Protein 8ISK (pdb70)

Sequence (1693 aa):
QHIQRGKLIQPFGCLLALDEKSFRVIAFSENAPEMLTTKLGIGTNVRSLFTDPGATALQKALGFADVSLLNPILVQCKTSGKPFYAIVHRATGCLVVDFEPVKPTEFPATAAGALQSYKLAAKAISKIQSLPGGSMQALCNTVVKEVFDLTGYDRVMAYKFHEDEHGEVFAEITKPGIEPYLGLHYPATDIPQAARFLFMKNKVRMICDCRARSVKIIEDEALSIDISLCGSTLRAPHSCHLQYMENMNSIASLVMAVVVNENKRKKLWGLIVCHHESPRYVPFPLRYACEFLAQVFAVHVNKEFELEKQIREKSILRMQTMLSDMLFKESSPLSIVSGSPNIMDLVKCDGAALLYGDKVWRLQTAPTESQIRDIAFWLSEVHGDSTGLSTDSLQDAGYPGAASLGDMICGMAVAKITSKDILFWFRSHTAAEIKWGGAFLEVVKMKSLPWSDYEMDAIHSLQLILRGTLNDKFTRVEGDYRAIIHNPNPLIPPIFGADQFGWCSEWNAAMTKLTGWHRDEVIDRMLLGEVFDSSNASCLLKSKDAFVRLCIIINSALAGEEAEKAPIGFFDRDGKYIECLLSVNRKVNADGVVTGVFCFIHVPSDDLQHALHVQQASEQTALRRLKAFSYMRHAIDKPLSGMLYSRETLKGTDLDEEQMRQVRVADNCHRQLNKILADLDQDNITDKSSCLDLDMAEFVLQDVVVSAVSQVLIGCQGKGIRVACNLPERSMKQKVYGDGIRLQQILSDFLFVSVKFSPAGGSVDISSKLTKHLIDFELRIKHQGAGVPAEILSQMYGEDNREQSEEGLSLLVSRNLLRLMNGDIRHLREAGMSTFILTAELAAALQHIQRGKLIQPFGCLLALDEKSFRVIAFSENAPEMLTTKLGIGTNVRSLFTDPGATALQKALGFADVSLLNPILVQCKTSGKPFYAIVHRATGCLVVDFEPVKPTEFPATAAGALQSYKLAAKAISKIQSLPGGSMQALCNTVVKEVFDLTGYDRVMAYKFHEDEHGEVFAEITKPGIEPYLGLHYPATDIPQAARFLFMKNKVRMICDCRARSVKIIEDEALSIDISLCGSTLRAPHSCHLQYMENMNSIASLVMAVVVNENQKRKKLWGLIVCHHESPRYVPFPLRYACEFLAQVFAVHVNKEFELEKQIREKSILRMQTMLSDMLFKESSPLSIVSGSPNIMDLVKCDGAALLYGDKVWRLQTAPTESQIRDIAFWLSEVHGDSTGLSTDSLQDAGYPGAASLGDMICGMAVAKITSKDILFWFRSHTAAEIKWGGAFLEVVKMKSLPWSDYEMDAIHSLQLILRGTLNVMDKFTRVEGDYRAIIHNPNPLIPPIFGADQFGWCSEWNAAMTKLTGWHRDEVIDRMLLGEVFDSSNASCLLKSKDAFVRLCIIINSALAGEEAEKAPIGFFDRDGKYIECLLSVNRKVNADGVVTGVFCFIHVPSDDLQHALHVQQASEQTALRRLKAFSYMRHAIDKPLSGMLYSRETLKGTDLDEEQMRQVRVADNCHRQLNKILADLDQDNITDKSSCLDLDMAEFVLQDVVVSAVSQVLIGCQGKGIRVACNLPERSMKQKVYGDGIRLQQILSDFLFVSVKFSPAGGSVDISSKLTKLIDFELRIKHQGAGVPAEILSQMYGEDNREQSEEGLSLLVSRNLLRLMNGDIRHLREAGMSTFILTAELAAA

InterPro domains:
  IPR000014 PAS domain [PS50112] (620-690)
  IPR000014 PAS domain [PS50112] (750-834)
  IPR000014 PAS domain [SM00091] (622-688)
  IPR000014 PAS domain [SM00091] (752-821)
  IPR000014 PAS domain [TIGR00229] (627-741)
  IPR000014 PAS domain [cd00130] (631-737)
  IPR000014 PAS domain [cd00130] (764-875)
  IPR001294 Phytochrome [PR01033] (134-156)
  IPR001294 Phytochrome [PR01033] (234-253)
  IPR001294 Phytochrome [PR01033] (319-340)
  IPR001294 Phytochrome [PR01033] (435-455)
  IPR001294 Phytochrome [PR01033] (520-539)
  IPR001294 Phytochrome [PR01033] (553-571)
  IPR001294 Phytochrome [PR01033] (623-639)
  IPR001294 Phytochrome [PR01033] (642-657)
  IPR001294 Phytochrome [PR01033] (715-732)
  IPR001294 Phytochrome [PR01033] (735-755)
  IPR003018 GAF domain [PF01590] (220-401)
  IPR003018 GAF domain [SM00065] (219-414)
  IPR003594 Histidine kinase/HSP90-like ATPase domain [PF02518] (1011-1121)

B-factor: mean 115.32, std 56.43, range [4.32, 259.63]

Organism: Zea mays (NCBI:txid4577)

Solvent-accessible surface area: 82871 Å² total; per-residue (Å²): 189,96,45,52,114,30,108,83,0,13,56,33,6,2,0,2,4,2,54,36,180,51,47,86,6,31,0,25,0,85,36,0,38,113,71,10,58,126,240,19,33,96,17,98,57,8,94,61,36,6,44,100,98,7,2,51,47,2,54,121,1,8,56,72,93,63,6,75,42,45,18,10,14,57,1,55,4,134,83,76,38,84,40,6,8,0,0,2,46,122,42,96,52,25,2,9,2,0,1,0,30,12,105,99,119,103,152,77,12,102,12,62,19,36,39,46,1,15,138,84,1,34,134,0,5,49,76,0,91,50,56,108,51,56,53,39,80,36,5,1,63,14,4,2,91,8,0,39,97,34,8,22,0,23,6,0,10,6,26,46,21,59,161,93,77,28,0,31,3,36,1,21,54,39,97,134,76,43,86,98,54,104,21,26,23,29,34,39,113,37,36,81,129,40,28,34,120,14,18,95,121,38,41,32,32,4,3,18,31,15,167,63,205,29,30,107,12,76,62,35,157,95,64,108,112,59,9,21,6,14,22,4,32,0,26,20,32,82,72,80,83,50,100,90,10,110,88,26,92,1,29,0,7,0,19,0,0,0,36,1,24,65,136,204,165,70,81,21,7,0,8,2,16,0,18,20,80,55,66,85,65,4,52,28,7,30,8,78,0,0,38,23,1,1,37,1,2,8,25,22,0,17,108,18,54,79,79,103,105,57,119,138,62,73,42,39,15,162,18,32,54,46,1,2,52,7,68,58,117,158,14,54,4,87,44,3,19,104,29,107,36,36,2,35,85,6,5,155,21,72,0,0,0,0,16,53,48,102,130,31,84,123,32,133,79,19,4,76,65,61,35,0,106,71,4,18,139,18,7,63,123,81,58,55,127,19,20,3,8,0,0,18,2,6,87,71,6,50,14,110,38,24,68,116,71,37,76,124,26,4,1,0,1,8,0,34,1,55,100,130,7,11,1,0,0,2,19,23,36,60,100,43,108,67,80,83,26,59,92,164,113,104,83,82,143,74,110,11,98,87,30,58,107,51,29,3,22,0,2,5,0,1,0,43,11,0,64,48,60,77,155,132,157,101,32,4,12,43,8,42,91,178,51,124,102,90,133,33,92,54,44,34,1,16,7,8,2,2,48,66,123,9,56,4,48,72,7,35,80,28,0,30,180,44,4,36,45,101,106,124,70,0,55,104,72,24,5,30,8,33,0,8,15,32,91,125,23,14,0,68,10,128,46,75,29,22,27,4,125,18,14,28,35,7,35,36,1,10,57,31,117,95,34,139,62,19,93,26,9,0,61,14,117,133,50,129,95,21,97,0,15,2,6,0,47,81,72,80,79,107,125,60,92,33,48,0,0,24,0,13,2,3,79,8,56,123,107,2,38,89,25,42,103,25,88,96,30,18,96,98,51,5,99,104,58,62,75,24,22,64,38,4,77,36,2,8,82,16,0,12,30,0,2,75,48,6,28,96,24,7,88,59,40,137,59,100,158,104,19,92,147,23,5,102,11,10,22,18,2,5,108,4,6,64,65,7,12,60,37,122,77,152,87,49,106,26,65,155,74,21,65,154,132,48,70,141,53,85,37,47,0,54,33,12,7,72,2,0,20,5,7,10,40,70,31,4,122,69,89,46,12,203,47,43,61,108,36,69,119,230,38,2,100,57,106,0,84,20,12,5,27,41,4,1,5,0,2,2,2,1,6,67,2,9,7,99,63,6,64,100,66,6,30,1,48,4,48,7,127,31,64,175,178,113,0,60,3,48,2,104,4,79,6,86,26,73,10,11,41,76,116,16,15,52,16,1,110,22,60,130,40,128,148,44,57,108,22,0,53,9,1,6,26,2,84,9,17,1,106,31,30,100,1,53,16,145,22,81,152,122,110,44,40,6,13,5,7,4,38,6,60,12,36,16,86,94,108,161,44,50,150,28,41,77,0,6,62,31,0,0,2,2,1,3,46,59,192,50,60,118,1,32,2,23,0,89,36,0,38,117,59,10,54,101,233,18,24,97,28,37,69,5,120,64,32,7,33,101,113,4,2,78,42,2,29,108,0,12,52,58,67,64,14,68,24,47,13,8,10,34,0,50,7,137,91,62,42,121,18,6,10,0,0,5,41,125,36,130,33,13,10,4,1,0,4,0,40,16,92,93,126,110,90,119,26,67,79,28,22,27,35,48,30,20,97,79,0,42,145,8,13,72,68,1,89,57,51,88,48,52,56,33,81,42,5,0,65,19,1,2,103,16,1,36,99,33,8,24,0,14,5,0,18,1,18,37,25,61,168,80,88,23,1,34,2,39,0,21,49,35,81,134,82,46,83,90,56,103,29,35,20,34,59,42,112,39,27,79,125,22,27,32,105,28,27,74,133,37,71,20,35,3,4,15,34,5,176,38,204,42,29,122,16,69,67,40,178,89,49,117,125,77,11,47,5,30,43,0,17,0,20,17,30,78,93,78,64,39,88,79,8,76,126,45,67,2,18,0,4,0,18,2,7,1,37,0,27,79,114,202,126,185,66,79,22,10,0,10,2,15,0,11,17,74,58,70,82,53,4,47,24,10,31,11,69,0,1,45,31,1,5,39,2,0,8,12,24,0,18,118,17,46,81,70,95,94,48,107,162,51,68,28,45,11,155,7,28,40,41,1,1,57,3,59,66,101,143,10,53,7,88,57,6,17,85,32,101,51,30,1,39,69,12,10,158,20,57,0,0,1,3,24,42,61,129,76,23,98,99,34,144,65,22,5,71,74,83,28,1,110,74,0,23,139,26,16,71,109,86,45,54,146,22,18,7,1,1,3,32,1,9,97,46,16,44,6,115,41,13,102,95,20,28,76,107,20,3,0,1,0,2,1,55,1,48,83,164,20,8,1,0,0,4,20,44,35,76,96,48,83,51,101,52,25,103,131,120,116,62,80,67,136,56,79,8,94,110,18,46,100,68,23,5,18,1,4,24,0,1,11,54,9,3,37,48,45,89,154,85,141,136,39,97,10,5,55,11,58,104,164,176,54,73,99,27,134,22,101,64,38,41,1,18,6,6,1,5,40,81,132,12,60,3,50,59,5,45,79,25,0,29,182,42,2,28,52,111,120,128,78,0,46,113,76,25,5,30,11,35,0,7,17,35,89,124,22,14,0,70,11,130,52,84,48,31,24,3,93,12,12,12,23,10,13,21,0,33,64,36,122,98,30,133,92,12,76,22,8,0,64,21,113,135,51,138,77,17,102,2,11,2,6,0,32,77,56,81,84,104,133,56,90,41,47,0,1,10,0,8,0,5,69,5,55,115,102,1,33,56,31,74,55,72,37,56,48,70,54,61,80,16,95,149,25,118,114,26,37,41,46,0,71,33,4,5,56,20,0,13,24,2,8,73,49,5,30,98,46,16,88,58,51,148,28,89,153,98,19,82,131,36,7,131,10,9,34,20,0,0,151,5,4,62,46,26,12,66,47,27,72,78,117,7,23,82,47,94,77,65,64,98,98,50,87,102,48,103,29,41,1,73,59,7,6,28,1,2,23,14,10,11,38,60,32,2,125,70,90,46,14,131,39,46,51,104,35,70,129,225,34,7,121,58,93,0,93,4,10,7,34,43,9,0,15,0,3,3,3,1,2,63,1,0,8,100,46,1,82,78,53,9,38,0,47,3,33,16,128,39,56,173,150,1,65,3,36,1,110,0,63,3,94,30,78,3,12,42,78,112,22,47,72,13,8,124,25,72,85,70,152,136,26,42,102,16,0,29,4,3,2,20,0,28,64,15,0,118,52,31,124,5,55,12,132,49,83,141,102,106,26,52,0,3,8,28,4,18,9,76,15,39,49,98

Foldseek 3Di:
DCLQVDQWFFPQWWKFKAALPQRWTFKTFPCCCVVQPCNPDRDNHCLVQFDPVLSVVVVVLSVDPDNQQQQFRWTAGPPPGFTWGWGWDADPRIIMIITGGDDCVCVPPVPRGLPVLQVLAPVLLVVLVQDDAQDPLVSQASLLVSLCVLPVFAKKFWWFADPQQKIAGSDMDGDPPDDDDHQAIGDNVPDDVVNQVLCVVPFKAWFQFLPDDITGMDGHPPDDDRPRCSPDNRDHDDPVRSVVCVVVLFTIKMKGWQWAVPVVRIGTRTMIIGGHNHGDDDDDSSVSNSNVSSPSSSVSVVVSVVVVVLVVLVVLVVLLVVLLVCLQDLAAPVRQCPHPNHPCVLFPAQWKWWQDPNDIDIGGQDADPVVVVLVLVCCCPPPVQAQWEKAQADPQLPRPDPPVSPSQWGIKIWGHLDNRIIIIGIHGADWDKGAHPNGDIDTDSGGHDAQDLVSVLSVVLVSVSNSVSVDDDFAHAYYRRPDGDGDHDNPHFWKWWAWPVQFTDGGDVNNCVVQVDDPVVRGRDHVQPADEYQPHHQKHFDHVVLSVVVVVQQVVQQVQDKDWFDWGWIAGNVRDIAIWGKTKHWAADPVGHTTIIMMTIGRGDPVSVVVVVVVVVPVVVVVVVVVVVVVVLVVVPPVLVVVVVVLVVVVVDDDDPVCVLVSVLVVLVSVLVVVVSVVPPVNFPFAQVTDLPADKAKDALLSLVVSLCVLCVVLCVVLVEAEEEPEDPVVRGFMFIGHRSLVSLLSNLVVVQQSVPAHRPKYKYWYWDWDPVKTKIKIKIKIFAQTHDPLLVVLLVAPPNNDADPSSVSSVSSQRVQSSQPKHWDWDDDDGMIMIIIIGMTGGD/DVCQFQPFWFFPQWKKFWAFLVQQWTFWIFPCCCVVLQCHHDTGDHPLVFWDPVQSVVVVVLSPDDVNQQFAFGWTFTDRPGFTWTWGWDDDDRGGMIMIGGDDVVVVVCPDDGLPPCLVVLVVLLVVLVPDDAQDPLVSQASLQVVLCVLPVFFKKFWWFQDPQRKTAGSDIDGDPPDDDDHQAIEGNVPQDPVNQVLCVPAFKAKDFFLPGDITGMDGHPPDPDDRTCSNPNRRDDDPVVSVVCVVVQFTIKMKGWAWAFPVVGRIHTRTMIIGTHNHGDDDDDSSRSSSNVSSDVSRVSVNVNVVVVVVVVQVVVVVLLVVLLVCLLDQNAPVNQCPDPVHPPPLDPFQWKKKAPPNDIDIGHDDDDPPVVVVVLVVCCVPPPPAFWEWFFAPVQLPDPDDVSVPQFFGTWTKADLDSGIIMITTHTADWDWGQHVCGDTDTDGSGHDFQDLVNSLSRVQVSVSNSVSVPRPPHWYFRPPGNDTDTDPRDHDHFFKWKAWPVQFTDDGDDNNCVVQVDDPVRRGRHHPQPADEDCPDHQKHFDDVVLSVVVVVQQVVQQVPDWDDWQWGWIAGNVRDIDIWTKTKHWDADPVGHTTIIMMTIDHGDPVVCPPPNPCDDVNVCPCPCVPPCVVVLVVVVVVLVVVVVVLVVVVVDDDDPVVVLVSVLVVLVSVLVVVVVVCVDVCCVVPVPDDQDFDKDKDFQLSLVVSLCVLCVVLCVVQVEEEEEPEDPVVRGFIWITHSSLVSLLSSLVVNQQSVQAGHPKYWYWYWDWDDCIKIKIKIKIADQPDDPVLVVLLVDQSPPVHDPSSNSNVVSVVNLPSQPKDWDWDADPRMIMIMIIGRTHGD

Nearest PDB structures (foldseek):
  8isk-assembly1_B  TM=1.001E+00  e=0.000E+00  Zea mays
  6tc7-assembly1_AAA  TM=9.456E-01  e=2.315E-41  Glycine max
  4our-assembly1_A  TM=8.450E-01  e=6.645E-46  Arabidopsis thaliana
  6tc5-assembly1_AAA  TM=9.292E-01  e=2.744E-36  Sorghum bicolor
  6tby-assembly1_AAA  TM=9.387E-01  e=8.012E-36  Sorghum bicolor

Radius of gyration: 43.28 Å; Cα contacts (8 Å, |Δi|>4): 2966; chains: 2; bounding box: 94×112×129 Å

Secondary structure (DSSP, 8-state):
--TTT--EE-SSSEEEEE-SSS--EEEEETTHHHHHT---SS-S-SGGGB-HHHHHHHHHHHHSS--GGG--EEEEBTTT--EEEEEEEEETTEEEEEEEE--GGGS-----STTHHHHTTHHHHHHHTTS-SS-HHHHHHHHHHHHHHHH--SEEEEEEE-TTS-EEEEEEEE-TTS---TT-B--TTSS-HHHHHHHHH-SEEEES-SSSPPEEEE--SS--S---TTS-TTBPPPHHHHHHHHHTT-SEEEEEEEEEE----EEEEEEEEEEESS-----HHHHHHHHHHHHHHHHHHHHHHHHHHHHHHHHHHHHHHHHHHHHHS---TTTTTTSSS-TTTTS--SEEEEEETTEEEEEES---HHHHHHHHHHHHHHTSS-SEEEES-STTTT-S-SSSS-TT--EEEEEBSSSS-EEEEEE----EEEEE---EEEEE-S------HHHHHHHHHHHHHHHHHH------B--SSS---------PPPEEEEBTTSBEEEE-HHHHHHH---HHHHTTSBIIIIIS-SSSSSS-BS-HHHHHHHHHHHHHHHTT--EEEEEEEEE-TTS-EEEEEEEEEEEE-TTS-EEEEEEEEE---HHHHHHHHHHHHHHHHHHHHHHHHHHHHHHTHHHHHHHHHHHHHHHHS---GGGHHHHHHHHHHHHHHHHHHT-TTTT---TTTS------EEE-HHHHHHHHHHHHHHHHHHHT-EEEEE--HHHHT--EEE--HHHHHHHHHHHHHHHHTPPTT-EEEEEEEEE--EEEEEEEEEE-SS-S-HHHHHHHH-S-SSS--HHHHHHHHHHHHHHHTT-EEEEEE-SS-EEEEEEEEEEE-/-HHHHH--EE-TTSEEEEE-TTT-BEEEEETTHHHHH-----TT-BTTTTB-HHHHHHHHHHHHSS--GGG--EEEEBTTT--EEEEEEE--SS--EEEEEEPPGGGGGG-S-STTSSSSSTHHHHHTTTTS-SS-HHHHHHHHHHHHHHHH--SEEEEEEE-TTS-EEEEEEEE-TTS---TT-EE-TTSS-HHHHHHHHHS-EEE-S-SSSPPEEEE--TT-SS----SS-S-BPPPTTHHHHHHHTT----EEEEEEEE-----EEEEEEEEEE-SS-----HHHHHHHHHHHHHHHHHHHHHHHHHHHHHHHHHHHHHHHHHHHHHS---HHHHHHSSS-TTSSS--SEEEEEETTEEEEEES---HHHHHHHHHHHHHHSSS---BEES-HHHHT-S--TTT-SS--EEEEEESSSS-EEEEEEPPPPEEEE-----EEEE-S-PPP--HHHHHHHHHHHHHHHHHH---S---B---SSS--B---------EEEEETTSBEEEE-HHHHHHH---GGGTSSSBTBTTTEESSSSSEEBS-HHHHHHHHHHHHHHHHTPPPS-EEEEEE-TTS-EEEEEEEEEEEE-TTS-EEEEEEEEE---HHHHHTTTTS-SHHHH-TTTTTTTHHHHHHTHHHHHHHHHHHHHHHHS---HHHHHHHHHHHHHHHHHHHHHHTTSGGGTSSTTS------EEEEHHHHHHHHHHHHHHHHHHHT-EEEEE--HHHHTSEEEE-HHHHHHHHHHHHHHHHHHS-TT-EEEEEEEEE--EEEEEEEEE-SS-S-HHHHHHHT-TT-TT--HHHHHHHHHHHHHGGGT--EEEEEETTEEEEEEEEEEEE-

Structure (mmCIF, N/CA/C/O backbone):
data_8ISK
#
_entry.id   8ISK
#
_cell.length_a   1.00
_cell.length_b   1.00
_cell.length_c   1.00
_cell.angle_alpha   90.00
_cell.angle_beta   90.00
_cell.angle_gamma   90.00
#
_symmetry.space_group_name_H-M   'P 1'
#
loop_
_entity.id
_entity.type
_entity.pdbx_description
1 polymer Phytochrome
2 non-polymer '3-[5-[[(3~{R},4~{R})-3-ethyl-4-methyl-5-oxidanylidene-3,4-dihydropyrrol-2-yl]methyl]-2-[[5-[(4-ethyl-3-methyl-5-oxidanylidene-pyrrol-2-yl)methyl]-3-(3-hydroxy-3-oxopropyl)-4-methyl-1~{H}-pyrrol-2-yl]methyl]-4-methyl-1~{H}-pyrrol-3-yl]propanoic acid'
#
loop_
_atom_site.group_PDB
_atom_site.id
_atom_site.type_symbol
_atom_site.label_atom_id
_atom_site.label_alt_id
_atom_site.label_comp_id
_atom_site.label_asym_id
_atom_site.label_entity_id
_atom_site.label_seq_id
_atom_site.pdbx_PDB_ins_code
_atom_site.Cartn_x
_atom_site.Cartn_y
_atom_site.Cartn_z
_atom_site.occupancy
_atom_site.B_iso_or_equiv
_atom_site.auth_seq_id
_atom_site.auth_comp_id
_atom_site.auth_asym_id
_atom_site.auth_atom_id
_atom_site.pdbx_PDB_model_num
ATOM 1 N N . GLN A 1 73 ? 115.745 153.349 88.415 1.00 134.98 73 GLN A N 1
ATOM 2 C CA . GLN A 1 73 ? 114.417 153.497 87.832 1.00 135.75 73 GLN A CA 1
ATOM 3 C C . GLN A 1 73 ? 114.072 152.307 86.945 1.00 135.38 73 GLN A C 1
ATOM 4 O O . GLN A 1 73 ? 113.027 151.679 87.116 1.00 134.90 73 GLN A O 1
ATOM 10 N N . HIS A 1 74 ? 114.954 151.999 85.996 1.00 128.75 74 HIS A N 1
ATOM 11 C CA . HIS A 1 74 ? 114.788 150.840 85.118 1.00 128.03 74 HIS A CA 1
ATOM 12 C C . HIS A 1 74 ? 115.605 149.647 85.590 1.00 128.07 74 HIS A C 1
ATOM 13 O O . HIS A 1 74 ? 116.099 148.854 84.781 1.00 127.60 74 HIS A O 1
ATOM 20 N N . ILE A 1 75 ? 115.755 149.498 86.905 1.00 127.64 75 ILE A N 1
ATOM 21 C CA . ILE A 1 75 ? 116.560 148.439 87.506 1.00 127.24 75 ILE A CA 1
ATOM 22 C C . ILE A 1 75 ? 115.907 147.079 87.299 1.00 126.07 75 ILE A C 1
ATOM 23 O O . ILE A 1 75 ? 116.522 146.038 87.559 1.00 124.81 75 ILE A O 1
ATOM 28 N N . GLN A 1 76 ? 114.659 147.075 86.833 1.00 128.60 76 GLN A N 1
ATOM 29 C CA . GLN A 1 76 ? 113.937 145.829 86.608 1.00 128.42 76 GLN A CA 1
ATOM 30 C C . GLN A 1 76 ? 113.317 145.809 85.217 1.00 127.96 76 GLN A C 1
ATOM 31 O O . GLN A 1 76 ? 112.890 144.755 84.735 1.00 127.77 76 GLN A O 1
ATOM 37 N N . ARG A 1 77 ? 113.264 146.971 84.563 1.00 123.83 77 ARG A N 1
ATOM 38 C CA . ARG A 1 77 ? 112.634 147.055 83.250 1.00 124.09 77 ARG A CA 1
ATOM 39 C C . ARG A 1 77 ? 113.528 146.474 82.161 1.00 123.90 77 ARG A C 1
ATOM 40 O O . ARG A 1 77 ? 113.031 145.888 81.191 1.00 123.69 77 ARG A O 1
ATOM 48 N N . GLY A 1 78 ? 114.844 146.626 82.299 1.00 120.24 78 GLY A N 1
ATOM 49 C CA . GLY A 1 78 ? 115.774 146.172 81.282 1.00 118.42 78 GLY A CA 1
ATOM 50 C C . GLY A 1 78 ? 115.763 144.675 81.054 1.00 117.86 78 GLY A C 1
ATOM 51 O O . GLY A 1 78 ? 116.091 143.897 81.955 1.00 119.02 78 GLY A O 1
ATOM 52 N N . LYS A 1 79 ? 115.387 144.260 79.847 1.00 106.14 79 LYS A N 1
ATOM 53 C CA . LYS A 1 79 ? 115.333 142.845 79.482 1.00 107.31 79 LYS A CA 1
ATOM 54 C C . LYS A 1 79 ? 116.635 142.378 78.828 1.00 106.56 79 LYS A C 1
ATOM 55 O O . LYS A 1 79 ? 116.642 141.756 77.766 1.00 106.96 79 LYS A O 1
ATOM 61 N N . LEU A 1 80 ? 117.758 142.652 79.485 1.00 95.16 80 LEU A N 1
ATOM 62 C CA . LEU A 1 80 ? 119.075 142.323 78.963 1.00 95.42 80 LEU A CA 1
ATOM 63 C C . LEU A 1 80 ? 119.858 141.526 79.996 1.00 95.21 80 LEU A C 1
ATOM 64 O O . LEU A 1 80 ? 119.762 141.789 81.199 1.00 97.99 80 LEU A O 1
ATOM 69 N N . ILE A 1 81 ? 120.626 140.547 79.523 1.00 81.94 81 ILE A N 1
ATOM 70 C CA . ILE A 1 81 ? 121.415 139.671 80.379 1.00 80.35 81 ILE A CA 1
ATOM 71 C C . ILE A 1 81 ? 122.808 139.526 79.785 1.00 79.36 81 ILE A C 1
ATOM 72 O O . ILE A 1 81 ? 122.967 139.466 78.561 1.00 83.28 81 ILE A O 1
ATOM 77 N N . GLN A 1 82 ? 123.814 139.475 80.648 1.00 63.27 82 GLN A N 1
ATOM 78 C CA . GLN A 1 82 ? 125.185 139.268 80.189 1.00 64.69 82 GLN A CA 1
ATOM 79 C C . GLN A 1 82 ? 125.365 137.824 79.741 1.00 58.90 82 GLN A C 1
ATOM 80 O O . GLN A 1 82 ? 125.128 136.904 80.533 1.00 55.59 82 GLN A O 1
ATOM 86 N N . PRO A 1 83 ? 125.775 137.577 78.498 1.00 69.05 83 PRO A N 1
ATOM 87 C CA . PRO A 1 83 ? 125.801 136.200 77.987 1.00 73.75 83 PRO A CA 1
ATOM 88 C C . PRO A 1 83 ? 126.917 135.344 78.563 1.00 73.33 83 PRO A C 1
ATOM 89 O O . PRO A 1 83 ? 127.894 135.036 77.874 1.00 71.90 83 PRO A O 1
ATOM 93 N N . PHE A 1 84 ? 126.779 134.951 79.829 1.00 66.30 84 PHE A N 1
ATOM 94 C CA . PHE A 1 84 ? 127.605 133.900 80.399 1.00 62.36 84 PHE A CA 1
ATOM 95 C C . PHE A 1 84 ? 126.766 132.792 81.016 1.00 62.24 84 PHE A C 1
ATOM 96 O O . PHE A 1 84 ? 127.321 131.903 81.672 1.00 66.44 84 PHE A O 1
ATOM 104 N N . GLY A 1 85 ? 125.455 132.812 80.808 1.00 62.15 85 GLY A N 1
ATOM 105 C CA . GLY A 1 85 ? 124.580 131.776 81.315 1.00 63.71 85 GLY A CA 1
ATOM 106 C C . GLY A 1 85 ? 123.193 131.935 80.738 1.00 64.23 85 GLY A C 1
ATOM 107 O O . GLY A 1 85 ? 122.852 132.976 80.165 1.00 65.86 85 GLY A O 1
ATOM 108 N N . CYS A 1 86 ? 122.398 130.884 80.895 1.00 74.30 86 CYS A N 1
ATOM 109 C CA . CYS A 1 86 ? 121.036 130.876 80.384 1.00 72.72 86 CYS A CA 1
ATOM 110 C C . CYS A 1 86 ? 120.043 131.221 81.490 1.00 69.21 86 CYS A C 1
ATOM 111 O O . CYS A 1 86 ? 120.333 131.094 82.681 1.00 73.10 86 CYS A O 1
ATOM 114 N N . LEU A 1 87 ? 118.854 131.652 81.078 1.00 66.24 87 LEU A N 1
ATOM 115 C CA . LEU A 1 87 ? 117.808 132.038 82.017 1.00 69.00 87 LEU A CA 1
ATOM 116 C C . LEU A 1 87 ? 116.455 131.582 81.493 1.00 74.69 87 LEU A C 1
ATOM 117 O O . LEU A 1 87 ? 116.159 131.747 80.305 1.00 80.52 87 LEU A O 1
ATOM 122 N N . LEU A 1 88 ? 115.639 131.013 82.378 1.00 82.58 88 LEU A N 1
ATOM 123 C CA . LEU A 1 88 ? 114.277 130.618 82.051 1.00 80.68 88 LEU A CA 1
ATOM 124 C C . LEU A 1 88 ? 113.324 131.160 83.107 1.00 83.48 88 LEU A C 1
ATOM 125 O O . LEU A 1 88 ? 113.708 131.379 84.260 1.00 87.10 88 LEU A O 1
ATOM 130 N N . ALA A 1 89 ? 112.075 131.372 82.702 1.00 91.08 89 ALA A N 1
ATOM 131 C CA . ALA A 1 89 ? 111.019 131.816 83.599 1.00 92.86 89 ALA A CA 1
ATOM 132 C C . ALA A 1 89 ? 109.990 130.705 83.759 1.00 95.83 89 ALA A C 1
ATOM 133 O O . ALA A 1 89 ? 109.668 130.004 82.796 1.00 95.26 89 ALA A O 1
ATOM 135 N N . LEU A 1 90 ? 109.475 130.552 84.977 1.00 106.19 90 LEU A N 1
ATOM 136 C CA . LEU A 1 90 ? 108.598 129.447 85.335 1.00 105.79 90 LEU A CA 1
ATOM 137 C C . LEU A 1 90 ? 107.353 129.978 86.032 1.00 107.36 90 LEU A C 1
ATOM 138 O O . LEU A 1 90 ? 107.435 130.875 86.881 1.00 105.81 90 LEU A O 1
ATOM 143 N N . ASP A 1 91 ? 106.207 129.409 85.668 1.00 119.65 91 ASP A N 1
ATOM 144 C CA . ASP A 1 91 ? 104.941 129.779 86.281 1.00 119.33 91 ASP A CA 1
ATOM 145 C C . ASP A 1 91 ? 104.906 129.346 87.742 1.00 119.62 91 ASP A C 1
ATOM 146 O O . ASP A 1 91 ? 105.544 128.368 88.142 1.00 119.15 91 ASP A O 1
ATOM 151 N N . GLU A 1 92 ? 104.148 130.097 88.544 1.00 119.82 92 GLU A N 1
ATOM 152 C CA . GLU A 1 92 ? 104.060 129.800 89.970 1.00 120.46 92 GLU A CA 1
ATOM 153 C C . GLU A 1 92 ? 103.387 128.457 90.223 1.00 120.18 92 GLU A C 1
ATOM 154 O O . GLU A 1 92 ? 103.820 127.695 91.096 1.00 118.53 92 GLU A O 1
ATOM 160 N N . LYS A 1 93 ? 102.329 128.147 89.476 1.00 127.60 93 LYS A N 1
ATOM 161 C CA . LYS A 1 93 ? 101.537 126.944 89.700 1.00 128.29 93 LYS A CA 1
ATOM 162 C C . LYS A 1 93 ? 101.760 125.873 88.644 1.00 127.96 93 LYS A C 1
ATOM 163 O O . LYS A 1 93 ? 102.024 124.715 88.984 1.00 126.98 93 LYS A O 1
ATOM 169 N N . SER A 1 94 ? 101.656 126.228 87.361 1.00 124.50 94 SER A N 1
ATOM 170 C CA . SER A 1 94 ? 101.786 125.235 86.301 1.00 124.32 94 SER A CA 1
ATOM 171 C C . SER A 1 94 ? 103.200 124.685 86.182 1.00 123.72 94 SER A C 1
ATOM 172 O O . SER A 1 94 ? 103.384 123.621 85.582 1.00 121.79 94 SER A O 1
ATOM 175 N N . PHE A 1 95 ? 104.194 125.382 86.738 1.00 119.70 95 PHE A N 1
ATOM 176 C CA . PHE A 1 95 ? 105.597 124.974 86.652 1.00 118.31 95 PHE A CA 1
ATOM 177 C C . PHE A 1 95 ? 106.025 124.791 85.197 1.00 118.79 95 PHE A C 1
ATOM 178 O O . PHE A 1 95 ? 106.743 123.850 84.853 1.00 118.89 95 PHE A O 1
ATOM 186 N N . ARG A 1 96 ? 105.576 125.700 84.338 1.00 117.48 96 ARG A N 1
ATOM 187 C CA . ARG A 1 96 ? 105.863 125.661 82.914 1.00 118.49 96 ARG A CA 1
ATOM 188 C C . ARG A 1 96 ? 106.635 126.910 82.509 1.00 117.15 96 ARG A C 1
ATOM 189 O O . ARG A 1 96 ? 106.539 127.960 83.147 1.00 115.85 96 ARG A O 1
ATOM 197 N N . VAL A 1 97 ? 107.412 126.778 81.439 1.00 112.26 97 VAL A N 1
ATOM 198 C CA . VAL A 1 97 ? 108.268 127.863 80.975 1.00 111.47 97 VAL A CA 1
ATOM 199 C C . VAL A 1 97 ? 107.436 128.888 80.215 1.00 111.24 97 VAL A C 1
ATOM 200 O O . VAL A 1 97 ? 106.588 128.536 79.386 1.00 110.95 97 VAL A O 1
ATOM 204 N N . ILE A 1 98 ? 107.674 130.168 80.505 1.00 107.19 98 ILE A N 1
ATOM 205 C CA . ILE A 1 98 ? 107.002 131.262 79.812 1.00 106.40 98 ILE A CA 1
ATOM 206 C C . ILE A 1 98 ? 108.005 131.999 78.935 1.00 108.43 98 ILE A C 1
ATOM 207 O O . ILE A 1 98 ? 107.750 132.244 77.750 1.00 109.18 98 ILE A O 1
ATOM 212 N N . ALA A 1 99 ? 109.156 132.351 79.507 1.00 103.14 99 ALA A N 1
ATOM 213 C CA . ALA A 1 99 ? 110.146 133.158 78.810 1.00 100.51 99 ALA A CA 1
ATOM 214 C C . ALA A 1 99 ? 111.503 132.476 78.869 1.00 98.09 99 ALA A C 1
ATOM 215 O O . ALA A 1 99 ? 111.833 131.791 79.842 1.00 97.01 99 ALA A O 1
ATOM 217 N N . PHE A 1 100 ? 112.292 132.680 77.817 1.00 95.08 100 PHE A N 1
ATOM 218 C CA . PHE A 1 100 ? 113.604 132.063 77.704 1.00 95.82 100 PHE A CA 1
ATOM 219 C C . PHE A 1 100 ? 114.570 133.049 77.068 1.00 99.01 100 PHE A C 1
ATOM 220 O O . PHE A 1 100 ? 114.171 133.958 76.335 1.00 102.83 100 PHE A O 1
ATOM 228 N N . SER A 1 101 ? 115.853 132.857 77.360 1.00 88.67 101 SER A N 1
ATOM 229 C CA . SER A 1 101 ? 116.890 133.689 76.778 1.00 86.40 101 SER A CA 1
ATOM 230 C C . SER A 1 101 ? 117.157 133.272 75.335 1.00 90.04 101 SER A C 1
ATOM 231 O O . SER A 1 101 ? 116.900 132.136 74.930 1.00 93.30 101 SER A O 1
ATOM 234 N N . GLU A 1 102 ? 117.676 134.221 74.552 1.00 91.63 102 GLU A N 1
ATOM 235 C CA . GLU A 1 102 ? 117.934 133.956 73.140 1.00 92.58 102 GLU A CA 1
ATOM 236 C C . GLU A 1 102 ? 118.984 132.866 72.962 1.00 92.59 102 GLU A C 1
ATOM 237 O O . GLU A 1 102 ? 118.884 132.042 72.045 1.00 94.39 102 GLU A O 1
ATOM 243 N N . ASN A 1 103 ? 120.001 132.846 73.823 1.00 91.64 103 ASN A N 1
ATOM 244 C CA . ASN A 1 103 ? 121.052 131.841 73.737 1.00 94.29 103 ASN A CA 1
ATOM 245 C C . ASN A 1 103 ? 120.697 130.540 74.446 1.00 97.04 103 ASN A C 1
ATOM 246 O O . ASN A 1 103 ? 121.456 129.571 74.340 1.00 95.19 103 ASN A O 1
ATOM 251 N N . ALA A 1 104 ? 119.577 130.500 75.170 1.00 100.05 104 ALA A N 1
ATOM 252 C CA . ALA A 1 104 ? 119.187 129.278 75.872 1.00 96.97 104 ALA A CA 1
ATOM 253 C C . ALA A 1 104 ? 118.936 128.097 74.940 1.00 98.63 104 ALA A C 1
ATOM 254 O O . ALA A 1 104 ? 119.409 126.989 75.251 1.00 99.61 104 ALA A O 1
ATOM 256 N N . PRO A 1 105 ? 118.196 128.228 73.831 1.00 101.25 105 PRO A N 1
ATOM 257 C CA . PRO A 1 105 ? 117.975 127.048 72.975 1.00 101.92 105 PRO A CA 1
ATOM 258 C C . PRO A 1 105 ? 119.256 126.436 72.434 1.00 101.64 105 PRO A C 1
ATOM 259 O O . PRO A 1 105 ? 119.325 125.210 72.279 1.00 101.89 105 PRO A O 1
ATOM 263 N N . GLU A 1 106 ? 120.274 127.249 72.145 1.00 101.34 106 GLU A N 1
ATOM 264 C CA . GLU A 1 106 ? 121.520 126.702 71.616 1.00 102.77 106 GLU A CA 1
ATOM 265 C C . GLU A 1 106 ? 122.320 125.998 72.704 1.00 104.42 106 GLU A C 1
ATOM 266 O O . GLU A 1 106 ? 122.928 124.950 72.455 1.00 103.07 106 GLU A O 1
ATOM 272 N N . MET A 1 107 ? 122.331 126.553 73.916 1.00 102.37 107 MET A N 1
ATOM 273 C CA . MET A 1 107 ? 123.130 125.997 74.999 1.00 102.24 107 MET A CA 1
ATOM 274 C C . MET A 1 107 ? 122.425 124.888 75.769 1.00 99.92 107 MET A C 1
ATOM 275 O O . MET A 1 107 ? 123.075 124.218 76.578 1.00 94.12 107 MET A O 1
ATOM 280 N N . LEU A 1 108 ? 121.125 124.676 75.551 1.00 106.58 108 LEU A N 1
ATOM 281 C CA . LEU A 1 108 ? 120.385 123.667 76.294 1.00 106.85 108 LEU A CA 1
ATOM 282 C C . LEU A 1 108 ? 119.852 122.522 75.447 1.00 108.11 108 LEU A C 1
ATOM 283 O O . LEU A 1 108 ? 119.595 121.447 75.998 1.00 107.61 108 LEU A O 1
ATOM 288 N N . THR A 1 109 ? 119.680 122.710 74.143 1.00 115.17 109 THR A N 1
ATOM 289 C CA . THR A 1 109 ? 119.090 121.687 73.286 1.00 116.67 109 THR A CA 1
ATOM 290 C C . THR A 1 109 ? 120.062 121.113 72.270 1.00 116.11 109 THR A C 1
ATOM 291 O O . THR A 1 109 ? 120.225 119.891 72.205 1.00 115.69 109 THR A O 1
ATOM 295 N N . THR A 1 110 ? 120.712 121.954 71.475 1.00 119.31 110 THR A N 1
ATOM 296 C CA . THR A 1 110 ? 121.612 121.477 70.433 1.00 120.25 110 THR A CA 1
ATOM 297 C C . THR A 1 110 ? 123.002 121.196 70.993 1.00 120.71 110 THR A C 1
ATOM 298 O O . THR A 1 110 ? 123.179 121.061 72.204 1.00 118.93 110 THR A O 1
ATOM 302 N N . LYS A 1 123 ? 112.176 121.298 70.521 1.00 129.70 123 LYS A N 1
ATOM 303 C CA . LYS A 1 123 ? 112.594 122.692 70.427 1.00 131.69 123 LYS A CA 1
ATOM 304 C C . LYS A 1 123 ? 112.268 123.448 71.711 1.00 131.00 123 LYS A C 1
ATOM 305 O O . LYS A 1 123 ? 111.289 123.141 72.390 1.00 131.10 123 LYS A O 1
ATOM 311 N N . LEU A 1 124 ? 113.097 124.439 72.039 1.00 118.83 124 LEU A N 1
ATOM 312 C CA . LEU A 1 124 ? 112.888 125.255 73.238 1.00 118.48 124 LEU A CA 1
ATOM 313 C C . LEU A 1 124 ? 112.053 126.488 72.894 1.00 119.60 124 LEU A C 1
ATOM 314 O O . LEU A 1 124 ? 112.525 127.625 72.868 1.00 121.95 124 LEU A O 1
ATOM 319 N N . GLY A 1 125 ? 110.777 126.235 72.623 1.00 119.16 125 GLY A N 1
ATOM 320 C CA . GLY A 1 125 ? 109.814 127.309 72.504 1.00 119.17 125 GLY A CA 1
ATOM 321 C C . GLY A 1 125 ? 109.123 127.522 73.833 1.00 119.30 125 GLY A C 1
ATOM 322 O O . GLY A 1 125 ? 109.764 127.912 74.814 1.00 116.67 125 GLY A O 1
ATOM 323 N N . ILE A 1 126 ? 107.820 127.275 73.883 1.00 120.75 126 ILE A N 1
ATOM 324 C CA . ILE A 1 126 ? 107.092 127.192 75.146 1.00 121.27 126 ILE A CA 1
ATOM 325 C C . ILE A 1 126 ? 107.000 125.705 75.467 1.00 120.72 126 ILE A C 1
ATOM 326 O O . ILE A 1 126 ? 106.043 125.021 75.101 1.00 119.22 126 ILE A O 1
ATOM 331 N N . GLY A 1 127 ? 108.019 125.195 76.156 1.00 118.94 127 GLY A N 1
ATOM 332 C CA . GLY A 1 127 ? 108.062 123.786 76.476 1.00 117.41 127 GLY A CA 1
ATOM 333 C C . GLY A 1 127 ? 107.034 123.395 77.518 1.00 117.84 127 GLY A C 1
ATOM 334 O O . GLY A 1 127 ? 106.475 124.227 78.232 1.00 117.50 127 GLY A O 1
ATOM 335 N N . THR A 1 128 ? 106.781 122.088 77.603 1.00 121.54 128 THR A N 1
ATOM 336 C CA . THR A 1 128 ? 105.774 121.586 78.531 1.00 121.57 128 THR A CA 1
ATOM 337 C C . THR A 1 128 ? 106.329 121.457 79.945 1.00 122.27 128 THR A C 1
ATOM 338 O O . THR A 1 128 ? 105.634 121.761 80.921 1.00 121.23 128 THR A O 1
ATOM 342 N N . ASN A 1 129 ? 107.574 121.005 80.078 1.00 122.68 129 ASN A N 1
ATOM 343 C CA . ASN A 1 129 ? 108.186 120.845 81.388 1.00 122.24 129 ASN A CA 1
ATOM 344 C C . ASN A 1 129 ? 109.700 120.882 81.249 1.00 121.27 129 ASN A C 1
ATOM 345 O O . ASN A 1 129 ? 110.253 120.501 80.213 1.00 121.73 129 ASN A O 1
ATOM 350 N N . VAL A 1 130 ? 110.364 121.345 82.311 1.00 112.66 130 VAL A N 1
ATOM 351 C CA . VAL A 1 130 ? 111.825 121.363 82.344 1.00 113.43 130 VAL A CA 1
ATOM 352 C C . VAL A 1 130 ? 112.422 120.040 82.792 1.00 112.59 130 VAL A C 1
ATOM 353 O O . VAL A 1 130 ? 113.634 119.838 82.643 1.00 111.23 130 VAL A O 1
ATOM 357 N N . ARG A 1 131 ? 111.609 119.134 83.344 1.00 109.78 131 ARG A N 1
ATOM 358 C CA . ARG A 1 131 ? 112.125 117.839 83.778 1.00 110.40 131 ARG A CA 1
ATOM 359 C C . ARG A 1 131 ? 112.656 117.032 82.599 1.00 111.67 131 ARG A C 1
ATOM 360 O O . ARG A 1 131 ? 113.708 116.389 82.700 1.00 113.46 131 ARG A O 1
ATOM 368 N N . SER A 1 132 ? 111.947 117.062 81.468 1.00 112.52 132 SER A N 1
ATOM 369 C CA . SER A 1 132 ? 112.372 116.312 80.292 1.00 112.04 132 SER A CA 1
ATOM 370 C C . SER A 1 132 ? 113.665 116.848 79.690 1.00 111.59 132 SER A C 1
ATOM 371 O O . SER A 1 132 ? 114.271 116.170 78.855 1.00 110.67 132 SER A O 1
ATOM 374 N N . LEU A 1 133 ? 114.093 118.050 80.082 1.00 108.41 133 LEU A N 1
ATOM 375 C CA . LEU A 1 133 ? 115.334 118.600 79.543 1.00 109.35 133 LEU A CA 1
ATOM 376 C C . LEU A 1 133 ? 116.556 117.949 80.179 1.00 107.71 133 LEU A C 1
ATOM 377 O O . LEU A 1 133 ? 117.588 117.779 79.519 1.00 105.94 133 LEU A O 1
ATOM 382 N N . PHE A 1 134 ? 116.464 117.580 81.452 1.00 100.43 134 PHE A N 1
ATOM 383 C CA . PHE A 1 134 ? 117.593 117.056 82.206 1.00 100.66 134 PHE A CA 1
ATOM 384 C C . PHE A 1 134 ? 117.356 115.600 82.589 1.00 102.47 134 PHE A C 1
ATOM 385 O O . PHE A 1 134 ? 116.231 115.096 82.565 1.00 104.32 134 PHE A O 1
ATOM 393 N N . THR A 1 135 ? 118.448 114.924 82.944 1.00 107.30 135 THR A N 1
ATOM 394 C CA . THR A 1 135 ? 118.374 113.535 83.371 1.00 107.05 135 THR A CA 1
ATOM 395 C C . THR A 1 135 ? 117.622 113.427 84.697 1.00 105.98 135 THR A C 1
ATOM 396 O O . THR A 1 135 ? 117.388 114.419 85.394 1.00 105.08 135 THR A O 1
ATOM 400 N N . ASP A 1 136 ? 117.240 112.195 85.044 1.00 108.54 136 ASP A N 1
ATOM 401 C CA . ASP A 1 136 ? 116.394 111.949 86.249 1.00 108.64 136 ASP A CA 1
ATOM 402 C C . ASP A 1 136 ? 116.923 112.629 87.517 1.00 107.99 136 ASP A C 1
ATOM 403 O O . ASP A 1 136 ? 116.207 113.513 88.022 1.00 108.18 136 ASP A O 1
ATOM 408 N N . PRO A 1 137 ? 118.099 112.275 88.083 1.00 106.18 137 PRO A N 1
ATOM 409 C CA . PRO A 1 137 ? 118.523 112.851 89.366 1.00 106.70 137 PRO A CA 1
ATOM 410 C C . PRO A 1 137 ? 118.346 114.376 89.378 1.00 107.70 137 PRO A C 1
ATOM 411 O O . PRO A 1 137 ? 117.643 114.874 90.238 1.00 106.80 137 PRO A O 1
ATOM 415 N N . GLY A 1 138 ? 118.968 115.072 88.427 1.00 104.66 138 GLY A N 1
ATOM 416 C CA . GLY A 1 138 ? 118.907 116.522 88.417 1.00 102.34 138 GLY A CA 1
ATOM 417 C C . GLY A 1 138 ? 117.494 117.044 88.250 1.00 103.66 138 GLY A C 1
ATOM 418 O O . GLY A 1 138 ? 117.104 118.015 88.901 1.00 103.75 138 GLY A O 1
ATOM 419 N N . ALA A 1 139 ? 116.714 116.418 87.365 1.00 102.09 139 ALA A N 1
ATOM 420 C CA . ALA A 1 139 ? 115.332 116.844 87.174 1.00 102.93 139 ALA A CA 1
ATOM 421 C C . ALA A 1 139 ? 114.512 116.650 88.444 1.00 103.33 139 ALA A C 1
ATOM 422 O O . ALA A 1 139 ? 113.721 117.524 88.820 1.00 101.79 139 ALA A O 1
ATOM 424 N N . THR A 1 140 ? 114.687 115.510 89.118 1.00 103.36 140 THR A N 1
ATOM 425 C CA . THR A 1 140 ? 113.978 115.275 90.371 1.00 102.67 140 THR A CA 1
ATOM 426 C C . THR A 1 140 ? 114.377 116.297 91.426 1.00 104.58 140 THR A C 1
ATOM 427 O O . THR A 1 140 ? 113.518 116.839 92.132 1.00 106.48 140 THR A O 1
ATOM 431 N N . ALA A 1 141 ? 115.679 116.577 91.545 1.00 100.79 141 ALA A N 1
ATOM 432 C CA . ALA A 1 141 ? 116.134 117.561 92.521 1.00 98.03 141 ALA A CA 1
ATOM 433 C C . ALA A 1 141 ? 115.572 118.944 92.215 1.00 94.18 141 ALA A C 1
ATOM 434 O O . ALA A 1 141 ? 115.157 119.668 93.125 1.00 92.36 141 ALA A O 1
ATOM 436 N N . LEU A 1 142 ? 115.553 119.326 90.936 1.00 92.22 142 LEU A N 1
ATOM 437 C CA . LEU A 1 142 ? 115.023 120.630 90.556 1.00 93.59 142 LEU A CA 1
ATOM 438 C C . LEU A 1 142 ? 113.531 120.729 90.847 1.00 97.03 142 LEU A C 1
ATOM 439 O O . LEU A 1 142 ? 113.058 121.758 91.346 1.00 99.34 142 LEU A O 1
ATOM 444 N N . GLN A 1 143 ? 112.772 119.673 90.541 1.00 102.61 143 GLN A N 1
ATOM 445 C CA . GLN A 1 143 ? 111.342 119.684 90.837 1.00 103.20 143 GLN A CA 1
ATOM 446 C C . GLN A 1 143 ? 111.094 119.774 92.336 1.00 103.39 143 GLN A C 1
ATOM 447 O O . GLN A 1 143 ? 110.215 120.522 92.785 1.00 100.25 143 GLN A O 1
ATOM 453 N N . LYS A 1 144 ? 111.866 119.029 93.131 1.00 105.02 144 LYS A N 1
ATOM 454 C CA . LYS A 1 144 ? 111.730 119.112 94.580 1.00 103.05 144 LYS A CA 1
ATOM 455 C C . LYS A 1 144 ? 112.033 120.519 95.077 1.00 102.00 144 LYS A C 1
ATOM 456 O O . LYS A 1 144 ? 111.265 121.092 95.857 1.00 101.30 144 LYS A O 1
ATOM 462 N N . ALA A 1 145 ? 113.138 121.106 94.609 1.00 97.74 145 ALA A N 1
ATOM 463 C CA . ALA A 1 145 ? 113.515 122.445 95.053 1.00 97.31 145 ALA A CA 1
ATOM 464 C C . ALA A 1 145 ? 112.453 123.469 94.678 1.00 97.37 145 ALA A C 1
ATOM 465 O O . ALA A 1 145 ? 112.140 124.367 95.470 1.00 97.44 145 ALA A O 1
ATOM 467 N N . LEU A 1 146 ? 111.893 123.357 93.472 1.00 99.71 146 LEU A N 1
ATOM 468 C CA . LEU A 1 146 ? 110.771 124.213 93.104 1.00 98.86 146 LEU A CA 1
ATOM 469 C C . LEU A 1 146 ? 109.559 123.952 93.988 1.00 100.78 146 LEU A C 1
ATOM 470 O O . LEU A 1 146 ? 108.725 124.844 94.179 1.00 99.74 146 LEU A O 1
ATOM 475 N N . GLY A 1 147 ? 109.443 122.738 94.531 1.00 102.61 147 GLY A N 1
ATOM 476 C CA . GLY A 1 147 ? 108.319 122.429 95.401 1.00 101.42 147 GLY A CA 1
ATOM 477 C C . GLY A 1 147 ? 108.346 123.187 96.717 1.00 101.20 147 GLY A C 1
ATOM 478 O O . GLY A 1 147 ? 107.301 123.617 97.213 1.00 99.97 147 GLY A O 1
ATOM 479 N N . PHE A 1 148 ? 109.530 123.356 97.304 1.00 97.61 148 PHE A N 1
ATOM 480 C CA . PHE A 1 148 ? 109.633 123.972 98.622 1.00 96.91 148 PHE A CA 1
ATOM 481 C C . PHE A 1 148 ? 109.159 125.421 98.598 1.00 98.48 148 PHE A C 1
ATOM 482 O O . PHE A 1 148 ? 109.299 126.132 97.600 1.00 98.04 148 PHE A O 1
ATOM 490 N N . ALA A 1 149 ? 108.575 125.849 99.721 1.00 98.56 149 ALA A N 1
ATOM 491 C CA . ALA A 1 149 ? 108.173 127.244 99.866 1.00 97.38 149 ALA A CA 1
ATOM 492 C C . ALA A 1 149 ? 109.381 128.171 99.837 1.00 94.64 149 ALA A C 1
ATOM 493 O O . ALA A 1 149 ? 109.344 129.233 99.205 1.00 92.81 149 ALA A O 1
ATOM 495 N N . ASP A 1 150 ? 110.458 127.788 100.515 1.00 87.81 150 ASP A N 1
ATOM 496 C CA . ASP A 1 150 ? 111.706 128.538 100.496 1.00 87.77 150 ASP A CA 1
ATOM 497 C C . ASP A 1 150 ? 112.680 127.852 99.547 1.00 87.47 150 ASP A C 1
ATOM 498 O O . ASP A 1 150 ? 112.920 126.645 99.660 1.00 89.39 150 ASP A O 1
ATOM 503 N N . VAL A 1 151 ? 113.237 128.624 98.619 1.00 69.14 151 VAL A N 1
ATOM 504 C CA . VAL A 1 151 ? 114.100 128.076 97.583 1.00 66.46 151 VAL A CA 1
ATOM 505 C C . VAL A 1 151 ? 115.554 128.512 97.746 1.00 61.83 151 VAL A C 1
ATOM 506 O O . VAL A 1 151 ? 116.453 127.817 97.244 1.00 61.94 151 VAL A O 1
ATOM 510 N N . SER A 1 152 ? 115.822 129.597 98.474 1.00 56.49 152 SER A N 1
ATOM 511 C CA . SER A 1 152 ? 117.183 130.089 98.642 1.00 58.81 152 SER A CA 1
ATOM 512 C C . SER A 1 152 ? 118.074 129.129 99.419 1.00 61.40 152 SER A C 1
ATOM 513 O O . SER A 1 152 ? 119.296 129.311 99.415 1.00 64.50 152 SER A O 1
ATOM 516 N N . LEU A 1 153 ? 117.504 128.123 100.082 1.00 66.54 153 LEU A N 1
ATOM 517 C CA . LEU A 1 153 ? 118.292 127.179 100.863 1.00 66.22 153 LEU A CA 1
ATOM 518 C C . LEU A 1 153 ? 118.938 126.096 100.010 1.00 64.88 153 LEU A C 1
ATOM 519 O O . LEU A 1 153 ? 119.767 125.338 100.526 1.00 68.49 153 LEU A O 1
ATOM 524 N N . LEU A 1 154 ? 118.589 126.006 98.730 1.00 57.44 154 LEU A N 1
ATOM 525 C CA . LEU A 1 154 ? 119.097 124.979 97.828 1.00 57.08 154 LEU A CA 1
ATOM 526 C C . LEU A 1 154 ? 119.536 125.597 96.508 1.00 59.14 154 LEU A C 1
ATOM 527 O O . LEU A 1 154 ? 119.238 125.077 95.430 1.00 59.73 154 LEU A O 1
ATOM 532 N N . ASN A 1 155 ? 120.241 126.728 96.574 1.00 56.67 155 ASN A N 1
ATOM 533 C CA . ASN A 1 155 ? 120.589 127.459 95.357 1.00 54.59 155 ASN A CA 1
ATOM 534 C C . ASN A 1 155 ? 121.494 126.672 94.412 1.00 60.97 155 ASN A C 1
ATOM 535 O O . ASN A 1 155 ? 121.177 126.608 93.211 1.00 71.10 155 ASN A O 1
ATOM 540 N N . PRO A 1 156 ? 122.616 126.062 94.851 1.00 42.50 156 PRO A N 1
ATOM 541 C CA . PRO A 1 156 ? 123.450 125.301 93.908 1.00 35.52 156 PRO A CA 1
ATOM 542 C C . PRO A 1 156 ? 122.861 123.925 93.639 1.00 51.58 156 PRO A C 1
ATOM 543 O O . PRO A 1 156 ? 122.905 123.035 94.494 1.00 60.14 156 PRO A O 1
ATOM 547 N N . ILE A 1 157 ? 122.316 123.744 92.439 1.00 55.16 157 ILE A N 1
ATOM 548 C CA . ILE A 1 157 ? 121.753 122.471 92.005 1.00 45.23 157 ILE A CA 1
ATOM 549 C C . ILE A 1 157 ? 122.464 122.056 90.728 1.00 57.63 157 ILE A C 1
ATOM 550 O O . ILE A 1 157 ? 122.181 122.598 89.651 1.00 69.22 157 ILE A O 1
ATOM 555 N N . LEU A 1 158 ? 123.380 121.101 90.842 1.00 60.38 158 LEU A N 1
ATOM 556 C CA . LEU A 1 158 ? 124.129 120.604 89.697 1.00 57.83 158 LEU A CA 1
ATOM 557 C C . LEU A 1 158 ? 123.201 119.751 88.839 1.00 58.22 158 LEU A C 1
ATOM 558 O O . LEU A 1 158 ? 122.600 118.792 89.335 1.00 66.85 158 LEU A O 1
ATOM 563 N N . VAL A 1 159 ? 123.084 120.098 87.556 1.00 69.95 159 VAL A N 1
ATOM 564 C CA . VAL A 1 159 ? 122.216 119.383 86.632 1.00 75.65 159 VAL A CA 1
ATOM 565 C C . VAL A 1 159 ? 123.000 119.058 85.369 1.00 78.49 159 VAL A C 1
ATOM 566 O O . VAL A 1 159 ? 124.037 119.657 85.075 1.00 79.82 159 VAL A O 1
ATOM 570 N N . GLN A 1 160 ? 122.481 118.089 84.616 1.00 90.16 160 GLN A N 1
ATOM 571 C CA . GLN A 1 160 ? 123.100 117.630 83.382 1.00 90.52 160 GLN A CA 1
ATOM 572 C C . GLN A 1 160 ? 122.050 117.608 82.282 1.00 91.92 160 GLN A C 1
ATOM 573 O O . GLN A 1 160 ? 120.886 117.283 82.532 1.00 93.10 160 GLN A O 1
ATOM 579 N N . CYS A 1 161 ? 122.465 117.946 81.065 1.00 105.13 161 CYS A N 1
ATOM 580 C CA . CYS A 1 161 ? 121.590 117.896 79.902 1.00 107.62 161 CYS A CA 1
ATOM 581 C C . CYS A 1 161 ? 121.822 116.585 79.164 1.00 106.98 161 CYS A C 1
ATOM 582 O O . CYS A 1 161 ? 122.970 116.205 78.910 1.00 107.15 161 CYS A O 1
ATOM 585 N N . LYS A 1 162 ? 120.730 115.900 78.821 1.00 111.69 162 LYS A N 1
ATOM 586 C CA . LYS A 1 162 ? 120.829 114.563 78.246 1.00 112.96 162 LYS A CA 1
ATOM 587 C C . LYS A 1 162 ? 121.529 114.551 76.892 1.00 114.54 162 LYS A C 1
ATOM 588 O O . LYS A 1 162 ? 121.964 113.483 76.447 1.00 113.31 162 LYS A O 1
ATOM 594 N N . THR A 1 163 ? 121.640 115.702 76.225 1.00 120.01 163 THR A N 1
ATOM 595 C CA . THR A 1 163 ? 122.262 115.734 74.904 1.00 119.43 163 THR A CA 1
ATOM 596 C C . THR A 1 163 ? 123.736 115.347 74.974 1.00 118.41 163 THR A C 1
ATOM 597 O O . THR A 1 163 ? 124.190 114.453 74.250 1.00 118.30 163 THR A O 1
ATOM 601 N N . SER A 1 164 ? 124.502 116.009 75.847 1.00 109.73 164 SER A N 1
ATOM 602 C CA . SER A 1 164 ? 125.925 115.715 75.958 1.00 109.41 164 SER A CA 1
ATOM 603 C C . SER A 1 164 ? 126.436 115.748 77.395 1.00 110.72 164 SER A C 1
ATOM 604 O O . SER A 1 164 ? 127.657 115.701 77.599 1.00 109.85 164 SER A O 1
ATOM 607 N N . GLY A 1 165 ? 125.558 115.819 78.389 1.00 106.67 165 GLY A N 1
ATOM 608 C CA . GLY A 1 165 ? 126.000 115.833 79.775 1.00 104.33 165 GLY A CA 1
ATOM 609 C C . GLY A 1 165 ? 126.826 117.042 80.160 1.00 105.17 165 GLY A C 1
ATOM 610 O O . GLY A 1 165 ? 127.828 116.903 80.872 1.00 105.02 165 GLY A O 1
ATOM 611 N N . LYS A 1 166 ? 126.429 118.226 79.707 1.00 95.08 166 LYS A N 1
ATOM 612 C CA . LYS A 1 166 ? 127.123 119.450 80.093 1.00 92.61 166 LYS A CA 1
ATOM 613 C C . LYS A 1 166 ? 126.682 119.868 81.491 1.00 91.40 166 LYS A C 1
ATOM 614 O O . LYS A 1 166 ? 125.484 120.075 81.714 1.00 91.30 166 LYS A O 1
ATOM 620 N N . PRO A 1 167 ? 127.600 120.006 82.449 1.00 86.98 167 PRO A N 1
ATOM 621 C CA . PRO A 1 167 ? 127.207 120.311 83.836 1.00 88.16 167 PRO A CA 1
ATOM 622 C C . PRO A 1 167 ? 126.830 121.778 83.991 1.00 86.04 167 PRO A C 1
ATOM 623 O O . PRO A 1 167 ? 127.595 122.669 83.613 1.00 86.03 167 PRO A O 1
ATOM 627 N N . PHE A 1 168 ? 125.650 122.027 84.558 1.00 71.66 168 PHE A N 1
ATOM 628 C CA . PHE A 1 168 ? 125.139 123.374 84.782 1.00 69.04 168 PHE A CA 1
ATOM 629 C C . PHE A 1 168 ? 124.791 123.563 86.251 1.00 68.82 168 PHE A C 1
ATOM 630 O O . PHE A 1 168 ? 124.096 122.728 86.841 1.00 73.52 168 PHE A O 1
ATOM 638 N N . TYR A 1 169 ? 125.272 124.656 86.838 1.00 55.66 169 TYR A N 1
ATOM 639 C CA . TYR A 1 169 ? 124.723 125.116 88.103 1.00 49.09 169 TYR A CA 1
ATOM 640 C C . TYR A 1 169 ? 123.363 125.756 87.860 1.00 46.93 169 TYR A C 1
ATOM 641 O O . TYR A 1 169 ? 123.214 126.645 87.017 1.00 60.72 169 TYR A O 1
ATOM 650 N N . ALA A 1 170 ? 122.364 125.300 88.611 1.00 45.69 170 ALA A N 1
ATOM 651 C CA . ALA A 1 170 ? 120.982 125.746 88.436 1.00 53.58 170 ALA A CA 1
ATOM 652 C C . ALA A 1 170 ? 120.550 126.467 89.707 1.00 62.24 170 ALA A C 1
ATOM 653 O O . ALA A 1 170 ? 120.279 125.828 90.728 1.00 70.30 170 ALA A O 1
ATOM 655 N N . ILE A 1 171 ? 120.481 127.792 89.637 1.00 62.84 171 ILE A N 1
ATOM 656 C CA . ILE A 1 171 ? 120.104 128.632 90.767 1.00 59.01 171 ILE A CA 1
ATOM 657 C C . ILE A 1 171 ? 118.684 129.123 90.542 1.00 59.25 171 ILE A C 1
ATOM 658 O O . ILE A 1 171 ? 118.367 129.653 89.471 1.00 62.56 171 ILE A O 1
ATOM 663 N N . VAL A 1 172 ? 117.827 128.961 91.545 1.00 59.91 172 VAL A N 1
ATOM 664 C CA . VAL A 1 172 ? 116.407 129.258 91.418 1.00 62.19 172 VAL A CA 1
ATOM 665 C C . VAL A 1 172 ? 116.058 130.404 92.357 1.00 64.70 172 VAL A C 1
ATOM 666 O O . VAL A 1 172 ? 116.341 130.335 93.558 1.00 68.22 172 VAL A O 1
ATOM 670 N N . HIS A 1 173 ? 115.441 131.449 91.808 1.00 73.71 173 HIS A N 1
ATOM 671 C CA . HIS A 1 173 ? 114.921 132.566 92.583 1.00 74.30 173 HIS A CA 1
ATOM 672 C C . HIS A 1 173 ? 113.407 132.603 92.438 1.00 75.61 173 HIS A C 1
ATOM 673 O O . HIS A 1 173 ? 112.864 132.204 91.404 1.00 75.29 173 HIS A O 1
ATOM 680 N N . ARG A 1 174 ? 112.728 133.077 93.477 1.00 98.15 174 ARG A N 1
ATOM 681 C CA . ARG A 1 174 ? 111.269 133.136 93.517 1.00 99.13 174 ARG A CA 1
ATOM 682 C C . ARG A 1 174 ? 110.861 134.563 93.852 1.00 101.61 174 ARG A C 1
ATOM 683 O O . ARG A 1 174 ? 111.065 135.020 94.982 1.00 102.46 174 ARG A O 1
ATOM 691 N N . ALA A 1 175 ? 110.286 135.273 92.880 1.00 109.74 175 ALA A N 1
ATOM 692 C CA . ALA A 1 175 ? 109.946 136.671 93.102 1.00 109.88 175 ALA A CA 1
ATOM 693 C C . ALA A 1 175 ? 108.799 137.080 92.193 1.00 112.37 175 ALA A C 1
ATOM 694 O O . ALA A 1 175 ? 108.629 136.537 91.098 1.00 111.47 175 ALA A O 1
ATOM 696 N N . THR A 1 176 ? 108.014 138.050 92.669 1.00 118.56 176 THR A N 1
ATOM 697 C CA . THR A 1 176 ? 106.921 138.653 91.900 1.00 118.67 176 THR A CA 1
ATOM 698 C C . THR A 1 176 ? 105.947 137.599 91.377 1.00 117.23 176 THR A C 1
ATOM 699 O O . THR A 1 176 ? 105.411 137.720 90.274 1.00 116.59 176 THR A O 1
ATOM 703 N N . GLY A 1 177 ? 105.713 136.557 92.172 1.00 113.32 177 GLY A N 1
ATOM 704 C CA . GLY A 1 177 ? 104.796 135.507 91.781 1.00 114.45 177 GLY A CA 1
ATOM 705 C C . GLY A 1 177 ? 105.280 134.610 90.666 1.00 114.42 177 GLY A C 1
ATOM 706 O O . GLY A 1 177 ? 104.463 133.908 90.061 1.00 113.64 177 GLY A O 1
ATOM 707 N N . CYS A 1 178 ? 106.577 134.613 90.365 1.00 107.84 178 CYS A N 1
ATOM 708 C CA . CYS A 1 178 ? 107.121 133.775 89.309 1.00 107.03 178 CYS A CA 1
ATOM 709 C C . CYS A 1 178 ? 108.485 133.246 89.729 1.00 106.75 178 CYS A C 1
ATOM 710 O O . CYS A 1 178 ? 109.178 133.837 90.564 1.00 107.08 178 CYS A O 1
ATOM 713 N N . LEU A 1 179 ? 108.868 132.121 89.133 1.00 94.28 179 LEU A N 1
ATOM 714 C CA . LEU A 1 179 ? 110.177 131.530 89.361 1.00 94.13 179 LEU A CA 1
ATOM 715 C C . LEU A 1 179 ? 111.110 131.930 88.227 1.00 91.14 179 LEU A C 1
ATOM 716 O O . LEU A 1 179 ? 110.685 132.048 87.076 1.00 89.95 179 LEU A O 1
ATOM 721 N N . VAL A 1 180 ? 112.378 132.151 88.552 1.00 72.82 180 VAL A N 1
ATOM 722 C CA . VAL A 1 180 ? 113.399 132.431 87.553 1.00 71.28 180 VAL A CA 1
ATOM 723 C C . VAL A 1 180 ? 114.585 131.516 87.820 1.00 71.99 180 VAL A C 1
ATOM 724 O O . VAL A 1 180 ? 115.130 131.505 88.929 1.00 79.89 180 VAL A O 1
ATOM 728 N N . VAL A 1 181 ? 114.978 130.745 86.811 1.00 60.01 181 VAL A N 1
ATOM 729 C CA . VAL A 1 181 ? 116.050 129.769 86.940 1.00 61.45 181 VAL A CA 1
ATOM 730 C C . VAL A 1 181 ? 117.213 130.212 86.068 1.00 61.64 181 VAL A C 1
ATOM 731 O O . VAL A 1 181 ? 117.039 130.489 84.874 1.00 66.69 181 VAL A O 1
ATOM 735 N N . ASP A 1 182 ? 118.396 130.284 86.667 1.00 68.40 182 ASP A N 1
ATOM 736 C CA . ASP A 1 182 ? 119.619 130.650 85.976 1.00 72.77 182 ASP A CA 1
ATOM 737 C C . ASP A 1 182 ? 120.524 129.430 85.895 1.00 74.10 182 ASP A C 1
ATOM 738 O O . ASP A 1 182 ? 120.722 128.724 86.890 1.00 80.29 182 ASP A O 1
ATOM 743 N N . PHE A 1 183 ? 121.070 129.188 84.710 1.00 66.36 183 PHE A N 1
ATOM 744 C CA . PHE A 1 183 ? 121.942 128.047 84.455 1.00 63.43 183 PHE A CA 1
ATOM 745 C C . PHE A 1 183 ? 123.309 128.596 84.070 1.00 60.26 183 PHE A C 1
ATOM 746 O O . PHE A 1 183 ? 123.474 129.174 82.992 1.00 68.42 183 PHE A O 1
ATOM 754 N N . GLU A 1 184 ? 124.270 128.421 84.955 1.00 52.10 184 GLU A N 1
ATOM 755 C CA . GLU A 1 184 ? 125.639 128.849 84.707 1.00 52.02 184 GLU A CA 1
ATOM 756 C C . GLU A 1 184 ? 126.500 127.641 84.392 1.00 61.31 184 GLU A C 1
ATOM 757 O O . GLU A 1 184 ? 126.463 126.654 85.141 1.00 74.00 184 GLU A O 1
ATOM 763 N N . PRO A 1 185 ? 127.275 127.660 83.310 1.00 68.52 185 PRO A N 1
ATOM 764 C CA . PRO A 1 185 ? 128.080 126.484 82.967 1.00 69.78 185 PRO A CA 1
ATOM 765 C C . PRO A 1 185 ? 129.094 126.164 84.054 1.00 71.92 185 PRO A C 1
ATOM 766 O O . PRO A 1 185 ? 129.687 127.053 84.668 1.00 68.27 185 PRO A O 1
ATOM 770 N N . VAL A 1 186 ? 129.291 124.871 84.281 1.00 87.65 186 VAL A N 1
ATOM 771 C CA . VAL A 1 186 ? 130.292 124.377 85.218 1.00 89.23 186 VAL A CA 1
ATOM 772 C C . VAL A 1 186 ? 131.542 124.068 84.407 1.00 90.13 186 VAL A C 1
ATOM 773 O O . VAL A 1 186 ? 131.546 123.153 83.577 1.00 90.26 186 VAL A O 1
ATOM 777 N N . LYS A 1 187 ? 132.599 124.836 84.644 1.00 107.66 187 LYS A N 1
ATOM 778 C CA . LYS A 1 187 ? 133.796 124.716 83.829 1.00 109.75 187 LYS A CA 1
ATOM 779 C C . LYS A 1 187 ? 134.431 123.342 84.030 1.00 111.15 187 LYS A C 1
ATOM 780 O O . LYS A 1 187 ? 134.475 122.834 85.158 1.00 108.65 187 LYS A O 1
ATOM 786 N N . PRO A 1 188 ? 134.924 122.706 82.962 1.00 128.91 188 PRO A N 1
ATOM 787 C CA . PRO A 1 188 ? 135.548 121.382 83.113 1.00 128.44 188 PRO A CA 1
ATOM 788 C C . PRO A 1 188 ? 136.860 121.402 83.880 1.00 128.71 188 PRO A C 1
ATOM 789 O O . PRO A 1 188 ? 137.434 120.327 84.100 1.00 128.16 188 PRO A O 1
ATOM 793 N N . THR A 1 189 ? 137.359 122.577 84.272 1.00 132.57 189 THR A N 1
ATOM 794 C CA . THR A 1 189 ? 138.549 122.642 85.114 1.00 133.81 189 THR A CA 1
ATOM 795 C C . THR A 1 189 ? 138.339 121.855 86.402 1.00 134.04 189 THR A C 1
ATOM 796 O O . THR A 1 189 ? 139.061 120.894 86.688 1.00 132.63 189 THR A O 1
ATOM 800 N N . GLU A 1 190 ? 137.347 122.252 87.191 1.00 141.21 190 GLU A N 1
ATOM 801 C CA . GLU A 1 190 ? 136.903 121.483 88.345 1.00 141.24 190 GLU A CA 1
ATOM 802 C C . GLU A 1 190 ? 135.663 120.683 87.958 1.00 141.55 190 GLU A C 1
ATOM 803 O O . GLU A 1 190 ? 134.535 121.018 88.327 1.00 140.89 190 GLU A O 1
ATOM 809 N N . PHE A 1 191 ? 135.878 119.616 87.189 1.00 146.63 191 PHE A N 1
ATOM 810 C CA . PHE A 1 191 ? 134.758 118.753 86.826 1.00 146.14 191 PHE A CA 1
ATOM 811 C C . PHE A 1 191 ? 134.105 118.082 88.033 1.00 146.59 191 PHE A C 1
ATOM 812 O O . PHE A 1 191 ? 132.863 118.034 88.071 1.00 146.37 191 PHE A O 1
ATOM 820 N N . PRO A 1 192 ? 134.839 117.550 89.038 1.00 146.98 192 PRO A N 1
ATOM 821 C CA . PRO A 1 192 ? 134.130 117.038 90.225 1.00 146.12 192 PRO A CA 1
ATOM 822 C C . PRO A 1 192 ? 133.969 118.122 91.292 1.00 144.46 192 PRO A C 1
ATOM 823 O O . PRO A 1 192 ? 134.631 118.141 92.331 1.00 143.79 192 PRO A O 1
ATOM 827 N N . ALA A 1 193 ? 133.067 119.068 91.018 1.00 128.41 193 ALA A N 1
ATOM 828 C CA . ALA A 1 193 ? 132.854 120.180 91.942 1.00 128.30 193 ALA A CA 1
ATOM 829 C C . ALA A 1 193 ? 132.363 119.680 93.296 1.00 128.58 193 ALA A C 1
ATOM 830 O O . ALA A 1 193 ? 132.872 120.093 94.344 1.00 128.99 193 ALA A O 1
ATOM 832 N N . THR A 1 194 ? 131.369 118.790 93.286 1.00 111.17 194 THR A N 1
ATOM 833 C CA . THR A 1 194 ? 130.889 118.085 94.473 1.00 110.30 194 THR A CA 1
ATOM 834 C C . THR A 1 194 ? 130.465 119.014 95.607 1.00 110.88 194 THR A C 1
ATOM 835 O O . THR A 1 194 ? 130.373 118.578 96.759 1.00 110.50 194 THR A O 1
ATOM 839 N N . ALA A 1 195 ? 130.207 120.288 95.307 1.00 91.75 195 ALA A N 1
ATOM 840 C CA . ALA A 1 195 ? 129.735 121.197 96.347 1.00 88.12 195 ALA A CA 1
ATOM 841 C C . ALA A 1 195 ? 128.240 121.019 96.590 1.00 86.14 195 ALA A C 1
ATOM 842 O O . ALA A 1 195 ? 127.826 120.552 97.655 1.00 85.76 195 ALA A O 1
ATOM 844 N N . ALA A 1 196 ? 127.422 121.372 95.595 1.00 73.12 196 ALA A N 1
ATOM 845 C CA . ALA A 1 196 ? 125.992 121.073 95.565 1.00 71.47 196 ALA A CA 1
ATOM 846 C C . ALA A 1 196 ? 125.256 121.404 96.859 1.00 73.12 196 ALA A C 1
ATOM 847 O O . ALA A 1 196 ? 124.282 120.728 97.205 1.00 70.66 196 ALA A O 1
ATOM 849 N N . GLY A 1 197 ? 125.700 122.425 97.580 1.00 70.39 197 GLY A N 1
ATOM 850 C CA . GLY A 1 197 ? 125.044 122.774 98.828 1.00 67.72 197 GLY A CA 1
ATOM 851 C C . GLY A 1 197 ? 125.690 123.986 99.460 1.00 68.81 197 GLY A C 1
ATOM 852 O O . GLY A 1 197 ? 126.746 124.459 99.027 1.00 70.44 197 GLY A O 1
ATOM 853 N N . ALA A 1 198 ? 125.028 124.484 100.505 1.00 52.65 198 ALA A N 1
ATOM 854 C CA . ALA A 1 198 ? 125.497 125.630 101.269 1.00 53.40 198 ALA A CA 1
ATOM 855 C C . ALA A 1 198 ? 126.437 125.234 102.402 1.00 52.73 198 ALA A C 1
ATOM 856 O O . ALA A 1 198 ? 126.642 126.024 103.330 1.00 52.07 198 ALA A O 1
ATOM 858 N N . LEU A 1 199 ? 127.006 124.032 102.347 1.00 49.77 199 LEU A N 1
ATOM 859 C CA . LEU A 1 199 ? 127.945 123.549 103.352 1.00 50.18 199 LEU A CA 1
ATOM 860 C C . LEU A 1 199 ? 129.386 123.538 102.871 1.00 51.45 199 LEU A C 1
ATOM 861 O O . LEU A 1 199 ? 130.284 123.923 103.623 1.00 51.48 199 LEU A O 1
ATOM 866 N N . GLN A 1 200 ? 129.635 123.105 101.631 1.00 53.85 200 GLN A N 1
ATOM 867 C CA . GLN A 1 200 ? 130.985 123.172 101.081 1.00 56.30 200 GLN A CA 1
ATOM 868 C C . GLN A 1 200 ? 131.403 124.610 100.809 1.00 57.37 200 GLN A C 1
ATOM 869 O O . GLN A 1 200 ? 132.599 124.930 100.857 1.00 57.48 200 GLN A O 1
ATOM 875 N N . SER A 1 201 ? 130.437 125.488 100.530 1.00 42.88 201 SER A N 1
ATOM 876 C CA . SER A 1 201 ? 130.762 126.894 100.329 1.00 39.27 201 SER A CA 1
ATOM 877 C C . SER A 1 201 ? 131.430 127.478 101.565 1.00 43.85 201 SER A C 1
ATOM 878 O O . SER A 1 201 ? 132.412 128.220 101.453 1.00 52.54 201 SER A O 1
ATOM 881 N N . TYR A 1 202 ? 130.928 127.141 102.756 1.00 34.98 202 TYR A N 1
ATOM 882 C CA . TYR A 1 202 ? 131.592 127.579 103.978 1.00 35.53 202 TYR A CA 1
ATOM 883 C C . TYR A 1 202 ? 133.009 127.023 104.052 1.00 41.23 202 TYR A C 1
ATOM 884 O O . TYR A 1 202 ? 133.969 127.769 104.276 1.00 41.08 202 TYR A O 1
ATOM 893 N N . LYS A 1 203 ? 133.157 125.705 103.874 1.00 46.12 203 LYS A N 1
ATOM 894 C CA . LYS A 1 203 ? 134.462 125.078 104.057 1.00 48.75 203 LYS A CA 1
ATOM 895 C C . LYS A 1 203 ? 135.480 125.582 103.046 1.00 42.95 203 LYS A C 1
ATOM 896 O O . LYS A 1 203 ? 136.684 125.390 103.246 1.00 48.53 203 LYS A O 1
ATOM 902 N N . LEU A 1 204 ? 135.024 126.212 101.961 1.00 29.27 204 LEU A N 1
ATOM 903 C CA . LEU A 1 204 ? 135.950 126.921 101.087 1.00 35.17 204 LEU A CA 1
ATOM 904 C C . LEU A 1 204 ? 136.626 128.094 101.789 1.00 39.49 204 LEU A C 1
ATOM 905 O O . LEU A 1 204 ? 137.699 128.526 101.353 1.00 33.54 204 LEU A O 1
ATOM 910 N N . ALA A 1 205 ? 136.031 128.619 102.859 1.00 40.45 205 ALA A N 1
ATOM 911 C CA . ALA A 1 205 ? 136.492 129.842 103.513 1.00 38.35 205 ALA A CA 1
ATOM 912 C C . 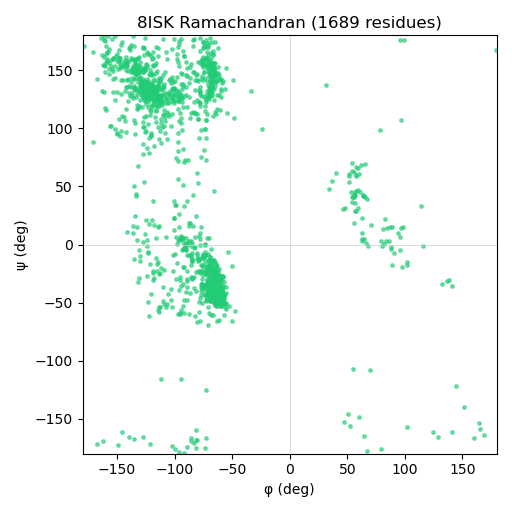ALA A 1 205 ? 136.508 129.683 105.030 1.00 38.96 205 ALA A C 1
ATOM 913 O O . ALA A 1 205 ? 135.981 130.515 105.772 1.00 38.94 205 ALA A O 1
ATOM 915 N N . ALA A 1 206 ? 137.116 128.601 105.518 1.00 37.16 206 ALA A N 1
ATOM 916 C CA . ALA A 1 206 ? 137.228 128.389 106.957 1.00 38.25 206 ALA A CA 1
ATOM 917 C C . ALA A 1 206 ? 138.493 129.007 107.544 1.00 34.89 206 ALA A C 1
ATOM 918 O O . ALA A 1 206 ? 138.468 129.522 108.669 1.00 39.59 206 ALA A O 1
ATOM 920 N N . LYS A 1 207 ? 139.603 128.961 106.804 1.00 33.80 207 LYS A N 1
ATOM 921 C CA . LYS A 1 207 ? 140.860 129.504 107.314 1.00 36.10 207 LYS A CA 1
ATOM 922 C C . LYS A 1 207 ? 140.786 131.018 107.483 1.00 39.44 207 LYS A C 1
ATOM 923 O O . LYS A 1 207 ? 141.326 131.566 108.452 1.00 38.73 207 LYS A O 1
ATOM 929 N N . ALA A 1 208 ? 140.124 131.713 106.555 1.00 32.83 208 ALA A N 1
ATOM 930 C CA . ALA A 1 208 ? 139.958 133.156 106.698 1.00 32.73 208 ALA A CA 1
ATOM 931 C C . ALA A 1 208 ? 139.139 133.491 107.937 1.00 33.29 208 ALA A C 1
ATOM 932 O O . ALA A 1 208 ? 139.473 134.422 108.680 1.00 35.53 208 ALA A O 1
ATOM 934 N N . ILE A 1 209 ? 138.064 132.737 108.178 1.00 34.78 209 ILE A N 1
ATOM 935 C CA . ILE A 1 209 ? 137.244 132.957 109.366 1.00 30.24 209 ILE A CA 1
ATOM 936 C C . ILE A 1 209 ? 138.064 132.721 110.626 1.00 36.45 209 ILE A C 1
ATOM 937 O O . ILE A 1 209 ? 137.973 133.482 111.598 1.00 36.21 209 ILE A O 1
ATOM 942 N N . SER A 1 210 ? 138.883 131.666 110.629 1.00 43.67 210 SER A N 1
ATOM 943 C CA . SER A 1 210 ? 139.748 131.408 111.776 1.00 43.12 210 SER A CA 1
ATOM 944 C C . SER A 1 210 ? 140.736 132.549 111.986 1.00 44.06 210 SER A C 1
ATOM 945 O O . SER A 1 210 ? 141.050 132.907 113.128 1.00 41.72 210 SER A O 1
ATOM 948 N N . LYS A 1 211 ? 141.242 133.127 110.895 1.00 42.49 211 LYS A N 1
ATOM 949 C CA . LYS A 1 211 ? 142.159 134.258 111.004 1.00 42.05 211 LYS A CA 1
ATOM 950 C C . LYS A 1 211 ? 141.467 135.476 111.609 1.00 46.24 211 LYS A C 1
ATOM 951 O O . LYS A 1 211 ? 142.023 136.150 112.484 1.00 46.99 211 LYS A O 1
ATOM 957 N N . ILE A 1 212 ? 140.251 135.779 111.147 1.00 46.76 212 ILE A N 1
ATOM 958 C CA . ILE A 1 212 ? 139.537 136.953 111.645 1.00 39.15 212 ILE A CA 1
ATOM 959 C C . ILE A 1 212 ? 139.161 136.793 113.113 1.00 41.26 212 ILE A C 1
ATOM 960 O O . ILE A 1 212 ? 139.179 137.769 113.874 1.00 42.78 212 ILE A O 1
ATOM 965 N N . GLN A 1 213 ? 138.824 135.579 113.540 1.00 41.60 213 GLN A N 1
ATOM 966 C CA . GLN A 1 213 ? 138.331 135.356 114.893 1.00 44.63 213 GLN A CA 1
ATOM 967 C C . GLN A 1 213 ? 139.424 135.410 115.953 1.00 47.04 213 GLN A C 1
ATOM 968 O O . GLN A 1 213 ? 139.104 135.382 117.145 1.00 50.77 213 GLN A O 1
ATOM 974 N N . SER A 1 214 ? 140.696 135.482 115.557 1.00 47.46 214 SER A N 1
ATOM 975 C CA . SER A 1 214 ? 141.801 135.511 116.507 1.00 48.97 214 SER A CA 1
ATOM 976 C C . SER A 1 214 ? 142.384 136.899 116.735 1.00 55.15 214 SER A C 1
ATOM 977 O O . SER A 1 214 ? 143.213 137.057 117.636 1.00 57.30 214 SER A O 1
ATOM 980 N N . LEU A 1 215 ? 141.981 137.890 115.951 1.00 63.54 215 LEU A N 1
ATOM 981 C CA . LEU A 1 215 ? 142.546 139.227 116.078 1.00 62.37 215 LEU A CA 1
ATOM 982 C C . LEU A 1 215 ? 142.119 139.865 117.398 1.00 61.95 215 LEU A C 1
ATOM 983 O O . LEU A 1 215 ? 140.936 139.798 117.760 1.00 61.44 215 LEU A O 1
ATOM 988 N N . PRO A 1 216 ? 143.038 140.476 118.144 1.00 58.66 216 PRO A N 1
ATOM 989 C CA . PRO A 1 216 ? 142.624 141.289 119.293 1.00 56.83 216 PRO A CA 1
ATOM 990 C C . PRO A 1 216 ? 141.818 142.495 118.834 1.00 61.66 216 PRO A C 1
ATOM 991 O O . PRO A 1 216 ? 142.078 143.074 117.777 1.00 62.87 216 PRO A O 1
ATOM 995 N N . GLY A 1 217 ? 140.834 142.878 119.646 1.00 54.77 217 GLY A N 1
ATOM 996 C CA . GLY A 1 217 ? 139.926 143.937 119.263 1.00 49.88 217 GLY A CA 1
ATOM 997 C C . GLY A 1 217 ? 140.467 145.328 119.536 1.00 43.35 217 GLY A C 1
ATOM 998 O O . GLY A 1 217 ? 141.550 145.517 120.088 1.00 48.38 217 GLY A O 1
ATOM 999 N N . GLY A 1 218 ? 139.674 146.322 119.134 1.00 38.03 218 GLY A N 1
ATOM 1000 C CA . GLY A 1 218 ? 139.970 147.714 119.373 1.00 46.15 218 GLY A CA 1
ATOM 1001 C C . GLY A 1 218 ? 140.531 148.467 118.184 1.00 46.57 218 GLY A C 1
ATOM 1002 O O . GLY A 1 218 ? 140.498 149.704 118.182 1.00 46.91 218 GLY A O 1
ATOM 1003 N N . SER A 1 219 ? 141.043 147.764 117.174 1.00 40.10 219 SER A N 1
ATOM 1004 C CA . SER A 1 219 ? 141.647 148.390 116.002 1.00 42.50 219 SER A CA 1
ATOM 1005 C C . SER A 1 219 ? 140.822 148.036 114.771 1.00 43.47 219 SER A C 1
ATOM 1006 O O . SER A 1 219 ? 140.742 146.864 114.387 1.00 50.29 219 SER A O 1
ATOM 1009 N N . MET A 1 220 ? 140.218 149.051 114.148 1.00 44.37 220 MET A N 1
ATOM 1010 C CA . MET A 1 220 ? 139.428 148.816 112.943 1.00 49.59 220 MET A CA 1
ATOM 1011 C C . MET A 1 220 ? 140.319 148.597 111.725 1.00 52.00 220 MET A C 1
ATOM 1012 O O . MET A 1 220 ? 139.992 147.790 110.845 1.00 60.16 220 MET A O 1
ATOM 1017 N N . GLN A 1 221 ? 141.445 149.314 111.655 1.00 36.39 221 GLN A N 1
ATOM 1018 C CA . GLN A 1 221 ? 142.310 149.237 110.482 1.00 35.81 221 GLN A CA 1
ATOM 1019 C C . GLN A 1 221 ? 142.885 147.837 110.305 1.00 44.17 221 GLN A C 1
ATOM 1020 O O . GLN A 1 221 ? 142.975 147.334 109.179 1.00 48.73 221 GLN A O 1
ATOM 1026 N N . ALA A 1 222 ? 143.292 147.197 111.403 1.00 36.67 222 ALA A N 1
ATOM 1027 C CA . ALA A 1 222 ? 143.818 145.839 111.313 1.00 37.11 222 ALA A CA 1
ATOM 1028 C C . ALA A 1 222 ? 142.757 144.871 110.807 1.00 42.26 222 ALA A C 1
ATOM 1029 O O . ALA A 1 222 ? 143.048 143.994 109.983 1.00 49.62 222 ALA A O 1
ATOM 1031 N N . LEU A 1 223 ? 141.522 145.009 111.296 1.00 41.01 223 LEU A N 1
ATOM 1032 C CA . LEU A 1 223 ? 140.437 144.153 110.825 1.00 38.83 223 LEU A CA 1
ATOM 1033 C C . LEU A 1 223 ? 140.177 144.356 109.340 1.00 38.26 223 LEU A C 1
ATOM 1034 O O . LEU A 1 223 ? 139.987 143.384 108.598 1.00 38.90 223 LEU A O 1
ATOM 1039 N N . CYS A 1 224 ? 140.164 145.612 108.886 1.00 36.60 224 CYS A N 1
ATOM 1040 C CA . CYS A 1 224 ? 139.956 145.875 107.466 1.00 32.00 224 CYS A CA 1
ATOM 1041 C C . CYS A 1 224 ? 141.083 145.288 106.625 1.00 41.42 224 CYS A C 1
ATOM 1042 O O . CYS A 1 224 ? 140.836 144.681 105.575 1.00 53.62 224 CYS A O 1
ATOM 1045 N N . ASN A 1 225 ? 142.329 145.451 107.078 1.00 36.53 225 ASN A N 1
ATOM 1046 C CA . ASN A 1 225 ? 143.468 144.896 106.352 1.00 37.21 225 ASN A CA 1
ATOM 1047 C C . ASN A 1 225 ? 143.368 143.380 106.254 1.00 39.01 225 ASN A C 1
ATOM 1048 O O . ASN A 1 225 ? 143.571 142.799 105.181 1.00 42.28 225 ASN A O 1
ATOM 1053 N N . THR A 1 226 ? 143.052 142.721 107.371 1.00 33.10 226 THR A N 1
ATOM 1054 C CA . THR A 1 226 ? 142.943 141.265 107.372 1.00 31.53 226 THR A CA 1
ATOM 1055 C C . THR A 1 226 ? 141.823 140.795 106.453 1.00 39.20 226 THR A C 1
ATOM 1056 O O . THR A 1 226 ? 142.000 139.852 105.673 1.00 40.88 226 THR A O 1
ATOM 1060 N N . VAL A 1 227 ? 140.658 141.443 106.529 1.00 36.52 227 VAL A N 1
ATOM 1061 C CA . VAL A 1 227 ? 139.526 141.030 105.706 1.00 29.29 227 VAL A CA 1
ATOM 1062 C C . VAL A 1 227 ? 139.849 141.195 104.229 1.00 32.09 227 VAL A C 1
ATOM 1063 O O . VAL A 1 227 ? 139.577 140.303 103.413 1.00 39.90 227 VAL A O 1
ATOM 1067 N N . VAL A 1 228 ? 140.448 142.330 103.858 1.00 31.58 228 VAL A N 1
ATOM 1068 C CA . VAL A 1 228 ? 140.742 142.567 102.449 1.00 31.92 228 VAL A CA 1
ATOM 1069 C C . VAL A 1 228 ? 141.820 141.606 101.957 1.00 35.84 228 VAL A C 1
ATOM 1070 O O . VAL A 1 228 ? 141.768 141.128 100.818 1.00 39.50 228 VAL A O 1
ATOM 1074 N N . LYS A 1 229 ? 142.793 141.276 102.815 1.00 39.97 229 LYS A N 1
ATOM 1075 C CA . LYS A 1 229 ? 143.825 140.322 102.424 1.00 38.19 229 LYS A CA 1
ATOM 1076 C C . LYS A 1 229 ? 143.244 138.929 102.211 1.00 36.33 229 LYS A C 1
ATOM 1077 O O . LYS A 1 229 ? 143.595 138.242 101.243 1.00 36.66 229 LYS A O 1
ATOM 1083 N N . GLU A 1 230 ? 142.360 138.490 103.111 1.00 31.02 230 GLU A N 1
ATOM 1084 C CA . GLU A 1 230 ? 141.744 137.177 102.947 1.00 36.13 230 GLU A CA 1
ATOM 1085 C C . GLU A 1 230 ? 140.865 137.127 101.704 1.00 39.44 230 GLU A C 1
ATOM 1086 O O . GLU A 1 230 ? 140.848 136.117 100.993 1.00 44.16 230 GLU A O 1
ATOM 1092 N N . VAL A 1 231 ? 140.127 138.205 101.423 1.00 33.14 231 VAL A N 1
ATOM 1093 C CA . VAL A 1 231 ? 139.311 138.241 100.211 1.00 26.51 231 VAL A CA 1
ATOM 1094 C C . VAL A 1 231 ? 140.196 138.188 98.970 1.00 34.86 231 VAL A C 1
ATOM 1095 O O . VAL A 1 231 ? 139.889 137.484 97.997 1.00 42.34 231 VAL A O 1
ATOM 1099 N N . PHE A 1 232 ? 141.313 138.920 98.988 1.00 41.21 232 PHE A N 1
ATOM 1100 C CA . PHE A 1 232 ? 142.249 138.884 97.868 1.00 46.07 232 PHE A CA 1
ATOM 1101 C C . PHE A 1 232 ? 142.807 137.483 97.658 1.00 42.09 232 PHE A C 1
ATOM 1102 O O . PHE A 1 232 ? 142.926 137.018 96.519 1.00 33.73 232 PHE A O 1
ATOM 1110 N N . ASP A 1 233 ? 143.161 136.797 98.748 1.00 42.60 233 ASP A N 1
ATOM 1111 C CA . ASP A 1 233 ? 143.661 135.431 98.629 1.00 41.01 233 ASP A CA 1
ATOM 1112 C C . ASP A 1 233 ? 142.588 134.493 98.090 1.00 40.37 233 ASP A C 1
ATOM 1113 O O . ASP A 1 233 ? 142.879 133.617 97.267 1.00 41.95 233 ASP A O 1
ATOM 1118 N N . LEU A 1 234 ? 141.345 134.659 98.544 1.00 47.64 234 LEU A N 1
ATOM 1119 C CA . LEU A 1 234 ? 140.270 133.756 98.140 1.00 46.29 234 LEU A CA 1
ATOM 1120 C C . LEU A 1 234 ? 139.920 133.929 96.667 1.00 42.94 234 LEU A C 1
ATOM 1121 O O . LEU A 1 234 ? 140.029 132.985 95.876 1.00 39.01 234 LEU A O 1
ATOM 1126 N N . THR A 1 235 ? 139.489 135.131 96.280 1.00 40.74 235 THR A N 1
ATOM 1127 C CA . THR A 1 235 ? 139.011 135.328 94.913 1.00 36.63 235 THR A CA 1
ATOM 1128 C C . THR A 1 235 ? 140.154 135.272 93.906 1.00 44.27 235 THR A C 1
ATOM 1129 O O . THR A 1 235 ? 140.019 134.657 92.841 1.00 44.71 235 THR A O 1
ATOM 1133 N N . GLY A 1 236 ? 141.283 135.897 94.224 1.00 45.17 236 GLY A N 1
ATOM 1134 C CA . GLY A 1 236 ? 142.388 135.986 93.294 1.00 46.29 236 GLY A CA 1
ATOM 1135 C C . GLY A 1 236 ? 142.324 137.154 92.338 1.00 44.63 236 GLY A C 1
ATOM 1136 O O . GLY A 1 236 ? 143.056 137.155 91.340 1.00 45.58 236 GLY A O 1
ATOM 1137 N N . TYR A 1 237 ? 141.475 138.142 92.605 1.00 45.21 237 TYR A N 1
ATOM 1138 C CA . TYR A 1 237 ? 141.388 139.314 91.748 1.00 46.00 237 TYR A CA 1
ATOM 1139 C C . TYR A 1 237 ? 142.639 140.172 91.893 1.00 45.71 237 TYR A C 1
ATOM 1140 O O . TYR A 1 237 ? 143.349 140.112 92.900 1.00 43.44 237 TYR A O 1
ATOM 1149 N N . ASP A 1 238 ? 142.909 140.975 90.863 1.00 65.59 238 ASP A N 1
ATOM 1150 C CA . ASP A 1 238 ? 144.087 141.836 90.886 1.00 66.69 238 ASP A CA 1
ATOM 1151 C C . ASP A 1 238 ? 143.980 142.902 91.969 1.00 63.35 238 ASP A C 1
ATOM 1152 O O . ASP A 1 238 ? 144.938 143.139 92.713 1.00 64.33 238 ASP A O 1
ATOM 1157 N N . ARG A 1 239 ? 142.826 143.558 92.070 1.00 62.66 239 ARG A N 1
ATOM 1158 C CA . ARG A 1 239 ? 142.662 144.708 92.948 1.00 58.24 239 ARG A CA 1
ATOM 1159 C C . ARG A 1 239 ? 141.478 144.488 93.877 1.00 58.17 239 ARG A C 1
ATOM 1160 O O . ARG A 1 239 ? 140.429 144.009 93.446 1.00 69.78 239 ARG A O 1
ATOM 1168 N N . VAL A 1 240 ? 141.650 144.812 95.157 1.00 39.48 240 VAL A N 1
ATOM 1169 C CA . VAL A 1 240 ? 140.573 144.717 96.136 1.00 35.30 240 VAL A CA 1
ATOM 1170 C C . VAL A 1 240 ? 140.652 145.912 97.074 1.00 40.61 240 VAL A C 1
ATOM 1171 O O . VAL A 1 240 ? 141.740 146.370 97.435 1.00 61.53 240 VAL A O 1
ATOM 1175 N N . MET A 1 241 ? 139.487 146.426 97.462 1.00 31.12 241 MET A N 1
ATOM 1176 C CA . MET A 1 241 ? 139.439 147.504 98.439 1.00 34.47 241 MET A CA 1
ATOM 1177 C C . MET A 1 241 ? 138.246 147.323 99.361 1.00 37.56 241 MET A C 1
ATOM 1178 O O . MET A 1 241 ? 137.264 146.656 99.025 1.00 58.79 241 MET A O 1
ATOM 1183 N N . ALA A 1 242 ? 138.346 147.953 100.528 1.00 28.82 242 ALA A N 1
ATOM 1184 C CA . ALA A 1 242 ? 137.210 148.194 101.404 1.00 20.01 242 ALA A CA 1
ATOM 1185 C C . ALA A 1 242 ? 136.784 149.645 101.216 1.00 25.18 242 ALA A C 1
ATOM 1186 O O . ALA A 1 242 ? 137.605 150.558 101.355 1.00 48.84 242 ALA A O 1
ATOM 1188 N N . TYR A 1 243 ? 135.516 149.851 100.880 1.00 26.58 243 TYR A N 1
ATOM 1189 C CA . TYR A 1 243 ? 134.981 151.166 100.556 1.00 26.97 243 TYR A CA 1
ATOM 1190 C C . TYR A 1 243 ? 134.040 151.583 101.677 1.00 42.44 243 TYR A C 1
ATOM 1191 O O . TYR A 1 243 ? 132.972 150.987 101.838 1.00 60.87 243 TYR A O 1
ATOM 1200 N N . LYS A 1 244 ? 134.430 152.602 102.441 1.00 40.71 244 LYS A N 1
ATOM 1201 C CA . LYS A 1 244 ? 133.736 153.004 103.658 1.00 37.27 244 LYS A CA 1
ATOM 1202 C C . LYS A 1 244 ? 132.878 154.231 103.387 1.00 39.36 244 LYS A C 1
ATOM 1203 O O . LYS A 1 244 ? 133.341 155.187 102.754 1.00 50.07 244 LYS A O 1
ATOM 1209 N N . PHE A 1 245 ? 131.635 154.206 103.864 1.00 40.28 245 PHE A N 1
ATOM 1210 C CA . PHE A 1 245 ? 130.731 155.340 103.721 1.00 43.08 245 PHE A CA 1
ATOM 1211 C C . PHE A 1 245 ? 130.793 156.204 104.974 1.00 42.44 245 PHE A C 1
ATOM 1212 O O . PHE A 1 245 ? 130.688 155.692 106.093 1.00 40.67 245 PHE A O 1
ATOM 1220 N N . HIS A 1 246 ? 130.968 157.509 104.782 1.00 50.98 246 HIS A N 1
ATOM 1221 C CA . HIS A 1 246 ? 131.004 158.454 105.886 1.00 51.76 246 HIS A CA 1
ATOM 1222 C C . HIS A 1 246 ? 129.588 158.949 106.173 1.00 52.27 246 HIS A C 1
ATOM 1223 O O . HIS A 1 246 ? 128.609 158.480 105.587 1.00 51.96 246 HIS A O 1
ATOM 1230 N N . GLU A 1 247 ? 129.466 159.915 107.086 1.00 53.54 247 GLU A N 1
ATOM 1231 C CA . GLU A 1 247 ? 128.149 160.434 107.439 1.00 55.24 247 GLU A CA 1
ATOM 1232 C C . GLU A 1 247 ? 127.551 161.254 106.301 1.00 55.91 247 GLU A C 1
ATOM 1233 O O . GLU A 1 247 ? 126.332 161.241 106.094 1.00 52.98 247 GLU A O 1
ATOM 1239 N N . ASP A 1 248 ? 128.390 161.973 105.556 1.00 56.73 248 ASP A N 1
ATOM 1240 C CA . ASP A 1 248 ? 127.942 162.755 104.412 1.00 56.82 248 ASP A CA 1
ATOM 1241 C C . ASP A 1 248 ? 127.895 161.938 103.125 1.00 57.64 248 ASP A C 1
ATOM 1242 O O . ASP A 1 248 ? 127.887 162.519 102.034 1.00 58.67 248 ASP A O 1
ATOM 1247 N N . GLU A 1 249 ? 127.880 160.610 103.233 1.00 56.92 249 GLU A N 1
ATOM 1248 C CA . GLU A 1 249 ? 127.730 159.674 102.122 1.00 54.79 249 GLU A CA 1
ATOM 1249 C C . GLU A 1 249 ? 128.889 159.718 101.132 1.00 56.34 249 GLU A C 1
ATOM 1250 O O . GLU A 1 249 ? 128.839 159.033 100.104 1.00 55.85 249 GLU A O 1
ATOM 1256 N N . HIS A 1 250 ? 129.933 160.496 101.406 1.00 59.39 250 HIS A N 1
ATOM 1257 C CA . HIS A 1 250 ? 131.110 160.484 100.550 1.00 59.97 250 HIS A CA 1
ATOM 1258 C C . HIS A 1 250 ? 132.001 159.311 100.945 1.00 58.41 250 HIS A C 1
ATOM 1259 O O . HIS A 1 250 ? 132.253 159.079 102.132 1.00 60.91 250 HIS A O 1
ATOM 1266 N N . GLY A 1 251 ? 132.453 158.558 99.949 1.00 51.35 251 GLY A N 1
ATOM 1267 C CA . GLY A 1 251 ? 133.120 157.287 100.176 1.00 46.90 251 GLY A CA 1
ATOM 1268 C C . GLY A 1 251 ? 134.630 157.433 100.215 1.00 43.96 251 GLY A C 1
ATOM 1269 O O . GLY A 1 251 ? 135.217 158.162 99.415 1.00 53.72 251 GLY A O 1
ATOM 1270 N N . GLU A 1 252 ? 135.247 156.731 101.160 1.00 43.84 252 GLU A N 1
ATOM 1271 C CA . GLU A 1 252 ? 136.694 156.730 101.322 1.00 44.33 252 GLU A CA 1
ATOM 1272 C C . GLU A 1 252 ? 137.220 155.304 101.224 1.00 52.74 252 GLU A C 1
ATOM 1273 O O . GLU A 1 252 ? 136.641 154.377 101.800 1.00 71.41 252 GLU A O 1
ATOM 1279 N N . VAL A 1 253 ? 138.314 155.128 100.486 1.00 30.70 253 VAL A N 1
ATOM 1280 C CA . VAL A 1 253 ? 138.939 153.816 100.331 1.00 34.40 253 VAL A CA 1
ATOM 1281 C C . VAL A 1 253 ? 139.715 153.537 101.615 1.00 33.88 253 VAL A C 1
ATOM 1282 O O . VAL A 1 253 ? 140.835 154.020 101.794 1.00 47.09 253 VAL A O 1
ATOM 1286 N N . PHE A 1 254 ? 139.119 152.756 102.519 1.00 34.70 254 PHE A N 1
ATOM 1287 C CA . PHE A 1 254 ? 139.722 152.560 103.833 1.00 39.28 254 PHE A CA 1
ATOM 1288 C C . PHE A 1 254 ? 140.941 151.649 103.757 1.00 42.22 254 PHE A C 1
ATOM 1289 O O . PHE A 1 254 ? 141.926 151.860 104.476 1.00 55.02 254 PHE A O 1
ATOM 1297 N N . ALA A 1 255 ? 140.900 150.636 102.893 1.00 32.39 255 ALA A N 1
ATOM 1298 C CA . ALA A 1 255 ? 142.011 149.709 102.736 1.00 32.39 255 ALA A CA 1
ATOM 1299 C C . ALA A 1 255 ? 142.050 149.233 101.292 1.00 37.64 255 ALA A C 1
ATOM 1300 O O . ALA A 1 255 ? 141.103 149.426 100.528 1.00 56.46 255 ALA A O 1
ATOM 1302 N N . GLU A 1 256 ? 143.158 148.591 100.927 1.00 41.93 256 GLU A N 1
ATOM 1303 C CA . GLU A 1 256 ? 143.355 148.137 99.558 1.00 48.52 256 GLU A CA 1
ATOM 1304 C C . GLU A 1 256 ? 144.535 147.178 99.516 1.00 51.66 256 GLU A C 1
ATOM 1305 O O . GLU A 1 256 ? 145.524 147.377 100.225 1.00 64.60 256 GLU A O 1
ATOM 1311 N N . ILE A 1 257 ? 144.422 146.144 98.686 1.00 43.74 257 ILE A N 1
ATOM 1312 C CA . ILE A 1 257 ? 145.512 145.217 98.412 1.00 44.91 257 ILE A CA 1
ATOM 1313 C C . ILE A 1 257 ? 145.576 145.011 96.905 1.00 49.45 257 ILE A C 1
ATOM 1314 O O . ILE A 1 257 ? 144.565 144.676 96.278 1.00 63.95 257 ILE A O 1
ATOM 1319 N N . THR A 1 258 ? 146.755 145.223 96.324 1.00 59.09 258 THR A N 1
ATOM 1320 C CA . THR A 1 258 ? 146.936 145.143 94.883 1.00 63.05 258 THR A CA 1
ATOM 1321 C C . THR A 1 258 ? 148.180 144.335 94.547 1.00 65.95 258 THR A C 1
ATOM 1322 O O . THR A 1 258 ? 149.141 144.290 95.319 1.00 68.39 258 THR A O 1
ATOM 1326 N N . LYS A 1 259 ? 148.148 143.693 93.382 1.00 71.63 259 LYS A N 1
ATOM 1327 C CA . LYS A 1 259 ? 149.338 143.050 92.857 1.00 73.35 259 LYS A CA 1
ATOM 1328 C C . LYS A 1 259 ? 150.334 144.110 92.388 1.00 76.36 259 LYS A C 1
ATOM 1329 O O . LYS A 1 259 ? 149.945 145.234 92.062 1.00 75.76 259 LYS A O 1
ATOM 1335 N N . PRO A 1 260 ? 151.628 143.785 92.363 1.00 89.54 260 PRO A N 1
ATOM 1336 C CA . PRO A 1 260 ? 152.623 144.774 91.932 1.00 87.56 260 PRO A CA 1
ATOM 1337 C C . PRO A 1 260 ? 152.364 145.256 90.512 1.00 88.70 260 PRO A C 1
ATOM 1338 O O . PRO A 1 260 ? 151.963 144.487 89.635 1.00 86.21 260 PRO A O 1
ATOM 1342 N N . GLY A 1 261 ? 152.597 146.547 90.295 1.00 100.83 261 GLY A N 1
ATOM 1343 C CA . GLY A 1 261 ? 152.371 147.164 89.006 1.00 100.53 261 GLY A CA 1
ATOM 1344 C C . GLY A 1 261 ? 151.036 147.854 88.842 1.00 100.30 261 GLY A C 1
ATOM 1345 O O . GLY A 1 261 ? 150.728 148.310 87.734 1.00 99.25 261 GLY A O 1
ATOM 1346 N N . ILE A 1 262 ? 150.238 147.956 89.903 1.00 95.19 262 ILE A N 1
ATOM 1347 C CA . ILE A 1 262 ? 148.918 148.575 89.862 1.00 94.33 262 ILE A CA 1
ATOM 1348 C C . ILE A 1 262 ? 148.971 149.853 90.689 1.00 96.39 262 ILE A C 1
ATOM 1349 O O . ILE A 1 262 ? 149.502 149.851 91.805 1.00 96.09 262 ILE A O 1
ATOM 1354 N N . GLU A 1 263 ? 148.431 150.935 90.142 1.00 89.95 263 GLU A N 1
ATOM 1355 C CA . GLU A 1 263 ? 148.454 152.225 90.826 1.00 86.18 263 GLU A CA 1
ATOM 1356 C C . GLU A 1 263 ? 147.603 152.180 92.090 1.00 83.11 263 GLU A C 1
ATOM 1357 O O . GLU A 1 263 ? 146.416 151.836 92.015 1.00 80.08 263 GLU A O 1
ATOM 1363 N N . PRO A 1 264 ? 148.155 152.503 93.256 1.00 73.04 264 PRO A N 1
ATOM 1364 C CA . PRO A 1 264 ? 147.364 152.463 94.489 1.00 72.35 264 PRO A CA 1
ATOM 1365 C C . PRO A 1 264 ? 146.396 153.632 94.592 1.00 71.67 264 PRO A C 1
ATOM 1366 O O . PRO A 1 264 ? 146.658 154.736 94.113 1.00 75.16 264 PRO A O 1
ATOM 1370 N N . TYR A 1 265 ? 145.263 153.369 95.249 1.00 68.79 265 TYR A N 1
ATOM 1371 C CA . TYR A 1 265 ? 144.203 154.357 95.434 1.00 69.54 265 TYR A CA 1
ATOM 1372 C C . TYR A 1 265 ? 143.840 154.546 96.904 1.00 69.63 265 TYR A C 1
ATOM 1373 O O . TYR A 1 265 ? 142.741 155.020 97.210 1.00 73.97 265 TYR A O 1
ATOM 1382 N N . LEU A 1 266 ? 144.733 154.175 97.820 1.00 51.34 266 LEU A N 1
ATOM 1383 C CA . LEU A 1 266 ? 144.429 154.245 99.244 1.00 54.80 266 LEU A CA 1
ATOM 1384 C C . LEU A 1 266 ? 144.238 155.690 99.690 1.00 55.52 266 LEU A C 1
ATOM 1385 O O . LEU A 1 266 ? 145.031 156.570 99.345 1.00 57.05 266 LEU A O 1
ATOM 1390 N N . GLY A 1 267 ? 143.179 155.930 100.462 1.00 57.44 267 GLY A N 1
ATOM 1391 C CA . GLY A 1 267 ? 142.945 157.224 101.068 1.00 51.98 267 GLY A CA 1
ATOM 1392 C C . GLY A 1 267 ? 142.339 158.274 100.164 1.00 49.67 267 GLY A C 1
ATOM 1393 O O . GLY A 1 267 ? 142.087 159.393 100.629 1.00 54.96 267 GLY A O 1
ATOM 1394 N N . LEU A 1 268 ? 142.090 157.961 98.897 1.00 54.80 268 LEU A N 1
ATOM 1395 C CA . LEU A 1 268 ? 141.546 158.941 97.965 1.00 61.89 268 LEU A CA 1
ATOM 1396 C C . LEU A 1 268 ? 140.034 159.028 98.135 1.00 65.90 268 LEU A C 1
ATOM 1397 O O . LEU A 1 268 ? 139.314 158.069 97.840 1.00 75.25 268 LEU A O 1
ATOM 1402 N N . HIS A 1 269 ? 139.553 160.175 98.607 1.00 60.83 269 HIS A N 1
ATOM 1403 C CA . HIS A 1 269 ? 138.129 160.365 98.842 1.00 61.38 269 HIS A CA 1
ATOM 1404 C C . HIS A 1 269 ? 137.387 160.562 97.525 1.00 65.24 269 HIS A C 1
ATOM 1405 O O . HIS A 1 269 ? 137.959 161.007 96.525 1.00 70.02 269 HIS A O 1
ATOM 1412 N N . TYR A 1 270 ? 136.099 160.230 97.534 1.00 60.04 270 TYR A N 1
ATOM 1413 C CA . TYR A 1 270 ? 135.263 160.285 96.347 1.00 58.74 270 TYR A CA 1
ATOM 1414 C C . TYR A 1 270 ? 133.953 160.992 96.660 1.00 62.19 270 TYR A C 1
ATOM 1415 O O . TYR A 1 270 ? 133.499 160.987 97.809 1.00 62.33 270 TYR A O 1
ATOM 1424 N N . PRO A 1 271 ? 133.326 161.615 95.662 1.00 76.59 271 PRO A N 1
ATOM 1425 C CA . PRO A 1 271 ? 132.070 162.326 95.914 1.00 77.81 271 PRO A CA 1
ATOM 1426 C C . PRO A 1 271 ? 130.938 161.376 96.271 1.00 76.48 271 PRO A C 1
ATOM 1427 O O . PRO A 1 271 ? 130.944 160.195 95.916 1.00 75.89 271 PRO A O 1
ATOM 1431 N N . ALA A 1 272 ? 129.954 161.916 96.995 1.00 76.23 272 ALA A N 1
ATOM 1432 C CA . ALA A 1 272 ? 128.805 161.134 97.431 1.00 74.73 272 ALA A CA 1
ATOM 1433 C C . ALA A 1 272 ? 127.837 160.813 96.301 1.00 74.95 272 ALA A C 1
ATOM 1434 O O . ALA A 1 272 ? 126.922 160.009 96.507 1.00 74.52 272 ALA A O 1
ATOM 1436 N N . THR A 1 273 ? 128.003 161.417 95.127 1.00 81.61 273 THR A N 1
ATOM 1437 C CA . THR A 1 273 ? 127.112 161.173 94.001 1.00 83.94 273 THR A CA 1
ATOM 1438 C C . THR A 1 273 ? 127.578 160.029 93.112 1.00 86.39 273 THR A C 1
ATOM 1439 O O . THR A 1 273 ? 126.924 159.740 92.106 1.00 85.71 273 THR A O 1
ATOM 1443 N N . ASP A 1 274 ? 128.689 159.376 93.455 1.00 90.82 274 ASP A N 1
ATOM 1444 C CA . ASP A 1 274 ? 129.163 158.256 92.650 1.00 88.36 274 ASP A CA 1
ATOM 1445 C C . ASP A 1 274 ? 128.253 157.043 92.798 1.00 87.43 274 ASP A C 1
ATOM 1446 O O . ASP A 1 274 ? 128.082 156.269 91.847 1.00 86.40 274 ASP A O 1
ATOM 1451 N N . ILE A 1 275 ? 127.666 156.858 93.975 1.00 81.08 275 ILE A N 1
ATOM 1452 C CA . ILE A 1 275 ? 126.803 155.721 94.267 1.00 78.56 275 ILE A CA 1
ATOM 1453 C C . ILE A 1 275 ? 125.380 156.250 94.439 1.00 75.60 275 ILE A C 1
ATOM 1454 O O . ILE A 1 275 ? 125.071 156.873 95.467 1.00 77.07 275 ILE A O 1
ATOM 1459 N N . PRO A 1 276 ? 124.495 156.056 93.466 1.00 75.54 276 PRO A N 1
ATOM 1460 C CA . PRO A 1 276 ? 123.090 156.420 93.665 1.00 78.18 276 PRO A CA 1
ATOM 1461 C C . PRO A 1 276 ? 122.436 155.534 94.714 1.00 76.27 276 PRO A C 1
ATOM 1462 O O . PRO A 1 276 ? 122.873 154.415 94.988 1.00 80.27 276 PRO A O 1
ATOM 1466 N N . GLN A 1 277 ? 121.366 156.064 95.314 1.00 77.51 277 GLN A N 1
ATOM 1467 C CA . GLN A 1 277 ? 120.670 155.345 96.377 1.00 79.06 277 GLN A CA 1
ATOM 1468 C C . GLN A 1 277 ? 120.041 154.047 95.890 1.00 86.28 277 GLN A C 1
ATOM 1469 O O . GLN A 1 277 ? 119.799 153.148 96.704 1.00 90.63 277 GLN A O 1
ATOM 1475 N N . ALA A 1 278 ? 119.766 153.930 94.589 1.00 82.61 278 ALA A N 1
ATOM 1476 C CA . ALA A 1 278 ? 119.229 152.683 94.055 1.00 79.41 278 ALA A CA 1
ATOM 1477 C C . ALA A 1 278 ? 120.222 151.541 94.227 1.00 75.46 278 ALA A C 1
ATOM 1478 O O . ALA A 1 278 ? 119.834 150.416 94.561 1.00 71.75 278 ALA A O 1
ATOM 1480 N N . ALA A 1 279 ? 121.509 151.812 93.997 1.00 73.43 279 ALA A N 1
ATOM 1481 C CA . ALA A 1 279 ? 122.527 150.789 94.206 1.00 74.72 279 ALA A CA 1
ATOM 1482 C C . ALA A 1 279 ? 122.586 150.362 95.667 1.00 75.78 279 ALA A C 1
ATOM 1483 O O . ALA A 1 279 ? 122.723 149.171 95.966 1.00 78.79 279 ALA A O 1
ATOM 1485 N N . ARG A 1 280 ? 122.488 151.319 96.592 1.00 65.61 280 ARG A N 1
ATOM 1486 C CA . ARG A 1 280 ? 122.498 150.976 98.011 1.00 64.34 280 ARG A CA 1
ATOM 1487 C C . ARG A 1 280 ? 121.279 150.144 98.388 1.00 66.28 280 ARG A C 1
ATOM 1488 O O . ARG A 1 280 ? 121.387 149.188 99.165 1.00 69.30 280 ARG A O 1
ATOM 1496 N N . PHE A 1 281 ? 120.108 150.492 97.849 1.00 67.53 281 PHE A N 1
ATOM 1497 C CA . PHE A 1 281 ? 118.915 149.688 98.099 1.00 69.78 281 PHE A CA 1
ATOM 1498 C C . PHE A 1 281 ? 119.086 148.272 97.560 1.00 75.80 281 PHE A C 1
ATOM 1499 O O . PHE A 1 281 ? 118.733 147.294 98.233 1.00 74.56 281 PHE A O 1
ATOM 1507 N N . LEU A 1 282 ? 119.641 148.141 96.353 1.00 74.79 282 LEU A N 1
ATOM 1508 C CA . LEU A 1 282 ? 119.873 146.818 95.783 1.00 69.97 282 LEU A CA 1
ATOM 1509 C C . LEU A 1 282 ? 120.842 146.014 96.642 1.00 68.00 282 LEU A C 1
ATOM 1510 O O . LEU A 1 282 ? 120.630 144.818 96.876 1.00 68.71 282 LEU A O 1
ATOM 1515 N N . PHE A 1 283 ? 121.912 146.654 97.120 1.00 60.22 283 PHE A N 1
ATOM 1516 C CA . PHE A 1 283 ? 122.888 145.955 97.949 1.00 60.78 283 PHE A CA 1
ATOM 1517 C C . PHE A 1 283 ? 122.309 145.584 99.306 1.00 59.72 283 PHE A C 1
ATOM 1518 O O . PHE A 1 283 ? 122.736 144.593 99.910 1.00 58.96 283 PHE A O 1
ATOM 1526 N N . MET A 1 284 ? 121.349 146.362 99.805 1.00 56.45 284 MET A N 1
ATOM 1527 C CA . MET A 1 284 ? 120.619 145.943 100.995 1.00 58.50 284 MET A CA 1
ATOM 1528 C C . MET A 1 284 ? 119.650 144.811 100.678 1.00 62.61 284 MET A C 1
ATOM 1529 O O . MET A 1 284 ? 119.250 144.069 101.582 1.00 63.44 284 MET A O 1
ATOM 1534 N N . LYS A 1 285 ? 119.264 144.666 99.409 1.00 57.85 285 LYS A N 1
ATOM 1535 C CA . LYS A 1 285 ? 118.440 143.536 98.990 1.00 59.79 285 LYS A CA 1
ATOM 1536 C C . LYS A 1 285 ? 119.299 142.367 98.509 1.00 59.70 285 LYS A C 1
ATOM 1537 O O . LYS A 1 285 ? 119.220 141.264 99.060 1.00 56.24 285 LYS A O 1
ATOM 1543 N N . ASN A 1 286 ? 120.123 142.594 97.489 1.00 63.44 286 ASN A N 1
ATOM 1544 C CA . ASN A 1 286 ? 121.019 141.578 96.947 1.00 59.21 286 ASN A CA 1
ATOM 1545 C C . ASN A 1 286 ? 122.435 141.874 97.420 1.00 63.29 286 ASN A C 1
ATOM 1546 O O . ASN A 1 286 ? 122.968 142.955 97.152 1.00 71.58 286 ASN A O 1
ATOM 1551 N N . LYS A 1 287 ? 123.050 140.907 98.096 1.00 47.71 287 LYS A N 1
ATOM 1552 C CA . LYS A 1 287 ? 124.325 141.122 98.764 1.00 43.97 287 LYS A CA 1
ATOM 1553 C C . LYS A 1 287 ? 125.529 140.859 97.867 1.00 45.25 287 LYS A C 1
ATOM 1554 O O . LYS A 1 287 ? 126.666 140.965 98.337 1.00 67.57 287 LYS A O 1
ATOM 1560 N N . VAL A 1 288 ? 125.315 140.519 96.599 1.00 30.53 288 VAL A N 1
ATOM 1561 C CA . VAL A 1 288 ? 126.401 140.205 95.677 1.00 26.84 288 VAL A CA 1
ATOM 1562 C C . VAL A 1 288 ? 126.058 140.767 94.306 1.00 35.70 288 VAL A C 1
ATOM 1563 O O . VAL A 1 288 ? 124.927 140.619 93.829 1.00 51.13 288 VAL A O 1
ATOM 1567 N N . ARG A 1 289 ? 127.037 141.402 93.662 1.00 45.79 289 ARG A N 1
ATOM 1568 C CA . ARG A 1 289 ? 126.894 141.819 92.270 1.00 48.33 289 ARG A CA 1
ATOM 1569 C C . ARG A 1 289 ? 128.177 141.483 91.530 1.00 52.52 289 ARG A C 1
ATOM 1570 O O . ARG A 1 289 ? 129.261 141.894 91.951 1.00 65.30 289 ARG A O 1
ATOM 1578 N N . MET A 1 290 ? 128.054 140.751 90.428 1.00 42.33 290 MET A N 1
ATOM 1579 C CA . MET A 1 290 ? 129.202 140.216 89.715 1.00 40.31 290 MET A CA 1
ATOM 1580 C C . MET A 1 290 ? 129.064 140.487 88.224 1.00 47.46 290 MET A C 1
ATOM 1581 O O . MET A 1 290 ? 127.992 140.285 87.647 1.00 60.57 290 MET A O 1
ATOM 1586 N N . ILE A 1 291 ? 130.149 140.950 87.606 1.00 53.62 291 ILE A N 1
ATOM 1587 C CA . ILE A 1 291 ? 130.203 141.222 86.173 1.00 52.92 291 ILE A CA 1
ATOM 1588 C C . ILE A 1 291 ? 131.472 140.588 85.618 1.00 57.16 291 ILE A C 1
ATOM 1589 O O . ILE A 1 291 ? 132.583 140.971 86.013 1.00 66.77 291 ILE A O 1
ATOM 1594 N N . CYS A 1 292 ? 131.304 139.618 84.710 1.00 49.18 292 CYS A N 1
ATOM 1595 C CA . CYS A 1 292 ? 132.445 138.963 84.072 1.00 52.18 292 CYS A CA 1
ATOM 1596 C C . CYS A 1 292 ? 133.170 139.903 83.117 1.00 57.42 292 CYS A C 1
ATOM 1597 O O . CYS A 1 292 ? 134.406 139.942 83.089 1.00 62.57 292 CYS A O 1
ATOM 1600 N N . ASP A 1 293 ? 132.421 140.645 82.305 1.00 70.88 293 ASP A N 1
ATOM 1601 C CA . ASP A 1 293 ? 133.020 141.484 81.274 1.00 74.26 293 ASP A CA 1
ATOM 1602 C C . ASP A 1 293 ? 132.084 142.644 80.980 1.00 75.39 293 ASP A C 1
ATOM 1603 O O . ASP A 1 293 ? 130.885 142.440 80.769 1.00 80.69 293 ASP A O 1
ATOM 1608 N N . CYS A 1 294 ? 132.637 143.857 80.962 1.00 77.48 294 CYS A N 1
ATOM 1609 C CA . CYS A 1 294 ? 131.838 145.059 80.773 1.00 79.63 294 CYS A CA 1
ATOM 1610 C C . CYS A 1 294 ? 131.678 145.454 79.310 1.00 81.74 294 CYS A C 1
ATOM 1611 O O . CYS A 1 294 ? 130.959 146.419 79.026 1.00 84.00 294 CYS A O 1
ATOM 1614 N N . ARG A 1 295 ? 132.320 144.747 78.380 1.00 86.43 295 ARG A N 1
ATOM 1615 C CA . ARG A 1 295 ? 132.271 145.112 76.971 1.00 91.43 295 ARG A CA 1
ATOM 1616 C C . ARG A 1 295 ? 131.451 144.151 76.120 1.00 91.42 295 ARG A C 1
ATOM 1617 O O . ARG A 1 295 ? 131.007 144.540 75.034 1.00 90.78 295 ARG A O 1
ATOM 1625 N N . ALA A 1 296 ? 131.249 142.915 76.572 1.00 96.14 296 ALA A N 1
ATOM 1626 C CA . ALA A 1 296 ? 130.520 141.939 75.774 1.00 97.11 296 ALA A CA 1
ATOM 1627 C C . ALA A 1 296 ? 129.071 142.372 75.584 1.00 95.29 296 ALA A C 1
ATOM 1628 O O . ALA A 1 296 ? 128.414 142.833 76.521 1.00 94.57 296 ALA A O 1
ATOM 1630 N N . ARG A 1 297 ? 128.577 142.219 74.357 1.00 92.08 297 ARG A N 1
ATOM 1631 C CA . ARG A 1 297 ? 127.204 142.597 74.053 1.00 94.16 297 ARG A CA 1
ATOM 1632 C C . ARG A 1 297 ? 126.225 141.674 74.765 1.00 92.96 297 ARG A C 1
ATOM 1633 O O . ARG A 1 297 ? 126.478 140.478 74.925 1.00 92.34 297 ARG A O 1
ATOM 1641 N N . SER A 1 298 ? 125.105 142.239 75.200 1.00 88.48 298 SER A N 1
ATOM 1642 C CA . SER A 1 298 ? 124.073 141.480 75.888 1.00 88.74 298 SER A CA 1
ATOM 1643 C C . SER A 1 298 ? 123.033 140.961 74.900 1.00 91.84 298 SER A C 1
ATOM 1644 O O . SER A 1 298 ? 122.917 141.438 73.768 1.00 92.34 298 SER A O 1
ATOM 1647 N N . VAL A 1 299 ? 122.270 139.966 75.348 1.00 91.64 299 VAL A N 1
ATOM 1648 C CA . VAL A 1 299 ? 121.191 139.384 74.561 1.00 90.96 299 VAL A CA 1
ATOM 1649 C C . VAL A 1 299 ? 119.884 139.567 75.316 1.00 88.10 299 VAL A C 1
ATOM 1650 O O . VAL A 1 299 ? 119.868 139.784 76.532 1.00 83.04 299 VAL A O 1
ATOM 1654 N N . LYS A 1 300 ? 118.780 139.486 74.579 1.00 91.94 300 LYS A N 1
ATOM 1655 C CA . LYS A 1 300 ? 117.457 139.703 75.138 1.00 91.57 300 LYS A CA 1
ATOM 1656 C C . LYS A 1 300 ? 116.763 138.367 75.401 1.00 91.52 300 LYS A C 1
ATOM 1657 O O . LYS A 1 300 ? 117.285 137.291 75.101 1.00 90.80 300 LYS A O 1
ATOM 1663 N N . ILE A 1 301 ? 115.563 138.440 75.971 1.00 97.34 301 ILE A N 1
ATOM 1664 C CA . ILE A 1 301 ? 114.759 137.264 76.272 1.00 97.66 301 ILE A CA 1
ATOM 1665 C C . ILE A 1 301 ? 113.444 137.358 75.512 1.00 98.07 301 ILE A C 1
ATOM 1666 O O . ILE A 1 301 ? 112.836 138.428 75.406 1.00 98.56 301 ILE A O 1
ATOM 1671 N N . ILE A 1 302 ? 113.014 136.226 74.964 1.00 106.44 302 ILE A N 1
ATOM 1672 C CA . ILE A 1 302 ? 111.768 136.148 74.212 1.00 107.44 302 ILE A CA 1
ATOM 1673 C C . ILE A 1 302 ? 110.633 135.948 75.211 1.00 107.22 302 ILE A C 1
ATOM 1674 O O . ILE A 1 302 ? 110.553 134.911 75.876 1.00 106.93 302 ILE A O 1
ATOM 1679 N N . GLU A 1 303 ? 109.759 136.943 75.319 1.00 119.43 303 GLU A N 1
ATOM 1680 C CA . GLU A 1 303 ? 108.620 136.876 76.221 1.00 119.78 303 GLU A CA 1
ATOM 1681 C C . GLU A 1 303 ? 107.424 136.249 75.516 1.00 121.68 303 GLU A C 1
ATOM 1682 O O . GLU A 1 303 ? 107.284 136.332 74.293 1.00 122.28 303 GLU A O 1
ATOM 1688 N N . ASP A 1 304 ? 106.560 135.616 76.304 1.00 129.49 304 ASP A N 1
ATOM 1689 C CA . ASP A 1 304 ? 105.355 135.010 75.755 1.00 129.13 304 ASP A CA 1
ATOM 1690 C C . ASP A 1 304 ? 104.404 136.094 75.268 1.00 130.71 304 ASP A C 1
ATOM 1691 O O . ASP A 1 304 ? 104.128 137.062 75.983 1.00 129.21 304 ASP A O 1
ATOM 1696 N N . GLU A 1 305 ? 103.907 135.931 74.039 1.00 132.16 305 GLU A N 1
ATOM 1697 C CA . GLU A 1 305 ? 102.982 136.912 73.482 1.00 131.63 305 GLU A CA 1
ATOM 1698 C C . GLU A 1 305 ? 101.674 136.942 74.262 1.00 131.79 305 GLU A C 1
ATOM 1699 O O . GLU A 1 305 ? 101.097 138.015 74.481 1.00 131.11 305 GLU A O 1
ATOM 1705 N N . ALA A 1 306 ? 101.187 135.773 74.683 1.00 136.22 306 ALA A N 1
ATOM 1706 C CA . ALA A 1 306 ? 99.935 135.715 75.432 1.00 135.33 306 ALA A CA 1
ATOM 1707 C C . ALA A 1 306 ? 100.059 136.406 76.785 1.00 135.59 306 ALA A C 1
ATOM 1708 O O . ALA A 1 306 ? 99.140 137.117 77.209 1.00 135.03 306 ALA A O 1
ATOM 1710 N N . LEU A 1 307 ? 101.179 136.209 77.476 1.00 135.95 307 LEU A N 1
ATOM 1711 C CA . LEU A 1 307 ? 101.347 136.788 78.803 1.00 136.13 307 LEU A CA 1
ATOM 1712 C C . LEU A 1 307 ? 101.486 138.303 78.721 1.00 136.53 307 LEU A C 1
ATOM 1713 O O . LEU A 1 307 ? 102.121 138.839 77.809 1.00 136.15 307 LEU A O 1
ATOM 1718 N N . SER A 1 308 ? 100.882 138.994 79.689 1.00 142.22 308 SER A N 1
ATOM 1719 C CA . SER A 1 308 ? 100.956 140.448 79.779 1.00 142.48 308 SER A CA 1
ATOM 1720 C C . SER A 1 308 ? 101.635 140.922 81.057 1.00 142.81 308 SER A C 1
ATOM 1721 O O . SER A 1 308 ? 101.498 142.097 81.419 1.00 142.88 308 SER A O 1
ATOM 1724 N N . ILE A 1 309 ? 102.359 140.048 81.751 1.00 138.66 309 ILE A N 1
ATOM 1725 C CA . ILE A 1 309 ? 103.030 140.382 83.003 1.00 137.91 309 ILE A CA 1
ATOM 1726 C C . ILE A 1 309 ? 104.534 140.279 82.786 1.00 137.56 309 ILE A C 1
ATOM 1727 O O . ILE A 1 309 ? 105.035 139.238 82.344 1.00 136.53 309 ILE A O 1
ATOM 1732 N N . ASP A 1 310 ? 105.248 141.357 83.094 1.00 137.95 310 ASP A N 1
ATOM 1733 C CA . ASP A 1 310 ? 106.692 141.380 82.920 1.00 138.10 310 ASP A CA 1
ATOM 1734 C C . ASP A 1 310 ? 107.375 140.467 83.932 1.00 138.45 310 ASP A C 1
ATOM 1735 O O . ASP A 1 310 ? 106.900 140.278 85.056 1.00 138.50 310 ASP A O 1
ATOM 1740 N N . ILE A 1 311 ? 108.506 139.894 83.515 1.00 133.17 311 ILE A N 1
ATOM 1741 C CA . ILE A 1 311 ? 109.270 139.012 84.395 1.00 131.85 311 ILE A CA 1
ATOM 1742 C C . ILE A 1 311 ? 109.844 139.793 85.571 1.00 132.62 311 ILE A C 1
ATOM 1743 O O . ILE A 1 311 ? 109.790 139.339 86.721 1.00 133.17 311 ILE A O 1
ATOM 1748 N N . SER A 1 312 ? 110.393 140.981 85.301 1.00 126.20 312 SER A N 1
ATOM 1749 C CA . SER A 1 312 ? 111.026 141.825 86.315 1.00 125.80 312 SER A CA 1
ATOM 1750 C C . SER A 1 312 ? 112.185 141.085 86.988 1.00 125.26 312 SER A C 1
ATOM 1751 O O . SER A 1 312 ? 112.161 140.776 88.181 1.00 124.70 312 SER A O 1
ATOM 1754 N N . LEU A 1 313 ? 113.216 140.809 86.187 1.00 103.29 313 LEU A N 1
ATOM 1755 C CA . LEU A 1 313 ? 114.384 140.052 86.636 1.00 100.28 313 LEU A CA 1
ATOM 1756 C C . LEU A 1 313 ? 115.353 140.931 87.438 1.00 99.60 313 LEU A C 1
ATOM 1757 O O . LEU A 1 313 ? 116.560 140.972 87.217 1.00 100.52 313 LEU A O 1
ATOM 1762 N N . CYS A 1 314 ? 114.793 141.587 88.456 1.00 94.94 314 CYS A N 1
ATOM 1763 C CA . CYS A 1 314 ? 115.607 142.435 89.322 1.00 96.84 314 CYS A CA 1
ATOM 1764 C C . CYS A 1 314 ? 116.439 141.605 90.291 1.00 94.31 314 CYS A C 1
ATOM 1765 O O . CYS A 1 314 ? 117.591 141.951 90.581 1.00 92.34 314 CYS A O 1
ATOM 1768 N N . GLY A 1 315 ? 115.876 140.514 90.804 1.00 76.61 315 GLY A N 1
ATOM 1769 C CA . GLY A 1 315 ? 116.557 139.680 91.771 1.00 75.74 315 GLY A CA 1
ATOM 1770 C C . GLY A 1 315 ? 117.481 138.628 91.208 1.00 78.59 315 GLY A C 1
ATOM 1771 O O . GLY A 1 315 ? 118.073 137.865 91.975 1.00 78.88 315 GLY A O 1
ATOM 1772 N N . SER A 1 316 ? 117.622 138.558 89.888 1.00 72.41 316 SER A N 1
ATOM 1773 C CA . SER A 1 316 ? 118.487 137.563 89.272 1.00 68.09 316 SER A CA 1
ATOM 1774 C C . SER A 1 316 ? 119.921 138.071 89.197 1.00 66.48 316 SER A C 1
ATOM 1775 O O . SER A 1 316 ? 120.177 139.277 89.148 1.00 69.16 316 SER A O 1
ATOM 1778 N N . THR A 1 317 ? 120.862 137.130 89.192 1.00 67.44 317 THR A N 1
ATOM 1779 C CA . THR A 1 317 ? 122.281 137.451 89.133 1.00 70.00 317 THR A CA 1
ATOM 1780 C C . THR A 1 317 ? 122.786 137.643 87.710 1.00 72.05 317 THR A C 1
ATOM 1781 O O . THR A 1 317 ? 123.974 137.930 87.523 1.00 70.43 317 THR A O 1
ATOM 1785 N N . LEU A 1 318 ? 121.924 137.486 86.708 1.00 69.21 318 LEU A N 1
ATOM 1786 C CA . LEU A 1 318 ? 122.302 137.639 85.311 1.00 69.01 318 LEU A CA 1
ATOM 1787 C C . LEU A 1 318 ? 121.903 138.993 84.739 1.00 67.65 318 LEU A C 1
ATOM 1788 O O . LEU A 1 318 ? 121.950 139.175 83.519 1.00 71.56 318 LEU A O 1
ATOM 1793 N N . ARG A 1 319 ? 121.512 139.940 85.589 1.00 65.29 319 ARG A N 1
ATOM 1794 C CA . ARG A 1 319 ? 121.074 141.244 85.111 1.00 68.10 319 ARG A CA 1
ATOM 1795 C C . ARG A 1 319 ? 122.218 141.982 84.425 1.00 72.99 319 ARG A C 1
ATOM 1796 O O . ARG A 1 319 ? 123.371 141.924 84.861 1.00 74.90 319 ARG A O 1
ATOM 1804 N N . ALA A 1 320 ? 121.890 142.674 83.336 1.00 79.12 320 ALA A N 1
ATOM 1805 C CA . ALA A 1 320 ? 122.898 143.387 82.570 1.00 77.81 320 ALA A CA 1
ATOM 1806 C C . ALA A 1 320 ? 123.325 144.663 83.295 1.00 82.84 320 ALA A C 1
ATOM 1807 O O . ALA A 1 320 ? 122.550 145.241 84.063 1.00 85.72 320 ALA A O 1
ATOM 1809 N N . PRO A 1 321 ? 124.553 145.123 83.070 1.00 81.98 321 PRO A N 1
ATOM 1810 C CA . PRO A 1 321 ? 125.000 146.369 83.703 1.00 81.45 321 PRO A CA 1
ATOM 1811 C C . PRO A 1 321 ? 124.291 147.586 83.128 1.00 84.16 321 PRO A C 1
ATOM 1812 O O . PRO A 1 321 ? 123.812 147.582 81.991 1.00 85.84 321 PRO A O 1
ATOM 1816 N N . HIS A 1 322 ? 124.229 148.636 83.941 1.00 103.81 322 HIS A N 1
ATOM 1817 C CA . HIS A 1 322 ? 123.642 149.901 83.526 1.00 105.53 322 HIS A CA 1
ATOM 1818 C C . HIS A 1 322 ? 124.687 150.721 82.773 1.00 107.27 322 HIS A C 1
ATOM 1819 O O . HIS A 1 322 ? 125.888 150.618 83.033 1.00 107.34 322 HIS A O 1
ATOM 1826 N N . SER A 1 323 ? 124.216 151.523 81.812 1.00 114.06 323 SER A N 1
ATOM 1827 C CA . SER A 1 323 ? 125.124 152.206 80.890 1.00 114.22 323 SER A CA 1
ATOM 1828 C C . SER A 1 323 ? 126.105 153.120 81.621 1.00 114.50 323 SER A C 1
ATOM 1829 O O . SER A 1 323 ? 127.318 153.055 81.394 1.00 113.12 323 SER A O 1
ATOM 1832 N N . CYS A 1 324 ? 125.596 153.986 82.501 1.00 116.74 324 CYS A N 1
ATOM 1833 C CA . CYS A 1 324 ? 126.480 154.859 83.268 1.00 117.01 324 CYS A CA 1
ATOM 1834 C C . CYS A 1 324 ? 127.389 154.050 84.185 1.00 116.32 324 CYS A C 1
ATOM 1835 O O . CYS A 1 324 ? 128.535 154.442 84.438 1.00 116.80 324 CYS A O 1
ATOM 1838 N N . HIS A 1 325 ? 126.893 152.918 84.690 1.00 108.27 325 HIS A N 1
ATOM 1839 C CA . HIS A 1 325 ? 127.762 152.002 85.418 1.00 108.57 325 HIS A CA 1
ATOM 1840 C C . HIS A 1 325 ? 128.883 151.503 84.521 1.00 108.10 325 HIS A C 1
ATOM 1841 O O . HIS A 1 325 ? 130.026 151.371 84.964 1.00 108.13 325 HIS A O 1
ATOM 1848 N N . LEU A 1 326 ? 128.576 151.219 83.253 1.00 109.12 326 LEU A N 1
ATOM 1849 C CA . LEU A 1 326 ? 129.613 150.786 82.322 1.00 109.52 326 LEU A CA 1
ATOM 1850 C C . LEU A 1 326 ? 130.648 151.885 82.111 1.00 109.34 326 LEU A C 1
ATOM 1851 O O . LEU A 1 326 ? 131.858 151.617 82.065 1.00 106.51 326 LEU A O 1
ATOM 1856 N N . GLN A 1 327 ? 130.189 153.133 81.977 1.00 116.90 327 GLN A N 1
ATOM 1857 C CA . GLN A 1 327 ? 131.109 154.250 81.788 1.00 117.12 327 GLN A CA 1
ATOM 1858 C C . GLN A 1 327 ? 132.011 154.441 83.002 1.00 116.33 327 GLN A C 1
ATOM 1859 O O . GLN A 1 327 ? 133.218 154.665 82.858 1.00 117.87 327 GLN A O 1
ATOM 1865 N N . TYR A 1 328 ? 131.447 154.363 84.209 1.00 108.58 328 TYR A N 1
ATOM 1866 C CA . TYR A 1 328 ? 132.280 154.530 85.397 1.00 109.01 328 TYR A CA 1
ATOM 1867 C C . TYR A 1 328 ? 133.165 153.312 85.634 1.00 110.29 328 TYR A C 1
ATOM 1868 O O . TYR A 1 328 ? 134.222 153.428 86.264 1.00 108.70 328 TYR A O 1
ATOM 1877 N N . MET A 1 329 ? 132.746 152.143 85.146 1.00 102.61 329 MET A N 1
ATOM 1878 C CA . MET A 1 329 ? 133.590 150.956 85.197 1.00 99.01 329 MET A CA 1
ATOM 1879 C C . MET A 1 329 ? 134.826 151.129 84.327 1.00 96.61 329 MET A C 1
ATOM 1880 O O . MET A 1 329 ? 135.954 150.892 84.774 1.00 94.28 329 MET A O 1
ATOM 1885 N N . GLU A 1 330 ? 134.631 151.542 83.072 1.00 111.47 330 GLU A N 1
ATOM 1886 C CA . GLU A 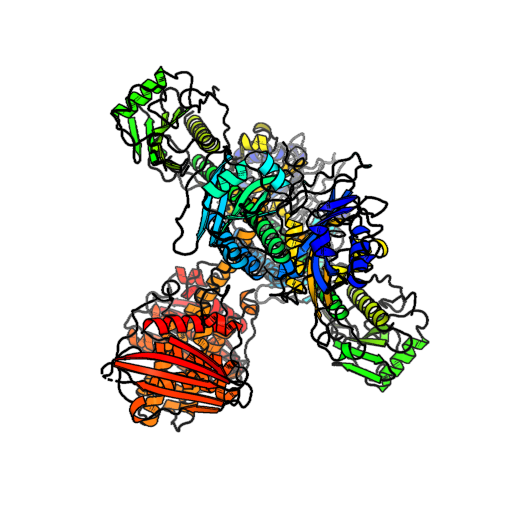1 330 ? 135.776 151.793 82.206 1.00 114.86 330 GLU A CA 1
ATOM 1887 C C . GLU A 1 330 ? 136.580 153.004 82.661 1.00 114.97 330 GLU A C 1
ATOM 1888 O O . GLU A 1 330 ? 137.766 153.104 82.332 1.00 114.09 330 GLU A O 1
ATOM 1894 N N . ASN A 1 331 ? 135.961 153.925 83.405 1.00 113.45 331 ASN A N 1
ATOM 1895 C CA . ASN A 1 331 ? 136.712 155.030 83.992 1.00 112.31 331 ASN A CA 1
ATOM 1896 C C . ASN A 1 331 ? 137.716 154.529 85.024 1.00 111.78 331 ASN A C 1
ATOM 1897 O O . ASN A 1 331 ? 138.841 155.035 85.104 1.00 110.71 331 ASN A O 1
ATOM 1902 N N . MET A 1 332 ? 137.328 153.537 85.821 1.00 97.90 332 MET A N 1
ATOM 1903 C CA . MET A 1 332 ? 138.183 153.015 86.879 1.00 97.19 332 MET A CA 1
ATOM 1904 C C . MET A 1 332 ? 139.211 152.006 86.371 1.00 97.73 332 MET A C 1
ATOM 1905 O O . MET A 1 332 ? 139.914 151.400 87.187 1.00 96.89 332 MET A O 1
ATOM 1910 N N . ASN A 1 333 ? 139.309 151.818 85.053 1.00 90.79 333 ASN A N 1
ATOM 1911 C CA . ASN A 1 333 ? 140.259 150.882 84.447 1.00 90.94 333 ASN A CA 1
ATOM 1912 C C . ASN A 1 333 ? 140.042 149.452 84.936 1.00 90.03 333 ASN A C 1
ATOM 1913 O O . ASN A 1 333 ? 140.989 148.670 85.045 1.00 90.44 333 ASN A O 1
ATOM 1918 N N . SER A 1 334 ? 138.796 149.103 85.245 1.00 84.60 334 SER A N 1
ATOM 1919 C CA . SER A 1 334 ? 138.422 147.746 85.621 1.00 82.43 334 SER A CA 1
ATOM 1920 C C . SER A 1 334 ? 137.493 147.181 84.556 1.00 88.14 334 SER A C 1
ATOM 1921 O O . SER A 1 334 ? 136.622 147.896 84.047 1.00 88.12 334 SER A O 1
ATOM 1924 N N . ILE A 1 335 ? 137.681 145.907 84.217 1.00 77.06 335 ILE A N 1
ATOM 1925 C CA . ILE A 1 335 ? 136.927 145.297 83.126 1.00 68.71 335 ILE A CA 1
ATOM 1926 C C . ILE A 1 335 ? 135.982 144.242 83.689 1.00 69.49 335 ILE A C 1
ATOM 1927 O O . ILE A 1 335 ? 134.953 143.926 83.083 1.00 76.34 335 ILE A O 1
ATOM 1932 N N . ALA A 1 336 ? 136.322 143.696 84.856 1.00 63.86 336 ALA A N 1
ATOM 1933 C CA . ALA A 1 336 ? 135.499 142.711 85.542 1.00 65.35 336 ALA A CA 1
ATOM 1934 C C . ALA A 1 336 ? 135.418 143.093 87.008 1.00 65.99 336 ALA A C 1
ATOM 1935 O O . ALA A 1 336 ? 136.369 143.656 87.556 1.00 68.20 336 ALA A O 1
ATOM 1937 N N . SER A 1 337 ? 134.294 142.783 87.649 1.00 60.16 337 SER A N 1
ATOM 1938 C CA . SER A 1 337 ? 134.114 143.220 89.027 1.00 54.29 337 SER A CA 1
ATOM 1939 C C . SER A 1 337 ? 133.217 142.261 89.793 1.00 58.24 337 SER A C 1
ATOM 1940 O O . SER A 1 337 ? 132.473 141.467 89.215 1.00 74.22 337 SER A O 1
ATOM 1943 N N . LEU A 1 338 ? 133.298 142.361 91.120 1.00 34.79 338 LEU A N 1
ATOM 1944 C CA . LEU A 1 338 ? 132.446 141.578 92.011 1.00 38.37 338 LEU A CA 1
ATOM 1945 C C . LEU A 1 338 ? 132.454 142.281 93.363 1.00 42.30 338 LEU A C 1
ATOM 1946 O O . LEU A 1 338 ? 133.510 142.397 93.992 1.00 58.04 338 LEU A O 1
ATOM 1951 N N . VAL A 1 339 ? 131.289 142.751 93.799 1.00 45.89 339 VAL A N 1
ATOM 1952 C CA . VAL A 1 339 ? 131.172 143.564 95.003 1.00 34.11 339 VAL A CA 1
ATOM 1953 C C . VAL A 1 339 ? 130.138 142.949 95.934 1.00 37.64 339 VAL A C 1
ATOM 1954 O O . VAL A 1 339 ? 129.180 142.294 95.503 1.00 66.70 339 VAL A O 1
ATOM 1958 N N . MET A 1 340 ? 130.356 143.162 97.232 1.00 34.07 340 MET A N 1
ATOM 1959 C CA . MET A 1 340 ? 129.542 142.601 98.299 1.00 43.72 340 MET A CA 1
ATOM 1960 C C . MET A 1 340 ? 129.315 143.665 99.361 1.00 51.48 340 MET A C 1
ATOM 1961 O O . MET A 1 340 ? 130.226 144.428 99.689 1.00 77.94 340 MET A O 1
ATOM 1966 N N . ALA A 1 341 ? 128.098 143.714 99.893 1.00 31.95 341 ALA A N 1
ATOM 1967 C CA . ALA A 1 341 ? 127.712 144.761 100.827 1.00 35.46 341 ALA A CA 1
ATOM 1968 C C . ALA A 1 341 ? 128.010 144.356 102.264 1.00 44.54 341 ALA A C 1
ATOM 1969 O O . ALA A 1 341 ? 127.896 143.183 102.629 1.00 56.78 341 ALA A O 1
ATOM 1971 N N . VAL A 1 342 ? 128.385 145.341 103.078 1.00 30.66 342 VAL A N 1
ATOM 1972 C CA . VAL A 1 342 ? 128.591 145.161 104.510 1.00 25.34 342 VAL A CA 1
ATOM 1973 C C . VAL A 1 342 ? 127.461 145.879 105.235 1.00 36.55 342 VAL A C 1
ATOM 1974 O O . VAL A 1 342 ? 127.343 147.110 105.156 1.00 52.07 342 VAL A O 1
ATOM 1978 N N . VAL A 1 343 ? 126.636 145.113 105.946 1.00 39.19 343 VAL A N 1
ATOM 1979 C CA . VAL A 1 343 ? 125.455 145.627 106.629 1.00 37.78 343 VAL A CA 1
ATOM 1980 C C . VAL A 1 343 ? 125.668 145.468 108.126 1.00 43.11 343 VAL A C 1
ATOM 1981 O O . VAL A 1 343 ? 125.836 144.344 108.617 1.00 49.49 343 VAL A O 1
ATOM 1985 N N . VAL A 1 344 ? 125.662 146.587 108.850 1.00 44.07 344 VAL A N 1
ATOM 1986 C CA . VAL A 1 344 ? 125.839 146.579 110.297 1.00 44.87 344 VAL A CA 1
ATOM 1987 C C . VAL A 1 344 ? 124.676 147.321 110.937 1.00 51.52 344 VAL A C 1
ATOM 1988 O O . VAL A 1 344 ? 124.104 148.242 110.348 1.00 57.64 344 VAL A O 1
ATOM 1992 N N . ASN A 1 345 ? 124.328 146.917 112.155 1.00 54.67 345 ASN A N 1
ATOM 1993 C CA . ASN A 1 345 ? 123.218 147.552 112.854 1.00 56.40 345 ASN A CA 1
ATOM 1994 C C . ASN A 1 345 ? 123.600 148.970 113.259 1.00 61.16 345 ASN A C 1
ATOM 1995 O O . ASN A 1 345 ? 124.687 149.204 113.795 1.00 64.60 345 ASN A O 1
ATOM 2000 N N . GLU A 1 346 ? 122.707 149.917 112.995 1.00 72.62 346 GLU A N 1
ATOM 2001 C CA . GLU A 1 346 ? 122.960 151.321 113.279 1.00 73.34 346 GLU A CA 1
ATOM 2002 C C . GLU A 1 346 ? 122.290 151.727 114.586 1.00 74.05 346 GLU A C 1
ATOM 2003 O O . GLU A 1 346 ? 121.171 151.306 114.893 1.00 73.42 346 GLU A O 1
ATOM 2009 N N . ASN A 1 347 ? 122.995 152.548 115.356 1.00 91.21 347 ASN A N 1
ATOM 2010 C CA . ASN A 1 347 ? 122.517 152.979 116.664 1.00 92.80 347 ASN A CA 1
ATOM 2011 C C . ASN A 1 347 ? 122.513 154.500 116.779 1.00 94.18 347 ASN A C 1
ATOM 2012 O O . ASN A 1 347 ? 122.771 155.049 117.850 1.00 94.83 347 ASN A O 1
ATOM 2017 N N . LYS A 1 363 ? 115.716 145.150 114.357 1.00 96.56 363 LYS A N 1
ATOM 2018 C CA . LYS A 1 363 ? 116.582 146.303 114.575 1.00 96.66 363 LYS A CA 1
ATOM 2019 C C . LYS A 1 363 ? 116.951 146.957 113.247 1.00 94.42 363 LYS A C 1
ATOM 2020 O O . LYS A 1 363 ? 116.948 146.305 112.204 1.00 96.05 363 LYS A O 1
ATOM 2026 N N . ARG A 1 364 ? 117.268 148.248 113.292 1.00 75.13 364 ARG A N 1
ATOM 2027 C CA . ARG A 1 364 ? 117.604 148.974 112.075 1.00 77.68 364 ARG A CA 1
ATOM 2028 C C . ARG A 1 364 ? 119.059 148.734 111.692 1.00 78.61 364 ARG A C 1
ATOM 2029 O O . ARG A 1 364 ? 119.942 148.657 112.550 1.00 79.31 364 ARG A O 1
ATOM 2037 N N . LYS A 1 365 ? 119.303 148.615 110.388 1.00 67.87 365 LYS A N 1
ATOM 2038 C CA . LYS A 1 365 ? 120.618 148.293 109.858 1.00 64.66 365 LYS A CA 1
ATOM 2039 C C . LYS A 1 365 ? 120.967 149.257 108.733 1.00 62.14 365 LYS A C 1
ATOM 2040 O O . LYS A 1 365 ? 120.086 149.774 108.041 1.00 64.67 365 LYS A O 1
ATOM 2046 N N . LYS A 1 366 ? 122.265 149.497 108.554 1.00 58.67 366 LYS A N 1
ATOM 2047 C CA . LYS A 1 366 ? 122.756 150.434 107.557 1.00 56.09 366 LYS A CA 1
ATOM 2048 C C . LYS A 1 366 ? 123.985 149.850 106.873 1.00 60.40 366 LYS A C 1
ATOM 2049 O O . LYS A 1 366 ? 124.570 148.856 107.319 1.00 67.96 366 LYS A O 1
ATOM 2055 N N . LEU A 1 367 ? 124.368 150.486 105.767 1.00 48.16 367 LEU A N 1
ATOM 2056 C CA . LEU A 1 367 ? 125.433 150.005 104.890 1.00 44.81 367 LEU A CA 1
ATOM 2057 C C . LEU A 1 367 ? 126.745 150.675 105.286 1.00 43.58 367 LEU A C 1
ATOM 2058 O O . LEU A 1 367 ? 126.968 151.851 104.990 1.00 54.15 367 LEU A O 1
ATOM 2063 N N . TRP A 1 368 ? 127.616 149.916 105.956 1.00 27.62 368 TRP A N 1
ATOM 2064 C CA . TRP A 1 368 ? 128.926 150.447 106.320 1.00 21.63 368 TRP A CA 1
ATOM 2065 C C . TRP A 1 368 ? 129.765 150.726 105.078 1.00 21.78 368 TRP A C 1
ATOM 2066 O O . TRP A 1 368 ? 130.491 151.728 105.014 1.00 31.59 368 TRP A O 1
ATOM 2077 N N . GLY A 1 369 ? 129.673 149.853 104.081 1.00 30.62 369 GLY A N 1
ATOM 2078 C CA . GLY A 1 369 ? 130.456 150.023 102.874 1.00 37.11 369 GLY A CA 1
ATOM 2079 C C . GLY A 1 369 ? 130.403 148.780 102.009 1.00 35.22 369 GLY A C 1
ATOM 2080 O O . GLY A 1 369 ? 129.548 147.912 102.187 1.00 53.11 369 GLY A O 1
ATOM 2081 N N . LEU A 1 370 ? 131.337 148.721 101.069 1.00 16.38 370 LEU A N 1
ATOM 2082 C CA . LEU A 1 370 ? 131.434 147.621 100.123 1.00 12.69 370 LEU A CA 1
ATOM 2083 C C . LEU A 1 370 ? 132.821 146.998 100.205 1.00 21.15 370 LEU A C 1
ATOM 2084 O O . LEU A 1 370 ? 133.755 147.567 100.775 1.00 51.79 370 LEU A O 1
ATOM 2089 N N . ILE A 1 371 ? 132.944 145.810 99.623 1.00 10.02 371 ILE A N 1
ATOM 2090 C CA . ILE A 1 371 ? 134.225 145.139 99.435 1.00 4.32 371 ILE A CA 1
ATOM 2091 C C . ILE A 1 371 ? 134.362 144.939 97.933 1.00 17.20 371 ILE A C 1
ATOM 2092 O O . ILE A 1 371 ? 133.837 143.970 97.373 1.00 45.56 371 ILE A O 1
ATOM 2097 N N . VAL A 1 372 ? 135.061 145.858 97.274 1.00 45.25 372 VAL A N 1
ATOM 2098 C CA . VAL A 1 372 ? 135.050 145.962 95.819 1.00 47.83 372 VAL A CA 1
ATOM 2099 C C . VAL A 1 372 ? 136.267 145.249 95.252 1.00 54.44 372 VAL A C 1
ATOM 2100 O O . VAL A 1 372 ? 137.406 145.545 95.637 1.00 72.20 372 VAL A O 1
ATOM 2104 N N . CYS A 1 373 ? 136.030 144.322 94.329 1.00 37.91 373 CYS A N 1
ATOM 2105 C CA . CYS A 1 373 ? 137.083 143.591 93.638 1.00 36.05 373 CYS A CA 1
ATOM 2106 C C . CYS A 1 373 ? 137.090 143.964 92.161 1.00 44.92 373 CYS A C 1
ATOM 2107 O O . CYS A 1 373 ? 136.034 144.054 91.527 1.00 62.35 373 CYS A O 1
ATOM 2110 N N . HIS A 1 374 ? 138.287 144.183 91.622 1.00 47.85 374 HIS A N 1
ATOM 2111 C CA . HIS A 1 374 ? 138.481 144.651 90.261 1.00 51.66 374 HIS A CA 1
ATOM 2112 C C . HIS A 1 374 ? 139.568 143.832 89.582 1.00 53.24 374 HIS A C 1
ATOM 2113 O O . HIS A 1 374 ? 140.544 143.413 90.215 1.00 64.85 374 HIS A O 1
ATOM 2120 N N . HIS A 1 375 ? 139.403 143.638 88.276 1.00 50.12 375 HIS A N 1
ATOM 2121 C CA . HIS A 1 375 ? 140.359 142.912 87.458 1.00 56.27 375 HIS A CA 1
ATOM 2122 C C . HIS A 1 375 ? 140.607 143.685 86.170 1.00 64.71 375 HIS A C 1
ATOM 2123 O O . HIS A 1 375 ? 139.782 144.495 85.739 1.00 67.32 375 HIS A O 1
ATOM 2130 N N . GLU A 1 376 ? 141.762 143.426 85.560 1.00 70.62 376 GLU A N 1
ATOM 2131 C CA . GLU A 1 376 ? 142.116 144.067 84.301 1.00 67.13 376 GLU A CA 1
ATOM 2132 C C . GLU A 1 376 ? 141.710 143.248 83.085 1.00 67.89 376 GLU A C 1
ATOM 2133 O O . GLU A 1 376 ? 141.605 143.803 81.987 1.00 72.02 376 GLU A O 1
ATOM 2139 N N . SER A 1 377 ? 141.475 141.952 83.258 1.00 57.63 377 SER A N 1
ATOM 2140 C CA . SER A 1 377 ? 141.000 141.062 82.214 1.00 59.94 377 SER A CA 1
ATOM 2141 C C . SER A 1 377 ? 139.755 140.341 82.708 1.00 63.59 377 SER A C 1
ATOM 2142 O O . SER A 1 377 ? 139.583 140.161 83.917 1.00 66.15 377 SER A O 1
ATOM 2145 N N . PRO A 1 378 ? 138.858 139.945 81.802 1.00 55.39 378 PRO A N 1
ATOM 2146 C CA . PRO A 1 378 ? 137.613 139.300 82.238 1.00 56.40 378 PRO A CA 1
ATOM 2147 C C . PRO A 1 378 ? 137.885 138.041 83.049 1.00 58.05 378 PRO A C 1
ATOM 2148 O O . PRO A 1 378 ? 138.771 137.247 82.728 1.00 61.73 378 PRO A O 1
ATOM 2152 N N . ARG A 1 379 ? 137.107 137.869 84.115 1.00 51.70 379 ARG A N 1
ATOM 2153 C CA . ARG A 1 379 ? 137.312 136.784 85.061 1.00 52.47 379 ARG A CA 1
ATOM 2154 C C . ARG A 1 379 ? 135.967 136.179 85.433 1.00 54.24 379 ARG A C 1
ATOM 2155 O O . ARG A 1 379 ? 134.942 136.864 85.445 1.00 63.58 379 ARG A O 1
ATOM 2163 N N . TYR A 1 380 ? 135.983 134.885 85.739 1.00 44.48 380 TYR A N 1
ATOM 2164 C CA . TYR A 1 380 ? 134.791 134.152 86.139 1.00 43.44 380 TYR A CA 1
ATOM 2165 C C . TYR A 1 380 ? 135.013 133.510 87.500 1.00 51.22 380 TYR A C 1
ATOM 2166 O O . TYR A 1 380 ? 136.100 133.002 87.790 1.00 56.60 380 TYR A O 1
ATOM 2175 N N . VAL A 1 381 ? 133.976 133.539 88.331 1.00 40.26 381 VAL A N 1
ATOM 2176 C CA . VAL A 1 381 ? 134.012 132.929 89.659 1.00 39.45 381 VAL A CA 1
ATOM 2177 C C . VAL A 1 381 ? 132.792 132.028 89.814 1.00 42.67 381 VAL A C 1
ATOM 2178 O O . VAL A 1 381 ? 131.663 132.469 89.554 1.00 50.25 381 VAL A O 1
ATOM 2182 N N . PRO A 1 382 ? 132.963 130.773 90.221 1.00 34.97 382 PRO A N 1
ATOM 2183 C CA . PRO A 1 382 ? 131.805 129.896 90.409 1.00 28.82 382 PRO A CA 1
ATOM 2184 C C . PRO A 1 382 ? 131.038 130.238 91.677 1.00 43.99 382 PRO A C 1
ATOM 2185 O O . PRO A 1 382 ? 131.556 130.861 92.608 1.00 54.46 382 PRO A O 1
ATOM 2189 N N . PHE A 1 383 ? 129.777 129.811 91.695 1.00 40.78 383 PHE A N 1
ATOM 2190 C CA . PHE A 1 383 ? 128.860 130.208 92.763 1.00 37.93 383 PHE A CA 1
ATOM 2191 C C . PHE A 1 383 ? 129.340 129.856 94.171 1.00 35.87 383 PHE A C 1
ATOM 2192 O O . PHE A 1 383 ? 129.164 130.697 95.072 1.00 49.34 383 PHE A O 1
ATOM 2200 N N . PRO A 1 384 ? 129.898 128.668 94.447 1.00 23.44 384 PRO A N 1
ATOM 2201 C CA . PRO A 1 384 ? 130.337 128.390 95.826 1.00 33.07 384 PRO A CA 1
ATOM 2202 C C . PRO A 1 384 ? 131.348 129.389 96.363 1.00 39.84 384 PRO A C 1
ATOM 2203 O O . PRO A 1 384 ? 131.280 129.755 97.544 1.00 49.75 384 PRO A O 1
ATOM 2207 N N . LEU A 1 385 ? 132.275 129.860 95.527 1.00 35.63 385 LEU A N 1
ATOM 2208 C CA . LEU A 1 385 ? 133.228 130.869 95.978 1.00 38.88 385 LEU A CA 1
ATOM 2209 C C . LEU A 1 385 ? 132.530 132.194 96.272 1.00 46.89 385 LEU A C 1
ATOM 2210 O O . LEU A 1 385 ? 132.882 132.890 97.234 1.00 57.96 385 LEU A O 1
ATOM 2215 N N . ARG A 1 386 ? 131.534 132.555 95.456 1.00 33.53 386 ARG A N 1
ATOM 2216 C CA . ARG A 1 386 ? 130.756 133.759 95.724 1.00 28.84 386 ARG A CA 1
ATOM 2217 C C . ARG A 1 386 ? 130.064 133.666 97.078 1.00 37.10 386 ARG A C 1
ATOM 2218 O O . ARG A 1 386 ? 130.094 134.617 97.870 1.00 46.92 386 ARG A O 1
ATOM 2226 N N . TYR A 1 387 ? 129.444 132.517 97.364 1.00 36.08 387 TYR A N 1
ATOM 2227 C CA . TYR A 1 387 ? 128.773 132.339 98.648 1.00 35.76 387 TYR A CA 1
ATOM 2228 C C . TYR A 1 387 ? 129.770 132.374 99.800 1.00 40.75 387 TYR A C 1
ATOM 2229 O O . TYR A 1 387 ? 129.482 132.940 100.862 1.00 54.04 387 TYR A O 1
ATOM 2238 N N . ALA A 1 388 ? 130.945 131.769 99.612 1.00 26.99 388 ALA A N 1
ATOM 2239 C CA . ALA A 1 388 ? 131.965 131.788 100.657 1.00 23.37 388 ALA A CA 1
ATOM 2240 C C . ALA A 1 388 ? 132.394 133.212 100.978 1.00 36.42 388 ALA A C 1
ATOM 2241 O O . ALA A 1 388 ? 132.514 133.593 102.150 1.00 54.25 388 ALA A O 1
ATOM 2243 N N . CYS A 1 389 ? 132.628 134.018 99.943 1.00 43.50 389 CYS A N 1
ATOM 2244 C CA . CYS A 1 389 ? 133.055 135.394 100.173 1.00 42.74 389 CYS A CA 1
ATOM 2245 C C . CYS A 1 389 ? 131.939 136.228 100.793 1.00 44.25 389 CYS A C 1
ATOM 2246 O O . CYS A 1 389 ? 132.203 137.102 101.628 1.00 52.70 389 CYS A O 1
ATOM 2249 N N . GLU A 1 390 ? 130.686 135.977 100.404 1.00 38.69 390 GLU A N 1
ATOM 2250 C CA . GLU A 1 390 ? 129.570 136.676 101.037 1.00 33.88 390 GLU A CA 1
ATOM 2251 C C . GLU A 1 390 ? 129.472 136.330 102.519 1.00 33.57 390 GLU A C 1
ATOM 2252 O O . GLU A 1 390 ? 129.215 137.204 103.358 1.00 49.32 390 GLU A O 1
ATOM 2258 N N . PHE A 1 391 ? 129.677 135.058 102.865 1.00 20.49 391 PHE A N 1
ATOM 2259 C CA . PHE A 1 391 ? 129.668 134.670 104.273 1.00 12.43 391 PHE A CA 1
ATOM 2260 C C . PHE A 1 391 ? 130.831 135.307 105.027 1.00 24.70 391 PHE A C 1
ATOM 2261 O O . PHE A 1 391 ? 130.690 135.685 106.198 1.00 36.72 391 PHE A O 1
ATOM 2269 N N . LEU A 1 392 ? 131.991 135.431 104.375 1.00 32.85 392 LEU A N 1
ATOM 2270 C CA . LEU A 1 392 ? 133.113 136.137 104.990 1.00 26.25 392 LEU A CA 1
ATOM 2271 C C . LEU A 1 392 ? 132.766 137.601 105.247 1.00 31.98 392 LEU A C 1
ATOM 2272 O O . LEU A 1 392 ? 133.125 138.162 106.290 1.00 43.87 392 LEU A O 1
ATOM 2277 N N . ALA A 1 393 ? 132.071 138.236 104.300 1.00 37.54 393 ALA A N 1
ATOM 2278 C CA . ALA A 1 393 ? 131.617 139.609 104.504 1.00 27.54 393 ALA A CA 1
ATOM 2279 C C . ALA A 1 393 ? 130.643 139.700 105.674 1.00 35.74 393 ALA A C 1
ATOM 2280 O O . ALA A 1 393 ? 130.681 140.661 106.452 1.00 37.51 393 ALA A O 1
ATOM 2282 N N . GLN A 1 394 ? 129.759 138.709 105.809 1.00 43.02 394 GLN A N 1
ATOM 2283 C CA . GLN A 1 394 ? 128.855 138.678 106.957 1.00 25.24 394 GLN A CA 1
ATOM 2284 C C . GLN A 1 394 ? 129.629 138.558 108.267 1.00 27.01 394 GLN A C 1
ATOM 2285 O O . GLN A 1 394 ? 129.280 139.198 109.266 1.00 41.99 394 GLN A O 1
ATOM 2291 N N . VAL A 1 395 ? 130.681 137.738 108.282 1.00 24.66 395 VAL A N 1
ATOM 2292 C CA . VAL A 1 395 ? 131.502 137.596 109.486 1.00 21.39 395 VAL A CA 1
ATOM 2293 C C . VAL A 1 395 ? 132.185 138.918 109.827 1.00 32.31 395 VAL A C 1
ATOM 2294 O O . VAL A 1 395 ? 132.261 139.317 110.998 1.00 41.05 395 VAL A O 1
ATOM 2298 N N . PHE A 1 396 ? 132.701 139.614 108.811 1.00 27.13 396 PHE A N 1
ATOM 2299 C CA . PHE A 1 396 ? 133.312 140.924 109.036 1.00 11.06 396 PHE A CA 1
ATOM 2300 C C . PHE A 1 396 ? 132.302 141.919 109.600 1.00 25.06 396 PHE A C 1
ATOM 2301 O O . PHE A 1 396 ? 132.612 142.684 110.529 1.00 43.16 396 PHE A O 1
ATOM 2309 N N . ALA A 1 397 ? 131.082 141.921 109.057 1.00 25.96 397 ALA A N 1
ATOM 2310 C CA . ALA A 1 397 ? 130.047 142.804 109.580 1.00 20.89 397 ALA A CA 1
ATOM 2311 C C . ALA A 1 397 ? 129.687 142.448 111.014 1.00 20.60 397 ALA A C 1
ATOM 2312 O O . ALA A 1 397 ? 129.362 143.336 111.811 1.00 24.86 397 ALA A O 1
ATOM 2314 N N . VAL A 1 398 ? 129.729 141.160 111.359 1.00 25.05 398 VAL A N 1
ATOM 2315 C CA . VAL A 1 398 ? 129.498 140.751 112.742 1.00 15.89 398 VAL A CA 1
ATOM 2316 C C . VAL A 1 398 ? 130.595 141.297 113.649 1.00 20.62 398 VAL A C 1
ATOM 2317 O O . VAL A 1 398 ? 130.323 141.808 114.742 1.00 39.76 398 VAL A O 1
ATOM 2321 N N . HIS A 1 399 ? 131.850 141.217 113.203 1.00 33.03 399 HIS A N 1
ATOM 2322 C CA . HIS A 1 399 ? 132.959 141.658 114.046 1.00 33.21 399 HIS A CA 1
ATOM 2323 C C . HIS A 1 399 ? 133.045 143.175 114.176 1.00 33.31 399 HIS A C 1
ATOM 2324 O O . HIS A 1 399 ? 133.694 143.664 115.104 1.00 39.45 399 HIS A O 1
ATOM 2331 N N . VAL A 1 400 ? 132.420 143.928 113.269 1.00 36.25 400 VAL A N 1
ATOM 2332 C CA . VAL A 1 400 ? 132.453 145.388 113.391 1.00 33.48 400 VAL A CA 1
ATOM 2333 C C . VAL A 1 400 ? 131.704 145.863 114.645 1.00 41.19 400 VAL A C 1
ATOM 2334 O O . VAL A 1 400 ? 132.099 146.851 115.288 1.00 53.79 400 VAL A O 1
ATOM 2338 N N . ASN A 1 401 ? 130.625 145.171 115.017 1.00 33.59 401 ASN A N 1
ATOM 2339 C CA . ASN A 1 401 ? 129.739 145.668 116.069 1.00 26.65 401 ASN A CA 1
ATOM 2340 C C . ASN A 1 401 ? 130.417 145.681 117.437 1.00 36.39 401 ASN A C 1
ATOM 2341 O O . ASN A 1 401 ? 130.181 146.589 118.244 1.00 52.16 401 ASN A O 1
ATOM 2346 N N . LYS A 1 402 ? 131.251 144.682 117.730 1.00 31.39 402 LYS A N 1
ATOM 2347 C CA . LYS A 1 402 ? 131.934 144.674 119.021 1.00 43.87 402 LYS A CA 1
ATOM 2348 C C . LYS A 1 402 ? 132.992 145.769 119.105 1.00 43.15 402 LYS A C 1
ATOM 2349 O O . LYS A 1 402 ? 133.227 146.325 120.188 1.00 52.29 402 LYS A O 1
ATOM 2355 N N . GLU A 1 403 ? 133.628 146.103 117.979 1.00 35.63 403 GLU A N 1
ATOM 2356 C CA . GLU A 1 403 ? 134.487 147.281 117.953 1.00 36.40 403 GLU A CA 1
ATOM 2357 C C . GLU A 1 403 ? 133.679 148.549 118.177 1.00 43.65 403 GLU A C 1
ATOM 2358 O O . GLU A 1 403 ? 134.194 149.524 118.737 1.00 55.82 403 GLU A O 1
ATOM 2364 N N . PHE A 1 404 ? 132.417 148.558 117.745 1.00 39.69 404 PHE A N 1
ATOM 2365 C CA . PHE A 1 404 ? 131.553 149.692 118.072 1.00 35.24 404 PHE A CA 1
ATOM 2366 C C . PHE A 1 404 ? 131.246 149.747 119.567 1.00 40.35 404 PHE A C 1
ATOM 2367 O O . PHE A 1 404 ? 131.169 150.834 120.151 1.00 50.25 404 PHE A O 1
ATOM 2375 N N . GLU A 1 405 ? 131.066 148.585 120.202 1.00 41.66 405 GLU A N 1
ATOM 2376 C CA . GLU A 1 405 ? 130.704 148.551 121.621 1.00 37.94 405 GLU A CA 1
ATOM 2377 C C . GLU A 1 405 ? 131.876 148.931 122.525 1.00 45.17 405 GLU A C 1
ATOM 2378 O O . GLU A 1 405 ? 131.674 149.528 123.598 1.00 55.74 405 GLU A O 1
ATOM 2384 N N . LEU A 1 406 ? 133.098 148.566 122.125 1.00 36.09 406 LEU A N 1
ATOM 2385 C CA . LEU A 1 406 ? 134.270 148.876 122.940 1.00 32.27 406 LEU A CA 1
ATOM 2386 C C . LEU A 1 406 ? 134.410 150.380 123.161 1.00 35.83 406 LEU A C 1
ATOM 2387 O O . LEU A 1 406 ? 134.801 150.824 124.248 1.00 46.18 406 LEU A O 1
ATOM 2392 N N . GLU A 1 407 ? 134.098 151.175 122.137 1.00 31.83 407 GLU A N 1
ATOM 2393 C CA . GLU A 1 407 ? 134.193 152.627 122.263 1.00 35.60 407 GLU A CA 1
ATOM 2394 C C . GLU A 1 407 ? 133.204 153.155 123.295 1.00 42.34 407 GLU A C 1
ATOM 2395 O O . GLU A 1 407 ? 133.531 154.060 124.075 1.00 54.34 407 GLU A O 1
ATOM 2401 N N . LYS A 1 408 ? 131.989 152.603 123.315 1.00 25.94 408 LYS A N 1
ATOM 2402 C CA . LYS A 1 408 ? 131.009 152.992 124.323 1.00 28.71 408 LYS A CA 1
ATOM 2403 C C . LYS A 1 408 ? 131.502 152.659 125.725 1.00 34.51 408 LYS A C 1
ATOM 2404 O O . LYS A 1 408 ? 131.354 153.463 126.657 1.00 39.39 408 LYS A O 1
ATOM 2410 N N . GLN A 1 409 ? 132.091 151.473 125.893 1.00 30.38 409 GLN A N 1
ATOM 2411 C CA . GLN A 1 409 ? 132.622 151.109 127.205 1.00 26.45 409 GLN A CA 1
ATOM 2412 C C . GLN A 1 409 ? 133.734 152.063 127.635 1.00 32.71 409 GLN A C 1
ATOM 2413 O O . GLN A 1 409 ? 133.796 152.481 128.801 1.00 47.41 409 GLN A O 1
ATOM 2419 N N . ILE A 1 410 ? 134.614 152.428 126.699 1.00 27.17 410 ILE A N 1
ATOM 2420 C CA . ILE A 1 410 ? 135.695 153.365 127.006 1.00 26.73 410 ILE A CA 1
ATOM 2421 C C . ILE A 1 410 ? 135.127 154.718 127.420 1.00 35.64 410 ILE A C 1
ATOM 2422 O O . ILE A 1 410 ? 135.602 155.346 128.377 1.00 46.79 410 ILE A O 1
ATOM 2427 N N . ARG A 1 411 ? 134.104 155.188 126.703 1.00 34.10 411 ARG A N 1
ATOM 2428 C CA . ARG A 1 411 ? 133.478 156.465 127.031 1.00 33.64 411 ARG A CA 1
ATOM 2429 C C . ARG A 1 411 ? 132.877 156.443 128.432 1.00 40.61 411 ARG A C 1
ATOM 2430 O O . ARG A 1 411 ? 133.040 157.398 129.207 1.00 50.07 411 ARG A O 1
ATOM 2438 N N . GLU A 1 412 ? 132.183 155.356 128.777 1.00 31.29 412 GLU A N 1
ATOM 2439 C CA . GLU A 1 412 ? 131.590 155.255 130.109 1.00 20.50 412 GLU A CA 1
ATOM 2440 C C . GLU A 1 412 ? 132.665 155.245 131.190 1.00 21.11 412 GLU A C 1
ATOM 2441 O O . GLU A 1 412 ? 132.504 155.873 132.246 1.00 38.44 412 GLU A O 1
ATOM 2447 N N . LYS A 1 413 ? 133.771 154.535 130.947 1.00 18.28 413 LYS A N 1
ATOM 2448 C CA . LYS A 1 413 ? 134.855 154.515 131.926 1.00 20.70 413 LYS A CA 1
ATOM 2449 C C . LYS A 1 413 ? 135.470 155.899 132.107 1.00 26.20 413 LYS A C 1
ATOM 2450 O O . LYS A 1 413 ? 135.819 156.291 133.228 1.00 42.44 413 LYS A O 1
ATOM 2456 N N . SER A 1 414 ? 135.619 156.650 131.014 1.00 23.03 414 SER A N 1
ATOM 2457 C CA . SER A 1 414 ? 136.127 158.015 131.127 1.00 25.03 414 SER A CA 1
ATOM 2458 C C . SER A 1 414 ? 135.186 158.887 131.950 1.00 32.68 414 SER A C 1
ATOM 2459 O O . SER A 1 414 ? 135.634 159.697 132.776 1.00 41.06 414 SER A O 1
ATOM 2462 N N . ILE A 1 415 ? 133.876 158.741 131.732 1.00 33.42 415 ILE A N 1
ATOM 2463 C CA . ILE A 1 415 ? 132.905 159.499 132.520 1.00 23.35 415 ILE A CA 1
ATOM 2464 C C . ILE A 1 415 ? 133.043 159.161 134.001 1.00 26.07 415 ILE A C 1
ATOM 2465 O O . ILE A 1 415 ? 133.025 160.050 134.865 1.00 35.22 415 ILE A O 1
ATOM 2470 N N . LEU A 1 416 ? 133.185 157.870 134.314 1.00 28.90 416 LEU A N 1
ATOM 2471 C CA . LEU A 1 416 ? 133.358 157.458 135.705 1.00 14.58 416 LEU A CA 1
ATOM 2472 C C . LEU A 1 416 ? 134.617 158.070 136.311 1.00 22.79 416 LEU A C 1
ATOM 2473 O O . LEU A 1 416 ? 134.602 158.544 137.455 1.00 41.65 416 LEU A O 1
ATOM 2478 N N . ARG A 1 417 ? 135.719 158.062 135.557 1.00 33.20 417 ARG A N 1
ATOM 2479 C CA . ARG A 1 417 ? 136.968 158.619 136.067 1.00 32.10 417 ARG A CA 1
ATOM 2480 C C . ARG A 1 417 ? 136.837 160.109 136.356 1.00 32.02 417 ARG A C 1
ATOM 2481 O O . ARG A 1 417 ? 137.335 160.601 137.378 1.00 41.21 417 ARG A O 1
ATOM 2489 N N . MET A 1 418 ? 136.172 160.852 135.468 1.00 29.87 418 MET A N 1
ATOM 2490 C CA . MET A 1 418 ? 136.030 162.281 135.726 1.00 30.76 418 MET A CA 1
ATOM 2491 C C . MET A 1 418 ? 135.086 162.553 136.892 1.00 34.76 418 MET A C 1
ATOM 2492 O O . MET A 1 418 ? 135.295 163.513 137.643 1.00 43.17 418 MET A O 1
ATOM 2497 N N . GLN A 1 419 ? 134.059 161.717 137.079 1.00 32.40 419 GLN A N 1
ATOM 2498 C CA . GLN A 1 419 ? 133.231 161.855 138.275 1.00 16.46 419 GLN A CA 1
ATOM 2499 C C . GLN A 1 419 ? 134.056 161.628 139.537 1.00 18.03 419 GLN A C 1
ATOM 2500 O O . GLN A 1 419 ? 133.887 162.338 140.538 1.00 28.34 419 GLN A O 1
ATOM 2506 N N . THR A 1 420 ? 134.951 160.638 139.505 1.00 27.88 420 THR A N 1
ATOM 2507 C CA . THR A 1 420 ? 135.841 160.402 140.640 1.00 22.74 420 THR A CA 1
ATOM 2508 C C . THR A 1 420 ? 136.738 161.609 140.895 1.00 19.07 420 THR A C 1
ATOM 2509 O O . THR A 1 420 ? 136.958 161.999 142.051 1.00 24.36 420 THR A O 1
ATOM 2513 N N . MET A 1 421 ? 137.265 162.214 139.828 1.00 31.04 421 MET A N 1
ATOM 2514 C CA . MET A 1 421 ? 138.091 163.408 139.990 1.00 28.02 421 MET A CA 1
ATOM 2515 C C . MET A 1 421 ? 137.301 164.555 140.609 1.00 35.50 421 MET A C 1
ATOM 2516 O O . MET A 1 421 ? 137.818 165.286 141.461 1.00 41.33 421 MET A O 1
ATOM 2521 N N . LEU A 1 422 ? 136.048 164.737 140.182 1.00 42.95 422 LEU A N 1
ATOM 2522 C CA . LEU A 1 422 ? 135.214 165.790 140.759 1.00 28.96 422 LEU A CA 1
ATOM 2523 C C . LEU A 1 422 ? 134.963 165.544 142.242 1.00 18.95 422 LEU A C 1
ATOM 2524 O O . LEU A 1 422 ? 135.034 166.475 143.060 1.00 23.35 422 LEU A O 1
ATOM 2529 N N . SER A 1 423 ? 134.666 164.295 142.607 1.00 17.65 423 SER A N 1
ATOM 2530 C CA . SER A 1 423 ? 134.466 163.971 144.016 1.00 15.48 423 SER A CA 1
ATOM 2531 C C . SER A 1 423 ? 135.728 164.235 144.827 1.00 11.44 423 SER A C 1
ATOM 2532 O O . SER A 1 423 ? 135.658 164.753 145.947 1.00 22.83 423 SER A O 1
ATOM 2535 N N . ASP A 1 424 ? 136.893 163.876 144.281 1.00 28.60 424 ASP A N 1
ATOM 2536 C CA . ASP A 1 424 ? 138.149 164.158 144.970 1.00 33.32 424 ASP A CA 1
ATOM 2537 C C . ASP A 1 424 ? 138.358 165.659 145.143 1.00 34.30 424 ASP A C 1
ATOM 2538 O O . ASP A 1 424 ? 138.796 166.114 146.206 1.00 34.80 424 ASP A O 1
ATOM 2543 N N . MET A 1 425 ? 138.056 166.442 144.105 1.00 38.35 425 MET A N 1
ATOM 2544 C CA . MET A 1 425 ? 138.204 167.891 144.200 1.00 30.48 425 MET A CA 1
ATOM 2545 C C . MET A 1 425 ? 137.297 168.469 145.278 1.00 29.87 425 MET A C 1
ATOM 2546 O O . MET A 1 425 ? 137.669 169.427 145.964 1.00 37.78 425 MET A O 1
ATOM 2551 N N . LEU A 1 426 ? 136.096 167.910 145.432 1.00 34.97 426 LEU A N 1
ATOM 2552 C CA . LEU A 1 426 ? 135.226 168.354 146.516 1.00 27.12 426 LEU A CA 1
ATOM 2553 C C . LEU A 1 426 ? 135.667 167.834 147.880 1.00 25.04 426 LEU A C 1
ATOM 2554 O O . LEU A 1 426 ? 135.318 168.441 148.899 1.00 24.41 426 LEU A O 1
ATOM 2559 N N . PHE A 1 427 ? 136.413 166.726 147.926 1.00 34.82 427 PHE A N 1
ATOM 2560 C CA . PHE A 1 427 ? 136.802 166.145 149.209 1.00 34.79 427 PHE A CA 1
ATOM 2561 C C . PHE A 1 427 ? 137.694 167.091 150.003 1.00 34.46 427 PHE A C 1
ATOM 2562 O O . PHE A 1 427 ? 137.505 167.267 151.213 1.00 39.43 427 PHE A O 1
ATOM 2570 N N . LYS A 1 428 ? 138.669 167.710 149.347 1.00 42.37 428 LYS A N 1
ATOM 2571 C CA . LYS A 1 428 ? 139.518 168.719 149.964 1.00 43.80 428 LYS A CA 1
ATOM 2572 C C . LYS A 1 428 ? 139.115 170.086 149.434 1.00 40.74 428 LYS A C 1
ATOM 2573 O O . LYS A 1 428 ? 139.079 170.298 148.217 1.00 50.23 428 LYS A O 1
ATOM 2579 N N . GLU A 1 429 ? 138.790 171.003 150.347 1.00 32.21 429 GLU A N 1
ATOM 2580 C CA . GLU A 1 429 ? 138.316 172.326 149.961 1.00 35.86 429 GLU A CA 1
ATOM 2581 C C . GLU A 1 429 ? 139.309 172.992 149.020 1.00 43.62 429 GLU A C 1
ATOM 2582 O O . GLU A 1 429 ? 140.431 173.322 149.415 1.00 48.47 429 GLU A O 1
ATOM 2588 N N . SER A 1 430 ? 138.901 173.187 147.769 1.00 42.77 430 SER A N 1
ATOM 2589 C CA . SER A 1 430 ? 139.789 173.652 146.713 1.00 45.44 430 SER A CA 1
ATOM 2590 C C . SER A 1 430 ? 139.477 175.111 146.407 1.00 46.61 430 SER A C 1
ATOM 2591 O O . SER A 1 430 ? 138.405 175.431 145.884 1.00 43.78 430 SER A O 1
ATOM 2594 N N . SER A 1 431 ? 140.417 175.992 146.735 1.00 61.80 431 SER A N 1
ATOM 2595 C CA . SER A 1 431 ? 140.295 177.391 146.381 1.00 61.52 431 SER A CA 1
ATOM 2596 C C . SER A 1 431 ? 140.603 177.577 144.897 1.00 61.44 431 SER A C 1
ATOM 2597 O O . SER A 1 431 ? 141.228 176.717 144.272 1.00 61.93 431 SER A O 1
ATOM 2600 N N . PRO A 1 432 ? 140.153 178.686 144.302 1.00 65.49 432 PRO A N 1
ATOM 2601 C CA . PRO A 1 432 ? 140.511 178.945 142.898 1.00 65.30 432 PRO A CA 1
ATOM 2602 C C . PRO A 1 432 ? 142.009 179.005 142.661 1.00 69.05 432 PRO A C 1
ATOM 2603 O O . PRO A 1 432 ? 142.465 178.691 141.555 1.00 68.97 432 PRO A O 1
ATOM 2607 N N . LEU A 1 433 ? 142.792 179.394 143.667 1.00 75.70 433 LEU A N 1
ATOM 2608 C CA . LEU A 1 433 ? 144.243 179.434 143.540 1.00 77.64 433 LEU A CA 1
ATOM 2609 C C . LEU A 1 433 ? 144.903 178.084 143.787 1.00 75.45 433 LEU A C 1
ATOM 2610 O O . LEU A 1 433 ? 146.127 177.981 143.663 1.00 76.72 433 LEU A O 1
ATOM 2615 N N . SER A 1 434 ? 144.134 177.055 144.148 1.00 68.26 434 SER A N 1
ATOM 2616 C CA . SER A 1 434 ? 144.722 175.748 144.420 1.00 70.04 434 SER A CA 1
ATOM 2617 C C . SER A 1 434 ? 144.809 174.880 143.171 1.00 70.31 434 SER A C 1
ATOM 2618 O O . SER A 1 434 ? 145.629 173.957 143.123 1.00 67.00 434 SER A O 1
ATOM 2621 N N . ILE A 1 435 ? 143.982 175.152 142.160 1.00 81.86 435 ILE A N 1
ATOM 2622 C CA . ILE A 1 435 ? 143.935 174.285 140.989 1.00 84.23 435 ILE A CA 1
ATOM 2623 C C . ILE A 1 435 ? 145.001 174.627 139.956 1.00 82.83 435 ILE A C 1
ATOM 2624 O O . ILE A 1 435 ? 145.236 173.832 139.038 1.00 76.96 435 ILE A O 1
ATOM 2629 N N . VAL A 1 436 ? 145.648 175.788 140.064 1.00 86.91 436 VAL A N 1
ATOM 2630 C CA . VAL A 1 436 ? 146.676 176.144 139.091 1.00 86.68 436 VAL A CA 1
ATOM 2631 C C . VAL A 1 436 ? 147.921 175.282 139.276 1.00 89.22 436 VAL A C 1
ATOM 2632 O O . VAL A 1 436 ? 148.541 174.848 138.299 1.00 88.69 436 VAL A O 1
ATOM 2636 N N . SER A 1 437 ? 148.306 175.015 140.525 1.00 99.71 437 SER A N 1
ATOM 2637 C CA . SER A 1 437 ? 149.555 174.324 140.811 1.00 99.49 437 SER A CA 1
ATOM 2638 C C . SER A 1 437 ? 149.388 172.971 141.487 1.00 100.48 437 SER A C 1
ATOM 2639 O O . SER A 1 437 ? 150.370 172.224 141.576 1.00 99.18 437 SER A O 1
ATOM 2642 N N . GLY A 1 438 ? 148.195 172.629 141.960 1.00 95.12 438 GLY A N 1
ATOM 2643 C CA . GLY A 1 438 ? 147.995 171.383 142.668 1.00 92.16 438 GLY A CA 1
ATOM 2644 C C . GLY A 1 438 ? 148.027 170.174 141.747 1.00 91.84 438 GLY A C 1
ATOM 2645 O O . GLY A 1 438 ? 148.143 170.272 140.525 1.00 91.98 438 GLY A O 1
ATOM 2646 N N . SER A 1 439 ? 147.931 168.999 142.370 1.00 86.81 439 SER A N 1
ATOM 2647 C CA . SER A 1 439 ? 147.921 167.752 141.608 1.00 89.62 439 SER A CA 1
ATOM 2648 C C . SER A 1 439 ? 146.728 167.645 140.667 1.00 89.71 439 SER A C 1
ATOM 2649 O O . SER A 1 439 ? 146.930 167.304 139.488 1.00 87.03 439 SER A O 1
ATOM 2652 N N . PRO A 1 440 ? 145.477 167.902 141.093 1.00 81.29 440 PRO A N 1
ATOM 2653 C CA . PRO A 1 440 ? 144.373 167.884 140.111 1.00 78.04 440 PRO A CA 1
ATOM 2654 C C . PRO A 1 440 ? 144.178 169.251 139.460 1.00 83.46 440 PRO A C 1
ATOM 2655 O O . PRO A 1 440 ? 143.220 169.989 139.736 1.00 87.36 440 PRO A O 1
ATOM 2659 N N . ASN A 1 441 ? 145.105 169.611 138.577 1.00 88.02 441 ASN A N 1
ATOM 2660 C CA . ASN A 1 441 ? 145.029 170.899 137.909 1.00 88.85 441 ASN A CA 1
ATOM 2661 C C . ASN A 1 441 ? 143.938 170.880 136.840 1.00 88.41 441 ASN A C 1
ATOM 2662 O O . ASN A 1 441 ? 143.376 169.835 136.498 1.00 85.26 441 ASN A O 1
ATOM 2667 N N . ILE A 1 442 ? 143.642 172.066 136.305 1.00 72.50 442 ILE A N 1
ATOM 2668 C CA . ILE A 1 442 ? 142.553 172.210 135.346 1.00 65.61 442 ILE A CA 1
ATOM 2669 C C . ILE A 1 442 ? 142.889 171.640 133.977 1.00 67.77 442 ILE A C 1
ATOM 2670 O O . ILE A 1 442 ? 142.049 171.695 133.073 1.00 73.52 442 ILE A O 1
ATOM 2675 N N . MET A 1 443 ? 144.095 171.097 133.796 1.00 77.42 443 MET A N 1
ATOM 2676 C CA . MET A 1 443 ? 144.432 170.454 132.529 1.00 79.74 443 MET A CA 1
ATOM 2677 C C . MET A 1 443 ? 143.708 169.123 132.371 1.00 80.94 443 MET A C 1
ATOM 2678 O O . MET A 1 443 ? 143.211 168.806 131.283 1.00 79.75 443 MET A O 1
ATOM 2683 N N . ASP A 1 444 ? 143.638 168.329 133.440 1.00 72.43 444 ASP A N 1
ATOM 2684 C CA . ASP A 1 444 ? 143.116 166.972 133.334 1.00 71.95 444 ASP A CA 1
ATOM 2685 C C . ASP A 1 444 ? 141.595 166.912 133.293 1.00 68.85 444 ASP A C 1
ATOM 2686 O O . ASP A 1 444 ? 141.045 165.855 132.964 1.00 67.25 444 ASP A O 1
ATOM 2691 N N . LEU A 1 445 ? 140.905 168.003 133.629 1.00 66.20 445 LEU A N 1
ATOM 2692 C CA . LEU A 1 445 ? 139.445 167.978 133.608 1.00 65.37 445 LEU A CA 1
ATOM 2693 C C . LEU A 1 445 ? 138.915 167.754 132.198 1.00 65.75 445 LEU A C 1
ATOM 2694 O O . LEU A 1 445 ? 137.990 166.961 131.992 1.00 69.91 445 LEU A O 1
ATOM 2699 N N . VAL A 1 446 ? 139.492 168.439 131.216 1.00 69.18 446 VAL A N 1
ATOM 2700 C CA . VAL A 1 446 ? 139.084 168.318 129.822 1.00 69.67 446 VAL A CA 1
ATOM 2701 C C . VAL A 1 446 ? 140.329 168.441 128.954 1.00 74.60 446 VAL A C 1
ATOM 2702 O O . VAL A 1 446 ? 141.231 169.229 129.256 1.00 80.72 446 VAL A O 1
ATOM 2706 N N . LYS A 1 447 ? 140.386 167.643 127.889 1.00 78.80 447 LYS A N 1
ATOM 2707 C CA . LYS A 1 447 ? 141.551 167.636 127.014 1.00 82.93 447 LYS A CA 1
ATOM 2708 C C . LYS A 1 447 ? 141.786 169.018 126.419 1.00 84.42 447 LYS A C 1
ATOM 2709 O O . LYS A 1 447 ? 140.862 169.655 125.905 1.00 84.29 447 LYS A O 1
ATOM 2715 N N . CYS A 1 448 ? 143.033 169.477 126.489 1.00 85.41 448 CYS A N 1
ATOM 2716 C CA . CYS A 1 448 ? 143.403 170.797 125.998 1.00 84.36 448 CYS A CA 1
ATOM 2717 C C . CYS A 1 448 ? 144.917 170.853 125.856 1.00 86.09 448 CYS A C 1
ATOM 2718 O O . CYS A 1 448 ? 145.628 169.898 126.175 1.00 86.29 448 CYS A O 1
ATOM 2721 N N . ASP A 1 449 ? 145.401 171.996 125.370 1.00 89.69 449 ASP A N 1
ATOM 2722 C CA . ASP A 1 449 ? 146.829 172.242 125.239 1.00 89.64 449 ASP A CA 1
ATOM 2723 C C . ASP A 1 449 ? 147.336 173.359 126.141 1.00 87.60 449 ASP A C 1
ATOM 2724 O O . ASP A 1 449 ? 148.551 173.475 126.328 1.00 87.27 449 ASP A O 1
ATOM 2729 N N . GLY A 1 450 ? 146.449 174.177 126.699 1.00 84.90 450 GLY A N 1
ATOM 2730 C CA . GLY A 1 450 ? 146.866 175.219 127.619 1.00 84.63 450 GLY A CA 1
ATOM 2731 C C . GLY A 1 450 ? 145.721 175.649 128.504 1.00 81.92 450 GLY A C 1
ATOM 2732 O O . GLY A 1 450 ? 144.553 175.362 128.224 1.00 87.98 450 GLY A O 1
ATOM 2733 N N . ALA A 1 451 ? 146.064 176.371 129.568 1.00 64.53 451 ALA A N 1
ATOM 2734 C CA . ALA A 1 451 ? 145.054 176.815 130.516 1.00 63.09 451 ALA A CA 1
ATOM 2735 C C . ALA A 1 451 ? 145.459 178.161 131.096 1.00 70.22 451 ALA A C 1
ATOM 2736 O O . ALA A 1 451 ? 146.628 178.549 131.060 1.00 75.39 451 ALA A O 1
ATOM 2738 N N . ALA A 1 452 ? 144.474 178.869 131.642 1.00 70.91 452 ALA A N 1
ATOM 2739 C CA . ALA A 1 452 ? 144.736 180.170 132.241 1.00 70.53 452 ALA A CA 1
ATOM 2740 C C . ALA A 1 452 ? 143.673 180.464 133.287 1.00 73.26 452 ALA A C 1
ATOM 2741 O O . ALA A 1 452 ? 142.579 179.892 133.272 1.00 80.99 452 ALA A O 1
ATOM 2743 N N . LEU A 1 453 ? 144.014 181.375 134.195 1.00 68.27 453 LEU A N 1
ATOM 2744 C CA . LEU A 1 453 ? 143.111 181.790 135.257 1.00 67.24 453 LEU A CA 1
ATOM 2745 C C . LEU A 1 453 ? 143.358 183.261 135.558 1.00 67.33 453 LEU A C 1
ATOM 2746 O O . LEU A 1 453 ? 144.502 183.721 135.540 1.00 74.14 453 LEU A O 1
ATOM 2751 N N . LEU A 1 454 ? 142.280 183.993 135.827 1.00 74.56 454 LEU A N 1
ATOM 2752 C CA . LEU A 1 454 ? 142.347 185.411 136.167 1.00 81.28 454 LEU A CA 1
ATOM 2753 C C . LEU A 1 454 ? 141.594 185.619 137.475 1.00 84.70 454 LEU A C 1
ATOM 2754 O O . LEU A 1 454 ? 140.359 185.664 137.487 1.00 82.77 454 LEU A O 1
ATOM 2759 N N . TYR A 1 455 ? 142.336 185.733 138.575 1.00 90.66 455 TYR A N 1
ATOM 2760 C CA . TYR A 1 455 ? 141.741 185.914 139.892 1.00 86.74 455 TYR A CA 1
ATOM 2761 C C . TYR A 1 455 ? 142.490 187.007 140.638 1.00 91.10 455 TYR A C 1
ATOM 2762 O O . TYR A 1 455 ? 143.724 187.052 140.614 1.00 89.79 455 TYR A O 1
ATOM 2771 N N . GLY A 1 456 ? 141.736 187.884 141.300 1.00 98.10 456 GLY A N 1
ATOM 2772 C CA . GLY A 1 456 ? 142.321 188.958 142.081 1.00 95.67 456 GLY A CA 1
ATOM 2773 C C . GLY A 1 456 ? 143.223 189.848 141.254 1.00 95.77 456 GLY A C 1
ATOM 2774 O O . GLY A 1 456 ? 144.345 190.153 141.666 1.00 97.96 456 GLY A O 1
ATOM 2775 N N . ASP A 1 457 ? 142.738 190.241 140.071 1.00 98.28 457 ASP A N 1
ATOM 2776 C CA . ASP A 1 457 ? 143.501 191.003 139.073 1.00 97.71 457 ASP A CA 1
ATOM 2777 C C . ASP A 1 457 ? 144.902 190.429 138.865 1.00 98.16 457 ASP A C 1
ATOM 2778 O O . ASP A 1 457 ? 145.846 191.150 138.533 1.00 100.79 457 ASP A O 1
ATOM 2783 N N . LYS A 1 458 ? 145.039 189.116 139.041 1.00 91.46 458 LYS A N 1
ATOM 2784 C CA . LYS A 1 458 ? 146.287 188.407 138.802 1.00 92.37 458 LYS A CA 1
ATOM 2785 C C . LYS A 1 458 ? 146.043 187.294 137.793 1.00 93.36 458 LYS A C 1
ATOM 2786 O O . LYS A 1 458 ? 145.040 186.577 137.875 1.00 94.85 458 LYS A O 1
ATOM 2792 N N . VAL A 1 459 ? 146.965 187.153 136.844 1.00 88.78 459 VAL A N 1
ATOM 2793 C CA . VAL A 1 459 ? 146.835 186.209 135.740 1.00 87.66 459 VAL A CA 1
ATOM 2794 C C . VAL A 1 459 ? 147.853 185.094 135.925 1.00 86.09 459 VAL A C 1
ATOM 2795 O O . VAL A 1 459 ? 149.045 185.358 136.133 1.00 88.35 459 VAL A O 1
ATOM 2799 N N . TRP A 1 460 ? 147.382 183.852 135.858 1.00 80.63 460 TRP A N 1
ATOM 2800 C CA . TRP A 1 460 ? 148.230 182.670 135.877 1.00 80.41 460 TRP A CA 1
ATOM 2801 C C . TRP A 1 460 ? 148.020 181.897 134.584 1.00 83.05 460 TRP A C 1
ATOM 2802 O O . TRP A 1 460 ? 146.887 181.757 134.114 1.00 87.83 460 TRP A O 1
ATOM 2813 N N . ARG A 1 461 ? 149.111 181.398 134.008 1.00 82.85 461 ARG A N 1
ATOM 2814 C CA . ARG A 1 461 ? 149.054 180.640 132.767 1.00 84.54 461 ARG A CA 1
ATOM 2815 C C . ARG A 1 461 ? 149.731 179.290 132.952 1.00 83.82 461 ARG A C 1
ATOM 2816 O O . ARG A 1 461 ? 150.661 179.147 133.751 1.00 86.90 461 ARG A O 1
ATOM 2824 N N . LEU A 1 462 ? 149.256 178.300 132.201 1.00 80.43 462 LEU A N 1
ATOM 2825 C CA . LEU A 1 462 ? 149.790 176.947 132.238 1.00 81.44 462 LEU A CA 1
ATOM 2826 C C . LEU A 1 462 ? 149.912 176.431 130.813 1.00 83.50 462 LEU A C 1
ATOM 2827 O O . LEU A 1 462 ? 148.951 176.512 130.039 1.00 87.63 462 LEU A O 1
ATOM 2832 N N . GLN A 1 463 ? 151.080 175.892 130.485 1.00 89.02 463 GLN A N 1
ATOM 2833 C CA . GLN A 1 463 ? 151.384 175.342 129.158 1.00 90.98 463 GLN A CA 1
ATOM 2834 C C . GLN A 1 463 ? 151.244 176.464 128.125 1.00 91.46 463 GLN A C 1
ATOM 2835 O O . GLN A 1 463 ? 151.503 177.637 128.426 1.00 90.56 463 GLN A O 1
ATOM 2841 N N . THR A 1 464 ? 150.836 176.124 126.905 1.00 91.78 464 THR A N 1
ATOM 2842 C CA . THR A 1 464 ? 150.795 177.091 125.814 1.00 91.23 464 THR A CA 1
ATOM 2843 C C . THR A 1 464 ? 149.563 177.977 125.954 1.00 92.84 464 THR A C 1
ATOM 2844 O O . THR A 1 464 ? 148.431 177.482 125.963 1.00 92.18 464 THR A O 1
ATOM 2848 N N . ALA A 1 465 ? 149.784 179.284 126.056 1.00 95.14 465 ALA A N 1
ATOM 2849 C CA . ALA A 1 465 ? 148.709 180.253 126.202 1.00 94.35 465 ALA A CA 1
ATOM 2850 C C . ALA A 1 465 ? 149.236 181.616 125.775 1.00 96.58 465 ALA A C 1
ATOM 2851 O O . ALA A 1 465 ? 150.451 181.848 125.797 1.00 99.60 465 ALA A O 1
ATOM 2853 N N . PRO A 1 466 ? 148.355 182.533 125.379 1.00 101.82 466 PRO A N 1
ATOM 2854 C CA . PRO A 1 466 ? 148.806 183.875 124.992 1.00 103.09 466 PRO A CA 1
ATOM 2855 C C . PRO A 1 466 ? 149.405 184.627 126.173 1.00 102.63 466 PRO A C 1
ATOM 2856 O O . PRO A 1 466 ? 149.383 184.179 127.321 1.00 102.25 466 PRO A O 1
ATOM 2860 N N . THR A 1 467 ? 149.942 185.806 125.867 1.00 110.83 467 THR A N 1
ATOM 2861 C CA . THR A 1 467 ? 150.555 186.638 126.888 1.00 110.63 467 THR A CA 1
ATOM 2862 C C . THR A 1 467 ? 149.484 187.319 127.741 1.00 111.48 467 THR A C 1
ATOM 2863 O O . THR A 1 467 ? 148.282 187.232 127.473 1.00 112.66 467 THR A O 1
ATOM 2867 N N . GLU A 1 468 ? 149.946 188.008 128.789 1.00 109.10 468 GLU A N 1
ATOM 2868 C CA . GLU A 1 468 ? 149.033 188.621 129.750 1.00 109.17 468 GLU A CA 1
ATOM 2869 C C . GLU A 1 468 ? 148.141 189.668 129.089 1.00 111.74 468 GLU A C 1
ATOM 2870 O O . GLU A 1 468 ? 146.931 189.713 129.346 1.00 110.62 468 GLU A O 1
ATOM 2876 N N . SER A 1 469 ? 148.719 190.521 128.239 1.00 117.86 469 SER A N 1
ATOM 2877 C CA . SER A 1 469 ? 147.930 191.554 127.572 1.00 118.02 469 SER A CA 1
ATOM 2878 C C . SER A 1 469 ? 146.870 190.943 126.665 1.00 118.69 469 SER A C 1
ATOM 2879 O O . SER A 1 469 ? 145.736 191.436 126.598 1.00 115.34 469 SER A O 1
ATOM 2882 N N . GLN A 1 470 ? 147.223 189.874 125.950 1.00 117.38 470 GLN A N 1
ATOM 2883 C CA . GLN A 1 470 ? 146.239 189.197 125.114 1.00 113.83 470 GLN A CA 1
ATOM 2884 C C . GLN A 1 470 ? 145.118 188.611 125.962 1.00 113.30 470 GLN A C 1
ATOM 2885 O O . GLN A 1 470 ? 143.947 188.655 125.567 1.00 115.49 470 GLN A O 1
ATOM 2891 N N . ILE A 1 471 ? 145.455 188.058 127.131 1.00 103.82 471 ILE A N 1
ATOM 2892 C CA . ILE A 1 471 ? 144.431 187.539 128.034 1.00 104.78 471 ILE A CA 1
ATOM 2893 C C . ILE A 1 471 ? 143.498 188.659 128.478 1.00 104.38 471 ILE A C 1
ATOM 2894 O O . ILE A 1 471 ? 142.273 188.486 128.524 1.00 104.56 471 ILE A O 1
ATOM 2899 N N . ARG A 1 472 ? 144.062 189.824 128.808 1.00 108.79 472 ARG A N 1
ATOM 2900 C CA . ARG A 1 472 ? 143.235 190.966 129.189 1.00 110.59 472 ARG A CA 1
ATOM 2901 C C . ARG A 1 472 ? 142.300 191.369 128.055 1.00 111.44 472 ARG A C 1
ATOM 2902 O O . ARG A 1 472 ? 141.122 191.665 128.286 1.00 111.31 472 ARG A O 1
ATOM 2910 N N . ASP A 1 473 ? 142.812 191.393 126.822 1.00 114.44 473 ASP A N 1
ATOM 2911 C CA . ASP A 1 473 ? 141.982 191.790 125.687 1.00 115.23 473 ASP A CA 1
ATOM 2912 C C . ASP A 1 473 ? 140.866 190.783 125.423 1.00 112.41 473 ASP A C 1
ATOM 2913 O O . ASP A 1 473 ? 139.730 191.175 125.126 1.00 110.34 473 ASP A O 1
ATOM 2918 N N . ILE A 1 474 ? 141.165 189.485 125.520 1.00 106.06 474 ILE A N 1
ATOM 2919 C CA . ILE A 1 474 ? 140.120 188.478 125.340 1.00 104.82 474 ILE A CA 1
ATOM 2920 C C . ILE A 1 474 ? 139.072 188.599 126.436 1.00 107.12 474 ILE A C 1
ATOM 2921 O O . ILE A 1 474 ? 137.870 188.466 126.180 1.00 108.14 474 ILE A O 1
ATOM 2926 N N . ALA A 1 475 ? 139.506 188.846 127.676 1.00 110.45 475 ALA A N 1
ATOM 2927 C CA . ALA A 1 475 ? 138.551 189.029 128.764 1.00 109.96 475 ALA A CA 1
ATOM 2928 C C . ALA A 1 475 ? 137.659 190.238 128.515 1.00 110.32 475 ALA A C 1
ATOM 2929 O O . ALA A 1 475 ? 136.442 190.180 128.734 1.00 110.56 475 ALA A O 1
ATOM 2931 N N . PHE A 1 476 ? 138.247 191.341 128.045 1.00 106.30 476 PHE A N 1
ATOM 2932 C CA . PHE A 1 476 ? 137.464 192.538 127.760 1.00 106.35 476 PHE A CA 1
ATOM 2933 C C . PHE A 1 476 ? 136.453 192.281 126.648 1.00 107.77 476 PHE A C 1
ATOM 2934 O O . PHE A 1 476 ? 135.291 192.693 126.749 1.00 107.84 476 PHE A O 1
ATOM 2942 N N . TRP A 1 477 ? 136.875 191.600 125.579 1.00 109.10 477 TRP A N 1
ATOM 2943 C CA . TRP A 1 477 ? 135.958 191.331 124.476 1.00 109.72 477 TRP A CA 1
ATOM 2944 C C . TRP A 1 477 ? 134.842 190.386 124.904 1.00 109.63 477 TRP A C 1
ATOM 2945 O O . TRP A 1 477 ? 133.686 190.555 124.494 1.00 107.59 477 TRP A O 1
ATOM 2956 N N . LEU A 1 478 ? 135.167 189.384 125.725 1.00 106.56 478 LEU A N 1
ATOM 2957 C CA . LEU A 1 478 ? 134.138 188.490 126.246 1.00 104.23 478 LEU A CA 1
ATOM 2958 C C . LEU A 1 478 ? 133.137 189.249 127.106 1.00 103.03 478 LEU A C 1
ATOM 2959 O O . LEU A 1 478 ? 131.926 189.019 127.011 1.00 102.72 478 LEU A O 1
ATOM 2964 N N . SER A 1 479 ? 133.624 190.155 127.957 1.00 104.70 479 SER A N 1
ATOM 2965 C CA . SER A 1 479 ? 132.724 190.944 128.790 1.00 106.25 479 SER A CA 1
ATOM 2966 C C . SER A 1 479 ? 131.848 191.873 127.958 1.00 107.20 479 SER A C 1
ATOM 2967 O O . SER A 1 479 ? 130.673 192.072 128.287 1.00 107.02 479 SER A O 1
ATOM 2970 N N . GLU A 1 480 ? 132.394 192.445 126.885 1.00 106.87 480 GLU A N 1
ATOM 2971 C CA . GLU A 1 480 ? 131.651 193.431 126.107 1.00 108.00 480 GLU A CA 1
ATOM 2972 C C . GLU A 1 480 ? 130.643 192.772 125.168 1.00 108.67 480 GLU A C 1
ATOM 2973 O O . GLU A 1 480 ? 129.441 193.049 125.241 1.00 107.83 480 GLU A O 1
ATOM 2979 N N . VAL A 1 481 ? 131.118 191.905 124.273 1.00 108.83 481 VAL A N 1
ATOM 2980 C CA . VAL A 1 481 ? 130.246 191.351 123.240 1.00 108.76 481 VAL A CA 1
ATOM 2981 C C . VAL A 1 481 ? 129.174 190.458 123.856 1.00 109.13 481 VAL A C 1
ATOM 2982 O O . VAL A 1 481 ? 127.985 190.587 123.543 1.00 109.01 481 VAL A O 1
ATOM 2986 N N . HIS A 1 482 ? 129.573 189.544 124.737 1.00 109.64 482 HIS A N 1
ATOM 2987 C CA . HIS A 1 482 ? 128.639 188.629 125.394 1.00 107.19 482 HIS A CA 1
ATOM 2988 C C . HIS A 1 482 ? 128.690 188.887 126.897 1.00 107.55 482 HIS A C 1
ATOM 2989 O O . HIS A 1 482 ? 129.398 188.196 127.634 1.00 109.97 482 HIS A O 1
ATOM 2996 N N . GLY A 1 483 ? 127.919 189.871 127.353 1.00 111.37 483 GLY A N 1
ATOM 2997 C CA . GLY A 1 483 ? 127.847 190.173 128.768 1.00 111.39 483 GLY A CA 1
ATOM 2998 C C . GLY A 1 483 ? 126.847 189.305 129.504 1.00 112.09 483 GLY A C 1
ATOM 2999 O O . GLY A 1 483 ? 127.000 189.044 130.700 1.00 113.19 483 GLY A O 1
ATOM 3000 N N . ASP A 1 484 ? 125.812 188.856 128.790 1.00 104.86 484 ASP A N 1
ATOM 3001 C CA . ASP A 1 484 ? 124.800 188.005 129.409 1.00 107.53 484 ASP A CA 1
ATOM 3002 C C . ASP A 1 484 ? 125.335 186.602 129.671 1.00 107.31 484 ASP A C 1
ATOM 3003 O O . ASP A 1 484 ? 124.979 185.973 130.674 1.00 106.68 484 ASP A O 1
ATOM 3008 N N . SER A 1 485 ? 126.187 186.096 128.783 1.00 93.03 485 SER A N 1
ATOM 3009 C CA . SER A 1 485 ? 126.666 184.726 128.902 1.00 92.31 485 SER A CA 1
ATOM 3010 C C . SER A 1 485 ? 127.672 184.593 130.040 1.00 92.21 485 SER A C 1
ATOM 3011 O O . SER A 1 485 ? 128.478 185.494 130.290 1.00 89.99 485 SER A O 1
ATOM 3014 N N . THR A 1 486 ? 127.620 183.454 130.729 1.00 82.03 486 THR A N 1
ATOM 3015 C CA . THR A 1 486 ? 128.576 183.120 131.777 1.00 76.89 486 THR A CA 1
ATOM 3016 C C . THR A 1 486 ? 129.411 181.895 131.435 1.00 75.36 486 THR A C 1
ATOM 3017 O O . THR A 1 486 ? 130.176 181.424 132.282 1.00 74.09 486 THR A O 1
ATOM 3021 N N . GLY A 1 487 ? 129.273 181.361 130.224 1.00 69.90 487 GLY A N 1
ATOM 3022 C CA . GLY A 1 487 ? 130.069 180.239 129.771 1.00 66.97 487 GLY A CA 1
ATOM 3023 C C . GLY A 1 487 ? 130.044 180.144 128.261 1.00 64.93 487 GLY A C 1
ATOM 3024 O O . GLY A 1 487 ? 128.971 180.203 127.653 1.00 73.19 487 GLY A O 1
ATOM 3025 N N . LEU A 1 488 ? 131.211 180.005 127.638 1.00 60.56 488 LEU A N 1
ATOM 3026 C CA . LEU A 1 488 ? 131.284 180.065 126.186 1.00 67.57 488 LEU A CA 1
ATOM 3027 C C . LEU A 1 488 ? 132.379 179.131 125.694 1.00 66.03 488 LEU A C 1
ATOM 3028 O O . LEU A 1 488 ? 133.340 178.836 126.407 1.00 75.32 488 LEU A O 1
ATOM 3033 N N . SER A 1 489 ? 132.216 178.655 124.461 1.00 65.20 489 SER A N 1
ATOM 3034 C CA . SER A 1 489 ? 133.204 177.779 123.847 1.00 70.47 489 SER A CA 1
ATOM 3035 C C . SER A 1 489 ? 133.164 177.961 122.339 1.00 75.19 489 SER A C 1
ATOM 3036 O O . SER A 1 489 ? 132.105 177.811 121.723 1.00 82.21 489 SER A O 1
ATOM 3039 N N . THR A 1 490 ? 134.314 178.286 121.755 1.00 87.05 490 THR A N 1
ATOM 3040 C CA . THR A 1 490 ? 134.447 178.462 120.315 1.00 87.52 490 THR A CA 1
ATOM 3041 C C . THR A 1 490 ? 135.523 177.527 119.783 1.00 87.68 490 THR A C 1
ATOM 3042 O O . THR A 1 490 ? 136.650 177.515 120.291 1.00 89.55 490 THR A O 1
ATOM 3046 N N . ASP A 1 491 ? 135.172 176.749 118.756 1.00 95.94 491 ASP A N 1
ATOM 3047 C CA . ASP A 1 491 ? 136.171 175.937 118.070 1.00 97.59 491 ASP A CA 1
ATOM 3048 C C . ASP A 1 491 ? 137.152 176.814 117.300 1.00 99.21 491 ASP A C 1
ATOM 3049 O O . ASP A 1 491 ? 138.309 176.430 117.092 1.00 100.86 491 ASP A O 1
ATOM 3054 N N . SER A 1 492 ? 136.706 177.994 116.878 1.00 102.63 492 SER A N 1
ATOM 3055 C CA . SER A 1 492 ? 137.506 178.924 116.095 1.00 103.65 492 SER A CA 1
ATOM 3056 C C . SER A 1 492 ? 137.454 180.304 116.732 1.00 103.55 492 SER A C 1
ATOM 3057 O O . SER A 1 492 ? 136.466 180.657 117.380 1.00 103.38 492 SER A O 1
ATOM 3060 N N . LEU A 1 493 ? 138.520 181.086 116.544 1.00 110.87 493 LEU A N 1
ATOM 3061 C CA . LEU A 1 493 ? 138.605 182.415 117.132 1.00 113.45 493 LEU A CA 1
ATOM 3062 C C . LEU A 1 493 ? 138.713 183.541 116.112 1.00 113.04 493 LEU A C 1
ATOM 3063 O O . LEU A 1 493 ? 138.345 184.674 116.436 1.00 112.53 493 LEU A O 1
ATOM 3068 N N . GLN A 1 494 ? 139.207 183.267 114.903 1.00 115.30 494 GLN A N 1
ATOM 3069 C CA . GLN A 1 494 ? 139.302 184.313 113.887 1.00 115.54 494 GLN A CA 1
ATOM 3070 C C . GLN A 1 494 ? 137.921 184.789 113.452 1.00 116.93 494 GLN A C 1
ATOM 3071 O O . GLN A 1 494 ? 137.652 185.996 113.416 1.00 117.65 494 GLN A O 1
ATOM 3077 N N . ASP A 1 495 ? 137.032 183.855 113.118 1.00 115.36 495 ASP A N 1
ATOM 3078 C CA . ASP A 1 495 ? 135.688 184.180 112.662 1.00 115.30 495 ASP A CA 1
ATOM 3079 C C . ASP A 1 495 ? 134.664 184.157 113.790 1.00 114.55 495 ASP A C 1
ATOM 3080 O O . ASP A 1 495 ? 133.465 184.290 113.527 1.00 113.93 495 ASP A O 1
ATOM 3085 N N . ALA A 1 496 ? 135.110 184.000 115.037 1.00 110.96 496 ALA A N 1
ATOM 3086 C CA . ALA A 1 496 ? 134.199 183.979 116.175 1.00 110.50 496 ALA A CA 1
ATOM 3087 C C . ALA A 1 496 ? 133.602 185.344 116.480 1.00 111.14 496 ALA A C 1
ATOM 3088 O O . ALA A 1 496 ? 132.702 185.432 117.323 1.00 110.88 496 ALA A O 1
ATOM 3090 N N . GLY A 1 497 ? 134.073 186.400 115.828 1.00 108.22 497 GLY A N 1
ATOM 3091 C CA . GLY A 1 497 ? 133.639 187.746 116.129 1.00 107.75 497 GLY A CA 1
ATOM 3092 C C . GLY A 1 497 ? 134.564 188.527 117.032 1.00 109.99 497 GLY A C 1
ATOM 3093 O O . GLY A 1 497 ? 134.148 189.564 117.564 1.00 109.58 497 GLY A O 1
ATOM 3094 N N . TYR A 1 498 ? 135.800 188.068 117.223 1.00 113.84 498 TYR A N 1
ATOM 3095 C CA . TYR A 1 498 ? 136.748 188.733 118.102 1.00 112.66 498 TYR A CA 1
ATOM 3096 C C . TYR A 1 498 ? 137.732 189.531 117.263 1.00 112.99 498 TYR A C 1
ATOM 3097 O O . TYR A 1 498 ? 138.538 188.930 116.536 1.00 111.44 498 TYR A O 1
ATOM 3106 N N . PRO A 1 499 ? 137.708 190.864 117.316 1.00 116.89 499 PRO A N 1
ATOM 3107 C CA . PRO A 1 499 ? 138.694 191.658 116.568 1.00 116.77 499 PRO A CA 1
ATOM 3108 C C . PRO A 1 499 ? 140.095 191.415 117.109 1.00 116.25 499 PRO A C 1
ATOM 3109 O O . PRO A 1 499 ? 140.404 191.763 118.251 1.00 114.69 499 PRO A O 1
ATOM 3113 N N . GLY A 1 500 ? 140.942 190.812 116.280 1.00 118.63 500 GLY A N 1
ATOM 3114 C CA . GLY A 1 500 ? 142.274 190.432 116.703 1.00 116.79 500 GLY A CA 1
ATOM 3115 C C . GLY A 1 500 ? 142.540 188.958 116.486 1.00 119.95 500 GLY A C 1
ATOM 3116 O O . GLY A 1 500 ? 141.847 188.307 115.697 1.00 121.42 500 GLY A O 1
ATOM 3117 N N . ALA A 1 501 ? 143.552 188.425 117.171 1.00 119.69 501 ALA A N 1
ATOM 3118 C CA . ALA A 1 501 ? 143.977 187.028 117.122 1.00 119.14 501 ALA A CA 1
ATOM 3119 C C . ALA A 1 501 ? 144.459 186.600 115.742 1.00 118.66 501 ALA A C 1
ATOM 3120 O O . ALA A 1 501 ? 144.768 185.416 115.552 1.00 117.23 501 ALA A O 1
ATOM 3122 N N . ALA A 1 502 ? 144.537 187.513 114.772 1.00 120.95 502 ALA A N 1
ATOM 3123 C CA . ALA A 1 502 ? 145.044 187.163 113.450 1.00 120.14 502 ALA A CA 1
ATOM 3124 C C . ALA A 1 502 ? 146.560 187.308 113.392 1.00 121.63 502 ALA A C 1
ATOM 3125 O O . ALA A 1 502 ? 147.278 186.338 113.124 1.00 122.31 502 ALA A O 1
ATOM 3127 N N . SER A 1 503 ? 147.062 188.517 113.646 1.00 129.69 503 SER A N 1
ATOM 3128 C CA . SER A 1 503 ? 148.501 188.728 113.708 1.00 130.81 503 SER A CA 1
ATOM 3129 C C . SER A 1 503 ? 149.100 188.205 115.007 1.00 129.13 503 SER A C 1
ATOM 3130 O O . SER A 1 503 ? 150.317 188.011 115.081 1.00 128.69 503 SER A O 1
ATOM 3133 N N . LEU A 1 504 ? 148.271 187.980 116.030 1.00 121.01 504 LEU A N 1
ATOM 3134 C CA . LEU A 1 504 ? 148.770 187.393 117.270 1.00 121.16 504 LEU A CA 1
ATOM 3135 C C . LEU A 1 504 ? 149.275 185.975 117.039 1.00 121.90 504 LEU A C 1
ATOM 3136 O O . LEU A 1 504 ? 150.319 185.583 117.575 1.00 122.83 504 LEU A O 1
ATOM 3141 N N . GLY A 1 505 ? 148.553 185.193 116.239 1.00 123.28 505 GLY A N 1
ATOM 3142 C CA . GLY A 1 505 ? 148.969 183.841 115.928 1.00 123.97 505 GLY A CA 1
ATOM 3143 C C . GLY A 1 505 ? 148.875 182.894 117.106 1.00 125.23 505 GLY A C 1
ATOM 3144 O O . GLY A 1 505 ? 147.776 182.503 117.513 1.00 125.35 505 GLY A O 1
ATOM 3145 N N . ASP A 1 506 ? 150.030 182.513 117.651 1.00 121.17 506 ASP A N 1
ATOM 3146 C CA . ASP A 1 506 ? 150.197 181.615 118.792 1.00 120.81 506 ASP A CA 1
ATOM 3147 C C . ASP A 1 506 ? 149.755 180.186 118.496 1.00 120.20 506 ASP A C 1
ATOM 3148 O O . ASP A 1 506 ? 149.840 179.336 119.390 1.00 120.11 506 ASP A O 1
ATOM 3153 N N . MET A 1 507 ? 149.301 179.891 117.276 1.00 117.86 507 MET A N 1
ATOM 3154 C CA . MET A 1 507 ? 148.892 178.541 116.879 1.00 117.27 507 MET A CA 1
ATOM 3155 C C . MET A 1 507 ? 147.796 178.001 117.800 1.00 118.87 507 MET A C 1
ATOM 3156 O O . MET A 1 507 ? 147.844 176.859 118.259 1.00 118.99 507 MET A O 1
ATOM 3161 N N . ILE A 1 508 ? 146.801 178.840 118.089 1.00 112.80 508 ILE A N 1
ATOM 3162 C CA . ILE A 1 508 ? 145.661 178.461 118.915 1.00 110.51 508 ILE A CA 1
ATOM 3163 C C . ILE A 1 508 ? 144.379 178.796 118.166 1.00 111.48 508 ILE A C 1
ATOM 3164 O O . ILE A 1 508 ? 144.285 179.836 117.503 1.00 111.90 508 ILE A O 1
ATOM 3169 N N . CYS A 1 509 ? 143.411 177.882 118.218 1.00 107.11 509 CYS A N 1
ATOM 3170 C CA . CYS A 1 509 ? 142.091 178.138 117.657 1.00 108.42 509 CYS A CA 1
ATOM 3171 C C . CYS A 1 509 ? 140.968 177.989 118.671 1.00 108.86 509 CYS A C 1
ATOM 3172 O O . CYS A 1 509 ? 140.118 178.883 118.776 1.00 105.71 509 CYS A O 1
ATOM 3175 N N . GLY A 1 510 ? 140.927 176.889 119.425 1.00 95.97 510 GLY A N 1
ATOM 3176 C CA . GLY A 1 510 ? 139.796 176.645 120.301 1.00 92.81 510 GLY A CA 1
ATOM 3177 C C . GLY A 1 510 ? 139.959 177.303 121.659 1.00 89.53 510 GLY A C 1
ATOM 3178 O O . GLY A 1 510 ? 141.047 177.361 122.226 1.00 87.94 510 GLY A O 1
ATOM 3179 N N . MET A 1 511 ? 138.842 177.787 122.195 1.00 83.51 511 MET A N 1
ATOM 3180 C CA . MET A 1 511 ? 138.861 178.438 123.499 1.00 80.32 511 MET A CA 1
ATOM 3181 C C . MET A 1 511 ? 137.564 178.157 124.240 1.00 78.55 511 MET A C 1
ATOM 3182 O O . MET A 1 511 ? 136.476 178.355 123.691 1.00 85.45 511 MET A O 1
ATOM 3187 N N . ALA A 1 512 ? 137.688 177.713 125.487 1.00 58.43 512 ALA A N 1
ATOM 3188 C CA . ALA A 1 512 ? 136.553 177.540 126.383 1.00 56.15 512 ALA A CA 1
ATOM 3189 C C . ALA A 1 512 ? 136.757 178.401 127.621 1.00 60.80 512 ALA A C 1
ATOM 3190 O O . ALA A 1 512 ? 137.833 178.391 128.225 1.00 67.80 512 ALA A O 1
ATOM 3192 N N . VAL A 1 513 ? 135.723 179.152 127.994 1.00 60.57 513 VAL A N 1
ATOM 3193 C CA . VAL A 1 513 ? 135.783 180.067 129.125 1.00 55.74 513 VAL A CA 1
ATOM 3194 C C . VAL A 1 513 ? 134.566 179.830 130.012 1.00 58.52 513 VAL A C 1
ATOM 3195 O O . VAL A 1 513 ? 133.436 179.748 129.518 1.00 70.15 513 VAL A O 1
ATOM 3199 N N . ALA A 1 514 ? 134.805 179.701 131.315 1.00 53.85 514 ALA A N 1
ATOM 3200 C CA . ALA A 1 514 ? 133.754 179.577 132.312 1.00 57.47 514 ALA A CA 1
ATOM 3201 C C . ALA A 1 514 ? 133.869 180.725 133.304 1.00 58.39 514 ALA A C 1
ATOM 3202 O O . ALA A 1 514 ? 134.972 181.079 133.730 1.00 60.05 514 ALA A O 1
ATOM 3204 N N . LYS A 1 515 ? 132.728 181.304 133.666 1.00 64.93 515 LYS A N 1
ATOM 3205 C CA . LYS A 1 515 ? 132.674 182.467 134.548 1.00 66.15 515 LYS A CA 1
ATOM 3206 C C . LYS A 1 515 ? 132.101 182.024 135.891 1.00 69.73 515 LYS A C 1
ATOM 3207 O O . LYS A 1 515 ? 130.889 181.842 136.029 1.00 71.76 515 LYS A O 1
ATOM 3213 N N . ILE A 1 516 ? 132.982 181.853 136.880 1.00 70.05 516 ILE A N 1
ATOM 3214 C CA . ILE A 1 516 ? 132.542 181.427 138.205 1.00 66.86 516 ILE A CA 1
ATOM 3215 C C . ILE A 1 516 ? 131.778 182.544 138.903 1.00 71.19 516 ILE A C 1
ATOM 3216 O O . ILE A 1 516 ? 130.751 182.305 139.551 1.00 68.89 516 ILE A O 1
ATOM 3221 N N . THR A 1 517 ? 132.262 183.777 138.783 1.00 87.36 517 THR A N 1
ATOM 3222 C CA . THR A 1 517 ? 131.678 184.922 139.470 1.00 86.31 517 THR A CA 1
ATOM 3223 C C . THR A 1 517 ? 131.581 186.076 138.477 1.00 87.19 517 THR A C 1
ATOM 3224 O O . THR A 1 517 ? 131.733 185.892 137.267 1.00 88.20 517 THR A O 1
ATOM 3228 N N . SER A 1 518 ? 131.312 187.276 138.996 1.00 100.75 518 SER A N 1
ATOM 3229 C CA . SER A 1 518 ? 131.052 188.420 138.128 1.00 101.03 518 SER A CA 1
ATOM 3230 C C . SER A 1 518 ? 132.267 188.780 137.278 1.00 98.58 518 SER A C 1
ATOM 3231 O O . SER A 1 518 ? 132.127 189.099 136.091 1.00 98.49 518 SER A O 1
ATOM 3234 N N . LYS A 1 519 ? 133.471 188.736 137.860 1.00 93.26 519 LYS A N 1
ATOM 3235 C CA . LYS A 1 519 ? 134.639 189.319 137.209 1.00 94.96 519 LYS A CA 1
ATOM 3236 C C . LYS A 1 519 ? 135.867 188.412 137.241 1.00 98.28 519 LYS A C 1
ATOM 3237 O O . LYS A 1 519 ? 136.994 188.911 137.153 1.00 100.56 519 LYS A O 1
ATOM 3243 N N . ASP A 1 520 ? 135.687 187.098 137.357 1.00 88.60 520 ASP A N 1
ATOM 3244 C CA . ASP A 1 520 ? 136.813 186.170 137.317 1.00 88.31 520 ASP A CA 1
ATOM 3245 C C . ASP A 1 520 ? 136.424 184.938 136.517 1.00 88.38 520 ASP A C 1
ATOM 3246 O O . ASP A 1 520 ? 135.320 184.410 136.682 1.00 88.57 520 ASP A O 1
ATOM 3251 N N . ILE A 1 521 ? 137.334 184.483 135.653 1.00 78.27 521 ILE A N 1
ATOM 3252 C CA . ILE A 1 521 ? 137.044 183.438 134.681 1.00 76.87 521 ILE A CA 1
ATOM 3253 C C . ILE A 1 521 ? 138.166 182.409 134.662 1.00 68.87 521 ILE A C 1
ATOM 3254 O O . ILE A 1 521 ? 139.310 182.701 135.024 1.00 70.63 521 ILE A O 1
ATOM 3259 N N . LEU A 1 522 ? 137.825 181.196 134.232 1.00 51.83 522 LEU A N 1
ATOM 3260 C CA . LEU A 1 522 ? 138.801 180.168 133.915 1.00 53.20 522 LEU A CA 1
ATOM 3261 C C . LEU A 1 522 ? 139.080 180.187 132.411 1.00 55.97 522 LEU A C 1
ATOM 3262 O O . LEU A 1 522 ? 138.450 180.924 131.650 1.00 62.87 522 LEU A O 1
ATOM 3267 N N . PHE A 1 523 ? 140.031 179.367 131.964 1.00 57.55 523 PHE A N 1
ATOM 3268 C CA . PHE A 1 523 ? 140.331 179.317 130.541 1.00 51.14 523 PHE A CA 1
ATOM 3269 C C . PHE A 1 523 ? 140.756 177.910 130.145 1.00 52.16 523 PHE A C 1
ATOM 3270 O O . PHE A 1 523 ? 141.261 177.137 130.961 1.00 63.40 523 PHE A O 1
ATOM 3278 N N . TRP A 1 524 ? 140.539 177.591 128.868 1.00 48.64 524 TRP A N 1
ATOM 3279 C CA . TRP A 1 524 ? 140.998 176.326 128.296 1.00 50.68 524 TRP A CA 1
ATOM 3280 C C . TRP A 1 524 ? 141.321 176.602 126.830 1.00 63.15 524 TRP A C 1
ATOM 3281 O O . TRP A 1 524 ? 140.407 176.801 126.023 1.00 73.35 524 TRP A O 1
ATOM 3292 N N . PHE A 1 525 ? 142.610 176.621 126.498 1.00 79.64 525 PHE A N 1
ATOM 3293 C CA . PHE A 1 525 ? 143.072 176.918 125.149 1.00 77.33 525 PHE A CA 1
ATOM 3294 C C . PHE A 1 525 ? 143.445 175.622 124.443 1.00 78.60 525 PHE A C 1
ATOM 3295 O O . PHE A 1 525 ? 144.131 174.769 125.019 1.00 79.12 525 PHE A O 1
ATOM 3303 N N . ARG A 1 526 ? 143.000 175.484 123.196 1.00 92.56 526 ARG A N 1
ATOM 3304 C CA . ARG A 1 526 ? 143.189 174.278 122.407 1.00 94.84 526 ARG A CA 1
ATOM 3305 C C . ARG A 1 526 ? 143.859 174.647 121.091 1.00 97.71 526 ARG A C 1
ATOM 3306 O O . ARG A 1 526 ? 143.343 175.486 120.340 1.00 96.95 526 ARG A O 1
ATOM 3314 N N . SER A 1 527 ? 144.997 174.017 120.814 1.00 110.32 527 SER A N 1
ATOM 3315 C CA . SER A 1 527 ? 145.751 174.294 119.604 1.00 110.55 527 SER A CA 1
ATOM 3316 C C . SER A 1 527 ? 145.163 173.533 118.422 1.00 111.09 527 SER A C 1
ATOM 3317 O O . SER A 1 527 ? 144.660 172.414 118.561 1.00 108.20 527 SER A O 1
ATOM 3320 N N . HIS A 1 528 ? 145.228 174.157 117.249 1.00 120.02 528 HIS A N 1
ATOM 3321 C CA . HIS A 1 528 ? 144.647 173.562 116.056 1.00 119.90 528 HIS A CA 1
ATOM 3322 C C . HIS A 1 528 ? 145.466 172.369 115.582 1.00 120.10 528 HIS A C 1
ATOM 3323 O O . HIS A 1 528 ? 146.679 172.289 115.796 1.00 119.82 528 HIS A O 1
ATOM 3330 N N . THR A 1 529 ? 144.782 171.434 114.930 1.00 124.67 529 THR A N 1
ATOM 3331 C CA . THR A 1 529 ? 145.398 170.244 114.365 1.00 124.69 529 THR A CA 1
ATOM 3332 C C . THR A 1 529 ? 145.400 170.344 112.846 1.00 126.44 529 THR A C 1
ATOM 3333 O O . THR A 1 529 ? 144.398 170.736 112.239 1.00 127.95 529 THR A O 1
ATOM 3337 N N . ALA A 1 530 ? 146.531 169.995 112.238 1.00 131.25 530 ALA A N 1
ATOM 3338 C CA . ALA A 1 530 ? 146.677 170.045 110.785 1.00 131.85 530 ALA A CA 1
ATOM 3339 C C . ALA A 1 530 ? 145.758 168.997 110.172 1.00 132.25 530 ALA A C 1
ATOM 3340 O O . ALA A 1 530 ? 145.989 167.794 110.304 1.00 131.86 530 ALA A O 1
ATOM 3342 N N . ALA A 1 531 ? 144.706 169.455 109.497 1.00 135.84 531 ALA A N 1
ATOM 3343 C CA . ALA A 1 531 ? 143.720 168.580 108.880 1.00 136.08 531 ALA A CA 1
ATOM 3344 C C . ALA A 1 531 ? 143.727 168.792 107.373 1.00 136.76 531 ALA A C 1
ATOM 3345 O O . ALA A 1 531 ? 143.700 169.933 106.899 1.00 137.04 531 ALA A O 1
ATOM 3347 N N . GLU A 1 532 ? 143.766 167.691 106.627 1.00 134.92 532 GLU A N 1
ATOM 3348 C CA . GLU A 1 532 ? 143.772 167.744 105.175 1.00 134.38 532 GLU A CA 1
ATOM 3349 C C . GLU A 1 532 ? 143.174 166.462 104.619 1.00 134.73 532 GLU A C 1
ATOM 3350 O O . GLU A 1 532 ? 143.376 165.374 105.165 1.00 134.52 532 GLU A O 1
ATOM 3356 N N . ILE A 1 533 ? 142.420 166.606 103.534 1.00 124.00 533 ILE A N 1
ATOM 3357 C CA . ILE A 1 533 ? 141.838 165.476 102.823 1.00 120.93 533 ILE A CA 1
ATOM 3358 C C . ILE A 1 533 ? 142.250 165.569 101.363 1.00 121.18 533 ILE A C 1
ATOM 3359 O O . ILE A 1 533 ? 142.524 166.656 100.844 1.00 123.09 533 ILE A O 1
ATOM 3364 N N . LYS A 1 534 ? 142.307 164.419 100.699 1.00 101.23 534 LYS A N 1
ATOM 3365 C CA . LYS A 1 534 ? 142.742 164.349 99.312 1.00 102.28 534 LYS A CA 1
ATOM 3366 C C . LYS A 1 534 ? 141.661 163.672 98.485 1.00 103.47 534 LYS A C 1
ATOM 3367 O O . LYS A 1 534 ? 141.177 162.596 98.851 1.00 104.68 534 LYS A O 1
ATOM 3373 N N . TRP A 1 535 ? 141.287 164.304 97.377 1.00 110.01 535 TRP A N 1
ATOM 3374 C CA . TRP A 1 535 ? 140.195 163.854 96.526 1.00 108.14 535 TRP A CA 1
ATOM 3375 C C . TRP A 1 535 ? 140.776 163.308 95.228 1.00 111.11 535 TRP A C 1
ATOM 3376 O O . TRP A 1 535 ? 141.337 164.067 94.429 1.00 114.52 535 TRP A O 1
ATOM 3387 N N . GLY A 1 536 ? 140.650 161.995 95.028 1.00 112.68 536 GLY A N 1
ATOM 3388 C CA . GLY A 1 536 ? 141.125 161.399 93.791 1.00 115.16 536 GLY A CA 1
ATOM 3389 C C . GLY A 1 536 ? 140.315 161.833 92.584 1.00 117.27 536 GLY A C 1
ATOM 3390 O O . GLY A 1 536 ? 140.870 162.091 91.512 1.00 117.69 536 GLY A O 1
ATOM 3391 N N . GLY A 1 537 ? 138.998 161.920 92.738 1.00 107.38 537 GLY A N 1
ATOM 3392 C CA . GLY A 1 537 ? 138.127 162.325 91.652 1.00 107.54 537 GLY A CA 1
ATOM 3393 C C . GLY A 1 537 ? 136.697 162.567 92.093 1.00 106.53 537 GLY A C 1
ATOM 3394 O O . GLY A 1 537 ? 136.388 163.597 92.693 1.00 107.00 537 GLY A O 1
ATOM 3395 N N . ALA A 1 559 ? 144.179 164.526 90.696 1.00 147.38 559 ALA A N 1
ATOM 3396 C CA . ALA A 1 559 ? 143.654 164.599 92.054 1.00 146.27 559 ALA A CA 1
ATOM 3397 C C . ALA A 1 559 ? 143.812 166.004 92.626 1.00 147.83 559 ALA A C 1
ATOM 3398 O O . ALA A 1 559 ? 144.574 166.816 92.102 1.00 148.79 559 ALA A O 1
ATOM 3400 N N . PHE A 1 560 ? 143.084 166.285 93.706 1.00 143.79 560 PHE A N 1
ATOM 3401 C CA . PHE A 1 560 ? 143.128 167.584 94.363 1.00 144.22 560 PHE A CA 1
ATOM 3402 C C . PHE A 1 560 ? 143.182 167.361 95.869 1.00 144.21 560 PHE A C 1
ATOM 3403 O O . PHE A 1 560 ? 143.163 166.225 96.349 1.00 143.40 560 PHE A O 1
ATOM 3411 N N . LEU A 1 561 ? 143.235 168.455 96.625 1.00 150.45 561 LEU A N 1
ATOM 3412 C CA . LEU A 1 561 ? 143.268 168.354 98.076 1.00 149.79 561 LEU A CA 1
ATOM 3413 C C . LEU A 1 561 ? 142.558 169.550 98.691 1.00 149.89 561 LEU A C 1
ATOM 3414 O O . LEU A 1 561 ? 142.509 170.634 98.105 1.00 149.59 561 LEU A O 1
ATOM 3419 N N . GLU A 1 562 ? 142.008 169.332 99.883 1.00 147.71 562 GLU A N 1
ATOM 3420 C CA . GLU A 1 562 ? 141.378 170.377 100.679 1.00 148.10 562 GLU A CA 1
ATOM 3421 C C . GLU A 1 562 ? 142.041 170.393 102.048 1.00 148.33 562 GLU A C 1
ATOM 3422 O O . GLU A 1 562 ? 142.027 169.383 102.759 1.00 146.97 562 GLU A O 1
ATOM 3428 N N . VAL A 1 563 ? 142.616 171.536 102.415 1.00 150.60 563 VAL A N 1
ATOM 3429 C CA . VAL A 1 563 ? 143.377 171.683 103.649 1.00 149.41 563 VAL A CA 1
ATOM 3430 C C . VAL A 1 563 ? 142.674 172.705 104.532 1.00 149.49 563 VAL A C 1
ATOM 3431 O O . VAL A 1 563 ? 142.253 173.763 104.051 1.00 148.77 563 VAL A O 1
ATOM 3435 N N . VAL A 1 564 ? 142.530 172.381 105.815 1.00 151.27 564 VAL A N 1
ATOM 3436 C CA . VAL A 1 564 ? 142.013 173.313 106.809 1.00 150.46 564 VAL A CA 1
ATOM 3437 C C . VAL A 1 564 ? 143.019 173.389 107.949 1.00 150.00 564 VAL A C 1
ATOM 3438 O O . VAL A 1 564 ? 143.380 172.363 108.538 1.00 149.94 564 VAL A O 1
ATOM 3442 N N . LYS A 1 565 ? 143.482 174.605 108.248 1.00 143.61 565 LYS A N 1
ATOM 3443 C CA . LYS A 1 565 ? 144.486 174.824 109.282 1.00 144.88 565 LYS A CA 1
ATOM 3444 C C . LYS A 1 565 ? 143.986 175.778 110.359 1.00 144.39 565 LYS A C 1
ATOM 3445 O O . LYS A 1 565 ? 144.793 176.322 111.121 1.00 142.62 565 LYS A O 1
ATOM 3451 N N . MET A 1 566 ? 142.674 175.993 110.437 1.00 131.86 566 MET A N 1
ATOM 3452 C CA . MET A 1 566 ? 142.108 176.971 111.347 1.00 130.81 566 MET A CA 1
ATOM 3453 C C . MET A 1 566 ? 141.008 176.415 112.242 1.00 128.50 566 MET A C 1
ATOM 3454 O O . MET A 1 566 ? 140.428 177.181 113.021 1.00 127.28 566 MET A O 1
ATOM 3459 N N . LYS A 1 567 ? 140.700 175.125 112.155 1.00 124.37 567 LYS A N 1
ATOM 3460 C CA . LYS A 1 567 ? 139.679 174.502 112.986 1.00 124.80 567 LYS A CA 1
ATOM 3461 C C . LYS A 1 567 ? 140.317 173.462 113.897 1.00 125.53 567 LYS A C 1
ATOM 3462 O O . LYS A 1 567 ? 141.167 172.681 113.457 1.00 124.79 567 LYS A O 1
ATOM 3468 N N . SER A 1 568 ? 139.904 173.456 115.161 1.00 114.26 568 SER A N 1
ATOM 3469 C CA . SER A 1 568 ? 140.394 172.508 116.147 1.00 112.42 568 SER A CA 1
ATOM 3470 C C . SER A 1 568 ? 139.359 171.407 116.369 1.00 110.95 568 SER A C 1
ATOM 3471 O O . SER A 1 568 ? 138.342 171.320 115.677 1.00 110.24 568 SER A O 1
ATOM 3474 N N . LEU A 1 569 ? 139.629 170.551 117.349 1.00 103.78 569 LEU A N 1
ATOM 3475 C CA . LEU A 1 569 ? 138.665 169.529 117.722 1.00 101.23 569 LEU A CA 1
ATOM 3476 C C . LEU A 1 569 ? 137.420 170.193 118.310 1.00 102.85 569 LEU A C 1
ATOM 3477 O O . LEU A 1 569 ? 137.528 171.200 119.017 1.00 106.62 569 LEU A O 1
ATOM 3482 N N . PRO A 1 570 ? 136.231 169.664 118.033 1.00 97.29 570 PRO A N 1
ATOM 3483 C CA . PRO A 1 570 ? 135.014 170.270 118.581 1.00 94.19 570 PRO A CA 1
ATOM 3484 C C . PRO A 1 570 ? 134.886 170.039 120.079 1.00 94.32 570 PRO A C 1
ATOM 3485 O O . PRO A 1 570 ? 135.474 169.121 120.654 1.00 96.30 570 PRO A O 1
ATOM 3489 N N . TRP A 1 571 ? 134.100 170.908 120.711 1.00 81.14 571 TRP A N 1
ATOM 3490 C CA . TRP A 1 571 ? 133.812 170.812 122.139 1.00 79.83 571 TRP A CA 1
ATOM 3491 C C . TRP A 1 571 ? 132.624 169.877 122.334 1.00 79.70 571 TRP A C 1
ATOM 3492 O O . TRP A 1 571 ? 131.487 170.228 122.005 1.00 77.45 571 TRP A O 1
ATOM 3503 N N . SER A 1 572 ? 132.889 168.689 122.870 1.00 70.87 572 SER A N 1
ATOM 3504 C CA . SER A 1 572 ? 131.827 167.734 123.129 1.00 68.03 572 SER A CA 1
ATOM 3505 C C . SER A 1 572 ? 130.904 168.246 124.232 1.00 71.08 572 SER A C 1
ATOM 3506 O O . SER A 1 572 ? 131.282 169.082 125.060 1.00 77.16 572 SER A O 1
ATOM 3509 N N . ASP A 1 573 ? 129.670 167.738 124.226 1.00 59.57 573 ASP A N 1
ATOM 3510 C CA . ASP A 1 573 ? 128.694 168.146 125.232 1.00 59.39 573 ASP A CA 1
ATOM 3511 C C . ASP A 1 573 ? 129.148 167.747 126.630 1.00 58.70 573 ASP A C 1
ATOM 3512 O O . ASP A 1 573 ? 128.959 168.499 127.593 1.00 58.20 573 ASP A O 1
ATOM 3517 N N . TYR A 1 574 ? 129.742 166.562 126.760 1.00 59.70 574 TYR A N 1
ATOM 3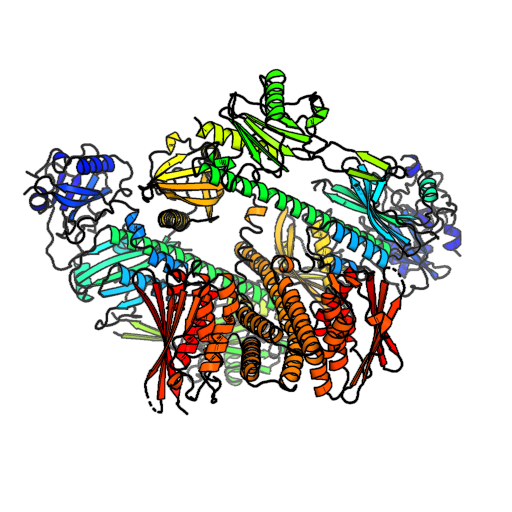518 C CA . TYR A 1 574 ? 130.226 166.084 128.050 1.00 60.30 574 TYR A CA 1
ATOM 3519 C C . TYR A 1 574 ? 131.467 166.848 128.506 1.00 62.09 574 TYR A C 1
ATOM 3520 O O . TYR A 1 574 ? 131.647 167.089 129.710 1.00 66.45 574 TYR A O 1
ATOM 3529 N N . GLU A 1 575 ? 132.317 167.259 127.562 1.00 53.33 575 GLU A N 1
ATOM 3530 C CA . GLU A 1 575 ? 133.477 168.076 127.897 1.00 51.03 575 GLU A CA 1
ATOM 3531 C C . GLU A 1 575 ? 133.084 169.468 128.378 1.00 53.05 575 GLU A C 1
ATOM 3532 O O . GLU A 1 575 ? 133.866 170.108 129.090 1.00 55.04 575 GLU A O 1
ATOM 3538 N N . MET A 1 576 ? 131.901 169.954 127.999 1.00 44.33 576 MET A N 1
ATOM 3539 C CA . MET A 1 576 ? 131.346 171.181 128.560 1.00 45.81 576 MET A CA 1
ATOM 3540 C C . MET A 1 576 ? 130.582 170.917 129.844 1.00 49.52 576 MET A C 1
ATOM 3541 O O . MET A 1 576 ? 130.494 171.796 130.713 1.00 51.24 576 MET A O 1
ATOM 3546 N N . ASP A 1 577 ? 130.031 169.711 129.965 1.00 51.00 577 ASP A N 1
ATOM 3547 C CA . ASP A 1 577 ? 129.370 169.292 131.190 1.00 50.75 577 ASP A CA 1
ATOM 3548 C C . ASP A 1 577 ? 130.354 169.318 132.353 1.00 51.97 577 ASP A C 1
ATOM 3549 O O . ASP A 1 577 ? 130.032 169.788 133.454 1.00 58.21 577 ASP A O 1
ATOM 3554 N N . ALA A 1 578 ? 131.578 168.848 132.101 1.00 41.28 578 ALA A N 1
ATOM 3555 C CA . ALA A 1 578 ? 132.630 168.899 133.114 1.00 31.20 578 ALA A CA 1
ATOM 3556 C C . ALA A 1 578 ? 132.956 170.333 133.518 1.00 35.13 578 ALA A C 1
ATOM 3557 O O . ALA A 1 578 ? 133.143 170.624 134.706 1.00 44.11 578 ALA A O 1
ATOM 3559 N N . ILE A 1 579 ? 133.059 171.238 132.541 1.00 29.10 579 ILE A N 1
ATOM 3560 C CA . ILE A 1 579 ? 133.384 172.628 132.849 1.00 28.37 579 ILE A CA 1
ATOM 3561 C C . ILE A 1 579 ? 132.279 173.263 133.682 1.00 31.19 579 ILE A C 1
ATOM 3562 O O . ILE A 1 579 ? 132.546 174.022 134.623 1.00 40.08 579 ILE A O 1
ATOM 3567 N N . HIS A 1 580 ? 131.021 172.966 133.349 1.00 46.78 580 HIS A N 1
ATOM 3568 C CA . HIS A 1 580 ? 129.909 173.484 134.141 1.00 52.68 580 HIS A CA 1
ATOM 3569 C C . HIS A 1 580 ? 129.965 172.962 135.571 1.00 56.28 580 HIS A C 1
ATOM 3570 O O . HIS A 1 580 ? 129.725 173.714 136.526 1.00 61.59 580 HIS A O 1
ATOM 3577 N N . SER A 1 581 ? 130.287 171.676 135.743 1.00 45.52 581 SER A N 1
ATOM 3578 C CA . SER A 1 581 ? 130.399 171.125 137.091 1.00 30.01 581 SER A CA 1
ATOM 3579 C C . SER A 1 581 ? 131.514 171.801 137.880 1.00 35.89 581 SER A C 1
ATOM 3580 O O . SER A 1 581 ? 131.342 172.123 139.063 1.00 49.78 581 SER A O 1
ATOM 3583 N N . LEU A 1 582 ? 132.670 172.006 137.247 1.00 41.36 582 LEU A N 1
ATOM 3584 C CA . LEU A 1 582 ? 133.784 172.652 137.938 1.00 36.46 582 LEU A CA 1
ATOM 3585 C C . LEU A 1 582 ? 133.430 174.081 138.327 1.00 36.69 582 LEU A C 1
ATOM 3586 O O . LEU A 1 582 ? 133.769 174.540 139.426 1.00 48.23 582 LEU A O 1
ATOM 3591 N N . GLN A 1 583 ? 132.752 174.803 137.431 1.00 46.80 583 GLN A N 1
ATOM 3592 C CA . GLN A 1 583 ? 132.310 176.156 137.752 1.00 48.85 583 GLN A CA 1
ATOM 3593 C C . GLN A 1 583 ? 131.355 176.150 138.938 1.00 51.45 583 GLN A C 1
ATOM 3594 O O . GLN A 1 583 ? 131.469 176.989 139.840 1.00 57.39 583 GLN A O 1
ATOM 3600 N N . LEU A 1 584 ? 130.415 175.202 138.961 1.00 53.48 584 LEU A N 1
ATOM 3601 C CA . LEU A 1 584 ? 129.497 175.102 140.092 1.00 55.24 584 LEU A CA 1
ATOM 3602 C C . LEU A 1 584 ? 130.246 174.833 141.390 1.00 51.70 584 LEU A C 1
ATOM 3603 O O . LEU A 1 584 ? 129.959 175.455 142.419 1.00 50.76 584 LEU A O 1
ATOM 3608 N N . ILE A 1 585 ? 131.212 173.913 141.359 1.00 47.50 585 ILE A N 1
ATOM 3609 C CA . ILE A 1 585 ? 131.945 173.560 142.575 1.00 37.47 585 ILE A CA 1
ATOM 3610 C C . ILE A 1 585 ? 132.729 174.761 143.093 1.00 44.14 585 ILE A C 1
ATOM 3611 O O . ILE A 1 585 ? 132.709 175.068 144.293 1.00 49.74 585 ILE A O 1
ATOM 3616 N N . LEU A 1 586 ? 133.430 175.460 142.195 1.00 59.05 586 LEU A N 1
ATOM 3617 C CA . LEU A 1 586 ? 134.220 176.612 142.616 1.00 55.91 586 LEU A CA 1
ATOM 3618 C C . LEU A 1 586 ? 133.334 177.736 143.141 1.00 58.70 586 LEU A C 1
ATOM 3619 O O . LEU A 1 586 ? 133.655 178.363 144.159 1.00 51.84 586 LEU A O 1
ATOM 3624 N N . ARG A 1 587 ? 132.212 178.004 142.466 1.00 76.61 587 ARG A N 1
ATOM 3625 C CA . ARG A 1 587 ? 131.301 179.041 142.936 1.00 76.22 587 ARG A CA 1
ATOM 3626 C C . ARG A 1 587 ? 130.722 178.689 144.300 1.00 78.80 587 ARG A C 1
ATOM 3627 O O . ARG A 1 587 ? 130.590 179.559 145.169 1.00 79.82 587 ARG A O 1
ATOM 3635 N N . GLY A 1 588 ? 130.369 177.419 144.506 1.00 76.25 588 GLY A N 1
ATOM 3636 C CA . GLY A 1 588 ? 129.834 177.011 145.793 1.00 74.34 588 GLY A CA 1
ATOM 3637 C C . GLY A 1 588 ? 130.854 177.111 146.912 1.00 74.48 588 GLY A C 1
ATOM 3638 O O . GLY A 1 588 ? 130.529 177.551 148.018 1.00 74.35 588 GLY A O 1
ATOM 3639 N N . THR A 1 589 ? 132.096 176.701 146.646 1.00 80.48 589 THR A N 1
ATOM 3640 C CA . THR A 1 589 ? 133.117 176.780 147.684 1.00 81.51 589 THR A CA 1
ATOM 3641 C C . THR A 1 589 ? 133.552 178.216 147.956 1.00 82.22 589 THR A C 1
ATOM 3642 O O . THR A 1 589 ? 134.028 178.504 149.060 1.00 82.72 589 THR A O 1
ATOM 3646 N N . LEU A 1 590 ? 133.402 179.122 146.986 1.00 89.12 590 LEU A N 1
ATOM 3647 C CA . LEU A 1 590 ? 133.667 180.531 147.259 1.00 92.36 590 LEU A CA 1
ATOM 3648 C C . LEU A 1 590 ? 132.521 181.178 148.028 1.00 91.95 590 LEU A C 1
ATOM 3649 O O . LEU A 1 590 ? 132.754 182.030 148.893 1.00 91.02 590 LEU A O 1
ATOM 3654 N N . ASN A 1 591 ? 131.286 180.791 147.730 1.00 98.68 591 ASN A N 1
ATOM 3655 C CA . ASN A 1 591 ? 130.120 181.380 148.382 1.00 98.80 591 ASN A CA 1
ATOM 3656 C C . ASN A 1 591 ? 129.994 180.903 149.825 1.00 100.15 591 ASN A C 1
ATOM 3657 O O . ASN A 1 591 ? 129.753 181.699 150.732 1.00 100.75 591 ASN A O 1
ATOM 3662 N N . ASP A 1 745 ? 120.241 179.879 140.066 1.00 110.75 745 ASP A N 1
ATOM 3663 C CA . ASP A 1 745 ? 120.402 181.286 139.720 1.00 111.21 745 ASP A CA 1
ATOM 3664 C C . ASP A 1 745 ? 120.228 181.497 138.220 1.00 111.76 745 ASP A C 1
ATOM 3665 O O . ASP A 1 745 ? 119.186 181.166 137.653 1.00 111.92 745 ASP A O 1
ATOM 3667 N N . LYS A 1 746 ? 121.254 182.051 137.581 1.00 115.57 746 LYS A N 1
ATOM 3668 C CA . LYS A 1 746 ? 121.255 182.298 136.146 1.00 116.06 746 LYS A CA 1
ATOM 3669 C C . LYS A 1 746 ? 122.195 181.308 135.471 1.00 114.04 746 LYS A C 1
ATOM 3670 O O . LYS A 1 746 ? 123.366 181.201 135.849 1.00 114.02 746 LYS A O 1
ATOM 3676 N N . PHE A 1 747 ? 121.679 180.589 134.473 1.00 108.21 747 PHE A N 1
ATOM 3677 C CA . PHE A 1 747 ? 122.440 179.541 133.793 1.00 109.42 747 PHE A CA 1
ATOM 3678 C C . PHE A 1 747 ? 122.239 179.698 132.290 1.00 111.63 747 PHE A C 1
ATOM 3679 O O . PHE A 1 747 ? 121.262 179.191 131.730 1.00 114.24 747 PHE A O 1
ATOM 3687 N N . THR A 1 748 ? 123.168 180.398 131.643 1.00 90.62 748 THR A N 1
ATOM 3688 C CA . THR A 1 748 ? 123.198 180.508 130.192 1.00 90.23 748 THR A CA 1
ATOM 3689 C C . THR A 1 748 ? 124.610 180.197 129.724 1.00 86.66 748 THR A C 1
ATOM 3690 O O . THR A 1 748 ? 125.580 180.720 130.280 1.00 83.48 748 THR A O 1
ATOM 3694 N N . ARG A 1 749 ? 124.725 179.338 128.712 1.00 77.16 749 ARG A N 1
ATOM 3695 C CA . ARG A 1 749 ? 126.037 178.877 128.262 1.00 77.38 749 ARG A CA 1
ATOM 3696 C C . ARG A 1 749 ? 125.965 178.670 126.754 1.00 76.30 749 ARG A C 1
ATOM 3697 O O . ARG A 1 749 ? 125.499 177.625 126.289 1.00 76.35 749 ARG A O 1
ATOM 3705 N N . VAL A 1 750 ? 126.424 179.664 126.002 1.00 73.70 750 VAL A N 1
ATOM 3706 C CA . VAL A 1 750 ? 126.464 179.564 124.549 1.00 73.28 750 VAL A CA 1
ATOM 3707 C C . VAL A 1 750 ? 127.668 178.728 124.135 1.00 73.91 750 VAL A C 1
ATOM 3708 O O . VAL A 1 750 ? 128.809 179.031 124.499 1.00 82.07 750 VAL A O 1
ATOM 3712 N N . GLU A 1 751 ? 127.411 177.647 123.398 1.00 71.07 751 GLU A N 1
ATOM 3713 C CA . GLU A 1 751 ? 128.475 176.805 122.865 1.00 71.90 751 GLU A CA 1
ATOM 3714 C C . GLU A 1 751 ? 128.540 176.853 121.344 1.00 68.75 751 GLU A C 1
ATOM 3715 O O . GLU A 1 751 ? 129.170 175.981 120.731 1.00 70.64 751 GLU A O 1
ATOM 3721 N N . GLY A 1 752 ? 127.907 177.844 120.722 1.00 86.31 752 GLY A N 1
ATOM 3722 C CA . GLY A 1 752 ? 128.069 178.077 119.300 1.00 90.41 752 GLY A CA 1
ATOM 3723 C C . GLY A 1 752 ? 129.186 179.079 119.058 1.00 87.73 752 GLY A C 1
ATOM 3724 O O . GLY A 1 752 ? 129.309 180.075 119.769 1.00 86.13 752 GLY A O 1
ATOM 3725 N N . ASP A 1 753 ? 130.002 178.795 118.045 1.00 95.66 753 ASP A N 1
ATOM 3726 C CA . ASP A 1 753 ? 131.208 179.575 117.802 1.00 97.49 753 ASP A CA 1
ATOM 3727 C C . ASP A 1 753 ? 130.891 181.036 117.508 1.00 100.77 753 ASP A C 1
ATOM 3728 O O . ASP A 1 753 ? 131.247 181.921 118.291 1.00 100.00 753 ASP A O 1
ATOM 3733 N N . TYR A 1 754 ? 130.216 181.298 116.390 1.00 108.58 754 TYR A N 1
ATOM 3734 C CA . TYR A 1 754 ? 129.879 182.667 116.016 1.00 106.34 754 TYR A CA 1
ATOM 3735 C C . TYR A 1 754 ? 128.411 182.809 115.630 1.00 107.04 754 TYR A C 1
ATOM 3736 O O . TYR A 1 754 ? 127.809 183.864 115.850 1.00 104.87 754 TYR A O 1
ATOM 3745 N N . AR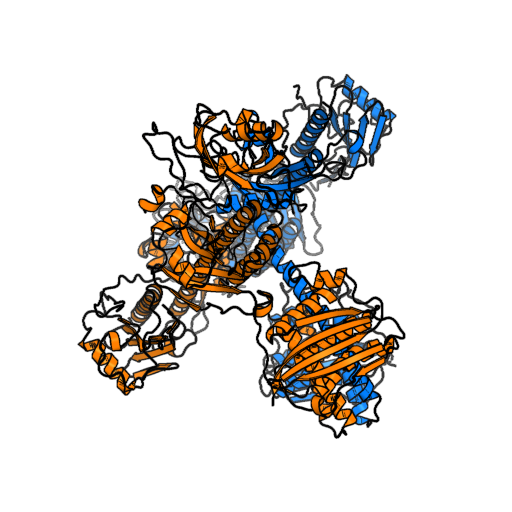G A 1 755 ? 127.830 181.761 115.049 1.00 110.68 755 ARG A N 1
ATOM 3746 C CA . ARG A 1 755 ? 126.461 181.820 114.547 1.00 110.35 755 ARG A CA 1
ATOM 3747 C C . ARG A 1 755 ? 125.449 181.132 115.456 1.00 109.27 755 ARG A C 1
ATOM 3748 O O . ARG A 1 755 ? 124.401 181.714 115.754 1.00 107.76 755 ARG A O 1
ATOM 3756 N N . ALA A 1 756 ? 125.729 179.912 115.902 1.00 103.22 756 ALA A N 1
ATOM 3757 C CA . ALA A 1 756 ? 124.764 179.120 116.649 1.00 101.82 756 ALA A CA 1
ATOM 3758 C C . ALA A 1 756 ? 124.710 179.549 118.112 1.00 102.00 756 ALA A C 1
ATOM 3759 O O . ALA A 1 756 ? 125.650 180.136 118.651 1.00 103.21 756 ALA A O 1
ATOM 3761 N N . ILE A 1 757 ? 123.580 179.244 118.751 1.00 106.44 757 ILE A N 1
ATOM 3762 C CA . ILE A 1 757 ? 123.373 179.504 120.172 1.00 105.33 757 ILE A CA 1
ATOM 3763 C C . ILE A 1 757 ? 122.515 178.382 120.745 1.00 104.67 757 ILE A C 1
ATOM 3764 O O . ILE A 1 757 ? 121.329 178.273 120.415 1.00 108.06 757 ILE A O 1
ATOM 3769 N N . ILE A 1 758 ? 123.112 177.542 121.594 1.00 99.03 758 ILE A N 1
ATOM 3770 C CA . ILE A 1 758 ? 122.391 176.519 122.343 1.00 102.28 758 ILE A CA 1
ATOM 3771 C C . ILE A 1 758 ? 122.933 176.503 123.767 1.00 100.69 758 ILE A C 1
ATOM 3772 O O . ILE A 1 758 ? 124.033 176.986 124.040 1.00 102.12 758 ILE A O 1
ATOM 3777 N N . HIS A 1 759 ? 122.147 175.940 124.679 1.00 95.90 759 HIS A N 1
ATOM 3778 C CA . HIS A 1 759 ? 122.388 176.122 126.111 1.00 96.75 759 HIS A CA 1
ATOM 3779 C C . HIS A 1 759 ? 121.993 174.843 126.846 1.00 97.49 759 HIS A C 1
ATOM 3780 O O . HIS A 1 759 ? 121.902 173.766 126.246 1.00 95.94 759 HIS A O 1
ATOM 3787 N N . ASN A 1 760 ? 121.774 174.968 128.163 1.00 92.12 760 ASN A N 1
ATOM 3788 C CA . ASN A 1 760 ? 121.277 173.941 129.079 1.00 92.11 760 ASN A CA 1
ATOM 3789 C C . ASN A 1 760 ? 122.218 172.750 129.259 1.00 91.70 760 ASN A C 1
ATOM 3790 O O . ASN A 1 760 ? 121.911 171.646 128.792 1.00 89.05 760 ASN A O 1
ATOM 3795 N N . PRO A 1 761 ? 123.363 172.928 129.914 1.00 70.94 761 PRO A N 1
ATOM 3796 C CA . PRO A 1 761 ? 124.165 171.784 130.354 1.00 65.98 761 PRO A CA 1
ATOM 3797 C C . PRO A 1 761 ? 123.817 171.371 131.783 1.00 67.98 761 PRO A C 1
ATOM 3798 O O . PRO A 1 761 ? 123.149 172.093 132.525 1.00 66.80 761 PRO A O 1
ATOM 3802 N N . ASN A 1 762 ? 124.288 170.187 132.153 1.00 58.12 762 ASN A N 1
ATOM 3803 C CA . ASN A 1 762 ? 124.006 169.556 133.433 1.00 58.49 762 ASN A CA 1
ATOM 3804 C C . ASN A 1 762 ? 125.182 169.685 134.401 1.00 57.50 762 ASN A C 1
ATOM 3805 O O . ASN A 1 762 ? 126.261 170.160 134.031 1.00 63.28 762 ASN A O 1
ATOM 3810 N N . PRO A 1 763 ? 124.977 169.359 135.686 1.00 38.84 763 PRO A N 1
ATOM 3811 C CA . PRO A 1 763 ? 126.122 169.252 136.604 1.00 39.42 763 PRO A CA 1
ATOM 3812 C C . PRO A 1 763 ? 126.924 167.960 136.481 1.00 38.03 763 PRO A C 1
ATOM 3813 O O . PRO A 1 763 ? 128.155 167.993 136.415 1.00 40.74 763 PRO A O 1
ATOM 3817 N N . LEU A 1 764 ? 126.231 166.826 136.422 1.00 37.13 764 LEU A N 1
ATOM 3818 C CA . LEU A 1 764 ? 126.808 165.495 136.642 1.00 45.70 764 LEU A CA 1
ATOM 3819 C C . LEU A 1 764 ? 127.824 165.494 137.789 1.00 44.26 764 LEU A C 1
ATOM 3820 O O . LEU A 1 764 ? 129.004 165.188 137.625 1.00 36.59 764 LEU A O 1
ATOM 3825 N N . ILE A 1 765 ? 127.335 165.838 138.976 1.00 40.44 765 ILE A N 1
ATOM 3826 C CA . ILE A 1 765 ? 128.127 165.698 140.197 1.00 19.37 765 ILE A CA 1
ATOM 3827 C C . ILE A 1 765 ? 127.654 164.438 140.910 1.00 26.34 765 ILE A C 1
ATOM 3828 O O . ILE A 1 765 ? 126.439 164.225 141.042 1.00 45.79 765 ILE A O 1
ATOM 3833 N N . PRO A 1 766 ? 128.560 163.576 141.382 1.00 22.39 766 PRO A N 1
ATOM 3834 C CA . PRO A 1 766 ? 128.124 162.296 141.932 1.00 23.25 766 PRO A CA 1
ATOM 3835 C C . PRO A 1 766 ? 127.376 162.489 143.240 1.00 26.74 766 PRO A C 1
ATOM 3836 O O . PRO A 1 766 ? 127.563 163.503 143.933 1.00 30.05 766 PRO A O 1
ATOM 3840 N N . PRO A 1 767 ? 126.519 161.541 143.617 1.00 15.18 767 PRO A N 1
ATOM 3841 C CA . PRO A 1 767 ? 125.799 161.660 144.893 1.00 26.38 767 PRO A CA 1
ATOM 3842 C C . PRO A 1 767 ? 126.743 161.461 146.069 1.00 35.52 767 PRO A C 1
ATOM 3843 O O . PRO A 1 767 ? 127.456 160.459 146.147 1.00 43.90 767 PRO A O 1
ATOM 3847 N N . ILE A 1 768 ? 126.739 162.422 146.989 1.00 33.89 768 ILE A N 1
ATOM 3848 C CA . ILE A 1 768 ? 127.699 162.473 148.083 1.00 26.81 768 ILE A CA 1
ATOM 3849 C C . ILE A 1 768 ? 126.950 162.532 149.407 1.00 34.63 768 ILE A C 1
ATOM 3850 O O . ILE A 1 768 ? 125.933 163.225 149.523 1.00 44.44 768 ILE A O 1
ATOM 3855 N N . PHE A 1 769 ? 127.449 161.804 150.404 1.00 27.69 769 PHE A N 1
ATOM 3856 C CA . PHE A 1 769 ? 126.951 161.940 151.765 1.00 25.79 769 PHE A CA 1
ATOM 3857 C C . PHE A 1 769 ? 128.110 161.725 152.726 1.00 25.29 769 PHE A C 1
ATOM 3858 O O . PHE A 1 769 ? 129.229 161.410 152.317 1.00 37.06 769 PHE A O 1
ATOM 3866 N N . GLY A 1 770 ? 127.842 161.931 154.013 1.00 19.10 770 GLY A N 1
ATOM 3867 C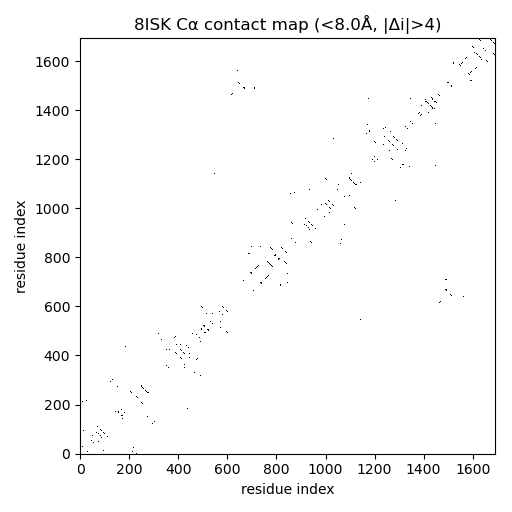 CA . GLY A 1 770 ? 128.879 161.812 155.013 1.00 18.40 770 GLY A CA 1
ATOM 3868 C C . GLY A 1 770 ? 128.301 161.623 156.401 1.00 15.88 770 GLY A C 1
ATOM 3869 O O . GLY A 1 770 ? 127.189 162.059 156.708 1.00 28.93 770 GLY A O 1
ATOM 3870 N N . ALA A 1 771 ? 129.103 160.987 157.246 1.00 17.64 771 ALA A N 1
ATOM 3871 C CA . ALA A 1 771 ? 128.737 160.709 158.625 1.00 22.63 771 ALA A CA 1
ATOM 3872 C C . ALA A 1 771 ? 129.785 161.296 159.558 1.00 28.74 771 ALA A C 1
ATOM 3873 O O . ALA A 1 771 ? 130.980 161.277 159.252 1.00 37.23 771 ALA A O 1
ATOM 3875 N N . ASP A 1 772 ? 129.325 161.816 160.693 1.00 38.27 772 ASP A N 1
ATOM 3876 C CA . ASP A 1 772 ? 130.207 162.398 161.693 1.00 30.31 772 ASP A CA 1
ATOM 3877 C C . ASP A 1 772 ? 131.036 161.300 162.364 1.00 28.04 772 ASP A C 1
ATOM 3878 O O . ASP A 1 772 ? 130.884 160.106 162.087 1.00 41.36 772 ASP A O 1
ATOM 3883 N N . GLN A 1 773 ? 131.929 161.711 163.268 1.00 33.45 773 GLN A N 1
ATOM 3884 C CA . GLN A 1 773 ? 132.759 160.754 163.990 1.00 38.79 773 GLN A CA 1
ATOM 3885 C C . GLN A 1 773 ? 131.946 159.880 164.935 1.00 42.17 773 GLN A C 1
ATOM 3886 O O . GLN A 1 773 ? 132.423 158.813 165.337 1.00 45.23 773 GLN A O 1
ATOM 3892 N N . PHE A 1 774 ? 130.738 160.307 165.301 1.00 36.12 774 PHE A N 1
ATOM 3893 C CA . PHE A 1 774 ? 129.861 159.543 166.176 1.00 31.18 774 PHE A CA 1
ATOM 3894 C C . PHE A 1 774 ? 128.806 158.761 165.406 1.00 33.24 774 PHE A C 1
ATOM 3895 O O . PHE A 1 774 ? 127.917 158.165 166.023 1.00 35.68 774 PHE A O 1
ATOM 3903 N N . GLY A 1 775 ? 128.883 158.747 164.076 1.00 37.54 775 GLY A N 1
ATOM 3904 C CA . GLY A 1 775 ? 127.922 158.047 163.253 1.00 31.14 775 GLY A CA 1
ATOM 3905 C C . GLY A 1 775 ? 126.730 158.868 162.812 1.00 31.80 775 GLY A C 1
ATOM 3906 O O . GLY A 1 775 ? 125.931 158.381 162.001 1.00 29.29 775 GLY A O 1
ATOM 3907 N N . TRP A 1 776 ? 126.578 160.089 163.318 1.00 33.32 776 TRP A N 1
ATOM 3908 C CA . TRP A 1 776 ? 125.476 160.945 162.901 1.00 25.15 776 TRP A CA 1
ATOM 3909 C C . TRP A 1 776 ? 125.683 161.395 161.460 1.00 24.11 776 TRP A C 1
ATOM 3910 O O . TRP A 1 776 ? 126.792 161.774 161.072 1.00 34.51 776 TRP A O 1
ATOM 3921 N N . CYS A 1 777 ? 124.617 161.349 160.666 1.00 29.93 777 CYS A N 1
ATOM 3922 C CA . CYS A 1 777 ? 124.685 161.850 159.301 1.00 30.52 777 CYS A CA 1
ATOM 3923 C C . CYS A 1 777 ? 124.838 163.366 159.312 1.00 38.43 777 CYS A C 1
ATOM 3924 O O . CYS A 1 777 ? 124.154 164.069 160.060 1.00 47.93 777 CYS A O 1
ATOM 3927 N N . SER A 1 778 ? 125.742 163.876 158.473 1.00 30.66 778 SER A N 1
ATOM 3928 C CA . SER A 1 778 ? 126.041 165.299 158.482 1.00 26.51 778 SER A CA 1
ATOM 3929 C C . SER A 1 778 ? 126.146 165.917 157.096 1.00 32.03 778 SER A C 1
ATOM 3930 O O . SER A 1 778 ? 126.583 167.069 156.992 1.00 34.50 778 SER A O 1
ATOM 3933 N N . GLU A 1 779 ? 125.767 165.205 156.037 1.00 33.08 779 GLU A N 1
ATOM 3934 C CA . GLU A 1 779 ? 125.827 165.746 154.689 1.00 30.59 779 GLU A CA 1
ATOM 3935 C C . GLU A 1 779 ? 124.962 164.891 153.776 1.00 27.27 779 GLU A C 1
ATOM 3936 O O . GLU A 1 779 ? 125.044 163.662 153.805 1.00 28.17 779 GLU A O 1
ATOM 3942 N N . TRP A 1 780 ? 124.127 165.552 152.973 1.00 25.83 780 TRP A N 1
ATOM 3943 C CA . TRP A 1 780 ? 123.243 164.849 152.045 1.00 25.77 780 TRP A CA 1
ATOM 3944 C C . TRP A 1 780 ? 123.164 165.698 150.779 1.00 30.20 780 TRP A C 1
ATOM 3945 O O . TRP A 1 780 ? 122.520 166.751 150.776 1.00 35.58 780 TRP A O 1
ATOM 3956 N N . ASN A 1 781 ? 123.819 165.238 149.717 1.00 32.19 781 ASN A N 1
ATOM 3957 C CA . ASN A 1 781 ? 123.905 166.014 148.490 1.00 36.63 781 ASN A CA 1
ATOM 3958 C C . ASN A 1 781 ? 122.564 166.042 147.760 1.00 45.51 781 ASN A C 1
ATOM 3959 O O . ASN A 1 781 ? 121.682 165.208 147.980 1.00 45.09 781 ASN A O 1
ATOM 3964 N N . ALA A 1 782 ? 122.426 167.028 146.868 1.00 41.36 782 ALA A N 1
ATOM 3965 C CA . ALA A 1 782 ? 121.222 167.131 146.049 1.00 33.34 782 ALA A CA 1
ATOM 3966 C C . ALA A 1 782 ? 121.117 165.969 145.070 1.00 33.42 782 ALA A C 1
ATOM 3967 O O . ALA A 1 782 ? 120.016 165.470 144.805 1.00 41.56 782 ALA A O 1
ATOM 3969 N N . ALA A 1 783 ? 122.247 165.539 144.503 1.00 27.49 783 ALA A N 1
ATOM 3970 C CA . ALA A 1 783 ? 122.234 164.372 143.628 1.00 36.46 783 ALA A CA 1
ATOM 3971 C C . ALA A 1 783 ? 121.802 163.126 144.389 1.00 37.36 783 ALA A C 1
ATOM 3972 O O . ALA A 1 783 ? 121.092 162.273 143.845 1.00 39.82 783 ALA A O 1
ATOM 3974 N N . MET A 1 784 ? 122.213 163.006 145.654 1.00 31.09 784 MET A N 1
ATOM 3975 C CA . MET A 1 784 ? 121.734 161.907 146.485 1.00 26.24 784 MET A CA 1
ATOM 3976 C C . MET A 1 784 ? 120.231 162.013 146.713 1.00 32.46 784 MET A C 1
ATOM 3977 O O . MET A 1 784 ? 119.523 160.998 146.731 1.00 42.71 784 MET A O 1
ATOM 3982 N N . THR A 1 785 ? 119.732 163.237 146.903 1.00 35.27 785 THR A N 1
ATOM 3983 C CA . THR A 1 785 ? 118.293 163.452 147.031 1.00 41.59 785 THR A CA 1
ATOM 3984 C C . THR A 1 785 ? 117.553 162.976 145.787 1.00 36.18 785 THR A C 1
ATOM 3985 O O . THR A 1 785 ? 116.516 162.310 145.888 1.00 27.95 785 THR A O 1
ATOM 3989 N N . LYS A 1 786 ? 118.073 163.305 144.603 1.00 32.90 786 LYS A N 1
ATOM 3990 C CA . LYS A 1 786 ? 117.452 162.837 143.368 1.00 26.41 786 LYS A CA 1
ATOM 3991 C C . LYS A 1 786 ? 117.531 161.319 143.247 1.00 26.29 786 LYS A C 1
ATOM 3992 O O . LYS A 1 786 ? 116.576 160.676 142.796 1.00 33.58 786 LYS A O 1
ATOM 3998 N N . LEU A 1 787 ? 118.659 160.730 143.648 1.00 21.96 787 LEU A N 1
ATOM 3999 C CA . LEU A 1 787 ? 118.858 159.294 143.479 1.00 26.76 787 LEU A CA 1
ATOM 4000 C C . LEU A 1 787 ? 117.940 158.490 144.392 1.00 34.62 787 LEU A C 1
ATOM 4001 O O . LEU A 1 787 ? 117.313 157.517 143.957 1.00 42.37 787 LEU A O 1
ATOM 4006 N N . THR A 1 788 ? 117.843 158.880 145.663 1.00 28.09 788 THR A N 1
ATOM 4007 C CA . THR A 1 788 ? 117.072 158.104 146.626 1.00 27.10 788 THR A CA 1
ATOM 4008 C C . THR A 1 788 ? 115.629 158.568 146.744 1.00 38.49 788 THR A C 1
ATOM 4009 O O . THR A 1 788 ? 114.736 157.740 146.962 1.00 43.47 788 THR A O 1
ATOM 4013 N N . GLY A 1 789 ? 115.376 159.867 146.606 1.00 47.27 789 GLY A N 1
ATOM 4014 C CA . GLY A 1 789 ? 114.049 160.420 146.747 1.00 48.56 789 GLY A CA 1
ATOM 4015 C C . GLY A 1 789 ? 113.786 161.093 148.075 1.00 47.37 789 GLY A C 1
ATOM 4016 O O . GLY A 1 789 ? 112.796 161.825 148.195 1.00 47.57 789 GLY A O 1
ATOM 4017 N N . TRP A 1 790 ? 114.636 160.869 149.073 1.00 41.10 790 TRP A N 1
ATOM 4018 C CA . TRP A 1 790 ? 114.482 161.508 150.372 1.00 35.09 790 TRP A CA 1
ATOM 4019 C C . TRP A 1 790 ? 114.978 162.950 150.282 1.00 37.42 790 TRP A C 1
ATOM 4020 O O . TRP A 1 790 ? 115.462 163.402 149.242 1.00 36.83 790 TRP A O 1
ATOM 4031 N N . HIS A 1 791 ? 114.865 163.692 151.380 1.00 48.13 791 HIS A N 1
ATOM 4032 C CA . HIS A 1 791 ? 115.294 165.081 151.432 1.00 50.78 791 HIS A CA 1
ATOM 4033 C C . HIS A 1 791 ? 116.279 165.262 152.578 1.00 45.66 791 HIS A C 1
ATOM 4034 O O . HIS A 1 791 ? 116.282 164.501 153.548 1.00 51.41 791 HIS A O 1
ATOM 4041 N N . ARG A 1 792 ? 117.125 166.287 152.448 1.00 33.43 792 ARG A N 1
ATOM 4042 C CA . ARG A 1 792 ? 118.191 166.506 153.422 1.00 38.86 792 ARG A CA 1
ATOM 4043 C C . ARG A 1 792 ? 117.634 166.742 154.820 1.00 44.50 792 ARG A C 1
ATOM 4044 O O . ARG A 1 792 ? 118.217 166.289 155.814 1.00 47.92 792 ARG A O 1
ATOM 4052 N N . ASP A 1 793 ? 116.502 167.442 154.922 1.00 50.79 793 ASP A N 1
ATOM 4053 C CA . ASP A 1 793 ? 115.949 167.767 156.232 1.00 50.57 793 ASP A CA 1
ATOM 4054 C C . ASP A 1 793 ? 115.319 166.562 156.920 1.00 51.01 793 ASP A C 1
ATOM 4055 O O . ASP A 1 793 ? 115.203 166.561 158.150 1.00 49.78 793 ASP A O 1
ATOM 4060 N N . GLU A 1 794 ? 114.913 165.542 156.165 1.00 47.42 794 GLU A N 1
ATOM 4061 C CA . GLU A 1 794 ? 114.334 164.337 156.744 1.00 45.09 794 GLU A CA 1
ATOM 4062 C C . GLU A 1 794 ? 115.375 163.295 157.134 1.00 43.95 794 GLU A C 1
ATOM 4063 O O . GLU A 1 794 ? 115.022 162.305 157.782 1.00 47.58 794 GLU A O 1
ATOM 4069 N N . VAL A 1 795 ? 116.639 163.491 156.762 1.00 34.17 795 VAL A N 1
ATOM 4070 C CA . VAL A 1 795 ? 117.672 162.485 156.995 1.00 29.58 795 VAL A CA 1
ATOM 4071 C C . VAL A 1 795 ? 118.826 162.994 157.845 1.00 36.26 795 VAL A C 1
ATOM 4072 O O . VAL A 1 795 ? 119.580 162.180 158.410 1.00 41.23 795 VAL A O 1
ATOM 4076 N N . ILE A 1 796 ? 118.999 164.305 158.015 1.00 32.07 796 ILE A N 1
ATOM 4077 C CA . ILE A 1 796 ? 120.158 164.804 158.744 1.00 30.62 796 ILE A CA 1
ATOM 4078 C C . ILE A 1 796 ? 119.979 164.583 160.244 1.00 37.24 796 ILE A C 1
ATOM 4079 O O . ILE A 1 796 ? 118.867 164.409 160.757 1.00 37.07 796 ILE A O 1
ATOM 4084 N N . ASP A 1 797 ? 121.111 164.578 160.953 1.00 35.33 797 ASP A N 1
ATOM 4085 C CA . ASP A 1 797 ? 121.147 164.417 162.409 1.00 34.81 797 ASP A CA 1
ATOM 4086 C C . ASP A 1 797 ? 120.449 163.133 162.854 1.00 34.46 797 ASP A C 1
ATOM 4087 O O . ASP A 1 797 ? 119.704 163.117 163.836 1.00 34.74 797 ASP A O 1
ATOM 4092 N N . ARG A 1 798 ? 120.691 162.047 162.125 1.00 33.08 798 ARG A N 1
ATOM 4093 C CA . ARG A 1 798 ? 120.194 160.732 162.499 1.00 31.44 798 ARG A CA 1
ATOM 4094 C C . ARG A 1 798 ? 121.309 159.718 162.304 1.00 32.75 798 ARG A C 1
ATOM 4095 O O . ARG A 1 798 ? 122.203 159.913 161.476 1.00 43.12 798 ARG A O 1
ATOM 4103 N N . MET A 1 799 ? 121.259 158.643 163.087 1.00 28.84 799 MET A N 1
ATOM 4104 C CA . MET A 1 799 ? 122.296 157.623 163.017 1.00 27.26 799 MET A CA 1
ATOM 4105 C C . MET A 1 799 ? 122.335 157.010 161.624 1.00 27.43 799 MET A C 1
ATOM 4106 O O . MET A 1 799 ? 121.308 156.578 161.092 1.00 40.47 799 MET A O 1
ATOM 4111 N N . LEU A 1 800 ? 123.530 156.972 161.032 1.00 16.75 800 LEU A N 1
ATOM 4112 C CA . LEU A 1 800 ? 123.661 156.482 159.663 1.00 17.59 800 LEU A CA 1
ATOM 4113 C C . LEU A 1 800 ? 123.416 154.982 159.586 1.00 30.65 800 LEU A C 1
ATOM 4114 O O . LEU A 1 800 ? 122.811 154.496 158.624 1.00 43.85 800 LEU A O 1
ATOM 4119 N N . LEU A 1 801 ? 123.871 154.234 160.584 1.00 26.52 801 LEU A N 1
ATOM 4120 C CA . LEU A 1 801 ? 123.723 152.781 160.616 1.00 24.39 801 LEU A CA 1
ATOM 4121 C C . LEU A 1 801 ? 122.688 152.432 161.679 1.00 28.54 801 LEU A C 1
ATOM 4122 O O . LEU A 1 801 ? 123.013 152.329 162.866 1.00 33.15 801 LEU A O 1
ATOM 4127 N N . GLY A 1 802 ? 121.441 152.248 161.252 1.00 34.62 802 GLY A N 1
ATOM 4128 C CA . GLY A 1 802 ? 120.378 151.896 162.171 1.00 41.55 802 GLY A CA 1
ATOM 4129 C C . GLY A 1 802 ? 119.089 152.659 161.945 1.00 44.44 802 GLY A C 1
ATOM 4130 O O . GLY A 1 802 ? 118.001 152.129 162.191 1.00 45.49 802 GLY A O 1
ATOM 4131 N N . GLU A 1 803 ? 119.192 153.901 161.481 1.00 37.72 803 GLU A N 1
ATOM 4132 C CA . GLU A 1 803 ? 118.028 154.741 161.227 1.00 30.07 803 GLU A CA 1
ATOM 4133 C C . GLU A 1 803 ? 117.888 155.160 159.773 1.00 34.67 803 GLU A C 1
ATOM 4134 O O . GLU A 1 803 ? 116.767 155.355 159.299 1.00 44.33 803 GLU A O 1
ATOM 4140 N N . VAL A 1 804 ? 118.995 155.307 159.053 1.00 21.35 804 VAL A N 1
ATOM 4141 C CA . VAL A 1 804 ? 118.940 155.668 157.640 1.00 14.18 804 VAL A CA 1
ATOM 4142 C C . VAL A 1 804 ? 119.171 154.454 156.751 1.00 26.77 804 VAL A C 1
ATOM 4143 O O . VAL A 1 804 ? 118.362 154.150 155.870 1.00 40.79 804 VAL A O 1
ATOM 4147 N N . PHE A 1 805 ? 120.272 153.740 156.973 1.00 21.69 805 PHE A N 1
ATOM 4148 C CA . PHE A 1 805 ? 120.611 152.537 156.218 1.00 19.96 805 PHE A CA 1
ATOM 4149 C C . PHE A 1 805 ? 120.545 151.356 157.178 1.00 30.72 805 PHE A C 1
ATOM 4150 O O . PHE A 1 805 ? 121.543 151.012 157.819 1.00 45.91 805 PHE A O 1
ATOM 4158 N N . ASP A 1 806 ? 119.374 150.731 157.275 1.00 23.82 806 ASP A N 1
ATOM 4159 C CA . ASP A 1 806 ? 119.177 149.617 158.191 1.00 25.92 806 ASP A CA 1
ATOM 4160 C C . ASP A 1 806 ? 118.274 148.612 157.490 1.00 29.54 806 ASP A C 1
ATOM 4161 O O . ASP A 1 806 ? 117.439 148.974 156.658 1.00 32.46 806 ASP A O 1
ATOM 4166 N N . SER A 1 807 ? 118.456 147.340 157.838 1.00 26.14 807 SER A N 1
ATOM 4167 C CA . SER A 1 807 ? 117.781 146.241 157.162 1.00 30.68 807 SER A CA 1
ATOM 4168 C C . SER A 1 807 ? 116.348 146.014 157.627 1.00 33.34 807 SER A C 1
ATOM 4169 O O . SER A 1 807 ? 115.613 145.275 156.962 1.00 34.28 807 SER A O 1
ATOM 4172 N N . SER A 1 808 ? 115.924 146.616 158.738 1.00 32.25 808 SER A N 1
ATOM 4173 C CA . SER A 1 808 ? 114.612 146.322 159.306 1.00 35.86 808 SER A CA 1
ATOM 4174 C C . SER A 1 808 ? 113.665 147.514 159.245 1.00 29.94 808 SER A C 1
ATOM 4175 O O . SER A 1 808 ? 112.588 147.407 158.650 1.00 29.60 808 SER A O 1
ATOM 4178 N N . ASN A 1 809 ? 114.030 148.651 159.838 1.00 28.76 809 ASN A N 1
ATOM 4179 C CA . ASN A 1 809 ? 113.134 149.805 159.930 1.00 38.10 809 ASN A CA 1
ATOM 4180 C C . ASN A 1 809 ? 113.977 151.062 159.747 1.00 39.75 809 ASN A C 1
ATOM 4181 O O . ASN A 1 809 ? 114.577 151.558 160.706 1.00 36.34 809 ASN A O 1
ATOM 4186 N N . ALA A 1 810 ? 114.013 151.580 158.523 1.00 35.13 810 ALA A N 1
ATOM 4187 C CA . ALA A 1 810 ? 114.832 152.743 158.206 1.00 31.42 810 ALA A CA 1
ATOM 4188 C C . ALA A 1 810 ? 114.275 153.409 156.956 1.00 31.03 810 ALA A C 1
ATOM 4189 O O . ALA A 1 810 ? 113.287 152.956 156.371 1.00 38.21 810 ALA A O 1
ATOM 4191 N N . SER A 1 811 ? 114.923 154.502 156.552 1.00 25.31 811 SER A N 1
ATOM 4192 C CA . SER A 1 811 ? 114.477 155.235 155.374 1.00 28.75 811 SER A CA 1
ATOM 4193 C C . SER A 1 811 ? 114.789 154.473 154.092 1.00 32.13 811 SER A C 1
ATOM 4194 O O . SER A 1 811 ? 113.937 154.369 153.203 1.00 39.16 811 SER A O 1
ATOM 4197 N N . CYS A 1 812 ? 115.999 153.930 153.978 1.00 22.26 812 CYS A N 1
ATOM 4198 C CA . CYS A 1 812 ? 116.440 153.203 152.789 1.00 23.12 812 CYS A CA 1
ATOM 4199 C C . CYS A 1 812 ? 116.846 151.797 153.223 1.00 31.30 812 CYS A C 1
ATOM 4200 O O . CYS A 1 812 ? 117.999 151.557 153.587 1.00 36.32 812 CYS A O 1
ATOM 4203 N N . LEU A 1 813 ? 115.890 150.873 153.181 1.00 31.67 813 LEU A N 1
ATOM 4204 C CA . LEU A 1 813 ? 116.134 149.510 153.628 1.00 25.83 813 LEU A CA 1
ATOM 4205 C C . LEU A 1 813 ? 117.125 148.797 152.714 1.00 31.28 813 LEU A C 1
ATOM 4206 O O . LEU A 1 813 ? 117.171 149.032 151.503 1.00 43.36 813 LEU A O 1
ATOM 4211 N N . LEU A 1 814 ? 117.923 147.917 153.312 1.00 23.69 814 LEU A N 1
ATOM 4212 C CA . LEU A 1 814 ? 118.862 147.088 152.577 1.00 16.39 814 LEU A CA 1
ATOM 4213 C C . LEU A 1 814 ? 118.200 145.762 152.204 1.00 24.01 814 LEU A C 1
ATOM 4214 O O . LEU A 1 814 ? 117.031 145.514 152.509 1.00 34.43 814 LEU A O 1
ATOM 4219 N N . LYS A 1 815 ? 118.955 144.896 151.525 1.00 29.28 815 LYS A N 1
ATOM 4220 C CA . LYS A 1 815 ? 118.398 143.621 151.083 1.00 39.79 815 LYS A CA 1
ATOM 4221 C C . LYS A 1 815 ? 118.196 142.664 152.253 1.00 40.21 815 LYS A C 1
ATOM 4222 O O . LYS A 1 815 ? 117.118 142.078 152.408 1.00 40.17 815 LYS A O 1
ATOM 4228 N N . SER A 1 816 ? 119.216 142.497 153.091 1.00 33.77 816 SER A N 1
ATOM 4229 C CA . SER A 1 816 ? 119.150 141.540 154.187 1.00 27.97 816 SER A CA 1
ATOM 4230 C C . SER A 1 816 ? 120.209 141.895 155.222 1.00 32.57 816 SER A C 1
ATOM 4231 O O . SER A 1 816 ? 121.009 142.815 155.035 1.00 35.06 816 SER A O 1
ATOM 4234 N N . LYS A 1 817 ? 120.194 141.147 156.329 1.00 31.98 817 LYS A N 1
ATOM 4235 C CA . LYS A 1 817 ? 121.102 141.425 157.437 1.00 32.15 817 LYS A CA 1
ATOM 4236 C C . LYS A 1 817 ? 122.562 141.263 157.032 1.00 32.95 817 LYS A C 1
ATOM 4237 O O . LYS A 1 817 ? 123.433 141.960 157.566 1.00 41.17 817 LYS A O 1
ATOM 4243 N N . ASP A 1 818 ? 122.852 140.351 156.100 1.00 22.38 818 ASP A N 1
ATOM 4244 C CA . ASP A 1 818 ? 124.228 140.180 155.642 1.00 28.31 818 ASP A CA 1
ATOM 4245 C C . ASP A 1 818 ? 124.754 141.455 154.996 1.00 37.31 818 ASP A C 1
ATOM 4246 O O . ASP A 1 818 ? 125.897 141.859 155.240 1.00 47.47 818 ASP A O 1
ATOM 4251 N N . ALA A 1 819 ? 123.930 142.104 154.170 1.00 28.91 819 ALA A N 1
ATOM 4252 C CA . ALA A 1 819 ? 124.346 143.351 153.539 1.00 32.96 819 ALA A CA 1
ATOM 4253 C C . ALA A 1 819 ? 124.568 144.446 154.574 1.00 31.43 819 ALA A C 1
ATOM 4254 O O . ALA A 1 819 ? 125.499 145.249 154.447 1.00 34.61 819 ALA A O 1
ATOM 4256 N N . PHE A 1 820 ? 123.717 144.503 155.600 1.00 22.54 820 PHE A N 1
ATOM 4257 C CA . PHE A 1 820 ? 123.905 145.492 156.656 1.00 30.88 820 PHE A CA 1
ATOM 4258 C C . PHE A 1 820 ? 125.204 145.250 157.415 1.00 30.36 820 PHE A C 1
ATOM 4259 O O . PHE A 1 820 ? 125.917 146.202 157.755 1.00 38.63 820 PHE A O 1
ATOM 4267 N N . VAL A 1 821 ? 125.531 143.986 157.685 1.00 21.15 821 VAL A N 1
ATOM 4268 C CA . VAL A 1 821 ? 126.788 143.675 158.361 1.00 17.14 821 VAL A CA 1
ATOM 4269 C C . VAL A 1 821 ? 127.974 144.066 157.488 1.00 26.11 821 VAL A C 1
ATOM 4270 O O . VAL A 1 821 ? 128.965 144.624 157.974 1.00 39.37 821 VAL A O 1
ATOM 4274 N N . ARG A 1 822 ? 127.890 143.787 156.185 1.00 20.72 822 ARG A N 1
ATOM 4275 C CA . ARG A 1 822 ? 128.968 144.167 155.275 1.00 21.93 822 ARG A CA 1
ATOM 4276 C C . ARG A 1 822 ? 129.136 145.681 155.214 1.00 34.24 822 ARG A C 1
ATOM 4277 O O . ARG A 1 822 ? 130.264 146.187 155.193 1.00 40.30 822 ARG A O 1
ATOM 4285 N N . LEU A 1 823 ? 128.025 146.421 155.181 1.00 22.13 823 LEU A N 1
ATOM 4286 C CA . LEU A 1 823 ? 128.099 147.880 155.159 1.00 18.01 823 LEU A CA 1
ATOM 4287 C C . LEU A 1 823 ? 128.690 148.426 156.454 1.00 18.75 823 LEU A C 1
ATOM 4288 O O . LEU A 1 823 ? 129.478 149.380 156.431 1.00 35.12 823 LEU A O 1
ATOM 4293 N N . CYS A 1 824 ? 128.310 147.841 157.595 1.00 15.50 824 CYS A N 1
ATOM 4294 C CA . CYS A 1 824 ? 128.906 148.244 158.864 1.00 6.74 824 CYS A CA 1
ATOM 4295 C C . CYS A 1 824 ? 130.407 147.991 158.867 1.00 16.06 824 CYS A C 1
ATOM 4296 O O . CYS A 1 824 ? 131.186 148.840 159.318 1.00 29.80 824 CYS A O 1
ATOM 4299 N N . ILE A 1 825 ? 130.830 146.832 158.357 1.00 16.22 825 ILE A N 1
ATOM 4300 C CA . ILE A 1 825 ? 132.256 146.535 158.266 1.00 19.04 825 ILE A CA 1
ATOM 4301 C C . ILE A 1 825 ? 132.956 147.559 157.383 1.00 20.31 825 ILE A C 1
ATOM 4302 O O . ILE A 1 825 ? 134.035 148.057 157.722 1.00 21.63 825 ILE A O 1
ATOM 4307 N N . ILE A 1 826 ? 132.347 147.896 156.243 1.00 18.43 826 ILE A N 1
ATOM 4308 C CA . ILE A 1 826 ? 132.959 148.845 155.315 1.00 23.71 826 ILE A CA 1
ATOM 4309 C C . ILE A 1 826 ? 133.140 150.203 155.980 1.00 29.77 826 ILE A C 1
ATOM 4310 O O . ILE A 1 826 ? 134.224 150.797 155.936 1.00 29.44 826 ILE A O 1
ATOM 4315 N N . ILE A 1 827 ? 132.080 150.712 156.612 1.00 30.26 827 ILE A N 1
ATOM 4316 C CA . ILE A 1 827 ? 132.136 152.041 157.220 1.00 12.00 827 ILE A CA 1
ATOM 4317 C C . ILE A 1 827 ? 133.130 152.067 158.377 1.00 23.38 827 ILE A C 1
ATOM 4318 O O . ILE A 1 827 ? 133.918 153.013 158.518 1.00 28.12 827 ILE A O 1
ATOM 4323 N N . ASN A 1 828 ? 133.113 151.035 159.225 1.00 32.41 828 ASN A N 1
ATOM 4324 C CA . ASN A 1 828 ? 134.009 151.021 160.377 1.00 32.83 828 ASN A CA 1
ATOM 4325 C C . ASN A 1 828 ? 135.464 150.875 159.951 1.00 33.78 828 ASN A C 1
ATOM 4326 O O . ASN A 1 828 ? 136.353 151.486 160.554 1.00 28.03 828 ASN A O 1
ATOM 4331 N N . SER A 1 829 ? 135.732 150.067 158.920 1.00 32.68 829 SER A N 1
ATOM 4332 C CA . SER A 1 829 ? 137.088 149.964 158.397 1.00 32.12 829 SER A CA 1
ATOM 4333 C C . SER A 1 829 ? 137.540 151.270 157.758 1.00 34.89 829 SER A C 1
ATOM 4334 O O . SER A 1 829 ? 138.715 151.639 157.870 1.00 38.26 829 SER A O 1
ATOM 4337 N N . ALA A 1 830 ? 136.630 151.973 157.077 1.00 24.04 830 ALA A N 1
ATOM 4338 C CA . ALA A 1 830 ? 136.972 153.275 156.519 1.00 23.91 830 ALA A CA 1
ATOM 4339 C C . ALA A 1 830 ? 137.316 154.276 157.612 1.00 24.25 830 ALA A C 1
ATOM 4340 O O . ALA A 1 830 ? 138.255 155.065 157.459 1.00 27.86 830 ALA A O 1
ATOM 4342 N N . LEU A 1 831 ? 136.570 154.262 158.716 1.00 25.25 831 LEU A N 1
ATOM 4343 C CA . LEU A 1 831 ? 136.867 155.145 159.837 1.00 26.64 831 LEU A CA 1
ATOM 4344 C C . LEU A 1 831 ? 138.183 154.814 160.533 1.00 29.32 831 LEU A C 1
ATOM 4345 O O . LEU A 1 831 ? 138.666 155.634 161.322 1.00 25.77 831 LEU A O 1
ATOM 4350 N N . ALA A 1 832 ? 138.771 153.649 160.268 1.00 34.14 832 ALA A N 1
ATOM 4351 C CA . ALA A 1 832 ? 139.977 153.209 160.957 1.00 33.08 832 ALA A CA 1
ATOM 4352 C C . ALA A 1 832 ? 141.263 153.566 160.224 1.00 34.16 832 ALA A C 1
ATOM 4353 O O . ALA A 1 832 ? 142.350 153.323 160.760 1.00 32.31 832 ALA A O 1
ATOM 4355 N N . GLY A 1 833 ? 141.175 154.133 159.022 1.00 36.05 833 GLY A N 1
ATOM 4356 C CA . GLY A 1 833 ? 142.349 154.565 158.287 1.00 29.93 833 GLY A CA 1
ATOM 4357 C C . GLY A 1 833 ? 142.614 153.840 156.984 1.00 30.89 833 GLY A C 1
ATOM 4358 O O . GLY A 1 833 ? 143.587 154.181 156.301 1.00 30.26 833 GLY A O 1
ATOM 4359 N N . GLU A 1 834 ? 141.795 152.858 156.612 1.00 29.90 834 GLU A N 1
ATOM 4360 C CA . GLU A 1 834 ? 141.914 152.182 155.327 1.00 33.39 834 GLU A CA 1
ATOM 4361 C C . GLU A 1 834 ? 140.651 152.441 154.519 1.00 34.93 834 GLU A C 1
ATOM 4362 O O . GLU A 1 834 ? 139.538 152.242 155.016 1.00 32.54 834 GLU A O 1
ATOM 4368 N N . GLU A 1 835 ? 140.825 152.882 153.277 1.00 31.91 835 GLU A N 1
ATOM 4369 C CA . GLU A 1 835 ? 139.726 153.352 152.447 1.00 22.73 835 GLU A CA 1
ATOM 4370 C C . GLU A 1 835 ? 139.335 152.293 151.425 1.00 32.17 835 GLU A C 1
ATOM 4371 O O . GLU A 1 835 ? 140.196 151.598 150.876 1.00 46.21 835 GLU A O 1
ATOM 4377 N N . ALA A 1 836 ? 138.034 152.176 151.178 1.00 30.58 836 ALA A N 1
ATOM 4378 C CA . ALA A 1 836 ? 137.495 151.243 150.200 1.00 34.96 836 ALA A CA 1
ATOM 4379 C C . ALA A 1 836 ? 137.075 151.991 148.942 1.00 36.64 836 ALA A C 1
ATOM 4380 O O . ALA A 1 836 ? 136.553 153.107 149.017 1.00 39.70 836 ALA A O 1
ATOM 4382 N N . GLU A 1 837 ? 137.307 151.373 147.785 1.00 48.34 837 GLU A N 1
ATOM 4383 C CA . GLU A 1 837 ? 136.957 151.969 146.503 1.00 48.11 837 GLU A CA 1
ATOM 4384 C C . GLU A 1 837 ? 136.141 150.981 145.681 1.00 48.84 837 GLU A C 1
ATOM 4385 O O . GLU A 1 837 ? 136.501 149.803 145.576 1.00 56.11 837 GLU A O 1
ATOM 4391 N N . LYS A 1 838 ? 135.026 151.462 145.131 1.00 51.28 838 LYS A N 1
ATOM 4392 C CA . LYS A 1 838 ? 134.156 150.681 144.251 1.00 49.29 838 LYS A CA 1
ATOM 4393 C C . LYS A 1 838 ? 133.773 149.339 144.873 1.00 56.20 838 LYS A C 1
ATOM 4394 O O . LYS A 1 838 ? 134.046 148.268 144.327 1.00 59.27 838 LYS A O 1
ATOM 4400 N N . ALA A 1 839 ? 133.129 149.405 146.036 1.00 51.51 839 ALA A N 1
ATOM 4401 C CA . ALA A 1 839 ? 132.561 148.220 146.662 1.00 48.66 839 ALA A CA 1
ATOM 4402 C C . ALA A 1 839 ? 131.083 148.131 146.311 1.00 51.43 839 ALA A C 1
ATOM 4403 O O . ALA A 1 839 ? 130.343 149.088 146.570 1.00 57.38 839 ALA A O 1
ATOM 4405 N N . PRO A 1 840 ? 130.615 147.039 145.710 1.00 57.19 840 PRO A N 1
ATOM 4406 C CA . PRO A 1 840 ? 129.215 146.991 145.270 1.00 56.66 840 PRO A CA 1
ATOM 4407 C C . PRO A 1 840 ? 128.251 146.926 146.446 1.00 54.56 840 PRO A C 1
ATOM 4408 O O . PRO A 1 840 ? 128.450 146.169 147.399 1.00 63.36 840 PRO A O 1
ATOM 4412 N N . ILE A 1 841 ? 127.190 147.733 146.365 1.00 36.82 841 ILE A N 1
ATOM 4413 C CA . ILE A 1 841 ? 126.115 147.751 147.352 1.00 37.92 841 ILE A CA 1
ATOM 4414 C C . ILE A 1 841 ? 124.787 147.851 146.611 1.00 42.74 841 ILE A C 1
ATOM 4415 O O . ILE A 1 841 ? 124.740 148.067 145.398 1.00 60.97 841 ILE A O 1
ATOM 4420 N N . GLY A 1 842 ? 123.699 147.697 147.359 1.00 38.58 842 GLY A N 1
ATOM 4421 C CA . GLY A 1 842 ? 122.371 147.829 146.792 1.00 37.51 842 GLY A CA 1
ATOM 4422 C C . GLY A 1 842 ? 121.355 148.093 147.876 1.00 38.00 842 GLY A C 1
ATOM 4423 O O . GLY A 1 842 ? 121.501 147.629 149.011 1.00 51.43 842 GLY A O 1
ATOM 4424 N N . PHE A 1 843 ? 120.311 148.839 147.522 1.00 32.90 843 PHE A N 1
ATOM 4425 C CA . PHE A 1 843 ? 119.302 149.217 148.504 1.00 33.25 843 PHE A CA 1
ATOM 4426 C C . PHE A 1 843 ? 118.002 149.579 147.797 1.00 41.72 843 PHE A C 1
ATOM 4427 O O . PHE A 1 843 ? 117.966 149.798 146.585 1.00 54.23 843 PHE A O 1
ATOM 4435 N N . PHE A 1 844 ? 116.931 149.646 148.582 1.00 46.34 844 PHE A N 1
ATOM 4436 C CA . PHE A 1 844 ? 115.623 150.058 148.089 1.00 47.29 844 PHE A CA 1
ATOM 4437 C C . PHE A 1 844 ? 115.446 151.556 148.303 1.00 48.46 844 PHE A C 1
ATOM 4438 O O . PHE A 1 844 ? 115.747 152.073 149.383 1.00 57.37 844 PHE A O 1
ATOM 4446 N N . ASP A 1 845 ? 114.964 152.249 147.275 1.00 41.58 845 ASP A N 1
ATOM 4447 C CA . ASP A 1 845 ? 114.737 153.685 147.362 1.00 46.04 845 ASP A CA 1
ATOM 4448 C C . ASP A 1 845 ? 113.408 153.949 148.069 1.00 52.48 845 ASP A C 1
ATOM 4449 O O . ASP A 1 845 ? 112.800 153.053 148.662 1.00 55.49 845 ASP A O 1
ATOM 4454 N N . ARG A 1 846 ? 112.944 155.200 148.019 1.00 48.45 846 ARG A N 1
ATOM 4455 C CA . ARG A 1 846 ? 111.676 155.550 148.650 1.00 51.74 846 ARG A CA 1
ATOM 4456 C C . ARG A 1 846 ? 110.495 154.868 147.973 1.00 50.72 846 ARG A C 1
ATOM 4457 O O . ARG A 1 846 ? 109.498 154.557 148.637 1.00 45.85 846 ARG A O 1
ATOM 4465 N N . ASP A 1 847 ? 110.579 154.627 146.667 1.00 50.70 847 ASP A N 1
ATOM 4466 C CA . ASP A 1 847 ? 109.471 154.066 145.905 1.00 52.22 847 ASP A CA 1
ATOM 4467 C C . ASP A 1 847 ? 109.517 152.547 145.804 1.00 54.12 847 ASP A C 1
ATOM 4468 O O . ASP A 1 847 ? 108.687 151.964 145.099 1.00 60.50 847 ASP A O 1
ATOM 4473 N N . GLY A 1 848 ? 110.456 151.893 146.484 1.00 47.59 848 GLY A N 1
ATOM 4474 C CA . GLY A 1 848 ? 110.542 150.448 146.443 1.00 51.36 848 GLY A CA 1
ATOM 4475 C C . GLY A 1 848 ? 111.307 149.877 145.272 1.00 47.98 848 GLY A C 1
ATOM 4476 O O . GLY A 1 848 ? 111.206 148.672 145.017 1.00 46.99 848 GLY A O 1
ATOM 4477 N N . LYS A 1 849 ? 112.065 150.697 144.550 1.00 44.54 849 LYS A N 1
ATOM 4478 C CA . LYS A 1 849 ? 112.835 150.238 143.405 1.00 47.86 849 LYS A CA 1
ATOM 4479 C C . LYS A 1 849 ? 114.250 149.880 143.844 1.00 51.28 849 LYS A C 1
ATOM 4480 O O . LYS A 1 849 ? 114.937 150.697 144.467 1.00 48.21 849 LYS A O 1
ATOM 4486 N N . TYR A 1 850 ? 114.676 148.663 143.521 1.00 49.82 850 TYR A N 1
ATOM 4487 C CA . TYR A 1 850 ? 116.022 148.228 143.868 1.00 46.08 850 TYR A CA 1
ATOM 4488 C C . TYR A 1 850 ? 117.055 148.993 143.051 1.00 44.81 850 TYR A C 1
ATOM 4489 O O . TYR A 1 850 ? 116.909 149.164 141.838 1.00 50.53 850 TYR A O 1
ATOM 4498 N N . ILE A 1 851 ? 118.105 149.458 143.724 1.00 40.62 851 ILE A N 1
ATOM 4499 C CA . ILE A 1 851 ? 119.193 150.187 143.089 1.00 40.46 851 ILE A CA 1
ATOM 4500 C C . ILE A 1 851 ? 120.500 149.520 143.486 1.00 40.00 851 ILE A C 1
ATOM 4501 O O . ILE A 1 851 ? 120.776 149.349 144.679 1.00 53.96 851 ILE A O 1
ATOM 4506 N N . GLU A 1 852 ? 121.301 149.157 142.489 1.00 42.77 852 GLU A N 1
ATOM 4507 C CA . GLU A 1 852 ? 122.602 148.537 142.689 1.00 51.33 852 GLU A CA 1
ATOM 4508 C C . GLU A 1 852 ? 123.678 149.491 142.191 1.00 56.69 852 GLU A C 1
ATOM 4509 O O . GLU A 1 852 ? 123.621 149.950 141.046 1.00 68.60 852 GLU A O 1
ATOM 4515 N N . CYS A 1 853 ? 124.656 149.782 143.044 1.00 47.69 853 CYS A N 1
ATOM 4516 C CA . CYS A 1 853 ? 125.644 150.806 142.740 1.00 32.22 853 CYS A CA 1
ATOM 4517 C C . CYS A 1 853 ? 126.963 150.433 143.408 1.00 36.94 853 CYS A C 1
ATOM 4518 O O . CYS A 1 853 ? 127.111 149.342 143.965 1.00 59.10 853 CYS A O 1
ATOM 4521 N N . LEU A 1 854 ? 127.928 151.348 143.351 1.00 23.42 854 LEU A N 1
ATOM 4522 C CA . LEU A 1 854 ? 129.243 151.157 143.948 1.00 35.89 854 LEU A CA 1
ATOM 4523 C C . LEU A 1 854 ? 129.512 152.276 144.943 1.00 45.04 854 LEU A C 1
ATOM 4524 O O . LEU A 1 854 ? 129.262 153.449 144.646 1.00 46.91 854 LEU A O 1
ATOM 4529 N N . LEU A 1 855 ? 130.028 151.914 146.114 1.00 43.57 855 LEU A N 1
ATOM 4530 C CA . LEU A 1 855 ? 130.312 152.850 147.188 1.00 28.15 855 LEU A CA 1
ATOM 4531 C C . LEU A 1 855 ? 131.818 152.963 147.390 1.00 31.54 855 LEU A C 1
ATOM 4532 O O . LEU A 1 855 ? 132.545 151.971 147.271 1.00 47.09 855 LEU A O 1
ATOM 4537 N N . SER A 1 856 ? 132.278 154.173 147.701 1.00 29.72 856 SER A N 1
ATOM 4538 C CA . SER A 1 856 ? 133.685 154.434 147.979 1.00 27.96 856 SER A CA 1
ATOM 4539 C C . SER A 1 856 ? 133.775 155.415 149.135 1.00 24.48 856 SER A C 1
ATOM 4540 O O . SER A 1 856 ? 133.214 156.513 149.065 1.00 33.60 856 SER A O 1
ATOM 4543 N N . VAL A 1 857 ? 134.478 155.020 150.194 1.00 18.76 857 VAL A N 1
ATOM 4544 C CA . VAL A 1 857 ? 134.549 155.787 151.431 1.00 20.10 857 VAL A CA 1
ATOM 4545 C C . VAL A 1 857 ? 135.984 156.250 151.635 1.00 31.50 857 VAL A C 1
ATOM 4546 O O . VAL A 1 857 ? 136.926 155.470 151.457 1.00 50.26 857 VAL A O 1
ATOM 4550 N N . ASN A 1 858 ? 136.146 157.520 152.004 1.00 24.41 858 ASN A N 1
ATOM 4551 C CA . ASN A 1 858 ? 137.446 158.102 152.308 1.00 28.07 858 ASN A CA 1
ATOM 4552 C C . ASN A 1 858 ? 137.396 158.727 153.693 1.00 28.74 858 ASN A C 1
ATOM 4553 O O . ASN A 1 858 ? 136.476 159.494 153.995 1.00 36.45 858 ASN A O 1
ATOM 4558 N N . ARG A 1 859 ? 138.378 158.397 154.529 1.00 39.44 859 ARG A N 1
ATOM 4559 C CA . ARG A 1 859 ? 138.427 158.951 155.876 1.00 41.71 859 ARG A CA 1
ATOM 4560 C C . ARG A 1 859 ? 138.660 160.457 155.821 1.00 41.16 859 ARG A C 1
ATOM 4561 O O . ARG A 1 859 ? 139.369 160.961 154.946 1.00 47.99 859 ARG A O 1
ATOM 4569 N N . LYS A 1 860 ? 138.060 161.176 156.766 1.00 28.43 860 LYS A N 1
ATOM 4570 C CA . LYS A 1 860 ? 138.165 162.630 156.845 1.00 35.22 860 LYS A CA 1
ATOM 4571 C C . LYS A 1 860 ? 138.878 162.985 158.143 1.00 41.52 860 LYS A C 1
ATOM 4572 O O . LYS A 1 860 ? 138.363 162.718 159.234 1.00 51.50 860 LYS A O 1
ATOM 4578 N N . VAL A 1 861 ? 140.063 163.577 158.020 1.00 54.63 861 VAL A N 1
ATOM 4579 C CA . VAL A 1 861 ? 140.941 163.857 159.148 1.00 54.66 861 VAL A CA 1
ATOM 4580 C C . VAL A 1 861 ? 141.180 165.358 159.233 1.00 57.43 861 VAL A C 1
ATOM 4581 O O . VAL A 1 861 ? 141.433 166.017 158.220 1.00 61.91 861 VAL A O 1
ATOM 4585 N N . ASN A 1 862 ? 141.078 165.899 160.446 1.00 70.35 862 ASN A N 1
ATOM 4586 C CA . ASN A 1 862 ? 141.329 167.313 160.672 1.00 73.85 862 ASN A CA 1
ATOM 4587 C C . ASN A 1 862 ? 142.825 167.610 160.571 1.00 72.62 862 ASN A C 1
ATOM 4588 O O . ASN A 1 862 ? 143.667 166.710 160.504 1.00 73.69 862 ASN A O 1
ATOM 4593 N N . ALA A 1 863 ? 143.154 168.904 160.561 1.00 84.31 863 ALA A N 1
ATOM 4594 C CA . ALA A 1 863 ? 144.545 169.332 160.474 1.00 87.28 863 ALA A CA 1
ATOM 4595 C C . ALA A 1 863 ? 145.337 169.038 161.741 1.00 88.41 863 ALA A C 1
ATOM 4596 O O . ALA A 1 863 ? 146.570 169.125 161.711 1.00 88.31 863 ALA A O 1
ATOM 4598 N N . ASP A 1 864 ? 144.671 168.696 162.840 1.00 91.99 864 ASP A N 1
ATOM 4599 C CA . ASP A 1 864 ? 145.341 168.392 164.098 1.00 92.81 864 ASP A CA 1
ATOM 4600 C C . ASP A 1 864 ? 145.667 166.912 164.255 1.00 91.26 864 ASP A C 1
ATOM 4601 O O . ASP A 1 864 ? 146.273 166.532 165.261 1.00 89.99 864 ASP A O 1
ATOM 4606 N N . GLY A 1 865 ? 145.284 166.076 163.295 1.00 80.29 865 GLY A N 1
ATOM 4607 C CA . GLY A 1 865 ? 145.536 164.653 163.379 1.00 77.09 865 GLY A CA 1
ATOM 4608 C C . GLY A 1 865 ? 144.409 163.830 163.958 1.00 77.37 865 GLY A C 1
ATOM 4609 O O . GLY A 1 865 ? 144.611 162.641 164.231 1.00 77.30 865 GLY A O 1
ATOM 4610 N N . VAL A 1 866 ? 143.232 164.417 164.156 1.00 67.41 866 VAL A N 1
ATOM 4611 C CA . VAL A 1 866 ? 142.081 163.727 164.726 1.00 65.12 866 VAL A CA 1
ATOM 4612 C C . VAL A 1 866 ? 141.027 163.575 163.639 1.00 65.75 866 VAL A C 1
ATOM 4613 O O . VAL A 1 866 ? 140.646 164.559 162.993 1.00 69.27 866 VAL A O 1
ATOM 4617 N N . VAL A 1 867 ? 140.560 162.342 163.435 1.00 48.70 867 VAL A N 1
ATOM 4618 C CA . VAL A 1 867 ? 139.527 162.093 162.439 1.00 47.05 867 VAL A CA 1
ATOM 4619 C C . VAL A 1 867 ? 138.208 162.697 162.907 1.00 42.56 867 VAL A C 1
ATOM 4620 O O . VAL A 1 867 ? 137.959 162.858 164.109 1.00 34.85 867 VAL A O 1
ATOM 4624 N N . THR A 1 868 ? 137.351 163.048 161.944 1.00 45.91 868 THR A N 1
ATOM 4625 C CA . THR A 1 868 ? 136.079 163.688 162.255 1.00 38.41 868 THR A CA 1
ATOM 4626 C C . THR A 1 868 ? 134.908 163.123 161.459 1.00 43.92 868 THR A C 1
ATOM 4627 O O . THR A 1 868 ? 133.851 163.761 161.405 1.00 49.64 868 THR A O 1
ATOM 4631 N N . GLY A 1 869 ? 135.056 161.956 160.848 1.00 35.55 869 GLY A N 1
ATOM 4632 C CA . GLY A 1 869 ? 133.953 161.331 160.158 1.00 35.08 869 GLY A CA 1
ATOM 4633 C C . GLY A 1 869 ? 134.418 160.684 158.874 1.00 31.55 869 GLY A C 1
ATOM 4634 O O . GLY A 1 869 ? 135.604 160.417 158.686 1.00 33.08 869 GLY A O 1
ATOM 4635 N N . VAL A 1 870 ? 133.459 160.434 157.986 1.00 21.80 870 VAL A N 1
ATOM 4636 C CA . VAL A 1 870 ? 133.712 159.806 156.701 1.00 13.65 870 VAL A CA 1
ATOM 4637 C C . VAL A 1 870 ? 133.147 160.693 155.596 1.00 23.03 870 VAL A C 1
ATOM 4638 O O . VAL A 1 870 ? 132.544 161.735 155.851 1.00 32.89 870 VAL A O 1
ATOM 4642 N N . PHE A 1 871 ? 133.351 160.256 154.352 1.00 18.31 871 PHE A N 1
ATOM 4643 C CA . PHE A 1 871 ? 132.928 161.024 153.183 1.00 12.47 871 PHE A CA 1
ATOM 4644 C C . PHE A 1 871 ? 132.734 160.022 152.044 1.00 18.19 871 PHE A C 1
ATOM 4645 O O . PHE A 1 871 ? 133.714 159.566 151.450 1.00 34.76 871 PHE A O 1
ATOM 4653 N N . CYS A 1 872 ? 131.477 159.683 151.757 1.00 10.80 872 CYS A N 1
ATOM 4654 C CA . CYS A 1 872 ? 131.138 158.646 150.796 1.00 9.73 872 CYS A CA 1
ATOM 4655 C C . CYS A 1 872 ? 130.522 159.262 149.547 1.00 21.60 872 CYS A C 1
ATOM 4656 O O . CYS A 1 872 ? 129.811 160.270 149.622 1.00 34.10 872 CYS A O 1
ATOM 4659 N N . PHE A 1 873 ? 130.801 158.644 148.399 1.00 13.72 873 PHE A N 1
ATOM 4660 C CA . PHE A 1 873 ? 130.178 159.001 147.133 1.00 10.34 873 PHE A CA 1
ATOM 4661 C C . PHE A 1 873 ? 129.928 157.724 146.341 1.00 26.16 873 PHE A C 1
ATOM 4662 O O . PHE A 1 873 ? 130.628 156.723 146.512 1.00 41.01 873 PHE A O 1
ATOM 4670 N N . ILE A 1 874 ? 128.925 157.769 145.467 1.00 31.94 874 ILE A N 1
ATOM 4671 C CA . ILE A 1 874 ? 128.357 156.574 144.853 1.00 18.21 874 ILE A CA 1
ATOM 4672 C C . ILE A 1 874 ? 128.414 156.699 143.338 1.00 29.37 874 ILE A C 1
ATOM 4673 O O . ILE A 1 874 ? 127.953 157.698 142.774 1.00 37.08 874 ILE A O 1
ATOM 4678 N N . HIS A 1 875 ? 128.980 155.687 142.684 1.00 28.06 875 HIS A N 1
ATOM 4679 C CA . HIS A 1 875 ? 128.919 155.557 141.236 1.00 20.33 875 HIS A CA 1
ATOM 4680 C C . HIS A 1 875 ? 127.743 154.672 140.838 1.00 27.43 875 HIS A C 1
ATOM 4681 O O . HIS A 1 875 ? 127.373 153.739 141.556 1.00 44.45 875 HIS A O 1
ATOM 4688 N N . VAL A 1 876 ? 127.162 154.965 139.679 1.00 31.00 876 VAL A N 1
ATOM 4689 C CA . VAL A 1 876 ? 126.060 154.161 139.149 1.00 27.81 876 VAL A CA 1
ATOM 4690 C C . VAL A 1 876 ? 126.396 153.751 137.719 1.00 42.83 876 VAL A C 1
ATOM 4691 O O . VAL A 1 876 ? 125.887 154.357 136.765 1.00 55.16 876 VAL A O 1
ATOM 4695 N N . PRO A 1 877 ? 127.250 152.751 137.520 1.00 43.73 877 PRO A N 1
ATOM 4696 C CA . PRO A 1 877 ? 127.572 152.314 136.159 1.00 41.46 877 PRO A CA 1
ATOM 4697 C C . PRO A 1 877 ? 126.422 151.541 135.530 1.00 42.81 877 PRO A C 1
ATOM 4698 O O . PRO A 1 877 ? 125.531 151.025 136.208 1.00 46.92 877 PRO A O 1
ATOM 4702 N N . SER A 1 878 ? 126.456 151.469 134.202 1.00 46.91 878 SER A N 1
ATOM 4703 C CA . SER A 1 878 ? 125.488 150.671 133.469 1.00 51.20 878 SER A CA 1
ATOM 4704 C C . SER A 1 878 ? 125.772 149.183 133.664 1.00 51.50 878 SER A C 1
ATOM 4705 O O . SER A 1 878 ? 126.835 148.782 134.146 1.00 55.10 878 SER A O 1
ATOM 4708 N N . ASP A 1 879 ? 124.791 148.357 133.285 1.00 47.72 879 ASP A N 1
ATOM 4709 C CA . ASP A 1 879 ? 124.861 146.929 133.583 1.00 53.63 879 ASP A CA 1
ATOM 4710 C C . ASP A 1 879 ? 126.058 146.263 132.909 1.00 54.77 879 ASP A C 1
ATOM 4711 O O . ASP A 1 879 ? 126.762 145.463 133.535 1.00 60.12 879 ASP A O 1
ATOM 4716 N N . ASP A 1 880 ? 126.297 146.570 131.632 1.00 51.25 880 ASP A N 1
ATOM 4717 C CA . ASP A 1 880 ? 127.418 145.956 130.923 1.00 53.62 880 ASP A CA 1
ATOM 4718 C C . ASP A 1 880 ? 128.754 146.360 131.536 1.00 52.47 880 ASP A C 1
ATOM 4719 O O . ASP A 1 880 ? 129.643 145.518 131.730 1.00 56.82 880 ASP A O 1
ATOM 4724 N N . LEU A 1 881 ? 128.917 147.649 131.845 1.00 41.01 881 LEU A N 1
ATOM 4725 C CA . LEU A 1 881 ? 130.152 148.108 132.468 1.00 43.62 881 LEU A CA 1
ATOM 4726 C C . LEU A 1 881 ? 130.320 147.510 133.857 1.00 51.56 881 LEU A C 1
ATOM 4727 O O . LEU A 1 881 ? 131.437 147.176 134.264 1.00 59.12 881 LEU A O 1
ATOM 4732 N N . GLN A 1 882 ? 129.220 147.369 134.601 1.00 47.45 882 GLN A N 1
ATOM 4733 C CA . GLN A 1 882 ? 129.287 146.723 135.907 1.00 46.39 882 GLN A CA 1
ATOM 4734 C C . GLN A 1 882 ? 129.740 145.274 135.778 1.00 48.42 882 GLN A C 1
ATOM 4735 O O . GLN A 1 882 ? 130.557 144.796 136.573 1.00 54.53 882 GLN A O 1
ATOM 4741 N N . HIS A 1 883 ? 129.219 144.563 134.775 1.00 55.40 883 HIS A N 1
ATOM 4742 C CA . HIS A 1 883 ? 129.607 143.174 134.555 1.00 55.18 883 HIS A CA 1
ATOM 4743 C C . HIS A 1 883 ? 131.091 143.073 134.227 1.00 58.88 883 HIS A C 1
ATOM 4744 O O . HIS A 1 883 ? 131.806 142.218 134.765 1.00 63.51 883 HIS A O 1
ATOM 4751 N N . ALA A 1 884 ? 131.572 143.953 133.344 1.00 54.62 884 ALA A N 1
ATOM 4752 C CA . ALA A 1 884 ? 132.988 143.944 132.985 1.00 53.98 884 ALA A CA 1
ATOM 4753 C C . ALA A 1 884 ? 133.872 144.275 134.183 1.00 55.64 884 ALA A C 1
ATOM 4754 O O . ALA A 1 884 ? 134.925 143.651 134.380 1.00 58.87 884 ALA A O 1
ATOM 4756 N N . LEU A 1 885 ? 133.464 145.257 134.992 1.00 58.89 885 LEU A N 1
ATOM 4757 C CA . LEU A 1 885 ? 134.234 145.618 136.177 1.00 58.57 885 LEU A CA 1
ATOM 4758 C C . LEU A 1 885 ? 134.292 144.460 137.163 1.00 62.52 885 LEU A C 1
ATOM 4759 O O . LEU A 1 885 ? 135.345 144.174 137.742 1.00 64.16 885 LEU A O 1
ATOM 4764 N N . HIS A 1 886 ? 133.160 143.781 137.366 1.00 69.07 886 HIS A N 1
ATOM 4765 C CA . HIS A 1 886 ? 133.138 142.615 138.241 1.00 68.63 886 HIS A CA 1
ATOM 4766 C C . HIS A 1 886 ? 134.073 141.528 137.728 1.00 70.88 886 HIS A C 1
ATOM 4767 O O . HIS A 1 886 ? 134.823 140.923 138.505 1.00 76.26 886 HIS A O 1
ATOM 4774 N N . VAL A 1 887 ? 134.050 141.277 136.416 1.00 66.43 887 VAL A N 1
ATOM 4775 C CA . VAL A 1 887 ? 134.905 140.244 135.838 1.00 68.16 887 VAL A CA 1
ATOM 4776 C C . VAL A 1 887 ? 136.375 140.577 136.067 1.00 71.36 887 VAL A C 1
ATOM 4777 O O . VAL A 1 887 ? 137.161 139.730 136.511 1.00 70.70 887 VAL A O 1
ATOM 4781 N N . GLN A 1 888 ? 136.768 141.821 135.778 1.00 76.51 888 GLN A N 1
ATOM 4782 C CA . GLN A 1 888 ? 138.169 142.209 135.936 1.00 74.15 888 GLN A CA 1
ATOM 4783 C C . GLN A 1 888 ? 138.602 142.161 137.399 1.00 76.98 888 GLN A C 1
ATOM 4784 O O . GLN A 1 888 ? 139.716 141.712 137.713 1.00 79.49 888 GLN A O 1
ATOM 4790 N N . GLN A 1 889 ? 137.740 142.633 138.304 1.00 84.46 889 GLN A N 1
ATOM 4791 C CA . GLN A 1 889 ? 138.067 142.628 139.725 1.00 85.05 889 GLN A CA 1
ATOM 4792 C C . GLN A 1 889 ? 138.233 141.206 140.244 1.00 86.97 889 GLN A C 1
ATOM 4793 O O . GLN A 1 889 ? 139.116 140.938 141.066 1.00 89.08 889 GLN A O 1
ATOM 4799 N N . ALA A 1 890 ? 137.388 140.283 139.781 1.00 92.03 890 ALA A N 1
ATOM 4800 C CA . ALA A 1 890 ? 137.545 138.890 140.182 1.00 93.35 890 ALA A CA 1
ATOM 4801 C C . ALA A 1 890 ? 138.787 138.262 139.564 1.00 94.40 890 ALA A C 1
ATOM 4802 O O . ALA A 1 890 ? 139.415 137.396 140.185 1.00 95.65 890 ALA A O 1
ATOM 4804 N N . SER A 1 891 ? 139.157 138.678 138.351 1.00 93.29 891 SER A N 1
ATOM 4805 C CA . SER A 1 891 ? 140.274 138.047 137.657 1.00 93.93 891 SER A CA 1
ATOM 4806 C C . SER A 1 891 ? 141.634 138.484 138.191 1.00 94.64 891 SER A C 1
ATOM 4807 O O . SER A 1 891 ? 142.577 137.684 138.184 1.00 95.90 891 SER A O 1
ATOM 4810 N N . GLU A 1 892 ? 141.767 139.737 138.639 1.00 99.26 892 GLU A N 1
ATOM 4811 C CA . GLU A 1 892 ? 143.090 140.241 139.015 1.00 98.35 892 GLU A CA 1
ATOM 4812 C C . GLU A 1 892 ? 143.688 139.490 140.207 1.00 100.28 892 GLU A C 1
ATOM 4813 O O . GLU A 1 892 ? 144.921 139.366 140.313 1.00 101.83 892 GLU A O 1
ATOM 4819 N N . GLN A 1 893 ? 142.840 138.987 141.108 1.00 104.32 893 GLN A N 1
ATOM 4820 C CA . GLN A 1 893 ? 143.332 138.367 142.336 1.00 105.08 893 GLN A CA 1
ATOM 4821 C C . GLN A 1 893 ? 144.155 137.118 142.043 1.00 106.22 893 GLN A C 1
ATOM 4822 O O . GLN A 1 893 ? 145.192 136.886 142.679 1.00 105.26 893 GLN A O 1
ATOM 4828 N N . THR A 1 894 ? 143.694 136.289 141.102 1.00 110.17 894 THR A N 1
ATOM 4829 C CA . THR A 1 894 ? 144.411 135.059 140.782 1.00 110.08 894 THR A CA 1
ATOM 4830 C C . THR A 1 894 ? 145.809 135.362 140.267 1.00 108.30 894 THR A C 1
ATOM 4831 O O . THR A 1 894 ? 146.780 134.701 140.656 1.00 107.86 894 THR A O 1
ATOM 4835 N N . ALA A 1 895 ? 145.930 136.366 139.396 1.00 107.18 895 ALA A N 1
ATOM 4836 C CA . ALA A 1 895 ? 147.244 136.769 138.907 1.00 109.43 895 ALA A CA 1
ATOM 4837 C C . ALA A 1 895 ? 148.120 137.269 140.046 1.00 110.26 895 ALA A C 1
ATOM 4838 O O . ALA A 1 895 ? 149.316 136.958 140.100 1.00 110.56 895 ALA A O 1
ATOM 4840 N N . LEU A 1 896 ? 147.543 138.043 140.972 1.00 105.27 896 LEU A N 1
ATOM 4841 C CA . LEU A 1 896 ? 148.334 138.542 142.097 1.00 103.94 896 LEU A CA 1
ATOM 4842 C C . LEU A 1 896 ? 148.894 137.399 142.943 1.00 105.31 896 LEU A C 1
ATOM 4843 O O . LEU A 1 896 ? 150.096 137.368 143.248 1.00 106.43 896 LEU A O 1
ATOM 4848 N N . ARG A 1 897 ? 148.041 136.446 143.330 1.00 108.21 897 ARG A N 1
ATOM 4849 C CA . ARG A 1 897 ? 148.516 135.326 144.143 1.00 109.84 897 ARG A CA 1
ATOM 4850 C C . ARG A 1 897 ? 149.494 134.431 143.390 1.00 110.03 897 ARG A C 1
ATOM 4851 O O . ARG A 1 897 ? 150.466 133.946 143.987 1.00 110.36 897 ARG A O 1
ATOM 4859 N N . ARG A 1 898 ? 149.260 134.194 142.096 1.00 103.52 898 ARG A N 1
ATOM 4860 C CA . ARG A 1 898 ? 150.206 133.408 141.311 1.00 101.65 898 ARG A CA 1
ATOM 4861 C C . ARG A 1 898 ? 151.570 134.087 141.259 1.00 101.45 898 ARG A C 1
ATOM 4862 O O . ARG A 1 898 ? 152.606 133.427 141.410 1.00 101.55 898 ARG A O 1
ATOM 4870 N N . LEU A 1 899 ? 151.586 135.408 141.058 1.00 107.01 899 LEU A N 1
ATOM 4871 C CA . LEU A 1 899 ? 152.848 136.140 141.054 1.00 108.93 899 LEU A CA 1
ATOM 4872 C C . LEU A 1 899 ? 153.552 136.035 142.398 1.00 108.34 899 LEU A C 1
ATOM 4873 O O . LEU A 1 899 ? 154.771 135.838 142.452 1.00 108.78 899 LEU A O 1
ATOM 4878 N N . LYS A 1 900 ? 152.802 136.167 143.497 1.00 109.37 900 LYS A N 1
ATOM 4879 C CA . LYS A 1 900 ? 153.415 136.067 144.821 1.00 109.69 900 LYS A CA 1
ATOM 4880 C C . LYS A 1 900 ? 154.046 134.695 145.037 1.00 109.53 900 LYS A C 1
ATOM 4881 O O . LYS A 1 900 ? 155.200 134.585 145.484 1.00 110.32 900 LYS A O 1
ATOM 4887 N N . ALA A 1 901 ? 153.303 133.631 144.719 1.00 103.60 901 ALA A N 1
ATOM 4888 C CA . ALA A 1 901 ? 153.823 132.282 144.918 1.00 104.93 901 ALA A CA 1
ATOM 4889 C C . ALA A 1 901 ? 155.049 132.029 144.052 1.00 104.57 901 ALA A C 1
ATOM 4890 O O . ALA A 1 901 ? 156.039 131.442 144.511 1.00 104.45 901 ALA A O 1
ATOM 4892 N N . PHE A 1 902 ? 155.006 132.470 142.794 1.00 102.31 902 PHE A N 1
ATOM 4893 C CA . PHE A 1 902 ? 156.133 132.234 141.904 1.00 102.21 902 PHE A CA 1
ATOM 4894 C C . PHE A 1 902 ? 157.356 133.049 142.309 1.00 102.81 902 PHE A C 1
ATOM 4895 O O . PHE A 1 902 ? 158.486 132.586 142.134 1.00 102.80 902 PHE A O 1
ATOM 4903 N N . SER A 1 903 ? 157.160 134.255 142.849 1.00 103.49 903 SER A N 1
ATOM 4904 C CA . SER A 1 903 ? 158.290 135.013 143.379 1.00 102.74 903 SER A CA 1
ATOM 4905 C C . SER A 1 903 ? 158.911 134.308 144.579 1.00 102.79 903 SER A C 1
ATOM 4906 O O . SER A 1 903 ? 160.144 134.251 144.707 1.00 103.30 903 SER A O 1
ATOM 4909 N N . TYR A 1 904 ? 158.072 133.774 145.474 1.00 100.81 904 TYR A N 1
ATOM 4910 C CA . TYR A 1 904 ? 158.591 132.983 146.587 1.00 100.28 904 TYR A CA 1
ATOM 4911 C C . TYR A 1 904 ? 159.430 131.820 146.074 1.00 100.59 904 TYR A C 1
ATOM 4912 O O . TYR A 1 904 ? 160.534 131.566 146.569 1.00 99.96 904 TYR A O 1
ATOM 4921 N N . MET A 1 905 ? 158.911 131.100 145.079 1.00 94.92 905 MET A N 1
ATOM 4922 C CA . MET A 1 905 ? 159.632 129.966 144.506 1.00 93.63 905 MET A CA 1
ATOM 4923 C C . MET A 1 905 ? 160.957 130.400 143.884 1.00 94.39 905 MET A C 1
ATOM 4924 O O . MET A 1 905 ? 161.989 129.737 144.069 1.00 93.23 905 MET A O 1
ATOM 4929 N N . ARG A 1 906 ? 160.949 131.513 143.145 1.00 94.28 906 ARG A N 1
ATOM 4930 C CA . ARG A 1 906 ? 162.172 132.005 142.518 1.00 94.84 906 ARG A CA 1
ATOM 4931 C C . ARG A 1 906 ? 163.232 132.324 143.562 1.00 92.89 906 ARG A C 1
ATOM 4932 O O . ARG A 1 906 ? 164.405 131.967 143.399 1.00 90.44 906 ARG A O 1
ATOM 4940 N N . HIS A 1 907 ? 162.842 132.997 144.647 1.00 93.57 907 HIS A N 1
ATOM 4941 C CA . HIS A 1 907 ? 163.819 133.285 145.694 1.00 93.73 907 HIS A CA 1
ATOM 4942 C C . HIS A 1 907 ? 164.296 132.009 146.374 1.00 92.89 907 HIS A C 1
ATOM 4943 O O . HIS A 1 907 ? 165.497 131.843 146.626 1.00 93.63 907 HIS A O 1
ATOM 4950 N N . ALA A 1 908 ? 163.377 131.098 146.686 1.00 88.13 908 ALA A N 1
ATOM 4951 C CA . ALA A 1 908 ? 163.719 129.923 147.470 1.00 88.70 908 ALA A CA 1
ATOM 4952 C C . ALA A 1 908 ? 164.489 128.875 146.675 1.00 91.15 908 ALA A C 1
ATOM 4953 O O . ALA A 1 908 ? 164.988 127.916 147.274 1.00 90.87 908 ALA A O 1
ATOM 4955 N N . ILE A 1 909 ? 164.586 129.021 145.350 1.00 89.57 909 ILE A N 1
ATOM 4956 C CA . ILE A 1 909 ? 165.483 128.153 144.587 1.00 86.91 909 ILE A CA 1
ATOM 4957 C C . ILE A 1 909 ? 166.931 128.319 145.039 1.00 86.97 909 ILE A C 1
ATOM 4958 O O . ILE A 1 909 ? 167.711 127.361 145.006 1.00 82.69 909 ILE A O 1
ATOM 4963 N N . ASP A 1 910 ? 167.303 129.517 145.500 1.00 88.25 910 ASP A N 1
ATOM 4964 C CA . ASP A 1 910 ? 168.713 129.900 145.585 1.00 87.23 910 ASP A CA 1
ATOM 4965 C C . ASP A 1 910 ? 169.486 129.007 146.553 1.00 86.88 910 ASP A C 1
ATOM 4966 O O . ASP A 1 910 ? 170.610 128.583 146.249 1.00 85.03 910 ASP A O 1
ATOM 4971 N N . LYS A 1 911 ? 168.898 128.690 147.706 1.00 87.73 911 LYS A N 1
ATOM 4972 C CA . LYS A 1 911 ? 169.672 128.131 148.816 1.00 89.08 911 LYS A CA 1
ATOM 4973 C C . LYS A 1 911 ? 170.459 126.867 148.476 1.00 88.70 911 LYS A C 1
ATOM 4974 O O . LYS A 1 911 ? 171.663 126.825 148.781 1.00 89.23 911 LYS A O 1
ATOM 4980 N N . PRO A 1 912 ? 169.883 125.822 147.866 1.00 80.93 912 PRO A N 1
ATOM 4981 C CA . PRO A 1 912 ? 170.666 124.592 147.653 1.00 79.78 912 PRO A CA 1
ATOM 4982 C C . PRO A 1 912 ? 171.648 124.659 146.492 1.00 80.83 912 PRO A C 1
ATOM 4983 O O . PRO A 1 912 ? 172.608 123.878 146.483 1.00 81.41 912 PRO A O 1
ATOM 4987 N N . LEU A 1 913 ? 171.445 125.538 145.505 1.00 84.12 913 LEU A N 1
ATOM 4988 C CA . LEU A 1 913 ? 172.430 125.665 144.431 1.00 84.77 913 LEU A CA 1
ATOM 4989 C C . LEU A 1 913 ? 173.763 126.185 144.958 1.00 86.53 913 LEU A C 1
ATOM 4990 O O . LEU A 1 913 ? 174.825 125.794 144.463 1.00 87.21 913 LEU A O 1
ATOM 4995 N N . SER A 1 914 ? 173.731 127.067 145.961 1.00 84.87 914 SER A N 1
ATOM 4996 C CA . SER A 1 914 ? 174.974 127.490 146.601 1.00 84.60 914 SER A CA 1
ATOM 4997 C C . SER A 1 914 ? 175.702 126.301 147.220 1.00 84.64 914 SER A C 1
ATOM 4998 O O . SER A 1 914 ? 176.922 126.159 147.067 1.00 84.78 914 SER A O 1
ATOM 5001 N N . GLY A 1 915 ? 174.964 125.423 147.903 1.00 90.54 915 GLY A N 1
ATOM 5002 C CA . GLY A 1 915 ? 175.581 124.236 148.474 1.00 93.17 915 GLY A CA 1
ATOM 5003 C C . GLY A 1 915 ? 176.138 123.296 147.422 1.00 94.86 915 GLY A C 1
ATOM 5004 O O . GLY A 1 915 ? 177.217 122.724 147.596 1.00 95.26 915 GLY A O 1
ATOM 5005 N N . MET A 1 916 ? 175.403 123.111 146.323 1.00 96.51 916 MET A N 1
ATOM 5006 C CA . MET A 1 916 ? 175.886 122.250 145.246 1.00 94.73 916 MET A CA 1
ATOM 5007 C C . MET A 1 916 ? 177.144 122.820 144.603 1.00 95.20 916 MET A C 1
ATOM 5008 O O . MET A 1 916 ? 178.083 122.077 144.293 1.00 98.01 916 MET A O 1
ATOM 5013 N N . LEU A 1 917 ? 177.174 124.137 144.381 1.00 91.62 917 LEU A N 1
ATOM 5014 C CA . LEU A 1 917 ? 178.373 124.772 143.847 1.00 94.13 917 LEU A CA 1
ATOM 5015 C C . LEU A 1 917 ? 179.548 124.593 144.797 1.00 93.12 917 LEU A C 1
ATOM 5016 O O . LEU A 1 917 ? 180.667 124.292 144.364 1.00 91.61 917 LEU A O 1
ATOM 5021 N N . TYR A 1 918 ? 179.308 124.763 146.099 1.00 101.35 918 TYR A N 1
ATOM 5022 C CA . TYR A 1 918 ? 180.358 124.540 147.086 1.00 103.18 918 TYR A CA 1
ATOM 5023 C C . TYR A 1 918 ? 180.890 123.115 146.984 1.00 104.32 918 TYR A C 1
ATOM 5024 O O . TYR A 1 918 ? 182.103 122.900 146.880 1.00 104.74 918 TYR A O 1
ATOM 5033 N N . SER A 1 919 ? 179.988 122.131 146.997 1.00 104.53 919 SER A N 1
ATOM 5034 C CA . SER A 1 919 ? 180.405 120.732 146.992 1.00 105.00 919 SER A CA 1
ATOM 5035 C C . SER A 1 919 ? 181.164 120.383 145.718 1.00 105.02 919 SER A C 1
ATOM 5036 O O . SER A 1 919 ? 182.164 119.656 145.763 1.00 103.58 919 SER A O 1
ATOM 5039 N N . ARG A 1 920 ? 180.700 120.882 144.571 1.00 109.21 920 ARG A N 1
ATOM 5040 C CA . ARG A 1 920 ? 181.415 120.636 143.324 1.00 110.27 920 ARG A CA 1
ATOM 5041 C C . ARG A 1 920 ? 182.790 121.288 143.347 1.00 110.90 920 ARG A C 1
ATOM 5042 O O . ARG A 1 920 ? 183.754 120.743 142.798 1.00 111.15 920 ARG A O 1
ATOM 5050 N N . GLU A 1 921 ? 182.900 122.464 143.972 1.00 114.43 921 GLU A N 1
ATOM 5051 C CA . GLU A 1 921 ? 184.206 123.099 144.113 1.00 114.36 921 GLU A CA 1
ATOM 5052 C C . GLU A 1 921 ? 185.140 122.246 144.962 1.00 114.98 921 GLU A C 1
ATOM 5053 O O . GLU A 1 921 ? 186.332 122.126 144.654 1.00 114.59 921 GLU A O 1
ATOM 5059 N N . THR A 1 922 ? 184.623 121.649 146.039 1.00 115.88 922 THR A N 1
ATOM 5060 C CA . THR A 1 922 ? 185.444 120.730 146.830 1.00 116.57 922 THR A CA 1
ATOM 5061 C C . THR A 1 922 ? 185.868 119.521 146.005 1.00 116.17 922 THR A C 1
ATOM 5062 O O . THR A 1 922 ? 187.030 119.100 146.055 1.00 115.76 922 THR A O 1
ATOM 5066 N N . LEU A 1 923 ? 184.934 118.942 145.247 1.00 116.95 923 LEU A N 1
ATOM 5067 C CA . LEU A 1 923 ? 185.265 117.776 144.430 1.00 117.81 923 LEU A CA 1
ATOM 5068 C C . LEU A 1 923 ? 186.352 118.106 143.415 1.00 119.02 923 LEU A C 1
ATOM 5069 O O . LEU A 1 923 ? 187.280 117.316 143.209 1.00 120.34 923 LEU A O 1
ATOM 5074 N N . LYS A 1 924 ? 186.247 119.266 142.767 1.00 119.50 924 LYS A N 1
ATOM 5075 C CA . LYS A 1 924 ? 187.284 119.692 141.834 1.00 120.17 924 LYS A CA 1
ATOM 5076 C C . LYS A 1 924 ? 188.605 119.943 142.554 1.00 119.69 924 LYS A C 1
ATOM 5077 O O . LYS A 1 924 ? 189.678 119.625 142.027 1.00 118.93 924 LYS A O 1
ATOM 5083 N N . GLY A 1 925 ? 188.516 120.488 143.771 1.00 120.09 925 GLY A N 1
ATOM 5084 C CA . GLY A 1 925 ? 189.732 120.771 144.556 1.00 120.66 925 GLY A CA 1
ATOM 5085 C C . GLY A 1 925 ? 190.425 119.487 144.971 1.00 120.46 925 GLY A C 1
ATOM 5086 O O . GLY A 1 925 ? 191.669 119.443 144.926 1.00 119.68 925 GLY A O 1
ATOM 5087 N N . THR A 1 926 ? 189.647 118.476 145.353 1.00 120.48 926 THR A N 1
ATOM 5088 C CA . THR A 1 926 ? 190.210 117.199 145.763 1.00 120.31 926 THR A CA 1
ATOM 5089 C C . THR A 1 926 ? 190.909 116.521 144.590 1.00 121.38 926 THR A C 1
ATOM 5090 O O . THR A 1 926 ? 190.505 116.661 143.432 1.00 120.67 926 THR A O 1
ATOM 5094 N N . ASP A 1 927 ? 191.960 115.769 144.929 1.00 128.10 927 ASP A N 1
ATOM 5095 C CA . ASP A 1 927 ? 192.750 115.062 143.891 1.00 127.65 927 ASP A CA 1
ATOM 5096 C C . ASP A 1 927 ? 191.841 114.098 143.136 1.00 128.58 927 ASP A C 1
ATOM 5097 O O . ASP A 1 927 ? 191.173 113.276 143.789 1.00 128.67 927 ASP A O 1
ATOM 5102 N N . LEU A 1 928 ? 191.838 114.200 141.809 1.00 128.49 928 LEU A N 1
ATOM 5103 C CA . LEU A 1 928 ? 191.004 113.332 140.995 1.00 128.53 928 LEU A CA 1
ATOM 5104 C C . LEU A 1 928 ? 191.726 113.008 139.697 1.00 128.81 928 LEU A C 1
ATOM 5105 O O . LEU A 1 928 ? 192.561 113.777 139.213 1.00 128.08 928 LEU A O 1
ATOM 5110 N N . ASP A 1 929 ? 191.347 111.855 139.146 1.00 135.44 929 ASP A N 1
ATOM 5111 C CA . ASP A 1 929 ? 191.951 111.405 137.872 1.00 136.12 929 ASP A CA 1
ATOM 5112 C C . ASP A 1 929 ? 191.497 112.327 136.743 1.00 135.29 929 ASP A C 1
ATOM 5113 O O . ASP A 1 929 ? 190.500 113.061 136.914 1.00 133.65 929 ASP A O 1
ATOM 5118 N N . GLU A 1 930 ? 192.192 112.249 135.617 1.00 142.39 930 GLU A N 1
ATOM 5119 C CA . GLU A 1 930 ? 191.878 113.105 134.475 1.00 142.42 930 GLU A CA 1
ATOM 5120 C C . GLU A 1 930 ? 190.582 112.701 133.783 1.00 142.53 930 GLU A C 1
ATOM 5121 O O . GLU A 1 930 ? 189.910 113.555 133.193 1.00 143.39 930 GLU A O 1
ATOM 5127 N N . GLU A 1 931 ? 190.224 111.415 133.821 1.00 134.18 931 GLU A N 1
ATOM 5128 C CA . GLU A 1 931 ? 189.027 110.968 133.113 1.00 134.29 931 GLU A CA 1
ATOM 5129 C C . GLU A 1 931 ? 187.764 111.597 133.691 1.00 134.10 931 GLU A C 1
ATOM 5130 O O . GLU A 1 931 ? 186.775 111.775 132.971 1.00 132.89 931 GLU A O 1
ATOM 5136 N N . GLN A 1 932 ? 187.771 111.937 134.978 1.00 132.87 932 GLN A N 1
ATOM 5137 C CA . GLN A 1 932 ? 186.655 112.646 135.589 1.00 132.13 932 GLN A CA 1
ATOM 5138 C C . GLN A 1 932 ? 186.818 114.159 135.568 1.00 133.11 932 GLN A C 1
ATOM 5139 O O . GLN A 1 932 ? 185.903 114.867 135.998 1.00 133.09 932 GLN A O 1
ATOM 5145 N N . MET A 1 933 ? 187.951 114.673 135.086 1.00 136.11 933 MET A N 1
ATOM 5146 C CA . MET A 1 933 ? 188.074 116.115 134.903 1.00 135.37 933 MET A CA 1
ATOM 5147 C C . MET A 1 933 ? 187.044 116.612 133.896 1.00 135.44 933 MET A C 1
ATOM 5148 O O . MET A 1 933 ? 186.356 117.611 134.138 1.00 134.04 933 MET A O 1
ATOM 5153 N N . ARG A 1 934 ? 186.897 115.900 132.774 1.00 133.17 934 ARG A N 1
ATOM 5154 C CA . ARG A 1 934 ? 185.878 116.262 131.796 1.00 131.95 934 ARG A CA 1
ATOM 5155 C C . ARG A 1 934 ? 184.474 116.109 132.369 1.00 131.79 934 ARG A C 1
ATOM 5156 O O . ARG A 1 934 ? 183.581 116.890 132.031 1.00 130.33 934 ARG A O 1
ATOM 5164 N N . GLN A 1 935 ? 184.266 115.128 133.247 1.00 130.70 935 GLN A N 1
ATOM 5165 C CA . GLN A 1 935 ? 182.950 114.927 133.846 1.00 129.68 935 GLN A CA 1
ATOM 5166 C C . GLN A 1 935 ? 182.592 116.076 134.785 1.00 129.71 935 GLN A C 1
ATOM 5167 O O . GLN A 1 935 ? 181.469 116.598 134.751 1.00 127.86 935 GLN A O 1
ATOM 5173 N N . VAL A 1 936 ? 183.540 116.483 135.630 1.00 130.31 936 VAL A N 1
ATOM 5174 C CA . VAL A 1 936 ? 183.315 117.617 136.522 1.00 129.36 936 VAL A CA 1
ATOM 5175 C C . VAL A 1 936 ? 183.119 118.893 135.714 1.00 127.58 936 VAL A C 1
ATOM 5176 O O . VAL A 1 936 ? 182.286 119.743 136.057 1.00 126.05 936 VAL A O 1
ATOM 5180 N N . ARG A 1 937 ? 183.876 119.047 134.624 1.00 124.99 937 ARG A N 1
ATOM 5181 C CA . ARG A 1 937 ? 183.698 120.208 133.759 1.00 125.22 937 ARG A CA 1
ATOM 5182 C C . ARG A 1 937 ? 182.315 120.218 133.122 1.00 126.27 937 ARG A C 1
ATOM 5183 O O . ARG A 1 937 ? 181.686 121.275 133.009 1.00 126.93 937 ARG A O 1
ATOM 5191 N N . VAL A 1 938 ? 181.829 119.052 132.689 1.00 123.77 938 VAL A N 1
ATOM 5192 C CA . VAL A 1 938 ? 180.488 118.964 132.117 1.00 124.07 938 VAL A CA 1
ATOM 5193 C C . VAL A 1 938 ? 179.441 119.333 133.159 1.00 123.24 938 VAL A C 1
ATOM 5194 O O . VAL A 1 938 ? 178.484 120.061 132.870 1.00 120.63 938 VAL A O 1
ATOM 5198 N N . ALA A 1 939 ? 179.600 118.814 134.373 1.00 116.24 939 ALA A N 1
ATOM 5199 C CA . ALA A 1 939 ? 178.652 119.205 135.436 1.00 114.89 939 ALA A CA 1
ATOM 5200 C C . ALA A 1 939 ? 178.669 120.726 135.577 1.00 115.67 939 ALA A C 1
ATOM 5201 O O . ALA A 1 939 ? 177.596 121.343 135.477 1.00 116.51 939 ALA A O 1
ATOM 5203 N N . ASP A 1 940 ? 179.851 121.308 135.775 1.00 113.85 940 ASP A N 1
ATOM 5204 C CA . ASP A 1 940 ? 179.931 122.744 136.020 1.00 112.08 940 ASP A CA 1
ATOM 5205 C C . ASP A 1 940 ? 179.337 123.542 134.863 1.00 111.23 940 ASP A C 1
ATOM 5206 O O . ASP A 1 940 ? 178.681 124.567 135.082 1.00 111.56 940 ASP A O 1
ATOM 5211 N N . ASN A 1 941 ? 179.571 123.097 133.626 1.00 115.37 941 ASN A N 1
ATOM 5212 C CA . ASN A 1 941 ? 178.961 123.748 132.471 1.00 117.40 941 ASN A CA 1
ATOM 5213 C C . ASN A 1 941 ? 177.445 123.663 132.539 1.00 116.57 941 ASN A C 1
ATOM 5214 O O . ASN A 1 941 ? 176.744 124.639 132.253 1.00 116.08 941 ASN A O 1
ATOM 5219 N N . CYS A 1 942 ? 176.919 122.498 132.919 1.00 108.23 942 CYS A N 1
ATOM 5220 C CA . CYS A 1 942 ? 175.478 122.352 133.070 1.00 108.69 942 CYS A CA 1
ATOM 5221 C C . CYS A 1 942 ? 174.943 123.271 134.161 1.00 108.64 942 CYS A C 1
ATOM 5222 O O . CYS A 1 942 ? 173.880 123.882 134.001 1.00 107.19 942 CYS A O 1
ATOM 5225 N N . HIS A 1 943 ? 175.669 123.388 135.274 1.00 109.71 943 HIS A N 1
ATOM 5226 C CA . HIS A 1 943 ? 175.213 124.236 136.372 1.00 109.36 943 HIS A CA 1
ATOM 5227 C C . HIS A 1 943 ? 175.207 125.709 135.974 1.00 109.00 943 HIS A C 1
ATOM 5228 O O . HIS A 1 943 ? 174.266 126.445 136.293 1.00 108.43 943 HIS A O 1
ATOM 5235 N N . ARG A 1 944 ? 176.257 126.166 135.287 1.00 106.03 944 ARG A N 1
ATOM 5236 C CA . ARG A 1 944 ? 176.269 127.560 134.850 1.00 104.08 944 ARG A CA 1
ATOM 5237 C C . ARG A 1 944 ? 175.219 127.809 133.774 1.00 103.72 944 ARG A C 1
ATOM 5238 O O . ARG A 1 944 ? 174.616 128.889 133.732 1.00 104.79 944 ARG A O 1
ATOM 5246 N N . GLN A 1 945 ? 174.962 126.818 132.916 1.00 107.41 945 GLN A N 1
ATOM 5247 C CA . GLN A 1 945 ? 173.846 126.930 131.985 1.00 110.12 945 GLN A CA 1
ATOM 5248 C C . GLN A 1 945 ? 172.532 127.101 132.733 1.00 110.53 945 GLN A C 1
ATOM 5249 O O . GLN A 1 945 ? 171.703 127.935 132.360 1.00 108.48 945 GLN A O 1
ATOM 5255 N N . LEU A 1 946 ? 172.337 126.329 133.806 1.00 106.34 946 LEU A N 1
ATOM 5256 C CA . LEU A 1 946 ? 171.145 126.494 134.635 1.00 105.43 946 LEU A CA 1
ATOM 5257 C C . LEU A 1 946 ? 171.086 127.895 135.230 1.00 107.54 946 LEU A C 1
ATOM 5258 O O . LEU A 1 946 ? 170.012 128.502 135.308 1.00 108.25 946 LEU A O 1
ATOM 5263 N N . ASN A 1 947 ? 172.234 128.416 135.663 1.00 109.48 947 ASN A N 1
ATOM 5264 C CA . ASN A 1 947 ? 172.291 129.784 136.170 1.00 107.38 947 ASN A CA 1
ATOM 5265 C C . ASN A 1 947 ? 171.892 130.794 135.102 1.00 106.19 947 ASN A C 1
ATOM 5266 O O . ASN A 1 947 ? 171.375 131.869 135.426 1.00 104.58 947 ASN A O 1
ATOM 5271 N N . LYS A 1 948 ? 172.134 130.471 133.828 1.00 109.64 948 LYS A N 1
ATOM 5272 C CA . LYS A 1 948 ? 171.820 131.411 132.752 1.00 109.68 948 LYS A CA 1
ATOM 5273 C C . LYS A 1 948 ? 170.330 131.745 132.698 1.00 110.56 948 LYS A C 1
ATOM 5274 O O . LYS A 1 948 ? 169.956 132.921 132.625 1.00 112.64 948 LYS A O 1
ATOM 5280 N N . ILE A 1 949 ? 169.457 130.730 132.721 1.00 105.90 949 ILE A N 1
ATOM 5281 C CA . ILE A 1 949 ? 168.028 131.015 132.587 1.00 106.99 949 ILE A CA 1
ATOM 5282 C C . ILE A 1 949 ? 167.519 131.794 133.794 1.00 109.69 949 ILE A C 1
ATOM 5283 O O . ILE A 1 949 ? 166.668 132.681 133.659 1.00 109.68 949 ILE A O 1
ATOM 5288 N N . LEU A 1 950 ? 168.011 131.469 134.992 1.00 112.71 950 LEU A N 1
ATOM 5289 C CA . LEU A 1 950 ? 167.617 132.232 136.170 1.00 113.36 950 LEU A CA 1
ATOM 5290 C C . LEU A 1 950 ? 168.051 133.687 136.048 1.00 114.38 950 LEU A C 1
ATOM 5291 O O . LEU A 1 950 ? 167.321 134.598 136.459 1.00 113.26 950 LEU A O 1
ATOM 5296 N N . ALA A 1 951 ? 169.234 133.925 135.483 1.00 119.15 951 ALA A N 1
ATOM 5297 C CA . ALA A 1 951 ? 169.697 135.279 135.205 1.00 117.53 951 ALA A CA 1
ATOM 5298 C C . ALA A 1 951 ? 168.984 135.920 134.020 1.00 117.01 951 ALA A C 1
ATOM 5299 O O . ALA A 1 951 ? 169.301 137.064 133.680 1.00 117.77 951 ALA A O 1
ATOM 5301 N N . ASP A 1 952 ? 168.035 135.224 133.388 1.00 120.72 952 ASP A N 1
ATOM 5302 C CA . ASP A 1 952 ? 167.282 135.767 132.263 1.00 122.28 952 ASP A CA 1
ATOM 5303 C C . ASP A 1 952 ? 165.992 136.450 132.700 1.00 124.07 952 ASP A C 1
ATOM 5304 O O . ASP A 1 952 ? 164.990 136.410 131.973 1.00 123.45 952 ASP A O 1
ATOM 5309 N N . LEU A 1 953 ? 165.986 137.074 133.879 1.00 127.08 953 LEU A N 1
ATOM 5310 C CA . LEU A 1 953 ? 164.845 137.860 134.329 1.00 126.50 953 LEU A CA 1
ATOM 5311 C C . LEU A 1 953 ? 164.834 139.218 133.640 1.00 126.83 953 LEU A C 1
ATOM 5312 O O . LEU A 1 953 ? 164.065 140.107 134.018 1.00 125.69 953 LEU A O 1
ATOM 5317 N N . ASP A 1 954 ? 165.684 139.385 132.631 1.00 133.34 954 ASP A N 1
ATOM 5318 C CA . ASP A 1 954 ? 165.830 140.672 131.967 1.00 133.31 954 ASP A CA 1
ATOM 5319 C C . ASP A 1 954 ? 164.621 140.973 131.095 1.00 134.30 954 ASP A C 1
ATOM 5320 O O . ASP A 1 954 ? 164.585 140.603 129.917 1.00 134.08 954 ASP A O 1
ATOM 5325 N N . GLN A 1 955 ? 163.639 141.656 131.691 1.00 139.37 955 GLN A N 1
ATOM 5326 C CA . GLN A 1 955 ? 162.434 142.175 131.043 1.00 139.60 955 GLN A CA 1
ATOM 5327 C C . GLN A 1 955 ? 161.869 141.264 129.958 1.00 140.64 955 GLN A C 1
ATOM 5328 O O . GLN A 1 955 ? 161.667 141.714 128.824 1.00 140.23 955 GLN A O 1
ATOM 5334 N N . ASP A 1 956 ? 161.595 139.998 130.292 1.00 144.12 956 ASP A N 1
ATOM 5335 C CA . ASP A 1 956 ? 160.931 139.090 129.360 1.00 143.94 956 ASP A CA 1
ATOM 5336 C C . ASP A 1 956 ? 161.675 139.020 128.031 1.00 144.17 956 ASP A C 1
ATOM 5337 O O . ASP A 1 956 ? 161.176 139.525 127.021 1.00 144.59 956 ASP A O 1
ATOM 5342 N N . ASN A 1 957 ? 162.864 138.406 128.041 1.00 145.57 957 ASN A N 1
ATOM 5343 C CA . ASN A 1 957 ? 163.886 138.514 126.998 1.00 146.03 957 ASN A CA 1
ATOM 5344 C C . ASN A 1 957 ? 163.327 138.673 125.589 1.00 146.81 957 ASN A C 1
ATOM 5345 O O . ASN A 1 957 ? 162.430 137.934 125.169 1.00 146.29 957 ASN A O 1
ATOM 5350 N N . ILE A 1 958 ? 163.875 139.650 124.859 1.00 151.94 958 ILE A N 1
ATOM 5351 C CA . ILE A 1 958 ? 163.255 140.152 123.633 1.00 152.45 958 ILE A CA 1
ATOM 5352 C C . ILE A 1 958 ? 163.112 139.045 122.596 1.00 153.08 958 ILE A C 1
ATOM 5353 O O . ILE A 1 958 ? 162.124 139.000 121.853 1.00 153.11 958 ILE A O 1
ATOM 5358 N N . THR A 1 959 ? 164.090 138.147 122.528 1.00 149.61 959 THR A N 1
ATOM 5359 C CA . THR A 1 959 ? 164.195 137.028 121.579 1.00 148.83 959 THR A CA 1
ATOM 5360 C C . THR A 1 959 ? 163.912 137.545 120.162 1.00 148.95 959 THR A C 1
ATOM 5361 O O . THR A 1 959 ? 164.172 138.715 119.862 1.00 148.71 959 THR A O 1
ATOM 5365 N N . ASP A 1 960 ? 163.417 136.676 119.275 1.00 148.45 960 ASP A N 1
ATOM 5366 C CA . ASP A 1 960 ? 163.226 136.984 117.859 1.00 148.35 960 ASP A CA 1
ATOM 5367 C C . ASP A 1 960 ? 164.574 137.237 117.195 1.00 147.98 960 ASP A C 1
ATOM 5368 O O . ASP A 1 960 ? 165.620 136.889 117.755 1.00 147.52 960 ASP A O 1
ATOM 5373 N N . LYS A 1 961 ? 164.563 137.826 115.997 1.00 148.99 961 LYS A N 1
ATOM 5374 C CA . LYS A 1 961 ? 165.814 138.064 115.284 1.00 148.94 961 LYS A CA 1
ATOM 5375 C C . LYS A 1 961 ? 166.701 139.052 116.031 1.00 149.07 961 LYS A C 1
ATOM 5376 O O . LYS A 1 961 ? 167.922 138.870 116.102 1.00 148.48 961 LYS A O 1
ATOM 5382 N N . SER A 1 962 ? 166.109 140.111 116.586 1.00 149.79 962 SER A N 1
ATOM 5383 C CA . SER A 1 962 ? 166.873 141.109 117.327 1.00 149.88 962 SER A CA 1
ATOM 5384 C C . SER A 1 962 ? 167.520 140.495 118.562 1.00 150.76 962 SER A C 1
ATOM 5385 O O . SER A 1 962 ? 168.750 140.406 118.642 1.00 150.08 962 SER A O 1
ATOM 5388 N N . SER A 1 963 ? 166.695 140.063 119.518 1.00 153.55 963 SER A N 1
ATOM 5389 C CA . SER A 1 963 ? 167.150 139.361 120.717 1.00 152.57 963 SER A CA 1
ATOM 5390 C C . SER A 1 963 ? 168.256 140.110 121.451 1.00 152.53 963 SER A C 1
ATOM 5391 O O . SER A 1 963 ? 168.384 141.333 121.327 1.00 152.44 963 SER A O 1
ATOM 5394 N N . CYS A 1 964 ? 169.051 139.379 122.229 1.00 150.75 964 CYS A N 1
ATOM 5395 C CA . CYS A 1 964 ? 170.191 139.938 122.948 1.00 150.59 964 CYS A CA 1
ATOM 5396 C C . CYS A 1 964 ? 171.469 139.442 122.280 1.00 150.64 964 CYS A C 1
ATOM 5397 O O . CYS A 1 964 ? 171.811 138.259 122.378 1.00 150.41 964 CYS A O 1
ATOM 5400 N N . LEU A 1 965 ? 172.171 140.350 121.603 1.00 150.86 965 LEU A N 1
ATOM 5401 C CA . LEU A 1 965 ? 173.391 140.040 120.868 1.00 150.89 965 LEU A CA 1
ATOM 5402 C C . LEU A 1 965 ? 174.614 139.909 121.787 1.00 151.70 965 LEU A C 1
ATOM 5403 O O . LEU A 1 965 ? 175.733 139.700 121.309 1.00 151.92 965 LEU A O 1
ATOM 5408 N N . ASP A 1 966 ? 174.407 139.943 123.103 1.00 151.96 966 ASP A N 1
ATOM 5409 C CA . ASP A 1 966 ? 175.482 139.903 124.087 1.00 151.33 966 ASP A CA 1
ATOM 5410 C C . ASP A 1 966 ? 175.983 138.484 124.357 1.00 151.33 966 ASP A C 1
ATOM 5411 O O . ASP A 1 966 ? 176.500 138.215 125.449 1.00 151.16 966 ASP A O 1
ATOM 5416 N N . LEU A 1 967 ? 175.810 137.580 123.394 1.00 147.41 967 LEU A N 1
ATOM 5417 C CA . LEU A 1 967 ? 176.249 136.194 123.512 1.00 146.88 967 LEU A CA 1
ATOM 5418 C C . LEU A 1 967 ? 177.698 136.107 123.975 1.00 147.70 967 LEU A C 1
ATOM 5419 O O . LEU A 1 967 ? 178.545 136.905 123.566 1.00 147.24 967 LEU A O 1
ATOM 5424 N N . ASP A 1 968 ? 177.971 135.126 124.838 1.00 146.66 968 ASP A N 1
ATOM 5425 C CA . ASP A 1 968 ? 179.299 134.925 125.409 1.00 145.46 968 ASP A CA 1
ATOM 5426 C C . ASP A 1 968 ? 180.333 134.653 124.325 1.00 145.25 968 ASP A C 1
ATOM 5427 O O . ASP A 1 968 ? 180.258 133.636 123.630 1.00 144.39 968 ASP A O 1
ATOM 5432 N N . MET A 1 969 ? 181.306 135.548 124.177 1.00 153.67 969 MET A N 1
ATOM 5433 C CA . MET A 1 969 ? 182.335 135.430 123.146 1.00 154.02 969 MET A CA 1
ATOM 5434 C C . MET A 1 969 ? 183.620 134.946 123.815 1.00 153.91 969 MET A C 1
ATOM 5435 O O . MET A 1 969 ? 184.319 135.720 124.475 1.00 153.21 969 MET A O 1
ATOM 5440 N N . ALA A 1 970 ? 183.919 133.657 123.659 1.00 153.83 970 ALA A N 1
ATOM 5441 C CA . ALA A 1 970 ? 185.120 133.084 124.254 1.00 153.43 970 ALA A CA 1
ATOM 5442 C C . ALA A 1 970 ? 185.448 131.768 123.562 1.00 153.20 970 ALA A C 1
ATOM 5443 O O . ALA A 1 970 ? 184.599 131.163 122.903 1.00 152.03 970 ALA A O 1
ATOM 5445 N N . GLU A 1 971 ? 186.698 131.339 123.724 1.00 145.32 971 GLU A N 1
ATOM 5446 C CA . GLU A 1 971 ? 187.127 130.051 123.195 1.00 145.59 971 GLU A CA 1
ATOM 5447 C C . GLU A 1 971 ? 186.601 128.910 124.057 1.00 145.07 971 GLU A C 1
ATOM 5448 O O . GLU A 1 971 ? 186.314 129.078 125.246 1.00 144.76 971 GLU A O 1
ATOM 5454 N N . PHE A 1 972 ? 186.482 127.736 123.443 1.00 141.15 972 PHE A N 1
ATOM 5455 C CA . PHE A 1 972 ? 185.940 126.555 124.104 1.00 141.40 972 PHE A CA 1
ATOM 5456 C C . PHE A 1 972 ? 186.246 125.336 123.238 1.00 140.72 972 PHE A C 1
ATOM 5457 O O . PHE A 1 972 ? 186.980 125.424 122.248 1.00 139.36 972 PHE A O 1
ATOM 5465 N N . VAL A 1 973 ? 185.675 124.195 123.612 1.00 140.99 973 VAL A N 1
ATOM 5466 C CA . VAL A 1 973 ? 185.733 122.972 122.819 1.00 140.49 973 VAL A CA 1
ATOM 5467 C C . VAL A 1 973 ? 184.305 122.535 122.527 1.00 140.36 973 VAL A C 1
ATOM 5468 O O . VAL A 1 973 ? 183.507 122.351 123.453 1.00 139.89 973 VAL A O 1
ATOM 5472 N N . LEU A 1 974 ? 183.988 122.370 121.241 1.00 139.99 974 LEU A N 1
ATOM 5473 C CA . LEU A 1 974 ? 182.630 121.998 120.852 1.00 140.21 974 LEU A CA 1
ATOM 5474 C C . LEU A 1 974 ? 182.269 120.595 121.323 1.00 140.58 974 LEU A C 1
ATOM 5475 O O . LEU A 1 974 ? 181.092 120.316 121.591 1.00 140.06 974 LEU A O 1
ATOM 5480 N N . GLN A 1 975 ? 183.259 119.704 121.423 1.00 138.66 975 GLN A N 1
ATOM 5481 C CA . GLN A 1 975 ? 182.983 118.335 121.845 1.00 137.91 975 GLN A CA 1
ATOM 5482 C C . GLN A 1 975 ? 182.414 118.298 123.256 1.00 137.33 975 GLN A C 1
ATOM 5483 O O . GLN A 1 975 ? 181.481 117.538 123.535 1.00 135.87 975 GLN A O 1
ATOM 5489 N N . ASP A 1 976 ? 182.966 119.109 124.160 1.00 133.64 976 ASP A N 1
ATOM 5490 C CA . ASP A 1 976 ? 182.449 119.155 125.524 1.00 133.32 976 ASP A CA 1
ATOM 5491 C C . ASP A 1 976 ? 181.019 119.682 125.552 1.00 132.96 976 ASP A C 1
ATOM 5492 O O . ASP A 1 976 ? 180.182 119.189 126.318 1.00 132.34 976 ASP A O 1
ATOM 5497 N N . VAL A 1 977 ? 180.722 120.685 124.723 1.00 130.64 977 VAL A N 1
ATOM 5498 C CA . VAL A 1 977 ? 179.365 121.223 124.652 1.00 131.08 977 VAL A CA 1
ATOM 5499 C C . VAL A 1 977 ? 178.390 120.146 124.190 1.00 130.31 977 VAL A C 1
ATOM 5500 O O . VAL A 1 977 ? 177.310 119.968 124.768 1.00 129.61 977 VAL A O 1
ATOM 5504 N N . VAL A 1 978 ? 178.763 119.406 123.144 1.00 127.10 978 VAL A N 1
ATOM 5505 C CA . VAL A 1 978 ? 177.882 118.360 122.632 1.00 127.40 978 VAL A CA 1
ATOM 5506 C C . VAL A 1 978 ? 177.729 117.237 123.651 1.00 126.85 978 VAL A C 1
ATOM 5507 O O . VAL A 1 978 ? 176.646 116.662 123.801 1.00 126.89 978 VAL A O 1
ATOM 5511 N N . VAL A 1 979 ? 178.805 116.910 124.371 1.00 122.14 979 VAL A N 1
ATOM 5512 C CA . VAL A 1 979 ? 178.729 115.874 125.399 1.00 122.67 979 VAL A CA 1
ATOM 5513 C C . VAL A 1 979 ? 177.777 116.295 126.510 1.00 121.88 979 VAL A C 1
ATOM 5514 O O . VAL A 1 979 ? 176.968 115.491 126.994 1.00 120.62 979 VAL A O 1
ATOM 5518 N N . SER A 1 980 ? 177.857 117.558 126.936 1.00 120.20 980 SER A N 1
ATOM 5519 C CA . SER A 1 980 ? 176.935 118.057 127.952 1.00 120.62 980 SER A CA 1
ATOM 5520 C C . SER A 1 980 ? 175.495 118.020 127.453 1.00 121.26 980 SER A C 1
ATOM 5521 O O . SER A 1 980 ? 174.580 117.630 128.193 1.00 121.56 980 SER A O 1
ATOM 5524 N N . ALA A 1 981 ? 175.277 118.412 126.195 1.00 119.55 981 ALA A N 1
ATOM 5525 C CA . ALA A 1 981 ? 173.929 118.370 125.635 1.00 118.89 981 ALA A CA 1
ATOM 5526 C C . ALA A 1 981 ? 173.390 116.945 125.598 1.00 118.67 981 ALA A C 1
ATOM 5527 O O . ALA A 1 981 ? 172.211 116.709 125.886 1.00 118.26 981 ALA A O 1
ATOM 5529 N N . VAL A 1 982 ? 174.242 115.982 125.240 1.00 117.65 982 VAL A N 1
ATOM 5530 C CA . VAL A 1 982 ? 173.825 114.583 125.211 1.00 117.52 982 VAL A CA 1
ATOM 5531 C C . VAL A 1 982 ? 173.493 114.095 126.615 1.00 117.77 982 VAL A C 1
ATOM 5532 O O . VAL A 1 982 ? 172.478 113.419 126.831 1.00 117.35 982 VAL A O 1
ATOM 5536 N N . SER A 1 983 ? 174.341 114.428 127.592 1.00 116.55 983 SER A N 1
ATOM 5537 C CA . SER A 1 983 ? 174.104 113.980 128.961 1.00 115.89 983 SER A CA 1
ATOM 5538 C C . SER A 1 983 ? 172.857 114.619 129.555 1.00 114.24 983 SER A C 1
ATOM 5539 O O . SER A 1 983 ? 172.266 114.071 130.492 1.00 114.82 983 SER A O 1
ATOM 5542 N N . GLN A 1 984 ? 172.449 115.782 129.036 1.00 108.04 984 GLN A N 1
ATOM 5543 C CA . GLN A 1 984 ? 171.218 116.401 129.516 1.00 108.29 984 GLN A CA 1
ATOM 5544 C C . GLN A 1 984 ? 169.984 115.548 129.237 1.00 110.29 984 GLN A C 1
ATOM 5545 O O . GLN A 1 984 ? 168.966 115.716 129.916 1.00 110.16 984 GLN A O 1
ATOM 5551 N N . VAL A 1 985 ? 170.046 114.642 128.261 1.00 118.83 985 VAL A N 1
ATOM 5552 C CA . VAL A 1 985 ? 168.912 113.804 127.887 1.00 118.41 985 VAL A CA 1
ATOM 5553 C C . VAL A 1 985 ? 169.232 112.318 127.960 1.00 118.20 985 VAL A C 1
ATOM 5554 O O . VAL A 1 985 ? 168.357 111.490 127.672 1.00 118.24 985 VAL A O 1
ATOM 5558 N N . LEU A 1 986 ? 170.466 111.955 128.324 1.00 116.96 986 LEU A N 1
ATOM 5559 C CA . LEU A 1 986 ? 170.822 110.546 128.463 1.00 115.97 986 LEU A CA 1
ATOM 5560 C C . LEU A 1 986 ? 169.922 109.822 129.457 1.00 116.86 986 LEU A C 1
ATOM 5561 O O . LEU A 1 986 ? 169.652 108.628 129.288 1.00 117.09 986 LEU A O 1
ATOM 5566 N N . ILE A 1 987 ? 169.453 110.515 130.498 1.00 120.86 987 ILE A N 1
ATOM 5567 C CA . ILE A 1 987 ? 168.579 109.876 131.480 1.00 120.50 987 ILE A CA 1
ATOM 5568 C C . ILE A 1 987 ? 167.267 109.453 130.829 1.00 121.20 987 ILE A C 1
ATOM 5569 O O . ILE A 1 987 ? 166.802 108.320 131.002 1.00 121.63 987 ILE A O 1
ATOM 5574 N N . GLY A 1 988 ? 166.656 110.357 130.059 1.00 124.46 988 GLY A N 1
ATOM 5575 C CA . GLY A 1 988 ? 165.437 110.001 129.351 1.00 125.51 988 GLY A CA 1
ATOM 5576 C C . GLY A 1 988 ? 165.669 108.934 128.299 1.00 126.05 988 GLY A C 1
ATOM 5577 O O . GLY A 1 988 ? 164.818 108.065 128.081 1.00 125.27 988 GLY A O 1
ATOM 5578 N N . CYS A 1 989 ? 166.824 108.986 127.632 1.00 132.46 989 CYS A N 1
ATOM 5579 C CA . CYS A 1 989 ? 167.152 107.961 126.644 1.00 132.35 989 CYS A CA 1
ATOM 5580 C C . CYS A 1 989 ? 167.244 106.586 127.294 1.00 132.00 989 CYS A C 1
ATOM 5581 O O . CYS A 1 989 ? 166.753 105.593 126.742 1.00 131.33 989 CYS A O 1
ATOM 5584 N N . GLN A 1 990 ? 167.878 106.509 128.465 1.00 131.81 990 GLN A N 1
ATOM 5585 C CA . GLN A 1 990 ? 167.932 105.254 129.207 1.00 131.85 990 GLN A CA 1
ATOM 5586 C C . GLN A 1 990 ? 166.543 104.823 129.661 1.00 132.15 990 GLN A C 1
ATOM 5587 O O . GLN A 1 990 ? 166.210 103.633 129.627 1.00 131.58 990 GLN A O 1
ATOM 5593 N N . GLY A 1 991 ? 165.747 105.780 130.136 1.00 135.16 991 GLY A N 1
ATOM 5594 C CA . GLY A 1 991 ? 164.381 105.445 130.573 1.00 134.18 991 GLY A CA 1
ATOM 5595 C C . GLY A 1 991 ? 163.610 104.784 129.446 1.00 134.53 991 GLY A C 1
ATOM 5596 O O . GLY A 1 991 ? 163.052 103.696 129.672 1.00 133.26 991 GLY A O 1
ATOM 5597 N N . LYS A 1 992 ? 163.598 105.411 128.270 1.00 138.01 992 LYS A N 1
ATOM 5598 C CA . LYS A 1 992 ? 162.845 104.888 127.138 1.00 138.09 992 LYS A CA 1
ATOM 5599 C C . LYS A 1 992 ? 163.589 103.800 126.376 1.00 138.88 992 LYS A C 1
ATOM 5600 O O . LYS A 1 992 ? 163.035 103.247 125.420 1.00 138.52 992 LYS A O 1
ATOM 5606 N N . GLY A 1 993 ? 164.815 103.475 126.774 1.00 142.38 993 GLY A N 1
ATOM 5607 C CA . GLY A 1 993 ? 165.581 102.459 126.068 1.00 141.79 993 GLY A CA 1
ATOM 5608 C C . GLY A 1 993 ? 165.914 102.828 124.639 1.00 142.71 993 GLY A C 1
ATOM 5609 O O . GLY A 1 993 ? 165.809 101.984 123.740 1.00 142.05 993 GLY A O 1
ATOM 5610 N N . ILE A 1 994 ? 166.317 104.075 124.408 1.00 143.96 994 ILE A N 1
ATOM 5611 C CA . ILE A 1 994 ? 166.668 104.563 123.080 1.00 144.09 994 ILE A CA 1
ATOM 5612 C C . ILE A 1 994 ? 168.181 104.514 122.931 1.00 143.56 994 ILE A C 1
ATOM 5613 O O . ILE A 1 994 ? 168.915 104.968 123.817 1.00 141.77 994 ILE A O 1
ATOM 5618 N N . ARG A 1 995 ? 168.647 103.966 121.813 1.00 144.92 995 ARG A N 1
ATOM 5619 C CA . ARG A 1 995 ? 170.073 103.879 121.535 1.00 144.78 995 ARG A CA 1
ATOM 5620 C C . ARG A 1 995 ? 170.518 105.108 120.753 1.00 144.20 995 ARG A C 1
ATOM 5621 O O . ARG A 1 995 ? 169.932 105.441 119.717 1.00 142.80 995 ARG A O 1
ATOM 5629 N N . VAL A 1 996 ? 171.558 105.773 121.250 1.00 143.44 996 VAL A N 1
ATOM 5630 C CA . VAL A 1 996 ? 172.070 107.006 120.667 1.00 143.36 996 VAL A CA 1
ATOM 5631 C C . VAL A 1 996 ? 173.448 106.730 120.087 1.00 143.30 996 VAL A C 1
ATOM 5632 O O . VAL A 1 996 ? 174.331 106.213 120.784 1.00 142.42 996 VAL A O 1
ATOM 5636 N N . ALA A 1 997 ? 173.629 107.072 118.815 1.00 146.78 997 ALA A N 1
ATOM 5637 C CA . ALA A 1 997 ? 174.907 106.945 118.131 1.00 146.67 997 ALA A CA 1
ATOM 5638 C C . ALA A 1 997 ? 175.391 108.335 117.752 1.00 146.21 997 ALA A C 1
ATOM 5639 O O . ALA A 1 997 ? 174.603 109.158 117.274 1.00 145.46 997 ALA A O 1
ATOM 5641 N N . CYS A 1 998 ? 176.673 108.598 117.983 1.00 142.27 998 CYS A N 1
ATOM 5642 C CA . CYS A 1 998 ? 177.284 109.893 117.696 1.00 141.91 998 CYS A CA 1
ATOM 5643 C C . CYS A 1 998 ? 178.480 109.654 116.780 1.00 142.31 998 CYS A C 1
ATOM 5644 O O . CYS A 1 998 ? 179.569 109.305 117.246 1.00 141.82 998 CYS A O 1
ATOM 5647 N N . ASN A 1 999 ? 178.274 109.841 115.476 1.00 145.53 999 ASN A N 1
ATOM 5648 C CA . ASN A 1 999 ? 179.332 109.644 114.487 1.00 145.73 999 ASN A CA 1
ATOM 5649 C C . ASN A 1 999 ? 179.946 111.004 114.167 1.00 145.81 999 ASN A C 1
ATOM 5650 O O . ASN A 1 999 ? 179.631 111.645 113.165 1.00 145.49 999 ASN A O 1
ATOM 5655 N N . LEU A 1 1000 ? 180.842 111.443 115.049 1.00 149.18 1000 LEU A N 1
ATOM 5656 C CA . LEU A 1 1000 ? 181.521 112.721 114.910 1.00 149.09 1000 LEU A CA 1
ATOM 5657 C C . LEU A 1 1000 ? 183.009 112.498 114.702 1.00 149.00 1000 LEU A C 1
ATOM 5658 O O . LEU A 1 1000 ? 183.637 111.788 115.500 1.00 148.40 1000 LEU A O 1
ATOM 5663 N N . PRO A 1 1001 ? 183.604 113.069 113.653 1.00 151.78 1001 PRO A N 1
ATOM 5664 C CA . PRO A 1 1001 ? 185.047 112.891 113.422 1.00 151.88 1001 PRO A CA 1
ATOM 5665 C C . PRO A 1 1001 ? 185.851 113.497 114.563 1.00 152.25 1001 PRO A C 1
ATOM 5666 O O . PRO A 1 1001 ? 185.657 114.658 114.925 1.00 152.19 1001 PRO A O 1
ATOM 5670 N N . GLU A 1 1002 ? 186.766 112.702 115.124 1.00 153.24 1002 GLU A N 1
ATOM 5671 C CA . GLU A 1 1002 ? 187.509 113.139 116.303 1.00 153.52 1002 GLU A CA 1
ATOM 5672 C C . GLU A 1 1002 ? 188.371 114.360 116.005 1.00 152.79 1002 GLU A C 1
ATOM 5673 O O . GLU A 1 1002 ? 188.432 115.295 116.811 1.00 152.06 1002 GLU A O 1
ATOM 5679 N N . ARG A 1 1003 ? 189.050 114.366 114.856 1.00 152.15 1003 ARG A N 1
ATOM 5680 C CA . ARG A 1 1003 ? 189.929 115.483 114.522 1.00 152.45 1003 ARG A CA 1
ATOM 5681 C C . ARG A 1 1003 ? 189.140 116.774 114.336 1.00 152.65 1003 ARG A C 1
ATOM 5682 O O . ARG A 1 1003 ? 189.539 117.836 114.827 1.00 152.25 1003 ARG A O 1
ATOM 5690 N N . SER A 1 1004 ? 188.012 116.700 113.627 1.00 152.96 1004 SER A N 1
ATOM 5691 C CA . SER A 1 1004 ? 187.214 117.893 113.370 1.00 152.72 1004 SER A CA 1
ATOM 5692 C C . SER A 1 1004 ? 186.414 118.329 114.591 1.00 152.44 1004 SER A C 1
ATOM 5693 O O . SER A 1 1004 ? 186.231 119.532 114.809 1.00 152.09 1004 SER A O 1
ATOM 5696 N N . MET A 1 1005 ? 185.930 117.377 115.392 1.00 149.48 1005 MET A N 1
ATOM 5697 C CA . MET A 1 1005 ? 185.073 117.725 116.519 1.00 149.27 1005 MET A CA 1
ATOM 5698 C C . MET A 1 1005 ? 185.853 118.413 117.632 1.00 149.80 1005 MET A C 1
ATOM 5699 O O . MET A 1 1005 ? 185.299 119.253 118.349 1.00 149.74 1005 MET A O 1
ATOM 5704 N N . LYS A 1 1006 ? 187.131 118.075 117.790 1.00 151.78 1006 LYS A N 1
ATOM 5705 C CA . LYS A 1 1006 ? 187.951 118.587 118.880 1.00 151.05 1006 LYS A CA 1
ATOM 5706 C C . LYS A 1 1006 ? 188.688 119.873 118.527 1.00 150.27 1006 LYS A C 1
ATOM 5707 O O . LYS A 1 1006 ? 189.392 120.417 119.383 1.00 150.48 1006 LYS A O 1
ATOM 5713 N N . GLN A 1 1007 ? 188.554 120.366 117.298 1.00 146.83 1007 GLN A N 1
ATOM 5714 C CA . GLN A 1 1007 ? 189.252 121.581 116.901 1.00 147.22 1007 GLN A CA 1
ATOM 5715 C C . GLN A 1 1007 ? 188.697 122.790 117.646 1.00 148.50 1007 GLN A C 1
ATOM 5716 O O . GLN A 1 1007 ? 187.480 122.964 117.765 1.00 149.07 1007 GLN A O 1
ATOM 5722 N N . LYS A 1 1008 ? 189.600 123.627 118.149 1.00 143.71 1008 LYS A N 1
ATOM 5723 C CA . LYS A 1 1008 ? 189.196 124.818 118.885 1.00 143.06 1008 LYS A CA 1
ATOM 5724 C C . LYS A 1 1008 ? 188.555 125.840 117.954 1.00 142.57 1008 LYS A C 1
ATOM 5725 O O . LYS A 1 1008 ? 188.986 126.021 116.811 1.00 142.42 1008 LYS A O 1
ATOM 5731 N N . VAL A 1 1009 ? 187.517 126.513 118.455 1.00 141.88 1009 VAL A N 1
ATOM 5732 C CA . VAL A 1 1009 ? 186.813 127.550 117.710 1.00 143.26 1009 VAL A CA 1
ATOM 5733 C C . VAL A 1 1009 ? 186.481 128.697 118.655 1.00 143.51 1009 VAL A C 1
ATOM 5734 O O . VAL A 1 1009 ? 186.614 128.588 119.876 1.00 142.89 1009 VAL A O 1
ATOM 5738 N N . TYR A 1 1010 ? 186.043 129.807 118.068 1.00 147.53 1010 TYR A N 1
ATOM 5739 C CA . TYR A 1 1010 ? 185.728 131.026 118.801 1.00 147.39 1010 TYR A CA 1
ATOM 5740 C C . TYR A 1 1010 ? 184.252 131.356 118.630 1.00 146.97 1010 TYR A C 1
ATOM 5741 O O . TYR A 1 1010 ? 183.714 131.260 117.521 1.00 145.64 1010 TYR A O 1
ATOM 5750 N N . GLY A 1 1011 ? 183.602 131.744 119.725 1.00 146.74 1011 GLY A N 1
ATOM 5751 C CA . GLY A 1 1011 ? 182.195 132.092 119.688 1.00 145.85 1011 GLY A CA 1
ATOM 5752 C C . GLY A 1 1011 ? 181.476 131.837 120.998 1.00 146.06 1011 GLY A C 1
ATOM 5753 O O . GLY A 1 1011 ? 182.023 132.103 122.074 1.00 144.95 1011 GLY A O 1
ATOM 5754 N N . ASP A 1 1012 ? 180.248 131.327 120.917 1.00 144.30 1012 ASP A N 1
ATOM 5755 C CA . ASP A 1 1012 ? 179.442 131.000 122.087 1.00 143.43 1012 ASP A CA 1
ATOM 5756 C C . ASP A 1 1012 ? 179.121 129.514 122.079 1.00 143.01 1012 ASP A C 1
ATOM 5757 O O . ASP A 1 1012 ? 178.695 128.971 121.054 1.00 142.79 1012 ASP A O 1
ATOM 5762 N N . GLY A 1 1013 ? 179.327 128.863 123.221 1.00 139.04 1013 GLY A N 1
ATOM 5763 C CA . GLY A 1 1013 ? 179.076 127.440 123.335 1.00 138.78 1013 GLY A CA 1
ATOM 5764 C C . GLY A 1 1013 ? 178.013 127.094 124.357 1.00 137.83 1013 GLY A C 1
ATOM 5765 O O . GLY A 1 1013 ? 177.404 126.024 124.287 1.00 137.34 1013 GLY A O 1
ATOM 5766 N N . ILE A 1 1014 ? 177.785 127.993 125.316 1.00 128.01 1014 ILE A N 1
ATOM 5767 C CA . ILE A 1 1014 ? 176.781 127.743 126.347 1.00 127.93 1014 ILE A CA 1
ATOM 5768 C C . ILE A 1 1014 ? 175.387 127.701 125.732 1.00 128.11 1014 ILE A C 1
ATOM 5769 O O . ILE A 1 1014 ? 174.597 126.790 126.006 1.00 127.33 1014 ILE A O 1
ATOM 5774 N N . ARG A 1 1015 ? 175.064 128.687 124.892 1.00 123.20 1015 ARG A N 1
ATOM 5775 C CA . ARG A 1 1015 ? 173.755 128.707 124.246 1.00 123.27 1015 ARG A CA 1
ATOM 5776 C C . ARG A 1 1015 ? 173.604 127.545 123.273 1.00 123.63 1015 ARG A C 1
ATOM 5777 O O . ARG A 1 1015 ? 172.513 126.976 123.141 1.00 123.08 1015 ARG A O 1
ATOM 5785 N N . LEU A 1 1016 ? 174.688 127.182 122.582 1.00 126.52 1016 LEU A N 1
ATOM 5786 C CA . LEU A 1 1016 ? 174.646 126.040 121.676 1.00 125.16 1016 LEU A CA 1
ATOM 5787 C C . LEU A 1 1016 ? 174.325 124.750 122.418 1.00 126.25 1016 LEU A C 1
ATOM 5788 O O . LEU A 1 1016 ? 173.680 123.855 121.858 1.00 126.02 1016 LEU A O 1
ATOM 5793 N N . GLN A 1 1017 ? 174.770 124.635 123.672 1.00 123.32 1017 GLN A N 1
ATOM 5794 C CA . GLN A 1 1017 ? 174.415 123.473 124.478 1.00 121.92 1017 GLN A CA 1
ATOM 5795 C C . GLN A 1 1017 ? 172.904 123.351 124.619 1.00 123.42 1017 GLN A C 1
ATOM 5796 O O . GLN A 1 1017 ? 172.336 122.275 124.405 1.00 123.18 1017 GLN A O 1
ATOM 5802 N N . GLN A 1 1018 ? 172.232 124.453 124.959 1.00 123.77 1018 GLN A N 1
ATOM 5803 C CA . GLN A 1 1018 ? 170.777 124.437 125.055 1.00 123.65 1018 GLN A CA 1
ATOM 5804 C C . GLN A 1 1018 ? 170.139 124.157 123.702 1.00 123.65 1018 GLN A C 1
ATOM 5805 O O . GLN A 1 1018 ? 169.144 123.424 123.612 1.00 121.97 1018 GLN A O 1
ATOM 5811 N N . ILE A 1 1019 ? 170.701 124.735 122.636 1.00 129.83 1019 ILE A N 1
ATOM 5812 C CA . ILE A 1 1019 ? 170.142 124.556 121.297 1.00 129.15 1019 ILE A CA 1
ATOM 5813 C C . ILE A 1 1019 ? 170.146 123.083 120.911 1.00 128.80 1019 ILE A C 1
ATOM 5814 O O . ILE A 1 1019 ? 169.176 122.570 120.342 1.00 128.76 1019 ILE A O 1
ATOM 5819 N N . LEU A 1 1020 ? 171.209 122.380 121.279 1.00 128.82 1020 LEU A N 1
ATOM 5820 C CA . LEU A 1 1020 ? 171.280 120.952 120.890 1.00 130.51 1020 LEU A CA 1
ATOM 5821 C C . LEU A 1 1020 ? 170.490 120.122 121.904 1.00 130.96 1020 LEU A C 1
ATOM 5822 O O . LEU A 1 1020 ? 169.939 119.090 121.494 1.00 129.00 1020 LEU A O 1
ATOM 5827 N N . SER A 1 1021 ? 170.388 120.580 123.160 1.00 130.97 1021 SER A N 1
ATOM 5828 C CA . SER A 1 1021 ? 169.776 119.758 124.198 1.00 130.17 1021 SER A CA 1
ATOM 5829 C C . SER A 1 1021 ? 168.257 119.746 124.089 1.00 130.95 1021 SER A C 1
ATOM 5830 O O . SER A 1 1021 ? 167.627 118.693 124.234 1.00 130.80 1021 SER A O 1
ATOM 5833 N N . ASP A 1 1022 ? 167.639 120.908 123.857 1.00 131.91 1022 ASP A N 1
ATOM 5834 C CA . ASP A 1 1022 ? 166.182 120.922 123.767 1.00 131.65 1022 ASP A CA 1
ATOM 5835 C C . ASP A 1 1022 ? 165.692 120.206 122.512 1.00 131.86 1022 ASP A C 1
ATOM 5836 O O . ASP A 1 1022 ? 164.648 119.544 122.545 1.00 130.42 1022 ASP A O 1
ATOM 5841 N N . PHE A 1 1023 ? 166.432 120.316 121.404 1.00 133.07 1023 PHE A N 1
ATOM 5842 C CA . PHE A 1 1023 ? 166.098 119.543 120.212 1.00 132.49 1023 PHE A CA 1
ATOM 5843 C C . PHE A 1 1023 ? 166.223 118.048 120.475 1.00 132.85 1023 PHE A C 1
ATOM 5844 O O . PHE A 1 1023 ? 165.367 117.259 120.052 1.00 132.18 1023 PHE A O 1
ATOM 5852 N N . LEU A 1 1024 ? 167.280 117.636 121.182 1.00 131.90 1024 LEU A N 1
ATOM 5853 C CA . LEU A 1 1024 ? 167.411 116.230 121.550 1.00 132.02 1024 LEU A CA 1
ATOM 5854 C C . LEU A 1 1024 ? 166.244 115.781 122.423 1.00 131.26 1024 LEU A C 1
ATOM 5855 O O . LEU A 1 1024 ? 165.709 114.684 122.235 1.00 131.03 1024 LEU A O 1
ATOM 5860 N N . PHE A 1 1025 ? 165.838 116.622 123.376 1.00 130.86 1025 PHE A N 1
ATOM 5861 C CA . PHE A 1 1025 ? 164.727 116.270 124.255 1.00 131.73 1025 PHE A CA 1
ATOM 5862 C C . PHE A 1 1025 ? 163.425 116.119 123.480 1.00 132.74 1025 PHE A C 1
ATOM 5863 O O . PHE A 1 1025 ? 162.665 115.172 123.712 1.00 132.58 1025 PHE A O 1
ATOM 5871 N N . VAL A 1 1026 ? 163.140 117.048 122.563 1.00 135.00 1026 VAL A N 1
ATOM 5872 C CA . VAL A 1 1026 ? 161.882 116.969 121.825 1.00 134.63 1026 VAL A CA 1
ATOM 5873 C C . VAL A 1 1026 ? 161.901 115.790 120.857 1.00 133.11 1026 VAL A C 1
ATOM 5874 O O . VAL A 1 1026 ? 160.855 115.197 120.567 1.00 131.64 1026 VAL A O 1
ATOM 5878 N N . SER A 1 1027 ? 163.079 115.429 120.339 1.00 132.84 1027 SER A N 1
ATOM 5879 C CA . SER A 1 1027 ? 163.171 114.216 119.531 1.00 133.60 1027 SER A CA 1
ATOM 5880 C C . SER A 1 1027 ? 162.934 112.969 120.378 1.00 134.78 1027 SER A C 1
ATOM 5881 O O . SER A 1 1027 ? 162.258 112.032 119.938 1.00 133.41 1027 SER A O 1
ATOM 5884 N N . VAL A 1 1028 ? 163.490 112.939 121.592 1.00 137.30 1028 VAL A N 1
ATOM 5885 C CA . VAL A 1 1028 ? 163.342 111.776 122.464 1.00 136.30 1028 VAL A CA 1
ATOM 5886 C C . VAL A 1 1028 ? 161.897 111.621 122.927 1.00 135.07 1028 VAL A C 1
ATOM 5887 O O . VAL A 1 1028 ? 161.396 110.500 123.074 1.00 134.47 1028 VAL A O 1
ATOM 5891 N N . LYS A 1 1029 ? 161.202 112.740 123.150 1.00 134.83 1029 LYS A N 1
ATOM 5892 C CA . LYS A 1 1029 ? 159.863 112.687 123.733 1.00 135.27 1029 LYS A CA 1
ATOM 5893 C C . LYS A 1 1029 ? 158.901 111.884 122.867 1.00 134.88 1029 LYS A C 1
ATOM 5894 O O . LYS A 1 1029 ? 158.104 111.092 123.382 1.00 134.22 1029 LYS A O 1
ATOM 5900 N N . PHE A 1 1030 ? 158.962 112.070 121.552 1.00 137.63 1030 PHE A N 1
ATOM 5901 C CA . PHE A 1 1030 ? 158.086 111.369 120.624 1.00 138.35 1030 PHE A CA 1
ATOM 5902 C C . PHE A 1 1030 ? 158.718 110.098 120.071 1.00 139.01 1030 PHE A C 1
ATOM 5903 O O . PHE A 1 1030 ? 158.138 109.466 119.183 1.00 138.71 1030 PHE A O 1
ATOM 5911 N N . SER A 1 1031 ? 159.884 109.716 120.575 1.00 142.03 1031 SER A N 1
ATOM 5912 C CA . SER A 1 1031 ? 160.559 108.520 120.091 1.00 142.80 1031 SER A CA 1
ATOM 5913 C C . SER A 1 1031 ? 159.818 107.269 120.551 1.00 143.18 1031 SER A C 1
ATOM 5914 O O . SER A 1 1031 ? 159.567 107.110 121.752 1.00 142.31 1031 SER A O 1
ATOM 5917 N N . PRO A 1 1032 ? 159.450 106.369 119.644 1.00 140.32 1032 PRO A N 1
ATOM 5918 C CA . PRO A 1 1032 ? 158.836 105.106 120.062 1.00 138.54 1032 PRO A CA 1
ATOM 5919 C C . PRO A 1 1032 ? 159.839 104.214 120.777 1.00 138.93 1032 PRO A C 1
ATOM 5920 O O . PRO A 1 1032 ? 161.056 104.346 120.623 1.00 139.92 1032 PRO A O 1
ATOM 5924 N N . ALA A 1 1033 ? 159.303 103.298 121.581 1.00 130.90 1033 ALA A N 1
ATOM 5925 C CA . ALA A 1 1033 ? 160.141 102.378 122.339 1.00 130.51 1033 ALA A CA 1
ATOM 5926 C C . ALA A 1 1033 ? 161.004 101.543 121.402 1.00 130.62 1033 ALA A C 1
ATOM 5927 O O . ALA A 1 1033 ? 160.519 101.005 120.402 1.00 129.99 1033 ALA A O 1
ATOM 5929 N N . GLY A 1 1034 ? 162.290 101.434 121.731 1.00 129.89 1034 GLY A N 1
ATOM 5930 C CA . GLY A 1 1034 ? 163.234 100.717 120.902 1.00 129.70 1034 GLY A CA 1
ATOM 5931 C C . GLY A 1 1034 ? 163.809 101.508 119.749 1.00 129.93 1034 GLY A C 1
ATOM 5932 O O . GLY A 1 1034 ? 164.577 100.945 118.957 1.00 129.34 1034 GLY A O 1
ATOM 5933 N N . GLY A 1 1035 ? 163.471 102.788 119.626 1.00 137.34 1035 GLY A N 1
ATOM 5934 C CA . GLY A 1 1035 ? 163.985 103.596 118.541 1.00 137.07 1035 GLY A CA 1
ATOM 5935 C C . GLY A 1 1035 ? 165.448 103.948 118.723 1.00 138.00 1035 GLY A C 1
ATOM 5936 O O . GLY A 1 1035 ? 166.073 103.675 119.749 1.00 137.54 1035 GLY A O 1
ATOM 5937 N N . SER A 1 1036 ? 166.008 104.570 117.687 1.00 143.89 1036 SER A N 1
ATOM 5938 C CA . SER A 1 1036 ? 167.409 104.957 117.675 1.00 143.90 1036 SER A CA 1
ATOM 5939 C C . SER A 1 1036 ? 167.548 106.397 117.204 1.00 143.53 1036 SER A C 1
ATOM 5940 O O . SER A 1 1036 ? 166.763 106.880 116.383 1.00 143.18 1036 SER A O 1
ATOM 5943 N N . VAL A 1 1037 ? 168.563 107.075 117.732 1.00 141.99 1037 VAL A N 1
ATOM 5944 C CA . VAL A 1 1037 ? 168.884 108.450 117.366 1.00 141.90 1037 VAL A CA 1
ATOM 5945 C C . VAL A 1 1037 ? 170.312 108.472 116.839 1.00 141.53 1037 VAL A C 1
ATOM 5946 O O . VAL A 1 1037 ? 171.209 107.875 117.446 1.00 141.83 1037 VAL A O 1
ATOM 5950 N N . ASP A 1 1038 ? 170.514 109.131 115.699 1.00 140.94 1038 ASP A N 1
ATOM 5951 C CA . ASP A 1 1038 ? 171.826 109.236 115.072 1.00 141.92 1038 ASP A CA 1
ATOM 5952 C C . ASP A 1 1038 ? 172.207 110.704 114.957 1.00 142.31 1038 ASP A C 1
ATOM 5953 O O . ASP A 1 1038 ? 171.440 111.506 114.414 1.00 140.82 1038 ASP A O 1
ATOM 5958 N N . ILE A 1 1039 ? 173.389 111.054 115.459 1.00 145.22 1039 ILE A N 1
ATOM 5959 C CA . ILE A 1 1039 ? 173.866 112.433 115.478 1.00 143.93 1039 ILE A CA 1
ATOM 5960 C C . ILE A 1 1039 ? 175.195 112.491 114.739 1.00 143.13 1039 ILE A C 1
ATOM 5961 O O . ILE A 1 1039 ? 176.151 111.800 115.115 1.00 142.56 1039 ILE A O 1
ATOM 5966 N N . SER A 1 1040 ? 175.263 113.336 113.714 1.00 142.40 1040 SER A N 1
ATOM 5967 C CA . SER A 1 1040 ? 176.475 113.531 112.934 1.00 143.57 1040 SER A CA 1
ATOM 5968 C C . SER A 1 1040 ? 176.804 115.015 112.865 1.00 143.55 1040 SER A C 1
ATOM 5969 O O . SER A 1 1040 ? 175.911 115.866 112.869 1.00 143.04 1040 SER A O 1
ATOM 5972 N N . SER A 1 1041 ? 178.099 115.318 112.803 1.00 146.44 1041 SER A N 1
ATOM 5973 C CA . SER A 1 1041 ? 178.582 116.690 112.746 1.00 145.99 1041 SER A CA 1
ATOM 5974 C C . SER A 1 1041 ? 179.566 116.842 111.595 1.00 146.75 1041 SER A C 1
ATOM 5975 O O . SER A 1 1041 ? 180.437 115.990 111.393 1.00 147.24 1041 SER A O 1
ATOM 5978 N N . LYS A 1 1042 ? 179.419 117.932 110.846 1.00 145.18 1042 LYS A N 1
ATOM 5979 C CA . LYS A 1 1042 ? 180.273 118.232 109.707 1.00 145.52 1042 LYS A CA 1
ATOM 5980 C C . LYS A 1 1042 ? 180.796 119.656 109.830 1.00 145.08 1042 LYS A C 1
ATOM 5981 O O . LYS A 1 1042 ? 180.065 120.564 110.240 1.00 143.52 1042 LYS A O 1
ATOM 5987 N N . LEU A 1 1043 ? 182.065 119.842 109.473 1.00 146.60 1043 LEU A N 1
ATOM 5988 C CA . LEU A 1 1043 ? 182.729 121.137 109.541 1.00 145.90 1043 LEU A CA 1
ATOM 5989 C C . LEU A 1 1043 ? 183.154 121.541 108.138 1.00 146.32 1043 LEU A C 1
ATOM 5990 O O . LEU A 1 1043 ? 183.836 120.775 107.449 1.00 146.20 1043 LEU A O 1
ATOM 5995 N N . THR A 1 1044 ? 182.752 122.737 107.719 1.00 148.06 1044 THR A N 1
ATOM 5996 C CA . THR A 1 1044 ? 183.101 123.279 106.410 1.00 147.60 1044 THR A CA 1
ATOM 5997 C C . THR A 1 1044 ? 184.039 124.461 106.605 1.00 147.96 1044 THR A C 1
ATOM 5998 O O . THR A 1 1044 ? 183.696 125.418 107.306 1.00 148.04 1044 THR A O 1
ATOM 6002 N N . LYS A 1 1045 ? 185.213 124.394 105.987 1.00 146.67 1045 LYS A N 1
ATOM 6003 C CA . LYS A 1 1045 ? 186.193 125.470 106.091 1.00 146.05 1045 LYS A CA 1
ATOM 6004 C C . LYS A 1 1045 ? 186.100 126.411 104.894 1.00 145.90 1045 LYS A C 1
ATOM 6005 O O . LYS A 1 1045 ? 186.069 125.967 103.745 1.00 145.93 1045 LYS A O 1
ATOM 6011 N N . HIS A 1 1053 ? 189.799 132.223 110.137 1.00 151.18 1053 HIS A N 1
ATOM 6012 C CA . HIS A 1 1053 ? 189.081 131.144 109.469 1.00 151.64 1053 HIS A CA 1
ATOM 6013 C C . HIS A 1 1053 ? 187.656 131.024 110.001 1.00 151.78 1053 HIS A C 1
ATOM 6014 O O . HIS A 1 1053 ? 187.410 131.216 111.191 1.00 152.67 1053 HIS A O 1
ATOM 6021 N N . LEU A 1 1054 ? 186.722 130.704 109.110 1.00 148.99 1054 LEU A N 1
ATOM 6022 C CA . LEU A 1 1054 ? 185.318 130.541 109.458 1.00 148.92 1054 LEU A CA 1
ATOM 6023 C C . LEU A 1 1054 ? 184.906 129.097 109.217 1.00 148.93 1054 LEU A C 1
ATOM 6024 O O . LEU A 1 1054 ? 185.169 128.543 108.144 1.00 148.31 1054 LEU A O 1
ATOM 6029 N N . ILE A 1 1055 ? 184.266 128.492 110.213 1.00 146.75 1055 ILE A N 1
ATOM 6030 C CA . ILE A 1 1055 ? 183.821 127.106 110.152 1.00 146.66 1055 ILE A CA 1
ATOM 6031 C C . ILE A 1 1055 ? 182.299 127.093 110.150 1.00 145.94 1055 ILE A C 1
ATOM 6032 O O . ILE A 1 1055 ? 181.662 127.648 111.057 1.00 144.70 1055 ILE A O 1
ATOM 6037 N N . ASP A 1 1056 ? 181.719 126.468 109.132 1.00 145.33 1056 ASP A N 1
ATOM 6038 C CA . ASP A 1 1056 ? 180.290 126.195 109.097 1.00 144.58 1056 ASP A CA 1
ATOM 6039 C C . ASP A 1 1056 ? 180.044 124.839 109.748 1.00 144.50 1056 ASP A C 1
ATOM 6040 O O . ASP A 1 1056 ? 180.551 123.817 109.274 1.00 144.71 1056 ASP A O 1
ATOM 6045 N N . PHE A 1 1057 ? 179.282 124.838 110.836 1.00 144.93 1057 PHE A N 1
ATOM 6046 C CA . PHE A 1 1057 ? 178.994 123.631 111.597 1.00 145.73 1057 PHE A CA 1
ATOM 6047 C C . PHE A 1 1057 ? 177.602 123.137 111.225 1.00 145.22 1057 PHE A C 1
ATOM 6048 O O . PHE A 1 1057 ? 176.621 123.881 111.343 1.00 144.35 1057 PHE A O 1
ATOM 6056 N N . GLU A 1 1058 ? 177.522 121.888 110.770 1.00 146.43 1058 GLU A N 1
ATOM 6057 C CA . GLU A 1 1058 ? 176.268 121.269 110.364 1.00 146.38 1058 GLU A CA 1
ATOM 6058 C C . GLU A 1 1058 ? 176.024 120.051 111.241 1.00 146.28 1058 GLU A C 1
ATOM 6059 O O . GLU A 1 1058 ? 176.819 119.108 111.235 1.00 145.88 1058 GLU A O 1
ATOM 6065 N N . LEU A 1 1059 ? 174.925 120.071 111.987 1.00 146.75 1059 LEU A N 1
ATOM 6066 C CA . LEU A 1 1059 ? 174.553 118.976 112.876 1.00 147.63 1059 LEU A CA 1
ATOM 6067 C C . LEU A 1 1059 ? 173.292 118.312 112.345 1.00 146.38 1059 LEU A C 1
ATOM 6068 O O . LEU A 1 1059 ? 172.260 118.971 112.186 1.00 145.02 1059 LEU A O 1
ATOM 6073 N N . ARG A 1 1060 ? 173.368 117.012 112.082 1.00 145.16 1060 ARG A N 1
ATOM 6074 C CA . ARG A 1 1060 ? 172.222 116.244 111.615 1.00 145.07 1060 ARG A CA 1
ATOM 6075 C C . ARG A 1 1060 ? 171.817 115.255 112.698 1.00 144.82 1060 ARG A C 1
ATOM 6076 O O . ARG A 1 1060 ? 172.634 114.434 113.132 1.00 143.11 1060 ARG A O 1
ATOM 6084 N N . ILE A 1 1061 ? 170.563 115.338 113.129 1.00 149.49 1061 ILE A N 1
ATOM 6085 C CA . ILE A 1 1061 ? 170.007 114.437 114.133 1.00 150.08 1061 ILE A CA 1
ATOM 6086 C C . ILE A 1 1061 ? 168.819 113.733 113.496 1.00 149.08 1061 ILE A C 1
ATOM 6087 O O . ILE A 1 1061 ? 167.814 114.373 113.167 1.00 147.93 1061 ILE A O 1
ATOM 6092 N N . LYS A 1 1062 ? 168.926 112.420 113.327 1.00 148.05 1062 LYS A N 1
ATOM 6093 C CA . LYS A 1 1062 ? 167.917 111.627 112.637 1.00 148.33 1062 LYS A CA 1
ATOM 6094 C C . LYS A 1 1062 ? 167.325 110.599 113.589 1.00 148.33 1062 LYS A C 1
ATOM 6095 O O . LYS A 1 1062 ? 168.061 109.932 114.329 1.00 147.63 1062 LYS A O 1
ATOM 6101 N N . HIS A 1 1063 ? 165.997 110.491 113.581 1.00 149.19 1063 HIS A N 1
ATOM 6102 C CA . HIS A 1 1063 ? 165.330 109.460 114.416 1.00 149.38 1063 HIS A CA 1
ATOM 6103 C C . HIS A 1 1063 ? 164.210 108.840 113.576 1.00 149.99 1063 HIS A C 1
ATOM 6104 O O . HIS A 1 1063 ? 163.616 109.548 112.730 1.00 149.30 1063 HIS A O 1
ATOM 6111 N N . GLN A 1 1064 ? 163.921 107.557 113.801 1.00 155.82 1064 GLN A N 1
ATOM 6112 C CA . GLN A 1 1064 ? 162.893 106.851 112.992 1.00 156.09 1064 GLN A CA 1
ATOM 6113 C C . GLN A 1 1064 ? 161.493 107.185 113.534 1.00 156.46 1064 GLN A C 1
ATOM 6114 O O . GLN A 1 1064 ? 161.343 108.234 114.186 1.00 156.27 1064 GLN A O 1
ATOM 6120 N N . GLY A 1 1065 ? 160.495 106.349 113.231 1.00 159.42 1065 GLY A N 1
ATOM 6121 C CA . GLY A 1 1065 ? 159.123 106.592 113.716 1.00 158.59 1065 GLY A CA 1
ATOM 6122 C C . GLY A 1 1065 ? 158.499 107.825 113.086 1.00 159.40 1065 GLY A C 1
ATOM 6123 O O . GLY A 1 1065 ? 159.144 108.453 112.224 1.00 159.26 1065 GLY A O 1
ATOM 6124 N N . ALA A 1 1066 ? 157.275 108.163 113.494 1.00 152.13 1066 ALA A N 1
ATOM 6125 C CA . ALA A 1 1066 ? 156.567 109.319 112.896 1.00 151.40 1066 ALA A CA 1
ATOM 6126 C C . ALA A 1 1066 ? 157.391 110.590 113.103 1.00 152.06 1066 ALA A C 1
ATOM 6127 O O . ALA A 1 1066 ? 157.614 111.315 112.112 1.00 151.59 1066 ALA A O 1
ATOM 6129 N N . GLY A 1 1067 ? 157.822 110.844 114.342 1.00 146.24 1067 GLY A N 1
ATOM 6130 C CA . GLY A 1 1067 ? 158.564 112.051 114.636 1.00 144.52 1067 GLY A CA 1
ATOM 6131 C C . GLY A 1 1067 ? 157.712 113.120 115.297 1.00 143.83 1067 GLY A C 1
ATOM 6132 O O . GLY A 1 1067 ? 156.682 112.853 115.925 1.00 143.34 1067 GLY A O 1
ATOM 6133 N N . VAL A 1 1068 ? 158.168 114.358 115.150 1.00 143.29 1068 VAL A N 1
ATOM 6134 C CA . VAL A 1 1068 ? 157.482 115.503 115.762 1.00 143.49 1068 VAL A CA 1
ATOM 6135 C C . VAL A 1 1068 ? 156.129 115.699 115.090 1.00 144.68 1068 VAL A C 1
ATOM 6136 O O . VAL A 1 1068 ? 156.039 115.610 113.851 1.00 144.77 1068 VAL A O 1
ATOM 6140 N N . PRO A 1 1069 ? 155.062 115.959 115.844 1.00 144.58 1069 PRO A N 1
ATOM 6141 C CA . PRO A 1 1069 ? 153.760 116.216 115.221 1.00 144.29 1069 PRO A CA 1
ATOM 6142 C C . PRO A 1 1069 ? 153.776 117.491 114.390 1.00 143.73 1069 PRO A C 1
ATOM 6143 O O . PRO A 1 1069 ? 154.588 118.397 114.600 1.00 142.71 1069 PRO A O 1
ATOM 6147 N N . ALA A 1 1070 ? 152.857 117.544 113.423 1.00 139.11 1070 ALA A N 1
ATOM 6148 C CA . ALA A 1 1070 ? 152.817 118.665 112.491 1.00 138.55 1070 ALA A CA 1
ATOM 6149 C C . ALA A 1 1070 ? 152.544 119.988 113.196 1.00 139.32 1070 ALA A C 1
ATOM 6150 O O . ALA A 1 1070 ? 153.022 121.035 112.748 1.00 139.17 1070 ALA A O 1
ATOM 6152 N N . GLU A 1 1071 ? 151.781 119.966 114.292 1.00 142.80 1071 GLU A N 1
ATOM 6153 C CA . GLU A 1 1071 ? 151.489 121.204 115.008 1.00 141.52 1071 GLU A CA 1
ATOM 6154 C C . GLU A 1 1071 ? 152.758 121.807 115.598 1.00 141.58 1071 GLU A C 1
ATOM 6155 O O . GLU A 1 1071 ? 153.029 123.000 115.424 1.00 141.24 1071 GLU A O 1
ATOM 6161 N N . ILE A 1 1072 ? 153.553 120.992 116.294 1.00 142.63 1072 ILE A N 1
ATOM 6162 C CA . ILE A 1 1072 ? 154.797 121.489 116.878 1.00 142.36 1072 ILE A CA 1
ATOM 6163 C C . ILE A 1 1072 ? 155.792 121.847 115.783 1.00 142.47 1072 ILE A C 1
ATOM 6164 O O . ILE A 1 1072 ? 156.556 122.811 115.910 1.00 142.25 1072 ILE A O 1
ATOM 6169 N N . LEU A 1 1073 ? 155.800 121.085 114.688 1.00 143.30 1073 LEU A N 1
ATOM 6170 C CA . LEU A 1 1073 ? 156.702 121.393 113.584 1.00 144.13 1073 LEU A CA 1
ATOM 6171 C C . LEU A 1 1073 ? 156.385 122.750 112.968 1.00 144.44 1073 LEU A C 1
ATOM 6172 O O . LEU A 1 1073 ? 157.294 123.538 112.684 1.00 143.22 1073 LEU A O 1
ATOM 6177 N N . SER A 1 1074 ? 155.101 123.042 112.754 1.00 145.67 1074 SER A N 1
ATOM 6178 C CA . SER A 1 1074 ? 154.716 124.361 112.262 1.00 145.09 1074 SER A CA 1
ATOM 6179 C C . SER A 1 1074 ? 155.013 125.442 113.295 1.00 145.34 1074 SER A C 1
ATOM 6180 O O . SER A 1 1074 ? 155.499 126.525 112.948 1.00 145.46 1074 SER A O 1
ATOM 6183 N N . GLN A 1 1075 ? 154.738 125.158 114.569 1.00 144.09 1075 GLN A N 1
ATOM 6184 C CA . GLN A 1 1075 ? 154.931 126.144 115.624 1.00 143.47 1075 GLN A CA 1
ATOM 6185 C C . GLN A 1 1075 ? 156.411 126.428 115.855 1.00 144.14 1075 GLN A C 1
ATOM 6186 O O . GLN A 1 1075 ? 156.765 127.443 116.464 1.00 144.94 1075 GLN A O 1
ATOM 6192 N N . MET A 1 1076 ? 157.284 125.537 115.386 1.00 144.61 1076 MET A N 1
ATOM 6193 C CA . MET A 1 1076 ? 158.718 125.800 115.351 1.00 145.10 1076 MET A CA 1
ATOM 6194 C C . MET A 1 1076 ? 159.147 126.469 114.049 1.00 144.78 1076 MET A C 1
ATOM 6195 O O . MET A 1 1076 ? 160.087 127.274 114.054 1.00 143.34 1076 MET A O 1
ATOM 6200 N N . TYR A 1 1077 ? 158.461 126.166 112.942 1.00 146.33 1077 TYR A N 1
ATOM 6201 C CA . TYR A 1 1077 ? 158.791 126.772 111.655 1.00 146.55 1077 TYR A CA 1
ATOM 6202 C C . TYR A 1 1077 ? 158.660 128.289 111.714 1.00 146.80 1077 TYR A C 1
ATOM 6203 O O . TYR A 1 1077 ? 159.510 129.020 111.195 1.00 145.83 1077 TYR A O 1
ATOM 6212 N N . GLY A 1 1078 ? 157.576 128.752 112.337 1.00 150.39 1078 GLY A N 1
ATOM 6213 C CA . GLY A 1 1078 ? 157.381 130.202 112.506 1.00 149.85 1078 GLY A CA 1
ATOM 6214 C C . GLY A 1 1078 ? 157.117 130.535 113.959 1.00 149.68 1078 GLY A C 1
ATOM 6215 O O . GLY A 1 1078 ? 157.324 129.652 114.809 1.00 149.78 1078 GLY A O 1
ATOM 6216 N N . GLU A 1 1079 ? 156.627 131.743 114.242 1.00 152.12 1079 GLU A N 1
ATOM 6217 C CA . GLU A 1 1079 ? 156.335 132.137 115.646 1.00 152.22 1079 GLU A CA 1
ATOM 6218 C C . GLU A 1 1079 ? 154.863 132.545 115.785 1.00 153.25 1079 GLU A C 1
ATOM 6219 O O . GLU A 1 1079 ? 154.426 132.757 116.930 1.00 153.18 1079 GLU A O 1
ATOM 6225 N N . ASP A 1 1080 ? 154.133 132.640 114.670 1.00 153.31 1080 ASP A N 1
ATOM 6226 C CA . ASP A 1 1080 ? 152.736 133.069 114.726 1.00 152.86 1080 ASP A CA 1
ATOM 6227 C C . ASP A 1 1080 ? 151.809 131.852 114.726 1.00 151.88 1080 ASP A C 1
ATOM 6228 O O . ASP A 1 1080 ? 151.119 131.547 113.752 1.00 151.39 1080 ASP A O 1
ATOM 6233 N N . ASN A 1 1081 ? 151.805 131.143 115.855 1.00 145.55 1081 ASN A N 1
ATOM 6234 C CA . ASN A 1 1081 ? 150.982 129.911 115.949 1.00 145.76 1081 ASN A CA 1
ATOM 6235 C C . ASN A 1 1081 ? 150.090 130.029 117.187 1.00 145.52 1081 ASN A C 1
ATOM 6236 O O . ASN A 1 1081 ? 150.131 129.107 118.025 1.00 145.80 1081 ASN A O 1
ATOM 6241 N N . ARG A 1 1082 ? 149.331 131.127 117.295 1.00 142.53 1082 ARG A N 1
ATOM 6242 C CA . ARG A 1 1082 ? 148.449 131.369 118.472 1.00 143.25 1082 ARG A CA 1
ATOM 6243 C C . ARG A 1 1082 ? 149.261 131.188 119.761 1.00 144.06 1082 ARG A C 1
ATOM 6244 O O . ARG A 1 1082 ? 150.455 131.548 119.765 1.00 144.15 1082 ARG A O 1
ATOM 6252 N N . GLU A 1 1083 ? 148.631 130.674 120.822 1.00 147.73 1083 GLU A N 1
ATOM 6253 C CA . GLU A 1 1083 ? 149.377 130.397 122.079 1.00 146.03 1083 GLU A CA 1
ATOM 6254 C C . GLU A 1 1083 ? 150.469 129.369 121.768 1.00 145.95 1083 GLU A C 1
ATOM 6255 O O . GLU A 1 1083 ? 150.246 128.506 120.893 1.00 145.66 1083 GLU A O 1
ATOM 6261 N N . GLN A 1 1084 ? 151.615 129.482 122.432 1.00 144.07 1084 GLN A N 1
ATOM 6262 C CA . GLN A 1 1084 ? 152.732 128.571 122.077 1.00 144.67 1084 GLN A CA 1
ATOM 6263 C C . GLN A 1 1084 ? 152.935 127.533 123.182 1.00 145.46 1084 GLN A C 1
ATOM 6264 O O . GLN A 1 1084 ? 153.090 127.934 124.350 1.00 144.94 1084 GLN A O 1
ATOM 6270 N N . SER A 1 1085 ? 152.927 126.252 122.816 1.00 142.94 1085 SER A N 1
ATOM 6271 C CA . SER A 1 1085 ? 153.158 125.185 123.776 1.00 142.53 1085 SER A CA 1
ATOM 6272 C C . SER A 1 1085 ? 154.589 125.241 124.306 1.00 142.53 1085 SER A C 1
ATOM 6273 O O . SER A 1 1085 ? 155.468 125.901 123.743 1.00 141.77 1085 SER A O 1
ATOM 6276 N N . GLU A 1 1086 ? 154.808 124.536 125.417 1.00 142.56 1086 GLU A N 1
ATOM 6277 C CA . GLU A 1 1086 ? 156.095 124.595 126.103 1.00 142.83 1086 GLU A CA 1
ATOM 6278 C C . GLU A 1 1086 ? 157.232 124.143 125.194 1.00 142.87 1086 GLU A C 1
ATOM 6279 O O . GLU A 1 1086 ? 158.223 124.863 125.015 1.00 143.70 1086 GLU A O 1
ATOM 6285 N N . GLU A 1 1087 ? 157.102 122.955 124.596 1.00 140.13 1087 GLU A N 1
ATOM 6286 C CA . GLU A 1 1087 ? 158.131 122.488 123.671 1.00 140.58 1087 GLU A CA 1
ATOM 6287 C C . GLU A 1 1087 ? 158.178 123.357 122.419 1.00 141.17 1087 GLU A C 1
ATOM 6288 O O . GLU A 1 1087 ? 159.260 123.639 121.889 1.00 141.65 1087 GLU A O 1
ATOM 6294 N N . GLY A 1 1088 ? 157.015 123.803 121.939 1.00 141.19 1088 GLY A N 1
ATOM 6295 C CA . GLY A 1 1088 ? 156.997 124.691 120.788 1.00 141.74 1088 GLY A CA 1
ATOM 6296 C C . GLY A 1 1088 ? 157.676 126.017 121.071 1.00 141.67 1088 GLY A C 1
ATOM 6297 O O . GLY A 1 1088 ? 158.428 126.531 120.240 1.00 140.50 1088 GLY A O 1
ATOM 6298 N N . LEU A 1 1089 ? 157.415 126.554 122.264 1.00 138.69 1089 LEU A N 1
ATOM 6299 C CA . LEU A 1 1089 ? 158.063 127.827 122.663 1.00 138.40 1089 LEU A CA 1
ATOM 6300 C C . LEU A 1 1089 ? 159.572 127.595 122.715 1.00 138.70 1089 LEU A C 1
ATOM 6301 O O . LEU A 1 1089 ? 160.318 128.420 122.159 1.00 138.43 1089 LEU A O 1
ATOM 6306 N N . SER A 1 1090 ? 159.993 126.505 123.356 1.00 137.05 1090 SER A N 1
ATOM 6307 C CA . SER A 1 1090 ? 161.420 126.222 123.476 1.00 136.30 1090 SER A CA 1
ATOM 6308 C C . SER A 1 1090 ? 162.077 126.136 122.104 1.00 137.81 1090 SER A C 1
ATOM 6309 O O . SER A 1 1090 ? 163.161 126.690 121.890 1.00 138.37 1090 SER A O 1
ATOM 6312 N N . LEU A 1 1091 ? 161.425 125.459 121.155 1.00 135.33 1091 LEU A N 1
ATOM 6313 C CA . LEU A 1 1091 ? 161.981 125.366 119.809 1.00 134.60 1091 LEU A CA 1
ATOM 6314 C C . LEU A 1 1091 ? 162.002 126.719 119.108 1.00 135.02 1091 LEU A C 1
ATOM 6315 O O . LEU A 1 1091 ? 162.931 127.003 118.347 1.00 133.65 1091 LEU A O 1
ATOM 6320 N N . LEU A 1 1092 ? 161.001 127.544 119.403 1.00 137.50 1092 LEU A N 1
ATOM 6321 C CA . LEU A 1 1092 ? 160.956 128.908 118.825 1.00 136.96 1092 LEU A CA 1
ATOM 6322 C C . LEU A 1 1092 ? 162.172 129.682 119.303 1.00 137.41 1092 LEU A C 1
ATOM 6323 O O . LEU A 1 1092 ? 162.900 130.252 118.469 1.00 136.94 1092 LEU A O 1
ATOM 6328 N N . VAL A 1 1093 ? 162.358 129.692 120.612 1.00 136.81 1093 VAL A N 1
ATOM 6329 C CA . VAL A 1 1093 ? 163.486 130.407 121.201 1.00 136.13 1093 VAL A CA 1
ATOM 6330 C C . VAL A 1 1093 ? 164.798 129.856 120.659 1.00 136.21 1093 VAL A C 1
ATOM 6331 O O . VAL A 1 1093 ? 165.756 130.604 120.421 1.00 135.51 1093 VAL A O 1
ATOM 6335 N N . SER A 1 1094 ? 164.860 128.538 120.445 1.00 136.79 1094 SER A N 1
ATOM 6336 C CA . SER A 1 1094 ? 166.046 127.938 119.846 1.00 136.82 1094 SER A CA 1
ATOM 6337 C C . SER A 1 1094 ? 166.274 128.459 118.433 1.00 137.17 1094 SER A C 1
ATOM 6338 O O . SER A 1 1094 ? 167.414 128.726 118.040 1.00 137.14 1094 SER A O 1
ATOM 6341 N N . ARG A 1 1095 ? 165.202 128.603 117.653 1.00 135.95 1095 ARG A N 1
ATOM 6342 C CA . ARG A 1 1095 ? 165.331 129.151 116.307 1.00 135.99 1095 ARG A CA 1
ATOM 6343 C C . ARG A 1 1095 ? 165.811 130.596 116.342 1.00 135.92 1095 ARG A C 1
ATOM 6344 O O . ARG A 1 1095 ? 166.642 131.002 115.520 1.00 135.54 1095 ARG A O 1
ATOM 6352 N N . ASN A 1 1096 ? 165.290 131.392 117.277 1.00 136.71 1096 ASN A N 1
ATOM 6353 C CA . ASN A 1 1096 ? 165.743 132.776 117.410 1.00 137.11 1096 ASN A CA 1
ATOM 6354 C C . ASN A 1 1096 ? 167.228 132.835 117.754 1.00 137.84 1096 ASN A C 1
ATOM 6355 O O . ASN A 1 1096 ? 167.999 133.583 117.134 1.00 139.15 1096 ASN A O 1
ATOM 6360 N N . LEU A 1 1097 ? 167.651 132.028 118.731 1.00 136.31 1097 LEU A N 1
ATOM 6361 C CA . LEU A 1 1097 ? 169.058 131.999 119.114 1.00 136.79 1097 LEU A CA 1
ATOM 6362 C C . LEU A 1 1097 ? 169.930 131.534 117.955 1.00 136.57 1097 LEU A C 1
ATOM 6363 O O . LEU A 1 1097 ? 171.030 132.056 117.752 1.00 136.28 1097 LEU A O 1
ATOM 6368 N N . LEU A 1 1098 ? 169.455 130.546 117.188 1.00 136.34 1098 LEU A N 1
ATOM 6369 C CA . LEU A 1 1098 ? 170.181 130.086 116.009 1.00 136.51 1098 LEU A CA 1
ATOM 6370 C C . LEU A 1 1098 ? 170.328 131.201 114.987 1.00 137.26 1098 LEU A C 1
ATOM 6371 O O . LEU A 1 1098 ? 171.397 131.376 114.391 1.00 137.37 1098 LEU A O 1
ATOM 6376 N N . ARG A 1 1099 ? 169.250 131.952 114.756 1.00 137.02 1099 ARG A N 1
ATOM 6377 C CA . ARG A 1 1099 ? 169.299 133.054 113.806 1.00 137.37 1099 ARG A CA 1
ATOM 6378 C C . ARG A 1 1099 ? 170.233 134.154 114.289 1.00 137.30 1099 ARG A C 1
ATOM 6379 O O . ARG A 1 1099 ? 170.735 134.942 113.479 1.00 136.61 1099 ARG A O 1
ATOM 6387 N N . LEU A 1 1100 ? 170.477 134.224 115.602 1.00 139.49 1100 LEU A N 1
ATOM 6388 C CA . LEU A 1 1100 ? 171.397 135.232 116.125 1.00 139.15 1100 LEU A CA 1
ATOM 6389 C C . LEU A 1 1100 ? 172.802 135.070 115.550 1.00 138.82 1100 LEU A C 1
ATOM 6390 O O . LEU A 1 1100 ? 173.409 136.046 115.094 1.00 138.06 1100 LEU A O 1
ATOM 6395 N N . MET A 1 1101 ? 173.341 133.850 115.559 1.00 136.58 1101 MET A N 1
ATOM 6396 C CA . MET A 1 1101 ? 174.712 133.619 115.098 1.00 136.88 1101 MET A CA 1
ATOM 6397 C C . MET A 1 1101 ? 174.758 133.070 113.675 1.00 137.35 1101 MET A C 1
ATOM 6398 O O . MET A 1 1101 ? 175.648 132.287 113.325 1.00 137.04 1101 MET A O 1
ATOM 6403 N N . ASN A 1 1102 ? 173.819 133.496 112.827 1.00 138.00 1102 ASN A N 1
ATOM 6404 C CA . ASN A 1 1102 ? 173.766 133.085 111.422 1.00 137.73 1102 ASN A CA 1
ATOM 6405 C C . ASN A 1 1102 ? 173.622 131.570 111.286 1.00 137.23 1102 ASN A C 1
ATOM 6406 O O . ASN A 1 1102 ? 174.328 130.926 110.508 1.00 137.44 1102 ASN A O 1
ATOM 6411 N N . GLY A 1 1103 ? 172.696 130.994 112.058 1.00 136.24 1103 GLY A N 1
ATOM 6412 C CA . GLY A 1 1103 ? 172.363 129.593 111.958 1.00 136.03 1103 GLY A CA 1
ATOM 6413 C C . GLY A 1 1103 ? 170.890 129.416 111.619 1.00 136.90 1103 GLY A C 1
ATOM 6414 O O . GLY A 1 1103 ? 170.075 130.332 111.783 1.00 137.33 1103 GLY A O 1
ATOM 6415 N N . ASP A 1 1104 ? 170.557 128.220 111.141 1.00 138.66 1104 ASP A N 1
ATOM 6416 C CA . ASP A 1 1104 ? 169.189 127.939 110.730 1.00 139.12 1104 ASP A CA 1
ATOM 6417 C C . ASP A 1 1104 ? 168.871 126.472 110.979 1.00 138.45 1104 ASP A C 1
ATOM 6418 O O . ASP A 1 1104 ? 169.764 125.633 111.121 1.00 136.75 1104 ASP A O 1
ATOM 6423 N N . ILE A 1 1105 ? 167.574 126.177 111.029 1.00 140.76 1105 ILE A N 1
ATOM 6424 C CA . ILE A 1 1105 ? 167.071 124.841 111.324 1.00 140.85 1105 ILE A CA 1
ATOM 6425 C C . ILE A 1 1105 ? 166.220 124.374 110.151 1.00 141.27 1105 ILE A C 1
ATOM 6426 O O . ILE A 1 1105 ? 165.360 125.117 109.664 1.00 141.08 1105 ILE A O 1
ATOM 6431 N N . ARG A 1 1106 ? 166.471 123.151 109.691 1.00 145.14 1106 ARG A N 1
ATOM 6432 C CA . ARG A 1 1106 ? 165.692 122.534 108.629 1.00 145.72 1106 ARG A CA 1
ATOM 6433 C C . ARG A 1 1106 ? 165.192 121.178 109.101 1.00 145.92 1106 ARG A C 1
ATOM 6434 O O . ARG A 1 1106 ? 165.911 120.449 109.788 1.00 145.67 1106 ARG A O 1
ATOM 6442 N N . HIS A 1 1107 ? 163.955 120.845 108.743 1.00 154.63 1107 HIS A N 1
ATOM 6443 C CA . HIS A 1 1107 ? 163.367 119.558 109.088 1.00 155.11 1107 HIS A CA 1
ATOM 6444 C C . HIS A 1 1107 ? 163.035 118.796 107.814 1.00 155.85 1107 HIS A C 1
ATOM 6445 O O . HIS A 1 1107 ? 162.448 119.361 106.885 1.00 154.84 1107 HIS A O 1
ATOM 6452 N N . LEU A 1 1108 ? 163.407 117.519 107.774 1.00 162.57 1108 LEU A N 1
ATOM 6453 C CA . LEU A 1 1108 ? 163.106 116.666 106.633 1.00 162.19 1108 LEU A CA 1
ATOM 6454 C C . LEU A 1 1108 ? 162.451 115.378 107.111 1.00 161.20 1108 LEU A C 1
ATOM 6455 O O . LEU A 1 1108 ? 162.849 114.805 108.131 1.00 160.70 1108 LEU A O 1
ATOM 6460 N N . ARG A 1 1109 ? 161.439 114.934 106.369 1.00 157.08 1109 ARG A N 1
ATOM 6461 C CA . ARG A 1 1109 ? 160.703 113.714 106.679 1.00 157.93 1109 ARG A CA 1
ATOM 6462 C C . ARG A 1 1109 ? 160.579 112.894 105.404 1.00 158.09 1109 ARG A C 1
ATOM 6463 O O . ARG A 1 1109 ? 159.944 113.335 104.441 1.00 158.92 1109 ARG A O 1
ATOM 6471 N N . GLU A 1 1110 ? 161.182 111.706 105.399 1.00 159.75 1110 GLU A N 1
ATOM 6472 C CA . GLU A 1 1110 ? 161.224 110.857 104.210 1.00 160.53 1110 GLU A CA 1
ATOM 6473 C C . GLU A 1 1110 ? 161.109 109.403 104.643 1.00 160.88 1110 GLU A C 1
ATOM 6474 O O . GLU A 1 1110 ? 162.046 108.857 105.233 1.00 161.29 1110 GLU A O 1
ATOM 6480 N N . ALA A 1 1111 ? 159.969 108.781 104.342 1.00 161.62 1111 ALA A N 1
ATOM 6481 C CA . ALA A 1 1111 ? 159.728 107.361 104.610 1.00 161.55 1111 ALA A CA 1
ATOM 6482 C C . ALA A 1 1111 ? 159.835 107.050 106.106 1.00 161.36 1111 ALA A C 1
ATOM 6483 O O . ALA A 1 1111 ? 160.666 106.254 106.550 1.00 160.00 1111 ALA A O 1
ATOM 6485 N N . GLY A 1 1112 ? 158.970 107.698 106.879 1.00 160.07 1112 GLY A N 1
ATOM 6486 C CA . GLY A 1 1112 ? 158.829 107.392 108.293 1.00 159.21 1112 GLY A CA 1
ATOM 6487 C C . GLY A 1 1112 ? 160.028 107.697 109.165 1.00 159.04 1112 GLY A C 1
ATOM 6488 O O . GLY A 1 1112 ? 160.363 106.896 110.047 1.00 158.46 1112 GLY A O 1
ATOM 6489 N N . MET A 1 1113 ? 160.685 108.833 108.942 1.00 155.16 1113 MET A N 1
ATOM 6490 C CA . MET A 1 1113 ? 161.752 109.278 109.826 1.00 155.38 1113 MET A CA 1
ATOM 6491 C C . MET A 1 1113 ? 161.819 110.797 109.787 1.00 155.30 1113 MET A C 1
ATOM 6492 O O . MET A 1 1113 ? 161.434 111.430 108.801 1.00 154.46 1113 MET A O 1
ATOM 6497 N N . SER A 1 1114 ? 162.314 111.374 110.878 1.00 158.82 1114 SER A N 1
ATOM 6498 C CA . SER A 1 1114 ? 162.460 112.816 111.014 1.00 158.92 1114 SER A CA 1
ATOM 6499 C C . SER A 1 1114 ? 163.924 113.151 111.253 1.00 158.90 1114 SER A C 1
ATOM 6500 O O . SER A 1 1114 ? 164.557 112.583 112.153 1.00 158.22 1114 SER A O 1
ATOM 6503 N N . THR A 1 1115 ? 164.461 114.068 110.449 1.00 156.94 1115 THR A N 1
ATOM 6504 C CA . THR A 1 1115 ? 165.835 114.517 110.606 1.00 156.36 1115 THR A CA 1
ATOM 6505 C C . THR A 1 1115 ? 165.879 116.035 110.702 1.00 155.68 1115 THR A C 1
ATOM 6506 O O . THR A 1 1115 ? 165.183 116.742 109.964 1.00 154.52 1115 THR A O 1
ATOM 6510 N N . PHE A 1 1116 ? 166.697 116.519 111.631 1.00 149.05 1116 PHE A N 1
ATOM 6511 C CA . PHE A 1 1116 ? 166.896 117.939 111.878 1.00 149.61 1116 PHE A CA 1
ATOM 6512 C C . PHE A 1 1116 ? 168.310 118.314 111.462 1.00 148.79 1116 PHE A C 1
ATOM 6513 O O . PHE A 1 1116 ? 169.278 117.664 111.877 1.00 146.97 1116 PHE A O 1
ATOM 6521 N N . ILE A 1 1117 ? 168.421 119.359 110.646 1.00 148.90 1117 ILE A N 1
ATOM 6522 C CA . ILE A 1 1117 ? 169.695 119.875 110.163 1.00 148.52 1117 ILE A CA 1
ATOM 6523 C C . ILE A 1 1117 ? 169.885 121.258 110.769 1.00 147.81 1117 ILE A C 1
ATOM 6524 O O . ILE A 1 1117 ? 169.033 122.142 110.606 1.00 146.36 1117 ILE A O 1
ATOM 6529 N N . LEU A 1 1118 ? 170.999 121.437 111.468 1.00 144.78 1118 LEU A N 1
ATOM 6530 C CA . LEU A 1 1118 ? 171.303 122.642 112.226 1.00 144.85 1118 LEU A CA 1
ATOM 6531 C C . LEU A 1 1118 ? 172.562 123.273 111.648 1.00 143.22 1118 LEU A C 1
ATOM 6532 O O . LEU A 1 1118 ? 173.610 122.621 111.587 1.00 141.19 1118 LEU A O 1
ATOM 6537 N N . THR A 1 1119 ? 172.462 124.532 111.229 1.00 140.99 1119 THR A N 1
ATOM 6538 C CA . THR A 1 1119 ? 173.572 125.230 110.594 1.00 141.14 1119 THR A CA 1
ATOM 6539 C C . THR A 1 1119 ? 174.007 126.391 111.471 1.00 140.21 1119 THR A C 1
ATOM 6540 O O . THR A 1 1119 ? 173.175 127.205 111.883 1.00 140.10 1119 THR A O 1
ATOM 6544 N N . ALA A 1 1120 ? 175.308 126.464 111.752 1.00 137.71 1120 ALA A N 1
ATOM 6545 C CA . ALA A 1 1120 ? 175.867 127.546 112.549 1.00 138.38 1120 ALA A CA 1
ATOM 6546 C C . ALA A 1 1120 ? 177.159 128.038 111.913 1.00 138.69 1120 ALA A C 1
ATOM 6547 O O . ALA A 1 1120 ? 177.841 127.296 111.202 1.00 137.76 1120 ALA A O 1
ATOM 6549 N N . GLU A 1 1121 ? 177.487 129.300 112.177 1.00 140.79 1121 GLU A N 1
ATOM 6550 C CA . GLU A 1 1121 ? 178.724 129.919 111.716 1.00 140.54 1121 GLU A CA 1
ATOM 6551 C C . GLU A 1 1121 ? 179.600 130.238 112.919 1.00 140.62 1121 GLU A C 1
ATOM 6552 O O . GLU A 1 1121 ? 179.154 130.917 113.851 1.00 140.19 1121 GLU A O 1
ATOM 6558 N N . LEU A 1 1122 ? 180.843 129.756 112.902 1.00 147.16 1122 LEU A N 1
ATOM 6559 C CA . LEU A 1 1122 ? 181.761 129.949 114.013 1.00 147.69 1122 LEU A CA 1
ATOM 6560 C C . LEU A 1 1122 ? 183.107 130.430 113.489 1.00 147.43 1122 LEU A C 1
ATOM 6561 O O . LEU A 1 1122 ? 183.431 130.271 112.311 1.00 147.00 1122 LEU A O 1
ATOM 6566 N N . ALA A 1 1123 ? 183.890 131.025 114.383 1.00 151.09 1123 ALA A N 1
ATOM 6567 C CA . ALA A 1 1123 ? 185.230 131.497 114.058 1.00 151.16 1123 ALA A CA 1
ATOM 6568 C C . ALA A 1 1123 ? 186.247 130.482 114.564 1.00 151.61 1123 ALA A C 1
ATOM 6569 O O . ALA A 1 1123 ? 186.284 130.178 115.760 1.00 151.69 1123 ALA A O 1
ATOM 6571 N N . ALA A 1 1124 ? 187.063 129.956 113.654 1.00 150.95 1124 ALA A N 1
ATOM 6572 C CA . ALA A 1 1124 ? 188.089 128.999 114.041 1.00 150.02 1124 ALA A CA 1
ATOM 6573 C C . ALA A 1 1124 ? 189.187 129.688 114.842 1.00 150.19 1124 ALA A C 1
ATOM 6574 O O . ALA A 1 1124 ? 189.527 130.847 114.593 1.00 150.11 1124 ALA A O 1
ATOM 6576 N N . ALA A 1 1125 ? 189.744 128.964 115.808 1.00 144.32 1125 ALA A N 1
ATOM 6577 C CA . ALA A 1 1125 ? 190.804 129.504 116.652 1.00 144.06 1125 ALA A CA 1
ATOM 6578 C C . ALA A 1 1125 ? 192.121 129.587 115.888 1.00 144.03 1125 ALA A C 1
ATOM 6579 O O . ALA A 1 1125 ? 192.292 128.947 114.850 1.00 143.69 1125 ALA A O 1
ATOM 6582 N N . LEU B 1 72 ? 108.983 128.379 181.642 1.00 221.07 72 LEU B N 1
ATOM 6583 C CA . LEU B 1 72 ? 109.180 129.648 180.950 1.00 221.18 72 LEU B CA 1
ATOM 6584 C C . LEU B 1 72 ? 108.489 130.789 181.688 1.00 221.89 72 LEU B C 1
ATOM 6585 O O . LEU B 1 72 ? 109.010 131.903 181.754 1.00 221.47 72 LEU B O 1
ATOM 6590 N N . GLN B 1 73 ? 107.307 130.504 182.241 1.00 224.83 73 GLN B N 1
ATOM 6591 C CA . GLN B 1 73 ? 106.551 131.537 182.942 1.00 224.92 73 GLN B CA 1
ATOM 6592 C C . GLN B 1 73 ? 107.278 131.999 184.198 1.00 224.69 73 GLN B C 1
ATOM 6593 O O . GLN B 1 73 ? 107.214 133.180 184.563 1.00 224.35 73 GLN B O 1
ATOM 6599 N N . HIS B 1 74 ? 107.969 131.081 184.879 1.00 223.19 74 HIS B N 1
ATOM 6600 C CA . HIS B 1 74 ? 108.761 131.465 186.044 1.00 222.39 74 HIS B CA 1
ATOM 6601 C C . HIS B 1 74 ? 109.883 132.421 185.664 1.00 222.00 74 HIS B C 1
ATOM 6602 O O . HIS B 1 74 ? 110.198 133.342 186.426 1.00 222.44 74 HIS B O 1
ATOM 6609 N N . ILE B 1 75 ? 110.501 132.213 184.499 1.00 219.46 75 ILE B N 1
ATOM 6610 C CA . ILE B 1 75 ? 111.547 133.118 184.032 1.00 220.06 75 ILE B CA 1
ATOM 6611 C C . ILE B 1 75 ? 110.979 134.512 183.795 1.00 220.11 75 ILE B C 1
ATOM 6612 O O . ILE B 1 75 ? 111.583 135.520 184.180 1.00 219.57 75 ILE B O 1
ATOM 6617 N N . GLN B 1 76 ? 109.804 134.588 183.165 1.00 215.98 76 GLN B N 1
ATOM 6618 C CA . GLN B 1 76 ? 109.223 135.885 182.832 1.00 215.32 76 GLN B CA 1
ATOM 6619 C C . GLN B 1 76 ? 108.723 136.613 184.074 1.00 215.12 76 GLN B C 1
ATOM 6620 O O . 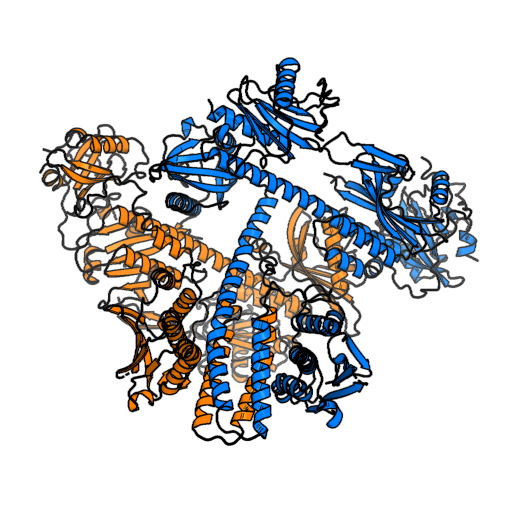GLN B 1 76 ? 108.844 137.840 184.170 1.00 214.72 76 GLN B O 1
ATOM 6626 N N . ARG B 1 77 ? 108.160 135.881 185.033 1.00 209.88 77 ARG B N 1
ATOM 6627 C CA . ARG B 1 77 ? 107.532 136.481 186.203 1.00 209.48 77 ARG B CA 1
ATOM 6628 C C . ARG B 1 77 ? 108.441 136.521 187.425 1.00 208.38 77 ARG B C 1
ATOM 6629 O O . ARG B 1 77 ? 107.996 136.951 188.493 1.00 207.40 77 ARG B O 1
ATOM 6637 N N . GLY B 1 78 ? 109.693 136.084 187.302 1.00 201.75 78 GLY B N 1
ATOM 6638 C CA . GLY B 1 78 ? 110.605 136.134 188.428 1.00 200.49 78 GLY B CA 1
ATOM 6639 C C . GLY B 1 78 ? 111.200 137.516 188.623 1.00 200.17 78 GLY B C 1
ATOM 6640 O O . GLY B 1 78 ? 111.436 138.262 187.673 1.00 201.69 78 GLY B O 1
ATOM 6641 N N . LYS B 1 79 ? 111.452 137.859 189.886 1.00 171.81 79 LYS B N 1
ATOM 6642 C CA . LYS B 1 79 ? 111.994 139.164 190.265 1.00 172.24 79 LYS B CA 1
ATOM 6643 C C . LYS B 1 79 ? 113.271 138.943 191.071 1.00 171.45 79 LYS B C 1
ATOM 6644 O O . LYS B 1 79 ? 113.253 138.969 192.303 1.00 171.30 79 LYS B O 1
ATOM 6650 N N . LEU B 1 80 ? 114.383 138.749 190.364 1.00 144.62 80 LEU B N 1
ATOM 6651 C CA . LEU B 1 80 ? 115.700 138.601 190.969 1.00 142.56 80 LEU B CA 1
ATOM 6652 C C . LEU B 1 80 ? 116.741 139.159 190.009 1.00 141.73 80 LEU B C 1
ATOM 6653 O O . LEU B 1 80 ? 116.550 139.142 188.791 1.00 142.60 80 LEU B O 1
ATOM 6658 N N . ILE B 1 81 ? 117.848 139.652 190.570 1.00 122.78 81 ILE B N 1
ATOM 6659 C CA . ILE B 1 81 ? 118.952 140.188 189.783 1.00 120.75 81 ILE B CA 1
ATOM 6660 C C . ILE B 1 81 ? 120.273 139.797 190.434 1.00 122.07 81 ILE B C 1
ATOM 6661 O O . ILE B 1 81 ? 120.342 139.494 191.627 1.00 122.98 81 ILE B O 1
ATOM 6666 N N . GLN B 1 82 ? 121.329 139.807 189.625 1.00 106.63 82 GLN B N 1
ATOM 6667 C CA . GLN B 1 82 ? 122.669 139.583 190.141 1.00 104.91 82 GLN B CA 1
ATOM 6668 C C . GLN B 1 82 ? 123.150 140.815 190.909 1.00 106.08 82 GLN B C 1
ATOM 6669 O O . GLN B 1 82 ? 122.698 141.933 190.649 1.00 105.93 82 GLN B O 1
ATOM 6675 N N . PRO B 1 83 ? 124.072 140.639 191.859 1.00 101.15 83 PRO B N 1
ATOM 6676 C CA . PRO B 1 83 ? 124.472 141.767 192.709 1.00 99.97 83 PRO B CA 1
ATOM 6677 C C . PRO B 1 83 ? 125.597 142.611 192.129 1.00 101.24 83 PRO B C 1
ATOM 6678 O O . PRO B 1 83 ? 126.217 143.396 192.853 1.00 106.86 83 PRO B O 1
ATOM 6682 N N . PHE B 1 84 ? 125.876 142.466 190.836 1.00 94.96 84 PHE B N 1
ATOM 6683 C CA . PHE B 1 84 ? 126.953 143.219 190.204 1.00 95.40 84 PHE B CA 1
ATOM 6684 C C . PHE B 1 84 ? 126.486 144.527 189.579 1.00 95.84 84 PHE B C 1
ATOM 6685 O O . PHE B 1 84 ? 127.289 145.209 188.934 1.00 99.65 84 PHE B O 1
ATOM 6693 N N . GLY B 1 85 ? 125.223 144.899 189.758 1.00 98.45 85 GLY B N 1
ATOM 6694 C CA . GLY B 1 85 ? 124.717 146.140 189.214 1.00 97.06 85 GLY B CA 1
ATOM 6695 C C . GLY B 1 85 ? 123.424 146.538 189.890 1.00 98.59 85 GLY B C 1
ATOM 6696 O O . GLY B 1 85 ? 123.033 145.966 190.909 1.00 104.62 85 GLY B O 1
ATOM 6697 N N . CYS B 1 86 ? 122.758 147.536 189.309 1.00 115.00 86 CYS B N 1
ATOM 6698 C CA . CYS B 1 86 ? 121.477 148.006 189.818 1.00 116.63 86 CYS B CA 1
ATOM 6699 C C . CYS B 1 86 ? 120.480 148.160 188.681 1.00 117.37 86 CYS B C 1
ATOM 6700 O O . CYS B 1 86 ? 120.856 148.377 187.528 1.00 120.54 86 CYS B O 1
ATOM 6703 N N . LEU B 1 87 ? 119.200 148.067 189.029 1.00 120.03 87 LEU B N 1
ATOM 6704 C CA . LEU B 1 87 ? 118.116 148.145 188.064 1.00 121.56 87 LEU B CA 1
ATOM 6705 C C . LEU B 1 87 ? 117.092 149.169 188.527 1.00 123.09 87 LEU B C 1
ATOM 6706 O O . LEU B 1 87 ? 116.776 149.250 189.718 1.00 124.47 87 LEU B O 1
ATOM 6711 N N . LEU B 1 88 ? 116.585 149.956 187.582 1.00 133.44 88 LEU B N 1
ATOM 6712 C CA . LEU B 1 88 ? 115.540 150.931 187.848 1.00 133.15 88 LEU B CA 1
ATOM 6713 C C . LEU B 1 88 ? 114.439 150.800 186.805 1.00 134.24 88 LEU B C 1
ATOM 6714 O O . LEU B 1 88 ? 114.687 150.424 185.654 1.00 134.72 88 LEU B O 1
ATOM 6719 N N . ALA B 1 89 ? 113.215 151.102 187.228 1.00 164.24 89 ALA B N 1
ATOM 6720 C CA . ALA B 1 89 ? 112.047 151.091 186.360 1.00 165.81 89 ALA B CA 1
ATOM 6721 C C . ALA B 1 89 ? 111.470 152.496 186.295 1.00 167.04 89 ALA B C 1
ATOM 6722 O O . ALA B 1 89 ? 111.129 153.078 187.330 1.00 167.73 89 ALA B O 1
ATOM 6724 N N . LEU B 1 90 ? 111.359 153.034 185.085 1.00 177.31 90 LEU B N 1
ATOM 6725 C CA . LEU B 1 90 ? 110.903 154.399 184.869 1.00 177.38 90 LEU B CA 1
ATOM 6726 C C . LEU B 1 90 ? 109.630 154.403 184.034 1.00 178.04 90 LEU B C 1
ATOM 6727 O O . LEU B 1 90 ? 109.366 153.485 183.254 1.00 177.27 90 LEU B O 1
ATOM 6732 N N . ASP B 1 91 ? 108.839 155.457 184.209 1.00 195.13 91 ASP B N 1
ATOM 6733 C CA . ASP B 1 91 ? 107.630 155.675 183.427 1.00 195.92 91 ASP B CA 1
ATOM 6734 C C . ASP B 1 91 ? 107.955 156.613 182.273 1.00 195.36 91 ASP B C 1
ATOM 6735 O O . ASP B 1 91 ? 108.529 157.686 182.486 1.00 195.20 91 ASP B O 1
ATOM 6740 N N . GLU B 1 92 ? 107.592 156.205 181.054 1.00 192.39 92 GLU B N 1
ATOM 6741 C CA . GLU B 1 92 ? 107.993 156.965 179.873 1.00 192.64 92 GLU B CA 1
ATOM 6742 C C . GLU B 1 92 ? 107.394 158.366 179.877 1.00 193.42 92 GLU B C 1
ATOM 6743 O O . GLU B 1 92 ? 108.071 159.339 179.523 1.00 193.65 92 GLU B O 1
ATOM 6749 N N . LYS B 1 93 ? 106.128 158.493 180.274 1.00 198.97 93 LYS B N 1
ATOM 6750 C CA . LYS B 1 93 ? 105.463 159.790 180.226 1.00 199.58 93 LYS B CA 1
ATOM 6751 C C . LYS B 1 93 ? 105.922 160.722 181.340 1.00 199.02 93 LYS B C 1
ATOM 6752 O O . LYS B 1 93 ? 105.850 161.946 181.181 1.00 198.35 93 LYS B O 1
ATOM 6758 N N . SER B 1 94 ? 106.393 160.176 182.463 1.00 204.67 94 SER B N 1
ATOM 6759 C CA . SER B 1 94 ? 106.742 160.988 183.619 1.00 205.05 94 SER B CA 1
ATOM 6760 C C . SER B 1 94 ? 108.220 160.962 183.982 1.00 204.62 94 SER B C 1
ATOM 6761 O O . SER B 1 94 ? 108.663 161.840 184.730 1.00 204.76 94 SER B O 1
ATOM 6764 N N . PHE B 1 95 ? 108.986 159.993 183.474 1.00 188.29 95 PHE B N 1
ATOM 6765 C CA . PHE B 1 95 ? 110.406 159.846 183.811 1.00 188.08 95 PHE B CA 1
ATOM 6766 C C . PHE B 1 95 ? 110.610 159.738 185.321 1.00 188.85 95 PHE B C 1
ATOM 6767 O O . PHE B 1 95 ? 111.531 160.328 185.887 1.00 188.64 95 PHE B O 1
ATOM 6775 N N . ARG B 1 96 ? 109.741 158.973 185.978 1.00 196.01 96 ARG B N 1
ATOM 6776 C CA . ARG B 1 96 ? 109.765 158.818 187.424 1.00 195.98 96 ARG B CA 1
ATOM 6777 C C . ARG B 1 96 ? 110.011 157.362 187.791 1.00 195.96 96 ARG B C 1
ATOM 6778 O O . ARG B 1 96 ? 109.565 156.443 187.097 1.00 194.37 96 ARG B O 1
ATOM 6786 N N . VAL B 1 97 ? 110.730 157.163 188.895 1.00 193.04 97 VAL B N 1
ATOM 6787 C CA . VAL B 1 97 ? 111.090 155.820 189.332 1.00 192.24 97 VAL B CA 1
ATOM 6788 C C . VAL B 1 97 ? 109.856 155.110 189.871 1.00 192.23 97 VAL B C 1
ATOM 6789 O O . VAL B 1 97 ? 109.104 155.663 190.685 1.00 192.92 97 VAL B O 1
ATOM 6793 N N . ILE B 1 98 ? 109.642 153.878 189.418 1.00 179.13 98 ILE B N 1
ATOM 6794 C CA . ILE B 1 98 ? 108.553 153.034 189.890 1.00 177.87 98 ILE B CA 1
ATOM 6795 C C . ILE B 1 98 ? 109.078 151.876 190.733 1.00 178.21 98 ILE B C 1
ATOM 6796 O O . ILE B 1 98 ? 108.606 151.642 191.846 1.00 179.42 98 ILE B O 1
ATOM 6801 N N . ALA B 1 99 ? 110.061 151.142 190.215 1.00 169.37 99 ALA B N 1
ATOM 6802 C CA . ALA B 1 99 ? 110.687 150.042 190.932 1.00 167.97 99 ALA B CA 1
ATOM 6803 C C . ALA B 1 99 ? 112.198 150.166 190.822 1.00 167.34 99 ALA B C 1
ATOM 6804 O O . ALA B 1 99 ? 112.726 150.639 189.811 1.00 168.46 99 ALA B O 1
ATOM 6806 N N . PHE B 1 100 ? 112.895 149.737 191.873 1.00 150.07 100 PHE B N 1
ATOM 6807 C CA . PHE B 1 100 ? 114.344 149.859 191.930 1.00 149.18 100 PHE B CA 1
ATOM 6808 C C . PHE B 1 100 ? 114.933 148.655 192.649 1.00 151.82 100 PHE B C 1
ATOM 6809 O O . PHE B 1 100 ? 114.261 147.981 193.434 1.00 153.90 100 PHE B O 1
ATOM 6817 N N . SER B 1 101 ? 116.204 148.391 192.366 1.00 148.76 101 SER B N 1
ATOM 6818 C CA . SER B 1 101 ? 116.916 147.308 193.029 1.00 146.79 101 SER B CA 1
ATOM 6819 C C . SER B 1 101 ? 117.082 147.608 194.515 1.00 148.50 101 SER B C 1
ATOM 6820 O O . SER B 1 101 ? 117.137 148.765 194.936 1.00 151.76 101 SER B O 1
ATOM 6823 N N . GLU B 1 102 ? 117.167 146.541 195.312 1.00 148.39 102 GLU B N 1
ATOM 6824 C CA . GLU B 1 102 ? 117.293 146.711 196.756 1.00 149.28 102 GLU B CA 1
ATOM 6825 C C . GLU B 1 102 ? 118.635 147.331 197.127 1.00 150.76 102 GLU B C 1
ATOM 6826 O O . GLU B 1 102 ? 118.729 148.088 198.102 1.00 151.62 102 GLU B O 1
ATOM 6832 N N . ASN B 1 103 ? 119.685 147.022 196.369 1.00 151.91 103 ASN B N 1
ATOM 6833 C CA . ASN B 1 103 ? 121.001 147.594 196.617 1.00 151.77 103 ASN B CA 1
ATOM 6834 C C . ASN B 1 103 ? 121.230 148.897 195.864 1.00 151.60 103 ASN B C 1
ATOM 6835 O O . ASN B 1 103 ? 122.277 149.526 196.051 1.00 152.11 103 ASN B O 1
ATOM 6840 N N . ALA B 1 104 ? 120.287 149.307 195.016 1.00 156.72 104 ALA B N 1
ATOM 6841 C CA . ALA B 1 104 ? 120.449 150.545 194.255 1.00 157.08 104 ALA B CA 1
ATOM 6842 C C . ALA B 1 104 ? 120.556 151.784 195.137 1.00 159.59 104 ALA B C 1
ATOM 6843 O O . ALA B 1 104 ? 121.453 152.608 194.892 1.00 162.21 104 ALA B O 1
ATOM 6845 N N . PRO B 1 105 ? 119.704 151.993 196.150 1.00 165.22 105 PRO B N 1
ATOM 6846 C CA . PRO B 1 105 ? 119.875 153.187 196.991 1.00 166.45 105 PRO B CA 1
ATOM 6847 C C . PRO B 1 105 ? 121.206 153.226 197.712 1.00 165.68 105 PRO B C 1
ATOM 6848 O O . PRO B 1 105 ? 121.642 154.308 198.122 1.00 164.68 105 PRO B O 1
ATOM 6852 N N . GLU B 1 106 ? 121.865 152.081 197.887 1.00 168.49 106 GLU B N 1
ATOM 6853 C CA . GLU B 1 106 ? 123.006 152.030 198.791 1.00 169.30 106 GLU B CA 1
ATOM 6854 C C . GLU B 1 106 ? 124.273 152.512 198.087 1.00 170.49 106 GLU B C 1
ATOM 6855 O O . GLU B 1 106 ? 125.121 153.171 198.701 1.00 170.85 106 GLU B O 1
ATOM 6861 N N . MET B 1 107 ? 124.436 152.177 196.803 1.00 166.73 107 MET B N 1
ATOM 6862 C CA . MET B 1 107 ? 125.576 152.667 196.035 1.00 166.95 107 MET B CA 1
ATOM 6863 C C . MET B 1 107 ? 125.181 153.603 194.896 1.00 166.55 107 MET B C 1
ATOM 6864 O O . MET B 1 107 ? 126.006 153.867 194.015 1.00 165.85 107 MET B O 1
ATOM 6869 N N . LEU B 1 108 ? 123.949 154.115 194.892 1.00 173.51 108 LEU B N 1
ATOM 6870 C CA . LEU B 1 108 ? 123.603 155.246 194.039 1.00 173.69 108 LEU B CA 1
ATOM 6871 C C . LEU B 1 108 ? 123.570 156.559 194.807 1.00 173.60 108 LEU B C 1
ATOM 6872 O O . LEU B 1 108 ? 123.708 157.628 194.201 1.00 173.20 108 LEU B O 1
ATOM 6877 N N . THR B 1 109 ? 123.378 156.503 196.126 1.00 184.51 109 THR B N 1
ATOM 6878 C CA . THR B 1 109 ? 123.399 157.690 196.971 1.00 185.17 109 THR B CA 1
ATOM 6879 C C . THR B 1 109 ? 124.489 157.632 198.036 1.00 185.21 109 THR B C 1
ATOM 6880 O O . THR B 1 109 ? 124.396 158.343 199.041 1.00 185.03 109 THR B O 1
ATOM 6884 N N . THR B 1 110 ? 125.517 156.806 197.844 1.00 179.80 110 THR B N 1
ATOM 6885 C CA . THR B 1 110 ? 126.620 156.717 198.802 1.00 179.81 110 THR B CA 1
ATOM 6886 C C . THR B 1 110 ? 127.412 158.019 198.852 1.00 179.09 110 THR B C 1
ATOM 6887 O O . THR B 1 110 ? 127.609 158.671 197.827 1.00 178.64 110 THR B O 1
ATOM 6891 N N . LYS B 1 123 ? 117.530 160.625 199.198 1.00 194.87 123 LYS B N 1
ATOM 6892 C CA . LYS B 1 123 ? 117.301 159.191 199.068 1.00 195.67 123 LYS B CA 1
ATOM 6893 C C . LYS B 1 123 ? 116.388 158.885 197.885 1.00 194.92 123 LYS B C 1
ATOM 6894 O O . LYS B 1 123 ? 115.392 159.573 197.664 1.00 193.74 123 LYS B O 1
ATOM 6900 N N . LEU B 1 124 ? 116.738 157.852 197.123 1.00 189.36 124 LEU B N 1
ATOM 6901 C CA . LEU B 1 124 ? 115.922 157.453 195.986 1.00 189.22 124 LEU B CA 1
ATOM 6902 C C . LEU B 1 124 ? 114.615 156.830 196.461 1.00 189.08 124 LEU B C 1
ATOM 6903 O O . LEU B 1 124 ? 114.595 156.031 197.401 1.00 190.19 124 LEU B O 1
ATOM 6908 N N . GLY B 1 125 ? 113.519 157.199 195.802 1.00 188.89 125 GLY B N 1
ATOM 6909 C CA . GLY B 1 125 ? 112.211 156.691 196.152 1.00 188.51 125 GLY B CA 1
ATOM 6910 C C . GLY B 1 125 ? 111.302 156.670 194.942 1.00 188.96 125 GLY B C 1
ATOM 6911 O O . GLY B 1 125 ? 111.689 157.062 193.840 1.00 189.92 125 GLY B O 1
ATOM 6912 N N . ILE B 1 126 ? 110.076 156.197 195.162 1.00 186.80 126 ILE B N 1
ATOM 6913 C CA . ILE B 1 126 ? 109.094 156.118 194.089 1.00 187.73 126 ILE B CA 1
ATOM 6914 C C . ILE B 1 126 ? 108.694 157.525 193.666 1.00 188.05 126 ILE B C 1
ATOM 6915 O O . ILE B 1 126 ? 108.368 158.375 194.505 1.00 188.42 126 ILE B O 1
ATOM 6920 N N . GLY B 1 127 ? 108.718 157.777 192.359 1.00 196.10 127 GLY B N 1
ATOM 6921 C CA . GLY B 1 127 ? 108.361 159.071 191.819 1.00 196.51 127 GLY B CA 1
ATOM 6922 C C . GLY B 1 127 ? 109.482 160.085 191.761 1.00 197.64 127 GLY B C 1
ATOM 6923 O O . GLY B 1 127 ? 109.234 161.232 191.370 1.00 198.30 127 GLY B O 1
ATOM 6924 N N . THR B 1 128 ? 110.701 159.705 192.135 1.00 194.07 128 THR B N 1
ATOM 6925 C CA . THR B 1 128 ? 111.822 160.634 192.090 1.00 193.61 128 THR B CA 1
ATOM 6926 C C . THR B 1 128 ? 112.208 160.936 190.646 1.00 193.89 128 THR B C 1
ATOM 6927 O O . THR B 1 128 ? 112.082 160.087 189.761 1.00 192.91 128 THR B O 1
ATOM 6931 N N . ASN B 1 129 ? 112.680 162.159 190.414 1.00 190.32 129 ASN B N 1
ATOM 6932 C CA . ASN B 1 129 ? 113.124 162.562 189.086 1.00 188.98 129 ASN B CA 1
ATOM 6933 C C . ASN B 1 129 ? 114.591 162.201 188.896 1.00 188.30 129 ASN B C 1
ATOM 6934 O O . ASN B 1 129 ? 115.443 162.569 189.712 1.00 188.70 129 ASN B O 1
ATOM 6939 N N . VAL B 1 130 ? 114.885 161.475 187.814 1.00 176.65 130 VAL B N 1
ATOM 6940 C CA . VAL B 1 130 ? 116.247 161.020 187.563 1.00 175.91 130 VAL B CA 1
ATOM 6941 C C . VAL B 1 130 ? 117.189 162.172 187.233 1.00 176.19 130 VAL B C 1
ATOM 6942 O O . VAL B 1 130 ? 118.409 162.020 187.360 1.00 175.03 130 VAL B O 1
ATOM 6946 N N . ARG B 1 131 ? 116.659 163.320 186.804 1.00 174.40 131 ARG B N 1
ATOM 6947 C CA . ARG B 1 131 ? 117.515 164.477 186.556 1.00 174.85 131 ARG B CA 1
ATOM 6948 C C . ARG B 1 131 ? 118.131 164.999 187.849 1.00 174.57 131 ARG B C 1
ATOM 6949 O O . ARG B 1 131 ? 119.268 165.483 187.850 1.00 173.95 131 ARG B O 1
ATOM 6957 N N . SER B 1 132 ? 117.391 164.914 188.957 1.00 178.83 132 SER B N 1
ATOM 6958 C CA . SER B 1 132 ? 117.860 165.488 190.213 1.00 178.63 132 SER B CA 1
ATOM 6959 C C . SER B 1 132 ? 119.063 164.742 190.777 1.00 177.36 132 SER B C 1
ATOM 6960 O O . SER B 1 132 ? 119.937 165.361 191.397 1.00 176.64 132 SER B O 1
ATOM 6963 N N . LEU B 1 133 ? 119.132 163.430 190.577 1.00 168.45 133 LEU B N 1
ATOM 6964 C CA . LEU B 1 133 ? 120.146 162.607 191.223 1.00 169.53 133 LEU B CA 1
ATOM 6965 C C . LEU B 1 133 ? 121.368 162.348 190.351 1.00 167.07 133 LEU B C 1
ATOM 6966 O O . LEU B 1 133 ? 122.249 161.587 190.763 1.00 166.31 133 LEU B O 1
ATOM 6971 N N . PHE B 1 134 ? 121.451 162.951 189.168 1.00 155.20 134 PHE B N 1
ATOM 6972 C CA . PHE B 1 134 ? 122.571 162.712 188.273 1.00 156.46 134 PHE B CA 1
ATOM 6973 C C . PHE B 1 134 ? 123.093 164.038 187.736 1.00 157.34 134 PHE B C 1
ATOM 6974 O O . PHE B 1 134 ? 122.332 164.990 187.545 1.00 158.09 134 PHE B O 1
ATOM 6982 N N . THR B 1 135 ? 124.401 164.087 187.497 1.00 151.06 135 THR B N 1
ATOM 6983 C CA . THR B 1 135 ? 125.040 165.314 187.040 1.00 149.39 135 THR B CA 1
ATOM 6984 C C . THR B 1 135 ? 124.572 165.685 185.637 1.00 150.56 135 THR B C 1
ATOM 6985 O O . THR B 1 135 ? 124.209 164.827 184.830 1.00 152.09 135 THR B O 1
ATOM 6989 N N . ASP B 1 136 ? 124.600 166.989 185.354 1.00 147.91 136 ASP B N 1
ATOM 6990 C CA . ASP B 1 136 ? 124.093 167.497 184.079 1.00 147.82 136 ASP B CA 1
ATOM 6991 C C . ASP B 1 136 ? 124.773 166.883 182.859 1.00 147.36 136 ASP B C 1
ATOM 6992 O O . ASP B 1 136 ? 124.058 166.514 181.912 1.00 146.24 136 ASP B O 1
ATOM 6997 N N . PRO B 1 137 ? 126.105 166.749 182.793 1.00 145.50 137 PRO B N 1
ATOM 6998 C CA . PRO B 1 137 ? 126.706 166.155 181.585 1.00 145.62 137 PRO B CA 1
ATOM 6999 C C . PRO B 1 137 ? 126.217 164.748 181.285 1.00 147.10 137 PRO B C 1
ATOM 7000 O O . PRO B 1 137 ? 126.168 164.359 180.112 1.00 147.27 137 PRO B O 1
ATOM 7004 N N . GLY B 1 138 ? 125.858 163.972 182.304 1.00 147.40 138 GLY B N 1
ATOM 7005 C CA . GLY B 1 138 ? 125.325 162.642 182.085 1.00 144.09 138 GLY B CA 1
ATOM 7006 C C . GLY B 1 138 ? 123.810 162.610 182.045 1.00 145.21 138 GLY B C 1
ATOM 7007 O O . GLY B 1 138 ? 123.214 161.829 181.292 1.00 146.54 138 GLY B O 1
ATOM 7008 N N . ALA B 1 139 ? 123.176 163.452 182.865 1.00 146.67 139 ALA B N 1
ATOM 7009 C CA . ALA B 1 139 ? 121.718 163.507 182.887 1.00 146.19 139 ALA B CA 1
ATOM 7010 C C . ALA B 1 139 ? 121.165 163.982 181.551 1.00 147.16 139 ALA B C 1
ATOM 7011 O O . ALA B 1 139 ? 120.121 163.499 181.099 1.00 147.08 139 ALA B O 1
ATOM 7013 N N . THR B 1 140 ? 121.843 164.937 180.911 1.00 147.24 140 THR B N 1
ATOM 7014 C CA . THR B 1 140 ? 121.403 165.400 179.599 1.00 147.51 140 THR B CA 1
ATOM 7015 C C . THR B 1 140 ? 121.452 164.272 178.576 1.00 149.11 140 THR B C 1
ATOM 7016 O O . THR B 1 140 ? 120.514 164.096 177.788 1.00 150.78 140 THR B O 1
ATOM 7020 N N . ALA B 1 141 ? 122.537 163.493 178.578 1.00 149.68 141 ALA B N 1
ATOM 7021 C CA . ALA B 1 141 ? 122.643 162.369 177.656 1.00 148.84 141 ALA B CA 1
ATOM 7022 C C . ALA B 1 141 ? 121.563 161.330 177.929 1.00 147.93 141 ALA B C 1
ATOM 7023 O O . ALA B 1 141 ? 120.949 160.803 176.993 1.00 147.62 141 ALA B O 1
ATOM 7025 N N . LEU B 1 142 ? 121.313 161.026 179.205 1.00 144.53 142 LEU B N 1
ATOM 7026 C CA . LEU B 1 142 ? 120.277 160.054 179.542 1.00 144.88 142 LEU B CA 1
ATOM 7027 C C . LEU B 1 142 ? 118.899 160.533 179.096 1.00 145.90 142 LEU B C 1
ATOM 7028 O O . LEU B 1 142 ? 118.116 159.760 178.527 1.00 147.13 142 LEU B O 1
ATOM 7033 N N . GLN B 1 143 ? 118.589 161.808 179.343 1.00 151.40 143 GLN B N 1
ATOM 7034 C CA . GLN B 1 143 ? 117.292 162.351 178.958 1.00 152.30 143 GLN B CA 1
ATOM 7035 C C . GLN B 1 143 ? 117.125 162.363 177.444 1.00 152.35 143 GLN B C 1
ATOM 7036 O O . GLN B 1 143 ? 116.040 162.065 176.932 1.00 151.89 143 GLN B O 1
ATOM 7042 N N . LYS B 1 144 ? 118.187 162.710 176.711 1.00 147.95 144 LYS B N 1
ATOM 7043 C CA . LYS B 1 144 ? 118.123 162.659 175.254 1.00 147.39 144 LYS B CA 1
ATOM 7044 C C . LYS B 1 144 ? 117.917 161.230 174.764 1.00 148.07 144 LYS B C 1
ATOM 7045 O O . LYS B 1 144 ? 117.143 160.993 173.829 1.00 147.89 144 LYS B O 1
ATOM 7051 N N . ALA B 1 145 ? 118.596 160.264 175.390 1.00 154.15 145 ALA B N 1
ATOM 7052 C CA . ALA B 1 145 ? 118.455 158.874 174.976 1.00 153.78 145 ALA B CA 1
ATOM 7053 C C . ALA B 1 145 ? 117.056 158.341 175.247 1.00 153.62 145 ALA B C 1
ATOM 7054 O O . ALA B 1 145 ? 116.541 157.532 174.468 1.00 154.03 145 ALA B O 1
ATOM 7056 N N . LEU B 1 146 ? 116.424 158.783 176.337 1.00 155.71 146 LEU B N 1
ATOM 7057 C CA . LEU B 1 146 ? 115.082 158.315 176.665 1.00 155.68 146 LEU B CA 1
ATOM 7058 C C . LEU B 1 146 ? 114.028 158.770 175.662 1.00 156.70 146 LEU B C 1
ATOM 7059 O O . LEU B 1 146 ? 112.916 158.230 175.677 1.00 156.61 146 LEU B O 1
ATOM 7064 N N . GLY B 1 147 ? 114.341 159.736 174.800 1.00 164.51 147 GLY B N 1
ATOM 7065 C CA . GLY B 1 147 ? 113.353 160.306 173.904 1.00 163.87 147 GLY B CA 1
ATOM 7066 C C . GLY B 1 147 ? 112.883 159.417 172.767 1.00 164.56 147 GLY B C 1
ATOM 7067 O O . GLY B 1 147 ? 111.729 158.977 172.759 1.00 164.33 147 GLY B O 1
ATOM 7068 N N . PHE B 1 148 ? 113.762 159.143 171.806 1.00 166.32 148 PHE B N 1
ATOM 7069 C CA . PHE B 1 148 ? 113.365 158.418 170.607 1.00 167.42 148 PHE B CA 1
ATOM 7070 C C . PHE B 1 148 ? 113.181 156.929 170.895 1.00 167.03 148 PHE B C 1
ATOM 7071 O O . PHE B 1 148 ? 113.723 156.377 171.858 1.00 165.92 148 PHE B O 1
ATOM 7079 N N . ALA B 1 149 ? 112.395 156.278 170.031 1.00 172.01 149 ALA B N 1
ATOM 7080 C CA . ALA B 1 149 ? 111.945 154.915 170.301 1.00 171.66 149 ALA B CA 1
ATOM 7081 C C . ALA B 1 149 ? 113.085 153.911 170.185 1.00 172.72 149 ALA B C 1
ATOM 7082 O O . ALA B 1 149 ? 113.329 153.126 171.109 1.00 172.87 149 ALA B O 1
ATOM 7084 N N . ASP B 1 150 ? 113.785 153.909 169.054 1.00 161.67 150 ASP B N 1
ATOM 7085 C CA . ASP B 1 150 ? 114.852 152.937 168.824 1.00 160.98 150 ASP B CA 1
ATOM 7086 C C . ASP B 1 150 ? 116.044 153.473 169.604 1.00 160.61 150 ASP B C 1
ATOM 7087 O O . ASP B 1 150 ? 116.846 154.262 169.103 1.00 160.43 150 ASP B O 1
ATOM 7092 N N . VAL B 1 151 ? 116.160 153.030 170.855 1.00 138.77 151 VAL B N 1
ATOM 7093 C CA . VAL B 1 151 ? 117.103 153.641 171.783 1.00 136.45 151 VAL B CA 1
ATOM 7094 C C . VAL B 1 151 ? 118.410 152.858 171.892 1.00 132.48 151 VAL B C 1
ATOM 7095 O O . VAL B 1 151 ? 119.421 153.410 172.351 1.00 132.43 151 VAL B O 1
ATOM 7099 N N . SER B 1 152 ? 118.437 151.609 171.430 1.00 122.61 152 SER B N 1
ATOM 7100 C CA . SER B 1 152 ? 119.629 150.774 171.519 1.00 124.11 152 SER B CA 1
ATOM 7101 C C . SER B 1 152 ? 120.763 151.221 170.597 1.00 128.31 152 SER B C 1
ATOM 7102 O O . SER B 1 152 ? 121.778 150.520 170.527 1.00 128.55 152 SER B O 1
ATOM 7105 N N . LEU B 1 153 ? 120.631 152.350 169.895 1.00 127.66 153 LEU B N 1
ATOM 7106 C CA . LEU B 1 153 ? 121.699 152.792 169.002 1.00 125.46 153 LEU B CA 1
ATOM 7107 C C . LEU B 1 153 ? 122.910 153.287 169.785 1.00 125.72 153 LEU B C 1
ATOM 7108 O O . LEU B 1 153 ? 124.056 152.996 169.419 1.00 130.87 153 LEU B O 1
ATOM 7113 N N . LEU B 1 154 ? 122.681 154.037 170.862 1.00 94.54 154 LEU B N 1
ATOM 7114 C CA . LEU B 1 154 ? 123.751 154.524 171.733 1.00 95.61 154 LEU B CA 1
ATOM 7115 C C . LEU B 1 154 ? 123.447 154.003 173.138 1.00 97.81 154 LEU B C 1
ATOM 7116 O O . LEU B 1 154 ? 122.953 154.714 174.016 1.00 98.83 154 LEU B O 1
ATOM 7121 N N . ASN B 1 155 ? 123.762 152.729 173.354 1.00 95.88 155 ASN B N 1
ATOM 7122 C CA . ASN B 1 155 ? 123.408 152.064 174.601 1.00 96.42 155 ASN B CA 1
ATOM 7123 C C . ASN B 1 155 ? 124.355 152.421 175.745 1.00 98.50 155 ASN B C 1
ATOM 7124 O O . ASN B 1 155 ? 123.881 152.793 176.826 1.00 104.47 155 ASN B O 1
ATOM 7129 N N . PRO B 1 156 ? 125.694 152.348 175.570 1.00 77.67 156 PRO B N 1
ATOM 7130 C CA . PRO B 1 156 ? 126.572 152.658 176.707 1.00 74.32 156 PRO B CA 1
ATOM 7131 C C . PRO B 1 156 ? 126.587 154.145 177.010 1.00 82.84 156 PRO B C 1
ATOM 7132 O O . PRO B 1 156 ? 127.172 154.925 176.253 1.00 90.80 156 PRO B O 1
ATOM 7136 N N . ILE B 1 157 ? 125.953 154.556 178.105 1.00 98.74 157 ILE B N 1
ATOM 7137 C CA . ILE B 1 157 ? 125.911 155.962 178.492 1.00 94.78 157 ILE B CA 1
ATOM 7138 C C . ILE B 1 157 ? 126.733 156.117 179.763 1.00 100.39 157 ILE B C 1
ATOM 7139 O O . ILE B 1 157 ? 126.319 155.661 180.835 1.00 108.07 157 ILE B O 1
ATOM 7144 N N . LEU B 1 158 ? 127.903 156.743 179.652 1.00 103.97 158 LEU B N 1
ATOM 7145 C CA . LEU B 1 158 ? 128.738 156.979 180.826 1.00 105.02 158 LEU B CA 1
ATOM 7146 C C . LEU B 1 158 ? 128.096 158.091 181.644 1.00 102.54 158 LEU B C 1
ATOM 7147 O O . LEU B 1 158 ? 127.935 159.215 181.160 1.00 108.21 158 LEU B O 1
ATOM 7152 N N . VAL B 1 159 ? 127.731 157.782 182.885 1.00 118.70 159 VAL B N 1
ATOM 7153 C CA . VAL B 1 159 ? 126.922 158.665 183.716 1.00 124.39 159 VAL B CA 1
ATOM 7154 C C . VAL B 1 159 ? 127.617 158.845 185.059 1.00 127.67 159 VAL B C 1
ATOM 7155 O O . VAL B 1 159 ? 128.095 157.872 185.655 1.00 127.72 159 VAL B O 1
ATOM 7159 N N . GLN B 1 160 ? 127.670 160.089 185.530 1.00 148.91 160 GLN B N 1
ATOM 7160 C CA . GLN B 1 160 ? 128.334 160.435 186.779 1.00 148.63 160 GLN B CA 1
ATOM 7161 C C . GLN B 1 160 ? 127.289 160.676 187.861 1.00 149.29 160 GLN B C 1
ATOM 7162 O O . GLN B 1 160 ? 126.308 161.393 187.634 1.00 148.42 160 GLN B O 1
ATOM 7168 N N . CYS B 1 161 ? 127.500 160.077 189.031 1.00 164.96 161 CYS B N 1
ATOM 7169 C CA . CYS B 1 161 ? 126.599 160.286 190.155 1.00 165.14 161 CYS B CA 1
ATOM 7170 C C . CYS B 1 161 ? 126.909 161.616 190.831 1.00 165.71 161 CYS B C 1
ATOM 7171 O O . CYS B 1 161 ? 128.073 162.002 190.973 1.00 166.00 161 CYS B O 1
ATOM 7174 N N . LYS B 1 162 ? 125.855 162.324 191.237 1.00 170.38 162 LYS B N 1
ATOM 7175 C CA . LYS B 1 162 ? 126.034 163.664 191.787 1.00 171.65 162 LYS B CA 1
ATOM 7176 C C . LYS B 1 162 ? 126.661 163.625 193.176 1.00 172.57 162 LYS B C 1
ATOM 7177 O O . LYS B 1 162 ? 127.504 164.467 193.506 1.00 173.23 162 LYS B O 1
ATOM 7183 N N . THR B 1 163 ? 126.268 162.652 194.002 1.00 176.40 163 THR B N 1
ATOM 7184 C CA . THR B 1 163 ? 126.667 162.665 195.407 1.00 176.52 163 THR B CA 1
ATOM 7185 C C . THR B 1 163 ? 128.161 162.410 195.574 1.00 177.09 163 THR B C 1
ATOM 7186 O O . THR B 1 163 ? 128.846 163.138 196.304 1.00 176.44 163 THR B O 1
ATOM 7190 N N . SER B 1 164 ? 128.691 161.385 194.904 1.00 174.19 164 SER B N 1
ATOM 7191 C CA . SER B 1 164 ? 130.070 160.969 195.112 1.00 173.12 164 SER B CA 1
ATOM 7192 C C . SER B 1 164 ? 130.924 160.974 193.854 1.00 172.80 164 SER B C 1
ATOM 7193 O O . SER B 1 164 ? 132.138 160.759 193.956 1.00 171.87 164 SER B O 1
ATOM 7196 N N . GLY B 1 165 ? 130.344 161.212 192.683 1.00 172.60 165 GLY B N 1
ATOM 7197 C CA . GLY B 1 165 ? 131.118 161.231 191.454 1.00 172.55 165 GLY B CA 1
ATOM 7198 C C . GLY B 1 165 ? 131.697 159.892 191.049 1.00 173.00 165 GLY B C 1
ATOM 7199 O O . GLY B 1 165 ? 132.838 159.833 190.571 1.00 174.30 165 GLY B O 1
ATOM 7200 N N . LYS B 1 166 ? 130.940 158.811 191.227 1.00 154.79 166 LYS B N 1
ATOM 7201 C CA . LYS B 1 166 ? 131.382 157.500 190.772 1.00 153.78 166 LYS B CA 1
ATOM 7202 C C . LYS B 1 166 ? 130.860 157.225 189.369 1.00 152.74 166 LYS B C 1
ATOM 7203 O O . LYS B 1 166 ? 129.688 157.495 189.078 1.00 151.89 166 LYS B O 1
ATOM 7209 N N . PRO B 1 167 ? 131.694 156.693 188.475 1.00 140.91 167 PRO B N 1
ATOM 7210 C CA . PRO B 1 167 ? 131.262 156.494 187.084 1.00 140.73 167 PRO B CA 1
ATOM 7211 C C . PRO B 1 167 ? 130.423 155.230 186.945 1.00 139.07 167 PRO B C 1
ATOM 7212 O O . PRO B 1 167 ? 130.703 154.211 187.579 1.00 138.80 167 PRO B O 1
ATOM 7216 N N . PHE B 1 168 ? 129.387 155.303 186.110 1.00 120.85 168 PHE B N 1
ATOM 7217 C CA . PHE B 1 168 ? 128.522 154.165 185.845 1.00 117.66 168 PHE B CA 1
ATOM 7218 C C . PHE B 1 168 ? 128.258 154.047 184.352 1.00 118.52 168 PHE B C 1
ATOM 7219 O O . PHE B 1 168 ? 128.283 155.038 183.617 1.00 121.85 168 PHE B O 1
ATOM 7227 N N . TYR B 1 169 ? 128.012 152.818 183.915 1.00 95.91 169 TYR B N 1
ATOM 7228 C CA . TYR B 1 169 ? 127.454 152.559 182.597 1.00 86.41 169 TYR B CA 1
ATOM 7229 C C . TYR B 1 169 ? 125.942 152.453 182.726 1.00 94.79 169 TYR B C 1
ATOM 7230 O O . TYR B 1 169 ? 125.438 151.630 183.497 1.00 109.41 169 TYR B O 1
ATOM 7239 N N . ALA B 1 170 ? 125.226 153.290 181.985 1.00 82.29 170 ALA B N 1
ATOM 7240 C CA . ALA B 1 170 ? 123.774 153.257 181.928 1.00 84.14 170 ALA B CA 1
ATOM 7241 C C . ALA B 1 170 ? 123.365 152.612 180.615 1.00 89.82 170 ALA B C 1
ATOM 7242 O O . ALA B 1 170 ? 123.833 153.022 179.544 1.00 96.97 170 ALA B O 1
ATOM 7244 N N . ILE B 1 171 ? 122.514 151.592 180.710 1.00 94.18 171 ILE B N 1
ATOM 7245 C CA . ILE B 1 171 ? 122.046 150.814 179.570 1.00 89.09 171 ILE B CA 1
ATOM 7246 C C . ILE B 1 171 ? 120.533 150.699 179.695 1.00 96.90 171 ILE B C 1
ATOM 7247 O O . ILE B 1 171 ? 120.033 150.152 180.682 1.00 99.08 171 ILE B O 1
ATOM 7252 N N . VAL B 1 172 ? 119.807 151.191 178.698 1.00 99.21 172 VAL B N 1
ATOM 7253 C CA . VAL B 1 172 ? 118.354 151.296 178.775 1.00 99.25 172 VAL B CA 1
ATOM 7254 C C . VAL B 1 172 ? 117.727 150.360 177.750 1.00 99.70 172 VAL B C 1
ATOM 7255 O O . VAL B 1 172 ? 118.163 150.313 176.593 1.00 102.25 172 VAL B O 1
ATOM 7259 N N . HIS B 1 173 ? 116.720 149.605 178.184 1.00 117.08 173 HIS B N 1
ATOM 7260 C CA . HIS B 1 173 ? 115.975 148.700 177.321 1.00 115.76 173 HIS B CA 1
ATOM 7261 C C . HIS B 1 173 ? 114.503 149.089 177.305 1.00 118.31 173 HIS B C 1
ATOM 7262 O O . HIS B 1 173 ? 113.904 149.365 178.355 1.00 122.03 173 HIS B O 1
ATOM 7269 N N . ARG B 1 174 ? 113.935 149.101 176.100 1.00 156.06 174 ARG B N 1
ATOM 7270 C CA . ARG B 1 174 ? 112.534 149.445 175.901 1.00 159.12 174 ARG B CA 1
ATOM 7271 C C . ARG B 1 174 ? 111.633 148.299 176.346 1.00 161.90 174 ARG B C 1
ATOM 7272 O O . ARG B 1 174 ? 112.000 147.126 176.255 1.00 162.05 174 ARG B O 1
ATOM 7280 N N . ALA B 1 175 ? 110.442 148.649 176.825 1.00 188.22 175 ALA B N 1
ATOM 7281 C CA . ALA B 1 175 ? 109.448 147.661 177.218 1.00 187.55 175 ALA B CA 1
ATOM 7282 C C . ALA B 1 175 ? 108.082 148.332 177.227 1.00 188.96 175 ALA B C 1
ATOM 7283 O O . ALA B 1 175 ? 107.967 149.553 177.104 1.00 188.93 175 ALA B O 1
ATOM 7285 N N . THR B 1 176 ? 107.042 147.511 177.376 1.00 195.38 176 THR B N 1
ATOM 7286 C CA . THR B 1 176 ? 105.660 147.992 177.343 1.00 195.33 176 THR B CA 1
ATOM 7287 C C . THR B 1 176 ? 105.358 148.718 178.650 1.00 194.78 176 THR B C 1
ATOM 7288 O O . THR B 1 176 ? 104.758 148.179 179.583 1.00 193.62 176 THR B O 1
ATOM 7292 N N . GLY B 1 177 ? 105.787 149.977 178.713 1.00 201.02 177 GLY B N 1
ATOM 7293 C CA . GLY B 1 177 ? 105.571 150.802 179.881 1.00 201.05 177 GLY B CA 1
ATOM 7294 C C . GLY B 1 177 ? 106.558 150.600 181.007 1.00 200.22 177 GLY B C 1
ATOM 7295 O O . GLY B 1 177 ? 106.431 151.266 182.044 1.00 199.79 177 GLY B O 1
ATOM 7296 N N . CYS B 1 178 ? 107.536 149.711 180.846 1.00 187.20 178 CYS B N 1
ATOM 7297 C CA . CYS B 1 178 ? 108.504 149.442 181.902 1.00 188.60 178 CYS B CA 1
ATOM 7298 C C . CYS B 1 178 ? 109.742 150.326 181.786 1.00 187.63 178 CYS B C 1
ATOM 7299 O O . CYS B 1 178 ? 110.179 150.909 182.783 1.00 187.25 178 CYS B O 1
ATOM 7302 N N . LEU B 1 179 ? 110.314 150.428 180.585 1.00 157.39 179 LEU B N 1
ATOM 7303 C CA . LEU B 1 179 ? 111.462 151.294 180.313 1.00 154.28 179 LEU B CA 1
ATOM 7304 C C . LEU B 1 179 ? 112.607 151.009 181.282 1.00 152.87 179 LEU B C 1
ATOM 7305 O O . LEU B 1 179 ? 113.004 151.854 182.088 1.00 154.08 179 LEU B O 1
ATOM 7310 N N . VAL B 1 180 ? 113.136 149.788 181.200 1.00 119.88 180 VAL B N 1
ATOM 7311 C CA . VAL B 1 180 ? 114.067 149.333 182.225 1.00 120.93 180 VAL B CA 1
ATOM 7312 C C . VAL B 1 180 ? 115.430 149.980 182.010 1.00 118.79 180 VAL B C 1
ATOM 7313 O O . VAL B 1 180 ? 115.849 150.235 180.872 1.00 120.73 180 VAL B O 1
ATOM 7317 N N . VAL B 1 181 ? 116.118 150.281 183.111 1.00 114.33 181 VAL B N 1
ATOM 7318 C CA . VAL B 1 181 ? 117.435 150.904 183.073 1.00 115.47 181 VAL B CA 1
ATOM 7319 C C . VAL B 1 181 ? 118.368 150.099 183.966 1.00 119.31 181 VAL B C 1
ATOM 7320 O O . VAL B 1 181 ? 117.996 149.716 185.080 1.00 124.94 181 VAL B O 1
ATOM 7324 N N . ASP B 1 182 ? 119.577 149.839 183.477 1.00 107.86 182 ASP B N 1
ATOM 7325 C CA . ASP B 1 182 ? 120.579 149.078 184.203 1.00 106.97 182 ASP B CA 1
ATOM 7326 C C . ASP B 1 182 ? 121.812 149.945 184.393 1.00 108.07 182 ASP B C 1
ATOM 7327 O O . ASP B 1 182 ? 122.293 150.567 183.439 1.00 116.80 182 ASP B O 1
ATOM 7332 N N . PHE B 1 183 ? 122.320 149.984 185.621 1.00 100.62 183 PHE B N 1
ATOM 7333 C CA . PHE B 1 183 ? 123.538 150.712 185.947 1.00 99.12 183 PHE B CA 1
ATOM 7334 C C . PHE B 1 183 ? 124.596 149.710 186.375 1.00 102.15 183 PHE B C 1
ATOM 7335 O O . PHE B 1 183 ? 124.370 148.914 187.293 1.00 112.11 183 PHE B O 1
ATOM 7343 N N . GLU B 1 184 ? 125.746 149.753 185.709 1.00 103.49 184 GLU B N 1
ATOM 7344 C CA . GLU B 1 184 ? 126.874 148.898 186.030 1.00 103.95 184 GLU B CA 1
ATOM 7345 C C . GLU B 1 184 ? 128.051 149.745 186.497 1.00 108.34 184 GLU B C 1
ATOM 7346 O O . GLU B 1 184 ? 128.225 150.875 186.035 1.00 115.88 184 GLU B O 1
ATOM 7352 N N . PRO B 1 185 ? 128.875 149.229 187.409 1.00 118.34 185 PRO B N 1
ATOM 7353 C CA . PRO B 1 185 ? 130.025 150.008 187.886 1.00 120.60 185 PRO B CA 1
ATOM 7354 C C . PRO B 1 185 ? 131.208 149.876 186.936 1.00 121.61 185 PRO B C 1
ATOM 7355 O O . PRO B 1 185 ? 131.680 148.771 186.659 1.00 119.82 185 PRO B O 1
ATOM 7359 N N . VAL B 1 186 ? 131.682 151.017 186.434 1.00 137.48 186 VAL B N 1
ATOM 7360 C CA . VAL B 1 186 ? 132.836 151.027 185.545 1.00 137.04 186 VAL B CA 1
ATOM 7361 C C . VAL B 1 186 ? 134.079 150.613 186.319 1.00 139.16 186 VAL B C 1
ATOM 7362 O O . VAL B 1 186 ? 134.230 150.928 187.507 1.00 140.82 186 VAL B O 1
ATOM 7366 N N . LYS B 1 187 ? 134.978 149.903 185.648 1.00 164.51 187 LYS B N 1
ATOM 7367 C CA . LYS B 1 187 ? 136.253 149.552 186.255 1.00 166.65 187 LYS B CA 1
ATOM 7368 C C . LYS B 1 187 ? 137.174 150.764 186.215 1.00 168.54 187 LYS B C 1
ATOM 7369 O O . LYS B 1 187 ? 137.478 151.261 185.125 1.00 169.06 187 LYS B O 1
ATOM 7375 N N . PRO B 1 188 ? 137.626 151.276 187.363 1.00 190.17 188 PRO B N 1
ATOM 7376 C CA . PRO B 1 188 ? 138.481 152.476 187.341 1.00 189.92 188 PRO B CA 1
ATOM 7377 C C . PRO B 1 188 ? 139.792 152.272 186.605 1.00 190.91 188 PRO B C 1
ATOM 7378 O O . PRO B 1 188 ? 140.380 153.252 186.127 1.00 191.29 188 PRO B O 1
ATOM 7382 N N . THR B 1 189 ? 140.263 151.026 186.489 1.00 193.78 189 THR B N 1
ATOM 7383 C CA . THR B 1 189 ? 141.510 150.762 185.778 1.00 193.89 189 THR B CA 1
ATOM 7384 C C . THR B 1 189 ? 141.450 151.245 184.335 1.00 195.14 189 THR B C 1
ATOM 7385 O O . THR B 1 189 ? 142.487 151.572 183.747 1.00 194.79 189 THR B O 1
ATOM 7389 N N . GLU B 1 190 ? 140.254 151.296 183.749 1.00 203.23 190 GLU B N 1
ATOM 7390 C CA . GLU B 1 190 ? 140.052 151.858 182.420 1.00 202.34 190 GLU B CA 1
ATOM 7391 C C . GLU B 1 190 ? 139.105 153.054 182.470 1.00 202.58 190 GLU B C 1
ATOM 7392 O O . GLU B 1 190 ? 138.274 153.238 181.580 1.00 202.24 190 GLU B O 1
ATOM 7398 N N . PHE B 1 191 ? 139.202 153.859 183.528 1.00 213.14 191 PHE B N 1
ATOM 7399 C CA . PHE B 1 191 ? 138.393 155.074 183.605 1.00 213.58 191 PHE B CA 1
ATOM 7400 C C . PHE B 1 191 ? 138.635 156.033 182.442 1.00 214.36 191 PHE B C 1
ATOM 7401 O O . PHE B 1 191 ? 137.654 156.634 181.968 1.00 214.05 191 PHE B O 1
ATOM 7409 N N . PRO B 1 192 ? 139.881 156.245 181.944 1.00 218.22 192 PRO B N 1
ATOM 7410 C CA . PRO B 1 192 ? 140.070 157.096 180.755 1.00 217.16 192 PRO B CA 1
ATOM 7411 C C . PRO B 1 192 ? 139.236 156.715 179.537 1.00 216.67 192 PRO B C 1
ATOM 7412 O O . PRO B 1 192 ? 139.239 157.443 178.540 1.00 215.76 192 PRO B O 1
ATOM 7416 N N . ALA B 1 193 ? 138.523 155.590 179.593 1.00 206.11 193 ALA B N 1
ATOM 7417 C CA . ALA B 1 193 ? 137.699 155.144 178.474 1.00 204.98 193 ALA B CA 1
ATOM 7418 C C . ALA B 1 193 ? 136.402 155.937 178.381 1.00 204.28 193 ALA B C 1
ATOM 7419 O O . ALA B 1 193 ? 135.459 155.515 177.704 1.00 203.24 193 ALA B O 1
ATOM 7421 N N . THR B 1 194 ? 136.340 157.076 179.073 1.00 199.10 194 THR B N 1
ATOM 7422 C CA . THR B 1 194 ? 135.180 157.957 179.005 1.00 198.87 194 THR B CA 1
ATOM 7423 C C . THR B 1 194 ? 134.886 158.344 177.560 1.00 198.75 194 THR B C 1
ATOM 7424 O O . THR B 1 194 ? 135.795 158.427 176.729 1.00 197.89 194 THR B O 1
ATOM 7428 N N . ALA B 1 195 ? 133.610 158.638 177.253 1.00 191.71 195 ALA B N 1
ATOM 7429 C CA . ALA B 1 195 ? 133.139 158.927 175.865 1.00 190.61 195 ALA B CA 1
ATOM 7430 C C . ALA B 1 195 ? 132.999 157.587 175.138 1.00 189.33 195 ALA B C 1
ATOM 7431 O O . ALA B 1 195 ? 134.021 157.070 174.650 1.00 188.70 195 ALA B O 1
ATOM 7433 N N . ALA B 1 196 ? 131.775 157.056 175.060 1.00 30.00 196 ALA B N 1
ATOM 7434 C CA . ALA B 1 196 ? 131.605 155.691 174.512 1.00 30.00 196 ALA B CA 1
ATOM 7435 C C . ALA B 1 196 ? 130.883 155.667 173.166 1.00 30.00 196 ALA B C 1
ATOM 7436 O O . ALA B 1 196 ? 131.458 156.171 172.185 1.00 30.00 196 ALA B O 1
ATOM 7438 N N . GLY B 1 197 ? 129.692 155.064 173.121 1.00 30.00 197 GLY B N 1
ATOM 7439 C CA . GLY B 1 197 ? 128.981 154.899 171.839 1.00 30.00 197 GLY B CA 1
ATOM 7440 C C . GLY B 1 197 ? 129.208 153.494 171.307 1.00 30.00 197 GLY B C 1
ATOM 7441 O O . GLY B 1 197 ? 129.971 152.736 171.936 1.00 30.00 197 GLY B O 1
ATOM 7442 N N . ALA B 1 198 ? 128.568 153.154 170.186 1.00 138.27 198 ALA B N 1
ATOM 7443 C CA . ALA B 1 198 ? 128.790 151.840 169.547 1.00 137.01 198 ALA B CA 1
ATOM 7444 C C . ALA B 1 198 ? 129.947 151.932 168.550 1.00 137.51 198 ALA B C 1
ATOM 7445 O O . ALA B 1 198 ? 129.852 151.263 167.513 1.00 136.03 198 ALA B O 1
ATOM 7447 N N . LEU B 1 199 ? 131.005 152.692 168.858 1.00 133.34 199 LEU B N 1
ATOM 7448 C CA . LEU B 1 199 ? 132.107 152.711 167.906 1.00 131.67 199 LEU B CA 1
ATOM 7449 C C . LEU B 1 199 ? 133.477 152.516 168.542 1.00 133.21 199 LEU B C 1
ATOM 7450 O O . LEU B 1 199 ? 134.480 152.594 167.824 1.00 133.07 199 LEU B O 1
ATOM 7455 N N . GLN B 1 200 ? 133.565 152.276 169.849 1.00 139.87 200 GLN B N 1
ATOM 7456 C CA . GLN B 1 200 ? 134.843 152.102 170.529 1.00 141.45 200 GLN B CA 1
ATOM 7457 C C . GLN B 1 200 ? 135.075 150.628 170.845 1.00 140.09 200 GLN B C 1
ATOM 7458 O O . GLN B 1 200 ? 134.132 149.904 171.183 1.00 136.83 200 GLN B O 1
ATOM 7464 N N . SER B 1 201 ? 136.326 150.190 170.699 1.00 126.79 201 SER B N 1
ATOM 7465 C CA . SER B 1 201 ? 136.767 148.828 170.999 1.00 127.55 201 SER B CA 1
ATOM 7466 C C . SER B 1 201 ? 136.162 147.818 170.030 1.00 123.31 201 SER B C 1
ATOM 7467 O O . SER B 1 201 ? 136.427 146.616 170.130 1.00 120.23 201 SER B O 1
ATOM 7470 N N . TYR B 1 202 ? 135.337 148.291 169.098 1.00 115.01 202 TYR B N 1
ATOM 7471 C CA . TYR B 1 202 ? 135.009 147.536 167.897 1.00 114.17 202 TYR B CA 1
ATOM 7472 C C . TYR B 1 202 ? 136.058 147.745 166.821 1.00 116.59 202 TYR B C 1
ATOM 7473 O O . TYR B 1 202 ? 136.092 146.996 165.838 1.00 115.04 202 TYR B O 1
ATOM 7482 N N . LYS B 1 203 ? 136.906 148.757 166.997 1.00 132.48 203 LYS B N 1
ATOM 7483 C CA . LYS B 1 203 ? 138.166 148.779 166.278 1.00 133.94 203 LYS B CA 1
ATOM 7484 C C . LYS B 1 203 ? 139.163 147.798 166.873 1.00 131.33 203 LYS B C 1
ATOM 7485 O O . LYS B 1 203 ? 140.199 147.532 166.254 1.00 130.41 203 LYS B O 1
ATOM 7491 N N . LEU B 1 204 ? 138.865 147.250 168.053 1.00 124.63 204 LEU B N 1
ATOM 7492 C CA . LEU B 1 204 ? 139.639 146.174 168.655 1.00 126.43 204 LEU B CA 1
ATOM 7493 C C . LEU B 1 204 ? 139.191 144.811 168.149 1.00 122.51 204 LEU B C 1
ATOM 7494 O O . LEU B 1 204 ? 140.005 143.883 168.076 1.00 123.08 204 LEU B O 1
ATOM 7499 N N . ALA B 1 205 ? 137.918 144.679 167.783 1.00 101.40 205 ALA B N 1
ATOM 7500 C CA . ALA B 1 205 ? 137.439 143.504 167.070 1.00 99.72 205 ALA B CA 1
ATOM 7501 C C . ALA B 1 205 ? 137.802 143.539 165.592 1.00 99.77 205 ALA B C 1
ATOM 7502 O O . ALA B 1 205 ? 137.462 142.603 164.862 1.00 101.76 205 ALA B O 1
ATOM 7504 N N . ALA B 1 206 ? 138.476 144.602 165.144 1.00 103.91 206 ALA B N 1
ATOM 7505 C CA . ALA B 1 206 ? 138.853 144.715 163.740 1.00 108.53 206 ALA B CA 1
ATOM 7506 C C . ALA B 1 206 ? 139.865 143.648 163.345 1.00 105.28 206 ALA B C 1
ATOM 7507 O O . ALA B 1 206 ? 139.829 143.141 162.220 1.00 107.02 206 ALA B O 1
ATOM 7509 N N . LYS B 1 207 ? 140.796 143.315 164.241 1.00 103.69 207 LYS B N 1
ATOM 7510 C CA . LYS B 1 207 ? 141.784 142.287 163.925 1.00 106.88 207 LYS B CA 1
ATOM 7511 C C . LYS B 1 207 ? 141.124 140.924 163.751 1.00 108.27 207 LYS B C 1
ATOM 7512 O O . LYS B 1 207 ? 141.401 140.205 162.781 1.00 109.00 207 LYS B O 1
ATOM 7518 N N . ALA B 1 208 ? 140.243 140.555 164.684 1.00 95.41 208 ALA B N 1
ATOM 7519 C CA . ALA B 1 208 ? 139.570 139.265 164.612 1.00 94.13 208 ALA B CA 1
ATOM 7520 C C . ALA B 1 208 ? 138.606 139.181 163.438 1.00 99.23 208 ALA B C 1
ATOM 7521 O O . ALA B 1 208 ? 138.200 138.077 163.065 1.00 99.91 208 ALA B O 1
ATOM 7523 N N . ILE B 1 209 ? 138.233 140.313 162.848 1.00 91.56 209 ILE B N 1
ATOM 7524 C CA . ILE B 1 209 ? 137.388 140.318 161.659 1.00 84.31 209 ILE B CA 1
ATOM 7525 C C . ILE B 1 209 ? 138.228 140.251 160.390 1.00 84.49 209 ILE B C 1
ATOM 7526 O O . ILE B 1 209 ? 137.964 139.443 159.492 1.00 87.55 209 ILE B O 1
ATOM 7531 N N . SER B 1 210 ? 139.259 141.095 160.313 1.00 97.05 210 SER B N 1
ATOM 7532 C CA . SER B 1 210 ? 140.134 141.143 159.150 1.00 100.79 210 SER B CA 1
ATOM 7533 C C . SER B 1 210 ? 140.963 139.878 158.995 1.00 96.15 210 SER B C 1
ATOM 7534 O O . SER B 1 210 ? 141.437 139.602 157.888 1.00 96.40 210 SER B O 1
ATOM 7537 N N . LYS B 1 211 ? 141.155 139.104 160.062 1.00 95.44 211 LYS B N 1
ATOM 7538 C CA . LYS B 1 211 ? 141.808 137.815 159.894 1.00 102.01 211 LYS B CA 1
ATOM 7539 C C . LYS B 1 211 ? 140.816 136.685 159.664 1.00 102.56 211 LYS B C 1
ATOM 7540 O O . LYS B 1 211 ? 141.212 135.628 159.164 1.00 98.33 211 LYS B O 1
ATOM 7546 N N . ILE B 1 212 ? 139.543 136.882 160.017 1.00 101.01 212 ILE B N 1
ATOM 7547 C CA . ILE B 1 212 ? 138.509 135.926 159.634 1.00 91.56 212 ILE B CA 1
ATOM 7548 C C . ILE B 1 212 ? 138.241 136.000 158.135 1.00 92.07 212 ILE B C 1
ATOM 7549 O O . ILE B 1 212 ? 138.078 134.970 157.469 1.00 91.67 212 ILE B O 1
ATOM 7554 N N . GLN B 1 213 ? 138.198 137.215 157.577 1.00 102.78 213 GLN B N 1
ATOM 7555 C CA . GLN B 1 213 ? 137.898 137.363 156.156 1.00 101.30 213 GLN B CA 1
ATOM 7556 C C . GLN B 1 213 ? 138.954 136.732 155.255 1.00 106.22 213 GLN B C 1
ATOM 7557 O O . GLN B 1 213 ? 138.644 136.386 154.110 1.00 107.05 213 GLN B O 1
ATOM 7563 N N . SER B 1 214 ? 140.187 136.576 155.735 1.00 116.85 214 SER B N 1
ATOM 7564 C CA . SER B 1 214 ? 141.292 136.146 154.889 1.00 117.71 214 SER B CA 1
ATOM 7565 C C . SER B 1 214 ? 141.318 134.644 154.628 1.00 118.93 214 SER B C 1
ATOM 7566 O O . SER B 1 214 ? 142.039 134.205 153.725 1.00 119.43 214 SER B O 1
ATOM 7569 N N . LEU B 1 215 ? 140.566 133.851 155.385 1.00 107.91 215 LEU B N 1
ATOM 7570 C CA . LEU B 1 215 ? 140.567 132.411 155.173 1.00 106.05 215 LEU B CA 1
ATOM 7571 C C . LEU B 1 215 ? 139.928 132.061 153.831 1.00 108.94 215 LEU B C 1
ATOM 7572 O O . LEU B 1 215 ? 138.905 132.643 153.457 1.00 107.36 215 LEU B O 1
ATOM 7577 N N . PRO B 1 216 ? 140.510 131.127 153.081 1.00 113.31 216 PRO B N 1
ATOM 7578 C CA . PRO B 1 216 ? 139.784 130.537 151.953 1.00 111.84 216 PRO B CA 1
ATOM 7579 C C . PRO B 1 216 ? 138.614 129.705 152.451 1.00 115.58 216 PRO B C 1
ATOM 7580 O O . PRO B 1 216 ? 138.660 129.106 153.529 1.00 116.76 216 PRO B O 1
ATOM 7584 N N . GLY B 1 217 ? 137.556 129.663 151.647 1.00 110.43 217 GLY B N 1
ATOM 7585 C CA . GLY B 1 217 ? 136.329 129.008 152.040 1.00 106.60 217 GLY B CA 1
ATOM 7586 C C . GLY B 1 217 ? 136.374 127.504 151.841 1.00 105.48 217 GLY B C 1
ATOM 7587 O O . GLY B 1 217 ? 137.391 126.914 151.471 1.00 107.09 217 GLY B O 1
ATOM 7588 N N . GLY B 1 218 ? 135.227 126.877 152.095 1.00 99.21 218 GLY B N 1
ATOM 7589 C CA . GLY B 1 218 ? 135.064 125.452 151.912 1.00 101.64 218 GLY B CA 1
ATOM 7590 C C . GLY B 1 218 ? 135.445 124.587 153.095 1.00 103.35 218 GLY B C 1
ATOM 7591 O O . GLY B 1 218 ? 135.296 123.361 153.012 1.00 103.94 218 GLY B O 1
ATOM 7592 N N . SER B 1 219 ? 135.930 125.172 154.188 1.00 100.63 219 SER B N 1
ATOM 7593 C CA . SER B 1 219 ? 136.359 124.415 155.364 1.00 101.37 219 SER B CA 1
ATOM 7594 C C . SER B 1 219 ? 135.665 124.981 156.601 1.00 97.43 219 SER B C 1
ATOM 7595 O O . SER B 1 219 ? 136.071 126.021 157.128 1.00 95.87 219 SER B O 1
ATOM 7598 N N . MET B 1 220 ? 134.617 124.293 157.059 1.00 94.73 220 MET B N 1
ATOM 7599 C CA . MET B 1 220 ? 133.909 124.725 158.260 1.00 95.53 220 MET B CA 1
ATOM 7600 C C . MET B 1 220 ? 134.797 124.625 159.496 1.00 96.91 220 MET B C 1
ATOM 7601 O O . MET B 1 220 ? 134.738 125.484 160.385 1.00 99.67 220 MET B O 1
ATOM 7606 N N . GLN B 1 221 ? 135.617 123.573 159.573 1.00 90.44 221 GLN B N 1
ATOM 7607 C CA . GLN B 1 221 ? 136.448 123.361 160.755 1.00 91.26 221 GLN B CA 1
ATOM 7608 C C . GLN B 1 221 ? 137.440 124.500 160.951 1.00 90.02 221 GLN B C 1
ATOM 7609 O O . GLN B 1 221 ? 137.655 124.956 162.080 1.00 91.55 221 GLN B O 1
ATOM 7615 N N . ALA B 1 222 ? 138.061 124.969 159.865 1.00 81.58 222 ALA B N 1
ATOM 7616 C CA . ALA B 1 222 ? 139.009 126.072 159.978 1.00 88.96 222 ALA B CA 1
ATOM 7617 C C . ALA B 1 222 ? 138.321 127.348 160.448 1.00 96.55 222 ALA B C 1
ATOM 7618 O O . ALA B 1 222 ? 138.864 128.085 161.280 1.00 93.97 222 ALA B O 1
ATOM 7620 N N . LEU B 1 223 ? 137.127 127.628 159.919 1.00 98.14 223 LEU B N 1
ATOM 7621 C CA . LEU B 1 223 ? 136.382 128.807 160.350 1.00 90.51 223 LEU B CA 1
ATOM 7622 C C . LEU B 1 223 ? 136.028 128.726 161.828 1.00 91.38 223 LEU B C 1
ATOM 7623 O O . LEU B 1 223 ? 136.182 129.708 162.567 1.00 94.03 223 LEU B O 1
ATOM 7628 N N . CYS B 1 224 ? 135.556 127.561 162.281 1.00 90.40 224 CYS B N 1
ATOM 7629 C CA . CYS B 1 224 ? 135.230 127.398 163.694 1.00 90.88 224 CYS B CA 1
ATOM 7630 C C . CYS B 1 224 ? 136.468 127.555 164.567 1.00 91.76 224 CYS B C 1
ATOM 7631 O O . CYS B 1 224 ? 136.415 128.197 165.623 1.00 99.43 224 CYS B O 1
ATOM 7634 N N . ASN B 1 225 ? 137.592 126.974 164.139 1.00 87.15 225 ASN B N 1
ATOM 7635 C CA . ASN B 1 225 ? 138.836 127.093 164.894 1.00 91.08 225 ASN B CA 1
ATOM 7636 C C . ASN B 1 225 ? 139.260 128.549 165.021 1.00 92.41 225 ASN B C 1
ATOM 7637 O O . ASN B 1 225 ? 139.611 129.013 166.114 1.00 95.45 225 ASN B O 1
ATOM 7642 N N . THR B 1 226 ? 139.235 129.287 163.909 1.00 82.00 226 THR B N 1
ATOM 7643 C CA . THR B 1 226 ? 139.616 130.694 163.949 1.00 83.39 226 THR B CA 1
ATOM 7644 C C . THR B 1 226 ? 138.685 131.490 164.853 1.00 81.54 226 THR B C 1
ATOM 7645 O O . THR B 1 226 ? 139.140 132.321 165.649 1.00 79.99 226 THR B O 1
ATOM 7649 N N . VAL B 1 227 ? 137.378 131.236 164.762 1.00 81.04 227 VAL B N 1
ATOM 7650 C CA . VAL B 1 227 ? 136.417 131.997 165.557 1.00 79.05 227 VAL B CA 1
ATOM 7651 C C . VAL B 1 227 ? 136.641 131.749 167.045 1.00 85.37 227 VAL B C 1
ATOM 7652 O O . VAL B 1 227 ? 136.702 132.692 167.846 1.00 92.95 227 VAL B O 1
ATOM 7656 N N . VAL B 1 228 ? 136.785 130.479 167.437 1.00 83.00 228 VAL B N 1
ATOM 7657 C CA . VAL B 1 228 ? 136.947 130.182 168.858 1.00 81.11 228 VAL B CA 1
ATOM 7658 C C . VAL B 1 228 ? 138.284 130.708 169.365 1.00 89.25 228 VAL B C 1
ATOM 7659 O O . VAL B 1 228 ? 138.376 131.215 170.488 1.00 92.38 228 VAL B O 1
ATOM 7663 N N . LYS B 1 229 ? 139.339 130.618 168.547 1.00 93.23 229 LYS B N 1
ATOM 7664 C CA . LYS B 1 229 ? 140.639 131.127 168.970 1.00 91.63 229 LYS B CA 1
ATOM 7665 C C . LYS B 1 229 ? 140.608 132.637 169.171 1.00 90.31 229 LYS B C 1
ATOM 7666 O O . LYS B 1 229 ? 141.178 133.153 170.141 1.00 92.02 229 LYS B O 1
ATOM 7672 N N . GLU B 1 230 ? 139.943 133.366 168.271 1.00 89.58 230 GLU B N 1
ATOM 7673 C CA . GLU B 1 230 ? 139.879 134.816 168.425 1.00 93.11 230 GLU B CA 1
ATOM 7674 C C . GLU B 1 230 ? 139.000 135.224 169.600 1.00 90.58 230 GLU B C 1
ATOM 7675 O O . GLU B 1 230 ? 139.323 136.191 170.298 1.00 93.91 230 GLU B O 1
ATOM 7681 N N . VAL B 1 231 ? 137.899 134.508 169.842 1.00 74.44 231 VAL B N 1
ATOM 7682 C CA . VAL B 1 231 ? 137.100 134.792 171.033 1.00 76.85 231 VAL B CA 1
ATOM 7683 C C . VAL B 1 231 ? 137.919 134.535 172.293 1.00 82.43 231 VAL B C 1
ATOM 7684 O O . VAL B 1 231 ? 137.865 135.310 173.258 1.00 83.31 231 VAL B O 1
ATOM 7688 N N . PHE B 1 232 ? 138.701 133.452 172.298 1.00 94.32 232 PHE B N 1
ATOM 7689 C CA . PHE B 1 232 ? 139.596 133.165 173.415 1.00 96.03 232 PHE B CA 1
ATOM 7690 C C . PHE B 1 232 ? 140.573 134.310 173.644 1.00 93.90 232 PHE B C 1
ATOM 7691 O O . PHE B 1 232 ? 140.730 134.794 174.772 1.00 90.69 232 PHE B O 1
ATOM 7699 N N . ASP B 1 233 ? 141.238 134.759 172.580 1.00 91.66 233 ASP B N 1
ATOM 7700 C CA . ASP B 1 233 ? 142.233 135.817 172.723 1.00 92.66 233 ASP B CA 1
ATOM 7701 C C . ASP B 1 233 ? 141.595 137.122 173.187 1.00 94.12 233 ASP B C 1
ATOM 7702 O O . ASP B 1 233 ? 142.181 137.853 173.993 1.00 98.12 233 ASP B O 1
ATOM 7707 N N . LEU B 1 234 ? 140.396 137.431 172.687 1.00 90.28 234 LEU B N 1
ATOM 7708 C CA . LEU B 1 234 ? 139.774 138.710 173.009 1.00 90.60 234 LEU B CA 1
ATOM 7709 C C . LEU B 1 234 ? 139.228 138.729 174.434 1.00 89.20 234 LEU B C 1
ATOM 7710 O O . LEU B 1 234 ? 139.388 139.723 175.150 1.00 87.46 234 LEU B O 1
ATOM 7715 N N . THR B 1 235 ? 138.583 137.645 174.864 1.00 85.96 235 THR B N 1
ATOM 7716 C CA . THR B 1 235 ? 137.924 137.647 176.165 1.00 86.13 235 THR B CA 1
ATOM 7717 C C . THR B 1 235 ? 138.838 137.181 177.293 1.00 89.72 235 THR B C 1
ATOM 7718 O O . THR B 1 235 ? 138.816 137.758 178.385 1.00 84.47 235 THR B O 1
ATOM 7722 N N . GLY B 1 236 ? 139.646 136.152 177.051 1.00 94.34 236 GLY B N 1
ATOM 7723 C CA . GLY B 1 236 ? 140.505 135.624 178.092 1.00 94.16 236 GLY B CA 1
ATOM 7724 C C . GLY B 1 236 ? 139.839 134.646 179.030 1.00 95.21 236 GLY B C 1
ATOM 7725 O O . GLY B 1 236 ? 140.311 134.459 180.157 1.00 94.06 236 GLY B O 1
ATOM 7726 N N . TYR B 1 237 ? 138.749 134.015 178.604 1.00 91.94 237 TYR B N 1
ATOM 7727 C CA . TYR B 1 237 ? 138.085 133.010 179.416 1.00 90.49 237 TYR B CA 1
ATOM 7728 C C . TYR B 1 237 ? 138.855 131.694 179.351 1.00 93.50 237 TYR B C 1
ATOM 7729 O O . TYR B 1 237 ? 139.732 131.501 178.507 1.00 86.82 237 TYR B O 1
ATOM 7738 N N . ASP B 1 238 ? 138.517 130.782 180.264 1.00 99.95 238 ASP B N 1
ATOM 7739 C CA . ASP B 1 238 ? 139.226 129.506 180.325 1.00 91.28 238 ASP B CA 1
ATOM 7740 C C . ASP B 1 238 ? 138.953 128.660 179.087 1.00 88.94 238 ASP B C 1
ATOM 7741 O O . ASP B 1 238 ? 139.875 128.320 178.337 1.00 94.33 238 ASP B O 1
ATOM 7746 N N . ARG B 1 239 ? 137.692 128.310 178.857 1.00 87.65 239 ARG B N 1
ATOM 7747 C CA . ARG B 1 239 ? 137.302 127.465 177.740 1.00 86.51 239 ARG B CA 1
ATOM 7748 C C . ARG B 1 239 ? 136.470 128.268 176.751 1.00 85.75 239 ARG B C 1
ATOM 7749 O O . ARG B 1 239 ? 135.627 129.074 177.152 1.00 99.66 239 ARG B O 1
ATOM 7757 N N . VAL B 1 240 ? 136.710 128.050 175.461 1.00 57.18 240 VAL B N 1
ATOM 7758 C CA . VAL B 1 240 ? 135.900 128.626 174.395 1.00 59.83 240 VAL B CA 1
ATOM 7759 C C . VAL B 1 240 ? 135.489 127.493 173.467 1.00 69.57 240 VAL B C 1
ATOM 7760 O O . VAL B 1 240 ? 136.339 126.714 173.025 1.00 86.03 240 VAL B O 1
ATOM 7764 N N . MET B 1 241 ? 134.193 127.393 173.184 1.00 67.45 241 MET B N 1
ATOM 7765 C CA . MET B 1 241 ? 133.661 126.302 172.382 1.00 63.53 241 MET B CA 1
ATOM 7766 C C . MET B 1 241 ? 132.841 126.846 171.224 1.00 69.17 241 MET B C 1
ATOM 7767 O O . MET B 1 241 ? 132.525 128.036 171.167 1.00 79.58 241 MET B O 1
ATOM 7772 N N . ALA B 1 242 ? 132.494 125.951 170.304 1.00 61.93 242 ALA B N 1
ATOM 7773 C CA . ALA B 1 242 ? 131.561 126.239 169.222 1.00 59.48 242 ALA B CA 1
ATOM 7774 C C . ALA B 1 242 ? 130.491 125.157 169.253 1.00 63.33 242 ALA B C 1
ATOM 7775 O O . ALA B 1 242 ? 130.611 124.135 168.568 1.00 77.65 242 ALA B O 1
ATOM 7777 N N . TYR B 1 243 ? 129.457 125.374 170.060 1.00 68.12 243 TYR B N 1
ATOM 7778 C CA . TYR B 1 243 ? 128.384 124.406 170.242 1.00 62.89 243 TYR B CA 1
ATOM 7779 C C . TYR B 1 243 ? 127.573 124.334 168.953 1.00 71.74 243 TYR B C 1
ATOM 7780 O O . TYR B 1 243 ? 127.156 125.369 168.424 1.00 85.02 243 TYR B O 1
ATOM 7789 N N . LYS B 1 244 ? 127.348 123.123 168.451 1.00 71.36 244 LYS B N 1
ATOM 7790 C CA . LYS B 1 244 ? 126.682 122.926 167.173 1.00 69.03 244 LYS B CA 1
ATOM 7791 C C . LYS B 1 244 ? 125.403 122.123 167.356 1.00 75.88 244 LYS B C 1
ATOM 7792 O O . LYS B 1 244 ? 125.376 121.132 168.093 1.00 87.70 244 LYS B O 1
ATOM 7798 N N . PHE B 1 245 ? 124.346 122.563 166.679 1.00 76.19 245 PHE B N 1
ATOM 7799 C CA . PHE B 1 245 ? 123.056 121.891 166.696 1.00 70.62 245 PHE B CA 1
ATOM 7800 C C . PHE B 1 245 ? 122.910 121.066 165.427 1.00 74.47 245 PHE B C 1
ATOM 7801 O O . PHE B 1 245 ? 123.202 121.550 164.330 1.00 74.02 245 PHE B O 1
ATOM 7809 N N . HIS B 1 246 ? 122.462 119.827 165.577 1.00 93.16 246 HIS B N 1
ATOM 7810 C CA . HIS B 1 246 ? 122.288 118.933 164.446 1.00 96.36 246 HIS B CA 1
ATOM 7811 C C . HIS B 1 246 ? 120.823 118.892 164.021 1.00 98.83 246 HIS B C 1
ATOM 7812 O O . HIS B 1 246 ? 119.969 119.601 164.554 1.00 99.63 246 HIS B O 1
ATOM 7819 N N . GLU B 1 247 ? 120.533 118.038 163.035 1.00 99.03 247 GLU B N 1
ATOM 7820 C CA . GLU B 1 247 ? 119.160 117.912 162.551 1.00 100.54 247 GLU B CA 1
ATOM 7821 C C . GLU B 1 247 ? 118.244 117.327 163.612 1.00 100.64 247 GLU B C 1
ATOM 7822 O O . GLU B 1 247 ? 117.047 117.637 163.648 1.00 100.19 247 GLU B O 1
ATOM 7828 N N . ASP B 1 248 ? 118.815 116.562 164.539 1.00 107.40 248 ASP B N 1
ATOM 7829 C CA . ASP B 1 248 ? 117.999 116.031 165.661 1.00 107.51 248 ASP B CA 1
ATOM 7830 C C . ASP B 1 248 ? 118.246 116.895 166.900 1.00 107.75 248 ASP B C 1
ATOM 7831 O O . ASP B 1 248 ? 118.291 116.323 168.004 1.00 110.97 248 ASP B O 1
ATOM 7836 N N . GLU B 1 249 ? 118.403 118.211 166.727 1.00 105.38 249 GLU B N 1
ATOM 7837 C CA . GLU B 1 249 ? 118.613 119.152 167.864 1.00 106.92 249 GLU B CA 1
ATOM 7838 C C . GLU B 1 249 ? 119.420 118.497 168.995 1.00 109.00 249 GLU B C 1
ATOM 7839 O O . GLU B 1 249 ? 119.019 118.641 170.158 1.00 107.81 249 GLU B O 1
ATOM 7845 N N . HIS B 1 250 ? 120.535 117.841 168.675 1.00 105.28 250 HIS B N 1
ATOM 7846 C CA . HIS B 1 250 ? 121.417 117.281 169.734 1.00 104.57 250 HIS B CA 1
ATOM 7847 C C . HIS B 1 250 ? 122.749 118.012 169.606 1.00 102.07 250 HIS B C 1
ATOM 7848 O O . HIS B 1 250 ? 123.181 118.274 168.473 1.00 103.02 250 HIS B O 1
ATOM 7855 N N . GLY B 1 251 ? 123.386 118.337 170.725 1.00 84.38 251 GLY B N 1
ATOM 7856 C CA . GLY B 1 251 ? 124.571 119.163 170.633 1.00 80.44 251 GLY B CA 1
ATOM 7857 C C . GLY B 1 251 ? 125.839 118.351 170.464 1.00 78.65 251 GLY B C 1
ATOM 7858 O O . GLY B 1 251 ? 125.985 117.252 171.000 1.00 93.98 251 GLY B O 1
ATOM 7859 N N . GLU B 1 252 ? 126.765 118.911 169.690 1.00 72.66 252 GLU B N 1
ATOM 7860 C CA . GLU B 1 252 ? 128.084 118.324 169.491 1.00 82.03 252 GLU B CA 1
ATOM 7861 C C . GLU B 1 252 ? 129.113 119.442 169.507 1.00 84.09 252 GLU B C 1
ATOM 7862 O O . GLU B 1 252 ? 128.978 120.419 168.762 1.00 97.71 252 GLU B O 1
ATOM 7868 N N . VAL B 1 253 ? 130.141 119.296 170.340 1.00 71.46 253 VAL B N 1
ATOM 7869 C CA . VAL B 1 253 ? 131.171 120.321 170.442 1.00 72.37 253 VAL B CA 1
ATOM 7870 C C . VAL B 1 253 ? 132.046 120.250 169.199 1.00 78.19 253 VAL B C 1
ATOM 7871 O O . VAL B 1 253 ? 132.950 119.411 169.107 1.00 89.66 253 VAL B O 1
ATOM 7875 N N . PHE B 1 254 ? 131.781 121.139 168.239 1.00 78.04 254 PHE B N 1
ATOM 7876 C CA . PHE B 1 254 ? 132.439 121.059 166.940 1.00 81.85 254 PHE B CA 1
ATOM 7877 C C . PHE B 1 254 ? 133.912 121.437 167.035 1.00 87.69 254 PHE B C 1
ATOM 7878 O O . PHE B 1 254 ? 134.772 120.753 166.466 1.00 92.89 254 PHE B O 1
ATOM 7886 N N . ALA B 1 255 ? 134.224 122.517 167.746 1.00 89.44 255 ALA B N 1
ATOM 7887 C CA . ALA B 1 255 ? 135.601 122.947 167.930 1.00 89.70 255 ALA B CA 1
ATOM 7888 C C . ALA B 1 255 ? 135.707 123.660 169.269 1.00 88.07 255 ALA B C 1
ATOM 7889 O O . ALA B 1 255 ? 134.712 124.143 169.813 1.00 100.14 255 ALA B O 1
ATOM 7891 N N . GLU B 1 256 ? 136.925 123.715 169.800 1.00 87.79 256 GLU B N 1
ATOM 7892 C CA . GLU B 1 256 ? 137.127 124.334 171.100 1.00 91.70 256 GLU B CA 1
ATOM 7893 C C . GLU B 1 256 ? 138.600 124.659 171.296 1.00 92.76 256 GLU B C 1
ATOM 7894 O O . GLU B 1 256 ? 139.474 124.144 170.595 1.00 100.48 256 GLU B O 1
ATOM 7900 N N . ILE B 1 257 ? 138.848 125.532 172.269 1.00 85.07 257 ILE B N 1
ATOM 7901 C CA . ILE B 1 257 ? 140.192 125.860 172.721 1.00 84.72 257 ILE B CA 1
ATOM 7902 C C . ILE B 1 257 ? 140.119 126.103 174.221 1.00 88.93 257 ILE B C 1
ATOM 7903 O O . ILE B 1 257 ? 139.067 126.466 174.759 1.00 103.70 257 ILE B O 1
ATOM 7908 N N . THR B 1 258 ? 141.235 125.870 174.906 1.00 91.01 258 THR B N 1
ATOM 7909 C CA . THR B 1 258 ? 141.238 125.941 176.358 1.00 96.16 258 THR B CA 1
ATOM 7910 C C . THR B 1 258 ? 142.629 126.291 176.860 1.00 95.81 258 THR B C 1
ATOM 7911 O O . THR B 1 258 ? 143.630 126.125 176.158 1.00 96.78 258 THR B O 1
ATOM 7915 N N . LYS B 1 259 ? 142.674 126.786 178.094 1.00 106.45 259 LYS B N 1
ATOM 7916 C CA . LYS B 1 259 ? 143.938 127.075 178.743 1.00 107.39 259 LYS B CA 1
ATOM 7917 C C . LYS B 1 259 ? 144.663 125.773 179.083 1.00 114.77 259 LYS B C 1
ATOM 7918 O O . LYS B 1 259 ? 144.025 124.743 179.318 1.00 110.83 259 LYS B O 1
ATOM 7924 N N . PRO B 1 260 ? 145.995 125.789 179.101 1.00 132.01 260 PRO B N 1
ATOM 7925 C CA . PRO B 1 260 ? 146.736 124.586 179.499 1.00 128.74 260 PRO B CA 1
ATOM 7926 C C . PRO B 1 260 ? 146.390 124.173 180.922 1.00 127.27 260 PRO B C 1
ATOM 7927 O O . PRO B 1 260 ? 146.203 125.011 181.806 1.00 125.71 260 PRO B O 1
ATOM 7931 N N . GLY B 1 261 ? 146.308 122.863 181.137 1.00 139.88 261 GLY B N 1
ATOM 7932 C CA . GLY B 1 261 ? 145.937 122.325 182.428 1.00 141.17 261 GLY B CA 1
ATOM 7933 C C . GLY B 1 261 ? 144.453 122.136 182.649 1.00 142.63 261 GLY B C 1
ATOM 7934 O O . GLY B 1 261 ? 144.035 121.956 183.799 1.00 141.08 261 GLY B O 1
ATOM 7935 N N . ILE B 1 262 ? 143.645 122.176 181.592 1.00 142.71 262 ILE B N 1
ATOM 7936 C CA . ILE B 1 262 ? 142.198 122.033 181.688 1.00 141.89 262 ILE B CA 1
ATOM 7937 C C . ILE B 1 262 ? 141.771 120.866 180.810 1.00 141.40 262 ILE B C 1
ATOM 7938 O O . ILE B 1 262 ? 142.287 120.691 179.702 1.00 140.50 262 ILE B O 1
ATOM 7943 N N . GLU B 1 263 ? 140.834 120.068 181.310 1.00 141.38 263 GLU B N 1
ATOM 7944 C CA . GLU B 1 263 ? 140.366 118.908 180.560 1.00 141.97 263 GLU B CA 1
ATOM 7945 C C . GLU B 1 263 ? 139.551 119.357 179.349 1.00 140.32 263 GLU B C 1
ATOM 7946 O O . GLU B 1 263 ? 138.637 120.178 179.489 1.00 135.35 263 GLU B O 1
ATOM 7952 N N . PRO B 1 264 ? 139.873 118.880 178.150 1.00 126.40 264 PRO B N 1
ATOM 7953 C CA . PRO B 1 264 ? 139.091 119.256 176.967 1.00 123.02 264 PRO B CA 1
ATOM 7954 C C . PRO B 1 264 ? 137.759 118.522 176.922 1.00 121.96 264 PRO B C 1
ATOM 7955 O O . PRO B 1 264 ? 137.497 117.580 177.671 1.00 123.52 264 PRO B O 1
ATOM 7959 N N . TYR B 1 265 ? 136.901 118.982 176.004 1.00 114.28 265 TYR B N 1
ATOM 7960 C CA . TYR B 1 265 ? 135.609 118.350 175.770 1.00 112.40 265 TYR B CA 1
ATOM 7961 C C . TYR B 1 265 ? 135.335 118.124 174.287 1.00 113.73 265 TYR B C 1
ATOM 7962 O O . TYR B 1 265 ? 134.181 117.866 173.921 1.00 114.27 265 TYR B O 1
ATOM 7971 N N . LEU B 1 266 ? 136.349 118.221 173.431 1.00 102.88 266 LEU B N 1
ATOM 7972 C CA . LEU B 1 266 ? 136.153 118.089 171.994 1.00 99.56 266 LEU B CA 1
ATOM 7973 C C . LEU B 1 266 ? 135.658 116.692 171.637 1.00 101.01 266 LEU B C 1
ATOM 7974 O O . LEU B 1 266 ? 136.115 115.689 172.192 1.00 106.75 266 LEU B O 1
ATOM 7979 N N . GLY B 1 267 ? 134.712 116.632 170.697 1.00 102.57 267 GLY B N 1
ATOM 7980 C CA . GLY B 1 267 ? 134.186 115.381 170.198 1.00 103.77 267 GLY B CA 1
ATOM 7981 C C . GLY B 1 267 ? 133.014 114.814 170.969 1.00 101.70 267 GLY B C 1
ATOM 7982 O O . GLY B 1 267 ? 132.464 113.785 170.557 1.00 105.59 267 GLY B O 1
ATOM 7983 N N . LEU B 1 268 ? 132.614 115.446 172.069 1.00 97.03 268 LEU B N 1
ATOM 7984 C CA . LEU B 1 268 ? 131.504 114.945 172.861 1.00 100.84 268 LEU B CA 1
ATOM 7985 C C . LEU B 1 268 ? 130.180 115.139 172.119 1.00 100.74 268 LEU B C 1
ATOM 7986 O O . LEU B 1 268 ? 130.104 115.790 171.073 1.00 105.15 268 LEU B O 1
ATOM 7991 N N . HIS B 1 269 ? 129.124 114.556 172.683 1.00 94.88 269 HIS B N 1
ATOM 7992 C CA . HIS B 1 269 ? 127.770 114.705 172.173 1.00 93.28 269 HIS B CA 1
ATOM 7993 C C . HIS B 1 269 ? 126.818 114.803 173.354 1.00 100.19 269 HIS B C 1
ATOM 7994 O O . HIS B 1 269 ? 126.992 114.121 174.365 1.00 104.75 269 HIS B O 1
ATOM 8001 N N . TYR B 1 270 ? 125.805 115.652 173.221 1.00 109.33 270 TYR B N 1
ATOM 8002 C CA . TYR B 1 270 ? 124.889 115.911 174.320 1.00 108.47 270 TYR B CA 1
ATOM 8003 C C . TYR B 1 270 ? 123.453 115.799 173.835 1.00 107.75 270 TYR B C 1
ATOM 8004 O O . TYR B 1 270 ? 123.158 116.114 172.676 1.00 110.00 270 TYR B O 1
ATOM 8013 N N . PRO B 1 271 ? 122.542 115.358 174.696 1.00 120.35 271 PRO B N 1
ATOM 8014 C CA . PRO B 1 271 ? 121.153 115.153 174.276 1.00 123.30 271 PRO B CA 1
ATOM 8015 C C . PRO B 1 271 ? 120.407 116.473 174.122 1.00 125.40 271 PRO B C 1
ATOM 8016 O O . PRO B 1 271 ? 120.908 117.554 174.435 1.00 126.65 271 PRO B O 1
ATOM 8020 N N . ALA B 1 272 ? 119.172 116.356 173.627 1.00 132.64 272 ALA B N 1
ATOM 8021 C CA . ALA B 1 272 ? 118.339 117.520 173.355 1.00 132.84 272 ALA B CA 1
ATOM 8022 C C . ALA B 1 272 ? 117.737 118.131 174.611 1.00 134.79 272 ALA B C 1
ATOM 8023 O O . ALA B 1 272 ? 117.179 119.231 174.534 1.00 135.00 272 ALA B O 1
ATOM 8025 N N . THR B 1 273 ? 117.833 117.458 175.758 1.00 140.03 273 THR B N 1
ATOM 8026 C CA . THR B 1 273 ? 117.216 117.965 176.977 1.00 140.61 273 THR B CA 1
ATOM 8027 C C . THR B 1 273 ? 118.101 118.951 177.727 1.00 142.76 273 THR B C 1
ATOM 8028 O O . THR B 1 273 ? 117.627 119.571 178.686 1.00 141.60 273 THR B O 1
ATOM 8032 N N . ASP B 1 274 ? 119.364 119.107 177.326 1.00 143.74 274 ASP B N 1
ATOM 8033 C CA . ASP B 1 274 ? 120.256 120.017 178.040 1.00 142.11 274 ASP B CA 1
ATOM 8034 C C . ASP B 1 274 ? 119.825 121.469 177.873 1.00 141.85 274 ASP B C 1
ATOM 8035 O O . ASP B 1 274 ? 119.807 122.231 178.847 1.00 140.98 274 ASP B O 1
ATOM 8040 N N . ILE B 1 275 ? 119.471 121.868 176.659 1.00 126.26 275 ILE B N 1
ATOM 8041 C CA . ILE B 1 275 ? 119.057 123.231 176.358 1.00 124.13 275 ILE B CA 1
ATOM 8042 C C . ILE B 1 275 ? 117.593 123.206 175.943 1.00 123.08 275 ILE B C 1
ATOM 8043 O O . ILE B 1 275 ? 117.263 122.858 174.809 1.00 119.50 275 ILE B O 1
ATOM 8048 N N . PRO B 1 276 ? 116.681 123.566 176.842 1.00 122.30 276 PRO B N 1
ATOM 8049 C CA . PRO B 1 276 ? 115.256 123.569 176.495 1.00 121.70 276 PRO B CA 1
ATOM 8050 C C . PRO B 1 276 ? 114.935 124.627 175.449 1.00 119.60 276 PRO B C 1
ATOM 8051 O O . PRO B 1 276 ? 115.704 125.560 175.206 1.00 124.02 276 PRO B O 1
ATOM 8055 N N . GLN B 1 277 ? 113.766 124.460 174.826 1.00 110.65 277 GLN B N 1
ATOM 8056 C CA . GLN B 1 277 ? 113.333 125.381 173.781 1.00 112.46 277 GLN B CA 1
ATOM 8057 C C . GLN B 1 277 ? 113.185 126.808 174.292 1.00 118.04 277 GLN B C 1
ATOM 8058 O O . GLN B 1 277 ? 113.297 127.752 173.503 1.00 120.67 277 GLN B O 1
ATOM 8064 N N . ALA B 1 278 ? 112.932 126.985 175.591 1.00 118.15 278 ALA B N 1
ATOM 8065 C CA . ALA B 1 278 ? 112.844 128.328 176.155 1.00 118.17 278 ALA B CA 1
ATOM 8066 C C . ALA B 1 278 ? 114.173 129.063 176.034 1.00 115.94 278 ALA B C 1
ATOM 8067 O O . ALA B 1 278 ? 114.205 130.255 175.707 1.00 114.49 278 ALA B O 1
ATOM 8069 N N . ALA B 1 279 ? 115.282 128.368 176.301 1.00 109.28 279 ALA B N 1
ATOM 8070 C CA . ALA B 1 279 ? 116.594 128.999 176.198 1.00 108.86 279 ALA B CA 1
ATOM 8071 C C . ALA B 1 279 ? 116.889 129.436 174.769 1.00 109.30 279 ALA B C 1
ATOM 8072 O O . ALA B 1 279 ? 117.424 130.526 174.544 1.00 115.33 279 ALA B O 1
ATOM 8074 N N . ARG B 1 280 ? 116.550 128.598 173.787 1.00 97.18 280 ARG B N 1
ATOM 8075 C CA . ARG B 1 280 ? 116.765 128.971 172.392 1.00 96.62 280 ARG B CA 1
ATOM 8076 C C . ARG B 1 280 ? 115.855 130.123 171.977 1.00 99.92 280 ARG B C 1
ATOM 8077 O O . ARG B 1 280 ? 116.280 131.027 171.246 1.00 105.17 280 ARG B O 1
ATOM 8085 N N . PHE B 1 281 ? 114.601 130.109 172.434 1.00 104.65 281 PHE B N 1
ATOM 8086 C CA . PHE B 1 281 ? 113.692 131.212 172.138 1.00 106.19 281 PHE B CA 1
ATOM 8087 C C . PHE B 1 281 ? 114.208 132.520 172.727 1.00 108.31 281 PHE B C 1
ATOM 8088 O O . PHE B 1 281 ? 114.070 133.585 172.113 1.00 107.88 281 PHE B O 1
ATOM 8096 N N . LEU B 1 282 ? 114.807 132.458 173.919 1.00 102.24 282 LEU B N 1
ATOM 8097 C CA . LEU B 1 282 ? 115.388 133.656 174.518 1.00 101.26 282 LEU B CA 1
ATOM 8098 C C . LEU B 1 282 ? 116.640 134.098 173.769 1.00 99.99 282 LEU B C 1
ATOM 8099 O O . LEU B 1 282 ? 116.852 135.297 173.554 1.00 101.22 282 LEU B O 1
ATOM 8104 N N . PHE B 1 283 ? 117.487 133.144 173.370 1.00 93.60 283 PHE B N 1
ATOM 8105 C CA . PHE B 1 283 ? 118.708 133.486 172.648 1.00 89.42 283 PHE B CA 1
ATOM 8106 C C . PHE B 1 283 ? 118.405 134.058 171.272 1.00 93.71 283 PHE B C 1
ATOM 8107 O O . PHE B 1 283 ? 119.231 134.785 170.711 1.00 101.05 283 PHE B O 1
ATOM 8115 N N . MET B 1 284 ? 117.241 133.735 170.708 1.00 100.00 284 MET B N 1
ATOM 8116 C CA . MET B 1 284 ? 116.804 134.442 169.509 1.00 100.02 284 MET B CA 1
ATOM 8117 C C . MET B 1 284 ? 116.584 135.921 169.790 1.00 103.08 284 MET B C 1
ATOM 8118 O O . MET B 1 284 ? 116.786 136.757 168.902 1.00 102.60 284 MET B O 1
ATOM 8123 N N . LYS B 1 285 ? 116.178 136.263 171.012 1.00 102.79 285 LYS B N 1
ATOM 8124 C CA . LYS B 1 285 ? 115.873 137.648 171.358 1.00 100.81 285 LYS B CA 1
ATOM 8125 C C . LYS B 1 285 ? 117.072 138.346 171.998 1.00 98.77 285 LYS B C 1
ATOM 8126 O O . LYS B 1 285 ? 117.563 139.352 171.477 1.00 103.41 285 LYS B O 1
ATOM 8132 N N . ASN B 1 286 ? 117.551 137.820 173.124 1.00 90.89 286 ASN B N 1
ATOM 8133 C CA . ASN B 1 286 ? 118.696 138.382 173.839 1.00 88.81 286 ASN B CA 1
ATOM 8134 C C . ASN B 1 286 ? 119.928 137.587 173.419 1.00 95.60 286 ASN B C 1
ATOM 8135 O O . ASN B 1 286 ? 120.216 136.525 173.975 1.00 104.22 286 ASN B O 1
ATOM 8140 N N . LYS B 1 287 ? 120.659 138.114 172.438 1.00 86.09 287 LYS B N 1
ATOM 8141 C CA . LYS B 1 287 ? 121.708 137.360 171.764 1.00 82.52 287 LYS B CA 1
ATOM 8142 C C . LYS B 1 287 ? 122.958 137.159 172.610 1.00 84.21 287 LYS B C 1
ATOM 8143 O O . LYS B 1 287 ? 123.841 136.397 172.202 1.00 97.60 287 LYS B O 1
ATOM 8149 N N . VAL B 1 288 ? 123.068 137.815 173.761 1.00 55.82 288 VAL B N 1
ATOM 8150 C CA . VAL B 1 288 ? 124.219 137.665 174.643 1.00 52.61 288 VAL B CA 1
ATOM 8151 C C . VAL B 1 288 ? 123.711 137.452 176.060 1.00 51.79 288 VAL B C 1
ATOM 8152 O O . VAL B 1 288 ? 122.871 138.219 176.541 1.00 72.76 288 VAL B O 1
ATOM 8156 N N . ARG B 1 289 ? 124.215 136.414 176.725 1.00 65.44 289 ARG B N 1
ATOM 8157 C CA . ARG B 1 289 ? 123.864 136.145 178.114 1.00 70.51 289 ARG B CA 1
ATOM 8158 C C . ARG B 1 289 ? 125.139 135.992 178.928 1.00 78.85 289 ARG B C 1
ATOM 8159 O O . ARG B 1 289 ? 126.038 135.239 178.543 1.00 92.92 289 ARG B O 1
ATOM 8167 N N . MET B 1 290 ? 125.213 136.700 180.052 1.00 77.33 290 MET B N 1
ATOM 8168 C CA . MET B 1 290 ? 126.405 136.713 180.884 1.00 71.37 290 MET B CA 1
ATOM 8169 C C . MET B 1 290 ? 126.020 136.558 182.346 1.00 76.37 290 MET B C 1
ATOM 8170 O O . MET B 1 290 ? 125.084 137.206 182.824 1.00 90.30 290 MET B O 1
ATOM 8175 N N . ILE B 1 291 ? 126.751 135.701 183.054 1.00 89.18 291 ILE B N 1
ATOM 8176 C CA . ILE B 1 291 ? 126.548 135.469 184.479 1.00 91.71 291 ILE B CA 1
ATOM 8177 C C . ILE B 1 291 ? 127.874 135.698 185.191 1.00 94.74 291 ILE B C 1
ATOM 8178 O O . ILE B 1 291 ? 128.920 135.226 184.733 1.00 98.24 291 ILE B O 1
ATOM 8183 N N . CYS B 1 292 ? 127.836 136.450 186.292 1.00 108.69 292 CYS B N 1
ATOM 8184 C CA . CYS B 1 292 ? 129.069 136.812 186.983 1.00 110.00 292 CYS B CA 1
ATOM 8185 C C . CYS B 1 292 ? 129.541 135.702 187.915 1.00 110.96 292 CYS B C 1
ATOM 8186 O O . CYS B 1 292 ? 130.633 135.153 187.742 1.00 113.17 292 CYS B O 1
ATOM 8189 N N . ASP B 1 293 ? 128.730 135.359 188.914 1.00 118.98 293 ASP B N 1
ATOM 8190 C CA . ASP B 1 293 ? 129.103 134.372 189.917 1.00 119.11 293 ASP B CA 1
ATOM 8191 C C . ASP B 1 293 ? 127.946 133.408 190.131 1.00 119.77 293 ASP B C 1
ATOM 8192 O O . ASP B 1 293 ? 126.796 133.835 190.274 1.00 124.82 293 ASP B O 1
ATOM 8197 N N . CYS B 1 294 ? 128.255 132.111 190.155 1.00 131.54 294 CYS B N 1
ATOM 8198 C CA . CYS B 1 294 ? 127.228 131.101 190.371 1.00 132.20 294 CYS B CA 1
ATOM 8199 C C . CYS B 1 294 ? 126.752 131.075 191.819 1.00 136.28 294 CYS B C 1
ATOM 8200 O O . CYS B 1 294 ? 125.566 130.839 192.074 1.00 138.04 294 CYS B O 1
ATOM 8203 N N . ARG B 1 295 ? 127.651 131.327 192.769 1.00 146.35 295 ARG B N 1
ATOM 8204 C CA . ARG B 1 295 ? 127.334 131.249 194.188 1.00 146.59 295 ARG B CA 1
ATOM 8205 C C . ARG B 1 295 ? 126.872 132.574 194.777 1.00 146.31 295 ARG B C 1
ATOM 8206 O O . ARG B 1 295 ? 126.509 132.613 195.958 1.00 146.28 295 ARG B O 1
ATOM 8214 N N . ALA B 1 296 ? 126.877 133.650 193.994 1.00 147.08 296 ALA B N 1
ATOM 8215 C CA . ALA B 1 296 ? 126.417 134.939 194.493 1.00 146.67 296 ALA B CA 1
ATOM 8216 C C . ALA B 1 296 ? 124.914 134.914 194.738 1.00 148.26 296 ALA B C 1
ATOM 8217 O O . ALA B 1 296 ? 124.149 134.346 193.953 1.00 147.76 296 ALA B O 1
ATOM 8219 N N . ARG B 1 297 ? 124.495 135.538 195.834 1.00 141.98 297 ARG B N 1
ATOM 8220 C CA . ARG B 1 297 ? 123.087 135.573 196.200 1.00 141.17 297 ARG B CA 1
ATOM 8221 C C . ARG B 1 297 ? 122.350 136.616 195.368 1.00 140.27 297 ARG B C 1
ATOM 8222 O O . ARG B 1 297 ? 122.818 137.749 195.220 1.00 139.87 297 ARG B O 1
ATOM 8230 N N . SER B 1 298 ? 121.199 136.229 194.827 1.00 135.99 298 SER B N 1
ATOM 8231 C CA . SER B 1 298 ? 120.381 137.158 194.064 1.00 135.58 298 SER B CA 1
ATOM 8232 C C . SER B 1 298 ? 119.752 138.196 194.985 1.00 136.43 298 SER B C 1
ATOM 8233 O O . SER B 1 298 ? 119.528 137.954 196.173 1.00 139.15 298 SER B O 1
ATOM 8236 N N . VAL B 1 299 ? 119.466 139.367 194.420 1.00 131.63 299 VAL B N 1
ATOM 8237 C CA . VAL B 1 299 ? 118.900 140.488 195.161 1.00 132.81 299 VAL B CA 1
ATOM 8238 C C . VAL B 1 299 ? 117.476 140.705 194.671 1.00 134.71 299 VAL B C 1
ATOM 8239 O O . VAL B 1 299 ? 117.244 140.881 193.468 1.00 135.67 299 VAL B O 1
ATOM 8243 N N . LYS B 1 300 ? 116.523 140.694 195.599 1.00 138.64 300 LYS B N 1
ATOM 8244 C CA . LYS B 1 300 ? 115.128 140.887 195.241 1.00 137.92 300 LYS B CA 1
ATOM 8245 C C . LYS B 1 300 ? 114.863 142.346 194.878 1.00 137.44 300 LYS B C 1
ATOM 8246 O O . LYS B 1 300 ? 115.618 143.254 195.235 1.00 138.75 300 LYS B O 1
ATOM 8252 N N . ILE B 1 301 ? 113.768 142.560 194.153 1.00 147.25 301 ILE B N 1
ATOM 8253 C CA . ILE B 1 301 ? 113.370 143.883 193.690 1.00 149.03 301 ILE B CA 1
ATOM 8254 C C . ILE B 1 301 ? 111.980 144.184 194.229 1.00 150.08 301 ILE B C 1
ATOM 8255 O O . ILE B 1 301 ? 111.048 143.395 194.033 1.00 150.92 301 ILE B O 1
ATOM 8260 N N . ILE B 1 302 ? 111.844 145.318 194.911 1.00 157.31 302 ILE B N 1
ATOM 8261 C CA . ILE B 1 302 ? 110.545 145.783 195.369 1.00 157.85 302 ILE B CA 1
ATOM 8262 C C . ILE B 1 302 ? 109.931 146.668 194.293 1.00 156.86 302 ILE B C 1
ATOM 8263 O O . ILE B 1 302 ? 110.625 147.238 193.447 1.00 156.70 302 ILE B O 1
ATOM 8268 N N . GLU B 1 303 ? 108.606 146.783 194.321 1.00 180.07 303 GLU B N 1
ATOM 8269 C CA . GLU B 1 303 ? 107.873 147.502 193.292 1.00 182.04 303 GLU B CA 1
ATOM 8270 C C . GLU B 1 303 ? 106.765 148.321 193.937 1.00 182.78 303 GLU B C 1
ATOM 8271 O O . GLU B 1 303 ? 106.466 148.183 195.126 1.00 182.36 303 GLU B O 1
ATOM 8277 N N . ASP B 1 304 ? 106.159 149.191 193.133 1.00 198.92 304 ASP B N 1
ATOM 8278 C CA . ASP B 1 304 ? 105.012 149.962 193.591 1.00 199.29 304 ASP B CA 1
ATOM 8279 C C . ASP B 1 304 ? 103.815 149.047 193.811 1.00 200.74 304 ASP B C 1
ATOM 8280 O O . ASP B 1 304 ? 103.556 148.133 193.022 1.00 199.86 304 ASP B O 1
ATOM 8285 N N . GLU B 1 305 ? 103.080 149.295 194.897 1.00 209.84 305 GLU B N 1
ATOM 8286 C CA . GLU B 1 305 ? 101.902 148.496 195.206 1.00 209.08 305 GLU B CA 1
ATOM 8287 C C . GLU B 1 305 ? 100.743 148.754 194.253 1.00 209.05 305 GLU B C 1
ATOM 8288 O O . GLU B 1 305 ? 99.803 147.953 194.221 1.00 208.57 305 GLU B O 1
ATOM 8294 N N . ALA B 1 306 ? 100.784 149.840 193.486 1.00 214.11 306 ALA B N 1
ATOM 8295 C CA . ALA B 1 306 ? 99.726 150.168 192.541 1.00 213.73 306 ALA B CA 1
ATOM 8296 C C . ALA B 1 306 ? 99.966 149.582 191.156 1.00 213.19 306 ALA B C 1
ATOM 8297 O O . ALA B 1 306 ? 99.192 149.867 190.236 1.00 212.74 306 ALA B O 1
ATOM 8299 N N . LEU B 1 307 ? 101.010 148.774 190.987 1.00 206.70 307 LEU B N 1
ATOM 8300 C CA . LEU B 1 307 ? 101.338 148.198 189.687 1.00 206.13 307 LEU B CA 1
ATOM 8301 C C . LEU B 1 307 ? 100.431 147.005 189.419 1.00 206.22 307 LEU B C 1
ATOM 8302 O O . LEU B 1 307 ? 100.582 145.946 190.039 1.00 206.35 307 LEU B O 1
ATOM 8307 N N . SER B 1 308 ? 99.486 147.170 188.494 1.00 211.97 308 SER B N 1
ATOM 8308 C CA . SER B 1 308 ? 98.673 146.052 188.042 1.00 212.72 308 SER B CA 1
ATOM 8309 C C . SER B 1 308 ? 99.414 145.146 187.068 1.00 213.05 308 SER B C 1
ATOM 8310 O O . SER B 1 308 ? 98.988 144.005 186.861 1.00 212.51 308 SER B O 1
ATOM 8313 N N . ILE B 1 309 ? 100.502 145.625 186.469 1.00 206.63 309 ILE B N 1
ATOM 8314 C CA . ILE B 1 309 ? 101.303 144.854 185.527 1.00 205.60 309 ILE B CA 1
ATOM 8315 C C . ILE B 1 309 ? 102.709 144.719 186.092 1.00 204.85 309 ILE B C 1
ATOM 8316 O O . ILE B 1 309 ? 103.359 145.725 186.401 1.00 203.93 309 ILE B O 1
ATOM 8321 N N . ASP B 1 310 ? 103.173 143.481 186.229 1.00 197.61 310 ASP B N 1
ATOM 8322 C CA . ASP B 1 310 ? 104.526 143.238 186.707 1.00 197.59 310 ASP B CA 1
ATOM 8323 C C . ASP B 1 310 ? 105.549 143.653 185.655 1.00 197.04 310 ASP B C 1
ATOM 8324 O O . ASP B 1 310 ? 105.302 143.573 184.448 1.00 196.51 310 ASP B O 1
ATOM 8329 N N . ILE B 1 311 ? 106.709 144.099 186.126 1.00 186.69 311 ILE B N 1
ATOM 8330 C CA . ILE B 1 311 ? 107.787 144.548 185.251 1.00 185.51 311 ILE B CA 1
ATOM 8331 C C . ILE B 1 311 ? 108.600 143.326 184.842 1.00 185.63 311 ILE B C 1
ATOM 8332 O O . ILE B 1 311 ? 109.269 142.705 185.671 1.00 185.53 311 ILE B O 1
ATOM 8337 N N . SER B 1 312 ? 108.544 142.980 183.559 1.00 175.64 312 SER B N 1
ATOM 8338 C CA . SER B 1 312 ? 109.300 141.846 183.047 1.00 175.53 312 SER B CA 1
ATOM 8339 C C . SER B 1 312 ? 110.762 142.233 182.864 1.00 173.58 312 SER B C 1
ATOM 8340 O O . SER B 1 312 ? 111.071 143.274 182.276 1.00 173.31 312 SER B O 1
ATOM 8343 N N . LEU B 1 313 ? 111.662 141.390 183.370 1.00 143.51 313 LEU B N 1
ATOM 8344 C CA . LEU B 1 313 ? 113.097 141.603 183.253 1.00 143.28 313 LEU B CA 1
ATOM 8345 C C . LEU B 1 313 ? 113.721 140.759 182.146 1.00 143.73 313 LEU B C 1
ATOM 8346 O O . LEU B 1 313 ? 114.924 140.480 182.193 1.00 144.02 313 LEU B O 1
ATOM 8351 N N . CYS B 1 314 ? 112.924 140.336 181.163 1.00 135.69 314 CYS B N 1
ATOM 8352 C CA . CYS B 1 314 ? 113.454 139.509 180.083 1.00 135.12 314 CYS B CA 1
ATOM 8353 C C . CYS B 1 314 ? 114.498 140.262 179.267 1.00 134.28 314 CYS B C 1
ATOM 8354 O O . CYS B 1 314 ? 115.538 139.700 178.906 1.00 136.61 314 CYS B O 1
ATOM 8357 N N . GLY B 1 315 ? 114.238 141.536 178.970 1.00 119.87 315 GLY B N 1
ATOM 8358 C CA . GLY B 1 315 ? 115.185 142.311 178.184 1.00 120.93 315 GLY B CA 1
ATOM 8359 C C . GLY B 1 315 ? 116.487 142.583 178.915 1.00 121.74 315 GLY B C 1
ATOM 8360 O O . GLY B 1 315 ? 117.557 142.617 178.301 1.00 120.95 315 GLY B O 1
ATOM 8361 N N . SER B 1 316 ? 116.413 142.788 180.228 1.00 115.93 316 SER B N 1
ATOM 8362 C CA . SER B 1 316 ? 117.581 143.177 181.003 1.00 114.70 316 SER B CA 1
ATOM 8363 C C . SER B 1 316 ? 118.638 142.078 181.005 1.00 113.65 316 SER B C 1
ATOM 8364 O O . SER B 1 316 ? 118.331 140.884 180.955 1.00 115.18 316 SER B O 1
ATOM 8367 N N . THR B 1 317 ? 119.899 142.499 181.066 1.00 102.45 317 THR B N 1
ATOM 8368 C CA . THR B 1 317 ? 121.035 141.591 181.125 1.00 102.79 317 THR B CA 1
ATOM 8369 C C . THR B 1 317 ? 121.488 141.309 182.549 1.00 100.29 317 THR B C 1
ATOM 8370 O O . THR B 1 317 ? 122.502 140.631 182.744 1.00 97.83 317 THR B O 1
ATOM 8374 N N . LEU B 1 318 ? 120.762 141.815 183.547 1.00 107.77 318 LEU B N 1
ATOM 8375 C CA . LEU B 1 318 ? 121.072 141.582 184.950 1.00 111.29 318 LEU B CA 1
ATOM 8376 C C . LEU B 1 318 ? 120.183 140.509 185.564 1.00 113.70 318 LEU B C 1
ATOM 8377 O O . LEU B 1 318 ? 120.009 140.480 186.786 1.00 114.27 318 LEU B O 1
ATOM 8382 N N . ARG B 1 319 ? 119.620 139.629 184.741 1.00 118.97 319 ARG B N 1
ATOM 8383 C CA . ARG B 1 319 ? 118.691 138.625 185.236 1.00 117.75 319 ARG B CA 1
ATOM 8384 C C . ARG B 1 319 ? 119.433 137.514 185.971 1.00 117.79 319 ARG B C 1
ATOM 8385 O O . ARG B 1 319 ? 120.526 137.102 185.572 1.00 112.51 319 ARG B O 1
ATOM 8393 N N . ALA B 1 320 ? 118.828 137.035 187.054 1.00 122.95 320 ALA B N 1
ATOM 8394 C CA . ALA B 1 320 ? 119.447 136.008 187.873 1.00 121.25 320 ALA B CA 1
ATOM 8395 C C . ALA B 1 320 ? 119.436 134.661 187.149 1.00 123.83 320 ALA B C 1
ATOM 8396 O O . ALA B 1 320 ? 118.599 134.425 186.274 1.00 125.51 320 ALA B O 1
ATOM 8398 N N . PRO B 1 321 ? 120.357 133.761 187.495 1.00 138.57 321 PRO B N 1
ATOM 8399 C CA . PRO B 1 321 ? 120.335 132.423 186.891 1.00 139.37 321 PRO B CA 1
ATOM 8400 C C . PRO B 1 321 ? 119.120 131.627 187.340 1.00 144.43 321 PRO B C 1
ATOM 8401 O O . PRO B 1 321 ? 118.545 131.867 188.404 1.00 143.29 321 PRO B O 1
ATOM 8405 N N . HIS B 1 322 ? 118.732 130.666 186.507 1.00 186.03 322 HIS B N 1
ATOM 8406 C CA . HIS B 1 322 ? 117.502 129.919 186.721 1.00 185.87 322 HIS B CA 1
ATOM 8407 C C . HIS B 1 322 ? 117.790 128.659 187.542 1.00 186.28 322 HIS B C 1
ATOM 8408 O O . HIS B 1 322 ? 118.932 128.206 187.654 1.00 186.31 322 HIS B O 1
ATOM 8415 N N . SER B 1 323 ? 116.723 128.093 188.118 1.00 201.84 323 SER B N 1
ATOM 8416 C CA . SER B 1 323 ? 116.853 127.113 189.192 1.00 202.81 323 SER B CA 1
ATOM 8417 C C . SER B 1 323 ? 117.559 125.824 188.778 1.00 203.89 323 SER B C 1
ATOM 8418 O O . SER B 1 323 ? 118.010 125.080 189.654 1.00 203.75 323 SER B O 1
ATOM 8421 N N . CYS B 1 324 ? 117.656 125.524 187.482 1.00 197.03 324 CYS B N 1
ATOM 8422 C CA . CYS B 1 324 ? 118.318 124.303 187.032 1.00 197.02 324 CYS B CA 1
ATOM 8423 C C . CYS B 1 324 ? 119.542 124.554 186.166 1.00 195.91 324 CYS B C 1
ATOM 8424 O O . CYS B 1 324 ? 120.450 123.718 186.150 1.00 194.35 324 CYS B O 1
ATOM 8427 N N . HIS B 1 325 ? 119.572 125.666 185.429 1.00 186.04 325 HIS B N 1
ATOM 8428 C CA . HIS B 1 325 ? 120.790 126.076 184.737 1.00 184.88 325 HIS B CA 1
ATOM 8429 C C . HIS B 1 325 ? 121.938 126.193 185.734 1.00 184.67 325 HIS B C 1
ATOM 8430 O O . HIS B 1 325 ? 123.067 125.768 185.458 1.00 185.36 325 HIS B O 1
ATOM 8437 N N . LEU B 1 326 ? 121.653 126.752 186.913 1.00 198.31 326 LEU B N 1
ATOM 8438 C CA . LEU B 1 326 ? 122.652 126.876 187.969 1.00 199.35 326 LEU B CA 1
ATOM 8439 C C . LEU B 1 326 ? 123.252 125.522 188.334 1.00 200.67 326 LEU B C 1
ATOM 8440 O O . LEU B 1 326 ? 124.476 125.357 188.360 1.00 200.60 326 LEU B O 1
ATOM 8445 N N . GLN B 1 327 ? 122.398 124.530 188.596 1.00 209.00 327 GLN B N 1
ATOM 8446 C CA . GLN B 1 327 ? 122.889 123.202 188.953 1.00 209.35 327 GLN B CA 1
ATOM 8447 C C . GLN B 1 327 ? 123.638 122.540 187.804 1.00 209.28 327 GLN B C 1
ATOM 8448 O O . GLN B 1 327 ? 124.669 121.891 188.031 1.00 209.01 327 GLN B O 1
ATOM 8454 N N . TYR B 1 328 ? 123.146 122.685 186.572 1.00 190.29 328 TYR B N 1
ATOM 8455 C CA . TYR B 1 328 ? 123.830 122.071 185.438 1.00 189.16 328 TYR B CA 1
ATOM 8456 C C . TYR B 1 328 ? 125.231 122.647 185.268 1.00 187.92 328 TYR B C 1
ATOM 8457 O O . TYR B 1 328 ? 126.200 121.904 185.076 1.00 186.51 328 TYR B O 1
ATOM 8466 N N . MET B 1 329 ? 125.365 123.969 185.353 1.00 181.76 329 MET B N 1
ATOM 8467 C CA . MET B 1 329 ? 126.691 124.565 185.239 1.00 180.81 329 MET B CA 1
ATOM 8468 C C . MET B 1 329 ? 127.546 124.266 186.468 1.00 179.95 329 MET B C 1
ATOM 8469 O O . MET B 1 329 ? 128.779 124.303 186.406 1.00 179.71 329 MET B O 1
ATOM 8474 N N . GLU B 1 330 ? 126.906 123.979 187.604 1.00 201.87 330 GLU B N 1
ATOM 8475 C CA . GLU B 1 330 ? 127.662 123.532 188.771 1.00 203.00 330 GLU B CA 1
ATOM 8476 C C . GLU B 1 330 ? 128.257 122.148 188.540 1.00 203.42 330 GLU B C 1
ATOM 8477 O O . GLU B 1 330 ? 129.362 121.850 189.008 1.00 204.16 330 GLU B O 1
ATOM 8483 N N . ASN B 1 331 ? 127.537 121.283 187.819 1.00 199.46 331 ASN B N 1
ATOM 8484 C CA . ASN B 1 331 ? 128.070 119.949 187.548 1.00 199.24 331 ASN B CA 1
ATOM 8485 C C . ASN B 1 331 ? 129.233 119.984 186.562 1.00 199.63 331 ASN B C 1
ATOM 8486 O O . ASN B 1 331 ? 130.070 119.076 186.574 1.00 199.88 331 ASN B O 1
ATOM 8491 N N . MET B 1 332 ? 129.304 121.001 185.705 1.00 181.34 332 MET B N 1
ATOM 8492 C CA . MET B 1 332 ? 130.373 121.123 184.721 1.00 179.53 332 MET B CA 1
ATOM 8493 C C . MET B 1 332 ? 131.618 121.799 185.275 1.00 179.31 332 MET B C 1
ATOM 8494 O O . MET B 1 332 ? 132.568 122.021 184.517 1.00 179.30 332 MET B O 1
ATOM 8499 N N . ASN B 1 333 ? 131.625 122.131 186.569 1.00 153.14 333 ASN B N 1
ATOM 8500 C CA . ASN B 1 333 ? 132.684 122.895 187.236 1.00 151.42 333 ASN B CA 1
ATOM 8501 C C . ASN B 1 333 ? 132.983 124.189 186.467 1.00 149.36 333 ASN B C 1
ATOM 8502 O O . ASN B 1 333 ? 134.093 124.462 186.010 1.00 148.45 333 ASN B O 1
ATOM 8507 N N . SER B 1 334 ? 131.937 125.005 186.369 1.00 130.50 334 SER B N 1
ATOM 8508 C CA . SER B 1 334 ? 132.018 126.300 185.714 1.00 130.85 334 SER B CA 1
ATOM 8509 C C . SER B 1 334 ? 131.194 127.305 186.502 1.00 131.50 334 SER B C 1
ATOM 8510 O O . SER B 1 334 ? 130.197 126.951 187.137 1.00 130.41 334 SER B O 1
ATOM 8513 N N . ILE B 1 335 ? 131.623 128.564 186.462 1.00 115.42 335 ILE B N 1
ATOM 8514 C CA . ILE B 1 335 ? 130.976 129.605 187.250 1.00 110.85 335 ILE B CA 1
ATOM 8515 C C . ILE B 1 335 ? 130.484 130.724 186.342 1.00 110.15 335 ILE B C 1
ATOM 8516 O O . ILE B 1 335 ? 129.278 130.987 186.262 1.00 119.07 335 ILE B O 1
ATOM 8521 N N . ALA B 1 336 ? 131.405 131.378 185.639 1.00 90.52 336 ALA B N 1
ATOM 8522 C CA . ALA B 1 336 ? 131.079 132.575 184.862 1.00 95.32 336 ALA B CA 1
ATOM 8523 C C . ALA B 1 336 ? 131.076 132.248 183.369 1.00 94.66 336 ALA B C 1
ATOM 8524 O O . ALA B 1 336 ? 132.086 132.331 182.670 1.00 100.76 336 ALA B O 1
ATOM 8526 N N . SER B 1 337 ? 129.896 131.874 182.887 1.00 86.91 337 SER B N 1
ATOM 8527 C CA . SER B 1 337 ? 129.719 131.576 181.474 1.00 86.65 337 SER B CA 1
ATOM 8528 C C . SER B 1 337 ? 129.237 132.806 180.715 1.00 80.68 337 SER B C 1
ATOM 8529 O O . SER B 1 337 ? 128.486 133.630 181.244 1.00 92.93 337 SER B O 1
ATOM 8532 N N . LEU B 1 338 ? 129.670 132.922 179.461 1.00 53.03 338 LEU B N 1
ATOM 8533 C CA . LEU B 1 338 ? 129.219 133.972 178.556 1.00 52.68 338 LEU B CA 1
ATOM 8534 C C . LEU B 1 338 ? 128.825 133.307 177.245 1.00 59.82 338 LEU B C 1
ATOM 8535 O O . LEU B 1 338 ? 129.657 132.657 176.604 1.00 74.94 338 LEU B O 1
ATOM 8540 N N . VAL B 1 339 ? 127.560 133.451 176.857 1.00 66.00 339 VAL B N 1
ATOM 8541 C CA . VAL B 1 339 ? 126.974 132.669 175.775 1.00 52.53 339 VAL B CA 1
ATOM 8542 C C . VAL B 1 339 ? 126.446 133.610 174.701 1.00 53.88 339 VAL B C 1
ATOM 8543 O O . VAL B 1 339 ? 125.725 134.570 175.003 1.00 83.64 339 VAL B O 1
ATOM 8547 N N . MET B 1 340 ? 126.812 133.328 173.452 1.00 45.14 340 MET B N 1
ATOM 8548 C CA . MET B 1 340 ? 126.361 134.074 172.289 1.00 47.66 340 MET B CA 1
ATOM 8549 C C . MET B 1 340 ? 125.653 133.114 171.347 1.00 72.90 340 MET B C 1
ATOM 8550 O O . MET B 1 340 ? 125.978 131.926 171.299 1.00 94.79 340 MET B O 1
ATOM 8555 N N . ALA B 1 341 ? 124.688 133.628 170.593 1.00 75.45 341 ALA B N 1
ATOM 8556 C CA . ALA B 1 341 ? 123.903 132.819 169.673 1.00 76.32 341 ALA B CA 1
ATOM 8557 C C . ALA B 1 341 ? 124.257 133.168 168.236 1.00 77.21 341 ALA B C 1
ATOM 8558 O O . ALA B 1 341 ? 124.385 134.345 167.888 1.00 85.77 341 ALA B O 1
ATOM 8560 N N . VAL B 1 342 ? 124.415 132.142 167.399 1.00 55.45 342 VAL B N 1
ATOM 8561 C CA . VAL B 1 342 ? 124.657 132.318 165.975 1.00 52.96 342 VAL B CA 1
ATOM 8562 C C . VAL B 1 342 ? 123.342 132.091 165.244 1.00 62.23 342 VAL B C 1
ATOM 8563 O O . VAL B 1 342 ? 122.717 131.034 165.392 1.00 79.33 342 VAL B O 1
ATOM 8567 N N . VAL B 1 343 ? 122.921 133.078 164.458 1.00 71.16 343 VAL B N 1
ATOM 8568 C CA . VAL B 1 343 ? 121.638 133.049 163.767 1.00 67.34 343 VAL B CA 1
ATOM 8569 C C . VAL B 1 343 ? 121.908 132.905 162.277 1.00 75.79 343 VAL B C 1
ATOM 8570 O O . VAL B 1 343 ? 122.574 133.754 161.673 1.00 79.91 343 VAL B O 1
ATOM 8574 N N . VAL B 1 344 ? 121.388 131.830 161.690 1.00 85.26 344 VAL B N 1
ATOM 8575 C CA . VAL B 1 344 ? 121.613 131.487 160.292 1.00 78.80 344 VAL B CA 1
ATOM 8576 C C . VAL B 1 344 ? 120.262 131.266 159.630 1.00 88.99 344 VAL B C 1
ATOM 8577 O O . VAL B 1 344 ? 119.365 130.656 160.223 1.00 91.98 344 VAL B O 1
ATOM 8581 N N . ASN B 1 345 ? 120.114 131.759 158.401 1.00 94.01 345 ASN B N 1
ATOM 8582 C CA . ASN B 1 345 ? 118.857 131.597 157.683 1.00 96.66 345 ASN B CA 1
ATOM 8583 C C . ASN B 1 345 ? 118.578 130.119 157.435 1.00 102.90 345 ASN B C 1
ATOM 8584 O O . ASN B 1 345 ? 119.496 129.321 157.226 1.00 97.65 345 ASN B O 1
ATOM 8589 N N . GLU B 1 346 ? 117.294 129.755 157.468 1.00 118.31 346 GLU B N 1
ATOM 8590 C CA . GLU B 1 346 ? 116.915 128.347 157.516 1.00 116.27 346 GLU B CA 1
ATOM 8591 C C . GLU B 1 346 ? 117.219 127.605 156.221 1.00 115.58 346 GLU B C 1
ATOM 8592 O O . GLU B 1 346 ? 117.303 126.371 156.240 1.00 116.41 346 GLU B O 1
ATOM 8598 N N . ASN B 1 347 ? 117.383 128.319 155.109 1.00 127.31 347 ASN B N 1
ATOM 8599 C CA . ASN B 1 347 ? 117.643 127.705 153.805 1.00 129.49 347 ASN B CA 1
ATOM 8600 C C . ASN B 1 347 ? 116.544 126.718 153.421 1.00 128.73 347 ASN B C 1
ATOM 8601 O O . ASN B 1 347 ? 116.700 125.506 153.577 1.00 129.79 347 ASN B O 1
ATOM 8606 N N . GLN B 1 362 ? 112.212 138.419 153.794 1.00 146.72 362 GLN B N 1
ATOM 8607 C CA . GLN B 1 362 ? 112.809 138.062 155.076 1.00 145.61 362 GLN B CA 1
ATOM 8608 C C . GLN B 1 362 ? 112.809 136.551 155.271 1.00 146.52 362 GLN B C 1
ATOM 8609 O O . GLN B 1 362 ? 111.795 135.966 155.650 1.00 149.00 362 GLN B O 1
ATOM 8615 N N . LYS B 1 363 ? 113.952 135.925 155.005 1.00 128.72 363 LYS B N 1
ATOM 8616 C CA . LYS B 1 363 ? 114.063 134.479 155.133 1.00 127.09 363 LYS B CA 1
ATOM 8617 C C . LYS B 1 363 ? 113.990 134.057 156.595 1.00 129.25 363 LYS B C 1
ATOM 8618 O O . LYS B 1 363 ? 114.451 134.770 157.489 1.00 130.86 363 LYS B O 1
ATOM 8624 N N . ARG B 1 364 ? 113.402 132.886 156.833 1.00 121.46 364 ARG B N 1
ATOM 8625 C CA . ARG B 1 364 ? 113.377 132.329 158.178 1.00 122.45 364 ARG B CA 1
ATOM 8626 C C . ARG B 1 364 ? 114.789 131.963 158.618 1.00 123.25 364 ARG B C 1
ATOM 8627 O O . ARG B 1 364 ? 115.595 131.468 157.827 1.00 121.92 364 ARG B O 1
ATOM 8635 N N . LYS B 1 365 ? 115.086 132.210 159.891 1.00 107.60 365 LYS B N 1
ATOM 8636 C CA . LYS B 1 365 ? 116.434 132.070 160.424 1.00 103.44 365 LYS B CA 1
ATOM 8637 C C . LYS B 1 365 ? 116.430 131.127 161.617 1.00 103.52 365 LYS B C 1
ATOM 8638 O O . LYS B 1 365 ? 115.517 131.173 162.450 1.00 106.78 365 LYS B O 1
ATOM 8644 N N . LYS B 1 366 ? 117.453 130.278 161.697 1.00 89.94 366 LYS B N 1
ATOM 8645 C CA . LYS B 1 366 ? 117.585 129.276 162.741 1.00 88.29 366 LYS B CA 1
ATOM 8646 C C . LYS B 1 366 ? 118.942 129.403 163.425 1.00 93.70 366 LYS B C 1
ATOM 8647 O O . LYS B 1 366 ? 119.869 130.030 162.907 1.00 102.77 366 LYS B O 1
ATOM 8653 N N . LEU B 1 367 ? 119.046 128.792 164.602 1.00 76.37 367 LEU B N 1
ATOM 8654 C CA . LEU B 1 367 ? 120.283 128.805 165.379 1.00 75.20 367 LEU B CA 1
ATOM 8655 C C . LEU B 1 367 ? 121.215 127.719 164.859 1.00 73.80 367 LEU B C 1
ATOM 8656 O O . LEU B 1 367 ? 120.928 126.526 164.973 1.00 77.93 367 LEU B O 1
ATOM 8661 N N . TRP B 1 368 ? 122.340 128.135 164.273 1.00 63.85 368 TRP B N 1
ATOM 8662 C CA . TRP B 1 368 ? 123.395 127.179 163.956 1.00 53.91 368 TRP B CA 1
ATOM 8663 C C . TRP B 1 368 ? 124.047 126.655 165.226 1.00 59.44 368 TRP B C 1
ATOM 8664 O O . TRP B 1 368 ? 124.558 125.530 165.254 1.00 78.58 368 TRP B O 1
ATOM 8675 N N . GLY B 1 369 ? 124.039 127.453 166.288 1.00 89.80 369 GLY B N 1
ATOM 8676 C CA . GLY B 1 369 ? 124.615 127.022 167.543 1.00 94.71 369 GLY B CA 1
ATOM 8677 C C . GLY B 1 369 ? 124.929 128.202 168.441 1.00 97.24 369 GLY B C 1
ATOM 8678 O O . GLY B 1 369 ? 124.471 129.327 168.217 1.00 106.08 369 GLY B O 1
ATOM 8679 N N . LEU B 1 370 ? 125.709 127.910 169.478 1.00 61.56 370 LEU B N 1
ATOM 8680 C CA . LEU B 1 370 ? 126.134 128.910 170.443 1.00 49.23 370 LEU B CA 1
ATOM 8681 C C . LEU B 1 370 ? 127.652 128.941 170.528 1.00 60.14 370 LEU B C 1
ATOM 8682 O O . LEU B 1 370 ? 128.334 127.956 170.232 1.00 79.67 370 LEU B O 1
ATOM 8687 N N . ILE B 1 371 ? 128.169 130.095 170.932 1.00 53.82 371 ILE B N 1
ATOM 8688 C CA . ILE B 1 371 ? 129.554 130.253 171.356 1.00 40.16 371 ILE B CA 1
ATOM 8689 C C . ILE B 1 371 ? 129.532 130.410 172.867 1.00 54.97 371 ILE B C 1
ATOM 8690 O O . ILE B 1 371 ? 128.989 131.392 173.387 1.00 79.49 371 ILE B O 1
ATOM 8695 N N . VAL B 1 372 ? 130.101 129.434 173.569 1.00 47.53 372 VAL B N 1
ATOM 8696 C CA . VAL B 1 372 ? 130.020 129.352 175.021 1.00 57.39 372 VAL B CA 1
ATOM 8697 C C . VAL B 1 372 ? 131.419 129.503 175.596 1.00 61.84 372 VAL B C 1
ATOM 8698 O O . VAL B 1 372 ? 132.314 128.712 175.278 1.00 70.66 372 VAL B O 1
ATOM 8702 N N . CYS B 1 373 ? 131.607 130.513 176.441 1.00 60.34 373 CYS B N 1
ATOM 8703 C CA . CYS B 1 373 ? 132.852 130.721 177.164 1.00 55.30 373 CYS B CA 1
ATOM 8704 C C . CYS B 1 373 ? 132.626 130.412 178.637 1.00 62.68 373 CYS B C 1
ATOM 8705 O O . CYS B 1 373 ? 131.592 130.779 179.206 1.00 79.68 373 CYS B O 1
ATOM 8708 N N . HIS B 1 374 ? 133.589 129.735 179.254 1.00 79.76 374 HIS B N 1
ATOM 8709 C CA . HIS B 1 374 ? 133.453 129.274 180.627 1.00 79.26 374 HIS B CA 1
ATOM 8710 C C . HIS B 1 374 ? 134.647 129.743 181.447 1.00 81.27 374 HIS B C 1
ATOM 8711 O O . HIS B 1 374 ? 135.644 130.238 180.914 1.00 86.13 374 HIS B O 1
ATOM 8718 N N . HIS B 1 375 ? 134.532 129.583 182.765 1.00 87.50 375 HIS B N 1
ATOM 8719 C CA . HIS B 1 375 ? 135.601 129.955 183.679 1.00 88.12 375 HIS B CA 1
ATOM 8720 C C . HIS B 1 375 ? 135.408 129.220 184.998 1.00 95.18 375 HIS B C 1
ATOM 8721 O O . HIS B 1 375 ? 134.331 128.694 185.288 1.00 99.95 375 HIS B O 1
ATOM 8728 N N . GLU B 1 376 ? 136.473 129.199 185.798 1.00 113.59 376 GLU B N 1
ATOM 8729 C CA . GLU B 1 376 ? 136.455 128.532 187.094 1.00 114.25 376 GLU B CA 1
ATOM 8730 C C . GLU B 1 376 ? 136.222 129.488 188.254 1.00 115.17 376 GLU B C 1
ATOM 8731 O O . GLU B 1 376 ? 135.647 129.078 189.269 1.00 113.98 376 GLU B O 1
ATOM 8737 N N . SER B 1 377 ? 136.649 130.735 188.131 1.00 104.55 377 SER B N 1
ATOM 8738 C CA . SER B 1 377 ? 136.512 131.755 189.157 1.00 104.03 377 SER B CA 1
ATOM 8739 C C . SER B 1 377 ? 135.615 132.865 188.636 1.00 102.70 377 SER B C 1
ATOM 8740 O O . SER B 1 377 ? 135.470 133.034 187.421 1.00 103.12 377 SER B O 1
ATOM 8743 N N . PRO B 1 378 ? 134.978 133.625 189.529 1.00 99.21 378 PRO B N 1
ATOM 8744 C CA . PRO B 1 378 ? 134.102 134.712 189.073 1.00 102.39 378 PRO B CA 1
ATOM 8745 C C . PRO B 1 378 ? 134.853 135.707 188.199 1.00 105.07 378 PRO B C 1
ATOM 8746 O O . PRO B 1 378 ? 136.012 136.042 188.454 1.00 105.09 378 PRO B O 1
ATOM 8750 N N . ARG B 1 379 ? 134.174 136.173 187.153 1.00 108.63 379 ARG B N 1
ATOM 8751 C CA . ARG B 1 379 ? 134.768 137.049 186.156 1.00 105.52 379 ARG B CA 1
ATOM 8752 C C . ARG B 1 379 ? 133.746 138.097 185.744 1.00 105.73 379 ARG B C 1
ATOM 8753 O O . ARG B 1 379 ? 132.536 137.880 185.852 1.00 106.59 379 ARG B O 1
ATOM 8761 N N . TYR B 1 380 ? 134.242 139.236 185.267 1.00 100.92 380 TYR B N 1
ATOM 8762 C CA . TYR B 1 380 ? 133.394 140.325 184.809 1.00 97.74 380 TYR B CA 1
ATOM 8763 C C . TYR B 1 380 ? 133.934 140.871 183.495 1.00 98.96 380 TYR B C 1
ATOM 8764 O O . TYR B 1 380 ? 135.143 140.863 183.251 1.00 103.83 380 TYR B O 1
ATOM 8773 N N . VAL B 1 381 ? 133.023 141.345 182.651 1.00 77.23 381 VAL B N 1
ATOM 8774 C CA . VAL B 1 381 ? 133.374 141.868 181.333 1.00 79.82 381 VAL B CA 1
ATOM 8775 C C . VAL B 1 381 ? 132.652 143.192 181.109 1.00 84.52 381 VAL B C 1
ATOM 8776 O O . VAL B 1 381 ? 131.446 143.292 181.377 1.00 85.14 381 VAL B O 1
ATOM 8780 N N . PRO B 1 382 ? 133.338 144.229 180.636 1.00 96.33 382 PRO B N 1
ATOM 8781 C CA . PRO B 1 382 ? 132.651 145.484 180.315 1.00 95.02 382 PRO B CA 1
ATOM 8782 C C . PRO B 1 382 ? 131.792 145.357 179.064 1.00 101.12 382 PRO B C 1
ATOM 8783 O O . PRO B 1 382 ? 131.998 144.492 178.211 1.00 102.32 382 PRO B O 1
ATOM 8787 N N . PHE B 1 383 ? 130.810 146.254 178.974 1.00 82.06 383 PHE B N 1
ATOM 8788 C CA . PHE B 1 383 ? 129.853 146.223 177.869 1.00 78.58 383 PHE B CA 1
ATOM 8789 C C . PHE B 1 383 ? 130.481 146.302 176.477 1.00 76.56 383 PHE B C 1
ATOM 8790 O O . PHE B 1 383 ? 130.022 145.561 175.587 1.00 84.28 383 PHE B O 1
ATOM 8798 N N . PRO B 1 384 ? 131.470 147.166 176.204 1.00 79.28 384 PRO B N 1
ATOM 8799 C CA . PRO B 1 384 ? 132.018 147.215 174.837 1.00 88.71 384 PRO B CA 1
ATOM 8800 C C . PRO B 1 384 ? 132.573 145.885 174.356 1.00 92.85 384 PRO B C 1
ATOM 8801 O O . PRO B 1 384 ? 132.429 145.548 173.174 1.00 96.83 384 PRO B O 1
ATOM 8805 N N . LEU B 1 385 ? 133.186 145.106 175.247 1.00 87.37 385 LEU B N 1
ATOM 8806 C CA . LEU B 1 385 ? 133.698 143.800 174.849 1.00 90.41 385 LEU B CA 1
ATOM 8807 C C . LEU B 1 385 ? 132.560 142.853 174.479 1.00 93.55 385 LEU B C 1
ATOM 8808 O O . LEU B 1 385 ? 132.672 142.082 173.517 1.00 95.45 385 LEU B O 1
ATOM 8813 N N . ARG B 1 386 ? 131.454 142.905 175.227 1.00 80.25 386 ARG B N 1
ATOM 8814 C CA . ARG B 1 386 ? 130.295 142.081 174.896 1.00 78.76 386 ARG B CA 1
ATOM 8815 C C . ARG B 1 386 ? 129.724 142.457 173.534 1.00 88.23 386 ARG B C 1
ATOM 8816 O O . ARG B 1 386 ? 129.392 141.581 172.724 1.00 103.26 386 ARG B O 1
ATOM 8824 N N . TYR B 1 387 ? 129.616 143.760 173.256 1.00 81.69 387 TYR B N 1
ATOM 8825 C CA . TYR B 1 387 ? 129.135 144.194 171.947 1.00 79.02 387 TYR B CA 1
ATOM 8826 C C . TYR B 1 387 ? 130.068 143.737 170.828 1.00 76.44 387 TYR B C 1
ATOM 8827 O O . TYR B 1 387 ? 129.608 143.284 169.769 1.00 90.39 387 TYR B O 1
ATOM 8836 N N . ALA B 1 388 ? 131.381 143.850 171.041 1.00 62.50 388 ALA B N 1
ATOM 8837 C CA . ALA B 1 388 ? 132.332 143.414 170.023 1.00 73.25 388 ALA B CA 1
ATOM 8838 C C . ALA B 1 388 ? 132.201 141.920 169.754 1.00 92.29 388 ALA B C 1
ATOM 8839 O O . ALA B 1 388 ? 132.246 141.480 168.597 1.00 105.84 388 ALA B O 1
ATOM 8841 N N . CYS B 1 389 ? 132.034 141.124 170.813 1.00 92.72 389 CYS B N 1
ATOM 8842 C CA . CYS B 1 389 ? 131.870 139.685 170.633 1.00 85.61 389 CYS B CA 1
ATOM 8843 C C . CYS B 1 389 ? 130.582 139.358 169.885 1.00 86.99 389 CYS B C 1
ATOM 8844 O O . CYS B 1 389 ? 130.555 138.440 169.054 1.00 97.35 389 CYS B O 1
ATOM 8847 N N . GLU B 1 390 ? 129.503 140.092 170.168 1.00 85.77 390 GLU B N 1
ATOM 8848 C CA . GLU B 1 390 ? 128.257 139.889 169.433 1.00 82.94 390 GLU B CA 1
ATOM 8849 C C . GLU B 1 390 ? 128.438 140.182 167.945 1.00 93.93 390 GLU B C 1
ATOM 8850 O O . GLU B 1 390 ? 127.957 139.427 167.085 1.00 112.68 390 GLU B O 1
ATOM 8856 N N . PHE B 1 391 ? 129.137 141.271 167.621 1.00 59.70 391 PHE B N 1
ATOM 8857 C CA . PHE B 1 391 ? 129.385 141.593 166.217 1.00 53.86 391 PHE B CA 1
ATOM 8858 C C . PHE B 1 391 ? 130.242 140.517 165.548 1.00 70.61 391 PHE B C 1
ATOM 8859 O O . PHE B 1 391 ? 130.034 140.175 164.371 1.00 86.63 391 PHE B O 1
ATOM 8867 N N . LEU B 1 392 ? 131.210 139.969 166.290 1.00 89.50 392 LEU B N 1
ATOM 8868 C CA . LEU B 1 392 ? 132.018 138.868 165.770 1.00 83.14 392 LEU B CA 1
ATOM 8869 C C . LEU B 1 392 ? 131.157 137.643 165.477 1.00 90.85 392 LEU B C 1
ATOM 8870 O O . LEU B 1 392 ? 131.345 136.966 164.457 1.00 105.60 392 LEU B O 1
ATOM 8875 N N . ALA B 1 393 ? 130.201 137.346 166.358 1.00 94.20 393 ALA B N 1
ATOM 8876 C CA . ALA B 1 393 ? 129.278 136.245 166.091 1.00 91.84 393 ALA B CA 1
ATOM 8877 C C . ALA B 1 393 ? 128.469 136.502 164.824 1.00 101.73 393 ALA B C 1
ATOM 8878 O O . ALA B 1 393 ? 128.221 135.580 164.034 1.00 110.82 393 ALA B O 1
ATOM 8880 N N . GLN B 1 394 ? 128.049 137.752 164.614 1.00 100.43 394 GLN B N 1
ATOM 8881 C CA . GLN B 1 394 ? 127.278 138.082 163.416 1.00 90.10 394 GLN B CA 1
ATOM 8882 C C . GLN B 1 394 ? 128.084 137.824 162.142 1.00 97.07 394 GLN B C 1
ATOM 8883 O O . GLN B 1 394 ? 127.585 137.213 161.182 1.00 112.52 394 GLN B O 1
ATOM 8889 N N . VAL B 1 395 ? 129.338 138.285 162.111 1.00 95.91 395 VAL B N 1
ATOM 8890 C CA . VAL B 1 395 ? 130.134 138.063 160.900 1.00 99.96 395 VAL B CA 1
ATOM 8891 C C . VAL B 1 395 ? 130.443 136.575 160.717 1.00 100.30 395 VAL B C 1
ATOM 8892 O O . VAL B 1 395 ? 130.509 136.076 159.580 1.00 109.28 395 VAL B O 1
ATOM 8896 N N . PHE B 1 396 ? 130.617 135.837 161.820 1.00 70.43 396 PHE B N 1
ATOM 8897 C CA . PHE B 1 396 ? 130.766 134.387 161.721 1.00 63.00 396 PHE B CA 1
ATOM 8898 C C . PHE B 1 396 ? 129.549 133.750 161.055 1.00 77.78 396 PHE B C 1
ATOM 8899 O O . PHE B 1 396 ? 129.687 132.862 160.204 1.00 92.03 396 PHE B O 1
ATOM 8907 N N . ALA B 1 397 ? 128.346 134.199 161.425 1.00 84.94 397 ALA B N 1
ATOM 8908 C CA . ALA B 1 397 ? 127.139 133.671 160.792 1.00 78.88 397 ALA B CA 1
ATOM 8909 C C . ALA B 1 397 ? 127.109 133.992 159.301 1.00 78.30 397 ALA B C 1
ATOM 8910 O O . ALA B 1 397 ? 126.688 133.161 158.481 1.00 93.03 397 ALA B O 1
ATOM 8912 N N . VAL B 1 398 ? 127.537 135.202 158.932 1.00 68.79 398 VAL B N 1
ATOM 8913 C CA . VAL B 1 398 ? 127.591 135.571 157.513 1.00 70.13 398 VAL B CA 1
ATOM 8914 C C . VAL B 1 398 ? 128.495 134.607 156.744 1.00 78.93 398 VAL B C 1
ATOM 8915 O O . VAL B 1 398 ? 128.140 134.105 155.664 1.00 89.53 398 VAL B O 1
ATOM 8919 N N . HIS B 1 399 ? 129.677 134.321 157.297 1.00 76.25 399 HIS B N 1
ATOM 8920 C CA . HIS B 1 399 ? 130.580 133.404 156.604 1.00 72.48 399 HIS B CA 1
ATOM 8921 C C . HIS B 1 399 ? 130.022 131.984 156.559 1.00 70.91 399 HIS B C 1
ATOM 8922 O O . HIS B 1 399 ? 130.261 131.255 155.587 1.00 77.41 399 HIS B O 1
ATOM 8929 N N . VAL B 1 400 ? 129.269 131.577 157.584 1.00 69.59 400 VAL B N 1
ATOM 8930 C CA . VAL B 1 400 ? 128.609 130.272 157.545 1.00 66.40 400 VAL B CA 1
ATOM 8931 C C . VAL B 1 400 ? 127.630 130.209 156.375 1.00 70.82 400 VAL B C 1
ATOM 8932 O O . VAL B 1 400 ? 127.550 129.200 155.655 1.00 78.09 400 VAL B O 1
ATOM 8936 N N . ASN B 1 401 ? 126.873 131.289 156.166 1.00 78.35 401 ASN B N 1
ATOM 8937 C CA . ASN B 1 401 ? 125.962 131.341 155.024 1.00 68.18 401 ASN B CA 1
ATOM 8938 C C . ASN B 1 401 ? 126.722 131.206 153.708 1.00 75.08 401 ASN B C 1
ATOM 8939 O O . ASN B 1 401 ? 126.280 130.501 152.783 1.00 83.97 401 ASN B O 1
ATOM 8944 N N . LYS B 1 402 ? 127.869 131.882 153.604 1.00 79.48 402 LYS B N 1
ATOM 8945 C CA . LYS B 1 402 ? 128.668 131.773 152.384 1.00 78.09 402 LYS B CA 1
ATOM 8946 C C . LYS B 1 402 ? 129.135 130.336 152.151 1.00 82.68 402 LYS B C 1
ATOM 8947 O O . LYS B 1 402 ? 129.142 129.851 151.009 1.00 92.51 402 LYS B O 1
ATOM 8953 N N . GLU B 1 403 ? 129.532 129.641 153.221 1.00 87.19 403 GLU B N 1
ATOM 8954 C CA . GLU B 1 403 ? 129.924 128.239 153.082 1.00 82.38 403 GLU B CA 1
ATOM 8955 C C . GLU B 1 403 ? 128.761 127.383 152.591 1.00 80.86 403 GLU B C 1
ATOM 8956 O O . GLU B 1 403 ? 128.949 126.480 151.761 1.00 87.44 403 GLU B O 1
ATOM 8962 N N . PHE B 1 404 ? 127.551 127.642 153.097 1.00 75.39 404 PHE B N 1
ATOM 8963 C CA . PHE B 1 404 ? 126.386 126.906 152.607 1.00 74.04 404 PHE B CA 1
ATOM 8964 C C . PHE B 1 404 ? 126.199 127.101 151.106 1.00 78.16 404 PHE B C 1
ATOM 8965 O O . PHE B 1 404 ? 125.953 126.134 150.366 1.00 83.80 404 PHE B O 1
ATOM 8973 N N . GLU B 1 405 ? 126.311 128.346 150.635 1.00 74.69 405 GLU B N 1
ATOM 8974 C CA . GLU B 1 405 ? 126.146 128.60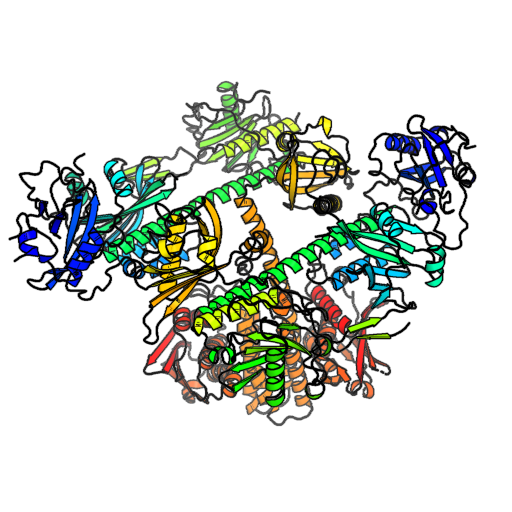0 149.203 1.00 65.21 405 GLU B CA 1
ATOM 8975 C C . GLU B 1 405 ? 127.216 127.886 148.380 1.00 66.04 405 GLU B C 1
ATOM 8976 O O . GLU B 1 405 ? 126.925 127.321 147.312 1.00 79.12 405 GLU B O 1
ATOM 8982 N N . LEU B 1 406 ? 128.464 127.904 148.858 1.00 62.92 406 LEU B N 1
ATOM 8983 C CA . LEU B 1 406 ? 129.533 127.215 148.138 1.00 64.14 406 LEU B CA 1
ATOM 8984 C C . LEU B 1 406 ? 129.263 125.716 148.046 1.00 66.28 406 LEU B C 1
ATOM 8985 O O . LEU B 1 406 ? 129.468 125.102 146.988 1.00 71.04 406 LEU B O 1
ATOM 8990 N N . GLU B 1 407 ? 128.802 125.113 149.145 1.00 76.55 407 GLU B N 1
ATOM 8991 C CA . GLU B 1 407 ? 128.475 123.690 149.113 1.00 71.24 407 GLU B CA 1
ATOM 8992 C C . GLU B 1 407 ? 127.355 123.405 148.121 1.00 72.26 407 GLU B C 1
ATOM 8993 O O . GLU B 1 407 ? 127.387 122.389 147.412 1.00 75.85 407 GLU B O 1
ATOM 8999 N N . LYS B 1 408 ? 126.352 124.285 148.057 1.00 66.99 408 LYS B N 1
ATOM 9000 C CA . LYS B 1 408 ? 125.266 124.068 147.103 1.00 62.82 408 LYS B CA 1
ATOM 9001 C C . LYS B 1 408 ? 125.777 124.099 145.667 1.00 57.06 408 LYS B C 1
ATOM 9002 O O . LYS B 1 408 ? 125.384 123.263 144.844 1.00 63.16 408 LYS B O 1
ATOM 9008 N N . GLN B 1 409 ? 126.659 125.049 145.346 1.00 64.47 409 GLN B N 1
ATOM 9009 C CA . GLN B 1 409 ? 127.205 125.100 143.988 1.00 59.30 409 GLN B CA 1
ATOM 9010 C C . GLN B 1 409 ? 128.024 123.851 143.668 1.00 66.77 409 GLN B C 1
ATOM 9011 O O . GLN B 1 409 ? 127.945 123.303 142.552 1.00 78.58 409 GLN B O 1
ATOM 9017 N N . ILE B 1 410 ? 128.827 123.392 144.635 1.00 72.32 410 ILE B N 1
ATOM 9018 C CA . ILE B 1 410 ? 129.634 122.193 144.421 1.00 65.90 410 ILE B CA 1
ATOM 9019 C C . ILE B 1 410 ? 128.737 120.992 144.154 1.00 60.56 410 ILE B C 1
ATOM 9020 O O . ILE B 1 410 ? 129.016 120.173 143.268 1.00 61.04 410 ILE B O 1
ATOM 9025 N N . ARG B 1 411 ? 127.639 120.873 144.902 1.00 69.65 411 ARG B N 1
ATOM 9026 C CA . ARG B 1 411 ? 126.700 119.786 144.648 1.00 68.91 411 ARG B CA 1
ATOM 9027 C C . ARG B 1 411 ? 126.015 119.938 143.294 1.00 72.94 411 ARG B C 1
ATOM 9028 O O . ARG B 1 411 ? 125.691 118.935 142.649 1.00 79.82 411 ARG B O 1
ATOM 9036 N N . GLU B 1 412 ? 125.796 121.176 142.846 1.00 75.07 412 GLU B N 1
ATOM 9037 C CA . GLU B 1 412 ? 125.075 121.385 141.592 1.00 65.07 412 GLU B CA 1
ATOM 9038 C C . GLU B 1 412 ? 125.909 120.977 140.382 1.00 60.58 412 GLU B C 1
ATOM 9039 O O . GLU B 1 412 ? 125.369 120.437 139.409 1.00 66.45 412 GLU B O 1
ATOM 9045 N N . LYS B 1 413 ? 127.223 121.222 140.417 1.00 62.14 413 LYS B N 1
ATOM 9046 C CA . LYS B 1 413 ? 128.043 120.911 139.237 1.00 57.02 413 LYS B CA 1
ATOM 9047 C C . LYS B 1 413 ? 128.028 119.420 138.881 1.00 69.27 413 LYS B C 1
ATOM 9048 O O . LYS B 1 413 ? 128.217 119.050 137.706 1.00 80.29 413 LYS B O 1
ATOM 9054 N N . SER B 1 414 ? 127.802 118.550 139.868 1.00 68.21 414 SER B N 1
ATOM 9055 C CA . SER B 1 414 ? 127.824 117.115 139.606 1.00 59.46 414 SER B CA 1
ATOM 9056 C C . SER B 1 414 ? 126.640 116.661 138.765 1.00 64.37 414 SER B C 1
ATOM 9057 O O . SER B 1 414 ? 126.699 115.578 138.173 1.00 75.82 414 SER B O 1
ATOM 9060 N N . ILE B 1 415 ? 125.571 117.456 138.696 1.00 64.18 415 ILE B N 1
ATOM 9061 C CA . ILE B 1 415 ? 124.470 117.148 137.787 1.00 62.79 415 ILE B CA 1
ATOM 9062 C C . ILE B 1 415 ? 124.945 117.254 136.344 1.00 65.52 415 ILE B C 1
ATOM 9063 O O . ILE B 1 415 ? 124.763 116.335 135.532 1.00 74.01 415 ILE B O 1
ATOM 9068 N N . LEU B 1 416 ? 125.585 118.380 136.015 1.00 57.02 416 LEU B N 1
ATOM 9069 C CA . LEU B 1 416 ? 126.084 118.598 134.665 1.00 52.06 416 LEU B CA 1
ATOM 9070 C C . LEU B 1 416 ? 127.139 117.568 134.301 1.00 69.94 416 LEU B C 1
ATOM 9071 O O . LEU B 1 416 ? 127.196 117.110 133.153 1.00 92.48 416 LEU B O 1
ATOM 9076 N N . ARG B 1 417 ? 127.998 117.205 135.258 1.00 75.46 417 ARG B N 1
ATOM 9077 C CA . ARG B 1 417 ? 129.065 116.257 134.934 1.00 75.38 417 ARG B CA 1
ATOM 9078 C C . ARG B 1 417 ? 128.503 114.909 134.480 1.00 69.58 417 ARG B C 1
ATOM 9079 O O . ARG B 1 417 ? 128.929 114.355 133.454 1.00 71.13 417 ARG B O 1
ATOM 9087 N N . MET B 1 418 ? 127.527 114.368 135.210 1.00 73.85 418 MET B N 1
ATOM 9088 C CA . MET B 1 418 ? 127.050 113.060 134.790 1.00 81.96 418 MET B CA 1
ATOM 9089 C C . MET B 1 418 ? 126.083 113.177 133.619 1.00 82.66 418 MET B C 1
ATOM 9090 O O . MET B 1 418 ? 125.949 112.220 132.852 1.00 93.86 418 MET B O 1
ATOM 9095 N N . GLN B 1 419 ? 125.439 114.335 133.428 1.00 60.35 419 GLN B N 1
ATOM 9096 C CA . GLN B 1 419 ? 124.689 114.541 132.193 1.00 58.55 419 GLN B CA 1
ATOM 9097 C C . GLN B 1 419 ? 125.611 114.477 130.982 1.00 57.94 419 GLN B C 1
ATOM 9098 O O . GLN B 1 419 ? 125.266 113.871 129.959 1.00 68.61 419 GLN B O 1
ATOM 9104 N N . THR B 1 420 ? 126.795 115.089 131.085 1.00 58.31 420 THR B N 1
ATOM 9105 C CA . THR B 1 420 ? 127.779 114.984 130.011 1.00 55.61 420 THR B CA 1
ATOM 9106 C C . THR B 1 420 ? 128.239 113.543 129.830 1.00 61.30 420 THR B C 1
ATOM 9107 O O . THR B 1 420 ? 128.414 113.077 128.697 1.00 63.35 420 THR B O 1
ATOM 9111 N N . MET B 1 421 ? 128.440 112.822 130.936 1.00 74.29 421 MET B N 1
ATOM 9112 C CA . MET B 1 421 ? 128.804 111.409 130.833 1.00 66.58 421 MET B CA 1
ATOM 9113 C C . MET B 1 421 ? 127.730 110.606 130.104 1.00 70.50 421 MET B C 1
ATOM 9114 O O . MET B 1 421 ? 128.040 109.777 129.240 1.00 82.36 421 MET B O 1
ATOM 9119 N N . LEU B 1 422 ? 126.462 110.837 130.446 1.00 69.94 422 LEU B N 1
ATOM 9120 C CA . LEU B 1 422 ? 125.359 110.135 129.800 1.00 64.10 422 LEU B CA 1
ATOM 9121 C C . LEU B 1 422 ? 125.287 110.467 128.318 1.00 69.33 422 LEU B C 1
ATOM 9122 O O . LEU B 1 422 ? 125.044 109.584 127.487 1.00 76.88 422 LEU B O 1
ATOM 9127 N N . SER B 1 423 ? 125.476 111.741 127.969 1.00 69.45 423 SER B N 1
ATOM 9128 C CA . SER B 1 423 ? 125.464 112.127 126.563 1.00 60.60 423 SER B CA 1
ATOM 9129 C C . SER B 1 423 ? 126.600 111.457 125.802 1.00 61.08 423 SER B C 1
ATOM 9130 O O . SER B 1 423 ? 126.419 111.021 124.660 1.00 74.56 423 SER B O 1
ATOM 9133 N N . ASP B 1 424 ? 127.783 111.374 126.416 1.00 67.91 424 ASP B N 1
ATOM 9134 C CA . ASP B 1 424 ? 128.903 110.688 125.779 1.00 73.85 424 ASP B CA 1
ATOM 9135 C C . ASP B 1 424 ? 128.618 109.200 125.613 1.00 70.61 424 ASP B C 1
ATOM 9136 O O . ASP B 1 424 ? 129.006 108.593 124.609 1.00 72.43 424 ASP B O 1
ATOM 9141 N N . MET B 1 425 ? 127.946 108.593 126.595 1.00 80.07 425 MET B N 1
ATOM 9142 C CA . MET B 1 425 ? 127.622 107.173 126.521 1.00 78.54 425 MET B CA 1
ATOM 9143 C C . MET B 1 425 ? 126.551 106.890 125.477 1.00 68.56 425 MET B C 1
ATOM 9144 O O . MET B 1 425 ? 126.556 105.819 124.860 1.00 76.78 425 MET B O 1
ATOM 9149 N N . LEU B 1 426 ? 125.639 107.834 125.259 1.00 56.29 426 LEU B N 1
ATOM 9150 C CA . LEU B 1 426 ? 124.619 107.695 124.230 1.00 60.29 426 LEU B CA 1
ATOM 9151 C C . LEU B 1 426 ? 125.121 108.058 122.840 1.00 59.29 426 LEU B C 1
ATOM 9152 O O . LEU B 1 426 ? 124.549 107.591 121.848 1.00 55.66 426 LEU B O 1
ATOM 9157 N N . PHE B 1 427 ? 126.172 108.876 122.745 1.00 69.11 427 PHE B N 1
ATOM 9158 C CA . PHE B 1 427 ? 126.690 109.275 121.439 1.00 64.20 427 PHE B CA 1
ATOM 9159 C C . PHE B 1 427 ? 127.199 108.068 120.661 1.00 65.16 427 PHE B C 1
ATOM 9160 O O . PHE B 1 427 ? 126.935 107.936 119.461 1.00 70.30 427 PHE B O 1
ATOM 9168 N N . LYS B 1 428 ? 127.932 107.184 121.325 1.00 84.80 428 LYS B N 1
ATOM 9169 C CA . LYS B 1 428 ? 128.313 105.899 120.764 1.00 87.49 428 LYS B CA 1
ATOM 9170 C C . LYS B 1 428 ? 127.337 104.829 121.234 1.00 79.92 428 LYS B C 1
ATOM 9171 O O . LYS B 1 428 ? 126.711 104.958 122.288 1.00 88.98 428 LYS B O 1
ATOM 9177 N N . GLU B 1 429 ? 127.198 103.775 120.438 1.00 83.84 429 GLU B N 1
ATOM 9178 C CA . GLU B 1 429 ? 126.295 102.691 120.802 1.00 94.26 429 GLU B CA 1
ATOM 9179 C C . GLU B 1 429 ? 126.889 101.899 121.960 1.00 97.28 429 GLU B C 1
ATOM 9180 O O . GLU B 1 429 ? 127.903 101.214 121.799 1.00 101.96 429 GLU B O 1
ATOM 9186 N N . SER B 1 430 ? 126.254 101.990 123.127 1.00 90.86 430 SER B N 1
ATOM 9187 C CA . SER B 1 430 ? 126.767 101.389 124.356 1.00 89.13 430 SER B CA 1
ATOM 9188 C C . SER B 1 430 ? 126.107 100.028 124.543 1.00 93.32 430 SER B C 1
ATOM 9189 O O . SER B 1 430 ? 124.928 99.938 124.891 1.00 96.07 430 SER B O 1
ATOM 9192 N N . SER B 1 431 ? 126.875 98.971 124.309 1.00 114.85 431 SER B N 1
ATOM 9193 C CA . SER B 1 431 ? 126.417 97.613 124.540 1.00 115.33 431 SER B CA 1
ATOM 9194 C C . SER B 1 431 ? 126.653 97.220 125.997 1.00 115.38 431 SER B C 1
ATOM 9195 O O . SER B 1 431 ? 127.523 97.787 126.664 1.00 116.15 431 SER B O 1
ATOM 9198 N N . PRO B 1 432 ? 125.885 96.260 126.518 1.00 126.59 432 PRO B N 1
ATOM 9199 C CA . PRO B 1 432 ? 126.165 95.769 127.877 1.00 127.42 432 PRO B CA 1
ATOM 9200 C C . PRO B 1 432 ? 127.568 95.213 128.038 1.00 129.84 432 PRO B C 1
ATOM 9201 O O . PRO B 1 432 ? 128.101 95.212 129.154 1.00 129.20 432 PRO B O 1
ATOM 9205 N N . LEU B 1 433 ? 128.178 94.712 126.962 1.00 143.71 433 LEU B N 1
ATOM 9206 C CA . LEU B 1 433 ? 129.576 94.303 127.026 1.00 143.20 433 LEU B CA 1
ATOM 9207 C C . LEU B 1 433 ? 130.507 95.512 126.990 1.00 142.76 433 LEU B C 1
ATOM 9208 O O . LEU B 1 433 ? 131.507 95.552 127.715 1.00 142.86 433 LEU B O 1
ATOM 9213 N N . SER B 1 434 ? 130.190 96.512 126.162 1.00 135.60 434 SER B N 1
ATOM 9214 C CA . SER B 1 434 ? 131.101 97.639 125.989 1.00 135.83 434 SER B CA 1
ATOM 9215 C C . SER B 1 434 ? 131.124 98.553 127.209 1.00 134.39 434 SER B C 1
ATOM 9216 O O . SER B 1 434 ? 132.123 99.242 127.440 1.00 132.27 434 SER B O 1
ATOM 9219 N N . ILE B 1 435 ? 130.045 98.577 127.993 1.00 139.41 435 ILE B N 1
ATOM 9220 C CA . ILE B 1 435 ? 129.984 99.487 129.132 1.00 141.46 435 ILE B CA 1
ATOM 9221 C C . ILE B 1 435 ? 130.950 99.042 130.226 1.00 141.97 435 ILE B C 1
ATOM 9222 O O . ILE B 1 435 ? 131.619 99.871 130.855 1.00 140.53 435 ILE B O 1
ATOM 9227 N N . VAL B 1 436 ? 131.051 97.732 130.461 1.00 144.03 436 VAL B N 1
ATOM 9228 C CA . VAL B 1 436 ? 131.884 97.232 131.551 1.00 142.95 436 VAL B CA 1
ATOM 9229 C C . VAL B 1 436 ? 133.366 97.405 131.229 1.00 143.80 436 VAL B C 1
ATOM 9230 O O . VAL B 1 436 ? 134.184 97.652 132.124 1.00 142.26 436 VAL B O 1
ATOM 9234 N N . SER B 1 437 ? 133.739 97.284 129.952 1.00 153.10 437 SER B N 1
ATOM 9235 C CA . SER B 1 437 ? 135.151 97.275 129.582 1.00 152.81 437 SER B CA 1
ATOM 9236 C C . SER B 1 437 ? 135.706 98.682 129.384 1.00 152.12 437 SER B C 1
ATOM 9237 O O . SER B 1 437 ? 136.829 98.971 129.813 1.00 151.07 437 SER B O 1
ATOM 9240 N N . GLY B 1 438 ? 134.946 99.562 128.740 1.00 154.65 438 GLY B N 1
ATOM 9241 C CA . GLY B 1 438 ? 135.459 100.866 128.372 1.00 154.94 438 GLY B CA 1
ATOM 9242 C C . GLY B 1 438 ? 135.681 101.780 129.563 1.00 155.09 438 GLY B C 1
ATOM 9243 O O . GLY B 1 438 ? 135.345 101.474 130.709 1.00 155.40 438 GLY B O 1
ATOM 9244 N N . SER B 1 439 ? 136.276 102.938 129.269 1.00 157.19 439 SER B N 1
ATOM 9245 C CA . SER B 1 439 ? 136.554 103.922 130.314 1.00 158.85 439 SER B CA 1
ATOM 9246 C C . SER B 1 439 ? 135.292 104.434 130.999 1.00 157.78 439 SER B C 1
ATOM 9247 O O . SER B 1 439 ? 135.267 104.472 132.242 1.00 155.62 439 SER B O 1
ATOM 9250 N N . PRO B 1 440 ? 134.225 104.845 130.287 1.00 144.44 440 PRO B N 1
ATOM 9251 C CA . PRO B 1 440 ? 133.005 105.221 131.032 1.00 142.79 440 PRO B CA 1
ATOM 9252 C C . PRO B 1 440 ? 132.237 103.989 131.500 1.00 143.61 440 PRO B C 1
ATOM 9253 O O . PRO B 1 440 ? 131.203 103.600 130.952 1.00 145.70 440 PRO B O 1
ATOM 9257 N N . ASN B 1 441 ? 132.757 103.350 132.544 1.00 137.57 441 ASN B N 1
ATOM 9258 C CA . ASN B 1 441 ? 132.208 102.093 133.032 1.00 139.76 441 ASN B CA 1
ATOM 9259 C C . ASN B 1 441 ? 131.063 102.364 134.008 1.00 140.18 441 ASN B C 1
ATOM 9260 O O . ASN B 1 441 ? 130.539 103.477 134.106 1.00 138.32 441 ASN B O 1
ATOM 9265 N N . ILE B 1 442 ? 130.654 101.329 134.739 1.00 120.04 442 ILE B N 1
ATOM 9266 C CA . ILE B 1 442 ? 129.611 101.457 135.748 1.00 114.03 442 ILE B CA 1
ATOM 9267 C C . ILE B 1 442 ? 130.263 101.664 137.107 1.00 116.86 442 ILE B C 1
ATOM 9268 O O . ILE B 1 442 ? 129.613 101.527 138.150 1.00 117.44 442 ILE B O 1
ATOM 9273 N N . MET B 1 443 ? 131.553 101.996 137.103 1.00 128.87 443 MET B N 1
ATOM 9274 C CA . MET B 1 443 ? 132.277 102.287 138.331 1.00 128.80 443 MET B CA 1
ATOM 9275 C C . MET B 1 443 ? 132.420 103.779 138.592 1.00 128.09 443 MET B C 1
ATOM 9276 O O . MET B 1 443 ? 132.885 104.163 139.671 1.00 127.51 443 MET B O 1
ATOM 9281 N N . ASP B 1 444 ? 132.038 104.629 137.639 1.00 123.41 444 ASP B N 1
ATOM 9282 C CA . ASP B 1 444 ? 132.087 106.070 137.829 1.00 123.48 444 ASP B CA 1
ATOM 9283 C C . ASP B 1 444 ? 130.744 106.747 137.600 1.00 122.14 444 ASP B C 1
ATOM 9284 O O . ASP B 1 444 ? 130.675 107.980 137.650 1.00 121.07 444 ASP B O 1
ATOM 9289 N N . LEU B 1 445 ? 129.679 105.983 137.341 1.00 111.40 445 LEU B N 1
ATOM 9290 C CA . LEU B 1 445 ? 128.353 106.584 137.253 1.00 111.68 445 LEU B CA 1
ATOM 9291 C C . LEU B 1 445 ? 127.927 107.157 138.597 1.00 113.67 445 LEU B C 1
ATOM 9292 O O . LEU B 1 445 ? 127.404 108.276 138.667 1.00 115.27 445 LEU B O 1
ATOM 9297 N N . VAL B 1 446 ? 128.150 106.407 139.675 1.00 123.49 446 VAL B N 1
ATOM 9298 C CA . VAL B 1 446 ? 127.904 106.869 141.032 1.00 122.97 446 VAL B CA 1
ATOM 9299 C C . VAL B 1 446 ? 129.094 106.462 141.890 1.00 125.72 446 VAL B C 1
ATOM 9300 O O . VAL B 1 446 ? 129.847 105.545 141.554 1.00 123.50 446 VAL B O 1
ATOM 9304 N N . LYS B 1 447 ? 129.257 107.157 143.010 1.00 140.76 447 LYS B N 1
ATOM 9305 C CA . LYS B 1 447 ? 130.357 106.878 143.931 1.00 141.66 447 LYS B CA 1
ATOM 9306 C C . LYS B 1 447 ? 130.056 105.580 144.669 1.00 139.06 447 LYS B C 1
ATOM 9307 O O . LYS B 1 447 ? 129.294 105.560 145.637 1.00 137.29 447 LYS B O 1
ATOM 9313 N N . CYS B 1 448 ? 130.658 104.486 144.208 1.00 138.80 448 CYS B N 1
ATOM 9314 C CA . CYS B 1 448 ? 130.383 103.159 144.734 1.00 139.54 448 CYS B CA 1
ATOM 9315 C C . CYS B 1 448 ? 131.695 102.420 144.960 1.00 141.10 448 CYS B C 1
ATOM 9316 O O . CYS B 1 448 ? 132.734 102.767 144.394 1.00 140.63 448 CYS B O 1
ATOM 9319 N N . ASP B 1 449 ? 131.638 101.394 145.811 1.00 150.44 449 ASP B N 1
ATOM 9320 C CA . ASP B 1 449 ? 132.812 100.594 146.137 1.00 150.26 449 ASP B CA 1
ATOM 9321 C C . ASP B 1 449 ? 133.016 99.405 145.204 1.00 150.21 449 ASP B C 1
ATOM 9322 O O . ASP B 1 449 ? 134.064 98.753 145.281 1.00 150.53 449 ASP B O 1
ATOM 9327 N N . GLY B 1 450 ? 132.057 99.108 144.336 1.00 136.96 450 GLY B N 1
ATOM 9328 C CA . GLY B 1 450 ? 132.201 97.994 143.413 1.00 135.07 450 GLY B CA 1
ATOM 9329 C C . GLY B 1 450 ? 130.961 97.871 142.557 1.00 133.65 450 GLY B C 1
ATOM 9330 O O . GLY B 1 450 ? 129.914 98.461 142.845 1.00 135.09 450 GLY B O 1
ATOM 9331 N N . ALA B 1 451 ? 131.080 97.062 141.508 1.00 109.62 451 ALA B N 1
ATOM 9332 C CA . ALA B 1 451 ? 129.993 96.927 140.551 1.00 109.31 451 ALA B CA 1
ATOM 9333 C C . ALA B 1 451 ? 129.990 95.524 139.964 1.00 108.72 451 ALA B C 1
ATOM 9334 O O . ALA B 1 451 ? 131.002 94.819 139.976 1.00 111.25 451 ALA B O 1
ATOM 9336 N N . ALA B 1 452 ? 128.832 95.134 139.433 1.00 115.29 452 ALA B N 1
ATOM 9337 C CA . ALA B 1 452 ? 128.655 93.802 138.875 1.00 116.68 452 ALA B CA 1
ATOM 9338 C C . ALA B 1 452 ? 127.579 93.843 137.799 1.00 117.79 452 ALA B C 1
ATOM 9339 O O . ALA B 1 452 ? 126.753 94.756 137.751 1.00 123.27 452 ALA B O 1
ATOM 9341 N N . LEU B 1 453 ? 127.592 92.827 136.940 1.00 118.58 453 LEU B N 1
ATOM 9342 C CA . LEU B 1 453 ? 126.656 92.741 135.829 1.00 118.23 453 LEU B CA 1
ATOM 9343 C C . LEU B 1 453 ? 126.384 91.279 135.509 1.00 119.03 453 LEU B C 1
ATOM 9344 O O . LEU B 1 453 ? 127.317 90.486 135.370 1.00 123.72 453 LEU B O 1
ATOM 9349 N N . LEU B 1 454 ? 125.104 90.924 135.391 1.00 124.01 454 LEU B N 1
ATOM 9350 C CA . LEU B 1 454 ? 124.701 89.563 135.052 1.00 127.86 454 LEU B CA 1
ATOM 9351 C C . LEU B 1 454 ? 123.880 89.621 133.772 1.00 130.83 454 LEU B C 1
ATOM 9352 O O . LEU B 1 454 ? 122.762 90.141 133.775 1.00 128.32 454 LEU B O 1
ATOM 9357 N N . TYR B 1 455 ? 124.424 89.083 132.681 1.00 155.06 455 TYR B N 1
ATOM 9358 C CA . TYR B 1 455 ? 123.662 89.042 131.440 1.00 153.56 455 TYR B CA 1
ATOM 9359 C C . TYR B 1 455 ? 124.211 87.929 130.565 1.00 154.74 455 TYR B C 1
ATOM 9360 O O . TYR B 1 455 ? 125.367 87.523 130.699 1.00 155.56 455 TYR B O 1
ATOM 9369 N N . GLY B 1 456 ? 123.360 87.438 129.667 1.00 173.28 456 GLY B N 1
ATOM 9370 C CA . GLY B 1 456 ? 123.733 86.313 128.826 1.00 174.05 456 GLY B CA 1
ATOM 9371 C C . GLY B 1 456 ? 124.143 85.087 129.608 1.00 174.70 456 GLY B C 1
ATOM 9372 O O . GLY B 1 456 ? 124.950 84.288 129.120 1.00 175.84 456 GLY B O 1
ATOM 9373 N N . ASP B 1 457 ? 123.606 84.921 130.818 1.00 169.65 457 ASP B N 1
ATOM 9374 C CA . ASP B 1 457 ? 124.001 83.854 131.736 1.00 169.71 457 ASP B CA 1
ATOM 9375 C C . ASP B 1 457 ? 125.500 83.885 132.028 1.00 170.35 457 ASP B C 1
ATOM 9376 O O . ASP B 1 457 ? 126.137 82.839 132.175 1.00 170.72 457 ASP B O 1
ATOM 9381 N N . LYS B 1 458 ? 126.079 85.083 132.109 1.00 159.58 458 LYS B N 1
ATOM 9382 C CA . LYS B 1 458 ? 127.461 85.241 132.539 1.00 159.46 458 LYS B CA 1
ATOM 9383 C C . LYS B 1 458 ? 127.576 86.482 133.413 1.00 159.26 458 LYS B C 1
ATOM 9384 O O . LYS B 1 458 ? 126.789 87.428 133.294 1.00 159.00 458 LYS B O 1
ATOM 9390 N N . VAL B 1 459 ? 128.572 86.462 134.296 1.00 153.11 459 VAL B N 1
ATOM 9391 C CA . VAL B 1 459 ? 128.719 87.440 135.369 1.00 152.20 459 VAL B CA 1
ATOM 9392 C C . VAL B 1 459 ? 130.055 88.153 135.209 1.00 151.58 459 VAL B C 1
ATOM 9393 O O . VAL B 1 459 ? 131.092 87.507 135.018 1.00 151.17 459 VAL B O 1
ATOM 9397 N N . TRP B 1 460 ? 130.024 89.482 135.282 1.00 149.82 460 TRP B N 1
ATOM 9398 C CA . TRP B 1 460 ? 131.220 90.311 135.284 1.00 149.62 460 TRP B CA 1
ATOM 9399 C C . TRP B 1 460 ? 131.246 91.152 136.553 1.00 149.34 460 TRP B C 1
ATOM 9400 O O . TRP B 1 460 ? 130.200 91.569 137.059 1.00 150.32 460 TRP B O 1
ATOM 9411 N N . ARG B 1 461 ? 132.450 91.400 137.064 1.00 148.09 461 ARG B N 1
ATOM 9412 C CA . ARG B 1 461 ? 132.633 92.107 138.323 1.00 147.21 461 ARG B CA 1
ATOM 9413 C C . ARG B 1 461 ? 133.719 93.163 138.175 1.00 147.54 461 ARG B C 1
ATOM 9414 O O . ARG B 1 461 ? 134.561 93.100 137.276 1.00 150.14 461 ARG B O 1
ATOM 9422 N N . LEU B 1 462 ? 133.689 94.144 139.078 1.00 147.24 462 LEU B N 1
ATOM 9423 C CA . LEU B 1 462 ? 134.743 95.141 139.181 1.00 149.25 462 LEU B CA 1
ATOM 9424 C C . LEU B 1 462 ? 135.077 95.364 140.648 1.00 149.32 462 LEU B C 1
ATOM 9425 O O . LEU B 1 462 ? 134.188 95.341 141.505 1.00 150.97 462 LEU B O 1
ATOM 9430 N N . GLN B 1 463 ? 136.363 95.588 140.924 1.00 154.57 463 GLN B N 1
ATOM 9431 C CA . GLN B 1 463 ? 136.846 95.878 142.270 1.00 155.25 463 GLN B CA 1
ATOM 9432 C C . GLN B 1 463 ? 136.423 94.803 143.265 1.00 155.19 463 GLN B C 1
ATOM 9433 O O . GLN B 1 463 ? 136.960 93.691 143.251 1.00 155.41 463 GLN B O 1
ATOM 9439 N N . THR B 1 464 ? 135.463 95.123 144.127 1.00 157.93 464 THR B N 1
ATOM 9440 C CA . THR B 1 464 ? 134.968 94.202 145.141 1.00 158.47 464 THR B CA 1
ATOM 9441 C C . THR B 1 464 ? 133.523 93.841 144.833 1.00 158.02 464 THR B C 1
ATOM 9442 O O . THR B 1 464 ? 132.686 94.728 144.631 1.00 157.08 464 THR B O 1
ATOM 9446 N N . ALA B 1 465 ? 133.233 92.544 144.805 1.00 160.64 465 ALA B N 1
ATOM 9447 C CA . ALA B 1 465 ? 131.891 92.055 144.524 1.00 160.87 465 ALA B CA 1
ATOM 9448 C C . ALA B 1 465 ? 131.799 90.610 144.994 1.00 161.74 465 ALA B C 1
ATOM 9449 O O . ALA B 1 465 ? 132.818 89.914 145.066 1.00 162.78 465 ALA B O 1
ATOM 9451 N N . PRO B 1 466 ? 130.601 90.135 145.323 1.00 166.79 466 PRO B N 1
ATOM 9452 C CA . PRO B 1 466 ? 130.445 88.731 145.716 1.00 167.64 466 PRO B CA 1
ATOM 9453 C C . PRO B 1 466 ? 130.746 87.789 144.561 1.00 167.17 466 PRO B C 1
ATOM 9454 O O . PRO B 1 466 ? 130.659 88.147 143.386 1.00 168.06 466 PRO B O 1
ATOM 9458 N N . THR B 1 467 ? 131.104 86.558 144.921 1.00 173.63 467 THR B N 1
ATOM 9459 C CA . THR B 1 467 ? 131.506 85.566 143.936 1.00 174.33 467 THR B CA 1
ATOM 9460 C C . THR B 1 467 ? 130.320 85.161 143.058 1.00 174.55 467 THR B C 1
ATOM 9461 O O . THR B 1 467 ? 129.176 85.571 143.273 1.00 176.28 467 THR B O 1
ATOM 9465 N N . GLU B 1 468 ? 130.617 84.338 142.048 1.00 168.42 468 GLU B N 1
ATOM 9466 C CA . GLU B 1 468 ? 129.595 83.912 141.099 1.00 168.67 468 GLU B CA 1
ATOM 9467 C C . GLU B 1 468 ? 128.485 83.104 141.757 1.00 169.53 468 GLU B C 1
ATOM 9468 O O . GLU B 1 468 ? 127.351 83.115 141.263 1.00 168.46 468 GLU B O 1
ATOM 9474 N N . SER B 1 469 ? 128.781 82.402 142.851 1.00 180.78 469 SER B N 1
ATOM 9475 C CA . SER B 1 469 ? 127.787 81.528 143.466 1.00 181.74 469 SER B CA 1
ATOM 9476 C C . SER B 1 469 ? 126.669 82.331 144.121 1.00 182.91 469 SER B C 1
ATOM 9477 O O . SER B 1 469 ? 125.493 82.184 143.769 1.00 182.85 469 SER B O 1
ATOM 9480 N N . GLN B 1 470 ? 127.017 83.189 145.082 1.00 177.02 470 GLN B N 1
ATOM 9481 C CA . GLN B 1 470 ? 126.000 83.891 145.855 1.00 175.25 470 GLN B CA 1
ATOM 9482 C C . GLN B 1 470 ? 125.340 85.034 145.093 1.00 174.39 470 GLN B C 1
ATOM 9483 O O . GLN B 1 470 ? 124.248 85.462 145.481 1.00 174.86 470 GLN B O 1
ATOM 9489 N N . ILE B 1 471 ? 125.961 85.542 144.026 1.00 164.40 471 ILE B N 1
ATOM 9490 C CA . ILE B 1 471 ? 125.303 86.593 143.253 1.00 164.30 471 ILE B CA 1
ATOM 9491 C C . ILE B 1 471 ? 124.065 86.042 142.550 1.00 164.67 471 ILE B C 1
ATOM 9492 O O . ILE B 1 471 ? 123.044 86.734 142.438 1.00 165.42 471 ILE B O 1
ATOM 9497 N N . ARG B 1 472 ? 124.112 84.786 142.100 1.00 165.90 472 ARG B N 1
ATOM 9498 C CA . ARG B 1 472 ? 122.931 84.169 141.511 1.00 167.91 472 ARG B CA 1
ATOM 9499 C C . ARG B 1 472 ? 121.849 83.926 142.553 1.00 168.33 472 ARG B C 1
ATOM 9500 O O . ARG B 1 472 ? 120.660 84.050 142.244 1.00 168.27 472 ARG B O 1
ATOM 9508 N N . ASP B 1 473 ? 122.233 83.600 143.789 1.00 173.43 473 ASP B N 1
ATOM 9509 C CA . ASP B 1 473 ? 121.248 83.497 144.860 1.00 175.04 473 ASP B CA 1
ATOM 9510 C C . ASP B 1 473 ? 120.627 84.852 145.178 1.00 174.24 473 ASP B C 1
ATOM 9511 O O . ASP B 1 473 ? 119.431 84.929 145.480 1.00 173.28 473 ASP B O 1
ATOM 9516 N N . ILE B 1 474 ? 121.421 85.923 145.124 1.00 168.27 474 ILE B N 1
ATOM 9517 C CA . ILE B 1 474 ? 120.883 87.269 145.314 1.00 167.12 474 ILE B CA 1
ATOM 9518 C C . ILE B 1 474 ? 119.863 87.585 144.226 1.00 168.02 474 ILE B C 1
ATOM 9519 O O . ILE B 1 474 ? 118.779 88.120 144.496 1.00 168.88 474 ILE B O 1
ATOM 9524 N N . ALA B 1 475 ? 120.203 87.261 142.976 1.00 163.50 475 ALA B N 1
ATOM 9525 C CA . ALA B 1 475 ? 119.267 87.474 141.876 1.00 162.76 475 ALA B CA 1
ATOM 9526 C C . ALA B 1 475 ? 117.998 86.652 142.067 1.00 165.07 475 ALA B C 1
ATOM 9527 O O . ALA B 1 475 ? 116.890 87.137 141.809 1.00 166.61 475 ALA B O 1
ATOM 9529 N N . PHE B 1 476 ? 118.142 85.406 142.522 1.00 164.96 476 PHE B N 1
ATOM 9530 C CA . PHE B 1 476 ? 116.986 84.552 142.777 1.00 166.23 476 PHE B CA 1
ATOM 9531 C C . PHE B 1 476 ? 116.087 85.146 143.854 1.00 165.96 476 PHE B C 1
ATOM 9532 O O . PHE B 1 476 ? 114.858 85.163 143.716 1.00 164.92 476 PHE B O 1
ATOM 9540 N N . TRP B 1 477 ? 116.689 85.633 144.943 1.00 167.63 477 TRP B N 1
ATOM 9541 C CA . TRP B 1 477 ? 115.915 86.225 146.028 1.00 167.82 477 TRP B CA 1
ATOM 9542 C C . TRP B 1 477 ? 115.183 87.476 145.560 1.00 166.54 477 TRP B C 1
ATOM 9543 O O . TRP B 1 477 ? 114.007 87.679 145.892 1.00 167.36 477 TRP B O 1
ATOM 9554 N N . LEU B 1 478 ? 115.866 88.322 144.783 1.00 155.29 478 LEU B N 1
ATOM 9555 C CA . LEU B 1 478 ? 115.216 89.506 144.233 1.00 155.70 478 LEU B CA 1
ATOM 9556 C C . LEU B 1 478 ? 114.063 89.122 143.318 1.00 156.88 478 LEU B C 1
ATOM 9557 O O . LEU B 1 478 ? 113.007 89.767 143.330 1.00 158.10 478 LEU B O 1
ATOM 9562 N N . SER B 1 479 ? 114.247 88.073 142.512 1.00 158.94 479 SER B N 1
ATOM 9563 C CA . SER B 1 479 ? 113.192 87.636 141.606 1.00 159.54 479 SER B CA 1
ATOM 9564 C C . SER B 1 479 ? 111.975 87.127 142.369 1.00 160.95 479 SER B C 1
ATOM 9565 O O . SER B 1 479 ? 110.834 87.431 142.001 1.00 161.15 479 SER B O 1
ATOM 9568 N N . GLU B 1 480 ? 112.191 86.349 143.432 1.00 166.23 480 GLU B N 1
ATOM 9569 C CA . GLU B 1 480 ? 111.051 85.747 144.122 1.00 166.49 480 GLU B CA 1
ATOM 9570 C C . GLU B 1 480 ? 110.328 86.767 144.995 1.00 166.84 480 GLU B C 1
ATOM 9571 O O . GLU B 1 480 ? 109.102 86.904 144.915 1.00 165.75 480 GLU B O 1
ATOM 9577 N N . VAL B 1 481 ? 111.067 87.495 145.836 1.00 171.48 481 VAL B N 1
ATOM 9578 C CA . VAL B 1 481 ? 110.418 88.376 146.804 1.00 171.02 481 VAL B CA 1
ATOM 9579 C C . VAL B 1 481 ? 109.834 89.604 146.114 1.00 170.73 481 VAL B C 1
ATOM 9580 O O . VAL B 1 481 ? 108.678 89.976 146.348 1.00 169.24 481 VAL B O 1
ATOM 9584 N N . HIS B 1 482 ? 110.616 90.248 145.252 1.00 171.46 482 HIS B N 1
ATOM 9585 C CA . HIS B 1 482 ? 110.198 91.470 144.566 1.00 170.94 482 HIS B CA 1
ATOM 9586 C C . HIS B 1 482 ? 110.043 91.156 143.080 1.00 170.29 482 HIS B C 1
ATOM 9587 O O . HIS B 1 482 ? 110.971 91.338 142.290 1.00 170.41 482 HIS B O 1
ATOM 9594 N N . GLY B 1 483 ? 108.855 90.692 142.701 1.00 181.21 483 GLY B N 1
ATOM 9595 C CA . GLY B 1 483 ? 108.598 90.318 141.325 1.00 181.60 483 GLY B CA 1
ATOM 9596 C C . GLY B 1 483 ? 108.014 91.429 140.476 1.00 182.80 483 GLY B C 1
ATOM 9597 O O . GLY B 1 483 ? 108.547 91.742 139.407 1.00 182.15 483 GLY B O 1
ATOM 9598 N N . ASP B 1 484 ? 106.916 92.032 140.937 1.00 185.26 484 ASP B N 1
ATOM 9599 C CA . ASP B 1 484 ? 106.254 93.062 140.142 1.00 185.83 484 ASP B CA 1
ATOM 9600 C C . ASP B 1 484 ? 107.078 94.344 140.093 1.00 184.67 484 ASP B C 1
ATOM 9601 O O . ASP B 1 484 ? 107.271 94.923 139.018 1.00 183.93 484 ASP B O 1
ATOM 9606 N N . SER B 1 485 ? 107.572 94.800 141.240 1.00 173.05 485 SER B N 1
ATOM 9607 C CA . SER B 1 485 ? 108.352 96.025 141.311 1.00 172.38 485 SER B CA 1
ATOM 9608 C C . SER B 1 485 ? 109.821 95.724 141.049 1.00 172.58 485 SER B C 1
ATOM 9609 O O . SER B 1 485 ? 110.357 94.719 141.524 1.00 171.81 485 SER B O 1
ATOM 9612 N N . THR B 1 486 ? 110.470 96.605 140.291 1.00 157.95 486 THR B N 1
ATOM 9613 C CA . THR B 1 486 ? 111.874 96.447 139.946 1.00 157.32 486 THR B CA 1
ATOM 9614 C C . THR B 1 486 ? 112.637 97.730 140.238 1.00 155.57 486 THR B C 1
ATOM 9615 O O . THR B 1 486 ? 112.078 98.829 140.171 1.00 154.33 486 THR B O 1
ATOM 9619 N N . GLY B 1 487 ? 113.917 97.578 140.560 1.00 139.10 487 GLY B N 1
ATOM 9620 C CA . GLY B 1 487 ? 114.717 98.694 141.019 1.00 135.66 487 GLY B CA 1
ATOM 9621 C C . GLY B 1 487 ? 114.765 98.719 142.531 1.00 135.12 487 GLY B C 1
ATOM 9622 O O . GLY B 1 487 ? 113.771 99.046 143.182 1.00 140.90 487 GLY B O 1
ATOM 9623 N N . LEU B 1 488 ? 115.906 98.355 143.106 1.00 114.63 488 LEU B N 1
ATOM 9624 C CA . LEU B 1 488 ? 116.050 98.250 144.549 1.00 116.10 488 LEU B CA 1
ATOM 9625 C C . LEU B 1 488 ? 117.288 99.009 144.997 1.00 115.57 488 LEU B C 1
ATOM 9626 O O . LEU B 1 488 ? 118.308 99.018 144.301 1.00 118.74 488 LEU B O 1
ATOM 9631 N N . SER B 1 489 ? 117.188 99.650 146.156 1.00 118.43 489 SER B N 1
ATOM 9632 C CA . SER B 1 489 ? 118.307 100.359 146.758 1.00 119.85 489 SER B CA 1
ATOM 9633 C C . SER B 1 489 ? 118.244 100.166 148.263 1.00 122.22 489 SER B C 1
ATOM 9634 O O . SER B 1 489 ? 117.176 100.320 148.859 1.00 128.03 489 SER B O 1
ATOM 9637 N N . THR B 1 490 ? 119.374 99.817 148.870 1.00 142.44 490 THR B N 1
ATOM 9638 C CA . THR B 1 490 ? 119.431 99.671 150.318 1.00 143.43 490 THR B CA 1
ATOM 9639 C C . THR B 1 490 ? 120.879 99.786 150.763 1.00 144.46 490 THR B C 1
ATOM 9640 O O . THR B 1 490 ? 121.806 99.567 149.982 1.00 145.28 490 THR B O 1
ATOM 9644 N N . ASP B 1 491 ? 121.060 100.126 152.038 1.00 164.90 491 ASP B N 1
ATOM 9645 C CA . ASP B 1 491 ? 122.385 100.238 152.631 1.00 165.81 491 ASP B CA 1
ATOM 9646 C C . ASP B 1 491 ? 122.690 99.100 153.596 1.00 166.65 491 ASP B C 1
ATOM 9647 O O . ASP B 1 491 ? 123.732 99.124 154.258 1.00 166.86 491 ASP B O 1
ATOM 9652 N N . SER B 1 492 ? 121.810 98.105 153.691 1.00 161.63 492 SER B N 1
ATOM 9653 C CA . SER B 1 492 ? 122.032 96.971 154.585 1.00 161.32 492 SER B CA 1
ATOM 9654 C C . SER B 1 492 ? 121.179 95.806 154.115 1.00 160.92 492 SER B C 1
ATOM 9655 O O . SER B 1 492 ? 119.947 95.893 154.141 1.00 160.78 492 SER B O 1
ATOM 9658 N N . LEU B 1 493 ? 121.827 94.719 153.686 1.00 160.51 493 LEU B N 1
ATOM 9659 C CA . LEU B 1 493 ? 121.087 93.521 153.307 1.00 160.61 493 LEU B CA 1
ATOM 9660 C C . LEU B 1 493 ? 120.381 92.897 154.503 1.00 160.76 493 LEU B C 1
ATOM 9661 O O . LEU B 1 493 ? 119.328 92.268 154.341 1.00 160.89 493 LEU B O 1
ATOM 9666 N N . GLN B 1 494 ? 120.943 93.054 155.705 1.00 168.16 494 GLN B N 1
ATOM 9667 C CA . GLN B 1 494 ? 120.310 92.505 156.899 1.00 168.52 494 GLN B CA 1
ATOM 9668 C C . GLN B 1 494 ? 118.988 93.203 157.196 1.00 168.06 494 GLN B C 1
ATOM 9669 O O . GLN B 1 494 ? 118.013 92.556 157.597 1.00 167.57 494 GLN B O 1
ATOM 9675 N N . ASP B 1 495 ? 118.940 94.526 157.017 1.00 167.02 495 ASP B N 1
ATOM 9676 C CA . ASP B 1 495 ? 117.703 95.261 157.269 1.00 167.35 495 ASP B CA 1
ATOM 9677 C C . ASP B 1 495 ? 116.592 94.802 156.334 1.00 167.95 495 ASP B C 1
ATOM 9678 O O . ASP B 1 495 ? 115.436 94.664 156.751 1.00 169.61 495 ASP B O 1
ATOM 9683 N N . ALA B 1 496 ? 116.921 94.565 155.061 1.00 166.52 496 ALA B N 1
ATOM 9684 C CA . ALA B 1 496 ? 115.937 94.019 154.134 1.00 166.19 496 ALA B CA 1
ATOM 9685 C C . ALA B 1 496 ? 115.501 92.622 154.556 1.00 166.27 496 ALA B C 1
ATOM 9686 O O . ALA B 1 496 ? 114.316 92.280 154.468 1.00 165.65 496 ALA B O 1
ATOM 9688 N N . GLY B 1 497 ? 116.443 91.801 155.017 1.00 170.25 497 GLY B N 1
ATOM 9689 C CA . GLY B 1 497 ? 116.119 90.469 155.487 1.00 170.75 497 GLY B CA 1
ATOM 9690 C C . GLY B 1 497 ? 116.691 89.354 154.637 1.00 172.22 497 GLY B C 1
ATOM 9691 O O . GLY B 1 497 ? 116.075 88.292 154.504 1.00 172.43 497 GLY B O 1
ATOM 9692 N N . TYR B 1 498 ? 117.862 89.579 154.055 1.00 171.64 498 TYR B N 1
ATOM 9693 C CA . TYR B 1 498 ? 118.500 88.543 153.252 1.00 169.74 498 TYR B CA 1
ATOM 9694 C C . TYR B 1 498 ? 118.985 87.415 154.158 1.00 169.88 498 TYR B C 1
ATOM 9695 O O . TYR B 1 498 ? 119.734 87.670 155.109 1.00 169.58 498 TYR B O 1
ATOM 9704 N N . PRO B 1 499 ? 118.579 86.167 153.908 1.00 171.89 499 PRO B N 1
ATOM 9705 C CA . PRO B 1 499 ? 119.014 85.073 154.797 1.00 172.67 499 PRO B CA 1
ATOM 9706 C C . PRO B 1 499 ? 120.513 84.822 154.769 1.00 173.90 499 PRO B C 1
ATOM 9707 O O . PRO B 1 499 ? 121.152 84.790 155.828 1.00 174.47 499 PRO B O 1
ATOM 9711 N N . GLY B 1 500 ? 121.095 84.640 153.586 1.00 181.04 500 GLY B N 1
ATOM 9712 C CA . GLY B 1 500 ? 122.505 84.316 153.491 1.00 180.06 500 GLY B CA 1
ATOM 9713 C C . GLY B 1 500 ? 123.404 85.520 153.305 1.00 179.66 500 GLY B C 1
ATOM 9714 O O . GLY B 1 500 ? 123.574 86.009 152.184 1.00 179.05 500 GLY B O 1
ATOM 9715 N N . ALA B 1 501 ? 124.001 85.998 154.396 1.00 181.69 501 ALA B N 1
ATOM 9716 C CA . ALA B 1 501 ? 124.898 87.143 154.342 1.00 181.59 501 ALA B CA 1
ATOM 9717 C C . ALA B 1 501 ? 126.233 86.915 155.033 1.00 183.82 501 ALA B C 1
ATOM 9718 O O . ALA B 1 501 ? 127.131 87.751 154.882 1.00 183.04 501 ALA B O 1
ATOM 9720 N N . ALA B 1 502 ? 126.394 85.823 155.784 1.00 196.79 502 ALA B N 1
ATOM 9721 C CA . ALA B 1 502 ? 127.674 85.551 156.431 1.00 196.79 502 ALA B CA 1
ATOM 9722 C C . ALA B 1 502 ? 128.770 85.305 155.402 1.00 196.44 502 ALA B C 1
ATOM 9723 O O . ALA B 1 502 ? 129.918 85.722 155.596 1.00 195.49 502 ALA B O 1
ATOM 9725 N N . SER B 1 503 ? 128.435 84.622 154.305 1.00 199.19 503 SER B N 1
ATOM 9726 C CA . SER B 1 503 ? 129.416 84.362 153.256 1.00 198.58 503 SER B CA 1
ATOM 9727 C C . SER B 1 503 ? 129.914 85.648 152.609 1.00 199.41 503 SER B C 1
ATOM 9728 O O . SER B 1 503 ? 131.070 85.718 152.177 1.00 200.85 503 SER B O 1
ATOM 9731 N N . LEU B 1 504 ? 129.059 86.669 152.519 1.00 195.06 504 LEU B N 1
ATOM 9732 C CA . LEU B 1 504 ? 129.480 87.932 151.920 1.00 195.03 504 LEU B CA 1
ATOM 9733 C C . LEU B 1 504 ? 130.512 88.639 152.790 1.00 196.07 504 LEU B C 1
ATOM 9734 O O . LEU B 1 504 ? 131.449 89.258 152.273 1.00 195.66 504 LEU B O 1
ATOM 9739 N N . GLY B 1 505 ? 130.364 88.555 154.108 1.00 201.54 505 GLY B N 1
ATOM 9740 C CA . GLY B 1 505 ? 131.272 89.199 155.033 1.00 201.38 505 GLY B CA 1
ATOM 9741 C C . GLY B 1 505 ? 130.757 90.551 155.502 1.00 201.95 505 GLY B C 1
ATOM 9742 O O . GLY B 1 505 ? 129.713 91.047 155.072 1.00 202.08 505 GLY B O 1
ATOM 9743 N N . ASP B 1 506 ? 131.523 91.149 156.420 1.00 200.55 506 ASP B N 1
ATOM 9744 C CA . ASP B 1 506 ? 131.152 92.452 156.964 1.00 200.77 506 ASP B CA 1
ATOM 9745 C C . ASP B 1 506 ? 131.141 93.522 155.878 1.00 199.80 506 ASP B C 1
ATOM 9746 O O . ASP B 1 506 ? 130.243 94.371 155.840 1.00 198.99 506 ASP B O 1
ATOM 9751 N N . MET B 1 507 ? 132.131 93.499 154.989 1.00 198.13 507 MET B N 1
ATOM 9752 C CA . MET B 1 507 ? 132.152 94.418 153.863 1.00 197.61 507 MET B CA 1
ATOM 9753 C C . MET B 1 507 ? 131.068 94.040 152.852 1.00 198.21 507 MET B C 1
ATOM 9754 O O . MET B 1 507 ? 130.463 92.966 152.921 1.00 199.14 507 MET B O 1
ATOM 9759 N N . ILE B 1 508 ? 130.842 94.930 151.875 1.00 177.87 508 ILE B N 1
ATOM 9760 C CA . ILE B 1 508 ? 129.774 94.708 150.848 1.00 177.99 508 ILE B CA 1
ATOM 9761 C C . ILE B 1 508 ? 128.401 94.634 151.521 1.00 177.28 508 ILE B C 1
ATOM 9762 O O . ILE B 1 508 ? 127.791 93.545 151.537 1.00 175.03 508 ILE B O 1
ATOM 9767 N N . CYS B 1 509 ? 127.941 95.767 152.058 1.00 166.44 509 CYS B N 1
ATOM 9768 C CA . CYS B 1 509 ? 126.675 95.791 152.780 1.00 165.48 509 CYS B CA 1
ATOM 9769 C C . CYS B 1 509 ? 125.569 96.532 152.047 1.00 167.87 509 CYS B C 1
ATOM 9770 O O . CYS B 1 509 ? 124.408 96.130 152.131 1.00 167.68 509 CYS B O 1
ATOM 9773 N N . GLY B 1 510 ? 125.891 97.614 151.340 1.00 155.40 510 GLY B N 1
ATOM 9774 C CA . GLY B 1 510 ? 124.877 98.334 150.585 1.00 151.69 510 GLY B CA 1
ATOM 9775 C C . GLY B 1 510 ? 124.759 97.802 149.164 1.00 147.86 510 GLY B C 1
ATOM 9776 O O . GLY B 1 510 ? 125.754 97.573 148.479 1.00 147.89 510 GLY B O 1
ATOM 9777 N N . MET B 1 511 ? 123.517 97.625 148.720 1.00 118.84 511 MET B N 1
ATOM 9778 C CA . MET B 1 511 ? 123.229 97.036 147.420 1.00 116.27 511 MET B CA 1
ATOM 9779 C C . MET B 1 511 ? 122.260 97.916 146.646 1.00 115.36 511 MET B C 1
ATOM 9780 O O . MET B 1 511 ? 121.219 98.319 147.176 1.00 123.31 511 MET B O 1
ATOM 9785 N N . ALA B 1 512 ? 122.601 98.200 145.392 1.00 96.40 512 ALA B N 1
ATOM 9786 C CA . ALA B 1 512 ? 121.694 98.842 144.451 1.00 95.81 512 ALA B CA 1
ATOM 9787 C C . ALA B 1 512 ? 121.584 97.953 143.224 1.00 97.60 512 ALA B C 1
ATOM 9788 O O . ALA B 1 512 ? 122.597 97.452 142.731 1.00 104.31 512 ALA B O 1
ATOM 9790 N N . VAL B 1 513 ? 120.365 97.734 142.742 1.00 85.99 513 VAL B N 1
ATOM 9791 C CA . VAL B 1 513 ? 120.159 96.845 141.608 1.00 85.65 513 VAL B CA 1
ATOM 9792 C C . VAL B 1 513 ? 119.465 97.618 140.494 1.00 91.10 513 VAL B C 1
ATOM 9793 O O . VAL B 1 513 ? 118.909 98.699 140.700 1.00 100.97 513 VAL B O 1
ATOM 9797 N N . ALA B 1 514 ? 119.508 97.041 139.297 1.00 95.26 514 ALA B N 1
ATOM 9798 C CA . ALA B 1 514 ? 118.853 97.622 138.134 1.00 91.44 514 ALA B CA 1
ATOM 9799 C C . ALA B 1 514 ? 118.477 96.499 137.180 1.00 96.39 514 ALA B C 1
ATOM 9800 O O . ALA B 1 514 ? 119.223 95.531 137.041 1.00 102.07 514 ALA B O 1
ATOM 9802 N N . LYS B 1 515 ? 117.326 96.632 136.523 1.00 104.83 515 LYS B N 1
ATOM 9803 C CA . LYS B 1 515 ? 116.808 95.590 135.635 1.00 108.86 515 LYS B CA 1
ATOM 9804 C C . LYS B 1 515 ? 116.481 96.204 134.276 1.00 111.01 515 LYS B C 1
ATOM 9805 O O . LYS B 1 515 ? 115.470 96.900 134.136 1.00 113.26 515 LYS B O 1
ATOM 9811 N N . ILE B 1 516 ? 117.325 95.947 133.274 1.00 114.45 516 ILE B N 1
ATOM 9812 C CA . ILE B 1 516 ? 116.971 96.326 131.909 1.00 113.64 516 ILE B CA 1
ATOM 9813 C C . ILE B 1 516 ? 115.830 95.452 131.399 1.00 114.12 516 ILE B C 1
ATOM 9814 O O . ILE B 1 516 ? 114.847 95.954 130.841 1.00 109.23 516 ILE B O 1
ATOM 9819 N N . THR B 1 517 ? 115.937 94.138 131.591 1.00 133.72 517 THR B N 1
ATOM 9820 C CA . THR B 1 517 ? 114.872 93.196 131.260 1.00 133.59 517 THR B CA 1
ATOM 9821 C C . THR B 1 517 ? 114.798 92.154 132.372 1.00 134.15 517 THR B C 1
ATOM 9822 O O . THR B 1 517 ? 115.357 92.334 133.459 1.00 134.84 517 THR B O 1
ATOM 9826 N N . SER B 1 518 ? 114.096 91.054 132.092 1.00 140.51 518 SER B N 1
ATOM 9827 C CA . SER B 1 518 ? 113.842 90.040 133.111 1.00 140.74 518 SER B CA 1
ATOM 9828 C C . SER B 1 518 ? 115.127 89.371 133.590 1.00 139.68 518 SER B C 1
ATOM 9829 O O . SER B 1 518 ? 115.304 89.153 134.795 1.00 139.56 518 SER B O 1
ATOM 9832 N N . LYS B 1 519 ? 116.032 89.035 132.671 1.00 142.72 519 LYS B N 1
ATOM 9833 C CA . LYS B 1 519 ? 117.214 88.260 133.040 1.00 145.20 519 LYS B CA 1
ATOM 9834 C C . LYS B 1 519 ? 118.427 89.139 133.334 1.00 143.59 519 LYS B C 1
ATOM 9835 O O . LYS B 1 519 ? 119.004 89.058 134.424 1.00 144.03 519 LYS B O 1
ATOM 9841 N N . ASP B 1 520 ? 118.825 89.975 132.380 1.00 138.10 520 ASP B N 1
ATOM 9842 C CA . ASP B 1 520 ? 120.031 90.782 132.517 1.00 139.19 520 ASP B CA 1
ATOM 9843 C C . ASP B 1 520 ? 119.818 91.930 133.497 1.00 137.89 520 ASP B C 1
ATOM 9844 O O . ASP B 1 520 ? 118.873 92.713 133.357 1.00 135.73 520 ASP B O 1
ATOM 9849 N N . ILE B 1 521 ? 120.698 92.024 134.502 1.00 120.29 521 ILE B N 1
ATOM 9850 C CA . ILE B 1 521 ? 120.567 92.999 135.578 1.00 116.05 521 ILE B CA 1
ATOM 9851 C C . ILE B 1 521 ? 121.942 93.529 135.983 1.00 114.59 521 ILE B C 1
ATOM 9852 O O . ILE B 1 521 ? 122.981 92.932 135.692 1.00 119.13 521 ILE B O 1
ATOM 9857 N N . LEU B 1 522 ? 121.924 94.678 136.659 1.00 90.83 522 LEU B N 1
ATOM 9858 C CA . LEU B 1 522 ? 123.113 95.421 137.058 1.00 93.58 522 LEU B CA 1
ATOM 9859 C C . LEU B 1 522 ? 123.152 95.571 138.574 1.00 97.72 522 LEU B C 1
ATOM 9860 O O . LEU B 1 522 ? 122.108 95.699 139.222 1.00 107.22 522 LEU B O 1
ATOM 9865 N N . PHE B 1 523 ? 124.368 95.599 139.134 1.00 100.38 523 PHE B N 1
ATOM 9866 C CA . PHE B 1 523 ? 124.587 95.675 140.572 1.00 96.59 523 PHE B CA 1
ATOM 9867 C C . PHE B 1 523 ? 125.612 96.749 140.911 1.00 93.86 523 PHE B C 1
ATOM 9868 O O . PHE B 1 523 ? 126.640 96.871 140.238 1.00 103.21 523 PHE B O 1
ATOM 9876 N N . TRP B 1 524 ? 125.347 97.483 141.990 1.00 88.33 524 TRP B N 1
ATOM 9877 C CA . TRP B 1 524 ? 126.312 98.367 142.629 1.00 93.76 524 TRP B CA 1
ATOM 9878 C C . TRP B 1 524 ? 126.444 97.939 144.084 1.00 104.39 524 TRP B C 1
ATOM 9879 O O . TRP B 1 524 ? 125.432 97.717 144.759 1.00 117.53 524 TRP B O 1
ATOM 9890 N N . PHE B 1 525 ? 127.682 97.842 144.570 1.00 117.18 525 PHE B N 1
ATOM 9891 C CA . PHE B 1 525 ? 127.963 97.327 145.904 1.00 117.77 525 PHE B CA 1
ATOM 9892 C C . PHE B 1 525 ? 128.802 98.332 146.677 1.00 119.99 525 PHE B C 1
ATOM 9893 O O . PHE B 1 525 ? 129.844 98.781 146.190 1.00 118.79 525 PHE B O 1
ATOM 9901 N N . ARG B 1 526 ? 128.362 98.654 147.891 1.00 143.98 526 ARG B N 1
ATOM 9902 C CA . ARG B 1 526 ? 129.044 99.598 148.763 1.00 144.58 526 ARG B CA 1
ATOM 9903 C C . ARG B 1 526 ? 129.351 98.929 150.095 1.00 146.89 526 ARG B C 1
ATOM 9904 O O . ARG B 1 526 ? 128.650 98.007 150.521 1.00 146.22 526 ARG B O 1
ATOM 9912 N N . SER B 1 527 ? 130.405 99.405 150.749 1.00 168.93 527 SER B N 1
ATOM 9913 C CA . SER B 1 527 ? 130.835 98.876 152.036 1.00 169.16 527 SER B CA 1
ATOM 9914 C C . SER B 1 527 ? 130.382 99.801 153.157 1.00 169.92 527 SER B C 1
ATOM 9915 O O . SER B 1 527 ? 130.432 101.027 153.025 1.00 168.44 527 SER B O 1
ATOM 9918 N N . HIS B 1 528 ? 129.933 99.204 154.257 1.00 186.71 528 HIS B N 1
ATOM 9919 C CA . HIS B 1 528 ? 129.457 99.982 155.391 1.00 186.99 528 HIS B CA 1
ATOM 9920 C C . HIS B 1 528 ? 130.611 100.719 156.060 1.00 186.48 528 HIS B C 1
ATOM 9921 O O . HIS B 1 528 ? 131.738 100.220 156.126 1.00 186.10 528 HIS B O 1
ATOM 9928 N N . THR B 1 529 ? 130.324 101.921 156.550 1.00 195.39 529 THR B N 1
ATOM 9929 C CA . THR B 1 529 ? 131.320 102.740 157.223 1.00 195.87 529 THR B CA 1
ATOM 9930 C C . THR B 1 529 ? 131.218 102.570 158.738 1.00 196.02 529 THR B C 1
ATOM 9931 O O . THR B 1 529 ? 130.274 101.977 159.266 1.00 195.44 529 THR B O 1
ATOM 9935 N N . ALA B 1 530 ? 132.215 103.101 159.440 1.00 195.53 530 ALA B N 1
ATOM 9936 C CA . ALA B 1 530 ? 132.297 103.014 160.891 1.00 195.25 530 ALA B CA 1
ATOM 9937 C C . ALA B 1 530 ? 131.863 104.335 161.508 1.00 195.61 530 ALA B C 1
ATOM 9938 O O . ALA B 1 530 ? 132.398 105.393 161.160 1.00 195.10 530 ALA B O 1
ATOM 9940 N N . ALA B 1 531 ? 130.897 104.269 162.421 1.00 201.11 531 ALA B N 1
ATOM 9941 C CA . ALA B 1 531 ? 130.389 105.437 163.127 1.00 201.25 531 ALA B CA 1
ATOM 9942 C C . ALA B 1 531 ? 130.714 105.303 164.607 1.00 200.55 531 ALA B C 1
ATOM 9943 O O . ALA B 1 531 ? 130.478 104.249 165.205 1.00 199.79 531 ALA B O 1
ATOM 9945 N N . GLU B 1 532 ? 131.255 106.371 165.191 1.00 181.05 532 GLU B N 1
ATOM 9946 C CA . GLU B 1 532 ? 131.679 106.365 166.586 1.00 179.98 532 GLU B CA 1
ATOM 9947 C C . GLU B 1 532 ? 131.366 107.720 167.200 1.00 180.91 532 GLU B C 1
ATOM 9948 O O . GLU B 1 532 ? 131.921 108.738 166.772 1.00 179.96 532 GLU B O 1
ATOM 9954 N N . ILE B 1 533 ? 130.483 107.734 168.196 1.00 170.77 533 ILE B N 1
ATOM 9955 C CA . ILE B 1 533 ? 130.072 108.958 168.871 1.00 166.71 533 ILE B CA 1
ATOM 9956 C C . ILE B 1 533 ? 130.255 108.782 170.373 1.00 166.92 533 ILE B C 1
ATOM 9957 O O . ILE B 1 533 ? 129.941 107.723 170.930 1.00 170.47 533 ILE B O 1
ATOM 9962 N N . LYS B 1 534 ? 130.793 109.811 171.023 1.00 149.08 534 LYS B N 1
ATOM 9963 C CA . LYS B 1 534 ? 130.973 109.825 172.469 1.00 148.20 534 LYS B CA 1
ATOM 9964 C C . LYS B 1 534 ? 129.815 110.592 173.093 1.00 147.37 534 LYS B C 1
ATOM 9965 O O . LYS B 1 534 ? 129.535 111.727 172.695 1.00 151.83 534 LYS B O 1
ATOM 9971 N N . TRP B 1 535 ? 129.146 109.979 174.067 1.00 147.82 535 TRP B N 1
ATOM 9972 C CA . TRP B 1 535 ? 128.009 110.637 174.699 1.00 151.27 535 TRP B CA 1
ATOM 9973 C C . TRP B 1 535 ? 128.408 111.333 175.998 1.00 153.15 535 TRP B C 1
ATOM 9974 O O . TRP B 1 535 ? 128.262 112.552 176.121 1.00 149.33 535 TRP B O 1
ATOM 9985 N N . GLY B 1 536 ? 128.926 110.582 176.964 1.00 184.01 536 GLY B N 1
ATOM 9986 C CA . GLY B 1 536 ? 129.396 111.185 178.204 1.00 184.57 536 GLY B CA 1
ATOM 9987 C C . GLY B 1 536 ? 128.332 111.915 178.994 1.00 184.35 536 GLY B C 1
ATOM 9988 O O . GLY B 1 536 ? 128.573 113.030 179.472 1.00 182.27 536 GLY B O 1
ATOM 9989 N N . GLY B 1 537 ? 127.159 111.310 179.147 1.00 198.60 537 GLY B N 1
ATOM 9990 C CA . GLY B 1 537 ? 126.076 111.927 179.889 1.00 197.99 537 GLY B CA 1
ATOM 9991 C C . GLY B 1 537 ? 126.208 111.771 181.392 1.00 198.16 537 GLY B C 1
ATOM 9992 O O . GLY B 1 537 ? 125.258 112.014 182.137 1.00 197.50 537 GLY B O 1
ATOM 9993 N N . ALA B 1 559 ? 130.436 108.435 181.125 1.00 212.95 559 ALA B N 1
ATOM 9994 C CA . ALA B 1 559 ? 130.909 108.376 179.747 1.00 213.04 559 ALA B CA 1
ATOM 9995 C C . ALA B 1 559 ? 130.913 106.941 179.232 1.00 213.05 559 ALA B C 1
ATOM 9996 O O . ALA B 1 559 ? 131.610 106.082 179.769 1.00 213.06 559 ALA B O 1
ATOM 9998 N N . PHE B 1 560 ? 130.131 106.688 178.184 1.00 204.44 560 PHE B N 1
ATOM 9999 C CA . PHE B 1 560 ? 130.021 105.362 177.597 1.00 205.33 560 PHE B CA 1
ATOM 10000 C C . PHE B 1 560 ? 130.220 105.447 176.089 1.00 204.90 560 PHE B C 1
ATOM 10001 O O . PHE B 1 560 ? 130.023 106.494 175.469 1.00 204.08 560 PHE B O 1
ATOM 10009 N N . LEU B 1 561 ? 130.618 104.319 175.509 1.00 215.47 561 LEU B N 1
ATOM 10010 C CA . LEU B 1 561 ? 130.919 104.220 174.087 1.00 214.51 561 LEU B CA 1
ATOM 10011 C C . LEU B 1 561 ? 129.743 103.596 173.346 1.00 214.64 561 LEU B C 1
ATOM 10012 O O . LEU B 1 561 ? 129.179 102.593 173.798 1.00 215.80 561 LEU B O 1
ATOM 10017 N N . GLU B 1 562 ? 129.381 104.190 172.211 1.00 203.25 562 GLU B N 1
ATOM 10018 C CA . GLU B 1 562 ? 128.330 103.672 171.344 1.00 204.94 562 GLU B CA 1
ATOM 10019 C C . GLU B 1 562 ? 128.909 103.413 169.962 1.00 205.77 562 GLU B C 1
ATOM 10020 O O . GLU B 1 562 ? 129.535 104.299 169.370 1.00 203.66 562 GLU B O 1
ATOM 10026 N N . VAL B 1 563 ? 128.699 102.201 169.450 1.00 225.95 563 VAL B N 1
ATOM 10027 C CA . VAL B 1 563 ? 129.228 101.783 168.157 1.00 225.42 563 VAL B CA 1
ATOM 10028 C C . VAL B 1 563 ? 128.074 101.279 167.302 1.00 224.85 563 VAL B C 1
ATOM 10029 O O . VAL B 1 563 ? 127.244 100.492 167.773 1.00 224.26 563 VAL B O 1
ATOM 10033 N N . VAL B 1 564 ? 128.023 101.730 166.051 1.00 218.18 564 VAL B N 1
ATOM 10034 C CA . VAL B 1 564 ? 127.023 101.297 165.083 1.00 218.10 564 VAL B CA 1
ATOM 10035 C C . VAL B 1 564 ? 127.754 100.726 163.876 1.00 217.53 564 VAL B C 1
ATOM 10036 O O . VAL B 1 564 ? 128.646 101.377 163.320 1.00 216.92 564 VAL B O 1
ATOM 10040 N N . LYS B 1 565 ? 127.376 99.515 163.473 1.00 202.16 565 LYS B N 1
ATOM 10041 C CA . LYS B 1 565 ? 128.047 98.800 162.397 1.00 201.52 565 LYS B CA 1
ATOM 10042 C C . LYS B 1 565 ? 127.029 98.349 161.358 1.00 201.07 565 LYS B C 1
ATOM 10043 O O . LYS B 1 565 ? 125.815 98.435 161.561 1.00 200.47 565 LYS B O 1
ATOM 10049 N N . MET B 1 566 ? 127.553 97.867 160.230 1.00 194.76 566 MET B N 1
ATOM 10050 C CA . MET B 1 566 ? 126.774 97.250 159.155 1.00 195.03 566 MET B CA 1
ATOM 10051 C C . MET B 1 566 ? 125.783 98.214 158.510 1.00 193.71 566 MET B C 1
ATOM 10052 O O . MET B 1 566 ? 124.785 97.779 157.925 1.00 193.52 566 MET B O 1
ATOM 10057 N N . LYS B 1 567 ? 126.025 99.518 158.605 1.00 191.03 567 LYS B N 1
ATOM 10058 C CA . LYS B 1 567 ? 125.199 100.525 157.947 1.00 191.08 567 LYS B CA 1
ATOM 10059 C C . LYS B 1 567 ? 126.041 101.247 156.903 1.00 191.83 567 LYS B C 1
ATOM 10060 O O . LYS B 1 567 ? 127.101 101.794 157.226 1.00 192.26 567 LYS B O 1
ATOM 10066 N N . SER B 1 568 ? 125.569 101.247 155.661 1.00 176.56 568 SER B N 1
ATOM 10067 C CA . SER B 1 568 ? 126.240 101.925 154.563 1.00 174.85 568 SER B CA 1
ATOM 10068 C C . SER B 1 568 ? 125.636 103.309 154.345 1.00 175.02 568 SER B C 1
ATOM 10069 O O . SER B 1 568 ? 124.628 103.682 154.948 1.00 175.51 568 SER B O 1
ATOM 10072 N N . LEU B 1 569 ? 126.280 104.076 153.470 1.00 165.77 569 LEU B N 1
ATOM 10073 C CA . LEU B 1 569 ? 125.818 105.427 153.188 1.00 164.93 569 LEU B CA 1
ATOM 10074 C C . LEU B 1 569 ? 124.453 105.388 152.501 1.00 164.50 569 LEU B C 1
ATOM 10075 O O . LEU B 1 569 ? 124.167 104.461 151.736 1.00 165.51 569 LEU B O 1
ATOM 10080 N N . PRO B 1 570 ? 123.591 106.369 152.756 1.00 151.58 570 PRO B N 1
ATOM 10081 C CA . PRO B 1 570 ? 122.282 106.386 152.097 1.00 151.57 570 PRO B CA 1
ATOM 10082 C C . PRO B 1 570 ? 122.404 106.641 150.603 1.00 151.22 570 PRO B C 1
ATOM 10083 O O . PRO B 1 570 ? 123.341 107.288 150.131 1.00 150.61 570 PRO B O 1
ATOM 10087 N N . TRP B 1 571 ? 121.433 106.117 149.859 1.00 132.68 571 TRP B N 1
ATOM 10088 C CA . TRP B 1 571 ? 121.362 106.305 148.415 1.00 129.46 571 TRP B CA 1
ATOM 10089 C C . TRP B 1 571 ? 120.446 107.490 148.128 1.00 129.29 571 TRP B C 1
ATOM 10090 O O . TRP B 1 571 ? 119.228 107.398 148.307 1.00 130.79 571 TRP B O 1
ATOM 10101 N N . SER B 1 572 ? 121.031 108.599 147.688 1.00 109.98 572 SER B N 1
ATOM 10102 C CA . SER B 1 572 ? 120.242 109.778 147.374 1.00 111.10 572 SER B CA 1
ATOM 10103 C C . SER B 1 572 ? 119.334 109.514 146.175 1.00 114.76 572 SER B C 1
ATOM 10104 O O . SER B 1 572 ? 119.634 108.697 145.300 1.00 118.31 572 SER B O 1
ATOM 10107 N N . ASP B 1 573 ? 118.197 110.214 146.155 1.00 116.05 573 ASP B N 1
ATOM 10108 C CA . ASP B 1 573 ? 117.267 110.095 145.035 1.00 116.88 573 ASP B CA 1
ATOM 10109 C C . ASP B 1 573 ? 117.927 110.513 143.725 1.00 113.66 573 ASP B C 1
ATOM 10110 O O . ASP B 1 573 ? 117.573 110.011 142.653 1.00 112.58 573 ASP B O 1
ATOM 10115 N N . TYR B 1 574 ? 118.880 111.442 143.798 1.00 108.17 574 TYR B N 1
ATOM 10116 C CA . TYR B 1 574 ? 119.731 111.767 142.657 1.00 105.00 574 TYR B CA 1
ATOM 10117 C C . TYR B 1 574 ? 120.483 110.544 142.142 1.00 105.10 574 TYR B C 1
ATOM 10118 O O . TYR B 1 574 ? 120.536 110.293 140.927 1.00 107.97 574 TYR B O 1
ATOM 10127 N N . GLU B 1 575 ? 121.080 109.776 143.056 1.00 109.58 575 GLU B N 1
ATOM 10128 C CA . GLU B 1 575 ? 121.890 108.632 142.659 1.00 110.29 575 GLU B CA 1
ATOM 10129 C C . GLU B 1 575 ? 121.030 107.504 142.109 1.00 107.00 575 GLU B C 1
ATOM 10130 O O . GLU B 1 575 ? 121.540 106.614 141.419 1.00 106.88 575 GLU B O 1
ATOM 10136 N N . MET B 1 576 ? 119.727 107.521 142.400 1.00 82.12 576 MET B N 1
ATOM 10137 C CA . MET B 1 576 ? 118.815 106.565 141.786 1.00 84.67 576 MET B CA 1
ATOM 10138 C C . MET B 1 576 ? 118.256 107.086 140.469 1.00 93.92 576 MET B C 1
ATOM 10139 O O . MET B 1 576 ? 117.953 106.292 139.573 1.00 94.46 576 MET B O 1
ATOM 10144 N N . ASP B 1 577 ? 118.126 108.407 140.331 1.00 97.65 577 ASP B N 1
ATOM 10145 C CA . ASP B 1 577 ? 117.743 108.982 139.046 1.00 92.44 577 ASP B CA 1
ATOM 10146 C C . ASP B 1 577 ? 118.803 108.700 137.991 1.00 94.42 577 ASP B C 1
ATOM 10147 O O . ASP B 1 577 ? 118.480 108.422 136.828 1.00 98.73 577 ASP B O 1
ATOM 10152 N N . ALA B 1 578 ? 120.078 108.771 138.380 1.00 86.98 578 ALA B N 1
ATOM 10153 C CA . ALA B 1 578 ? 121.150 108.425 137.448 1.00 74.98 578 ALA B CA 1
ATOM 10154 C C . ALA B 1 578 ? 121.027 106.977 136.977 1.00 72.00 578 ALA B C 1
ATOM 10155 O O . ALA B 1 578 ? 121.148 106.682 135.778 1.00 79.06 578 ALA B O 1
ATOM 10157 N N . ILE B 1 579 ? 120.780 106.056 137.912 1.00 67.75 579 ILE B N 1
ATOM 10158 C CA . ILE B 1 579 ? 120.647 104.645 137.556 1.00 69.58 579 ILE B CA 1
ATOM 10159 C C . ILE B 1 579 ? 119.423 104.427 136.675 1.00 77.89 579 ILE B C 1
ATOM 10160 O O . ILE B 1 579 ? 119.440 103.595 135.763 1.00 89.51 579 ILE B O 1
ATOM 10165 N N . HIS B 1 580 ? 118.340 105.162 136.935 1.00 78.98 580 HIS B N 1
ATOM 10166 C CA . HIS B 1 580 ? 117.149 105.061 136.092 1.00 83.13 580 HIS B CA 1
ATOM 10167 C C . HIS B 1 580 ? 117.437 105.537 134.670 1.00 90.13 580 HIS B C 1
ATOM 10168 O O . HIS B 1 580 ? 116.963 104.938 133.693 1.00 87.95 580 HIS B O 1
ATOM 10175 N N . SER B 1 581 ? 118.203 106.621 134.534 1.00 89.20 581 SER B N 1
ATOM 10176 C CA . SER B 1 581 ? 118.584 107.092 133.206 1.00 75.91 581 SER B CA 1
ATOM 10177 C C . SER B 1 581 ? 119.435 106.059 132.478 1.00 74.79 581 SER B C 1
ATOM 10178 O O . SER B 1 581 ? 119.245 105.818 131.279 1.00 85.51 581 SER B O 1
ATOM 10181 N N . LEU B 1 582 ? 120.386 105.443 133.186 1.00 73.57 582 LEU B N 1
ATOM 10182 C CA . LEU B 1 582 ? 121.178 104.375 132.577 1.00 73.07 582 LEU B CA 1
ATOM 10183 C C . LEU B 1 582 ? 120.289 103.201 132.177 1.00 73.53 582 LEU B C 1
ATOM 10184 O O . LEU B 1 582 ? 120.492 102.585 131.120 1.00 81.13 582 LEU B O 1
ATOM 10189 N N . GLN B 1 583 ? 119.309 102.876 133.022 1.00 83.28 583 GLN B N 1
ATOM 10190 C CA . GLN B 1 583 ? 118.325 101.848 132.707 1.00 86.87 583 GLN B CA 1
ATOM 10191 C C . GLN B 1 583 ? 117.673 102.126 131.364 1.00 92.42 583 GLN B C 1
ATOM 10192 O O . GLN B 1 583 ? 117.642 101.266 130.475 1.00 94.27 583 GLN B O 1
ATOM 10198 N N . LEU B 1 584 ? 117.146 103.343 131.207 1.00 88.96 584 LEU B N 1
ATOM 10199 C CA . LEU B 1 584 ? 116.457 103.699 129.971 1.00 88.59 584 LEU B CA 1
ATOM 10200 C C . LEU B 1 584 ? 117.399 103.660 128.776 1.00 87.68 584 LEU B C 1
ATOM 10201 O O . LEU B 1 584 ? 117.028 103.157 127.710 1.00 87.24 584 LEU B O 1
ATOM 10206 N N . ILE B 1 585 ? 118.620 104.179 128.932 1.00 81.45 585 ILE B N 1
ATOM 10207 C CA . ILE B 1 585 ? 119.551 104.225 127.805 1.00 73.47 585 ILE B CA 1
ATOM 10208 C C . ILE B 1 585 ? 119.879 102.815 127.331 1.00 78.25 585 ILE B C 1
ATOM 10209 O O . ILE B 1 585 ? 119.803 102.509 126.133 1.00 85.00 585 ILE B O 1
ATOM 10214 N N . LEU B 1 586 ? 120.232 101.928 128.267 1.00 89.99 586 LEU B N 1
ATOM 10215 C CA . LEU B 1 586 ? 120.601 100.569 127.882 1.00 89.46 586 LEU B CA 1
ATOM 10216 C C . LEU B 1 586 ? 119.413 99.806 127.310 1.00 92.06 586 LEU B C 1
ATOM 10217 O O . LEU B 1 586 ? 119.560 99.075 126.323 1.00 92.35 586 LEU B O 1
ATOM 10222 N N . ARG B 1 587 ? 118.226 99.964 127.905 1.00 114.42 587 ARG B N 1
ATOM 10223 C CA . ARG B 1 587 ? 117.056 99.263 127.387 1.00 116.74 587 ARG B CA 1
ATOM 10224 C C . ARG B 1 587 ? 116.699 99.739 125.984 1.00 117.09 587 ARG B C 1
ATOM 10225 O O . ARG B 1 587 ? 116.374 98.926 125.112 1.00 117.04 587 ARG B O 1
ATOM 10233 N N . GLY B 1 588 ? 116.750 101.052 125.746 1.00 121.52 588 GLY B N 1
ATOM 10234 C CA . GLY B 1 588 ? 116.463 101.562 124.417 1.00 121.43 588 GLY B CA 1
ATOM 10235 C C . GLY B 1 588 ? 117.484 101.121 123.387 1.00 123.57 588 GLY B C 1
ATOM 10236 O O . GLY B 1 588 ? 117.129 100.792 122.252 1.00 122.70 588 GLY B O 1
ATOM 10237 N N . THR B 1 589 ? 118.767 101.114 123.761 1.00 125.35 589 THR B N 1
ATOM 10238 C CA . THR B 1 589 ? 119.797 100.660 122.832 1.00 123.47 589 THR B CA 1
ATOM 10239 C C . THR B 1 589 ? 119.623 99.184 122.493 1.00 124.54 589 THR B C 1
ATOM 10240 O O . THR B 1 589 ? 119.754 98.787 121.330 1.00 126.53 589 THR B O 1
ATOM 10244 N N . LEU B 1 590 ? 119.312 98.357 123.496 1.00 140.79 590 LEU B N 1
ATOM 10245 C CA . LEU B 1 590 ? 119.118 96.932 123.237 1.00 144.43 590 LEU B CA 1
ATOM 10246 C C . LEU B 1 590 ? 117.901 96.674 122.357 1.00 146.42 590 LEU B C 1
ATOM 10247 O O . LEU B 1 590 ? 117.858 95.661 121.647 1.00 146.03 590 LEU B O 1
ATOM 10252 N N . ASN B 1 591 ? 116.912 97.562 122.386 1.00 164.16 591 ASN B N 1
ATOM 10253 C CA . ASN B 1 591 ? 115.720 97.403 121.561 1.00 164.64 591 ASN B CA 1
ATOM 10254 C C . ASN B 1 591 ? 116.027 97.675 120.092 1.00 163.96 591 ASN B C 1
ATOM 10255 O O . ASN B 1 591 ? 115.146 98.065 119.326 1.00 165.17 591 ASN B O 1
ATOM 10260 N N . VAL B 1 743 ? 109.426 95.255 133.242 1.00 185.02 743 VAL B N 1
ATOM 10261 C CA . VAL B 1 743 ? 110.047 95.921 132.105 1.00 184.53 743 VAL B CA 1
ATOM 10262 C C . VAL B 1 743 ? 109.333 97.234 131.798 1.00 184.02 743 VAL B C 1
ATOM 10263 O O . VAL B 1 743 ? 109.962 98.212 131.396 1.00 182.81 743 VAL B O 1
ATOM 10267 N N . MET B 1 744 ? 108.017 97.250 131.989 1.00 195.08 744 MET B N 1
ATOM 10268 C CA . MET B 1 744 ? 107.201 98.438 131.781 1.00 195.15 744 MET B CA 1
ATOM 10269 C C . MET B 1 744 ? 106.633 98.917 133.111 1.00 195.30 744 MET B C 1
ATOM 10270 O O . MET B 1 744 ? 106.278 98.106 133.972 1.00 195.20 744 MET B O 1
ATOM 10275 N N . ASP B 1 745 ? 106.557 100.241 133.270 1.00 204.40 745 ASP B N 1
ATOM 10276 C CA . ASP B 1 745 ? 105.987 100.878 134.459 1.00 205.24 745 ASP B CA 1
ATOM 10277 C C . ASP B 1 745 ? 106.722 100.433 135.725 1.00 204.14 745 ASP B C 1
ATOM 10278 O O . ASP B 1 745 ? 106.143 99.863 136.653 1.00 203.42 745 ASP B O 1
ATOM 10283 N N . LYS B 1 746 ? 108.023 100.706 135.744 1.00 169.25 746 LYS B N 1
ATOM 10284 C CA . LYS B 1 746 ? 108.876 100.294 136.846 1.00 168.69 746 LYS B CA 1
ATOM 10285 C C . LYS B 1 746 ? 108.800 101.276 138.009 1.00 167.32 746 LYS B C 1
ATOM 10286 O O . LYS B 1 746 ? 108.607 102.480 137.815 1.00 167.24 746 LYS B O 1
ATOM 10292 N N . PHE B 1 747 ? 108.953 100.749 139.224 1.00 163.62 747 PHE B N 1
ATOM 10293 C CA . PHE B 1 747 ? 108.936 101.544 140.445 1.00 165.43 747 PHE B CA 1
ATOM 10294 C C . PHE B 1 747 ? 110.003 101.019 141.393 1.00 163.39 747 PHE B C 1
ATOM 10295 O O . PHE B 1 747 ? 110.056 99.815 141.658 1.00 162.21 747 PHE B O 1
ATOM 10303 N N . THR B 1 748 ? 110.831 101.916 141.920 1.00 150.05 748 THR B N 1
ATOM 10304 C CA . THR B 1 748 ? 111.936 101.548 142.795 1.00 151.45 748 THR B CA 1
ATOM 10305 C C . THR B 1 748 ? 111.626 101.939 144.236 1.00 149.97 748 THR B C 1
ATOM 10306 O O . THR B 1 748 ? 110.696 102.700 144.515 1.00 151.86 748 THR B O 1
ATOM 10310 N N . ARG B 1 749 ? 112.417 101.393 145.164 1.00 145.02 749 ARG B N 1
ATOM 10311 C CA . ARG B 1 749 ? 112.185 101.578 146.590 1.00 145.07 749 ARG B CA 1
ATOM 10312 C C . ARG B 1 749 ? 113.445 102.083 147.282 1.00 145.05 749 ARG B C 1
ATOM 10313 O O . ARG B 1 749 ? 114.558 101.653 146.961 1.00 145.86 749 ARG B O 1
ATOM 10321 N N . VAL B 1 750 ? 113.257 103.009 148.227 1.00 154.17 750 VAL B N 1
ATOM 10322 C CA . VAL B 1 750 ? 114.370 103.508 149.030 1.00 154.60 750 VAL B CA 1
ATOM 10323 C C . VAL B 1 750 ? 114.864 102.436 149.993 1.00 155.50 750 VAL B C 1
ATOM 10324 O O . VAL B 1 750 ? 116.065 102.337 150.268 1.00 157.73 750 VAL B O 1
ATOM 10328 N N . GLU B 1 751 ? 113.943 101.639 150.541 1.00 159.10 751 GLU B N 1
ATOM 10329 C CA . GLU B 1 751 ? 114.250 100.650 151.577 1.00 159.23 751 GLU B CA 1
ATOM 10330 C C . GLU B 1 751 ? 114.962 101.300 152.764 1.00 161.58 751 GLU B C 1
ATOM 10331 O O . GLU B 1 751 ? 115.912 100.749 153.323 1.00 160.86 751 GLU B O 1
ATOM 10337 N N . GLY B 1 752 ? 114.502 102.494 153.144 1.00 180.61 752 GLY B N 1
ATOM 10338 C CA . GLY B 1 752 ? 115.078 103.161 154.300 1.00 180.04 752 GLY B CA 1
ATOM 10339 C C . GLY B 1 752 ? 114.835 102.400 155.588 1.00 181.76 752 GLY B C 1
ATOM 10340 O O . GLY B 1 752 ? 115.717 102.314 156.447 1.00 182.24 752 GLY B O 1
ATOM 10341 N N . ASP B 1 753 ? 113.639 101.845 155.743 1.00 190.00 753 ASP B N 1
ATOM 10342 C CA . ASP B 1 753 ? 113.288 100.990 156.867 1.00 190.51 753 ASP B CA 1
ATOM 10343 C C . ASP B 1 753 ? 112.849 99.629 156.327 1.00 190.51 753 ASP B C 1
ATOM 10344 O O . ASP B 1 753 ? 112.978 99.342 155.133 1.00 191.12 753 ASP B O 1
ATOM 10349 N N . TYR B 1 754 ? 112.332 98.783 157.221 1.00 191.98 754 TYR B N 1
ATOM 10350 C CA . TYR B 1 754 ? 111.856 97.472 156.792 1.00 191.77 754 TYR B CA 1
ATOM 10351 C C . TYR B 1 754 ? 110.662 97.604 155.856 1.00 192.52 754 TYR B C 1
ATOM 10352 O O . TYR B 1 754 ? 110.490 96.793 154.937 1.00 191.57 754 TYR B O 1
ATOM 10361 N N . ARG B 1 755 ? 109.827 98.615 156.073 1.00 194.45 755 ARG B N 1
ATOM 10362 C CA . ARG B 1 755 ? 108.720 98.883 155.168 1.00 194.73 755 ARG B CA 1
ATOM 10363 C C . ARG B 1 755 ? 109.239 99.394 153.828 1.00 195.13 755 ARG B C 1
ATOM 10364 O O . ARG B 1 755 ? 110.236 100.118 153.756 1.00 195.33 755 ARG B O 1
ATOM 10372 N N . ALA B 1 756 ? 108.550 99.007 152.758 1.00 182.63 756 ALA B N 1
ATOM 10373 C CA . ALA B 1 756 ? 108.935 99.363 151.399 1.00 182.10 756 ALA B CA 1
ATOM 10374 C C . ALA B 1 756 ? 108.047 100.489 150.890 1.00 181.81 756 ALA B C 1
ATOM 10375 O O . ALA B 1 756 ? 106.817 100.367 150.892 1.00 181.84 756 ALA B O 1
ATOM 10377 N N . ILE B 1 757 ? 108.675 101.579 150.450 1.00 160.01 757 ILE B N 1
ATOM 10378 C CA . ILE B 1 757 ? 107.981 102.727 149.888 1.00 158.81 757 ILE B CA 1
ATOM 10379 C C . ILE B 1 757 ? 108.407 102.889 148.434 1.00 155.76 757 ILE B C 1
ATOM 10380 O O . ILE B 1 757 ? 109.495 102.475 148.027 1.00 156.84 757 ILE B O 1
ATOM 10385 N N . ILE B 1 758 ? 107.530 103.507 147.649 1.00 143.42 758 ILE B N 1
ATOM 10386 C CA . ILE B 1 758 ? 107.660 103.552 146.197 1.00 145.08 758 ILE B CA 1
ATOM 10387 C C . ILE B 1 758 ? 108.248 104.893 145.784 1.00 146.49 758 ILE B C 1
ATOM 10388 O O . ILE B 1 758 ? 107.823 105.947 146.274 1.00 146.19 758 ILE B O 1
ATOM 10393 N N . HIS B 1 759 ? 109.232 104.852 144.887 1.00 142.96 759 HIS B N 1
ATOM 10394 C CA . HIS B 1 759 ? 109.839 106.057 144.347 1.00 140.75 759 HIS B CA 1
ATOM 10395 C C . HIS B 1 759 ? 108.913 106.729 143.334 1.00 140.14 759 HIS B C 1
ATOM 10396 O O . HIS B 1 759 ? 107.882 106.190 142.921 1.00 138.61 759 HIS B O 1
ATOM 10403 N N . ASN B 1 760 ? 109.309 107.935 142.937 1.00 134.44 760 ASN B N 1
ATOM 10404 C CA . ASN B 1 760 ? 108.830 108.584 141.717 1.00 133.30 760 ASN B CA 1
ATOM 10405 C C . ASN B 1 760 ? 110.052 109.104 140.974 1.00 132.99 760 ASN B C 1
ATOM 10406 O O . ASN B 1 760 ? 110.260 110.317 140.855 1.00 131.75 760 ASN B O 1
ATOM 10411 N N . PRO B 1 761 ? 110.894 108.203 140.460 1.00 113.08 761 PRO B N 1
ATOM 10412 C CA . PRO B 1 761 ? 112.193 108.622 139.917 1.00 110.07 761 PRO B CA 1
ATOM 10413 C C . PRO B 1 761 ? 112.041 109.165 138.503 1.00 111.94 761 PRO B C 1
ATOM 10414 O O . PRO B 1 761 ? 111.717 108.427 137.571 1.00 108.37 761 PRO B O 1
ATOM 10418 N N . ASN B 1 762 ? 112.278 110.466 138.349 1.00 102.35 762 ASN B N 1
ATOM 10419 C CA . ASN B 1 762 ? 112.241 111.089 137.035 1.00 100.69 762 ASN B CA 1
ATOM 10420 C C . ASN B 1 762 ? 113.621 111.036 136.406 1.00 99.91 762 ASN B C 1
ATOM 10421 O O . ASN B 1 762 ? 114.604 111.432 137.049 1.00 98.12 762 ASN B O 1
ATOM 10426 N N . PRO B 1 763 ? 113.746 110.558 135.173 1.00 83.12 763 PRO B N 1
ATOM 10427 C CA . PRO B 1 763 ? 115.061 110.496 134.538 1.00 71.74 763 PRO B CA 1
ATOM 10428 C C . PRO B 1 763 ? 115.527 111.871 134.088 1.00 77.19 763 PRO B C 1
ATOM 10429 O O . PRO B 1 763 ? 114.747 112.816 133.950 1.00 80.39 763 PRO B O 1
ATOM 10433 N N . LEU B 1 764 ? 116.834 111.969 133.865 1.00 79.77 764 LEU B N 1
ATOM 10434 C CA . LEU B 1 764 ? 117.446 113.188 133.355 1.00 85.71 764 LEU B CA 1
ATOM 10435 C C . LEU B 1 764 ? 118.427 112.821 132.253 1.00 84.36 764 LEU B C 1
ATOM 10436 O O . LEU B 1 764 ? 119.490 112.253 132.522 1.00 84.05 764 LEU B O 1
ATOM 10441 N N . ILE B 1 765 ? 118.047 113.112 131.015 1.00 69.57 765 ILE B N 1
ATOM 10442 C CA . ILE B 1 765 ? 118.917 112.943 129.856 1.00 59.23 765 ILE B CA 1
ATOM 10443 C C . ILE B 1 765 ? 118.923 114.280 129.130 1.00 63.12 765 ILE B C 1
ATOM 10444 O O . ILE B 1 765 ? 117.849 114.813 128.820 1.00 72.47 765 ILE B O 1
ATOM 10449 N N . PRO B 1 766 ? 120.088 114.860 128.848 1.00 58.11 766 PRO B N 1
ATOM 10450 C CA . PRO B 1 766 ? 120.109 116.207 128.293 1.00 56.44 766 PRO B CA 1
ATOM 10451 C C . PRO B 1 766 ? 119.417 116.241 126.944 1.00 65.90 766 PRO B C 1
ATOM 10452 O O . PRO B 1 766 ? 119.428 115.247 126.197 1.00 67.40 766 PRO B O 1
ATOM 10456 N N . PRO B 1 767 ? 118.774 117.358 126.607 1.00 56.68 767 PRO B N 1
ATOM 10457 C CA . PRO B 1 767 ? 118.186 117.493 125.269 1.00 55.25 767 PRO B CA 1
ATOM 10458 C C . PRO B 1 767 ? 119.231 117.277 124.185 1.00 60.69 767 PRO B C 1
ATOM 10459 O O . PRO B 1 767 ? 120.336 117.817 124.246 1.00 68.81 767 PRO B O 1
ATOM 10463 N N . ILE B 1 768 ? 118.864 116.483 123.183 1.00 50.67 768 ILE B N 1
ATOM 10464 C CA . ILE B 1 768 ? 119.790 116.018 122.160 1.00 43.23 768 ILE B CA 1
ATOM 10465 C C . ILE B 1 768 ? 119.130 116.176 120.800 1.00 54.91 768 ILE B C 1
ATOM 10466 O O . ILE B 1 768 ? 117.966 115.801 120.625 1.00 67.24 768 ILE B O 1
ATOM 10471 N N . PHE B 1 769 ? 119.873 116.718 119.837 1.00 61.40 769 PHE B N 1
ATOM 10472 C CA . PHE B 1 769 ? 119.396 116.796 118.465 1.00 57.82 769 PHE B CA 1
ATOM 10473 C C . PHE B 1 769 ? 120.596 116.696 117.537 1.00 61.19 769 PHE B C 1
ATOM 10474 O O . PHE B 1 769 ? 121.737 116.913 117.949 1.00 78.28 769 PHE B O 1
ATOM 10482 N N . GLY B 1 770 ? 120.331 116.353 116.282 1.00 65.23 770 GLY B N 1
ATOM 10483 C CA . GLY B 1 770 ? 121.406 116.184 115.324 1.00 73.30 770 GLY B CA 1
ATOM 10484 C C . GLY B 1 770 ? 120.973 116.512 113.914 1.00 78.88 770 GLY B C 1
ATOM 10485 O O . GLY B 1 770 ? 119.780 116.591 113.601 1.00 88.07 770 GLY B O 1
ATOM 10486 N N . ALA B 1 771 ? 121.971 116.692 113.058 1.00 70.42 771 ALA B N 1
ATOM 10487 C CA . ALA B 1 771 ? 121.765 116.901 111.636 1.00 67.40 771 ALA B CA 1
ATOM 10488 C C . ALA B 1 771 ? 122.721 116.007 110.863 1.00 73.87 771 ALA B C 1
ATOM 10489 O O . ALA B 1 771 ? 123.813 115.688 111.338 1.00 81.69 771 ALA B O 1
ATOM 10491 N N . ASP B 1 772 ? 122.298 115.589 109.675 1.00 76.04 772 ASP B N 1
ATOM 10492 C CA . ASP B 1 772 ? 123.130 114.729 108.845 1.00 76.36 772 ASP B CA 1
ATOM 10493 C C . ASP B 1 772 ? 124.126 115.585 108.062 1.00 81.08 772 ASP B C 1
ATOM 10494 O O . ASP B 1 772 ? 124.271 116.788 108.296 1.00 85.53 772 ASP B O 1
ATOM 10499 N N . GLN B 1 773 ? 124.833 114.964 107.114 1.00 82.21 773 GLN B N 1
ATOM 10500 C CA . GLN B 1 773 ? 125.886 115.661 106.385 1.00 81.27 773 GLN B CA 1
ATOM 10501 C C . GLN B 1 773 ? 125.348 116.766 105.487 1.00 84.06 773 GLN B C 1
ATOM 10502 O O . GLN B 1 773 ? 126.070 117.732 105.218 1.00 87.30 773 GLN B O 1
ATOM 10508 N N . PHE B 1 774 ? 124.110 116.648 105.016 1.00 84.61 774 PHE B N 1
ATOM 10509 C CA . PHE B 1 774 ? 123.519 117.646 104.136 1.00 83.29 774 PHE B CA 1
ATOM 10510 C C . PHE B 1 774 ? 122.802 118.758 104.891 1.00 84.82 774 PHE B C 1
ATOM 10511 O O . PHE B 1 774 ? 122.267 119.671 104.256 1.00 91.64 774 PHE B O 1
ATOM 10519 N N . GLY B 1 775 ? 122.778 118.705 106.221 1.00 74.51 775 GLY B N 1
ATOM 10520 C CA . GLY B 1 775 ? 122.164 119.748 107.017 1.00 74.38 775 GLY B CA 1
ATOM 10521 C C . GLY B 1 775 ? 120.737 119.491 107.444 1.00 77.96 775 GLY B C 1
ATOM 10522 O O . GLY B 1 775 ? 120.179 120.305 108.191 1.00 78.26 775 GLY B O 1
ATOM 10523 N N . TRP B 1 776 ? 120.124 118.398 106.996 1.00 80.85 776 TRP B N 1
ATOM 10524 C CA . TRP B 1 776 ? 118.755 118.093 107.388 1.00 77.25 776 TRP B CA 1
ATOM 10525 C C . TRP B 1 776 ? 118.705 117.645 108.843 1.00 80.91 776 TRP B C 1
ATOM 10526 O O . TRP B 1 776 ? 119.586 116.922 109.316 1.00 82.69 776 TRP B O 1
ATOM 10537 N N . CYS B 1 777 ? 117.669 118.079 109.554 1.00 76.09 777 CYS B N 1
ATOM 10538 C CA . CYS B 1 777 ? 117.479 117.649 110.933 1.00 66.98 777 CYS B CA 1
ATOM 10539 C C . CYS B 1 777 ? 117.114 116.170 110.976 1.00 70.43 777 CYS B C 1
ATOM 10540 O O . CYS B 1 777 ? 116.324 115.686 110.161 1.00 84.30 777 CYS B O 1
ATOM 10543 N N . SER B 1 778 ? 117.692 115.448 111.937 1.00 62.56 778 SER B N 1
ATOM 10544 C CA . SER B 1 778 ? 117.486 114.006 112.005 1.00 66.89 778 SER B CA 1
ATOM 10545 C C . SER B 1 778 ? 117.195 113.465 113.395 1.00 71.63 778 SER B C 1
ATOM 10546 O O . SER B 1 778 ? 116.784 112.306 113.497 1.00 78.63 778 SER B O 1
ATOM 10549 N N . GLU B 1 779 ? 117.385 114.239 114.463 1.00 84.72 779 GLU B N 1
ATOM 10550 C CA . GLU B 1 779 ? 117.161 113.744 115.813 1.00 82.08 779 GLU B CA 1
ATOM 10551 C C . GLU B 1 779 ? 116.440 114.803 116.631 1.00 78.28 779 GLU B C 1
ATOM 10552 O O . GLU B 1 779 ? 116.785 115.986 116.572 1.00 79.19 779 GLU B O 1
ATOM 10558 N N . TRP B 1 780 ? 115.430 114.372 117.389 1.00 59.86 780 TRP B N 1
ATOM 10559 C CA . TRP B 1 780 ? 114.693 115.279 118.267 1.00 64.40 780 TRP B CA 1
ATOM 10560 C C . TRP B 1 780 ? 114.079 114.416 119.370 1.00 72.57 780 TRP B C 1
ATOM 10561 O O . TRP B 1 780 ? 113.065 113.751 119.138 1.00 82.13 780 TRP B O 1
ATOM 10572 N N . ASN B 1 781 ? 114.694 114.430 120.551 1.00 66.31 781 ASN B N 1
ATOM 10573 C CA . ASN B 1 781 ? 114.266 113.548 121.626 1.00 61.71 781 ASN B CA 1
ATOM 10574 C C . ASN B 1 781 ? 113.310 114.272 122.576 1.00 68.19 781 ASN B C 1
ATOM 10575 O O . ASN B 1 781 ? 112.968 115.442 122.391 1.00 76.04 781 ASN B O 1
ATOM 10580 N N . ALA B 1 782 ? 112.876 113.554 123.616 1.00 71.77 782 ALA B N 1
ATOM 10581 C CA . ALA B 1 782 ? 111.824 114.054 124.498 1.00 72.47 782 ALA B CA 1
ATOM 10582 C C . ALA B 1 782 ? 112.267 115.288 125.276 1.00 70.62 782 ALA B C 1
ATOM 10583 O O . ALA B 1 782 ? 111.467 116.203 125.502 1.00 73.28 782 ALA B O 1
ATOM 10585 N N . ALA B 1 783 ? 113.524 115.319 125.723 1.00 58.21 783 ALA B N 1
ATOM 10586 C CA . ALA B 1 783 ? 113.997 116.461 126.500 1.00 60.39 783 ALA B CA 1
ATOM 10587 C C . ALA B 1 783 ? 113.969 117.742 125.675 1.00 69.07 783 ALA B C 1
ATOM 10588 O O . ALA B 1 783 ? 113.559 118.799 126.169 1.00 73.15 783 ALA B O 1
ATOM 10590 N N . MET B 1 784 ? 114.388 117.669 124.409 1.00 69.45 784 MET B N 1
ATOM 10591 C CA . MET B 1 784 ? 114.264 118.827 123.529 1.00 61.77 784 MET B CA 1
ATOM 10592 C C . MET B 1 784 ? 112.805 119.168 123.258 1.00 69.39 784 MET B C 1
ATOM 10593 O O . MET B 1 784 ? 112.460 120.349 123.128 1.00 77.13 784 MET B O 1
ATOM 10598 N N . THR B 1 785 ? 111.944 118.153 123.154 1.00 67.65 785 THR B N 1
ATOM 10599 C CA . THR B 1 785 ? 110.517 118.402 122.970 1.00 67.93 785 THR B CA 1
ATOM 10600 C C . THR B 1 785 ? 109.948 119.201 124.136 1.00 70.89 785 THR B C 1
ATOM 10601 O O . THR B 1 785 ? 109.104 120.084 123.943 1.00 71.73 785 THR B O 1
ATOM 10605 N N . LYS B 1 786 ? 110.394 118.904 125.357 1.00 66.14 786 LYS B N 1
ATOM 10606 C CA . LYS B 1 786 ? 109.970 119.696 126.506 1.00 63.86 786 LYS B CA 1
ATOM 10607 C C . LYS B 1 786 ? 110.599 121.084 126.487 1.00 67.18 786 LYS B C 1
ATOM 10608 O O . LYS B 1 786 ? 109.930 122.078 126.795 1.00 74.86 786 LYS B O 1
ATOM 10614 N N . LEU B 1 787 ? 111.884 121.172 126.134 1.00 62.52 787 LEU B N 1
ATOM 10615 C CA . LEU B 1 787 ? 112.597 122.443 126.224 1.00 64.83 787 LEU B CA 1
ATOM 10616 C C . LEU B 1 787 ? 112.046 123.466 125.237 1.00 68.08 787 LEU B C 1
ATOM 10617 O O . LEU B 1 787 ? 111.796 124.621 125.600 1.00 75.13 787 LEU B O 1
ATOM 10622 N N . THR B 1 788 ? 111.845 123.063 123.982 1.00 62.34 788 THR B N 1
ATOM 10623 C CA . THR B 1 788 ? 111.375 123.984 122.956 1.00 65.86 788 THR B CA 1
ATOM 10624 C C . THR B 1 788 ? 109.867 123.954 122.754 1.00 75.39 788 THR B C 1
ATOM 10625 O O . THR B 1 788 ? 109.290 124.982 122.382 1.00 81.91 788 THR B O 1
ATOM 10629 N N . GLY B 1 789 ? 109.218 122.813 122.982 1.00 78.29 789 GLY B N 1
ATOM 10630 C CA . GLY B 1 789 ? 107.792 122.687 122.781 1.00 77.30 789 GLY B CA 1
ATOM 10631 C C . GLY B 1 789 ? 107.387 122.074 121.460 1.00 82.38 789 GLY B C 1
ATOM 10632 O O . GLY B 1 789 ? 106.250 121.600 121.338 1.00 88.04 789 GLY B O 1
ATOM 10633 N N . TRP B 1 790 ? 108.274 122.065 120.469 1.00 84.87 790 TRP B N 1
ATOM 10634 C CA . TRP B 1 790 ? 107.971 121.518 119.155 1.00 83.74 790 TRP B CA 1
ATOM 10635 C C . TRP B 1 790 ? 108.108 120.002 119.179 1.00 86.17 790 TRP B C 1
ATOM 10636 O O . TRP B 1 790 ? 109.163 119.473 119.542 1.00 87.19 790 TRP B O 1
ATOM 10647 N N . HIS B 1 791 ? 107.041 119.308 118.796 1.00 93.34 791 HIS B N 1
ATOM 10648 C CA . HIS B 1 791 ? 107.089 117.859 118.710 1.00 95.30 791 HIS B CA 1
ATOM 10649 C C . HIS B 1 791 ? 108.017 117.427 117.577 1.00 93.34 791 HIS B C 1
ATOM 10650 O O . HIS B 1 791 ? 108.250 118.163 116.615 1.00 98.58 791 HIS B O 1
ATOM 10657 N N . ARG B 1 792 ? 108.559 116.213 117.711 1.00 79.92 792 ARG B N 1
ATOM 10658 C CA . ARG B 1 792 ? 109.569 115.738 116.769 1.00 81.50 792 ARG B CA 1
ATOM 10659 C C . ARG B 1 792 ? 109.044 115.725 115.338 1.00 89.27 792 ARG B C 1
ATOM 10660 O O . ARG B 1 792 ? 109.764 116.093 114.402 1.00 90.78 792 ARG B O 1
ATOM 10668 N N . ASP B 1 793 ? 107.791 115.307 115.147 1.00 97.19 793 ASP B N 1
ATOM 10669 C CA . ASP B 1 793 ? 107.257 115.157 113.799 1.00 97.00 793 ASP B CA 1
ATOM 10670 C C . ASP B 1 793 ? 107.156 116.483 113.055 1.00 92.69 793 ASP B C 1
ATOM 10671 O O . ASP B 1 793 ? 107.074 116.483 111.823 1.00 92.64 793 ASP B O 1
ATOM 10676 N N . GLU B 1 794 ? 107.157 117.606 113.768 1.00 89.90 794 GLU B N 1
ATOM 10677 C CA . GLU B 1 794 ? 107.010 118.918 113.153 1.00 96.50 794 GLU B CA 1
ATOM 10678 C C . GLU B 1 794 ? 108.337 119.573 112.790 1.00 98.71 794 GLU B C 1
ATOM 10679 O O . GLU B 1 794 ? 108.329 120.665 112.212 1.00 101.21 794 GLU B O 1
ATOM 10685 N N . VAL B 1 795 ? 109.470 118.946 113.106 1.00 75.07 795 VAL B N 1
ATOM 10686 C CA . VAL B 1 795 ? 110.764 119.597 112.935 1.00 70.02 795 VAL B CA 1
ATOM 10687 C C . VAL B 1 795 ? 111.667 118.738 112.055 1.00 74.08 795 VAL B C 1
ATOM 10688 O O . VAL B 1 795 ? 112.536 119.256 111.344 1.00 79.16 795 VAL B O 1
ATOM 10692 N N . ILE B 1 796 ? 111.436 117.424 112.058 1.00 76.43 796 ILE B N 1
ATOM 10693 C CA . ILE B 1 796 ? 112.313 116.520 111.320 1.00 81.02 796 ILE B CA 1
ATOM 10694 C C . ILE B 1 796 ? 112.154 116.739 109.816 1.00 84.91 796 ILE B C 1
ATOM 10695 O O . ILE B 1 796 ? 111.165 117.307 109.335 1.00 88.10 796 ILE B O 1
ATOM 10700 N N . ASP B 1 797 ? 113.159 116.279 109.066 1.00 85.34 797 ASP B N 1
ATOM 10701 C CA . ASP B 1 797 ? 113.206 116.433 107.609 1.00 85.93 797 ASP B CA 1
ATOM 10702 C C . ASP B 1 797 ? 113.097 117.899 107.195 1.00 89.17 797 ASP B C 1
ATOM 10703 O O . ASP B 1 797 ? 112.396 118.246 106.242 1.00 93.07 797 ASP B O 1
ATOM 10708 N N . ARG B 1 798 ? 113.807 118.766 107.915 1.00 79.74 798 ARG B N 1
ATOM 10709 C CA . ARG B 1 798 ? 113.867 120.184 107.597 1.00 69.28 798 ARG B CA 1
ATOM 10710 C C . ARG B 1 798 ? 115.294 120.667 107.801 1.00 79.29 798 ARG B C 1
ATOM 10711 O O . ARG B 1 798 ? 116.079 120.053 108.526 1.00 87.90 798 ARG B O 1
ATOM 10719 N N . MET B 1 799 ? 115.629 121.775 107.146 1.00 83.43 799 MET B N 1
ATOM 10720 C CA . MET B 1 799 ? 116.971 122.329 107.264 1.00 81.01 799 MET B CA 1
ATOM 10721 C C . MET B 1 799 ? 117.199 122.841 108.681 1.00 78.54 799 MET B C 1
ATOM 10722 O O . MET B 1 799 ? 116.389 123.605 109.215 1.00 84.93 799 MET B O 1
ATOM 10727 N N . LEU B 1 800 ? 118.308 122.417 109.291 1.00 59.00 800 LEU B N 1
ATOM 10728 C CA . LEU B 1 800 ? 118.589 122.814 110.667 1.00 62.00 800 LEU B CA 1
ATOM 10729 C C . LEU B 1 800 ? 118.896 124.302 110.763 1.00 64.61 800 LEU B C 1
ATOM 10730 O O . LEU B 1 800 ? 118.511 124.959 111.737 1.00 67.88 800 LEU B O 1
ATOM 10735 N N . LEU B 1 801 ? 119.578 124.853 109.765 1.00 61.48 801 LEU B N 1
ATOM 10736 C CA . LEU B 1 801 ? 119.969 126.261 109.749 1.00 59.92 801 LEU B CA 1
ATOM 10737 C C . LEU B 1 801 ? 119.190 126.960 108.638 1.00 62.99 801 LEU B C 1
ATOM 10738 O O . LEU B 1 801 ? 119.578 126.908 107.468 1.00 64.53 801 LEU B O 1
ATOM 10743 N N . GLY B 1 802 ? 118.094 127.614 109.011 1.00 72.46 802 GLY B N 1
ATOM 10744 C CA . GLY B 1 802 ? 117.289 128.338 108.047 1.00 76.02 802 GLY B CA 1
ATOM 10745 C C . GLY B 1 802 ? 115.806 128.051 108.146 1.00 79.18 802 GLY B C 1
ATOM 10746 O O . GLY B 1 802 ? 114.981 128.936 107.900 1.00 80.92 802 GLY B O 1
ATOM 10747 N N . GLU B 1 803 ? 115.450 126.818 108.502 1.00 80.52 803 GLU B N 1
ATOM 10748 C CA . GLU B 1 803 ? 114.054 126.426 108.644 1.00 82.43 803 GLU B CA 1
ATOM 10749 C C . GLU B 1 803 ? 113.658 126.084 110.072 1.00 81.59 803 GLU B C 1
ATOM 10750 O O . GLU B 1 803 ? 112.478 126.193 110.411 1.00 84.78 803 GLU B O 1
ATOM 10756 N N . VAL B 1 804 ? 114.602 125.672 110.907 1.00 58.33 804 VAL B N 1
ATOM 10757 C CA . VAL B 1 804 ? 114.332 125.380 112.309 1.00 49.07 804 VAL B CA 1
ATOM 10758 C C . VAL B 1 804 ? 114.920 126.448 113.220 1.00 63.01 804 VAL B C 1
ATOM 10759 O O . VAL B 1 804 ? 114.213 127.035 114.039 1.00 75.39 804 VAL B O 1
ATOM 10763 N N . PHE B 1 805 ? 116.215 126.718 113.085 1.00 62.53 805 PHE B N 1
ATOM 10764 C CA . PHE B 1 805 ? 116.891 127.767 113.840 1.00 58.98 805 PHE B CA 1
ATOM 10765 C C . PHE B 1 805 ? 117.219 128.907 112.883 1.00 64.51 805 PHE B C 1
ATOM 10766 O O . PHE B 1 805 ? 118.136 128.793 112.064 1.00 78.48 805 PHE B O 1
ATOM 10774 N N . ASP B 1 806 ? 116.475 130.004 112.995 1.00 68.41 806 ASP B N 1
ATOM 10775 C CA . ASP B 1 806 ? 116.699 131.162 112.144 1.00 73.72 806 ASP B CA 1
ATOM 10776 C C . ASP B 1 806 ? 116.174 132.395 112.860 1.00 81.88 806 ASP B C 1
ATOM 10777 O O . ASP B 1 806 ? 115.266 132.313 113.690 1.00 89.18 806 ASP B O 1
ATOM 10782 N N . SER B 1 807 ? 116.757 133.542 112.527 1.00 79.81 807 SER B N 1
ATOM 10783 C CA . SER B 1 807 ? 116.383 134.804 113.147 1.00 79.35 807 SER B CA 1
ATOM 10784 C C . SER B 1 807 ? 115.283 135.538 112.392 1.00 77.56 807 SER B C 1
ATOM 10785 O O . SER B 1 807 ? 114.875 136.621 112.825 1.00 79.79 807 SER B O 1
ATOM 10788 N N . SER B 1 808 ? 114.792 134.984 111.286 1.00 72.58 808 SER B N 1
ATOM 10789 C CA . SER B 1 808 ? 113.768 135.647 110.487 1.00 79.22 808 SER B CA 1
ATOM 10790 C C . SER B 1 808 ? 112.444 134.901 110.484 1.00 79.64 808 SER B C 1
ATOM 10791 O O . SER B 1 808 ? 111.414 135.480 110.848 1.00 79.33 808 SER B O 1
ATOM 10794 N N . ASN B 1 809 ? 112.436 133.630 110.083 1.00 79.19 809 ASN B N 1
ATOM 10795 C CA . ASN B 1 809 ? 111.192 132.866 109.989 1.00 77.25 809 ASN B CA 1
ATOM 10796 C C . ASN B 1 809 ? 111.531 131.395 110.210 1.00 79.57 809 ASN B C 1
ATOM 10797 O O . ASN B 1 809 ? 111.978 130.715 109.280 1.00 75.37 809 ASN B O 1
ATOM 10802 N N . ALA B 1 810 ? 111.307 130.911 111.429 1.00 75.15 810 ALA B N 1
ATOM 10803 C CA . ALA B 1 810 ? 111.582 129.520 111.758 1.00 69.04 810 ALA B CA 1
ATOM 10804 C C . ALA B 1 810 ? 110.824 129.157 113.027 1.00 71.95 810 ALA B C 1
ATOM 10805 O O . ALA B 1 810 ? 110.135 129.986 113.625 1.00 76.46 810 ALA B O 1
ATOM 10807 N N . SER B 1 811 ? 110.960 127.890 113.425 1.00 68.11 811 SER B N 1
ATOM 10808 C CA . SER B 1 811 ? 110.267 127.412 114.617 1.00 66.79 811 SER B CA 1
ATOM 10809 C C . SER B 1 811 ? 110.816 128.065 115.881 1.00 69.95 811 SER B C 1
ATOM 10810 O O . SER B 1 811 ? 110.048 128.495 116.749 1.00 82.13 811 SER B O 1
ATOM 10813 N N . CYS B 1 812 ? 112.138 128.152 116.003 1.00 63.52 812 CYS B N 1
ATOM 10814 C CA . CYS B 1 812 ? 112.795 128.702 117.188 1.00 66.73 812 CYS B CA 1
ATOM 10815 C C . CYS B 1 812 ? 113.631 129.903 116.755 1.00 68.80 812 CYS B C 1
ATOM 10816 O O . CYS B 1 812 ? 114.778 129.752 116.328 1.00 76.39 812 CYS B O 1
ATOM 10819 N N . LEU B 1 813 ? 113.047 131.093 116.865 1.00 71.17 813 LEU B N 1
ATOM 10820 C CA . LEU B 1 813 ? 113.753 132.308 116.483 1.00 75.38 813 LEU B CA 1
ATOM 10821 C C . LEU B 1 813 ? 114.943 132.553 117.403 1.00 73.76 813 LEU B C 1
ATOM 10822 O O . LEU B 1 813 ? 114.895 132.262 118.602 1.00 77.66 813 LEU B O 1
ATOM 10827 N N . LEU B 1 814 ? 116.017 133.091 116.831 1.00 57.83 814 LEU B N 1
ATOM 10828 C CA . LEU B 1 814 ? 117.201 133.449 117.592 1.00 52.92 814 LEU B CA 1
ATOM 10829 C C . LEU B 1 814 ? 117.136 134.924 117.985 1.00 68.50 814 LEU B C 1
ATOM 10830 O O . LEU B 1 814 ? 116.208 135.650 117.621 1.00 75.27 814 LEU B O 1
ATOM 10835 N N . LYS B 1 815 ? 118.139 135.377 118.741 1.00 80.78 815 LYS B N 1
ATOM 10836 C CA . LYS B 1 815 ? 118.122 136.748 119.243 1.00 82.46 815 LYS B CA 1
ATOM 10837 C C . LYS B 1 815 ? 118.304 137.758 118.115 1.00 84.11 815 LYS B C 1
ATOM 10838 O O . LYS B 1 815 ? 117.546 138.728 118.011 1.00 79.65 815 LYS B O 1
ATOM 10844 N N . SER B 1 816 ? 119.299 137.543 117.259 1.00 78.67 816 SER B N 1
ATOM 10845 C CA . SER B 1 816 ? 119.603 138.476 116.181 1.00 77.45 816 SER B CA 1
ATOM 10846 C C . SER B 1 816 ? 120.444 137.753 115.136 1.00 78.86 816 SER B C 1
ATOM 10847 O O . SER B 1 816 ? 120.813 136.587 115.305 1.00 81.46 816 SER B O 1
ATOM 10850 N N . LYS B 1 817 ? 120.735 138.459 114.041 1.00 65.94 817 LYS B N 1
ATOM 10851 C CA . LYS B 1 817 ? 121.502 137.867 112.949 1.00 65.91 817 LYS B CA 1
ATOM 10852 C C . LYS B 1 817 ? 122.907 137.479 113.388 1.00 69.48 817 LYS B C 1
ATOM 10853 O O . LYS B 1 817 ? 123.474 136.511 112.865 1.00 80.26 817 LYS B O 1
ATOM 10859 N N . ASP B 1 818 ? 123.487 138.214 114.339 1.00 62.58 818 ASP B N 1
ATOM 10860 C CA . ASP B 1 818 ? 124.818 137.865 114.828 1.00 71.64 818 ASP B CA 1
ATOM 10861 C C . ASP B 1 818 ? 124.816 136.500 115.502 1.00 82.22 818 ASP B C 1
ATOM 10862 O O . ASP B 1 818 ? 125.744 135.704 115.315 1.00 88.46 818 ASP B O 1
ATOM 10867 N N . ALA B 1 819 ? 123.776 136.209 116.287 1.00 61.45 819 ALA B N 1
ATOM 10868 C CA . ALA B 1 819 ? 123.677 134.904 116.931 1.00 66.10 819 ALA B CA 1
ATOM 10869 C C . ALA B 1 819 ? 123.527 133.790 115.902 1.00 63.49 819 ALA B C 1
ATOM 10870 O O . ALA B 1 819 ? 124.112 132.713 116.056 1.00 70.00 819 ALA B O 1
ATOM 10872 N N . PHE B 1 820 ? 122.737 134.023 114.853 1.00 46.86 820 PHE B N 1
ATOM 10873 C CA . PHE B 1 820 ? 122.589 133.017 113.806 1.00 54.41 820 PHE B CA 1
ATOM 10874 C C . PHE B 1 820 ? 123.906 132.780 113.078 1.00 56.30 820 PHE B C 1
ATOM 10875 O O . PHE B 1 820 ? 124.250 131.634 112.762 1.00 67.17 820 PHE B O 1
ATOM 10883 N N . VAL B 1 821 ? 124.658 133.849 112.808 1.00 48.05 821 VAL B N 1
ATOM 10884 C CA . VAL B 1 821 ? 125.961 133.695 112.166 1.00 50.20 821 VAL B CA 1
ATOM 10885 C C . VAL B 1 821 ? 126.905 132.904 113.063 1.00 65.34 821 VAL B C 1
ATOM 10886 O O . VAL B 1 821 ? 127.626 132.013 112.598 1.00 81.40 821 VAL B O 1
ATOM 10890 N N . ARG B 1 822 ? 126.911 133.209 114.364 1.00 62.42 822 ARG B N 1
ATOM 10891 C CA . ARG B 1 822 ? 127.770 132.478 115.292 1.00 65.24 822 ARG B CA 1
ATOM 10892 C C . ARG B 1 822 ? 127.375 131.007 115.376 1.00 65.23 822 ARG B C 1
ATOM 10893 O O . ARG B 1 822 ? 128.239 130.128 115.450 1.00 63.43 822 ARG B O 1
ATOM 10901 N N . LEU B 1 823 ? 126.070 130.723 115.370 1.00 59.21 823 LEU B N 1
ATOM 10902 C CA . LEU B 1 823 ? 125.607 129.339 115.390 1.00 53.97 823 LEU B CA 1
ATOM 10903 C C . LEU B 1 823 ? 126.024 128.594 114.127 1.00 56.36 823 LEU B C 1
ATOM 10904 O O . LEU B 1 823 ? 126.436 127.430 114.191 1.00 65.84 823 LEU B O 1
ATOM 10909 N N . CYS B 1 824 ? 125.915 129.248 112.967 1.00 52.14 824 CYS B N 1
ATOM 10910 C CA . CYS B 1 824 ? 126.378 128.628 111.728 1.00 44.03 824 CYS B CA 1
ATOM 10911 C C . CYS B 1 824 ? 127.874 128.356 111.780 1.00 47.61 824 CYS B C 1
ATOM 10912 O O . CYS B 1 824 ? 128.334 127.287 111.358 1.00 56.72 824 CYS B O 1
ATOM 10915 N N . ILE B 1 825 ? 128.648 129.309 112.303 1.00 43.45 825 ILE B N 1
ATOM 10916 C CA . ILE B 1 825 ? 130.087 129.106 112.448 1.00 46.23 825 ILE B CA 1
ATOM 10917 C C . ILE B 1 825 ? 130.366 127.909 113.345 1.00 54.25 825 ILE B C 1
ATOM 10918 O O . ILE B 1 825 ? 131.220 127.072 113.035 1.00 54.43 825 ILE B O 1
ATOM 10923 N N . ILE B 1 826 ? 129.646 127.804 114.463 1.00 61.94 826 ILE B N 1
ATOM 10924 C CA . ILE B 1 826 ? 129.876 126.710 115.406 1.00 56.29 826 ILE B CA 1
ATOM 10925 C C . ILE B 1 826 ? 129.567 125.367 114.754 1.00 59.04 826 ILE B C 1
ATOM 10926 O O . ILE B 1 826 ? 130.362 124.422 114.830 1.00 59.78 826 ILE B O 1
ATOM 10931 N N . ILE B 1 827 ? 128.407 125.266 114.097 1.00 65.83 827 ILE B N 1
ATOM 10932 C CA . ILE B 1 827 ? 128.004 124.002 113.482 1.00 52.03 827 ILE B CA 1
ATOM 10933 C C . ILE B 1 827 ? 128.984 123.600 112.387 1.00 55.60 827 ILE B C 1
ATOM 10934 O O . ILE B 1 827 ? 129.408 122.439 112.306 1.00 66.03 827 ILE B O 1
ATOM 10939 N N . ASN B 1 828 ? 129.365 124.549 111.531 1.00 65.85 828 ASN B N 1
ATOM 10940 C CA . ASN B 1 828 ? 130.252 124.217 110.423 1.00 67.03 828 ASN B CA 1
ATOM 10941 C C . ASN B 1 828 ? 131.658 123.887 110.910 1.00 69.10 828 ASN B C 1
ATOM 10942 O O . ASN B 1 828 ? 132.317 122.999 110.356 1.00 66.17 828 ASN B O 1
ATOM 10947 N N . SER B 1 829 ? 132.137 124.583 111.945 1.00 64.87 829 SER B N 1
ATOM 10948 C CA . SER B 1 829 ? 133.439 124.263 112.517 1.00 58.99 829 SER B CA 1
ATOM 10949 C C . SER B 1 829 ? 133.435 122.875 113.143 1.00 63.63 829 SER B C 1
ATOM 10950 O O . SER B 1 829 ? 134.419 122.135 113.038 1.00 63.24 829 SER B O 1
ATOM 10953 N N . ALA B 1 830 ? 132.339 122.511 113.813 1.00 64.19 830 ALA B N 1
ATOM 10954 C CA . ALA B 1 830 ? 132.233 121.166 114.366 1.00 51.73 830 ALA B CA 1
ATOM 10955 C C . ALA B 1 830 ? 132.204 120.121 113.259 1.00 48.35 830 ALA B C 1
ATOM 10956 O O . ALA B 1 830 ? 132.784 119.039 113.402 1.00 56.69 830 ALA B O 1
ATOM 10958 N N . LEU B 1 831 ? 131.531 120.426 112.148 1.00 49.27 831 LEU B N 1
ATOM 10959 C CA . LEU B 1 831 ? 131.566 119.532 110.997 1.00 50.80 831 LEU B CA 1
ATOM 10960 C C . LEU B 1 831 ? 132.939 119.488 110.339 1.00 61.84 831 LEU B C 1
ATOM 10961 O O . LEU B 1 831 ? 133.236 118.532 109.615 1.00 57.89 831 LEU B O 1
ATOM 10966 N N . ALA B 1 832 ? 133.778 120.499 110.568 1.00 74.46 832 ALA B N 1
ATOM 10967 C CA . ALA B 1 832 ? 135.106 120.550 109.972 1.00 74.00 832 ALA B CA 1
ATOM 10968 C C . ALA B 1 832 ? 136.162 119.798 110.774 1.00 70.31 832 ALA B C 1
ATOM 10969 O O . ALA B 1 832 ? 137.226 119.490 110.225 1.00 69.10 832 ALA B O 1
ATOM 10971 N N . GLY B 1 833 ? 135.904 119.490 112.043 1.00 74.31 833 GLY B N 1
ATOM 10972 C CA . GLY B 1 833 ? 136.851 118.716 112.822 1.00 72.01 833 GLY B CA 1
ATOM 10973 C C . GLY B 1 833 ? 137.057 119.177 114.251 1.00 75.82 833 GLY B C 1
ATOM 10974 O O . GLY B 1 833 ? 137.340 118.357 115.129 1.00 78.93 833 GLY B O 1
ATOM 10975 N N . GLU B 1 834 ? 136.914 120.474 114.508 1.00 82.65 834 GLU B N 1
ATOM 10976 C CA . GLU B 1 834 ? 137.097 121.026 115.844 1.00 87.74 834 GLU B CA 1
ATOM 10977 C C . GLU B 1 834 ? 135.746 121.154 116.535 1.00 90.27 834 GLU B C 1
ATOM 10978 O O . GLU B 1 834 ? 134.837 121.811 116.018 1.00 84.95 834 GLU B O 1
ATOM 10984 N N . GLU B 1 835 ? 135.625 120.538 117.706 1.00 91.89 835 GLU B N 1
ATOM 10985 C CA . GLU B 1 835 ? 134.354 120.413 118.403 1.00 87.91 835 GLU B CA 1
ATOM 10986 C C . GLU B 1 835 ? 134.265 121.408 119.553 1.00 90.33 835 GLU B C 1
ATOM 10987 O O . GLU B 1 835 ? 135.237 121.617 120.285 1.00 93.35 835 GLU B O 1
ATOM 10993 N N . ALA B 1 836 ? 133.092 122.016 119.705 1.00 76.83 836 ALA B N 1
ATOM 10994 C CA . ALA B 1 836 ? 132.844 122.936 120.804 1.00 77.73 836 ALA B CA 1
ATOM 10995 C C . ALA B 1 836 ? 132.575 122.168 122.095 1.00 78.31 836 ALA B C 1
ATOM 10996 O O . ALA B 1 836 ? 132.172 121.002 122.084 1.00 78.97 836 ALA B O 1
ATOM 10998 N N . GLU B 1 837 ? 132.798 122.846 123.220 1.00 82.46 837 GLU B N 1
ATOM 10999 C CA . GLU B 1 837 ? 132.635 122.244 124.538 1.00 82.29 837 GLU B CA 1
ATOM 11000 C C . GLU B 1 837 ? 131.473 122.836 125.320 1.00 84.88 837 GLU B C 1
ATOM 11001 O O . GLU B 1 837 ? 130.605 122.095 125.787 1.00 92.10 837 GLU B O 1
ATOM 11007 N N . LYS B 1 838 ? 131.438 124.159 125.489 1.00 71.86 838 LYS B N 1
ATOM 11008 C CA . LYS B 1 838 ? 130.295 124.827 126.121 1.00 72.08 838 LYS B CA 1
ATOM 11009 C C . LYS B 1 838 ? 130.198 126.231 125.520 1.00 77.40 838 LYS B C 1
ATOM 11010 O O . LYS B 1 838 ? 130.884 127.155 125.958 1.00 82.79 838 LYS B O 1
ATOM 11016 N N . ALA B 1 839 ? 129.338 126.372 124.511 1.00 70.04 839 ALA B N 1
ATOM 11017 C CA . ALA B 1 839 ? 129.140 127.657 123.860 1.00 64.53 839 ALA B CA 1
ATOM 11018 C C . ALA B 1 839 ? 127.807 128.245 124.291 1.00 68.84 839 ALA B C 1
ATOM 11019 O O . ALA B 1 839 ? 126.773 127.586 124.112 1.00 76.22 839 ALA B O 1
ATOM 11021 N N . PRO B 1 840 ? 127.772 129.441 124.874 1.00 67.29 840 PRO B N 1
ATOM 11022 C CA . PRO B 1 840 ? 126.488 130.009 125.301 1.00 66.51 840 PRO B CA 1
ATOM 11023 C C . PRO B 1 840 ? 125.643 130.443 124.113 1.00 60.26 840 PRO B C 1
ATOM 11024 O O . PRO B 1 840 ? 126.106 131.167 123.228 1.00 69.22 840 PRO B O 1
ATOM 11028 N N . ILE B 1 841 ? 124.389 129.993 124.102 1.00 54.93 841 ILE B N 1
ATOM 11029 C CA . ILE B 1 841 ? 123.432 130.394 123.077 1.00 60.34 841 ILE B CA 1
ATOM 11030 C C . ILE B 1 841 ? 122.101 130.730 123.739 1.00 62.22 841 ILE B C 1
ATOM 11031 O O . ILE B 1 841 ? 121.905 130.481 124.935 1.00 81.98 841 ILE B O 1
ATOM 11036 N N . GLY B 1 842 ? 121.179 131.296 122.963 1.00 47.79 842 GLY B N 1
ATOM 11037 C CA . GLY B 1 842 ? 119.856 131.613 123.459 1.00 48.25 842 GLY B CA 1
ATOM 11038 C C . GLY B 1 842 ? 118.839 131.717 122.342 1.00 54.85 842 GLY B C 1
ATOM 11039 O O . GLY B 1 842 ? 119.174 132.146 121.235 1.00 69.14 842 GLY B O 1
ATOM 11040 N N . PHE B 1 843 ? 117.594 131.338 122.618 1.00 68.36 843 PHE B N 1
ATOM 11041 C CA . PHE B 1 843 ? 116.577 131.329 121.574 1.00 67.31 843 PHE B CA 1
ATOM 11042 C C . PHE B 1 843 ? 115.193 131.417 122.200 1.00 73.87 843 PHE B C 1
ATOM 11043 O O . PHE B 1 843 ? 115.019 131.256 123.409 1.00 81.42 843 PHE B O 1
ATOM 11051 N N . PHE B 1 844 ? 114.201 131.669 121.351 1.00 91.15 844 PHE B N 1
ATOM 11052 C CA . PHE B 1 844 ? 112.811 131.765 121.771 1.00 93.14 844 PHE B CA 1
ATOM 11053 C C . PHE B 1 844 ? 112.084 130.473 121.423 1.00 96.79 844 PHE B C 1
ATOM 11054 O O . PHE B 1 844 ? 112.155 130.003 120.284 1.00 101.79 844 PHE B O 1
ATOM 11062 N N . ASP B 1 845 ? 111.389 129.906 122.405 1.00 98.72 845 ASP B N 1
ATOM 11063 C CA . ASP B 1 845 ? 110.663 128.658 122.210 1.00 98.29 845 ASP B CA 1
ATOM 11064 C C . ASP B 1 845 ? 109.319 128.941 121.541 1.00 98.01 845 ASP B C 1
ATOM 11065 O O . ASP B 1 845 ? 109.060 130.040 121.042 1.00 101.56 845 ASP B O 1
ATOM 11070 N N . ARG B 1 846 ? 108.445 127.932 121.519 1.00 91.86 846 ARG B N 1
ATOM 11071 C CA . ARG B 1 846 ? 107.137 128.083 120.889 1.00 94.68 846 ARG B CA 1
ATOM 11072 C C . ARG B 1 846 ? 106.281 129.127 121.594 1.00 99.15 846 ARG B C 1
ATOM 11073 O O . ARG B 1 846 ? 105.432 129.762 120.957 1.00 99.59 846 ARG B O 1
ATOM 11081 N N . ASP B 1 847 ? 106.488 129.326 122.893 1.00 110.97 847 ASP B N 1
ATOM 11082 C CA . ASP B 1 847 ? 105.664 130.233 123.681 1.00 109.71 847 ASP B CA 1
ATOM 11083 C C . ASP B 1 847 ? 106.256 131.631 123.807 1.00 108.26 847 ASP B C 1
ATOM 11084 O O . ASP B 1 847 ? 105.690 132.463 124.523 1.00 110.93 847 ASP B O 1
ATOM 11089 N N . GLY B 1 848 ? 107.371 131.911 123.137 1.00 102.42 848 GLY B N 1
ATOM 11090 C CA . GLY B 1 848 ? 107.950 133.239 123.165 1.00 102.87 848 GLY B CA 1
ATOM 11091 C C . GLY B 1 848 ? 108.793 133.556 124.377 1.00 103.65 848 GLY B C 1
ATOM 11092 O O . GLY B 1 848 ? 109.104 134.732 124.601 1.00 106.31 848 GLY B O 1
ATOM 11093 N N . LYS B 1 849 ? 109.174 132.557 125.166 1.00 103.27 849 LYS B N 1
ATOM 11094 C CA . LYS B 1 849 ? 109.993 132.777 126.349 1.00 104.40 849 LYS B CA 1
ATOM 11095 C C . LYS B 1 849 ? 111.463 132.577 125.998 1.00 105.31 849 LYS B C 1
ATOM 11096 O O . LYS B 1 849 ? 111.835 131.553 125.416 1.00 107.65 849 LYS B O 1
ATOM 11102 N N . TYR B 1 850 ? 112.289 133.560 126.345 1.00 94.80 850 TYR B N 1
ATOM 11103 C CA . TYR B 1 850 ? 113.714 133.485 126.049 1.00 95.12 850 TYR B CA 1
ATOM 11104 C C . TYR B 1 850 ? 114.372 132.408 126.901 1.00 94.02 850 TYR B C 1
ATOM 11105 O O . TYR B 1 850 ? 114.156 132.344 128.115 1.00 92.34 850 TYR B O 1
ATOM 11114 N N . ILE B 1 851 ? 115.178 131.561 126.267 1.00 89.53 851 ILE B N 1
ATOM 11115 C CA . ILE B 1 851 ? 115.886 130.479 126.937 1.00 86.14 851 ILE B CA 1
ATOM 11116 C C . ILE B 1 851 ? 117.369 130.636 126.654 1.00 85.13 851 ILE B C 1
ATOM 11117 O O . ILE B 1 851 ? 117.776 130.738 125.489 1.00 97.74 851 ILE B O 1
ATOM 11122 N N . GLU B 1 852 ? 118.170 130.648 127.714 1.00 78.68 852 GLU B N 1
ATOM 11123 C CA . GLU B 1 852 ? 119.619 130.724 127.627 1.00 83.64 852 GLU B CA 1
ATOM 11124 C C . GLU B 1 852 ? 120.211 129.388 128.051 1.00 84.23 852 GLU B C 1
ATOM 11125 O O . GLU B 1 852 ? 119.790 128.809 129.058 1.00 95.11 852 GLU B O 1
ATOM 11131 N N . CYS B 1 853 ? 121.183 128.897 127.288 1.00 75.62 853 CYS B N 1
ATOM 11132 C CA . CYS B 1 853 ? 121.736 127.579 127.564 1.00 63.06 853 CYS B CA 1
ATOM 11133 C C . CYS B 1 853 ? 123.161 127.506 127.036 1.00 61.93 853 CYS B C 1
ATOM 11134 O O . CYS B 1 853 ? 123.675 128.451 126.435 1.00 77.18 853 CYS B O 1
ATOM 11137 N N . LEU B 1 854 ? 123.798 126.366 127.286 1.00 59.89 854 LEU B N 1
ATOM 11138 C CA . LEU B 1 854 ? 125.130 126.067 126.779 1.00 71.58 854 LEU B CA 1
ATOM 11139 C C . LEU B 1 854 ? 125.041 124.870 125.846 1.00 80.00 854 LEU B C 1
ATOM 11140 O O . LEU B 1 854 ? 124.533 123.811 126.232 1.00 84.85 854 LEU B O 1
ATOM 11145 N N . LEU B 1 855 ? 125.535 125.039 124.624 1.00 65.84 855 LEU B N 1
ATOM 11146 C CA . LEU B 1 855 ? 125.444 124.030 123.582 1.00 58.11 855 LEU B CA 1
ATOM 11147 C C . LEU B 1 855 ? 126.827 123.485 123.260 1.00 56.95 855 LEU B C 1
ATOM 11148 O O . LEU B 1 855 ? 127.813 124.230 123.245 1.00 60.76 855 LEU B O 1
ATOM 11153 N N . SER B 1 856 ? 126.891 122.178 123.010 1.00 73.05 856 SER B N 1
ATOM 11154 C CA . SER B 1 856 ? 128.123 121.483 122.666 1.00 71.44 856 SER B CA 1
ATOM 11155 C C . SER B 1 856 ? 127.850 120.543 121.504 1.00 69.43 856 SER B C 1
ATOM 11156 O O . SER B 1 856 ? 126.854 119.815 121.514 1.00 76.53 856 SER B O 1
ATOM 11159 N N . VAL B 1 857 ? 128.734 120.557 120.510 1.00 56.92 857 VAL B N 1
ATOM 11160 C CA . VAL B 1 857 ? 128.572 119.768 119.295 1.00 57.04 857 VAL B CA 1
ATOM 11161 C C . VAL B 1 857 ? 129.702 118.755 119.217 1.00 68.32 857 VAL B C 1
ATOM 11162 O O . VAL B 1 857 ? 130.872 119.109 119.400 1.00 80.73 857 VAL B O 1
ATOM 11166 N N . ASN B 1 858 ? 129.353 117.501 118.944 1.00 65.91 858 ASN B N 1
ATOM 11167 C CA . ASN B 1 858 ? 130.320 116.438 118.713 1.00 61.97 858 ASN B CA 1
ATOM 11168 C C . ASN B 1 858 ? 130.153 115.918 117.293 1.00 66.85 858 ASN B C 1
ATOM 11169 O O . ASN B 1 858 ? 129.035 115.606 116.871 1.00 73.85 858 ASN B O 1
ATOM 11174 N N . ARG B 1 859 ? 131.260 115.829 116.561 1.00 87.27 859 ARG B N 1
ATOM 11175 C CA . ARG B 1 859 ? 131.210 115.325 115.196 1.00 87.23 859 ARG B CA 1
ATOM 11176 C C . ARG B 1 859 ? 130.858 113.843 115.191 1.00 89.58 859 ARG B C 1
ATOM 11177 O O . ARG B 1 859 ? 131.249 113.093 116.089 1.00 96.94 859 ARG B O 1
ATOM 11185 N N . LYS B 1 860 ? 130.113 113.422 114.174 1.00 86.63 860 LYS B N 1
ATOM 11186 C CA . LYS B 1 860 ? 129.702 112.033 114.015 1.00 91.64 860 LYS B CA 1
ATOM 11187 C C . LYS B 1 860 ? 130.377 111.463 112.775 1.00 99.83 860 LYS B C 1
ATOM 11188 O O . LYS B 1 860 ? 130.162 111.957 111.663 1.00 106.87 860 LYS B O 1
ATOM 11194 N N . VAL B 1 861 ? 131.183 110.421 112.967 1.00 104.47 861 VAL B N 1
ATOM 11195 C CA . VAL B 1 861 ? 131.956 109.822 111.889 1.00 100.43 861 VAL B CA 1
ATOM 11196 C C . VAL B 1 861 ? 131.519 108.375 111.712 1.00 100.85 861 VAL B C 1
ATOM 11197 O O . VAL B 1 861 ? 130.841 107.793 112.562 1.00 105.78 861 VAL B O 1
ATOM 11201 N N . ASN B 1 862 ? 131.921 107.797 110.584 1.00 130.06 862 ASN B N 1
ATOM 11202 C CA . ASN B 1 862 ? 131.586 106.425 110.240 1.00 135.59 862 ASN B CA 1
ATOM 11203 C C . ASN B 1 862 ? 132.832 105.546 110.316 1.00 135.38 862 ASN B C 1
ATOM 11204 O O . ASN B 1 862 ? 133.941 106.010 110.587 1.00 133.94 862 ASN B O 1
ATOM 11209 N N . ALA B 1 863 ? 132.634 104.247 110.077 1.00 163.58 863 ALA B N 1
ATOM 11210 C CA . ALA B 1 863 ? 133.755 103.312 110.092 1.00 165.30 863 ALA B CA 1
ATOM 11211 C C . ALA B 1 863 ? 134.741 103.608 108.969 1.00 166.82 863 ALA B C 1
ATOM 11212 O O . ALA B 1 863 ? 135.959 103.536 109.170 1.00 166.28 863 ALA B O 1
ATOM 11214 N N . ASP B 1 864 ? 134.237 103.944 107.782 1.00 179.31 864 ASP B N 1
ATOM 11215 C CA . ASP B 1 864 ? 135.092 104.227 106.637 1.00 179.44 864 ASP B CA 1
ATOM 11216 C C . ASP B 1 864 ? 135.794 105.575 106.733 1.00 179.03 864 ASP B C 1
ATOM 11217 O O . ASP B 1 864 ? 136.685 105.847 105.921 1.00 180.33 864 ASP B O 1
ATOM 11222 N N . GLY B 1 865 ? 135.423 106.418 107.692 1.00 157.12 865 GLY B N 1
ATOM 11223 C CA . GLY B 1 865 ? 136.033 107.721 107.842 1.00 155.92 865 GLY B CA 1
ATOM 11224 C C . GLY B 1 865 ? 135.289 108.868 107.199 1.00 155.83 865 GLY B C 1
ATOM 11225 O O . GLY B 1 865 ? 135.865 109.953 107.063 1.00 155.90 865 GLY B O 1
ATOM 11226 N N . VAL B 1 866 ? 134.034 108.669 106.803 1.00 128.04 866 VAL B N 1
ATOM 11227 C CA . VAL B 1 866 ? 133.224 109.714 106.189 1.00 126.94 866 VAL B CA 1
ATOM 11228 C C . VAL B 1 866 ? 132.303 110.300 107.249 1.00 126.49 866 VAL B C 1
ATOM 11229 O O . VAL B 1 866 ? 131.613 109.563 107.965 1.00 126.67 866 VAL B O 1
ATOM 11233 N N . VAL B 1 867 ? 132.306 111.627 107.365 1.00 89.73 867 VAL B N 1
ATOM 11234 C CA . VAL B 1 867 ? 131.487 112.294 108.368 1.00 84.66 867 VAL B CA 1
ATOM 11235 C C . VAL B 1 867 ? 130.020 112.171 107.984 1.00 81.95 867 VAL B C 1
ATOM 11236 O O . VAL B 1 867 ? 129.631 112.474 106.849 1.00 87.00 867 VAL B O 1
ATOM 11240 N N . THR B 1 868 ? 129.196 111.721 108.930 1.00 82.74 868 THR B N 1
ATOM 11241 C CA . THR B 1 868 ? 127.767 111.567 108.693 1.00 89.55 868 THR B CA 1
ATOM 11242 C C . THR B 1 868 ? 126.952 112.763 109.160 1.00 89.73 868 THR B C 1
ATOM 11243 O O . THR B 1 868 ? 125.892 113.036 108.587 1.00 92.92 868 THR B O 1
ATOM 11247 N N . GLY B 1 869 ? 127.421 113.491 110.167 1.00 77.20 869 GLY B N 1
ATOM 11248 C CA . GLY B 1 869 ? 126.690 114.651 110.641 1.00 71.93 869 GLY B CA 1
ATOM 11249 C C . GLY B 1 869 ? 127.207 115.102 111.992 1.00 74.28 869 GLY B C 1
ATOM 11250 O O . GLY B 1 869 ? 128.334 114.791 112.378 1.00 77.26 869 GLY B O 1
ATOM 11251 N N . VAL B 1 870 ? 126.358 115.845 112.695 1.00 57.95 870 VAL B N 1
ATOM 11252 C CA . VAL B 1 870 ? 126.675 116.375 114.013 1.00 56.80 870 VAL B CA 1
ATOM 11253 C C . VAL B 1 870 ? 125.757 115.726 115.040 1.00 56.02 870 VAL B C 1
ATOM 11254 O O . VAL B 1 870 ? 124.785 115.045 114.704 1.00 64.96 870 VAL B O 1
ATOM 11258 N N . PHE B 1 871 ? 126.086 115.946 116.312 1.00 46.70 871 PHE B N 1
ATOM 11259 C CA . PHE B 1 871 ? 125.331 115.389 117.434 1.00 41.79 871 PHE B CA 1
ATOM 11260 C C . PHE B 1 871 ? 125.469 116.383 118.583 1.00 51.58 871 PHE B C 1
ATOM 11261 O O . PHE B 1 871 ? 126.459 116.353 119.319 1.00 74.57 871 PHE B O 1
ATOM 11269 N N . CYS B 1 872 ? 124.491 117.277 118.720 1.00 51.77 872 CYS B N 1
ATOM 11270 C CA . CYS B 1 872 ? 124.529 118.351 119.698 1.00 56.84 872 CYS B CA 1
ATOM 11271 C C . CYS B 1 872 ? 123.649 118.000 120.890 1.00 59.58 872 CYS B C 1
ATOM 11272 O O . CYS B 1 872 ? 122.593 117.374 120.733 1.00 69.73 872 CYS B O 1
ATOM 11275 N N . PHE B 1 873 ? 124.091 118.397 122.082 1.00 93.31 873 PHE B N 1
ATOM 11276 C CA . PHE B 1 873 ? 123.303 118.240 123.294 1.00 90.51 873 PHE B CA 1
ATOM 11277 C C . PHE B 1 873 ? 123.425 119.496 124.146 1.00 96.56 873 PHE B C 1
ATOM 11278 O O . PHE B 1 873 ? 124.435 120.204 124.104 1.00 103.77 873 PHE B O 1
ATOM 11286 N N . ILE B 1 874 ? 122.377 119.764 124.920 1.00 72.96 874 ILE B N 1
ATOM 11287 C CA . ILE B 1 874 ? 122.234 121.005 125.670 1.00 66.84 874 ILE B CA 1
ATOM 11288 C C . ILE B 1 874 ? 121.903 120.678 127.118 1.00 75.25 874 ILE B C 1
ATOM 11289 O O . ILE B 1 874 ? 121.046 119.829 127.385 1.00 81.62 874 ILE B O 1
ATOM 11294 N N . HIS B 1 875 ? 122.589 121.340 128.049 1.00 53.43 875 HIS B N 1
ATOM 11295 C CA . HIS B 1 875 ? 122.218 121.322 129.459 1.00 61.75 875 HIS B CA 1
ATOM 11296 C C . HIS B 1 875 ? 122.153 122.757 129.959 1.00 64.58 875 HIS B C 1
ATOM 11297 O O . HIS B 1 875 ? 123.047 123.558 129.671 1.00 64.82 875 HIS B O 1
ATOM 11304 N N . VAL B 1 876 ? 121.100 123.077 130.706 1.00 76.67 876 VAL B N 1
ATOM 11305 C CA . VAL B 1 876 ? 120.828 124.444 131.142 1.00 72.05 876 VAL B CA 1
ATOM 11306 C C . VAL B 1 876 ? 121.197 124.549 132.620 1.00 83.16 876 VAL B C 1
ATOM 11307 O O . VAL B 1 876 ? 120.506 123.950 133.462 1.00 93.00 876 VAL B O 1
ATOM 11311 N N . PRO B 1 877 ? 122.248 125.274 132.980 1.00 96.51 877 PRO B N 1
ATOM 11312 C CA . PRO B 1 877 ? 122.563 125.480 134.395 1.00 96.45 877 PRO B CA 1
ATOM 11313 C C . PRO B 1 877 ? 121.765 126.641 134.978 1.00 100.83 877 PRO B C 1
ATOM 11314 O O . PRO B 1 877 ? 121.097 127.398 134.274 1.00 99.61 877 PRO B O 1
ATOM 11318 N N . SER B 1 878 ? 121.848 126.764 136.300 1.00 113.52 878 SER B N 1
ATOM 11319 C CA . SER B 1 878 ? 121.159 127.829 137.009 1.00 111.57 878 SER B CA 1
ATOM 11320 C C . SER B 1 878 ? 121.834 129.172 136.746 1.00 111.37 878 SER B C 1
ATOM 11321 O O . SER B 1 878 ? 122.995 129.245 136.337 1.00 114.35 878 SER B O 1
ATOM 11324 N N . ASP B 1 879 ? 121.080 130.248 136.990 1.00 114.33 879 ASP B N 1
ATOM 11325 C CA . ASP B 1 879 ? 121.578 131.589 136.694 1.00 115.67 879 ASP B CA 1
ATOM 11326 C C . ASP B 1 879 ? 122.842 131.904 137.486 1.00 116.29 879 ASP B C 1
ATOM 11327 O O . ASP B 1 879 ? 123.798 132.468 136.940 1.00 117.80 879 ASP B O 1
ATOM 11332 N N . ASP B 1 880 ? 122.866 131.548 138.772 1.00 109.20 880 ASP B N 1
ATOM 11333 C CA . ASP B 1 880 ? 124.065 131.777 139.572 1.00 109.59 880 ASP B CA 1
ATOM 11334 C C . ASP B 1 880 ? 125.248 130.985 139.029 1.00 108.49 880 ASP B C 1
ATOM 11335 O O . ASP B 1 880 ? 126.362 131.511 138.929 1.00 110.73 880 ASP B O 1
ATOM 11340 N N . LEU B 1 881 ? 125.025 129.720 138.668 1.00 95.17 881 LEU B N 1
ATOM 11341 C CA . LEU B 1 881 ? 126.094 128.936 138.060 1.00 99.15 881 LEU B CA 1
ATOM 11342 C C . LEU B 1 881 ? 126.383 129.391 136.637 1.00 104.75 881 LEU B C 1
ATOM 11343 O O . LEU B 1 881 ? 127.525 129.291 136.178 1.00 108.91 881 LEU B O 1
ATOM 11348 N N . GLN B 1 882 ? 125.367 129.884 135.924 1.00 111.76 882 GLN B N 1
ATOM 11349 C CA . GLN B 1 882 ? 125.601 130.392 134.576 1.00 109.72 882 GLN B CA 1
ATOM 11350 C C . GLN B 1 882 ? 126.541 131.587 134.603 1.00 110.46 882 GLN B C 1
ATOM 11351 O O . GLN B 1 882 ? 127.396 131.733 133.723 1.00 113.73 882 GLN B O 1
ATOM 11357 N N . HIS B 1 883 ? 126.393 132.457 135.602 1.00 110.26 883 HIS B N 1
ATOM 11358 C CA . HIS B 1 883 ? 127.307 133.587 135.722 1.00 111.13 883 HIS B CA 1
ATOM 11359 C C . HIS B 1 883 ? 128.637 133.158 136.328 1.00 111.61 883 HIS B C 1
ATOM 11360 O O . HIS B 1 883 ? 129.672 133.163 135.650 1.00 112.76 883 HIS B O 1
ATOM 11367 N N . ALA B 1 884 ? 128.622 132.744 137.593 1.00 113.94 884 ALA B N 1
ATOM 11368 C CA . ALA B 1 884 ? 129.861 132.476 138.307 1.00 116.25 884 ALA B CA 1
ATOM 11369 C C . ALA B 1 884 ? 130.557 131.242 137.749 1.00 116.10 884 ALA B C 1
ATOM 11370 O O . ALA B 1 884 ? 129.930 130.216 137.475 1.00 119.34 884 ALA B O 1
ATOM 11372 N N . LEU B 1 885 ? 131.874 131.366 137.566 1.00 132.17 885 LEU B N 1
ATOM 11373 C CA . LEU B 1 885 ? 132.741 130.264 137.163 1.00 136.44 885 LEU B CA 1
ATOM 11374 C C . LEU B 1 885 ? 132.377 129.713 135.788 1.00 134.34 885 LEU B C 1
ATOM 11375 O O . LEU B 1 885 ? 132.896 128.670 135.378 1.00 135.54 885 LEU B O 1
ATOM 11380 N N . HIS B 1 886 ? 131.492 130.400 135.063 1.00 116.78 886 HIS B N 1
ATOM 11381 C CA . HIS B 1 886 ? 131.080 129.940 133.744 1.00 117.60 886 HIS B CA 1
ATOM 11382 C C . HIS B 1 886 ? 131.160 131.070 132.726 1.00 120.42 886 HIS B C 1
ATOM 11383 O O . HIS B 1 886 ? 131.367 130.827 131.533 1.00 121.46 886 HIS B O 1
ATOM 11390 N N . VAL B 1 887 ? 130.990 132.310 133.188 1.00 128.83 887 VAL B N 1
ATOM 11391 C CA . VAL B 1 887 ? 131.185 133.492 132.364 1.00 127.69 887 VAL B CA 1
ATOM 11392 C C . VAL B 1 887 ? 132.265 134.398 132.939 1.00 128.35 887 VAL B C 1
ATOM 11393 O O . VAL B 1 887 ? 133.106 134.922 132.198 1.00 129.28 887 VAL B O 1
ATOM 11397 N N . GLN B 1 888 ? 132.264 134.585 134.260 1.00 145.92 888 GLN B N 1
ATOM 11398 C CA . GLN B 1 888 ? 133.327 135.338 134.915 1.00 147.51 888 GLN B CA 1
ATOM 11399 C C . GLN B 1 888 ? 134.679 134.656 134.741 1.00 149.71 888 GLN B C 1
ATOM 11400 O O . GLN B 1 888 ? 135.692 135.319 134.491 1.00 151.42 888 GLN B O 1
ATOM 11406 N N . GLN B 1 889 ? 134.716 133.333 134.865 1.00 152.60 889 GLN B N 1
ATOM 11407 C CA . GLN B 1 889 ? 135.964 132.584 134.896 1.00 154.52 889 GLN B CA 1
ATOM 11408 C C . GLN B 1 889 ? 136.117 131.754 133.630 1.00 153.26 889 GLN B C 1
ATOM 11409 O O . GLN B 1 889 ? 135.267 130.912 133.323 1.00 150.58 889 GLN B O 1
ATOM 11415 N N . ALA B 1 890 ? 137.207 131.999 132.902 1.00 175.48 890 ALA B N 1
ATOM 11416 C CA . ALA B 1 890 ? 137.622 131.171 131.768 1.00 175.94 890 ALA B CA 1
ATOM 11417 C C . ALA B 1 890 ? 139.152 131.210 131.758 1.00 178.27 890 ALA B C 1
ATOM 11418 O O . ALA B 1 890 ? 139.755 132.101 131.156 1.00 178.25 890 ALA B O 1
ATOM 11420 N N . SER B 1 891 ? 139.761 130.221 132.412 1.00 186.63 891 SER B N 1
ATOM 11421 C CA . SER B 1 891 ? 141.166 130.283 132.807 1.00 185.85 891 SER B CA 1
ATOM 11422 C C . SER B 1 891 ? 141.444 131.587 133.554 1.00 184.83 891 SER B C 1
ATOM 11423 O O . SER B 1 891 ? 142.341 132.360 133.203 1.00 183.27 891 SER B O 1
ATOM 11426 N N . GLU B 1 892 ? 140.646 131.825 134.600 1.00 182.16 892 GLU B N 1
ATOM 11427 C CA . GLU B 1 892 ? 140.626 133.101 135.321 1.00 181.11 892 GLU B CA 1
ATOM 11428 C C . GLU B 1 892 ? 140.359 134.262 134.367 1.00 180.99 892 GLU B C 1
ATOM 11429 O O . GLU B 1 892 ? 140.956 135.335 134.482 1.00 182.83 892 GLU B O 1
ATOM 11435 N N . GLN B 1 893 ? 139.443 134.042 133.424 1.00 174.81 893 GLN B N 1
ATOM 11436 C CA . GLN B 1 893 ? 139.157 134.991 132.349 1.00 175.61 893 GLN B CA 1
ATOM 11437 C C . GLN B 1 893 ? 140.438 135.380 131.617 1.00 178.49 893 GLN B C 1
ATOM 11438 O O . GLN B 1 893 ? 140.696 136.552 131.335 1.00 180.16 893 GLN B O 1
ATOM 11444 N N . THR B 1 894 ? 141.249 134.365 131.314 1.00 185.69 894 THR B N 1
ATOM 11445 C CA . THR B 1 894 ? 142.517 134.526 130.605 1.00 185.54 894 THR B CA 1
ATOM 11446 C C . THR B 1 894 ? 143.434 135.515 131.329 1.00 186.76 894 THR B C 1
ATOM 11447 O O . THR B 1 894 ? 143.805 136.567 130.805 1.00 186.56 894 THR B O 1
ATOM 11451 N N . ALA B 1 895 ? 143.796 135.153 132.562 1.00 193.53 895 ALA B N 1
ATOM 11452 C CA . ALA B 1 895 ? 144.800 135.892 133.326 1.00 193.14 895 ALA B CA 1
ATOM 11453 C C . ALA B 1 895 ? 146.186 135.449 132.855 1.00 193.51 895 ALA B C 1
ATOM 11454 O O . ALA B 1 895 ? 147.004 134.908 133.603 1.00 193.33 895 ALA B O 1
ATOM 11456 N N . LEU B 1 896 ? 146.436 135.698 131.571 1.00 191.46 896 LEU B N 1
ATOM 11457 C CA . LEU B 1 896 ? 147.624 135.236 130.870 1.00 191.10 896 LEU B CA 1
ATOM 11458 C C . LEU B 1 896 ? 148.822 136.164 131.059 1.00 191.69 896 LEU B C 1
ATOM 11459 O O . LEU B 1 896 ? 149.822 136.028 130.344 1.00 191.27 896 LEU B O 1
ATOM 11464 N N . ARG B 1 897 ? 148.766 137.061 132.047 1.00 194.54 897 ARG B N 1
ATOM 11465 C CA . ARG B 1 897 ? 149.871 137.986 132.282 1.00 194.41 897 ARG B CA 1
ATOM 11466 C C . ARG B 1 897 ? 151.165 137.241 132.591 1.00 194.58 897 ARG B C 1
ATOM 11467 O O . ARG B 1 897 ? 152.197 137.478 131.954 1.00 194.31 897 ARG B O 1
ATOM 11475 N N . ARG B 1 898 ? 151.130 136.328 133.565 1.00 189.73 898 ARG B N 1
ATOM 11476 C CA . ARG B 1 898 ? 152.338 135.594 133.918 1.00 189.41 898 ARG B CA 1
ATOM 11477 C C . ARG B 1 898 ? 152.652 134.472 132.935 1.00 189.46 898 ARG B C 1
ATOM 11478 O O . ARG B 1 898 ? 153.827 134.122 132.772 1.00 189.15 898 ARG B O 1
ATOM 11486 N N . LEU B 1 899 ? 151.639 133.954 132.230 1.00 194.03 899 LEU B N 1
ATOM 11487 C CA . LEU B 1 899 ? 151.782 132.739 131.429 1.00 194.90 899 LEU B CA 1
ATOM 11488 C C . LEU B 1 899 ? 152.987 132.763 130.494 1.00 194.96 899 LEU B C 1
ATOM 11489 O O . LEU B 1 899 ? 153.411 131.700 130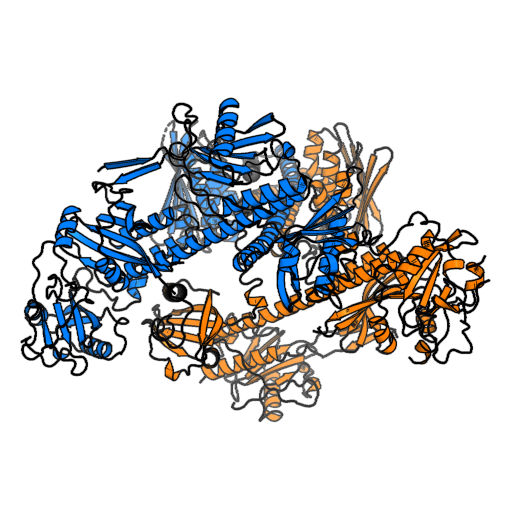.024 1.00 195.39 899 LEU B O 1
ATOM 11494 N N . LYS B 1 900 ? 153.548 133.936 130.204 1.00 187.43 900 LYS B N 1
ATOM 11495 C CA . LYS B 1 900 ? 154.788 134.028 129.443 1.00 187.06 900 LYS B CA 1
ATOM 11496 C C . LYS B 1 900 ? 155.995 134.328 130.326 1.00 186.78 900 LYS B C 1
ATOM 11497 O O . LYS B 1 900 ? 157.080 133.786 130.098 1.00 185.79 900 LYS B O 1
ATOM 11503 N N . ALA B 1 901 ? 155.823 135.179 131.337 1.00 188.72 901 ALA B N 1
ATOM 11504 C CA . ALA B 1 901 ? 156.941 135.647 132.153 1.00 188.45 901 ALA B CA 1
ATOM 11505 C C . ALA B 1 901 ? 157.424 134.529 133.069 1.00 187.97 901 ALA B C 1
ATOM 11506 O O . ALA B 1 901 ? 156.753 134.183 134.044 1.00 188.64 901 ALA B O 1
ATOM 11508 N N . PHE B 1 902 ? 158.585 133.959 132.750 1.00 177.96 902 PHE B N 1
ATOM 11509 C CA . PHE B 1 902 ? 159.272 132.959 133.565 1.00 178.18 902 PHE B CA 1
ATOM 11510 C C . PHE B 1 902 ? 158.480 131.667 133.735 1.00 177.69 902 PHE B C 1
ATOM 11511 O O . PHE B 1 902 ? 158.922 130.769 134.462 1.00 176.78 902 PHE B O 1
ATOM 11519 N N . SER B 1 903 ? 157.315 131.544 133.092 1.00 170.55 903 SER B N 1
ATOM 11520 C CA . SER B 1 903 ? 156.656 130.245 133.033 1.00 169.88 903 SER B CA 1
ATOM 11521 C C . SER B 1 903 ? 157.460 129.268 132.188 1.00 169.97 903 SER B C 1
ATOM 11522 O O . SER B 1 903 ? 157.448 128.060 132.449 1.00 169.90 903 SER B O 1
ATOM 11525 N N . TYR B 1 904 ? 158.155 129.778 131.169 1.00 156.16 904 TYR B N 1
ATOM 11526 C CA . TYR B 1 904 ? 159.068 128.958 130.383 1.00 154.38 904 TYR B CA 1
ATOM 11527 C C . TYR B 1 904 ? 160.264 128.501 131.212 1.00 153.83 904 TYR B C 1
ATOM 11528 O O . TYR B 1 904 ? 160.843 127.446 130.931 1.00 154.72 904 TYR B O 1
ATOM 11537 N N . MET B 1 905 ? 160.639 129.275 132.234 1.00 151.43 905 MET B N 1
ATOM 11538 C CA . MET B 1 905 ? 161.772 128.902 133.077 1.00 152.74 905 MET B CA 1
ATOM 11539 C C . MET B 1 905 ? 161.499 127.603 133.825 1.00 155.21 905 MET B C 1
ATOM 11540 O O . MET B 1 905 ? 162.393 126.759 133.965 1.00 155.12 905 MET B O 1
ATOM 11545 N N . ARG B 1 906 ? 160.272 127.432 134.323 1.00 148.31 906 ARG B N 1
ATOM 11546 C CA . ARG B 1 906 ? 159.931 126.223 135.067 1.00 146.46 906 ARG B CA 1
ATOM 11547 C C . ARG B 1 906 ? 160.149 124.979 134.217 1.00 146.53 906 ARG B C 1
ATOM 11548 O O . ARG B 1 906 ? 160.659 123.963 134.705 1.00 146.86 906 ARG B O 1
ATOM 11556 N N . HIS B 1 907 ? 159.773 125.040 132.940 1.00 143.50 907 HIS B N 1
ATOM 11557 C CA . HIS B 1 907 ? 160.046 123.942 132.024 1.00 143.89 907 HIS B CA 1
ATOM 11558 C C . HIS B 1 907 ? 161.538 123.818 131.735 1.00 144.26 907 HIS B C 1
ATOM 11559 O O . HIS B 1 907 ? 162.095 122.718 131.836 1.00 144.24 907 HIS B O 1
ATOM 11566 N N . ALA B 1 908 ? 162.202 124.926 131.407 1.00 136.03 908 ALA B N 1
ATOM 11567 C CA . ALA B 1 908 ? 163.567 124.882 130.899 1.00 134.84 908 ALA B CA 1
ATOM 11568 C C . ALA B 1 908 ? 164.602 124.496 131.946 1.00 136.00 908 ALA B C 1
ATOM 11569 O O . ALA B 1 908 ? 165.681 124.021 131.575 1.00 137.50 908 ALA B O 1
ATOM 11571 N N . ILE B 1 909 ? 164.313 124.686 133.236 1.00 137.31 909 ILE B N 1
ATOM 11572 C CA . ILE B 1 909 ? 165.295 124.342 134.264 1.00 137.31 909 ILE B CA 1
ATOM 11573 C C . ILE B 1 909 ? 165.345 122.854 134.572 1.00 138.77 909 ILE B C 1
ATOM 11574 O O . ILE B 1 909 ? 166.281 122.406 135.244 1.00 139.48 909 ILE B O 1
ATOM 11579 N N . ASP B 1 910 ? 164.368 122.092 134.079 1.00 139.65 910 ASP B N 1
ATOM 11580 C CA . ASP B 1 910 ? 164.293 120.653 134.447 1.00 139.00 910 ASP B CA 1
ATOM 11581 C C . ASP B 1 910 ? 165.414 119.860 133.776 1.00 137.47 910 ASP B C 1
ATOM 11582 O O . ASP B 1 910 ? 166.027 119.011 134.446 1.00 136.24 910 ASP B O 1
ATOM 11587 N N . LYS B 1 911 ? 165.669 120.127 132.501 1.00 135.03 911 LYS B N 1
ATOM 11588 C CA . LYS B 1 911 ? 166.663 119.347 131.763 1.00 137.09 911 LYS B CA 1
ATOM 11589 C C . LYS B 1 911 ? 168.066 119.454 132.350 1.00 137.53 911 LYS B C 1
ATOM 11590 O O . LYS B 1 911 ? 168.716 118.407 132.525 1.00 139.72 911 LYS B O 1
ATOM 11596 N N . PRO B 1 912 ? 168.603 120.641 132.661 1.00 129.62 912 PRO B N 1
ATOM 11597 C CA . PRO B 1 912 ? 169.924 120.674 133.312 1.00 129.17 912 PRO B CA 1
ATOM 11598 C C . PRO B 1 912 ? 169.954 119.953 134.647 1.00 130.52 912 PRO B C 1
ATOM 11599 O O . PRO B 1 912 ? 170.991 119.379 135.011 1.00 131.19 912 PRO B O 1
ATOM 11603 N N . LEU B 1 913 ? 168.843 119.957 135.388 1.00 141.70 913 LEU B N 1
ATOM 11604 C CA . LEU B 1 913 ? 168.788 119.186 136.624 1.00 144.24 913 LEU B CA 1
ATOM 11605 C C . LEU B 1 913 ? 169.005 117.705 136.347 1.00 146.49 913 LEU B C 1
ATOM 11606 O O . LEU B 1 913 ? 169.789 117.047 137.041 1.00 146.55 913 LEU B O 1
ATOM 11611 N N . SER B 1 914 ? 168.341 117.173 135.317 1.00 143.15 914 SER B N 1
ATOM 11612 C CA . SER B 1 914 ? 168.567 115.787 134.921 1.00 142.01 914 SER B CA 1
ATOM 11613 C C . SER B 1 914 ? 170.005 115.563 134.480 1.00 141.76 914 SER B C 1
ATOM 11614 O O . SER B 1 914 ? 170.593 114.512 134.775 1.00 142.04 914 SER B O 1
ATOM 11617 N N . GLY B 1 915 ? 170.584 116.534 133.771 1.00 145.71 915 GLY B N 1
ATOM 11618 C CA . GLY B 1 915 ? 171.970 116.403 133.356 1.00 146.25 915 GLY B CA 1
ATOM 11619 C C . GLY B 1 915 ? 172.912 116.225 134.531 1.00 147.66 915 GLY B C 1
ATOM 11620 O O . GLY B 1 915 ? 173.763 115.332 134.535 1.00 148.99 915 GLY B O 1
ATOM 11621 N N . MET B 1 916 ? 172.759 117.061 135.561 1.00 151.71 916 MET B N 1
ATOM 11622 C CA . MET B 1 916 ? 173.647 116.902 136.710 1.00 151.34 916 MET B CA 1
ATOM 11623 C C . MET B 1 916 ? 173.273 115.727 137.611 1.00 152.75 916 MET B C 1
ATOM 11624 O O . MET B 1 916 ? 174.156 115.214 138.302 1.00 154.11 916 MET B O 1
ATOM 11629 N N . LEU B 1 917 ? 172.021 115.258 137.610 1.00 154.94 917 LEU B N 1
ATOM 11630 C CA . LEU B 1 917 ? 171.754 113.982 138.280 1.00 155.48 917 LEU B CA 1
ATOM 11631 C C . LEU B 1 917 ? 172.504 112.845 137.599 1.00 154.28 917 LEU B C 1
ATOM 11632 O O . LEU B 1 917 ? 173.091 111.984 138.268 1.00 153.55 917 LEU B O 1
ATOM 11637 N N . TYR B 1 918 ? 172.495 112.820 136.264 1.00 161.16 918 TYR B N 1
ATOM 11638 C CA . TYR B 1 918 ? 173.251 111.790 135.554 1.00 162.25 918 TYR B CA 1
ATOM 11639 C C . TYR B 1 918 ? 174.744 111.935 135.825 1.00 161.98 918 TYR B C 1
ATOM 11640 O O . TYR B 1 918 ? 175.455 110.937 136.008 1.00 162.51 918 TYR B O 1
ATOM 11649 N N . SER B 1 919 ? 175.234 113.178 135.859 1.00 161.65 919 SER B N 1
ATOM 11650 C CA . SER B 1 919 ? 176.642 113.415 136.160 1.00 161.49 919 SER B CA 1
ATOM 11651 C C . SER B 1 919 ? 177.004 112.913 137.553 1.00 161.89 919 SER B C 1
ATOM 11652 O O . SER B 1 919 ? 178.053 112.286 137.739 1.00 162.65 919 SER B O 1
ATOM 11655 N N . ARG B 1 920 ? 176.151 113.174 138.544 1.00 164.15 920 ARG B N 1
ATOM 11656 C CA . ARG B 1 920 ? 176.430 112.717 139.901 1.00 165.54 920 ARG B CA 1
ATOM 11657 C C . ARG B 1 920 ? 176.354 111.199 140.004 1.00 166.15 920 ARG B C 1
ATOM 11658 O O . ARG B 1 920 ? 177.118 110.586 140.759 1.00 167.21 920 ARG B O 1
ATOM 11666 N N . GLU B 1 921 ? 175.437 110.574 139.263 1.00 174.05 921 GLU B N 1
ATOM 11667 C CA . GLU B 1 921 ? 175.382 109.115 139.238 1.00 174.55 921 GLU B CA 1
ATOM 11668 C C . GLU B 1 921 ? 176.673 108.534 138.673 1.00 174.47 921 GLU B C 1
ATOM 11669 O O . GLU B 1 921 ? 177.239 107.583 139.228 1.00 174.08 921 GLU B O 1
ATOM 11675 N N . THR B 1 922 ? 177.164 109.109 137.572 1.00 177.61 922 THR B N 1
ATOM 11676 C CA . THR B 1 922 ? 178.427 108.648 137.002 1.00 177.73 922 THR B CA 1
ATOM 11677 C C . THR B 1 922 ? 179.586 108.893 137.963 1.00 177.87 922 THR B C 1
ATOM 11678 O O . THR B 1 922 ? 180.501 108.067 138.068 1.00 177.75 922 THR B O 1
ATOM 11682 N N . LEU B 1 923 ? 179.567 110.028 138.664 1.00 181.19 923 LEU B N 1
ATOM 11683 C CA . LEU B 1 923 ? 180.607 110.332 139.643 1.00 180.93 923 LEU B CA 1
ATOM 11684 C C . LEU B 1 923 ? 180.628 109.299 140.762 1.00 181.81 923 LEU B C 1
ATOM 11685 O O . LEU B 1 923 ? 181.691 108.787 141.133 1.00 181.55 923 LEU B O 1
ATOM 11690 N N . LYS B 1 924 ? 179.457 108.976 141.312 1.00 184.25 924 LYS B N 1
ATOM 11691 C CA . LYS B 1 924 ? 179.390 108.002 142.396 1.00 183.95 924 LYS B CA 1
ATOM 11692 C C . LYS B 1 924 ? 179.615 106.579 141.906 1.00 183.67 924 LYS B C 1
ATOM 11693 O O . LYS B 1 924 ? 179.874 105.691 142.725 1.00 183.91 924 LYS B O 1
ATOM 11699 N N . GLY B 1 925 ? 179.556 106.376 140.589 1.00 188.13 925 GLY B N 1
ATOM 11700 C CA . GLY B 1 925 ? 179.847 105.038 140.042 1.00 188.98 925 GLY B CA 1
ATOM 11701 C C . GLY B 1 925 ? 181.312 104.686 140.220 1.00 189.07 925 GLY B C 1
ATOM 11702 O O . GLY B 1 925 ? 181.608 103.515 140.524 1.00 188.11 925 GLY B O 1
ATOM 11703 N N . THR B 1 926 ? 182.198 105.667 140.054 1.00 194.03 926 THR B N 1
ATOM 11704 C CA . THR B 1 926 ? 183.630 105.441 140.181 1.00 194.19 926 THR B CA 1
ATOM 11705 C C . THR B 1 926 ? 184.039 105.331 141.649 1.00 194.17 926 THR B C 1
ATOM 11706 O O . THR B 1 926 ? 183.345 105.797 142.556 1.00 194.28 926 THR B O 1
ATOM 11710 N N . ASP B 1 927 ? 185.205 104.705 141.849 1.00 202.86 927 ASP B N 1
ATOM 11711 C CA . ASP B 1 927 ? 185.700 104.421 143.222 1.00 202.78 927 ASP B CA 1
ATOM 11712 C C . ASP B 1 927 ? 186.202 105.678 143.931 1.00 203.56 927 ASP B C 1
ATOM 11713 O O . ASP B 1 927 ? 187.219 106.244 143.482 1.00 202.83 927 ASP B O 1
ATOM 11718 N N . LEU B 1 928 ? 185.523 106.072 145.007 1.00 212.40 928 LEU B N 1
ATOM 11719 C CA . LEU B 1 928 ? 185.919 107.208 145.825 1.00 212.48 928 LEU B CA 1
ATOM 11720 C C . LEU B 1 928 ? 185.937 106.797 147.290 1.00 212.60 928 LEU B C 1
ATOM 11721 O O . LEU B 1 928 ? 185.201 105.901 147.708 1.00 212.56 928 LEU B O 1
ATOM 11726 N N . ASP B 1 929 ? 186.797 107.482 148.050 1.00 219.05 929 ASP B N 1
ATOM 11727 C CA . ASP B 1 929 ? 186.931 107.159 149.492 1.00 218.85 929 ASP B CA 1
ATOM 11728 C C . ASP B 1 929 ? 185.871 107.917 150.289 1.00 219.08 929 ASP B C 1
ATOM 11729 O O . ASP B 1 929 ? 184.983 108.538 149.671 1.00 218.44 929 ASP B O 1
ATOM 11734 N N . GLU B 1 930 ? 185.999 107.909 151.611 1.00 221.22 930 GLU B N 1
ATOM 11735 C CA . GLU B 1 930 ? 184.983 108.500 152.478 1.00 220.77 930 GLU B CA 1
ATOM 11736 C C . GLU B 1 930 ? 184.834 109.997 152.236 1.00 220.74 930 GLU B C 1
ATOM 11737 O O . GLU B 1 930 ? 183.716 110.528 152.255 1.00 220.51 930 GLU B O 1
ATOM 11743 N N . GLU B 1 931 ? 185.952 110.695 152.018 1.00 217.17 931 GLU B N 1
ATOM 11744 C CA . GLU B 1 931 ? 185.922 112.154 151.946 1.00 217.45 931 GLU B CA 1
ATOM 11745 C C . GLU B 1 931 ? 185.056 112.635 150.787 1.00 216.85 931 GLU B C 1
ATOM 11746 O O . GLU B 1 931 ? 184.225 113.537 150.951 1.00 215.45 931 GLU B O 1
ATOM 11752 N N . GLN B 1 932 ? 185.232 112.044 149.604 1.00 209.84 932 GLN B N 1
ATOM 11753 C CA . GLN B 1 932 ? 184.404 112.425 148.466 1.00 209.05 932 GLN B CA 1
ATOM 11754 C C . GLN B 1 932 ? 183.003 111.837 148.555 1.00 207.95 932 GLN B C 1
ATOM 11755 O O . GLN B 1 932 ? 182.051 112.437 148.043 1.00 207.35 932 GLN B O 1
ATOM 11761 N N . MET B 1 933 ? 182.856 110.668 149.186 1.00 200.45 933 MET B N 1
ATOM 11762 C CA . MET B 1 933 ? 181.534 110.064 149.326 1.00 200.98 933 MET B CA 1
ATOM 11763 C C . MET B 1 933 ? 180.617 110.936 150.173 1.00 200.81 933 MET B C 1
ATOM 11764 O O . MET B 1 933 ? 179.433 111.099 149.854 1.00 200.45 933 MET B O 1
ATOM 11769 N N . ARG B 1 934 ? 181.146 111.505 151.259 1.00 198.19 934 ARG B N 1
ATOM 11770 C CA . ARG B 1 934 ? 180.342 112.391 152.096 1.00 197.95 934 ARG B CA 1
ATOM 11771 C C . ARG B 1 934 ? 179.894 113.626 151.323 1.00 197.36 934 ARG B C 1
ATOM 11772 O O . ARG B 1 934 ? 178.746 114.069 151.450 1.00 196.07 934 ARG B O 1
ATOM 11780 N N . GLN B 1 935 ? 180.789 114.196 150.513 1.00 191.54 935 GLN B N 1
ATOM 11781 C CA . GLN B 1 935 ? 180.432 115.371 149.725 1.00 190.74 935 GLN B CA 1
ATOM 11782 C C . GLN B 1 935 ? 179.395 115.032 148.659 1.00 189.73 935 GLN B C 1
ATOM 11783 O O . GLN B 1 935 ? 178.486 115.828 148.391 1.00 189.34 935 GLN B O 1
ATOM 11789 N N . VAL B 1 936 ? 179.516 113.856 148.037 1.00 185.13 936 VAL B N 1
ATOM 11790 C CA . VAL B 1 936 ? 178.511 113.418 147.070 1.00 185.46 936 VAL B CA 1
ATOM 11791 C C . VAL B 1 936 ? 177.160 113.243 147.753 1.00 185.95 936 VAL B C 1
ATOM 11792 O O . VAL B 1 936 ? 176.113 113.604 147.198 1.00 185.29 936 VAL B O 1
ATOM 11796 N N . ARG B 1 937 ? 177.160 112.682 148.965 1.00 184.13 937 ARG B N 1
ATOM 11797 C CA . ARG B 1 937 ? 175.917 112.546 149.719 1.00 183.82 937 ARG B CA 1
ATOM 11798 C C . ARG B 1 937 ? 175.315 113.908 150.043 1.00 184.00 937 ARG B C 1
ATOM 11799 O O . ARG B 1 937 ? 174.094 114.086 149.971 1.00 182.00 937 ARG B O 1
ATOM 11807 N N . VAL B 1 938 ? 176.155 114.879 150.405 1.00 180.96 938 VAL B N 1
ATOM 11808 C CA . VAL B 1 938 ? 175.671 116.234 150.672 1.00 179.21 938 VAL B CA 1
ATOM 11809 C C . VAL B 1 938 ? 175.031 116.825 149.421 1.00 177.28 938 VAL B C 1
ATOM 11810 O O . VAL B 1 938 ? 173.962 117.451 149.476 1.00 175.90 938 VAL B O 1
ATOM 11814 N N . ALA B 1 939 ? 175.690 116.605 148.287 1.00 171.36 939 ALA B N 1
ATOM 11815 C CA . ALA B 1 939 ? 175.149 117.127 147.019 1.00 171.14 939 ALA B CA 1
ATOM 11816 C C . ALA B 1 939 ? 173.772 116.510 146.787 1.00 170.13 939 ALA B C 1
ATOM 11817 O O . ALA B 1 939 ? 172.809 117.260 146.549 1.00 169.84 939 ALA B O 1
ATOM 11819 N N . ASP B 1 940 ? 173.692 115.185 146.878 1.00 166.08 940 ASP B N 1
ATOM 11820 C CA . ASP B 1 940 ? 172.426 114.505 146.632 1.00 167.84 940 ASP B CA 1
ATOM 11821 C C . ASP B 1 940 ? 171.351 114.985 147.598 1.00 166.64 940 ASP B C 1
ATOM 11822 O O . ASP B 1 940 ? 170.180 115.107 147.224 1.00 165.33 940 ASP B O 1
ATOM 11827 N N . ASN B 1 941 ? 171.732 115.267 148.845 1.00 164.68 941 ASN B N 1
ATOM 11828 C CA . ASN B 1 941 ? 170.770 115.737 149.836 1.00 165.58 941 ASN B CA 1
ATOM 11829 C C . ASN B 1 941 ? 170.209 117.103 149.454 1.00 164.39 941 ASN B C 1
ATOM 11830 O O . ASN B 1 941 ? 168.990 117.319 149.487 1.00 163.67 941 ASN B O 1
ATOM 11835 N N . CYS B 1 942 ? 171.084 118.042 149.080 1.00 155.61 942 CYS B N 1
ATOM 11836 C CA . CYS B 1 942 ? 170.574 119.358 148.701 1.00 154.39 942 CYS B CA 1
ATOM 11837 C C . CYS B 1 942 ? 169.796 119.294 147.393 1.00 155.01 942 CYS B C 1
ATOM 11838 O O . CYS B 1 942 ? 168.824 120.039 147.215 1.00 153.90 942 CYS B O 1
ATOM 11841 N N . HIS B 1 943 ? 170.187 118.406 146.475 1.00 157.97 943 HIS B N 1
ATOM 11842 C CA . HIS B 1 943 ? 169.413 118.236 145.252 1.00 158.19 943 HIS B CA 1
ATOM 11843 C C . HIS B 1 943 ? 168.026 117.673 145.551 1.00 157.42 943 HIS B C 1
ATOM 11844 O O . HIS B 1 943 ? 167.038 118.077 144.927 1.00 156.96 943 HIS B O 1
ATOM 11851 N N . ARG B 1 944 ? 167.934 116.734 146.497 1.00 160.69 944 ARG B N 1
ATOM 11852 C CA . ARG B 1 944 ? 166.630 116.231 146.920 1.00 160.95 944 ARG B CA 1
ATOM 11853 C C . ARG B 1 944 ? 165.794 117.335 147.547 1.00 161.00 944 ARG B C 1
ATOM 11854 O O . ARG B 1 944 ? 164.582 117.406 147.326 1.00 160.52 944 ARG B O 1
ATOM 11862 N N . GLN B 1 945 ? 166.424 118.202 148.345 1.00 157.41 945 GLN B N 1
ATOM 11863 C CA . GLN B 1 945 ? 165.700 119.342 148.901 1.00 157.69 945 GLN B CA 1
ATOM 11864 C C . GLN B 1 945 ? 165.157 120.238 147.792 1.00 156.92 945 GLN B C 1
ATOM 11865 O O . GLN B 1 945 ? 164.009 120.695 147.855 1.00 155.32 945 GLN B O 1
ATOM 11871 N N . LEU B 1 946 ? 165.976 120.491 146.768 1.00 155.93 946 LEU B N 1
ATOM 11872 C CA . LEU B 1 946 ? 165.560 121.308 145.630 1.00 155.18 946 LEU B CA 1
ATOM 11873 C C . LEU B 1 946 ? 164.374 120.686 144.889 1.00 155.27 946 LEU B C 1
ATOM 11874 O O . LEU B 1 946 ? 163.383 121.371 144.583 1.00 155.54 946 LEU B O 1
ATOM 11879 N N . ASN B 1 947 ? 164.449 119.385 144.605 1.00 158.91 947 ASN B N 1
ATOM 11880 C CA . ASN B 1 947 ? 163.328 118.714 143.954 1.00 157.81 947 ASN B CA 1
ATOM 11881 C C . ASN B 1 947 ? 162.081 118.755 144.827 1.00 158.50 947 ASN B C 1
ATOM 11882 O O . ASN B 1 947 ? 160.971 118.957 144.324 1.00 157.11 947 ASN B O 1
ATOM 11887 N N . LYS B 1 948 ? 162.244 118.581 146.140 1.00 171.62 948 LYS B N 1
ATOM 11888 C CA . LYS B 1 948 ? 161.094 118.604 147.034 1.00 173.11 948 LYS B CA 1
ATOM 11889 C C . LYS B 1 948 ? 160.425 119.971 147.049 1.00 171.57 948 LYS B C 1
ATOM 11890 O O . LYS B 1 948 ? 159.193 120.063 147.068 1.00 170.54 948 LYS B O 1
ATOM 11896 N N . ILE B 1 949 ? 161.214 121.049 147.054 1.00 166.92 949 ILE B N 1
ATOM 11897 C CA . ILE B 1 949 ? 160.591 122.368 147.120 1.00 167.15 949 ILE B CA 1
ATOM 11898 C C . ILE B 1 949 ? 159.885 122.695 145.807 1.00 167.04 949 ILE B C 1
ATOM 11899 O O . ILE B 1 949 ? 158.776 123.244 145.811 1.00 165.67 949 ILE B O 1
ATOM 11904 N N . LEU B 1 950 ? 160.491 122.354 144.660 1.00 168.11 950 LEU B N 1
ATOM 11905 C CA . LEU B 1 950 ? 159.744 122.542 143.413 1.00 166.71 950 LEU B CA 1
ATOM 11906 C C . LEU B 1 950 ? 158.572 121.577 143.259 1.00 167.30 950 LEU B C 1
ATOM 11907 O O . LEU B 1 950 ? 157.690 121.826 142.430 1.00 167.27 950 LEU B O 1
ATOM 11912 N N . ALA B 1 951 ? 158.541 120.483 144.025 1.00 176.62 951 ALA B N 1
ATOM 11913 C CA . ALA B 1 951 ? 157.389 119.590 143.973 1.00 177.60 951 ALA B CA 1
ATOM 11914 C C . ALA B 1 951 ? 156.119 120.278 144.456 1.00 178.52 951 ALA B C 1
ATOM 11915 O O . ALA B 1 951 ? 155.021 119.949 143.994 1.00 178.16 951 ALA B O 1
ATOM 11917 N N . ASP B 1 952 ? 156.245 121.235 145.377 1.00 196.57 952 ASP B N 1
ATOM 11918 C CA . ASP B 1 952 ? 155.090 121.939 145.920 1.00 197.51 952 ASP B CA 1
ATOM 11919 C C . ASP B 1 952 ? 154.486 122.940 144.942 1.00 197.51 952 ASP B C 1
ATOM 11920 O O . ASP B 1 952 ? 153.428 123.506 145.236 1.00 197.77 952 ASP B O 1
ATOM 11925 N N . LEU B 1 953 ? 155.123 123.168 143.796 1.00 194.87 953 LEU B N 1
ATOM 11926 C CA . LEU B 1 953 ? 154.670 124.157 142.825 1.00 195.49 953 LEU B CA 1
ATOM 11927 C C . LEU B 1 953 ? 153.494 123.683 141.982 1.00 195.51 953 LEU B C 1
ATOM 11928 O O . LEU B 1 953 ? 153.087 124.401 141.061 1.00 195.35 953 LEU B O 1
ATOM 11933 N N . ASP B 1 954 ? 152.943 122.507 142.263 1.00 207.08 954 ASP B N 1
ATOM 11934 C CA . ASP B 1 954 ? 151.778 122.036 141.529 1.00 207.89 954 ASP B CA 1
ATOM 11935 C C . ASP B 1 954 ? 150.572 122.927 141.805 1.00 208.43 954 ASP B C 1
ATOM 11936 O O . ASP B 1 954 ? 150.445 123.528 142.877 1.00 208.76 954 ASP B O 1
ATOM 11941 N N . GLN B 1 955 ? 149.682 123.016 140.813 1.00 218.16 955 GLN B N 1
ATOM 11942 C CA . GLN B 1 955 ? 148.493 123.852 140.950 1.00 218.95 955 GLN B CA 1
ATOM 11943 C C . GLN B 1 955 ? 147.599 123.376 142.089 1.00 218.71 955 GLN B C 1
ATOM 11944 O O . GLN B 1 955 ? 146.853 124.176 142.668 1.00 219.04 955 GLN B O 1
ATOM 11950 N N . ASP B 1 956 ? 147.665 122.086 142.429 1.00 217.39 956 ASP B N 1
ATOM 11951 C CA . ASP B 1 956 ? 146.860 121.568 143.530 1.00 218.10 956 ASP B CA 1
ATOM 11952 C C . ASP B 1 956 ? 147.232 122.238 144.846 1.00 218.22 956 ASP B C 1
ATOM 11953 O O . ASP B 1 956 ? 146.377 122.424 145.721 1.00 218.36 956 ASP B O 1
ATOM 11958 N N . ASN B 1 957 ? 148.500 122.606 145.007 1.00 226.22 957 ASN B N 1
ATOM 11959 C CA . ASN B 1 957 ? 148.957 123.352 146.169 1.00 226.49 957 ASN B CA 1
ATOM 11960 C C . ASN B 1 957 ? 149.068 124.847 145.901 1.00 226.29 957 ASN B C 1
ATOM 11961 O O . ASN B 1 957 ? 149.458 125.599 146.800 1.00 226.12 957 ASN B O 1
ATOM 11966 N N . ILE B 1 958 ? 148.736 125.294 144.692 1.00 226.21 958 ILE B N 1
ATOM 11967 C CA . ILE B 1 958 ? 148.775 126.715 144.360 1.00 226.36 958 ILE B CA 1
ATOM 11968 C C . ILE B 1 958 ? 147.400 127.356 144.514 1.00 227.07 958 ILE B C 1
ATOM 11969 O O . ILE B 1 958 ? 147.289 128.485 144.998 1.00 227.12 958 ILE B O 1
ATOM 11974 N N . THR B 1 959 ? 146.342 126.643 144.118 1.00 233.14 959 THR B N 1
ATOM 11975 C CA . THR B 1 959 ? 144.987 127.167 144.283 1.00 233.09 959 THR B CA 1
ATOM 11976 C C . THR B 1 959 ? 144.691 127.447 145.751 1.00 233.27 959 THR B C 1
ATOM 11977 O O . THR B 1 959 ? 144.121 128.488 146.096 1.00 232.23 959 THR B O 1
ATOM 11981 N N . ASP B 1 960 ? 145.069 126.523 146.629 1.00 230.00 960 ASP B N 1
ATOM 11982 C CA . ASP B 1 960 ? 145.048 126.735 148.071 1.00 229.25 960 ASP B CA 1
ATOM 11983 C C . ASP B 1 960 ? 146.470 126.527 148.575 1.00 228.78 960 ASP B C 1
ATOM 11984 O O . ASP B 1 960 ? 147.014 125.422 148.473 1.00 227.69 960 ASP B O 1
ATOM 11989 N N . LYS B 1 961 ? 147.077 127.594 149.099 1.00 226.20 961 LYS B N 1
ATOM 11990 C CA . LYS B 1 961 ? 148.477 127.524 149.508 1.00 225.87 961 LYS B CA 1
ATOM 11991 C C . LYS B 1 961 ? 148.672 126.512 150.630 1.00 226.21 961 LYS B C 1
ATOM 11992 O O . LYS B 1 961 ? 149.564 125.657 150.566 1.00 226.20 961 LYS B O 1
ATOM 11998 N N . SER B 1 962 ? 147.848 126.592 151.670 1.00 227.54 962 SER B N 1
ATOM 11999 C CA . SER B 1 962 ? 147.909 125.652 152.788 1.00 227.11 962 SER B CA 1
ATOM 12000 C C . SER B 1 962 ? 146.874 124.541 152.613 1.00 226.93 962 SER B C 1
ATOM 12001 O O . SER B 1 962 ? 146.016 124.307 153.465 1.00 226.69 962 SER B O 1
ATOM 12004 N N . SER B 1 963 ? 146.965 123.847 151.478 1.00 228.04 963 SER B N 1
ATOM 12005 C CA . SER B 1 963 ? 146.058 122.742 151.185 1.00 228.00 963 SER B CA 1
ATOM 12006 C C . SER B 1 963 ? 146.665 121.401 151.587 1.00 228.51 963 SER B C 1
ATOM 12007 O O . SER B 1 963 ? 146.094 120.670 152.402 1.00 228.11 963 SER B O 1
ATOM 12010 N N . CYS B 1 964 ? 147.822 121.068 151.021 1.00 235.73 964 CYS B N 1
ATOM 12011 C CA . CYS B 1 964 ? 148.503 119.818 151.322 1.00 235.47 964 CYS B CA 1
ATOM 12012 C C . CYS B 1 964 ? 149.557 120.056 152.395 1.00 235.60 964 CYS B C 1
ATOM 12013 O O . CYS B 1 964 ? 150.435 120.911 152.233 1.00 235.42 964 CYS B O 1
ATOM 12016 N N . LEU B 1 965 ? 149.468 119.301 153.486 1.00 229.29 965 LEU B N 1
ATOM 12017 C CA . LEU B 1 965 ? 150.367 119.445 154.624 1.00 229.40 965 LEU B CA 1
ATOM 12018 C C . LEU B 1 965 ? 150.865 118.084 155.091 1.00 228.81 965 LEU B C 1
ATOM 12019 O O . LEU B 1 965 ? 150.953 117.812 156.291 1.00 229.01 965 LEU B O 1
ATOM 12024 N N . ASP B 1 966 ? 151.196 117.209 154.148 1.00 218.72 966 ASP B N 1
ATOM 12025 C CA . ASP B 1 966 ? 151.724 115.891 154.460 1.00 218.13 966 ASP B CA 1
ATOM 12026 C C . ASP B 1 966 ? 153.248 115.879 154.369 1.00 218.56 966 ASP B C 1
ATOM 12027 O O . ASP B 1 966 ? 153.870 116.786 153.812 1.00 218.32 966 ASP B O 1
ATOM 12032 N N . LEU B 1 967 ? 153.844 114.837 154.943 1.00 218.05 967 LEU B N 1
ATOM 12033 C CA . LEU B 1 967 ? 155.291 114.716 155.024 1.00 217.82 967 LEU B CA 1
ATOM 12034 C C . LEU B 1 967 ? 155.716 113.320 154.589 1.00 217.51 967 LEU B C 1
ATOM 12035 O O . LEU B 1 967 ? 154.921 112.378 154.583 1.00 217.55 967 LEU B O 1
ATOM 12040 N N . ASP B 1 968 ? 156.991 113.202 154.220 1.00 221.23 968 ASP B N 1
ATOM 12041 C CA . ASP B 1 968 ? 157.569 111.945 153.759 1.00 221.89 968 ASP B CA 1
ATOM 12042 C C . ASP B 1 968 ? 158.281 111.275 154.928 1.00 222.41 968 ASP B C 1
ATOM 12043 O O . ASP B 1 968 ? 159.256 111.815 155.463 1.00 221.86 968 ASP B O 1
ATOM 12048 N N . MET B 1 969 ? 157.795 110.101 155.323 1.00 230.33 969 MET B N 1
ATOM 12049 C CA . MET B 1 969 ? 158.424 109.351 156.401 1.00 230.61 969 MET B CA 1
ATOM 12050 C C . MET B 1 969 ? 159.676 108.647 155.892 1.00 230.03 969 MET B C 1
ATOM 12051 O O . MET B 1 969 ? 159.636 107.949 154.874 1.00 229.47 969 MET B O 1
ATOM 12056 N N . ALA B 1 970 ? 160.783 108.821 156.609 1.00 234.82 970 ALA B N 1
ATOM 12057 C CA . ALA B 1 970 ? 162.042 108.204 156.215 1.00 234.73 970 ALA B CA 1
ATOM 12058 C C . ALA B 1 970 ? 162.960 108.124 157.424 1.00 234.33 970 ALA B C 1
ATOM 12059 O O . ALA B 1 970 ? 162.791 108.849 158.408 1.00 233.89 970 ALA B O 1
ATOM 12061 N N . GLU B 1 971 ? 163.940 107.231 157.334 1.00 219.98 971 GLU B N 1
ATOM 12062 C CA . GLU B 1 971 ? 164.948 107.057 158.371 1.00 219.30 971 GLU B CA 1
ATOM 12063 C C . GLU B 1 971 ? 166.212 107.798 157.955 1.00 219.59 971 GLU B C 1
ATOM 12064 O O . GLU B 1 971 ? 166.691 107.625 156.829 1.00 220.22 971 GLU B O 1
ATOM 12070 N N . PHE B 1 972 ? 166.746 108.620 158.854 1.00 221.59 972 PHE B N 1
ATOM 12071 C CA . PHE B 1 972 ? 167.886 109.448 158.482 1.00 222.01 972 PHE B CA 1
ATOM 12072 C C . PHE B 1 972 ? 168.711 109.790 159.714 1.00 221.66 972 PHE B C 1
ATOM 12073 O O . PHE B 1 972 ? 168.233 109.715 160.848 1.00 222.96 972 PHE B O 1
ATOM 12081 N N . VAL B 1 973 ? 169.958 110.183 159.467 1.00 221.60 973 VAL B N 1
ATOM 12082 C CA . VAL B 1 973 ? 170.876 110.629 160.509 1.00 221.69 973 VAL B CA 1
ATOM 12083 C C . VAL B 1 973 ? 170.936 112.149 160.479 1.00 221.19 973 VAL B C 1
ATOM 12084 O O . VAL B 1 973 ? 171.081 112.756 159.411 1.00 221.17 973 VAL B O 1
ATOM 12088 N N . LEU B 1 974 ? 170.826 112.767 161.657 1.00 219.20 974 LEU B N 1
ATOM 12089 C CA . LEU B 1 974 ? 170.805 114.224 161.740 1.00 219.47 974 LEU B CA 1
ATOM 12090 C C . LEU B 1 974 ? 172.152 114.851 161.402 1.00 219.43 974 LEU B C 1
ATOM 12091 O O . LEU B 1 974 ? 172.198 116.038 161.055 1.00 219.10 974 LEU B O 1
ATOM 12096 N N . GLN B 1 975 ? 173.245 114.087 161.500 1.00 206.68 975 GLN B N 1
ATOM 12097 C CA . GLN B 1 975 ? 174.565 114.639 161.208 1.00 206.34 975 GLN B CA 1
ATOM 12098 C C . GLN B 1 975 ? 174.664 115.105 159.761 1.00 205.18 975 GLN B C 1
ATOM 12099 O O . GLN B 1 975 ? 175.218 116.175 159.482 1.00 203.78 975 GLN B O 1
ATOM 12105 N N . ASP B 1 976 ? 174.136 114.310 158.827 1.00 195.98 976 ASP B N 1
ATOM 12106 C CA . ASP B 1 976 ? 174.136 114.717 157.426 1.00 195.50 976 ASP B CA 1
ATOM 12107 C C . ASP B 1 976 ? 173.319 115.987 157.227 1.00 195.49 976 ASP B C 1
ATOM 12108 O O . ASP B 1 976 ? 173.709 116.873 156.458 1.00 195.25 976 ASP B O 1
ATOM 12113 N N . VAL B 1 977 ? 172.180 116.088 157.916 1.00 195.57 977 VAL B N 1
ATOM 12114 C CA . VAL B 1 977 ? 171.338 117.277 157.803 1.00 195.51 977 VAL B CA 1
ATOM 12115 C C . VAL B 1 977 ? 172.097 118.510 158.279 1.00 195.60 977 VAL B C 1
ATOM 12116 O O . VAL B 1 977 ? 172.093 119.556 157.619 1.00 195.14 977 VAL B O 1
ATOM 12120 N N . VAL B 1 978 ? 172.774 118.400 159.424 1.00 190.88 978 VAL B N 1
ATOM 12121 C CA . VAL B 1 978 ? 173.522 119.538 159.956 1.00 190.56 978 VAL B CA 1
ATOM 12122 C C . VAL B 1 978 ? 174.673 119.908 159.027 1.00 191.23 978 VAL B C 1
ATOM 12123 O O . VAL B 1 978 ? 174.941 121.094 158.785 1.00 190.63 978 VAL B O 1
ATOM 12127 N N . VAL B 1 979 ? 175.375 118.903 158.499 1.00 187.96 979 VAL B N 1
ATOM 12128 C CA . VAL B 1 979 ? 176.509 119.167 157.617 1.00 187.25 979 VAL B CA 1
ATOM 12129 C C . VAL B 1 979 ? 176.046 119.891 156.359 1.00 185.42 979 VAL B C 1
ATOM 12130 O O . VAL B 1 979 ? 176.659 120.875 155.923 1.00 183.62 979 VAL B O 1
ATOM 12134 N N . SER B 1 980 ? 174.951 119.420 155.758 1.00 177.04 980 SER B N 1
ATOM 12135 C CA . SER B 1 980 ? 174.426 120.086 154.571 1.00 177.20 980 SER B CA 1
ATOM 12136 C C . SER B 1 980 ? 173.912 121.484 154.891 1.00 177.35 980 SER B C 1
ATOM 12137 O O . SER B 1 980 ? 174.059 122.396 154.069 1.00 176.70 980 SER B O 1
ATOM 12140 N N . ALA B 1 981 ? 173.309 121.675 156.070 1.00 173.39 981 ALA B N 1
ATOM 12141 C CA . ALA B 1 981 ? 172.871 123.009 156.467 1.00 172.67 981 ALA B CA 1
ATOM 12142 C C . ALA B 1 981 ? 174.050 123.966 156.557 1.00 171.96 981 ALA B C 1
ATOM 12143 O O . ALA B 1 981 ? 173.955 125.124 156.135 1.00 170.62 981 ALA B O 1
ATOM 12145 N N . VAL B 1 982 ? 175.167 123.501 157.116 1.00 173.64 982 VAL B N 1
ATOM 12146 C CA . VAL B 1 982 ? 176.370 124.328 157.160 1.00 174.73 982 VAL B CA 1
ATOM 12147 C C . VAL B 1 982 ? 176.870 124.618 155.750 1.00 176.18 982 VAL B C 1
ATOM 12148 O O . VAL B 1 982 ? 177.211 125.762 155.420 1.00 175.22 982 VAL B O 1
ATOM 12152 N N . SER B 1 983 ? 176.904 123.591 154.895 1.00 173.01 983 SER B N 1
ATOM 12153 C CA . SER B 1 983 ? 177.483 123.738 153.563 1.00 171.10 983 SER B CA 1
ATOM 12154 C C . SER B 1 983 ? 176.663 124.666 152.674 1.00 169.48 983 SER B C 1
ATOM 12155 O O . SER B 1 983 ? 177.226 125.333 151.798 1.00 169.08 983 SER B O 1
ATOM 12158 N N . GLN B 1 984 ? 175.345 124.720 152.870 1.00 161.32 984 GLN B N 1
ATOM 12159 C CA . GLN B 1 984 ? 174.503 125.552 152.016 1.00 161.39 984 GLN B CA 1
ATOM 12160 C C . GLN B 1 984 ? 174.719 127.047 152.225 1.00 162.56 984 GLN B C 1
ATOM 12161 O O . GLN B 1 984 ? 174.208 127.841 151.428 1.00 161.27 984 GLN B O 1
ATOM 12167 N N . VAL B 1 985 ? 175.445 127.453 153.267 1.00 179.07 985 VAL B N 1
ATOM 12168 C CA . VAL B 1 985 ? 175.655 128.870 153.538 1.00 178.48 985 VAL B CA 1
ATOM 12169 C C . VAL B 1 985 ? 177.135 129.140 153.782 1.00 179.01 985 VAL B C 1
ATOM 12170 O O . VAL B 1 985 ? 177.550 130.294 153.953 1.00 179.44 985 VAL B O 1
ATOM 12174 N N . LEU B 1 986 ? 177.946 128.077 153.807 1.00 183.30 986 LEU B N 1
ATOM 12175 C CA . LEU B 1 986 ? 179.372 128.262 154.047 1.00 183.60 986 LEU B CA 1
ATOM 12176 C C . LEU B 1 986 ? 180.046 129.048 152.925 1.00 184.20 986 LEU B C 1
ATOM 12177 O O . LEU B 1 986 ? 181.079 129.678 153.166 1.00 184.41 986 LEU B O 1
ATOM 12182 N N . ILE B 1 987 ? 179.470 129.072 151.719 1.00 187.72 987 ILE B N 1
ATOM 12183 C CA . ILE B 1 987 ? 180.013 129.928 150.665 1.00 187.95 987 ILE B CA 1
ATOM 12184 C C . ILE B 1 987 ? 179.919 131.395 151.071 1.00 188.31 987 ILE B C 1
ATOM 12185 O O . ILE B 1 987 ? 180.903 132.143 151.003 1.00 188.33 987 ILE B O 1
ATOM 12190 N N . GLY B 1 988 ? 178.735 131.827 151.510 1.00 195.52 988 GLY B N 1
ATOM 12191 C CA . GLY B 1 988 ? 178.597 133.182 152.013 1.00 195.28 988 GLY B CA 1
ATOM 12192 C C . GLY B 1 988 ? 179.426 133.430 153.257 1.00 195.98 988 GLY B C 1
ATOM 12193 O O . GLY B 1 988 ? 179.933 134.537 153.462 1.00 196.36 988 GLY B O 1
ATOM 12194 N N . CYS B 1 989 ? 179.573 132.406 154.102 1.00 201.84 989 CYS B N 1
ATOM 12195 C CA . CYS B 1 989 ? 180.411 132.539 155.291 1.00 201.60 989 CYS B CA 1
ATOM 12196 C C . CYS B 1 989 ? 181.857 132.835 154.913 1.00 202.33 989 CYS B C 1
ATOM 12197 O O . CYS B 1 989 ? 182.504 133.698 155.519 1.00 202.33 989 CYS B O 1
ATOM 12200 N N . GLN B 1 990 ? 182.381 132.124 153.912 1.00 202.60 990 GLN B N 1
ATOM 12201 C CA . GLN B 1 990 ? 183.719 132.412 153.408 1.00 202.03 990 GLN B CA 1
ATOM 12202 C C . GLN B 1 990 ? 183.774 133.785 152.754 1.00 202.14 990 GLN B C 1
ATOM 12203 O O . GLN B 1 990 ? 184.783 134.493 152.857 1.00 201.99 990 GLN B O 1
ATOM 12209 N N . GLY B 1 991 ? 182.690 134.159 152.070 1.00 206.22 991 GLY B N 1
ATOM 12210 C CA . GLY B 1 991 ? 182.643 135.476 151.410 1.00 206.47 991 GLY B CA 1
ATOM 12211 C C . GLY B 1 991 ? 182.807 136.593 152.423 1.00 207.09 991 GLY B C 1
ATOM 12212 O O . GLY B 1 991 ? 183.597 137.519 152.156 1.00 206.73 991 GLY B O 1
ATOM 12213 N N . LYS B 1 992 ? 182.087 136.512 153.543 1.00 207.71 992 LYS B N 1
ATOM 12214 C CA . LYS B 1 992 ? 182.188 137.512 154.597 1.00 206.66 992 LYS B CA 1
ATOM 12215 C C . LYS B 1 992 ? 183.213 137.153 155.666 1.00 206.87 992 LYS B C 1
ATOM 12216 O O . LYS B 1 992 ? 183.367 137.906 156.632 1.00 207.08 992 LYS B O 1
ATOM 12222 N N . GLY B 1 993 ? 183.915 136.034 155.514 1.00 204.71 993 GLY B N 1
ATOM 12223 C CA . GLY B 1 993 ? 184.966 135.672 156.453 1.00 204.83 993 GLY B CA 1
ATOM 12224 C C . GLY B 1 993 ? 184.492 135.422 157.868 1.00 204.72 993 GLY B C 1
ATOM 12225 O O . GLY B 1 993 ? 185.147 135.854 158.825 1.00 204.55 993 GLY B O 1
ATOM 12226 N N . ILE B 1 994 ? 183.365 134.734 158.026 1.00 205.36 994 ILE B N 1
ATOM 12227 C CA . ILE B 1 994 ? 182.843 134.394 159.341 1.00 205.70 994 ILE B CA 1
ATOM 12228 C C . ILE B 1 994 ? 183.073 132.909 159.591 1.00 205.70 994 ILE B C 1
ATOM 12229 O O . ILE B 1 994 ? 183.273 132.115 158.667 1.00 205.69 994 ILE B O 1
ATOM 12234 N N . ARG B 1 995 ? 183.049 132.535 160.867 1.00 207.35 995 ARG B N 1
ATOM 12235 C CA . ARG B 1 995 ? 183.339 131.171 161.290 1.00 207.21 995 ARG B CA 1
ATOM 12236 C C . ARG B 1 995 ? 182.094 130.541 161.897 1.00 207.74 995 ARG B C 1
ATOM 12237 O O . ARG B 1 995 ? 181.402 131.170 162.707 1.00 207.80 995 ARG B O 1
ATOM 12245 N N . VAL B 1 996 ? 181.822 129.299 161.506 1.00 221.07 996 VAL B N 1
ATOM 12246 C CA . VAL B 1 996 ? 180.676 128.534 161.981 1.00 221.80 996 VAL B CA 1
ATOM 12247 C C . VAL B 1 996 ? 181.194 127.350 162.783 1.00 221.83 996 VAL B C 1
ATOM 12248 O O . VAL B 1 996 ? 182.010 126.564 162.288 1.00 221.11 996 VAL B O 1
ATOM 12252 N N . ALA B 1 997 ? 180.723 127.225 164.021 1.00 224.50 997 ALA B N 1
ATOM 12253 C CA . ALA B 1 997 ? 181.116 126.149 164.918 1.00 224.17 997 ALA B CA 1
ATOM 12254 C C . ALA B 1 997 ? 179.880 125.362 165.325 1.00 224.72 997 ALA B C 1
ATOM 12255 O O . ALA B 1 997 ? 178.885 125.947 165.763 1.00 224.51 997 ALA B O 1
ATOM 12257 N N . CYS B 1 998 ? 179.946 124.042 165.181 1.00 227.47 998 CYS B N 1
ATOM 12258 C CA . CYS B 1 998 ? 178.852 123.146 165.549 1.00 227.47 998 CYS B CA 1
ATOM 12259 C C . CYS B 1 998 ? 179.290 122.343 166.770 1.00 227.47 998 CYS B C 1
ATOM 12260 O O . CYS B 1 998 ? 180.037 121.367 166.647 1.00 227.36 998 CYS B O 1
ATOM 12263 N N . ASN B 1 999 ? 178.820 122.754 167.947 1.00 224.65 999 ASN B N 1
ATOM 12264 C CA . ASN B 1 999 ? 179.147 122.068 169.196 1.00 224.64 999 ASN B CA 1
ATOM 12265 C C . ASN B 1 999 ? 178.061 121.031 169.471 1.00 224.70 999 ASN B C 1
ATOM 12266 O O . ASN B 1 999 ? 177.119 121.247 170.235 1.00 223.62 999 ASN B O 1
ATOM 12271 N N . LEU B 1 1000 ? 178.209 119.876 168.826 1.00 238.30 1000 LEU B N 1
ATOM 12272 C CA . LEU B 1 1000 ? 177.233 118.805 168.899 1.00 238.46 1000 LEU B CA 1
ATOM 12273 C C . LEU B 1 1000 ? 177.886 117.546 169.452 1.00 238.75 1000 LEU B C 1
ATOM 12274 O O . LEU B 1 1000 ? 178.993 117.190 169.024 1.00 237.57 1000 LEU B O 1
ATOM 12279 N N . PRO B 1 1001 ? 177.254 116.858 170.403 1.00 250.95 1001 PRO B N 1
ATOM 12280 C CA . PRO B 1 1001 ? 177.792 115.569 170.856 1.00 250.71 1001 PRO B CA 1
ATOM 12281 C C . PRO B 1 1001 ? 177.823 114.563 169.715 1.00 250.42 1001 PRO B C 1
ATOM 12282 O O . PRO B 1 1001 ? 176.918 114.515 168.880 1.00 250.17 1001 PRO B O 1
ATOM 12286 N N . GLU B 1 1002 ? 178.882 113.752 169.684 1.00 246.48 1002 GLU B N 1
ATOM 12287 C CA . GLU B 1 1002 ? 179.054 112.813 168.579 1.00 246.42 1002 GLU B CA 1
ATOM 12288 C C . GLU B 1 1002 ? 178.088 111.640 168.682 1.00 246.63 1002 GLU B C 1
ATOM 12289 O O . GLU B 1 1002 ? 177.497 111.227 167.678 1.00 246.19 1002 GLU B O 1
ATOM 12295 N N . ARG B 1 1003 ? 177.916 111.084 169.885 1.00 257.93 1003 ARG B N 1
ATOM 12296 C CA . ARG B 1 1003 ? 177.059 109.912 170.040 1.00 257.75 1003 ARG B CA 1
ATOM 12297 C C . ARG B 1 1003 ? 175.600 110.240 169.742 1.00 258.10 1003 ARG B C 1
ATOM 12298 O O . ARG B 1 1003 ? 174.907 109.460 169.079 1.00 257.69 1003 ARG B O 1
ATOM 12306 N N . SER B 1 1004 ? 175.117 111.387 170.222 1.00 259.63 1004 SER B N 1
ATOM 12307 C CA . SER B 1 1004 ? 173.729 111.763 169.977 1.00 259.37 1004 SER B CA 1
ATOM 12308 C C . SER B 1 1004 ? 173.494 112.140 168.520 1.00 259.01 1004 SER B C 1
ATOM 12309 O O . SER B 1 1004 ? 172.411 111.885 167.981 1.00 258.63 1004 SER B O 1
ATOM 12312 N N . MET B 1 1005 ? 174.491 112.743 167.869 1.00 248.69 1005 MET B N 1
ATOM 12313 C CA . MET B 1 1005 ? 174.304 113.221 166.504 1.00 248.61 1005 MET B CA 1
ATOM 12314 C C . MET B 1 1005 ? 174.226 112.069 165.507 1.00 248.93 1005 MET B C 1
ATOM 12315 O O . MET B 1 1005 ? 173.641 112.222 164.430 1.00 248.34 1005 MET B O 1
ATOM 12320 N N . LYS B 1 1006 ? 174.794 110.912 165.848 1.00 247.23 1006 LYS B N 1
ATOM 12321 C CA . LYS B 1 1006 ? 174.854 109.780 164.931 1.00 246.31 1006 LYS B CA 1
ATOM 12322 C C . LYS B 1 1006 ? 173.663 108.838 165.050 1.00 245.66 1006 LYS B C 1
ATOM 12323 O O . LYS B 1 1006 ? 173.576 107.881 164.272 1.00 245.08 1006 LYS B O 1
ATOM 12329 N N . GLN B 1 1007 ? 172.750 109.072 165.988 1.00 239.81 1007 GLN B N 1
ATOM 12330 C CA . GLN B 1 1007 ? 171.608 108.186 166.168 1.00 239.66 1007 GLN B CA 1
ATOM 12331 C C . GLN B 1 1007 ? 170.553 108.462 165.102 1.00 239.26 1007 GLN B C 1
ATOM 12332 O O . GLN B 1 1007 ? 170.191 109.617 164.859 1.00 239.09 1007 GLN B O 1
ATOM 12338 N N . LYS B 1 1008 ? 170.064 107.398 164.470 1.00 232.12 1008 LYS B N 1
ATOM 12339 C CA . LYS B 1 1008 ? 169.061 107.539 163.426 1.00 232.39 1008 LYS B CA 1
ATOM 12340 C C . LYS B 1 1008 ? 167.717 107.960 164.012 1.00 232.17 1008 LYS B C 1
ATOM 12341 O O . LYS B 1 1008 ? 167.396 107.666 165.166 1.00 231.48 1008 LYS B O 1
ATOM 12347 N N . VAL B 1 1009 ? 166.929 108.661 163.195 1.00 236.85 1009 VAL B N 1
ATOM 12348 C CA . VAL B 1 1009 ? 165.598 109.111 163.577 1.00 236.23 1009 VAL B CA 1
ATOM 12349 C C . VAL B 1 1009 ? 164.643 108.880 162.413 1.00 235.87 1009 VAL B C 1
ATOM 12350 O O . VAL B 1 1009 ? 165.049 108.748 161.254 1.00 235.69 1009 VAL B O 1
ATOM 12354 N N . TYR B 1 1010 ? 163.354 108.842 162.743 1.00 235.82 1010 TYR B N 1
ATOM 12355 C CA . TYR B 1 1010 ? 162.280 108.616 161.784 1.00 236.76 1010 TYR B CA 1
ATOM 12356 C C . TYR B 1 1010 ? 161.489 109.909 161.626 1.00 237.04 1010 TYR B C 1
ATOM 12357 O O . TYR B 1 1010 ? 160.980 110.452 162.612 1.00 236.38 1010 TYR B O 1
ATOM 12366 N N . GLY B 1 1011 ? 161.389 110.393 160.396 1.00 238.68 1011 GLY B N 1
ATOM 12367 C CA . GLY B 1 1011 ? 160.706 111.647 160.118 1.00 237.83 1011 GLY B CA 1
ATOM 12368 C C . GLY B 1 1011 ? 161.062 112.151 158.728 1.00 237.32 1011 GLY B C 1
ATOM 12369 O O . GLY B 1 1011 ? 161.400 111.370 157.839 1.00 237.37 1011 GLY B O 1
ATOM 12370 N N . ASP B 1 1012 ? 160.973 113.470 158.569 1.00 213.31 1012 ASP B N 1
ATOM 12371 C CA . ASP B 1 1012 ? 161.277 114.151 157.312 1.00 213.03 1012 ASP B CA 1
ATOM 12372 C C . ASP B 1 1012 ? 162.413 115.136 157.577 1.00 212.93 1012 ASP B C 1
ATOM 12373 O O . ASP B 1 1012 ? 162.183 116.279 157.980 1.00 211.76 1012 ASP B O 1
ATOM 12378 N N . GLY B 1 1013 ? 163.648 114.685 157.353 1.00 205.31 1013 GLY B N 1
ATOM 12379 C CA . GLY B 1 1013 ? 164.798 115.541 157.578 1.00 204.51 1013 GLY B CA 1
ATOM 12380 C C . GLY B 1 1013 ? 164.951 116.657 156.568 1.00 202.24 1013 GLY B C 1
ATOM 12381 O O . GLY B 1 1013 ? 165.659 117.631 156.841 1.00 200.52 1013 GLY B O 1
ATOM 12382 N N . ILE B 1 1014 ? 164.301 116.542 155.407 1.00 188.05 1014 ILE B N 1
ATOM 12383 C CA . ILE B 1 1014 ? 164.468 117.544 154.357 1.00 187.36 1014 ILE B CA 1
ATOM 12384 C C . ILE B 1 1014 ? 163.803 118.858 154.753 1.00 187.80 1014 ILE B C 1
ATOM 12385 O O . ILE B 1 1014 ? 164.345 119.943 154.512 1.00 187.92 1014 ILE B O 1
ATOM 12390 N N . ARG B 1 1015 ? 162.614 118.786 155.357 1.00 188.26 1015 ARG B N 1
ATOM 12391 C CA . ARG B 1 1015 ? 161.916 120.011 155.739 1.00 188.45 1015 ARG B CA 1
ATOM 12392 C C . ARG B 1 1015 ? 162.640 120.732 156.872 1.00 187.87 1015 ARG B C 1
ATOM 12393 O O . ARG B 1 1015 ? 162.813 121.958 156.828 1.00 186.47 1015 ARG B O 1
ATOM 12401 N N . LEU B 1 1016 ? 163.077 119.986 157.891 1.00 191.25 1016 LEU B N 1
ATOM 12402 C CA . LEU B 1 1016 ? 163.897 120.578 158.942 1.00 190.50 1016 LEU B CA 1
ATOM 12403 C C . LEU B 1 1016 ? 165.196 121.129 158.376 1.00 190.76 1016 LEU B C 1
ATOM 12404 O O . LEU B 1 1016 ? 165.691 122.161 158.845 1.00 191.15 1016 LEU B O 1
ATOM 12409 N N . GLN B 1 1017 ? 165.755 120.453 157.370 1.00 181.90 1017 GLN B N 1
ATOM 12410 C CA . GLN B 1 1017 ? 166.937 120.950 156.674 1.00 181.49 1017 GLN B CA 1
ATOM 12411 C C . GLN B 1 1017 ? 166.668 122.311 156.048 1.00 180.17 1017 GLN B C 1
ATOM 12412 O O . GLN B 1 1017 ? 167.470 123.241 156.181 1.00 179.55 1017 GLN B O 1
ATOM 12418 N N . GLN B 1 1018 ? 165.535 122.438 155.357 1.00 174.16 1018 GLN B N 1
ATOM 12419 C CA . GLN B 1 1018 ? 165.171 123.710 154.743 1.00 173.71 1018 GLN B CA 1
ATOM 12420 C C . GLN B 1 1018 ? 165.018 124.802 155.794 1.00 175.97 1018 GLN B C 1
ATOM 12421 O O . GLN B 1 1018 ? 165.515 125.921 155.617 1.00 174.63 1018 GLN B O 1
ATOM 12427 N N . ILE B 1 1019 ? 164.360 124.482 156.910 1.00 189.00 1019 ILE B N 1
ATOM 12428 C CA . ILE B 1 1019 ? 164.133 125.478 157.957 1.00 188.06 1019 ILE B CA 1
ATOM 12429 C C . ILE B 1 1019 ? 165.458 125.944 158.557 1.00 186.53 1019 ILE B C 1
ATOM 12430 O O . ILE B 1 1019 ? 165.708 127.151 158.708 1.00 184.93 1019 ILE B O 1
ATOM 12435 N N . LEU B 1 1020 ? 166.289 124.987 158.977 1.00 181.34 1020 LEU B N 1
ATOM 12436 C CA . LEU B 1 1020 ? 167.607 125.358 159.554 1.00 180.18 1020 LEU B CA 1
ATOM 12437 C C . LEU B 1 1020 ? 168.328 126.227 158.533 1.00 180.95 1020 LEU B C 1
ATOM 12438 O O . LEU B 1 1020 ? 168.733 127.347 158.888 1.00 179.96 1020 LEU B O 1
ATOM 12443 N N . SER B 1 1021 ? 168.480 125.716 157.308 1.00 185.35 1021 SER B N 1
ATOM 12444 C CA . SER B 1 1021 ? 169.273 126.442 156.325 1.00 184.14 1021 SER B CA 1
ATOM 12445 C C . SER B 1 1021 ? 168.752 127.857 156.133 1.00 183.93 1021 SER B C 1
ATOM 12446 O O . SER B 1 1021 ? 169.544 128.785 155.948 1.00 183.98 1021 SER B O 1
ATOM 12449 N N . ASP B 1 1022 ? 167.432 128.045 156.185 1.00 183.86 1022 ASP B N 1
ATOM 12450 C CA . ASP B 1 1022 ? 166.869 129.388 156.108 1.00 185.01 1022 ASP B CA 1
ATOM 12451 C C . ASP B 1 1022 ? 167.333 130.246 157.282 1.00 185.67 1022 ASP B C 1
ATOM 12452 O O . ASP B 1 1022 ? 167.719 131.410 157.107 1.00 183.79 1022 ASP B O 1
ATOM 12457 N N . PHE B 1 1023 ? 167.300 129.681 158.493 1.00 197.71 1023 PHE B N 1
ATOM 12458 C CA . PHE B 1 1023 ? 167.761 130.439 159.658 1.00 196.97 1023 PHE B CA 1
ATOM 12459 C C . PHE B 1 1023 ? 169.248 130.770 159.572 1.00 196.51 1023 PHE B C 1
ATOM 12460 O O . PHE B 1 1023 ? 169.657 131.889 159.910 1.00 196.32 1023 PHE B O 1
ATOM 12468 N N . LEU B 1 1024 ? 170.073 129.817 159.128 1.00 191.73 1024 LEU B N 1
ATOM 12469 C CA . LEU B 1 1024 ? 171.492 130.110 158.938 1.00 191.30 1024 LEU B CA 1
ATOM 12470 C C . LEU B 1 1024 ? 171.710 131.182 157.879 1.00 191.78 1024 LEU B C 1
ATOM 12471 O O . LEU B 1 1024 ? 172.587 132.036 158.031 1.00 191.41 1024 LEU B O 1
ATOM 12476 N N . PHE B 1 1025 ? 170.933 131.153 156.792 1.00 193.58 1025 PHE B N 1
ATOM 12477 C CA . PHE B 1 1025 ? 171.065 132.194 155.776 1.00 193.65 1025 PHE B CA 1
ATOM 12478 C C . PHE B 1 1025 ? 170.730 133.565 156.351 1.00 194.41 1025 PHE B C 1
ATOM 12479 O O . PHE B 1 1025 ? 171.446 134.543 156.102 1.00 194.28 1025 PHE B O 1
ATOM 12487 N N . VAL B 1 1026 ? 169.650 133.651 157.130 1.00 204.37 1026 VAL B N 1
ATOM 12488 C CA . VAL B 1 1026 ? 169.287 134.918 157.764 1.00 205.07 1026 VAL B CA 1
ATOM 12489 C C . VAL B 1 1026 ? 170.413 135.404 158.670 1.00 204.98 1026 VAL B C 1
ATOM 12490 O O . VAL B 1 1026 ? 170.843 136.564 158.597 1.00 203.48 1026 VAL B O 1
ATOM 12494 N N . SER B 1 1027 ? 170.918 134.513 159.529 1.00 215.06 1027 SER B N 1
ATOM 12495 C CA . SER B 1 1027 ? 171.956 134.901 160.480 1.00 215.14 1027 SER B CA 1
ATOM 12496 C C . SER B 1 1027 ? 173.234 135.333 159.771 1.00 214.44 1027 SER B C 1
ATOM 12497 O O . SER B 1 1027 ? 173.876 136.309 160.174 1.00 214.92 1027 SER B O 1
ATOM 12500 N N . VAL B 1 1028 ? 173.621 134.614 158.714 1.00 212.32 1028 VAL B N 1
ATOM 12501 C CA . VAL B 1 1028 ? 174.842 134.945 157.989 1.00 212.71 1028 VAL B CA 1
ATOM 12502 C C . VAL B 1 1028 ? 174.695 136.277 157.266 1.00 213.10 1028 VAL B C 1
ATOM 12503 O O . VAL B 1 1028 ? 175.622 137.094 157.251 1.00 213.30 1028 VAL B O 1
ATOM 12507 N N . LYS B 1 1029 ? 173.532 136.521 156.655 1.00 213.57 1029 LYS B N 1
ATOM 12508 C CA . LYS B 1 1029 ? 173.326 137.791 155.970 1.00 214.35 1029 LYS B CA 1
ATOM 12509 C C . LYS B 1 1029 ? 173.348 138.958 156.948 1.00 214.30 1029 LYS B C 1
ATOM 12510 O O . LYS B 1 1029 ? 173.916 140.015 156.649 1.00 213.68 1029 LYS B O 1
ATOM 12516 N N . PHE B 1 1030 ? 172.739 138.789 158.122 1.00 217.91 1030 PHE B N 1
ATOM 12517 C CA . PHE B 1 1030 ? 172.604 139.915 159.037 1.00 218.28 1030 PHE B CA 1
ATOM 12518 C C . PHE B 1 1030 ? 173.826 140.135 159.921 1.00 218.81 1030 PHE B C 1
ATOM 12519 O O . PHE B 1 1030 ? 173.921 141.187 160.561 1.00 218.68 1030 PHE B O 1
ATOM 12527 N N . SER B 1 1031 ? 174.759 139.183 159.973 1.00 232.60 1031 SER B N 1
ATOM 12528 C CA . SER B 1 1031 ? 175.962 139.335 160.781 1.00 232.78 1031 SER B CA 1
ATOM 12529 C C . SER B 1 1031 ? 177.101 139.846 159.916 1.00 232.65 1031 SER B C 1
ATOM 12530 O O . SER B 1 1031 ? 177.427 139.208 158.902 1.00 232.27 1031 SER B O 1
ATOM 12533 N N . PRO B 1 1032 ? 177.734 140.972 160.263 1.00 228.23 1032 PRO B N 1
ATOM 12534 C CA . PRO B 1 1032 ? 178.829 141.492 159.431 1.00 227.50 1032 PRO B CA 1
ATOM 12535 C C . PRO B 1 1032 ? 180.108 140.675 159.555 1.00 227.85 1032 PRO B C 1
ATOM 12536 O O . PRO B 1 1032 ? 180.129 139.635 160.220 1.00 227.26 1032 PRO B O 1
ATOM 12540 N N . ALA B 1 1033 ? 181.177 141.145 158.917 1.00 220.33 1033 ALA B N 1
ATOM 12541 C CA . ALA B 1 1033 ? 182.434 140.414 158.892 1.00 219.67 1033 ALA B CA 1
ATOM 12542 C C . ALA B 1 1033 ? 183.044 140.324 160.289 1.00 219.17 1033 ALA B C 1
ATOM 12543 O O . ALA B 1 1033 ? 182.819 141.173 161.156 1.00 219.77 1033 ALA B O 1
ATOM 12545 N N . GLY B 1 1034 ? 183.829 139.270 160.495 1.00 220.71 1034 GLY B N 1
ATOM 12546 C CA . GLY B 1 1034 ? 184.441 139.010 161.781 1.00 221.17 1034 GLY B CA 1
ATOM 12547 C C . GLY B 1 1034 ? 183.530 138.369 162.802 1.00 222.03 1034 GLY B C 1
ATOM 12548 O O . GLY B 1 1034 ? 183.953 138.174 163.948 1.00 222.04 1034 GLY B O 1
ATOM 12549 N N . GLY B 1 1035 ? 182.293 138.037 162.428 1.00 215.77 1035 GLY B N 1
ATOM 12550 C CA . GLY B 1 1035 ? 181.346 137.452 163.352 1.00 214.54 1035 GLY B CA 1
ATOM 12551 C C . GLY B 1 1035 ? 181.507 135.949 163.486 1.00 214.54 1035 GLY B C 1
ATOM 12552 O O . GLY B 1 1035 ? 182.314 135.311 162.811 1.00 214.59 1035 GLY B O 1
ATOM 12553 N N . SER B 1 1036 ? 180.712 135.380 164.388 1.00 213.37 1036 SER B N 1
ATOM 12554 C CA . SER B 1 1036 ? 180.721 133.947 164.638 1.00 213.82 1036 SER B CA 1
ATOM 12555 C C . SER B 1 1036 ? 179.294 133.420 164.691 1.00 213.81 1036 SER B C 1
ATOM 12556 O O . SER B 1 1036 ? 178.376 134.109 165.143 1.00 213.08 1036 SER B O 1
ATOM 12559 N N . VAL B 1 1037 ? 179.121 132.184 164.231 1.00 222.95 1037 VAL B N 1
ATOM 12560 C CA . VAL B 1 1037 ? 177.852 131.472 164.318 1.00 223.45 1037 VAL B CA 1
ATOM 12561 C C . VAL B 1 1037 ? 178.111 130.179 165.077 1.00 223.11 1037 VAL B C 1
ATOM 12562 O O . VAL B 1 1037 ? 179.055 129.450 164.751 1.00 222.86 1037 VAL B O 1
ATOM 12566 N N . ASP B 1 1038 ? 177.310 129.906 166.107 1.00 223.80 1038 ASP B N 1
ATOM 12567 C CA . ASP B 1 1038 ? 177.467 128.673 166.868 1.00 223.61 1038 ASP B CA 1
ATOM 12568 C C . ASP B 1 1038 ? 176.138 127.930 166.922 1.00 223.55 1038 ASP B C 1
ATOM 12569 O O . ASP B 1 1038 ? 175.089 128.525 167.197 1.00 222.96 1038 ASP B O 1
ATOM 12574 N N . ILE B 1 1039 ? 176.196 126.639 166.609 1.00 229.02 1039 ILE B N 1
ATOM 12575 C CA . ILE B 1 1039 ? 175.034 125.765 166.554 1.00 229.27 1039 ILE B CA 1
ATOM 12576 C C . ILE B 1 1039 ? 175.215 124.675 167.598 1.00 229.29 1039 ILE B C 1
ATOM 12577 O O . ILE B 1 1039 ? 176.211 123.940 167.570 1.00 228.97 1039 ILE B O 1
ATOM 12582 N N . SER B 1 1040 ? 174.255 124.563 168.507 1.00 228.79 1040 SER B N 1
ATOM 12583 C CA . SER B 1 1040 ? 174.284 123.557 169.555 1.00 228.49 1040 SER B CA 1
ATOM 12584 C C . SER B 1 1040 ? 173.033 122.695 169.468 1.00 228.73 1040 SER B C 1
ATOM 12585 O O . SER B 1 1040 ? 171.956 123.170 169.095 1.00 227.98 1040 SER B O 1
ATOM 12588 N N . SER B 1 1041 ? 173.189 121.419 169.814 1.00 244.21 1041 SER B N 1
ATOM 12589 C CA . SER B 1 1041 ? 172.126 120.432 169.706 1.00 244.63 1041 SER B CA 1
ATOM 12590 C C . SER B 1 1041 ? 171.811 119.847 171.074 1.00 244.54 1041 SER B C 1
ATOM 12591 O O . SER B 1 1041 ? 172.699 119.707 171.922 1.00 244.52 1041 SER B O 1
ATOM 12594 N N . LYS B 1 1042 ? 170.541 119.506 171.279 1.00 255.09 1042 LYS B N 1
ATOM 12595 C CA . LYS B 1 1042 ? 170.063 118.884 172.505 1.00 255.75 1042 LYS B CA 1
ATOM 12596 C C . LYS B 1 1042 ? 169.109 117.756 172.143 1.00 256.24 1042 LYS B C 1
ATOM 12597 O O . LYS B 1 1042 ? 168.155 117.965 171.387 1.00 256.39 1042 LYS B O 1
ATOM 12603 N N . LEU B 1 1043 ? 169.365 116.567 172.682 1.00 253.31 1043 LEU B N 1
ATOM 12604 C CA . LEU B 1 1043 ? 168.528 115.399 172.443 1.00 252.86 1043 LEU B CA 1
ATOM 12605 C C . LEU B 1 1043 ? 167.960 114.929 173.775 1.00 252.83 1043 LEU B C 1
ATOM 12606 O O . LEU B 1 1043 ? 168.718 114.588 174.689 1.00 252.87 1043 LEU B O 1
ATOM 12611 N N . THR B 1 1044 ? 166.634 114.909 173.881 1.00 250.85 1044 THR B N 1
ATOM 12612 C CA . THR B 1 1044 ? 165.946 114.516 175.103 1.00 251.04 1044 THR B CA 1
ATOM 12613 C C . THR B 1 1044 ? 165.132 113.259 174.839 1.00 250.86 1044 THR B C 1
ATOM 12614 O O . THR B 1 1044 ? 164.439 113.164 173.821 1.00 250.78 1044 THR B O 1
ATOM 12618 N N . LYS B 1 1045 ? 165.217 112.300 175.756 1.00 243.77 1045 LYS B N 1
ATOM 12619 C CA . LYS B 1 1045 ? 164.486 111.046 175.623 1.00 243.54 1045 LYS B CA 1
ATOM 12620 C C . LYS B 1 1045 ? 163.505 110.861 176.776 1.00 243.25 1045 LYS B C 1
ATOM 12621 O O . LYS B 1 1045 ? 163.584 111.557 177.788 1.00 242.61 1045 LYS B O 1
ATOM 12627 N N . LEU B 1 1054 ? 159.898 108.432 171.698 1.00 248.92 1054 LEU B N 1
ATOM 12628 C CA . LEU B 1 1054 ? 159.866 109.808 171.217 1.00 249.52 1054 LEU B CA 1
ATOM 12629 C C . LEU B 1 1054 ? 161.135 110.556 171.614 1.00 249.94 1054 LEU B C 1
ATOM 12630 O O . LEU B 1 1054 ? 161.611 110.437 172.743 1.00 249.52 1054 LEU B O 1
ATOM 12635 N N . ILE B 1 1055 ? 161.679 111.325 170.675 1.00 257.55 1055 ILE B N 1
ATOM 12636 C CA . ILE B 1 1055 ? 162.901 112.094 170.881 1.00 257.30 1055 ILE B CA 1
ATOM 12637 C C . ILE B 1 1055 ? 162.581 113.568 170.682 1.00 257.17 1055 ILE B C 1
ATOM 12638 O O . ILE B 1 1055 ? 162.041 113.958 169.638 1.00 257.35 1055 ILE B O 1
ATOM 12643 N N . ASP B 1 1056 ? 162.910 114.381 171.682 1.00 247.21 1056 ASP B N 1
ATOM 12644 C CA . ASP B 1 1056 ? 162.778 115.829 171.586 1.00 246.97 1056 ASP B CA 1
ATOM 12645 C C . ASP B 1 1056 ? 164.105 116.409 171.112 1.00 246.62 1056 ASP B C 1
ATOM 12646 O O . ASP B 1 1056 ? 165.132 116.254 171.783 1.00 246.26 1056 ASP B O 1
ATOM 12651 N N . PHE B 1 1057 ? 164.085 117.066 169.956 1.00 238.61 1057 PHE B N 1
ATOM 12652 C CA . PHE B 1 1057 ? 165.280 117.640 169.354 1.00 238.22 1057 PHE B CA 1
ATOM 12653 C C . PHE B 1 1057 ? 165.222 119.157 169.483 1.00 237.74 1057 PHE B C 1
ATOM 12654 O O . PHE B 1 1057 ? 164.277 119.792 169.000 1.00 237.03 1057 PHE B O 1
ATOM 12662 N N . GLU B 1 1058 ? 166.227 119.733 170.135 1.00 244.42 1058 GLU B N 1
ATOM 12663 C CA . GLU B 1 1058 ? 166.332 121.172 170.317 1.00 244.44 1058 GLU B CA 1
ATOM 12664 C C . GLU B 1 1058 ? 167.592 121.660 169.618 1.00 244.12 1058 GLU B C 1
ATOM 12665 O O . GLU B 1 1058 ? 168.658 121.056 169.761 1.00 243.80 1058 GLU B O 1
ATOM 12671 N N . LEU B 1 1059 ? 167.467 122.742 168.857 1.00 228.94 1059 LEU B N 1
ATOM 12672 C CA . LEU B 1 1059 ? 168.602 123.317 168.144 1.00 229.15 1059 LEU B CA 1
ATOM 12673 C C . LEU B 1 1059 ? 168.711 124.792 168.494 1.00 228.52 1059 LEU B C 1
ATOM 12674 O O . LEU B 1 1059 ? 167.746 125.543 168.328 1.00 228.25 1059 LEU B O 1
ATOM 12679 N N . ARG B 1 1060 ? 169.881 125.206 168.967 1.00 218.69 1060 ARG B N 1
ATOM 12680 C CA . ARG B 1 1060 ? 170.128 126.591 169.343 1.00 218.59 1060 ARG B CA 1
ATOM 12681 C C . ARG B 1 1060 ? 171.161 127.177 168.393 1.00 218.41 1060 ARG B C 1
ATOM 12682 O O . ARG B 1 1060 ? 172.271 126.650 168.275 1.00 218.11 1060 ARG B O 1
ATOM 12690 N N . ILE B 1 1061 ? 170.798 128.263 167.725 1.00 221.44 1061 ILE B N 1
ATOM 12691 C CA . ILE B 1 1061 ? 171.698 128.957 166.814 1.00 222.38 1061 ILE B CA 1
ATOM 12692 C C . ILE B 1 1061 ? 171.940 130.347 167.378 1.00 222.34 1061 ILE B C 1
ATOM 12693 O O . ILE B 1 1061 ? 170.996 131.131 167.527 1.00 222.26 1061 ILE B O 1
ATOM 12698 N N . LYS B 1 1062 ? 173.195 130.660 167.685 1.00 222.61 1062 LYS B N 1
ATOM 12699 C CA . LYS B 1 1062 ? 173.535 131.943 168.283 1.00 222.23 1062 LYS B CA 1
ATOM 12700 C C . LYS B 1 1062 ? 174.519 132.697 167.398 1.00 221.42 1062 LYS B C 1
ATOM 12701 O O . LYS B 1 1062 ? 175.469 132.107 166.861 1.00 221.35 1062 LYS B O 1
ATOM 12707 N N . HIS B 1 1063 ? 174.287 134.004 167.260 1.00 225.29 1063 HIS B N 1
ATOM 12708 C CA . HIS B 1 1063 ? 175.154 134.867 166.473 1.00 225.67 1063 HIS B CA 1
ATOM 12709 C C . HIS B 1 1063 ? 175.201 136.247 167.111 1.00 225.95 1063 HIS B C 1
ATOM 12710 O O . HIS B 1 1063 ? 174.446 136.557 168.039 1.00 226.17 1063 HIS B O 1
ATOM 12717 N N . GLN B 1 1064 ? 176.103 137.056 166.551 1.00 221.40 1064 GLN B N 1
ATOM 12718 C CA . GLN B 1 1064 ? 176.319 138.412 167.099 1.00 221.65 1064 GLN B CA 1
ATOM 12719 C C . GLN B 1 1064 ? 175.993 139.453 166.034 1.00 222.06 1064 GLN B C 1
ATOM 12720 O O . GLN B 1 1064 ? 175.988 139.101 164.839 1.00 221.93 1064 GLN B O 1
ATOM 12726 N N . GLY B 1 1065 ? 175.749 140.685 166.465 1.00 230.56 1065 GLY B N 1
ATOM 12727 C CA . GLY B 1 1065 ? 175.440 141.782 165.579 1.00 230.09 1065 GLY B CA 1
ATOM 12728 C C . GLY B 1 1065 ? 174.180 142.490 166.026 1.00 230.48 1065 GLY B C 1
ATOM 12729 O O . GLY B 1 1065 ? 173.702 142.309 167.145 1.00 230.31 1065 GLY B O 1
ATOM 12730 N N . ALA B 1 1066 ? 173.635 143.312 165.126 1.00 219.77 1066 ALA B N 1
ATOM 12731 C CA . ALA B 1 1066 ? 172.393 144.021 165.403 1.00 219.82 1066 ALA B CA 1
ATOM 12732 C C . ALA B 1 1066 ? 171.187 143.094 165.469 1.00 219.96 1066 ALA B C 1
ATOM 12733 O O . ALA B 1 1066 ? 170.126 143.522 165.935 1.00 219.61 1066 ALA B O 1
ATOM 12735 N N . GLY B 1 1067 ? 171.320 141.849 165.017 1.00 215.83 1067 GLY B N 1
ATOM 12736 C CA . GLY B 1 1067 ? 170.221 140.908 165.058 1.00 214.89 1067 GLY B CA 1
ATOM 12737 C C . GLY B 1 1067 ? 169.224 141.130 163.938 1.00 214.91 1067 GLY B C 1
ATOM 12738 O O . GLY B 1 1067 ? 169.392 141.975 163.056 1.00 214.86 1067 GLY B O 1
ATOM 12739 N N . VAL B 1 1068 ? 168.160 140.340 163.980 1.00 214.60 1068 VAL B N 1
ATOM 12740 C CA . VAL B 1 1068 ? 167.092 140.466 162.984 1.00 214.76 1068 VAL B CA 1
ATOM 12741 C C . VAL B 1 1068 ? 166.366 141.791 163.196 1.00 214.53 1068 VAL B C 1
ATOM 12742 O O . VAL B 1 1068 ? 165.934 142.083 164.326 1.00 214.30 1068 VAL B O 1
ATOM 12746 N N . PRO B 1 1069 ? 166.219 142.620 162.163 1.00 220.81 1069 PRO B N 1
ATOM 12747 C CA . PRO B 1 1069 ? 165.535 143.905 162.338 1.00 221.01 1069 PRO B CA 1
ATOM 12748 C C . PRO B 1 1069 ? 164.084 143.716 162.754 1.00 221.39 1069 PRO B C 1
ATOM 12749 O O . PRO B 1 1069 ? 163.453 142.702 162.452 1.00 220.84 1069 PRO B O 1
ATOM 12753 N N . ALA B 1 1070 ? 163.561 144.718 163.467 1.00 226.85 1070 ALA B N 1
ATOM 12754 C CA . ALA B 1 1070 ? 162.215 144.620 164.020 1.00 226.55 1070 ALA B CA 1
ATOM 12755 C C . ALA B 1 1070 ? 161.156 144.493 162.933 1.00 226.70 1070 ALA B C 1
ATOM 12756 O O . ALA B 1 1070 ? 160.168 143.772 163.115 1.00 226.96 1070 ALA B O 1
ATOM 12758 N N . GLU B 1 1071 ? 161.329 145.193 161.808 1.00 221.68 1071 GLU B N 1
ATOM 12759 C CA . GLU B 1 1071 ? 160.326 145.139 160.748 1.00 221.40 1071 GLU B CA 1
ATOM 12760 C C . GLU B 1 1071 ? 160.192 143.728 160.186 1.00 221.97 1071 GLU B C 1
ATOM 12761 O O . GLU B 1 1071 ? 159.078 143.243 159.957 1.00 221.98 1071 GLU B O 1
ATOM 12767 N N . ILE B 1 1072 ? 161.317 143.037 159.987 1.00 228.73 1072 ILE B N 1
ATOM 12768 C CA . ILE B 1 1072 ? 161.266 141.677 159.458 1.00 228.62 1072 ILE B CA 1
ATOM 12769 C C . ILE B 1 1072 ? 160.673 140.722 160.487 1.00 228.59 1072 ILE B C 1
ATOM 12770 O O . ILE B 1 1072 ? 159.938 139.793 160.137 1.00 228.62 1072 ILE B O 1
ATOM 12775 N N . LEU B 1 1073 ? 160.982 140.933 161.767 1.00 225.16 1073 LEU B N 1
ATOM 12776 C CA . LEU B 1 1073 ? 160.422 140.085 162.817 1.00 225.05 1073 LEU B CA 1
ATOM 12777 C C . LEU B 1 1073 ? 158.904 140.226 162.878 1.00 224.80 1073 LEU B C 1
ATOM 12778 O O . LEU B 1 1073 ? 158.172 139.229 162.945 1.00 223.81 1073 LEU B O 1
ATOM 12783 N N . SER B 1 1074 ? 158.410 141.467 162.842 1.00 228.49 1074 SER B N 1
ATOM 12784 C CA . SER B 1 1074 ? 156.969 141.693 162.815 1.00 228.92 1074 SER B CA 1
ATOM 12785 C C . SER B 1 1074 ? 156.343 141.130 161.547 1.00 228.55 1074 SER B C 1
ATOM 12786 O O . SER B 1 1074 ? 155.234 140.585 161.593 1.00 228.56 1074 SER B O 1
ATOM 12789 N N . GLN B 1 1075 ? 157.031 141.260 160.411 1.00 225.10 1075 GLN B N 1
ATOM 12790 C CA . GLN B 1 1075 ? 156.527 140.706 159.161 1.00 224.92 1075 GLN B CA 1
ATOM 12791 C C . GLN B 1 1075 ? 156.383 139.192 159.242 1.00 224.69 1075 GLN B C 1
ATOM 12792 O O . GLN B 1 1075 ? 155.373 138.630 158.803 1.00 224.56 1075 GLN B O 1
ATOM 12798 N N . MET B 1 1076 ? 157.386 138.515 159.802 1.00 216.27 1076 MET B N 1
ATOM 12799 C CA . MET B 1 1076 ? 157.369 137.063 159.913 1.00 216.15 1076 MET B CA 1
ATOM 12800 C C . MET B 1 1076 ? 156.488 136.561 161.048 1.00 215.98 1076 MET B C 1
ATOM 12801 O O . MET B 1 1076 ? 156.207 135.359 161.101 1.00 215.49 1076 MET B O 1
ATOM 12806 N N . TYR B 1 1077 ? 156.044 137.438 161.950 1.00 218.23 1077 TYR B N 1
ATOM 12807 C CA . TYR B 1 1077 ? 155.060 137.048 162.954 1.00 218.73 1077 TYR B CA 1
ATOM 12808 C C . TYR B 1 1077 ? 153.616 137.192 162.487 1.00 218.88 1077 TYR B C 1
ATOM 12809 O O . TYR B 1 1077 ? 152.704 136.909 163.270 1.00 218.80 1077 TYR B O 1
ATOM 12818 N N . GLY B 1 1078 ? 153.423 137.591 161.224 1.00 229.47 1078 GLY B N 1
ATOM 12819 C CA . GLY B 1 1078 ? 152.063 137.708 160.660 1.00 230.09 1078 GLY B CA 1
ATOM 12820 C C . GLY B 1 1078 ? 151.982 137.084 159.276 1.00 230.52 1078 GLY B C 1
ATOM 12821 O O . GLY B 1 1078 ? 152.481 137.713 158.321 1.00 230.83 1078 GLY B O 1
ATOM 12822 N N . GLU B 1 1079 ? 151.378 135.896 159.162 1.00 232.86 1079 GLU B N 1
ATOM 12823 C CA . GLU B 1 1079 ? 151.327 135.166 157.864 1.00 232.65 1079 GLU B CA 1
ATOM 12824 C C . GLU B 1 1079 ? 150.473 135.922 156.843 1.00 232.57 1079 GLU B C 1
ATOM 12825 O O . GLU B 1 1079 ? 150.833 135.910 155.654 1.00 232.65 1079 GLU B O 1
ATOM 12831 N N . ASP B 1 1080 ? 149.375 136.539 157.282 1.00 228.78 1080 ASP B N 1
ATOM 12832 C CA . ASP B 1 1080 ? 148.469 137.204 156.351 1.00 228.68 1080 ASP B CA 1
ATOM 12833 C C . ASP B 1 1080 ? 149.068 138.466 155.745 1.00 228.79 1080 ASP B C 1
ATOM 12834 O O . ASP B 1 1080 ? 148.523 138.983 154.764 1.00 229.24 1080 ASP B O 1
ATOM 12839 N N . ASN B 1 1081 ? 150.166 138.975 156.304 1.00 231.37 1081 ASN B N 1
ATOM 12840 C CA . ASN B 1 1081 ? 150.803 140.177 155.781 1.00 231.51 1081 ASN B CA 1
ATOM 12841 C C . ASN B 1 1081 ? 151.339 139.947 154.373 1.00 231.48 1081 ASN B C 1
ATOM 12842 O O . ASN B 1 1081 ? 152.312 139.209 154.186 1.00 231.26 1081 ASN B O 1
ATOM 12847 N N . ARG B 1 1082 ? 150.731 140.610 153.389 1.00 230.54 1082 ARG B N 1
ATOM 12848 C CA . ARG B 1 1082 ? 151.192 140.465 151.983 1.00 230.14 1082 ARG B CA 1
ATOM 12849 C C . ARG B 1 1082 ? 152.504 141.236 151.797 1.00 229.73 1082 ARG B C 1
ATOM 12850 O O . ARG B 1 1082 ? 153.210 140.956 150.812 1.00 229.45 1082 ARG B O 1
ATOM 12858 N N . GLU B 1 1083 ? 152.830 142.146 152.725 1.00 222.82 1083 GLU B N 1
ATOM 12859 C CA . GLU B 1 1083 ? 154.084 142.949 152.643 1.00 222.08 1083 GLU B CA 1
ATOM 12860 C C . GLU B 1 1083 ? 155.273 142.039 152.955 1.00 222.17 1083 GLU B C 1
ATOM 12861 O O . GLU B 1 1083 ? 156.410 142.543 153.014 1.00 221.12 1083 GLU B O 1
ATOM 12867 N N . GLN B 1 1084 ? 155.005 140.746 153.108 1.00 222.23 1084 GLN B N 1
ATOM 12868 C CA . GLN B 1 1084 ? 156.062 139.767 153.461 1.00 222.12 1084 GLN B CA 1
ATOM 12869 C C . GLN B 1 1084 ? 157.309 139.894 152.589 1.00 222.51 1084 GLN B C 1
ATOM 12870 O O . GLN B 1 1084 ? 157.229 139.519 151.403 1.00 222.51 1084 GLN B O 1
ATOM 12876 N N . SER B 1 1085 ? 158.420 140.390 153.142 1.00 215.65 1085 SER B N 1
ATOM 12877 C CA . SER B 1 1085 ? 159.676 140.356 152.421 1.00 213.95 1085 SER B CA 1
ATOM 12878 C C . SER B 1 1085 ? 160.077 138.911 152.147 1.00 213.89 1085 SER B C 1
ATOM 12879 O O . SER B 1 1085 ? 159.490 137.963 152.679 1.00 214.31 1085 SER B O 1
ATOM 12882 N N . GLU B 1 1086 ? 161.088 138.752 151.295 1.00 207.24 1086 GLU B N 1
ATOM 12883 C CA . GLU B 1 1086 ? 161.565 137.420 150.945 1.00 208.06 1086 GLU B CA 1
ATOM 12884 C C . GLU B 1 1086 ? 161.996 136.647 152.187 1.00 208.79 1086 GLU B C 1
ATOM 12885 O O . GLU B 1 1086 ? 161.596 135.493 152.387 1.00 208.99 1086 GLU B O 1
ATOM 12891 N N . GLU B 1 1087 ? 162.790 137.285 153.050 1.00 204.85 1087 GLU B N 1
ATOM 12892 C CA . GLU B 1 1087 ? 163.170 136.654 154.310 1.00 204.78 1087 GLU B CA 1
ATOM 12893 C C . GLU B 1 1087 ? 161.953 136.403 155.191 1.00 204.06 1087 GLU B C 1
ATOM 12894 O O . GLU B 1 1087 ? 161.827 135.332 155.795 1.00 203.70 1087 GLU B O 1
ATOM 12900 N N . GLY B 1 1088 ? 161.046 137.378 155.279 1.00 205.53 1088 GLY B N 1
ATOM 12901 C CA . GLY B 1 1088 ? 159.866 137.203 156.111 1.00 206.13 1088 GLY B CA 1
ATOM 12902 C C . GLY B 1 1088 ? 158.956 136.097 155.612 1.00 206.36 1088 GLY B C 1
ATOM 12903 O O . GLY B 1 1088 ? 158.475 135.275 156.397 1.00 207.18 1088 GLY B O 1
ATOM 12904 N N . LEU B 1 1089 ? 158.700 136.087 154.305 1.00 205.11 1089 LEU B N 1
ATOM 12905 C CA . LEU B 1 1089 ? 157.868 134.999 153.736 1.00 205.52 1089 LEU B CA 1
ATOM 12906 C C . LEU B 1 1089 ? 158.554 133.668 154.043 1.00 205.65 1089 LEU B C 1
ATOM 12907 O O . LEU B 1 1089 ? 157.878 132.756 154.550 1.00 205.25 1089 LEU B O 1
ATOM 12912 N N . SER B 1 1090 ? 159.853 133.576 153.754 1.00 197.61 1090 SER B N 1
ATOM 12913 C CA . SER B 1 1090 ? 160.564 132.317 153.951 1.00 197.56 1090 SER B CA 1
ATOM 12914 C C . SER B 1 1090 ? 160.476 131.845 155.399 1.00 196.79 1090 SER B C 1
ATOM 12915 O O . SER B 1 1090 ? 160.238 130.659 155.658 1.00 197.48 1090 SER B O 1
ATOM 12918 N N . LEU B 1 1091 ? 160.659 132.755 156.359 1.00 189.48 1091 LEU B N 1
ATOM 12919 C CA . LEU B 1 1091 ? 160.579 132.366 157.765 1.00 189.08 1091 LEU B CA 1
ATOM 12920 C C . LEU B 1 1091 ? 159.157 131.976 158.153 1.00 190.41 1091 LEU B C 1
ATOM 12921 O O . LEU B 1 1091 ? 158.958 131.075 158.977 1.00 190.91 1091 LEU B O 1
ATOM 12926 N N . LEU B 1 1092 ? 158.176 132.634 157.542 1.00 201.00 1092 LEU B N 1
ATOM 12927 C CA . LEU B 1 1092 ? 156.770 132.258 157.826 1.00 201.28 1092 LEU B CA 1
ATOM 12928 C C . LEU B 1 1092 ? 156.543 130.824 157.346 1.00 201.57 1092 LEU B C 1
ATOM 12929 O O . LEU B 1 1092 ? 155.940 130.037 158.101 1.00 201.62 1092 LEU B O 1
ATOM 12934 N N . VAL B 1 1093 ? 157.030 130.498 156.147 1.00 200.03 1093 VAL B N 1
ATOM 12935 C CA . VAL B 1 1093 ? 156.902 129.131 155.648 1.00 200.08 1093 VAL B CA 1
ATOM 12936 C C . VAL B 1 1093 ? 157.654 128.160 156.551 1.00 200.00 1093 VAL B C 1
ATOM 12937 O O . VAL B 1 1093 ? 157.212 127.024 156.773 1.00 199.77 1093 VAL B O 1
ATOM 12941 N N . SER B 1 1094 ? 158.800 128.588 157.085 1.00 199.36 1094 SER B N 1
ATOM 12942 C CA . SER B 1 1094 ? 159.548 127.740 158.007 1.00 199.41 1094 SER B CA 1
ATOM 12943 C C . SER B 1 1094 ? 158.726 127.416 159.250 1.00 199.56 1094 SER B C 1
ATOM 12944 O O . SER B 1 1094 ? 158.667 126.258 159.676 1.00 198.97 1094 SER B O 1
ATOM 12947 N N . ARG B 1 1095 ? 158.076 128.423 159.838 1.00 205.58 1095 ARG B N 1
ATOM 12948 C CA . ARG B 1 1095 ? 157.212 128.159 160.988 1.00 204.93 1095 ARG B CA 1
ATOM 12949 C C . ARG B 1 1095 ? 156.015 127.298 160.612 1.00 206.06 1095 ARG B C 1
ATOM 12950 O O . ARG B 1 1095 ? 155.595 126.443 161.401 1.00 206.69 1095 ARG B O 1
ATOM 12958 N N . ASN B 1 1096 ? 155.431 127.531 159.434 1.00 211.64 1096 ASN B N 1
ATOM 12959 C CA . ASN B 1 1096 ? 154.291 126.726 159.009 1.00 212.05 1096 ASN B CA 1
ATOM 12960 C C . ASN B 1 1096 ? 154.674 125.257 158.893 1.00 211.58 1096 ASN B C 1
ATOM 12961 O O . ASN B 1 1096 ? 153.909 124.372 159.292 1.00 210.63 1096 ASN B O 1
ATOM 12966 N N . LEU B 1 1097 ? 155.859 124.982 158.345 1.00 209.95 1097 LEU B N 1
ATOM 12967 C CA . LEU B 1 1097 ? 156.348 123.607 158.296 1.00 210.57 1097 LEU B CA 1
ATOM 12968 C C . LEU B 1 1097 ? 156.658 123.078 159.692 1.00 210.65 1097 LEU B C 1
ATOM 12969 O O . LEU B 1 1097 ? 156.381 121.912 159.993 1.00 210.84 1097 LEU B O 1
ATOM 12974 N N . LEU B 1 1098 ? 157.230 123.922 160.556 1.00 214.16 1098 LEU B N 1
ATOM 12975 C CA . LEU B 1 1098 ? 157.617 123.483 161.896 1.00 213.87 1098 LEU B CA 1
ATOM 12976 C C . LEU B 1 1098 ? 156.405 123.076 162.723 1.00 214.27 1098 LEU B C 1
ATOM 12977 O O . LEU B 1 1098 ? 156.474 122.130 163.517 1.00 214.15 1098 LEU B O 1
ATOM 12982 N N . ARG B 1 1099 ? 155.286 123.785 162.558 1.00 214.62 1099 ARG B N 1
ATOM 12983 C CA . ARG B 1 1099 ? 154.095 123.495 163.349 1.00 214.33 1099 ARG B CA 1
ATOM 12984 C C . ARG B 1 1099 ? 153.512 122.119 163.050 1.00 214.46 1099 ARG B C 1
ATOM 12985 O O . ARG B 1 1099 ? 152.681 121.633 163.824 1.00 214.35 1099 ARG B O 1
ATOM 12993 N N . LEU B 1 1100 ? 153.920 121.486 161.947 1.00 224.94 1100 LEU B N 1
ATOM 12994 C CA . LEU B 1 1100 ? 153.371 120.179 161.597 1.00 225.09 1100 LEU B CA 1
ATOM 12995 C C . LEU B 1 1100 ? 153.786 119.107 162.601 1.00 224.96 1100 LEU B C 1
ATOM 12996 O O . LEU B 1 1100 ? 152.968 118.261 162.983 1.00 225.34 1100 LEU B O 1
ATOM 13001 N N . MET B 1 1101 ? 155.046 119.122 163.041 1.00 221.07 1101 MET B N 1
ATOM 13002 C CA . MET B 1 1101 ? 155.540 118.165 164.022 1.00 220.82 1101 MET B CA 1
ATOM 13003 C C . MET B 1 1101 ? 155.500 118.721 165.441 1.00 221.07 1101 MET B C 1
ATOM 13004 O O . MET B 1 1101 ? 156.288 118.299 166.296 1.00 220.79 1101 MET B O 1
ATOM 13009 N N . ASN B 1 1102 ? 154.594 119.666 165.704 1.00 224.90 1102 ASN B N 1
ATOM 13010 C CA . ASN B 1 1102 ? 154.436 120.288 167.018 1.00 225.02 1102 ASN B CA 1
ATOM 13011 C C . ASN B 1 1102 ? 155.744 120.932 167.481 1.00 225.09 1102 ASN B C 1
ATOM 13012 O O . ASN B 1 1102 ? 156.314 120.587 168.518 1.00 225.04 1102 ASN B O 1
ATOM 13017 N N . GLY B 1 1103 ? 156.216 121.887 166.678 1.00 229.13 1103 GLY B N 1
ATOM 13018 C CA . GLY B 1 1103 ? 157.416 122.633 166.973 1.00 228.82 1103 GLY B CA 1
ATOM 13019 C C . GLY B 1 1103 ? 157.123 124.111 167.185 1.00 229.14 1103 GLY B C 1
ATOM 13020 O O . GLY B 1 1103 ? 156.024 124.603 166.940 1.00 228.75 1103 GLY B O 1
ATOM 13021 N N . ASP B 1 1104 ? 158.147 124.820 167.656 1.00 228.04 1104 ASP B N 1
ATOM 13022 C CA . ASP B 1 1104 ? 158.027 126.246 167.918 1.00 227.67 1104 ASP B CA 1
ATOM 13023 C C . ASP B 1 1104 ? 159.400 126.889 167.797 1.00 227.29 1104 ASP B C 1
ATOM 13024 O O . ASP B 1 1104 ? 160.425 126.259 168.072 1.00 226.66 1104 ASP B O 1
ATOM 13029 N N . ILE B 1 1105 ? 159.407 128.154 167.384 1.00 226.21 1105 ILE B N 1
ATOM 13030 C CA . ILE B 1 1105 ? 160.624 128.945 167.252 1.00 227.00 1105 ILE B CA 1
ATOM 13031 C C . ILE B 1 1105 ? 160.627 130.001 168.348 1.00 226.88 1105 ILE B C 1
ATOM 13032 O O . ILE B 1 1105 ? 159.639 130.725 168.526 1.00 225.96 1105 ILE B O 1
ATOM 13037 N N . ARG B 1 1106 ? 161.727 130.077 169.091 1.00 220.81 1106 ARG B N 1
ATOM 13038 C CA . ARG B 1 1106 ? 161.867 131.022 170.193 1.00 219.82 1106 ARG B CA 1
ATOM 13039 C C . ARG B 1 1106 ? 163.053 131.933 169.910 1.00 219.60 1106 ARG B C 1
ATOM 13040 O O . ARG B 1 1106 ? 164.184 131.459 169.775 1.00 219.97 1106 ARG B O 1
ATOM 13048 N N . HIS B 1 1107 ? 162.796 133.234 169.824 1.00 224.82 1107 HIS B N 1
ATOM 13049 C CA . HIS B 1 1107 ? 163.831 134.220 169.540 1.00 225.02 1107 HIS B CA 1
ATOM 13050 C C . HIS B 1 1107 ? 164.168 134.983 170.812 1.00 225.33 1107 HIS B C 1
ATOM 13051 O O . HIS B 1 1107 ? 163.268 135.473 171.502 1.00 225.37 1107 HIS B O 1
ATOM 13058 N N . LEU B 1 1108 ? 165.460 135.085 171.116 1.00 234.63 1108 LEU B N 1
ATOM 13059 C CA . LEU B 1 1108 ? 165.926 135.807 172.290 1.00 235.05 1108 LEU B CA 1
ATOM 13060 C C . LEU B 1 1108 ? 167.046 136.757 171.895 1.00 235.15 1108 LEU B C 1
ATOM 13061 O O . LEU B 1 1108 ? 167.874 136.436 171.038 1.00 235.34 1108 LEU B O 1
ATOM 13066 N N . ARG B 1 1109 ? 167.062 137.932 172.520 1.00 230.73 1109 ARG B N 1
ATOM 13067 C CA . ARG B 1 1109 ? 168.118 138.920 172.323 1.00 230.61 1109 ARG B CA 1
ATOM 13068 C C . ARG B 1 1109 ? 168.705 139.255 173.688 1.00 230.93 1109 ARG B C 1
ATOM 13069 O O . ARG B 1 1109 ? 168.040 139.885 174.517 1.00 230.85 1109 ARG B O 1
ATOM 13077 N N . GLU B 1 1110 ? 169.948 138.836 173.919 1.00 238.02 1110 GLU B N 1
ATOM 13078 C CA . GLU B 1 1110 ? 170.603 139.013 175.209 1.00 238.14 1110 GLU B CA 1
ATOM 13079 C C . GLU B 1 1110 ? 171.957 139.669 174.995 1.00 238.17 1110 GLU B C 1
ATOM 13080 O O . GLU B 1 1110 ? 172.825 139.099 174.324 1.00 238.38 1110 GLU B O 1
ATOM 13086 N N . ALA B 1 1111 ? 172.134 140.862 175.568 1.00 233.44 1111 ALA B N 1
ATOM 13087 C CA . ALA B 1 1111 ? 173.375 141.631 175.460 1.00 233.26 1111 ALA B CA 1
ATOM 13088 C C . ALA B 1 1111 ? 173.753 141.897 174.005 1.00 233.06 1111 ALA B C 1
ATOM 13089 O O . ALA B 1 1111 ? 174.931 142.047 173.676 1.00 232.72 1111 ALA B O 1
ATOM 13091 N N . GLY B 1 1112 ? 172.754 141.965 173.126 1.00 238.99 1112 GLY B N 1
ATOM 13092 C CA . GLY B 1 1112 ? 172.977 142.150 171.709 1.00 239.01 1112 GLY B CA 1
ATOM 13093 C C . GLY B 1 1112 ? 173.160 140.877 170.915 1.00 239.42 1112 GLY B C 1
ATOM 13094 O O . GLY B 1 1112 ? 173.031 140.911 169.684 1.00 238.96 1112 GLY B O 1
ATOM 13095 N N . MET B 1 1113 ? 173.451 139.756 171.569 1.00 234.94 1113 MET B N 1
ATOM 13096 C CA . MET B 1 1113 ? 173.541 138.478 170.881 1.00 234.63 1113 MET B CA 1
ATOM 13097 C C . MET B 1 1113 ? 172.143 137.951 170.587 1.00 234.19 1113 MET B C 1
ATOM 13098 O O . MET B 1 1113 ? 171.224 138.101 171.399 1.00 233.83 1113 MET B O 1
ATOM 13103 N N . SER B 1 1114 ? 171.984 137.331 169.420 1.00 235.04 1114 SER B N 1
ATOM 13104 C CA . SER B 1 1114 ? 170.702 136.798 168.983 1.00 235.02 1114 SER B CA 1
ATOM 13105 C C . SER B 1 1114 ? 170.742 135.277 169.031 1.00 235.23 1114 SER B C 1
ATOM 13106 O O . SER B 1 1114 ? 171.684 134.656 168.518 1.00 234.99 1114 SER B O 1
ATOM 13109 N N . THR B 1 1115 ? 169.719 134.686 169.650 1.00 233.44 1115 THR B N 1
ATOM 13110 C CA . THR B 1 1115 ? 169.611 133.245 169.820 1.00 233.06 1115 THR B CA 1
ATOM 13111 C C . THR B 1 1115 ? 168.275 132.768 169.272 1.00 232.70 1115 THR B C 1
ATOM 13112 O O . THR B 1 1115 ? 167.229 133.363 169.559 1.00 232.56 1115 THR B O 1
ATOM 13116 N N . PHE B 1 1116 ? 168.318 131.698 168.481 1.00 227.51 1116 PHE B N 1
ATOM 13117 C CA . PHE B 1 1116 ? 167.135 131.061 167.922 1.00 227.62 1116 PHE B CA 1
ATOM 13118 C C . PHE B 1 1116 ? 167.048 129.643 168.466 1.00 227.45 1116 PHE B C 1
ATOM 13119 O O . PHE B 1 1116 ? 168.024 128.889 168.396 1.00 227.01 1116 PHE B O 1
ATOM 13127 N N . ILE B 1 1117 ? 165.884 129.287 169.002 1.00 232.83 1117 ILE B N 1
ATOM 13128 C CA . ILE B 1 1117 ? 165.642 127.980 169.600 1.00 232.67 1117 ILE B CA 1
ATOM 13129 C C . ILE B 1 1117 ? 164.589 127.272 168.760 1.00 232.11 1117 ILE B C 1
ATOM 13130 O O . ILE B 1 1117 ? 163.489 127.802 168.561 1.00 231.90 1117 ILE B O 1
ATOM 13135 N N . LEU B 1 1118 ? 164.928 126.080 168.279 1.00 229.01 1118 LEU B N 1
ATOM 13136 C CA . LEU B 1 1118 ? 164.055 125.268 167.444 1.00 229.94 1118 LEU B CA 1
ATOM 13137 C C . LEU B 1 1118 ? 163.713 123.986 168.189 1.00 229.91 1118 LEU B C 1
ATOM 13138 O O . LEU B 1 1118 ? 164.613 123.293 168.675 1.00 229.35 1118 LEU B O 1
ATOM 13143 N N . THR B 1 1119 ? 162.423 123.672 168.266 1.00 241.54 1119 THR B N 1
ATOM 13144 C CA . THR B 1 1119 ? 161.934 122.474 168.931 1.00 241.59 1119 THR B CA 1
ATOM 13145 C C . THR B 1 1119 ? 161.292 121.546 167.909 1.00 241.15 1119 THR B C 1
ATOM 13146 O O . THR B 1 1119 ? 160.549 121.996 167.032 1.00 240.75 1119 THR B O 1
ATOM 13150 N N . ALA B 1 1120 ? 161.582 120.252 168.021 1.00 250.95 1120 ALA B N 1
ATOM 13151 C CA . ALA B 1 1120 ? 161.009 119.277 167.106 1.00 251.63 1120 ALA B CA 1
ATOM 13152 C C . ALA B 1 1120 ? 160.823 117.950 167.825 1.00 251.56 1120 ALA B C 1
ATOM 13153 O O . ALA B 1 1120 ? 161.485 117.660 168.825 1.00 251.48 1120 ALA B O 1
ATOM 13155 N N . GLU B 1 1121 ? 159.908 117.143 167.293 1.00 246.38 1121 GLU B N 1
ATOM 13156 C CA . GLU B 1 1121 ? 159.626 115.808 167.800 1.00 246.39 1121 GLU B CA 1
ATOM 13157 C C . GLU B 1 1121 ? 159.933 114.795 166.708 1.00 246.86 1121 GLU B C 1
ATOM 13158 O O . GLU B 1 1121 ? 159.468 114.944 165.572 1.00 246.92 1121 GLU B O 1
ATOM 13164 N N . LEU B 1 1122 ? 160.710 113.769 167.048 1.00 254.25 1122 LEU B N 1
ATOM 13165 C CA . LEU B 1 1122 ? 161.100 112.744 166.093 1.00 254.02 1122 LEU B CA 1
ATOM 13166 C C . LEU B 1 1122 ? 160.866 111.366 166.692 1.00 253.80 1122 LEU B C 1
ATOM 13167 O O . LEU B 1 1122 ? 160.851 111.196 167.914 1.00 254.18 1122 LEU B O 1
ATOM 13172 N N . ALA B 1 1123 ? 160.674 110.383 165.818 1.00 240.95 1123 ALA B N 1
ATOM 13173 C CA . ALA B 1 1123 ? 160.514 108.998 166.236 1.00 241.12 1123 ALA B CA 1
ATOM 13174 C C . ALA B 1 1123 ? 161.866 108.297 166.205 1.00 241.17 1123 ALA B C 1
ATOM 13175 O O . ALA B 1 1123 ? 162.558 108.313 165.182 1.00 241.03 1123 ALA B O 1
ATOM 13177 N N . ALA B 1 1124 ? 162.239 107.690 167.329 1.00 238.28 1124 ALA B N 1
ATOM 13178 C CA . ALA B 1 1124 ? 163.520 107.005 167.419 1.00 238.04 1124 ALA B CA 1
ATOM 13179 C C . ALA B 1 1124 ? 163.537 105.776 166.518 1.00 238.33 1124 ALA B C 1
ATOM 13180 O O . ALA B 1 1124 ? 162.522 105.095 166.347 1.00 238.29 1124 ALA B O 1
ATOM 13182 N N . ALA B 1 1125 ? 164.700 105.498 165.937 1.00 224.80 1125 ALA B N 1
ATOM 13183 C CA . ALA B 1 1125 ? 164.859 104.351 165.051 1.00 224.04 1125 ALA B CA 1
ATOM 13184 C C . ALA B 1 1125 ? 164.777 103.044 165.832 1.00 223.85 1125 ALA B C 1
ATOM 13185 O O . ALA B 1 1125 ? 165.158 102.980 167.001 1.00 224.30 1125 ALA B O 1
#